Protein 3NVW (pdb70)

Secondary structure (DSSP, 8-state):
-PPPEEEEETTEEEEETT--TT-BHHHIIIIIS--TTS--S-SSSSS-TTEEEEEEEETTTTEEEEEEEETTT-BGGG-TT-EEE-GGGT--TTS---HHHHHHHHTT--SS-TTHHHHHHHHHHHHHH-SS--HHHHHTS-TT---SSS-SHHHHHHHHTT--/---GGGSPPP-TTSSPPP-HHHHHTTSSPP--EEEE-SS-EEEE--SHHHHHHHHHH-TTPEE-SS-TTHHHHHHHS----SEEEE-TT-GGGT-EEE-SSEEEEETT-BHHHHHHHHHHHHHHS-GGG-HHHHHHHHHHTTS--HHHHTT-BHHHHHHH--TT-SSHHHHHHTT-EEEEEETTEEEEEE--GGG--STT--S--TT-EEEEEEEEPP-TTEEEEEEE-S---SSSS---EEEEEEEESTTSSBEEEEEEEEESSSSS-EE-HHHHHTTTT-BSSHHHHHHHHHHHHHHT---TT-TT--HHHHHHHHHHHHHHHHHHHHHHH-/--TTS----TTHHHHHTT-SPPGGGSPPBTT-EEEEEEE-SSSSEEEEEEE-TTGGGSTTEEEEE-GGG-SS-SEESTTS-EESS--SEE-STT-EEEEEEESSHHHHHHHHHT-EEEEEE-----SHHHHHHTT-EEEEEEEEEES-HHHHHHH-SEEEEEEEEE--B----SS--EEEEEE-SSTT-EEEEE--S-HHHHHHHHHHHHT--GGGEEEEE---S--TTTTSSTTHHHHHHHHHHHHHHSS-EEEE--HHHHHHHS--BPPEEEEEEEEE-TT--EEEEEEEEEEEEESS-TTHHHHHHHHHHTTTTTB--SSEEEEEEEEE-SSPPP---TTTTHHHHHHHHHHHHHHHHHHHT--HHHHHHHHB--TT-B-TT--B--S--HHHHHHHHHHHTTHHHHHHHHHHHHHH-SSEEEEEEEEEEEEEES-SSGGG-EEEEEEEE-TTS-EEEEES---SSS-HHHHHHHHHHHHHTS-GGGEE---EETTTS-SPPPS-TT-HHHHHHHHHHHHHHHHHHHHHHHHHH-TTS-HHHHHHHHHHTT---EEEEEEE-TT---BTTTTBS-S-SEEEEEEEEEEEEEETTT--EEEEEEEEEEE-BS-S-HHHHHHHHHHHHHHHHHHHHT----B-TTS-B---STTTS----GGGS-SEEEEEEPSS---TTSGGGB---SSTTGGGGHHHHHHHHHHHHHHHHHHT-S-TT------BS--HHHHHHHS-STTTS-GGGT---S--/--PPEEEEETTEEEEESS--TT-BHHHHHHHTS--TTS--S-SSSSS-TTEEEEEEEETTTTEEEEEEEETTT-BGGG-TT-EEE-GGGT--TTS---HHHHHHHHTT--SS-TTHHHHHHHHHHHHHH-SS--HHHHHGGGTT---SSS-SHHHHHHHGGG--/---EEEE-SS-EEEE--SHHHHHHHHHH-TTPEE-SS-TTHHHHHHHS----SEEEE-TT-GGGT-EEE-SSEEEEETT-BHHHHHHHHHHHHHHS-GGG-HHHHHHHHHHHTSS-HHHHTT-BHHHHHHH--TT-SSHHHHHHHT-EEEEE-SS-EEEEE--GGG--STT--S--TT-EEEEEEEEPPPTTEEEEEEE-S---SSSS---EEEEEEEESTTSSBEEEEEEEEESSSSS-EE-HHHHHTTTT-BSSHHHHHHHHHHHHHHT---TT-TT--HHHHHHHHHHHHHHHHHHHHHHH-/--TTS----TTHHHHHTT-S--GGGSPPBTT-EEEEEEE-SSSSEEEEEEE-TTGGGSTTEEEEE-GGG-SS-SEESTTS-EESS--SEE-STT-EEEEEEESSHHHHHHHHHT-EEEEEE-----SHHHHHHTT-EEEEEEEEEES-HHHHHHH-SEEEEEEEEE--B----SS--EEEEEE-SSTT-EEEEE--S-HHHHHHHHHHHHT--GGGEEEEE---S--TTTTSSTTHHHHHHHHHHHHHHSS-EEEE--HHHHHHHS--BPPEEEEEEEEE-TT--EEEEEEEEEEEEESS-TTHHHHHHHHHHTTTTTB--SSEEEEEEEEE-SSPPP---TTTTHHHHHHHHHHHHHHHHHHHT--HHHHHHHTB--TT-B-TT--B--S--HHHHHHHHHHHTTHHHHHHHHHHHHHH-SSEEEEEEEEEEEEEES-SSGGG-EEEEEEEE-TTS-EEEEES---SSS-HHHHHHHHHHHHHTS-GGGEE---EETTTS-SPPPS-TT-HHHHHHHHHHHHHHHHHHHHHHHHHHSTTS-HHHHHHHHHHTT---EEEEEEE-SS---BTTTTBS-S-SEEEEEEEEEEEEEETTT--EEEEEEEEEEE-BS-S-HHHHHHHHHHHHHHHHHHHHT----B-TTS-B---STTTS----GGGS-SEEEEEEPSS---TTSGGGB---SSTTGGGGHHHHHHHHHHHHHHHHHHS---TT-----PBS--HHHHHHHS--TTT-

Nearest PDB structures (foldseek):
  3etr-assembly1_A  TM=1.004E+00  e=1.048E-33  Bos taurus
  1v97-assembly1_A  TM=1.001E+00  e=5.140E-30  Bos taurus
  3unc-assembly1_B  TM=1.003E+00  e=5.813E-30  Bos taurus
  1fo4-assembly1_B  TM=1.003E+00  e=9.514E-30  Bos taurus
  3bdj-assembly1_B  TM=1.003E+00  e=1.144E-29  Bos taurus

CATH classification: 3.10.20.30 (+1 more: 1.10.150.120)

B-factor: mean 18.04, std 9.14, range [2.0, 185.99]

GO terms:
  GO:0051537 2 iron, 2 sulfur cluster binding (F, IDA)
  GO:0071949 FAD binding (F, IDA)
  GO:0005576 extracellular region (C, IDA)
  GO:0030151 molybdenum ion binding (F, IDA)
  GO:0042803 protein homodimerization activity (F, IDA)
  GO:0043546 molybdopterin cofactor binding (F, IDA)
  GO:0002197 xanthine dehydrogenase complex (C, IDA)

Sequence (2468 aa):
TADELVFFVNGKKVVEKNADPETTLLAYLRRKLGLRGTKLGCGEGGCGACTVMLSKYDRLQDKIIHFSANACLAPICTLHHVAVTTVEGIGSTKTRLHPVQERIAKSHGSQCGFCTPGIVMSMYTLLRNQPEPTVEEIEDAFQGNLCRCTGYRPILQGFRTFAKLFNPEEFMPLDPTQEPIFPPELLRLKDVPPKQLRFEGERVTWIQASTLKELLDLKAQHPEAKLVVGNTEIGIEMKFKNQLFPMIICPAWIPELNAVEHGPEGISFGAACALSSVEKTLLEAVAKLPTQKTEVFRGVLEQLRWFAGKQVKSVASLGGNIITASPISDLNPVFMASGTKLTIVSRGTRRTVPMDHTFFPSYRKTLLGPEEILLSIEIPYSREDEFFSAFKQASRREDDIAKVTCGMRVLFQPGSMQVKELALCYGGMADRTISALKTTQKQLSKFWNEKLLQDVCAGLAEELSLSPDAPGGMIEFRRTLTLSFFFKFYLTVLKKLGDTVGRPLPHLAAAMQASGEAVYCDDIPRYENELFLRLVTSTRAHAKIKSIDVSEAQKVPGFVCFLSADDIPGSNETGLFNDETVFAKDTVTCVGHIIGAVVADTPEHAERAAHVVKVTYEDLPAIITIEDAIKNNSFYGSELKIEKGDLKKGFSEADNVVSGELYIGGQDHFYLETHCTIAIPKGEEGEMELFVSTQNAMKTQSFVAKMLGVPVNRILVRVKRMGGGFGGKETRSTLVSVAVALAAYKTGHPVRCMLDRNEDMLITGGRHPFLARYKVGFMKTGTIVALEVDHYSNAGNSRDLSHSIMERALFHMDNCYKIPNIRGTGRLCKTNLSSNTAFRGFGGPQALFIAENWMSEVAVTCGLPAEEVRWKNMYKEGDLTHFNQRLEGFSVPRCWDECLKSSQYYARKSEVDKFNKENCWKKRGLCIIPTKFGISFTVPFLNQAGALIHVYTDGSVLVSHGGTEMGQGLHTKMVQVASKALKIPISKIYISETSTNTVPNSSPTAASVSTDIYGQAVYEACQTILKRLEPFKKKNPDGSWEDWVMAAYQDRVSLSTTGFYRTPNLGYSFETNSGNAFHYFTYGVACSEVEIDCLTGDHKNLRTDIVMDVGSSLNPAIDIGQVEGAFVQGLGLFTLEELHYSPEGSLHTRGPSTYKIPAFGSIPTEFRVSLLRDCPNKKAIYASKAVGEPPLFLGASVFFAIKDAIRAARAQHTNNNTKELFRLDSPATPEKIRNACVDKFTTLCVTGAPGNCKTADELVFFVNGKKVVEKNADPETTLLAYLRRKLGLRGTKLGCGEGGCGACTVMLSKYDRLQDKIIHFSANACLAPICTLHHVAVTTVEGIGSTKTRLHPVQERIAKSHGSQCGFCTPGIVMSMYTLLRNQPEPTVEEIEDAFQGNLCRCTGYRPILQGFRTFAKPKQLRFEGERVTWIQASTLKELLDLKAQHPEAKLVVGNTEIGIEMKFKNQLFPMIICPAWIPELNAVEHGPEGISFGAACALSSVEKTLLEAVAKLPTQKTEVFRGVLEQLRWFAGKQVKSVASLGGNIITASPISDLNPVFMASGTKLTIVSRGTRRTVPMDHTFFPSYRKTLLGPEEILLSIEIPYSREDEFFSAFKQASRREDDIAKVTCGMRVLFQPGSMQVKELALCYGGMADRTISALKTTQKQLSKFWNEKLLQDVCAGLAEELSLSPDAPGGMIEFRRTLTLSFFFKFYLTVLKKLGDTVGRPLPHLAAAMQASGEAVYCDDIPRYENELFLRLVTSTRAHAKIKSIDVSEAQKVPGFVCFLSADDIPGSNETGLFNDETVFAKDTVTCVGHIIGAVVADTPEHAERAAHVVKVTYEDLPAIITIEDAIKNNSFYGSELKIEKGDLKKGFSEADNVVSGELYIGGQDHFYLETHCTIAIPKGEEGEMELFVSTQNAMKTQSFVAKMLGVPVNRILVRVKRMGGGFGGKETRSTLVSVAVALAAYKTGHPVRCMLDRNEDMLITGGRHPFLARYKVGFMKTGTIVALEVDHYSNAGNSRDLSHSIMERALFHMDNCYKIPNIRGTGRLCKTNLSSNTAFRGFGGPQALFIAENWMSEVAVTCGLPAEEVRWKNMYKEGDLTHFNQRLEGFSVPRCWDECLKSSQYYARKSEVDKFNKENCWKKRGLCIIPTKFGISFTVPFLNQAGALIHVYTDGSVLVSHGGTEMGQGLHTKMVQVASKALKIPISKIYISETSTNTVPNSSPTAASVSTDIYGQAVYEACQTILKRLEPFKKKNPDGSWEDWVMAAYQDRVSLSTTGFYRTPNLGYSFETNSGNAFHYFTYGVACSEVEIDCLTGDHKNLRTDIVMDVGSSLNPAIDIGQVEGAFVQGLGLFTLEELHYSPEGSLHTRGPSTYKIPAFGSIPTEFRVSLLRDCPNKKAIYASKAVGEPPLFLGASVFFAIKDAIRAARAQHTNNNTKELFRLDSPATPEKIRNACVDKFTT

Foldseek 3Di:
DDDWAWEAELRHIDTHRDFDQVDFQQCCCCPVVVNPCQDDDDLPQAAQSRKKKKWACDPVVRGIAIDIDRRSPHGSVVGRRMYIYFLVSQADPVGGHHLLRVLCVVLVVADVNSQVRRLSRLLVRLCVVPQEAALVCLVPSDSRHDDDPDPCVSSSVSSNVSYD/DDDPVPDDDDDVVPDDDDPVVVVVCVVPQDDWDWDDDPQAIEIEDQEPVSLQVVCVVPLQAAEDFLCPPVVCCCPPVVDGHRYHYYDLNYDLQADWDQDPWFIKGRQQHFQVNLLVVLVVCCVPDDPQFNQLSVQQNVLVVVPDDPVRRRGHGNNNLCLQQFLARQVLQSQAQQQKWWWKDHVPDIDIGRHHQQQDVFASHGPDDSSMDTTMIGRGTHDPQKHKHKDWAPDDDDDGAQTWIHIWMFHADPLFQFTQFIWIWIGRLHSGIHILCVQRVVRHRPGLDPVNLVSSLVSLCPSSQDDCPRPPHPRVVNNVCSSVVVVVVSVVSVVVSD/DCFLAFDPQPCVVCVVVVNDDDAVNPDADPQAKEKDFAWDQFLKWWWDDKDQPVLVPQPFWDDKFFPVLFPFDQQDFPVSQAGLADDTMAHAGLHTHIMTIGHDVVSRVVRSVPTDIDTGGDDFQFDLVSQVVVVFFDDDKFKFWFADQVVLQVPFPDKDWDKFKFFWFAQPLVFFWKKKWAQPPPQRAIEMETQALPQQSLLVRLCRRNVHDSVRYKYWYQEASFDQFLRQTQSSSQSNNQSSVCVNVVHIYMYGDDLLSRRQARATGWMKMKIKMWGHYLQLATAHIEIEIETAFAADCRCVVLLVVQLNQQLQFFFDYRTYMYMYTYGHGSGHGHTHGQCSNNLVSNLVNVQVLLLSCLQSVHDSLSSCVVGGDDQQDADSLGDGAHLPCQVVQSVVQCVVVVVVVVVVVQVVVLVVDQQKHKFKFKDKGKGFADRLDQVQQKWKKKWFQDLQRAIEIEIQGHHHPLSLQVLLLLLLCVLLVHDSVRYDYRIYMCVGPNPHNRNDRLCSSFWRSQFSNQQSVVLCVLLVVLCVVPVPDDSSSSSNVSVVVVHGRMDMGMDRQPFADRDSVVSDTHSHLHMWMKMKMWMKMARLQQLDIAGAAMEMETAFWSGSHVNSLQVLLVVLLQQLLCSAAFAHWDADPSNHTPQRDCVRGPRDDPRRDHPHYYYHYDPDRFQPRGDPSGHRRNRRNNSNNCSVVVRLVRRLLSLCCSKADPDSSDDDHQHGNSYSVSSNCSSDHCVNQVVVVVDDGRID/DDDWAWEAELNHIDTHRDFDQVDFQQCCCCPVVVNPCQDDDDLPQAAQSRKKKKWAQDPVVRGIAIDIDRRSPHGSNVGRRMHIYFLVSQADPVGGHHLLLVLCVVLVVADVNSQVRRLSRLLVRLCVVPQAAALVVSVVSDSRHDDDPDPCVSSSVSSNVSYD/DCWDWDDDPQAIEIEDQEPLSLQVCLVVPLLEAEDFLCPPVVCCCPPVVDGRRYYYYDLNYDLQADWDQDPWFIKGRQQHFQVNLLVVLVVCCVPDDPQFNQLSVQSNVLVPPPDDPSRRRTPTNNNLVLQQFLARQVLQSQAQQQKWWWKDHVVDIDIGRHHQQQDPFASHGPDDSSMGTTMITGGTHDAQKHKHKDWAPDDDDDGAQTWIHIWMFHADHLFQFTQFIWIWIGRLASGIHILCVQRVVRHRHGLDPVNLVSSLVSLCPSSPDDCPRPPHPRVVNNVCSSVVVVVVSVVSVVVSD/DCFLAFDPQPCVVCVVVVNDDADVNPDADPQAKEKDFQWAQFLKWFWPDKDQVVLVPQPFWDDKFFQVLFQFDQQAFPVSQGGLADDTMAHAGLHTHIMTMGHDNVSRVVSSVPTDIDTGDDDFQFDLVSLVVVVFFDDDKFKFWFADQVVLQVPFPDKDWDKFKFFWFAQPLVFAWKKKWAAPPPQRAIEMETQALDQFSLLVRLCRRNVHDSVRYKYWYQEASFPQFLRQTLSSSQSNNQSSVCVVVVHIYMYGDDLLSRRQARATGWMKMKIKMWGHYLQLATAHIEIEIETAFAADNRCVVLLVVQLNQQLQFFFDYRTYMYMYTYGHGSGHGHTHGQCSNNLVSNLVNVQVLLLSCLQSVHDSLSSCVVGGDDQQDADSLGHGAHLPCQVVQVVVLCVVVVQVVVVVVQVVVLVVDQQKHKFKFKDKGKGFADRLDQVLQKWKKKKFQDLQRAIEIEIQGHHHPLSLVVLLLLLLCVLLVHDSVSYDYRIYMCVGPNPHNRNDRLCSCFWRSQFSNQFSVVQCVLLVVLCVVPVVDDSSSSSNVSVVVVHGRMDMGMDRQPFADRDSVVSDTHSHLHMWMKMKMWMKMARLQQLDIAGAAMEMETEFWSGSHVNSLVVLLVVLLQQLLCSAAFADWDADPSNHTPQRDCVRGPRDDPRRDHPHYHYHYDPDRFQPRGDPSGHRRNRRNNSNNCSVVVRLVRRLLSLCCSAHDVSSSDDDHQHGRSYSVRSNCSSDHPVND

InterPro domains:
  IPR000674 Aldehyde oxidase/xanthine dehydrogenase, a/b hammerhead [PF01315] (587-693)
  IPR000674 Aldehyde oxidase/xanthine dehydrogenase, a/b hammerhead [SM01008] (587-693)
  IPR001041 2Fe-2S ferredoxin-type iron-sulfur binding domain [PF00111] (8-77)
  IPR001041 2Fe-2S ferredoxin-type iron-sulfur binding domain [PS51085] (4-91)
  IPR002346 Molybdopterin dehydrogenase, FAD-binding [PF00941] (234-411)
  IPR002888 [2Fe-2S]-binding [PF01799] (87-160)
  IPR005107 CO dehydrogenase flavoprotein, C-terminal [PF03450] (420-523)
  IPR005107 CO dehydrogenase flavoprotein, C-terminal [SM01092] (419-523)
  IPR006058 2Fe-2S ferredoxin, iron-sulphur binding site [PS00197] (43-51)
  IPR008274 Aldehyde oxidase/xanthine dehydrogenase, first molybdopterin binding domain [PF02738] (704-946)
  IPR012675 Beta-grasp domain superfamily [G3DSA:3.10.20.30] (1-92)
  IPR014307 Xanthine dehydrogenase, small subunit [TIGR02963] (6-522)
  IPR016166 FAD-binding domain, PCMH-type [PS51387] (229-414)
  IPR016167 FAD-binding, type PCMH, subdomain 1 [G3DSA:3.30.43.10] (221-284)
  IPR016169 FAD-binding, type PCMH, subdomain 2 [G3DSA:3.30.465.10] (285-412)
  IPR016208 Aldehyde oxidase/xanthine dehydrogenase-like [PIRSF000127] (3-1329)
  IPR016208 Aldehyde oxidase/xanthine dehydrogenase-like [PTHR45444] (3-1314)
  IPR022407 Oxidoreductase, molybdopterin binding site [PS00559] (797-832)
  IPR036010 2Fe-2S ferredoxin-like superfamily [SSF54292] (5-91)
  IPR036318 FAD-binding, type PCMH-like superfamily [SSF56176] (194-412)

Radius of gyration: 44.52 Å; Cα contacts (8 Å, |Δi|>4): 6399; chains: 6; bounding box: 145×86×93 Å

Structure (mmCIF, N/CA/C/O backbone):
data_3NVW
#
_entry.id   3NVW
#
_cell.length_a   132.683
_cell.length_b   73.396
_cell.length_c   138.113
_cell.angle_alpha   90.000
_cell.angle_beta   96.970
_cell.angle_gamma   90.000
#
_symmetry.space_group_name_H-M   'P 1 21 1'
#
loop_
_entity.id
_entity.type
_entity.pdbx_description
1 polymer 'Xanthine dehydrogenase/oxidase'
2 polymer 'Xanthine dehydrogenase/oxidase'
3 polymer 'Xanthine dehydrogenase/oxidase'
4 non-polymer 'FE2/S2 (INORGANIC) CLUSTER'
5 non-polymer 'FLAVIN-ADENINE DINUCLEOTIDE'
6 non-polymer 'PHOSPHONIC ACIDMONO-(2-AMINO-5,6-DIMERCAPTO-4-OXO-3,7,8A,9,10,10A-HEXAHYDRO-4H-8-OXA-1,3,9,10-TETRAAZA-ANTHRACEN-7-YLMETHYL)ESTER'
7 non-polymer 'DIOXOTHIOMOLYBDENUM(VI) ION'
8 non-polymer GUANINE
9 water water
#
loop_
_atom_site.group_PDB
_atom_site.id
_atom_site.type_symbol
_atom_site.label_atom_id
_atom_site.label_alt_id
_atom_site.label_comp_id
_atom_site.label_asym_id
_atom_site.label_entity_id
_atom_site.label_seq_id
_atom_site.pdbx_PDB_ins_code
_atom_site.Cartn_x
_atom_site.Cartn_y
_atom_site.Cartn_z
_atom_site.occupancy
_atom_site.B_iso_or_equiv
_atom_site.auth_seq_id
_atom_site.auth_comp_id
_atom_site.auth_asym_id
_atom_site.auth_atom_id
_atom_site.pdbx_PDB_model_num
ATOM 1 N N . THR A 1 1 ? 45.356 -25.934 56.340 1.00 32.45 2 THR A N 1
ATOM 2 C CA . THR A 1 1 ? 46.310 -26.461 55.314 1.00 31.98 2 THR A CA 1
ATOM 3 C C . THR A 1 1 ? 45.617 -26.579 53.955 1.00 31.19 2 THR A C 1
ATOM 4 O O . THR A 1 1 ? 44.665 -27.352 53.792 1.00 31.50 2 THR A O 1
ATOM 8 N N . ALA A 1 2 ? 46.097 -25.791 52.995 1.00 29.77 3 ALA A N 1
ATOM 9 C CA . ALA A 1 2 ? 45.462 -25.684 51.685 1.00 28.23 3 ALA A CA 1
ATOM 10 C C . ALA A 1 2 ? 45.977 -26.709 50.692 1.00 27.16 3 ALA A C 1
ATOM 11 O O . ALA A 1 2 ? 47.161 -27.045 50.674 1.00 26.53 3 ALA A O 1
ATOM 13 N N . ASP A 1 3 ? 45.067 -27.192 49.854 1.00 26.00 4 ASP A N 1
ATOM 14 C CA . ASP A 1 3 ? 45.427 -28.055 48.747 1.00 25.07 4 ASP A CA 1
ATOM 15 C C . ASP A 1 3 ? 46.062 -27.223 47.637 1.00 24.42 4 ASP A C 1
ATOM 16 O O . ASP A 1 3 ? 45.759 -26.037 47.500 1.00 24.55 4 ASP A O 1
ATOM 21 N N . GLU A 1 4 ? 46.947 -27.842 46.864 1.00 23.45 5 GLU A N 1
ATOM 22 C CA . GLU A 1 4 ? 47.507 -27.208 45.669 1.00 22.99 5 GLU A CA 1
ATOM 23 C C . GLU A 1 4 ? 46.462 -27.178 44.568 1.00 21.56 5 GLU A C 1
ATOM 24 O O . GLU A 1 4 ? 45.726 -28.148 44.374 1.00 21.61 5 GLU A O 1
ATOM 30 N N . LEU A 1 5 ? 46.402 -26.058 43.855 1.00 19.77 6 LEU A N 1
ATOM 31 C CA . LEU A 1 5 ? 45.546 -25.921 42.683 1.00 18.42 6 LEU A CA 1
ATOM 32 C C . LEU A 1 5 ? 46.401 -26.160 41.462 1.00 18.00 6 LEU A C 1
ATOM 33 O O . LEU A 1 5 ? 47.463 -25.546 41.308 1.00 18.20 6 LEU A O 1
ATOM 38 N N . VAL A 1 6 ? 45.951 -27.069 40.608 1.00 17.44 7 VAL A N 1
ATOM 39 C CA . VAL A 1 6 ? 46.714 -27.468 39.435 1.00 16.83 7 VAL A CA 1
ATOM 40 C C . VAL A 1 6 ? 45.884 -27.310 38.162 1.00 16.53 7 VAL A C 1
ATOM 41 O O . VAL A 1 6 ? 44.841 -27.950 37.997 1.00 16.07 7 VAL A O 1
ATOM 45 N N . PHE A 1 7 ? 46.350 -26.447 37.266 1.00 16.05 8 PHE A N 1
ATOM 46 C CA . PHE A 1 7 ? 45.716 -26.289 35.961 1.00 15.69 8 PHE A CA 1
ATOM 47 C C . PHE A 1 7 ? 46.770 -26.105 34.879 1.00 15.64 8 PHE A C 1
ATOM 48 O O . PHE A 1 7 ? 47.972 -26.136 35.174 1.00 16.17 8 PHE A O 1
ATOM 56 N N . PHE A 1 8 ? 46.334 -25.984 33.628 1.00 15.16 9 PHE A N 1
ATOM 57 C CA . PHE A 1 8 ? 47.265 -25.808 32.520 1.00 14.88 9 PHE A CA 1
ATOM 58 C C . PHE A 1 8 ? 46.948 -24.534 31.768 1.00 14.49 9 PHE A C 1
ATOM 59 O O . PHE A 1 8 ? 45.786 -24.163 31.639 1.00 14.42 9 PHE A O 1
ATOM 67 N N . VAL A 1 9 ? 47.993 -23.847 31.310 1.00 14.58 10 VAL A N 1
ATOM 68 C CA . VAL A 1 9 ? 47.820 -22.670 30.452 1.00 14.03 10 VAL A CA 1
ATOM 69 C C . VAL A 1 9 ? 48.708 -22.839 29.235 1.00 14.15 10 VAL A C 1
ATOM 70 O O . VAL A 1 9 ? 49.936 -22.964 29.361 1.00 13.97 10 VAL A O 1
ATOM 74 N N . ASN A 1 10 ? 48.080 -22.866 28.061 1.00 13.81 11 ASN A N 1
ATOM 75 C CA . ASN A 1 10 ? 48.777 -23.063 26.790 1.00 14.55 11 ASN A CA 1
ATOM 76 C C . ASN A 1 10 ? 49.728 -24.252 26.836 1.00 15.22 11 ASN A C 1
ATOM 77 O O . ASN A 1 10 ? 50.873 -24.175 26.380 1.00 15.60 11 ASN A O 1
ATOM 82 N N . GLY A 1 11 ? 49.232 -25.341 27.420 1.00 16.00 12 GLY A N 1
ATOM 83 C CA . GLY A 1 11 ? 49.959 -26.610 27.461 1.00 16.89 12 GLY A CA 1
ATOM 84 C C . GLY A 1 11 ? 50.925 -26.774 28.618 1.00 18.00 12 GLY A C 1
ATOM 85 O O . GLY A 1 11 ? 51.455 -27.869 28.826 1.00 17.74 12 GLY A O 1
ATOM 86 N N . LYS A 1 12 ? 51.140 -25.699 29.374 1.00 18.19 13 LYS A N 1
ATOM 87 C CA . LYS A 1 12 ? 52.101 -25.666 30.474 1.00 19.68 13 LYS A CA 1
ATOM 88 C C . LYS A 1 12 ? 51.410 -25.823 31.820 1.00 19.23 13 LYS A C 1
ATOM 89 O O . LYS A 1 12 ? 50.431 -25.138 32.111 1.00 19.17 13 LYS A O 1
ATOM 95 N N . LYS A 1 13 ? 51.938 -26.715 32.651 1.00 19.13 14 LYS A N 1
ATOM 96 C CA . LYS A 1 13 ? 51.384 -26.939 33.978 1.00 19.28 14 LYS A CA 1
ATOM 97 C C . LYS A 1 13 ? 51.615 -25.768 34.927 1.00 18.88 14 LYS A C 1
ATOM 98 O O . LYS A 1 13 ? 52.727 -25.240 35.046 1.00 19.40 14 LYS A O 1
ATOM 104 N N . VAL A 1 14 ? 50.545 -25.371 35.603 1.00 18.40 15 VAL A N 1
ATOM 105 C CA . VAL A 1 14 ? 50.593 -24.351 36.631 1.00 18.14 15 VAL A CA 1
ATOM 106 C C . VAL A 1 14 ? 50.253 -24.997 37.979 1.00 18.51 15 VAL A C 1
ATOM 107 O O . VAL A 1 14 ? 49.199 -25.620 38.122 1.00 17.59 15 VAL A O 1
ATOM 111 N N . VAL A 1 15 ? 51.154 -24.868 38.954 1.00 18.85 16 VAL A N 1
ATOM 112 C CA . VAL A 1 15 ? 50.892 -25.343 40.316 1.00 19.46 16 VAL A CA 1
ATOM 113 C C . VAL A 1 15 ? 50.801 -24.158 41.264 1.00 19.72 16 VAL A C 1
ATOM 114 O O . VAL A 1 15 ? 51.814 -23.547 41.611 1.00 20.14 16 VAL A O 1
ATOM 118 N N . GLU A 1 16 ? 49.582 -23.823 41.669 1.00 19.41 17 GLU A N 1
ATOM 119 C CA . GLU A 1 16 ? 49.376 -22.716 42.577 1.00 19.98 17 GLU A CA 1
ATOM 120 C C . GLU A 1 16 ? 49.194 -23.268 43.979 1.00 20.54 17 GLU A C 1
ATOM 121 O O . GLU A 1 16 ? 48.162 -23.868 44.291 1.00 20.59 17 GLU A O 1
ATOM 127 N N . LYS A 1 17 ? 50.211 -23.071 44.815 1.00 21.12 18 LYS A N 1
ATOM 128 C CA . LYS A 1 17 ? 50.213 -23.646 46.161 1.00 22.12 18 LYS A CA 1
ATOM 129 C C . LYS A 1 17 ? 49.352 -22.872 47.156 1.00 21.85 18 LYS A C 1
ATOM 130 O O . LYS A 1 17 ? 48.923 -23.427 48.174 1.00 21.88 18 LYS A O 1
ATOM 136 N N . ASN A 1 18 ? 49.087 -21.599 46.855 1.00 21.34 19 ASN A N 1
ATOM 137 C CA . ASN A 1 18 ? 48.291 -20.749 47.734 1.00 21.14 19 ASN A CA 1
ATOM 138 C C . ASN A 1 18 ? 47.225 -19.953 46.982 1.00 20.47 19 ASN A C 1
ATOM 139 O O . ASN A 1 18 ? 47.203 -18.718 47.026 1.00 19.99 19 ASN A O 1
ATOM 144 N N . ALA A 1 19 ? 46.341 -20.677 46.299 1.00 19.76 20 ALA A N 1
ATOM 145 C CA . ALA A 1 19 ? 45.239 -20.056 45.569 1.00 18.93 20 ALA A CA 1
ATOM 146 C C . ALA A 1 19 ? 44.310 -19.310 46.517 1.00 18.50 20 ALA A C 1
ATOM 147 O O . ALA A 1 19 ? 43.866 -19.850 47.538 1.00 17.90 20 ALA A O 1
ATOM 149 N N . ASP A 1 20 ? 44.048 -18.050 46.188 1.00 17.49 21 ASP A N 1
ATOM 150 C CA . ASP A 1 20 ? 43.036 -17.273 46.875 1.00 16.79 21 ASP A CA 1
ATOM 151 C C . ASP A 1 20 ? 41.720 -17.472 46.118 1.00 16.50 21 ASP A C 1
ATOM 152 O O . ASP A 1 20 ? 41.673 -17.262 44.903 1.00 16.35 21 ASP A O 1
ATOM 157 N N . PRO A 1 21 ? 40.655 -17.892 46.822 1.00 16.28 22 PRO A N 1
ATOM 158 C CA . PRO A 1 21 ? 39.340 -18.089 46.200 1.00 16.04 22 PRO A CA 1
ATOM 159 C C . PRO A 1 21 ? 38.815 -16.871 45.424 1.00 15.95 22 PRO A C 1
ATOM 160 O O . PRO A 1 21 ? 37.983 -17.024 44.529 1.00 16.24 22 PRO A O 1
ATOM 164 N N . GLU A 1 22 ? 39.287 -15.677 45.780 1.00 15.18 23 GLU A N 1
ATOM 165 C CA . GLU A 1 22 ? 38.809 -14.447 45.147 1.00 15.28 23 GLU A CA 1
ATOM 166 C C . GLU A 1 22 ? 39.475 -14.152 43.799 1.00 14.82 23 GLU A C 1
ATOM 167 O O . GLU A 1 22 ? 39.010 -13.286 43.062 1.00 14.67 23 GLU A O 1
ATOM 173 N N . THR A 1 23 ? 40.553 -14.865 43.483 1.00 14.11 24 THR A N 1
ATOM 174 C CA . THR A 1 23 ? 41.330 -14.599 42.267 1.00 13.54 24 THR A CA 1
ATOM 175 C C . THR A 1 23 ? 40.638 -15.071 40.982 1.00 13.11 24 THR A C 1
ATOM 176 O O . THR A 1 23 ? 40.288 -16.240 40.852 1.00 13.17 24 THR A O 1
ATOM 180 N N . THR A 1 24 ? 40.450 -14.142 40.041 1.00 12.58 25 THR A N 1
ATOM 181 C CA . THR A 1 24 ? 39.911 -14.453 38.716 1.00 12.15 25 THR A CA 1
ATOM 182 C C . THR A 1 24 ? 40.994 -14.988 37.784 1.00 11.62 25 THR A C 1
ATOM 183 O O . THR A 1 24 ? 42.184 -14.681 37.940 1.00 11.19 25 THR A O 1
ATOM 187 N N . LEU A 1 25 ? 40.583 -15.766 36.785 1.00 11.04 26 LEU A N 1
ATOM 188 C CA . LEU A 1 25 ? 41.521 -16.225 35.767 1.00 10.46 26 LEU A CA 1
ATOM 189 C C . LEU A 1 25 ? 42.196 -15.044 35.057 1.00 10.37 26 LEU A C 1
ATOM 190 O O . LEU A 1 25 ? 43.409 -15.058 34.833 1.00 9.89 26 LEU A O 1
ATOM 195 N N . LEU A 1 26 ? 41.417 -14.014 34.731 1.00 9.58 27 LEU A N 1
ATOM 196 C CA . LEU A 1 26 ? 41.998 -12.859 34.025 1.00 10.08 27 LEU A CA 1
ATOM 197 C C . LEU A 1 26 ? 43.154 -12.232 34.831 1.00 9.58 27 LEU A C 1
ATOM 198 O O . LEU A 1 26 ? 44.220 -11.940 34.288 1.00 9.79 27 LEU A O 1
ATOM 203 N N . ALA A 1 27 ? 42.938 -12.032 36.128 1.00 10.12 28 ALA A N 1
ATOM 204 C CA . ALA A 1 27 ? 43.984 -11.482 36.987 1.00 10.00 28 ALA A CA 1
ATOM 205 C C . ALA A 1 27 ? 45.189 -12.417 37.015 1.00 10.21 28 ALA A C 1
ATOM 206 O O . ALA A 1 27 ? 46.337 -11.959 36.964 1.00 10.14 28 ALA A O 1
ATOM 208 N N . TYR A 1 28 ? 44.933 -13.725 37.067 1.00 9.93 29 TYR A N 1
ATOM 209 C CA . TYR A 1 28 ? 46.024 -14.694 37.148 1.00 10.74 29 TYR A CA 1
ATOM 210 C C . TYR A 1 28 ? 46.858 -14.686 35.877 1.00 10.23 29 TYR A C 1
ATOM 211 O O . TYR A 1 28 ? 48.091 -14.648 35.936 1.00 10.60 29 TYR A O 1
ATOM 220 N N . LEU A 1 29 ? 46.185 -14.712 34.732 1.00 9.82 30 LEU A N 1
ATOM 221 C CA . LEU A 1 29 ? 46.865 -14.690 33.442 1.00 10.16 30 LEU A CA 1
ATOM 222 C C . LEU A 1 29 ? 47.718 -13.447 33.271 1.00 10.04 30 LEU A C 1
ATOM 223 O O . LEU A 1 29 ? 48.886 -13.538 32.933 1.00 10.65 30 LEU A O 1
ATOM 228 N N . ARG A 1 30 ? 47.109 -12.287 33.505 1.00 9.65 31 ARG A N 1
ATOM 229 C CA . ARG A 1 30 ? 47.779 -11.017 33.287 1.00 10.46 31 ARG A CA 1
ATOM 230 C C . ARG A 1 30 ? 48.840 -10.705 34.315 1.00 11.60 31 ARG A C 1
ATOM 231 O O . ARG A 1 30 ? 49.937 -10.264 33.947 1.00 12.91 31 ARG A O 1
ATOM 239 N N . ARG A 1 31 ? 48.529 -10.942 35.587 1.00 11.76 32 ARG A N 1
ATOM 240 C CA . ARG A 1 31 ? 49.328 -10.367 36.673 1.00 12.92 32 ARG A CA 1
ATOM 241 C C . ARG A 1 31 ? 50.179 -11.373 37.434 1.00 13.65 32 ARG A C 1
ATOM 242 O O . ARG A 1 31 ? 51.069 -10.991 38.202 1.00 14.93 32 ARG A O 1
ATOM 250 N N . LYS A 1 32 ? 49.919 -12.655 37.206 1.00 13.29 33 LYS A N 1
ATOM 251 C CA . LYS A 1 32 ? 50.827 -13.684 37.714 1.00 14.32 33 LYS A CA 1
ATOM 252 C C . LYS A 1 32 ? 51.646 -14.340 36.613 1.00 14.52 33 LYS A C 1
ATOM 253 O O . LYS A 1 32 ? 52.873 -14.489 36.748 1.00 15.91 33 LYS A O 1
ATOM 259 N N . LEU A 1 33 ? 50.983 -14.735 35.529 1.00 13.57 34 LEU A N 1
ATOM 260 C CA . LEU A 1 33 ? 51.667 -15.422 34.428 1.00 13.34 34 LEU A CA 1
ATOM 261 C C . LEU A 1 33 ? 52.279 -14.499 33.365 1.00 12.90 34 LEU A C 1
ATOM 262 O O . LEU A 1 33 ? 53.083 -14.947 32.535 1.00 13.72 34 LEU A O 1
ATOM 267 N N . GLY A 1 34 ? 51.898 -13.224 33.386 1.00 12.27 35 GLY A N 1
ATOM 268 C CA . GLY A 1 34 ? 52.448 -12.242 32.449 1.00 11.97 35 GLY A CA 1
ATOM 269 C C . GLY A 1 34 ? 51.991 -12.451 31.015 1.00 11.61 35 GLY A C 1
ATOM 270 O O . GLY A 1 34 ? 52.684 -12.072 30.067 1.00 12.28 35 GLY A O 1
ATOM 271 N N . LEU A 1 35 ? 50.819 -13.065 30.854 1.00 10.92 36 LEU A N 1
ATOM 272 C CA . LEU A 1 35 ? 50.216 -13.273 29.537 1.00 10.84 36 LEU A CA 1
ATOM 273 C C . LEU A 1 35 ? 49.137 -12.213 29.321 1.00 10.96 36 LEU A C 1
ATOM 274 O O . LEU A 1 35 ? 47.989 -12.369 29.751 1.00 11.14 36 LEU A O 1
ATOM 279 N N . ARG A 1 36 ? 49.526 -11.121 28.663 1.00 10.82 37 ARG A N 1
ATOM 280 C CA . ARG A 1 36 ? 48.674 -9.940 28.584 1.00 11.38 37 ARG A CA 1
ATOM 281 C C . ARG A 1 36 ? 47.832 -9.818 27.306 1.00 10.15 37 ARG A C 1
ATOM 282 O O . ARG A 1 36 ? 47.190 -8.791 27.075 1.00 9.50 37 ARG A O 1
ATOM 290 N N . GLY A 1 37 ? 47.812 -10.866 26.486 1.00 9.65 38 GLY A N 1
ATOM 291 C CA . GLY A 1 37 ? 46.979 -10.873 25.276 1.00 10.07 38 GLY A CA 1
ATOM 292 C C . GLY A 1 37 ? 45.488 -10.845 25.609 1.00 9.98 38 GLY A C 1
ATOM 293 O O . GLY A 1 37 ? 44.685 -10.238 24.895 1.00 10.17 38 GLY A O 1
ATOM 294 N N . THR A 1 38 ? 45.125 -11.506 26.705 1.00 9.51 39 THR A N 1
ATOM 295 C CA . THR A 1 38 ? 43.751 -11.519 27.197 1.00 9.55 39 THR A CA 1
ATOM 296 C C . THR A 1 38 ? 43.487 -10.196 27.930 1.00 9.26 39 THR A C 1
ATOM 297 O O . THR A 1 38 ? 44.272 -9.810 28.797 1.00 9.67 39 THR A O 1
ATOM 301 N N . LYS A 1 39 ? 42.381 -9.518 27.591 1.00 9.01 40 LYS A N 1
ATOM 302 C CA . LYS A 1 39 ? 42.143 -8.145 28.065 1.00 8.61 40 LYS A CA 1
ATOM 303 C C . LYS A 1 39 ? 40.975 -8.023 29.041 1.00 8.98 40 LYS A C 1
ATOM 304 O O . LYS A 1 39 ? 40.069 -8.846 29.054 1.00 8.98 40 LYS A O 1
ATOM 310 N N . LEU A 1 40 ? 41.017 -6.956 29.827 1.00 8.61 41 LEU A N 1
ATOM 311 C CA . LEU A 1 40 ? 39.897 -6.499 30.625 1.00 9.12 41 LEU A CA 1
ATOM 312 C C . LEU A 1 40 ? 39.154 -5.418 29.858 1.00 9.03 41 LEU A C 1
ATOM 313 O O . LEU A 1 40 ? 39.757 -4.406 29.495 1.00 8.48 41 LEU A O 1
ATOM 318 N N . GLY A 1 41 ? 37.858 -5.636 29.646 1.00 8.94 42 GLY A N 1
ATOM 319 C CA . GLY A 1 41 ? 36.982 -4.643 29.017 1.00 9.68 42 GLY A CA 1
ATOM 320 C C . GLY A 1 41 ? 35.771 -4.218 29.835 1.00 10.11 42 GLY A C 1
ATOM 321 O O . GLY A 1 41 ? 35.199 -3.155 29.559 1.00 9.51 42 GLY A O 1
ATOM 322 N N . CYS A 1 42 ? 35.382 -5.024 30.832 1.00 9.87 43 CYS A N 1
ATOM 323 C CA . CYS A 1 42 ? 34.203 -4.685 31.648 1.00 9.65 43 CYS A CA 1
ATOM 324 C C . CYS A 1 42 ? 34.132 -5.360 33.020 1.00 9.82 43 CYS A C 1
ATOM 325 O O . CYS A 1 42 ? 33.545 -4.805 33.943 1.00 10.50 43 CYS A O 1
ATOM 328 N N . GLY A 1 43 ? 34.679 -6.567 33.138 1.00 9.43 44 GLY A N 1
ATOM 329 C CA . GLY A 1 43 ? 34.650 -7.286 34.414 1.00 10.20 44 GLY A CA 1
ATOM 330 C C . GLY A 1 43 ? 33.291 -7.868 34.767 1.00 10.87 44 GLY A C 1
ATOM 331 O O . GLY A 1 43 ? 33.100 -8.335 35.885 1.00 11.20 44 GLY A O 1
ATOM 332 N N . GLU A 1 44 ? 32.347 -7.840 33.829 1.00 10.89 45 GLU A N 1
ATOM 333 C CA . GLU A 1 44 ? 30.972 -8.260 34.126 1.00 11.15 45 GLU A CA 1
ATOM 334 C C . GLU A 1 44 ? 30.360 -9.187 33.071 1.00 11.37 45 GLU A C 1
ATOM 335 O O . GLU A 1 44 ? 29.144 -9.391 33.051 1.00 11.26 45 GLU A O 1
ATOM 341 N N . GLY A 1 45 ? 31.201 -9.755 32.209 1.00 11.28 46 GLY A N 1
ATOM 342 C CA . GLY A 1 45 ? 30.780 -10.813 31.287 1.00 11.60 46 GLY A CA 1
ATOM 343 C C . GLY A 1 45 ? 30.135 -10.389 29.983 1.00 11.85 46 GLY A C 1
ATOM 344 O O . GLY A 1 45 ? 29.748 -11.243 29.166 1.00 12.71 46 GLY A O 1
ATOM 345 N N . GLY A 1 46 ? 30.003 -9.081 29.765 1.00 11.42 47 GLY A N 1
ATOM 346 C CA . GLY A 1 46 ? 29.307 -8.602 28.579 1.00 11.01 47 GLY A CA 1
ATOM 347 C C . GLY A 1 46 ? 30.100 -8.294 27.322 1.00 10.85 47 GLY A C 1
ATOM 348 O O . GLY A 1 46 ? 29.512 -8.185 26.230 1.00 11.80 47 GLY A O 1
ATOM 349 N N . CYS A 1 47 ? 31.417 -8.144 27.438 1.00 10.10 48 CYS A N 1
ATOM 350 C CA . CYS A 1 47 ? 32.172 -7.590 26.321 1.00 9.50 48 CYS A CA 1
ATOM 351 C C . CYS A 1 47 ? 33.061 -8.606 25.603 1.00 8.43 48 CYS A C 1
ATOM 352 O O . CYS A 1 47 ? 33.422 -8.392 24.438 1.00 8.71 48 CYS A O 1
ATOM 355 N N . GLY A 1 48 ? 33.391 -9.697 26.304 1.00 8.49 49 GLY A N 1
ATOM 356 C CA . GLY A 1 48 ? 34.195 -10.790 25.746 1.00 8.49 49 GLY A CA 1
ATOM 357 C C . GLY A 1 48 ? 35.661 -10.502 25.441 1.00 8.54 49 GLY A C 1
ATOM 358 O O . GLY A 1 48 ? 36.337 -11.344 24.865 1.00 8.53 49 GLY A O 1
ATOM 359 N N . ALA A 1 49 ? 36.160 -9.321 25.812 1.00 8.65 50 ALA A N 1
ATOM 360 C CA . ALA A 1 49 ? 37.577 -8.992 25.592 1.00 9.21 50 ALA A CA 1
ATOM 361 C C . ALA A 1 49 ? 38.499 -9.985 26.322 1.00 9.09 50 ALA A C 1
ATOM 362 O O . ALA A 1 49 ? 39.666 -10.162 25.953 1.00 9.68 50 ALA A O 1
ATOM 364 N N . CYS A 1 50 ? 37.950 -10.641 27.345 1.00 8.66 51 CYS A N 1
ATOM 365 C CA . CYS A 1 50 ? 38.698 -11.547 28.206 1.00 8.21 51 CYS A CA 1
ATOM 366 C C . CYS A 1 50 ? 38.475 -13.023 27.838 1.00 8.70 51 CYS A C 1
ATOM 367 O O . CYS A 1 50 ? 38.822 -13.921 28.604 1.00 9.13 51 CYS A O 1
ATOM 370 N N . THR A 1 51 ? 37.915 -13.272 26.657 1.00 8.65 52 THR A N 1
ATOM 371 C CA . THR A 1 51 ? 37.530 -14.625 26.264 1.00 8.64 52 THR A CA 1
ATOM 372 C C . THR A 1 51 ? 38.729 -15.532 26.109 1.00 9.49 52 THR A C 1
ATOM 373 O O . THR A 1 51 ? 39.708 -15.187 25.435 1.00 9.40 52 THR A O 1
ATOM 377 N N . VAL A 1 52 ? 38.624 -16.704 26.724 1.00 9.18 53 VAL A N 1
ATOM 378 C CA . VAL A 1 52 ? 39.645 -17.752 26.560 1.00 9.74 53 VAL A CA 1
ATOM 379 C C . VAL A 1 52 ? 38.927 -19.047 26.209 1.00 9.66 53 VAL A C 1
ATOM 380 O O . VAL A 1 52 ? 37.697 -19.115 26.288 1.00 10.27 53 VAL A O 1
ATOM 384 N N . MET A 1 53 ? 39.681 -20.061 25.792 1.00 10.03 54 MET A N 1
ATOM 385 C CA . MET A 1 53 ? 39.105 -21.396 25.650 1.00 11.20 54 MET A CA 1
ATOM 386 C C . MET A 1 53 ? 39.488 -22.237 26.851 1.00 11.24 54 MET A C 1
ATOM 387 O O . MET A 1 53 ? 40.630 -22.185 27.322 1.00 11.47 54 MET A O 1
ATOM 392 N N . LEU A 1 54 ? 38.526 -23.013 27.344 1.00 11.20 55 LEU A N 1
ATOM 393 C CA . LEU A 1 54 ? 38.799 -23.962 28.412 1.00 11.60 55 LEU A CA 1
ATOM 394 C C . LEU A 1 54 ? 38.600 -25.364 27.855 1.00 12.48 55 LEU A C 1
ATOM 395 O O . LEU A 1 54 ? 37.733 -25.582 27.005 1.00 12.29 55 LEU A O 1
ATOM 400 N N . SER A 1 55 ? 39.440 -26.296 28.300 1.00 12.94 56 SER A N 1
ATOM 401 C CA . SER A 1 55 ? 39.321 -27.699 27.909 1.00 14.47 56 SER A CA 1
ATOM 402 C C . SER A 1 55 ? 39.435 -28.567 29.144 1.00 15.26 56 SER A C 1
ATOM 403 O O . SER A 1 55 ? 40.221 -28.288 30.045 1.00 14.76 56 SER A O 1
ATOM 406 N N . LYS A 1 56 ? 38.653 -29.638 29.190 1.00 16.65 57 LYS A N 1
ATOM 407 C CA . LYS A 1 56 ? 38.822 -30.607 30.263 1.00 18.22 57 LYS A CA 1
ATOM 408 C C . LYS A 1 56 ? 38.386 -31.967 29.785 1.00 19.48 57 LYS A C 1
ATOM 409 O O . LYS A 1 56 ? 37.670 -32.074 28.798 1.00 18.93 57 LYS A O 1
ATOM 415 N N . TYR A 1 57 ? 38.843 -33.008 30.476 1.00 21.11 58 TYR A N 1
ATOM 416 C CA . TYR A 1 57 ? 38.263 -34.317 30.278 1.00 22.69 58 TYR A CA 1
ATOM 417 C C . TYR A 1 57 ? 37.023 -34.385 31.160 1.00 23.22 58 TYR A C 1
ATOM 418 O O . TYR A 1 57 ? 37.126 -34.374 32.393 1.00 23.68 58 TYR A O 1
ATOM 427 N N . ASP A 1 58 ? 35.852 -34.422 30.530 1.00 24.19 59 ASP A N 1
ATOM 428 C CA . ASP A 1 58 ? 34.595 -34.528 31.260 1.00 25.08 59 ASP A CA 1
ATOM 429 C C . ASP A 1 58 ? 34.375 -35.988 31.648 1.00 26.00 59 ASP A C 1
ATOM 430 O O . ASP A 1 58 ? 34.024 -36.818 30.810 1.00 25.09 59 ASP A O 1
ATOM 435 N N . ARG A 1 59 ? 34.596 -36.275 32.930 1.00 27.07 60 ARG A N 1
ATOM 436 C CA . ARG A 1 59 ? 34.523 -37.628 33.482 1.00 28.75 60 ARG A CA 1
ATOM 437 C C . ARG A 1 59 ? 33.102 -38.208 33.413 1.00 29.10 60 ARG A C 1
ATOM 438 O O . ARG A 1 59 ? 32.916 -39.428 33.450 1.00 29.47 60 ARG A O 1
ATOM 446 N N . LEU A 1 60 ? 32.108 -37.332 33.286 1.00 29.67 61 LEU A N 1
ATOM 447 C CA . LEU A 1 60 ? 30.710 -37.750 33.203 1.00 30.34 61 LEU A CA 1
ATOM 448 C C . LEU A 1 60 ? 30.257 -37.993 31.759 1.00 30.40 61 LEU A C 1
ATOM 449 O O . LEU A 1 60 ? 29.318 -38.750 31.511 1.00 30.78 61 LEU A O 1
ATOM 454 N N . GLN A 1 61 ? 30.925 -37.340 30.814 1.00 30.35 62 GLN A N 1
ATOM 455 C CA . GLN A 1 61 ? 30.635 -37.490 29.391 1.00 30.33 62 GLN A CA 1
ATOM 456 C C . GLN A 1 61 ? 31.591 -38.488 28.751 1.00 29.60 62 GLN A C 1
ATOM 457 O O . GLN A 1 61 ? 31.372 -38.933 27.622 1.00 29.93 62 GLN A O 1
ATOM 463 N N . ASP A 1 62 ? 32.660 -38.820 29.476 1.00 28.87 63 ASP A N 1
ATOM 464 C CA . ASP A 1 62 ? 33.743 -39.683 28.986 1.00 28.16 63 ASP A CA 1
ATOM 465 C C . ASP A 1 62 ? 34.475 -39.143 27.746 1.00 27.58 63 ASP A C 1
ATOM 466 O O . ASP A 1 62 ? 34.887 -39.910 26.866 1.00 27.74 63 ASP A O 1
ATOM 471 N N . LYS A 1 63 ? 34.657 -37.824 27.691 1.00 26.34 64 LYS A N 1
ATOM 472 C CA . LYS A 1 63 ? 35.349 -37.197 26.561 1.00 25.16 64 LYS A CA 1
ATOM 473 C C . LYS A 1 63 ? 35.978 -35.855 26.908 1.00 23.60 64 LYS A C 1
ATOM 474 O O . LYS A 1 63 ? 35.589 -35.202 27.875 1.00 23.16 64 LYS A O 1
ATOM 480 N N . ILE A 1 64 ? 36.949 -35.460 26.088 1.00 21.84 65 ILE A N 1
ATOM 481 C CA . ILE A 1 64 ? 37.522 -34.117 26.148 1.00 20.58 65 ILE A CA 1
ATOM 482 C C . ILE A 1 64 ? 36.506 -33.129 25.572 1.00 19.21 65 ILE A C 1
ATOM 483 O O . ILE A 1 64 ? 35.944 -33.352 24.495 1.00 19.08 65 ILE A O 1
ATOM 488 N N . ILE A 1 65 ? 36.262 -32.043 26.297 1.00 17.73 66 ILE A N 1
ATOM 489 C CA . ILE A 1 65 ? 35.372 -30.991 25.823 1.00 16.51 66 ILE A CA 1
ATOM 490 C C . ILE A 1 65 ? 36.133 -29.663 25.744 1.00 15.77 66 ILE A C 1
ATOM 491 O O . ILE A 1 65 ? 37.091 -29.451 26.489 1.00 15.42 66 ILE A O 1
ATOM 496 N N . HIS A 1 66 ? 35.715 -28.800 24.822 1.00 14.70 67 HIS A N 1
ATOM 497 C CA . HIS A 1 66 ? 36.309 -27.471 24.658 1.00 14.03 67 HIS A CA 1
ATOM 498 C C . HIS A 1 66 ? 35.198 -26.441 24.615 1.00 13.89 67 HIS A C 1
ATOM 499 O O . HIS A 1 66 ? 34.204 -26.620 23.898 1.00 13.91 67 HIS A O 1
ATOM 506 N N . PHE A 1 67 ? 35.375 -25.348 25.346 1.00 12.72 68 PHE A N 1
ATOM 507 C CA . PHE A 1 67 ? 34.388 -24.271 25.323 1.00 12.50 68 PHE A CA 1
ATOM 508 C C . PHE A 1 67 ? 35.024 -22.948 25.702 1.00 12.40 68 PHE A C 1
ATOM 509 O O . PHE A 1 67 ? 36.108 -22.922 26.304 1.00 12.91 68 PHE A O 1
ATOM 517 N N . SER A 1 68 ? 34.349 -21.856 25.339 1.00 11.34 69 SER A N 1
ATOM 518 C CA . SER A 1 68 ? 34.833 -20.527 25.674 1.00 11.38 69 SER A CA 1
ATOM 519 C C . SER A 1 68 ? 34.315 -20.094 27.043 1.00 11.63 69 SER A C 1
ATOM 520 O O . SER A 1 68 ? 33.271 -20.561 27.524 1.00 11.45 69 SER A O 1
ATOM 523 N N . ALA A 1 69 ? 35.065 -19.202 27.677 1.00 11.24 70 ALA A N 1
ATOM 524 C CA . ALA A 1 69 ? 34.656 -18.638 28.950 1.00 11.67 70 ALA A CA 1
ATOM 525 C C . ALA A 1 69 ? 35.226 -17.236 29.075 1.00 11.47 70 ALA A C 1
ATOM 526 O O . ALA A 1 69 ? 36.260 -16.922 28.473 1.00 11.68 70 ALA A O 1
ATOM 528 N N . ASN A 1 70 ? 34.564 -16.409 29.880 1.00 11.28 71 ASN A N 1
ATOM 529 C CA . ASN A 1 70 ? 35.076 -15.081 30.198 1.00 11.52 71 ASN A CA 1
ATOM 530 C C . ASN A 1 70 ? 36.072 -15.203 31.340 1.00 11.37 71 ASN A C 1
ATOM 531 O O . ASN A 1 70 ? 35.709 -15.581 32.460 1.00 11.39 71 ASN A O 1
ATOM 536 N N . ALA A 1 71 ? 37.336 -14.887 31.077 1.00 10.91 72 ALA A N 1
ATOM 537 C CA . ALA A 1 71 ? 38.343 -14.990 32.136 1.00 10.67 72 ALA A CA 1
ATOM 538 C C . ALA A 1 71 ? 38.100 -14.049 33.332 1.00 10.65 72 ALA A C 1
ATOM 539 O O . ALA A 1 71 ? 38.548 -14.337 34.444 1.00 11.01 72 ALA A O 1
ATOM 541 N N . CYS A 1 72 ? 37.378 -12.946 33.100 1.00 11.14 73 CYS A N 1
ATOM 542 C CA . CYS A 1 72 ? 37.107 -11.942 34.133 1.00 11.30 73 CYS A CA 1
ATOM 543 C C . CYS A 1 72 ? 36.171 -12.459 35.235 1.00 11.69 73 CYS A C 1
ATOM 544 O O . CYS A 1 72 ? 36.149 -11.914 36.349 1.00 11.96 73 CYS A O 1
ATOM 547 N N . LEU A 1 73 ? 35.403 -13.502 34.930 1.00 11.96 74 LEU A N 1
ATOM 548 C CA . LEU A 1 73 ? 34.461 -14.065 35.902 1.00 12.72 74 LEU A CA 1
ATOM 549 C C . LEU A 1 73 ? 34.812 -15.458 36.406 1.00 12.87 74 LEU A C 1
ATOM 550 O O . LEU A 1 73 ? 34.218 -15.918 37.371 1.00 13.51 74 LEU A O 1
ATOM 555 N N . ALA A 1 74 ? 35.746 -16.134 35.747 1.00 12.49 75 ALA A N 1
ATOM 556 C CA . ALA A 1 74 ? 36.132 -17.499 36.128 1.00 12.42 75 ALA A CA 1
ATOM 557 C C . ALA A 1 74 ? 37.059 -17.488 37.336 1.00 12.27 75 ALA A C 1
ATOM 558 O O . ALA A 1 74 ? 38.187 -17.002 37.232 1.00 12.88 75 ALA A O 1
ATOM 560 N N . PRO A 1 75 ? 36.605 -18.044 38.485 1.00 12.04 76 PRO A N 1
ATOM 561 C CA . PRO A 1 75 ? 37.527 -18.158 39.613 1.00 12.24 76 PRO A CA 1
ATOM 562 C C . PRO A 1 75 ? 38.588 -19.207 39.276 1.00 12.27 76 PRO A C 1
ATOM 563 O O . PRO A 1 75 ? 38.250 -20.274 38.762 1.00 11.91 76 PRO A O 1
ATOM 567 N N . ILE A 1 76 ? 39.860 -18.919 39.551 1.00 12.50 77 ILE A N 1
ATOM 568 C CA . ILE A 1 76 ? 40.882 -19.940 39.342 1.00 12.92 77 ILE A CA 1
ATOM 569 C C . ILE A 1 76 ? 40.567 -21.205 40.149 1.00 13.20 77 ILE A C 1
ATOM 570 O O . ILE A 1 76 ? 40.930 -22.295 39.731 1.00 13.45 77 ILE A O 1
ATOM 575 N N . CYS A 1 77 ? 39.870 -21.052 41.274 1.00 13.88 78 CYS A N 1
ATOM 576 C CA . CYS A 1 77 ? 39.532 -22.204 42.117 1.00 14.49 78 CYS A CA 1
ATOM 577 C C . CYS A 1 77 ? 38.496 -23.154 41.499 1.00 14.66 78 CYS A C 1
ATOM 578 O O . CYS A 1 77 ? 38.274 -24.248 42.033 1.00 14.88 78 CYS A O 1
ATOM 581 N N . THR A 1 78 ? 37.867 -22.751 40.389 1.00 13.81 79 THR A N 1
ATOM 582 C CA . THR A 1 78 ? 37.006 -23.664 39.621 1.00 14.08 79 THR A CA 1
ATOM 583 C C . THR A 1 78 ? 37.781 -24.489 38.587 1.00 13.94 79 THR A C 1
ATOM 584 O O . THR A 1 78 ? 37.210 -25.376 37.947 1.00 14.18 79 THR A O 1
ATOM 588 N N . LEU A 1 79 ? 39.070 -24.190 38.425 1.00 13.69 80 LEU A N 1
ATOM 589 C CA . LEU A 1 79 ? 39.840 -24.670 37.278 1.00 14.06 80 LEU A CA 1
ATOM 590 C C . LEU A 1 79 ? 40.808 -25.819 37.571 1.00 14.44 80 LEU A C 1
ATOM 591 O O . LEU A 1 79 ? 41.674 -26.121 36.759 1.00 14.56 80 LEU A O 1
ATOM 596 N N . HIS A 1 80 ? 40.654 -26.475 38.716 1.00 14.87 81 HIS A N 1
ATOM 597 C CA . HIS A 1 80 ? 41.515 -27.616 39.014 1.00 15.59 81 HIS A CA 1
ATOM 598 C C . HIS A 1 80 ? 41.366 -28.651 37.901 1.00 15.35 81 HIS A C 1
ATOM 599 O O . HIS A 1 80 ? 40.255 -29.018 37.533 1.00 15.22 81 HIS A O 1
ATOM 606 N N . HIS A 1 81 ? 42.496 -29.077 37.339 1.00 15.61 82 HIS A N 1
ATOM 607 C CA . HIS A 1 81 ? 42.522 -30.033 36.222 1.00 16.16 82 HIS A CA 1
ATOM 608 C C . HIS A 1 81 ? 41.795 -29.553 34.947 1.00 15.41 82 HIS A C 1
ATOM 609 O O . HIS A 1 81 ? 41.283 -30.357 34.151 1.00 16.00 82 HIS A O 1
ATOM 616 N N . VAL A 1 82 ? 41.757 -28.238 34.759 1.00 14.74 83 VAL A N 1
ATOM 617 C CA . VAL A 1 82 ? 41.255 -27.657 33.520 1.00 14.19 83 VAL A CA 1
ATOM 618 C C . VAL A 1 82 ? 42.425 -27.048 32.737 1.00 13.46 83 VAL A C 1
ATOM 619 O O . VAL A 1 82 ? 43.377 -26.566 33.337 1.00 13.82 83 VAL A O 1
ATOM 623 N N . ALA A 1 83 ? 42.347 -27.078 31.409 1.00 12.83 84 ALA A N 1
ATOM 624 C CA . ALA A 1 83 ? 43.362 -26.471 30.541 1.00 12.94 84 ALA A CA 1
ATOM 625 C C . ALA A 1 83 ? 42.839 -25.188 29.910 1.00 12.79 84 ALA A C 1
ATOM 626 O O . ALA A 1 83 ? 41.762 -25.179 29.322 1.00 13.86 84 ALA A O 1
ATOM 628 N N . VAL A 1 84 ? 43.615 -24.114 30.043 1.00 12.33 85 VAL A N 1
ATOM 629 C CA . VAL A 1 84 ? 43.276 -22.812 29.479 1.00 11.91 85 VAL A CA 1
ATOM 630 C C . VAL A 1 84 ? 44.090 -22.609 28.207 1.00 11.48 85 VAL A C 1
ATOM 631 O O . VAL A 1 84 ? 45.276 -22.939 28.175 1.00 11.11 85 VAL A O 1
ATOM 635 N N . THR A 1 85 ? 43.443 -22.082 27.171 1.00 10.87 86 THR A N 1
ATOM 636 C CA . THR A 1 85 ? 44.125 -21.642 25.952 1.00 11.01 86 THR A CA 1
ATOM 637 C C . THR A 1 85 ? 43.798 -20.158 25.749 1.00 10.68 86 THR A C 1
ATOM 638 O O . THR A 1 85 ? 42.625 -19.768 25.725 1.00 11.04 86 THR A O 1
ATOM 642 N N . THR A 1 86 ? 44.847 -19.345 25.654 1.00 10.45 87 THR A N 1
ATOM 643 C CA . THR A 1 86 ? 44.701 -17.920 25.405 1.00 10.04 87 THR A CA 1
ATOM 644 C C . THR A 1 86 ? 45.145 -17.633 23.980 1.00 10.60 87 THR A C 1
ATOM 645 O O . THR A 1 86 ? 45.604 -18.532 23.258 1.00 10.56 87 THR A O 1
ATOM 649 N N . VAL A 1 87 ? 45.029 -16.371 23.582 1.00 10.47 88 VAL A N 1
ATOM 650 C CA . VAL A 1 87 ? 45.403 -15.955 22.241 1.00 10.79 88 VAL A CA 1
ATOM 651 C C . VAL A 1 87 ? 46.865 -16.329 21.939 1.00 11.28 88 VAL A C 1
ATOM 652 O O . VAL A 1 87 ? 47.193 -16.697 20.809 1.00 11.85 88 VAL A O 1
ATOM 656 N N . GLU A 1 88 ? 47.735 -16.253 22.942 1.00 11.80 89 GLU A N 1
ATOM 657 C CA . GLU A 1 88 ? 49.137 -16.569 22.681 1.00 13.23 89 GLU A CA 1
ATOM 658 C C . GLU A 1 88 ? 49.390 -18.080 22.552 1.00 13.40 89 GLU A C 1
ATOM 659 O O . GLU A 1 88 ? 50.458 -18.509 22.105 1.00 13.92 89 GLU A O 1
ATOM 665 N N . GLY A 1 89 ? 48.377 -18.879 22.880 1.00 13.27 90 GLY A N 1
ATOM 666 C CA . GLY A 1 89 ? 48.469 -20.327 22.764 1.00 13.57 90 GLY A CA 1
ATOM 667 C C . GLY A 1 89 ? 48.240 -20.884 21.370 1.00 13.77 90 GLY A C 1
ATOM 668 O O . GLY A 1 89 ? 48.558 -22.051 21.119 1.00 14.78 90 GLY A O 1
ATOM 669 N N . ILE A 1 90 ? 47.703 -20.071 20.459 1.00 13.21 91 ILE A N 1
ATOM 670 C CA . ILE A 1 90 ? 47.280 -20.589 19.156 1.00 13.31 91 ILE A CA 1
ATOM 671 C C . ILE A 1 90 ? 48.141 -20.152 17.976 1.00 13.58 91 ILE A C 1
ATOM 672 O O . ILE A 1 90 ? 48.016 -20.709 16.884 1.00 14.03 91 ILE A O 1
ATOM 677 N N . GLY A 1 91 ? 48.994 -19.153 18.191 1.00 14.08 92 GLY A N 1
ATOM 678 C CA . GLY A 1 91 ? 49.800 -18.573 17.119 1.00 14.32 92 GLY A CA 1
ATOM 679 C C . GLY A 1 91 ? 50.397 -17.242 17.521 1.00 15.40 92 GLY A C 1
ATOM 680 O O . GLY A 1 91 ? 49.920 -16.613 18.473 1.00 14.93 92 GLY A O 1
ATOM 681 N N . SER A 1 92 ? 51.449 -16.824 16.816 1.00 15.53 93 SER A N 1
ATOM 682 C CA . SER A 1 92 ? 52.068 -15.504 17.027 1.00 17.06 93 SER A CA 1
ATOM 683 C C . SER A 1 92 ? 52.861 -15.083 15.797 1.00 17.30 93 SER A C 1
ATOM 684 O O . SER A 1 92 ? 53.197 -15.920 14.960 1.00 16.88 93 SER A O 1
ATOM 687 N N . THR A 1 93 ? 53.160 -13.788 15.694 1.00 18.11 94 THR A N 1
ATOM 688 C CA . THR A 1 93 ? 53.902 -13.246 14.547 1.00 19.86 94 THR A CA 1
ATOM 689 C C . THR A 1 93 ? 55.368 -13.662 14.587 1.00 21.05 94 THR A C 1
ATOM 690 O O . THR A 1 93 ? 56.103 -13.465 13.613 1.00 21.79 94 THR A O 1
ATOM 694 N N . LYS A 1 94 ? 55.794 -14.208 15.718 1.00 21.77 95 LYS A N 1
ATOM 695 C CA . LYS A 1 94 ? 57.175 -14.644 15.881 1.00 22.82 95 LYS A CA 1
ATOM 696 C C . LYS A 1 94 ? 57.343 -16.077 15.404 1.00 22.93 95 LYS A C 1
ATOM 697 O O . LYS A 1 94 ? 58.455 -16.501 15.073 1.00 23.91 95 LYS A O 1
ATOM 703 N N . THR A 1 95 ? 56.238 -16.825 15.379 1.00 22.61 96 THR A N 1
ATOM 704 C CA . THR A 1 95 ? 56.237 -18.215 14.930 1.00 22.18 96 THR A CA 1
ATOM 705 C C . THR A 1 95 ? 55.385 -18.311 13.667 1.00 21.58 96 THR A C 1
ATOM 706 O O . THR A 1 95 ? 55.890 -18.130 12.562 1.00 21.76 96 THR A O 1
ATOM 710 N N . ARG A 1 96 ? 54.089 -18.562 13.840 1.00 20.41 97 ARG A N 1
ATOM 711 C CA . ARG A 1 96 ? 53.136 -18.583 12.744 1.00 20.08 97 ARG A CA 1
ATOM 712 C C . ARG A 1 96 ? 51.777 -18.191 13.307 1.00 18.10 97 ARG A C 1
ATOM 713 O O . ARG A 1 96 ? 51.396 -18.663 14.376 1.00 17.43 97 ARG A O 1
ATOM 721 N N . LEU A 1 97 ? 51.064 -17.316 12.603 1.00 16.93 98 LEU A N 1
ATOM 722 C CA . LEU A 1 97 ? 49.693 -16.981 12.985 1.00 15.34 98 LEU A CA 1
ATOM 723 C C . LEU A 1 97 ? 48.766 -18.157 12.734 1.00 15.15 98 LEU A C 1
ATOM 724 O O . LEU A 1 97 ? 48.930 -18.881 11.753 1.00 15.73 98 LEU A O 1
ATOM 729 N N . HIS A 1 98 ? 47.800 -18.353 13.627 1.00 13.39 99 HIS A N 1
ATOM 730 C CA . HIS A 1 98 ? 46.721 -19.301 13.357 1.00 12.20 99 HIS A CA 1
ATOM 731 C C . HIS A 1 98 ? 45.857 -18.728 12.236 1.00 11.96 99 HIS A C 1
ATOM 732 O O . HIS A 1 98 ? 45.751 -17.504 12.106 1.00 11.18 99 HIS A O 1
ATOM 739 N N . PRO A 1 99 ? 45.269 -19.591 11.380 1.00 11.30 100 PRO A N 1
ATOM 740 C CA . PRO A 1 99 ? 44.347 -19.076 10.365 1.00 11.57 100 PRO A CA 1
ATOM 741 C C . PRO A 1 99 ? 43.324 -18.060 10.876 1.00 10.92 100 PRO A C 1
ATOM 742 O O . PRO A 1 99 ? 43.072 -17.091 10.183 1.00 12.25 100 PRO A O 1
ATOM 746 N N . VAL A 1 100 ? 42.792 -18.255 12.085 1.00 10.74 101 VAL A N 1
ATOM 747 C CA . VAL A 1 100 ? 41.813 -17.310 12.655 1.00 10.24 101 VAL A CA 1
ATOM 748 C C . VAL A 1 100 ? 42.451 -15.920 12.790 1.00 10.07 101 VAL A C 1
ATOM 749 O O . VAL A 1 100 ? 41.846 -14.900 12.442 1.00 10.51 101 VAL A O 1
ATOM 753 N N . GLN A 1 101 ? 43.683 -15.893 13.292 1.00 9.60 102 GLN A N 1
ATOM 754 C CA . GLN A 1 101 ? 44.436 -14.644 13.465 1.00 10.02 102 GLN A CA 1
ATOM 755 C C . GLN A 1 101 ? 44.794 -14.003 12.120 1.00 10.18 102 GLN A C 1
ATOM 756 O O . GLN A 1 101 ? 44.639 -12.783 11.927 1.00 9.72 102 GLN A O 1
ATOM 762 N N . GLU A 1 102 ? 45.285 -14.820 11.182 1.00 10.10 103 GLU A N 1
ATOM 763 C CA . GLU A 1 102 ? 45.633 -14.300 9.857 1.00 11.59 103 GLU A CA 1
ATOM 764 C C . GLU A 1 102 ? 44.434 -13.657 9.160 1.00 10.94 103 GLU A C 1
ATOM 765 O O . GLU A 1 102 ? 44.545 -12.567 8.583 1.00 11.52 103 GLU A O 1
ATOM 771 N N . ARG A 1 103 ? 43.288 -14.323 9.226 1.00 10.55 104 ARG A N 1
ATOM 772 C CA . ARG A 1 103 ? 42.143 -13.867 8.445 1.00 10.46 104 ARG A CA 1
ATOM 773 C C . ARG A 1 103 ? 41.501 -12.613 9.024 1.00 10.19 104 ARG A C 1
ATOM 774 O O . ARG A 1 103 ? 41.124 -11.729 8.275 1.00 10.65 104 ARG A O 1
ATOM 782 N N . ILE A 1 104 ? 41.412 -12.504 10.348 1.00 9.31 105 ILE A N 1
ATOM 783 C CA . ILE A 1 104 ? 40.846 -11.268 10.918 1.00 9.22 105 ILE A CA 1
ATOM 784 C C . ILE A 1 104 ? 41.726 -10.050 10.617 1.00 8.95 105 ILE A C 1
ATOM 785 O O . ILE A 1 104 ? 41.223 -8.960 10.334 1.00 10.06 105 ILE A O 1
ATOM 790 N N . ALA A 1 105 ? 43.040 -10.242 10.669 1.00 9.49 106 ALA A N 1
ATOM 791 C CA . ALA A 1 105 ? 43.967 -9.151 10.375 1.00 9.39 106 ALA A CA 1
ATOM 792 C C . ALA A 1 105 ? 43.907 -8.766 8.892 1.00 10.25 106 ALA A C 1
ATOM 793 O O . ALA A 1 105 ? 43.742 -7.586 8.543 1.00 10.31 106 ALA A O 1
ATOM 795 N N . LYS A 1 106 ? 43.999 -9.753 8.012 1.00 10.32 107 LYS A N 1
ATOM 796 C CA . LYS A 1 106 ? 44.047 -9.449 6.585 1.00 10.93 107 LYS A CA 1
ATOM 797 C C . LYS A 1 106 ? 42.717 -8.918 6.029 1.00 11.09 107 LYS A C 1
ATOM 798 O O . LYS A 1 106 ? 42.700 -8.219 5.016 1.00 11.78 107 LYS A O 1
ATOM 804 N N . SER A 1 107 ? 41.621 -9.242 6.713 1.00 11.08 108 SER A N 1
ATOM 805 C CA . SER A 1 107 ? 40.283 -8.826 6.285 1.00 11.48 108 SER A CA 1
ATOM 806 C C . SER A 1 107 ? 39.859 -7.460 6.824 1.00 10.93 108 SER A C 1
ATOM 807 O O . SER A 1 107 ? 38.715 -7.040 6.629 1.00 11.07 108 SER A O 1
ATOM 810 N N . HIS A 1 108 ? 40.787 -6.775 7.489 1.00 10.82 109 HIS A N 1
ATOM 811 C CA . HIS A 1 108 ? 40.539 -5.456 8.099 1.00 10.52 109 HIS A CA 1
ATOM 812 C C . HIS A 1 108 ? 39.514 -5.550 9.235 1.00 10.05 109 HIS A C 1
ATOM 813 O O . HIS A 1 108 ? 38.731 -4.624 9.480 1.00 9.51 109 HIS A O 1
ATOM 820 N N . GLY A 1 109 ? 39.541 -6.681 9.940 1.00 9.52 110 GLY A N 1
ATOM 821 C CA . GLY A 1 109 ? 38.670 -6.900 11.098 1.00 9.11 110 GLY A CA 1
ATOM 822 C C . GLY A 1 109 ? 39.240 -6.398 12.419 1.00 8.95 110 GLY A C 1
ATOM 823 O O . GLY A 1 109 ? 38.610 -6.561 13.472 1.00 9.98 110 GLY A O 1
ATOM 824 N N . SER A 1 110 ? 40.424 -5.783 12.357 1.00 8.95 111 SER A N 1
ATOM 825 C CA . SER A 1 110 ? 41.058 -5.230 13.554 1.00 8.30 111 SER A CA 1
ATOM 826 C C . SER A 1 110 ? 41.434 -3.773 13.322 1.00 8.51 111 SER A C 1
ATOM 827 O O . SER A 1 110 ? 42.179 -3.465 12.368 1.00 8.74 111 SER A O 1
ATOM 830 N N . GLN A 1 111 ? 40.893 -2.880 14.158 1.00 7.57 112 GLN A N 1
ATOM 831 C CA . GLN A 1 111 ? 41.208 -1.459 14.074 1.00 7.69 112 GLN A CA 1
ATOM 832 C C . GLN A 1 111 ? 42.068 -1.092 15.284 1.00 8.00 112 GLN A C 1
ATOM 833 O O . GLN A 1 111 ? 43.302 -1.221 15.216 1.00 9.11 112 GLN A O 1
ATOM 839 N N . CYS A 1 112 ? 41.450 -0.743 16.415 1.00 8.19 113 CYS A N 1
ATOM 840 C CA . CYS A 1 112 ? 42.252 -0.508 17.621 1.00 7.38 113 CYS A CA 1
ATOM 841 C C . CYS A 1 112 ? 42.900 -1.771 18.154 1.00 7.57 113 CYS A C 1
ATOM 842 O O . CYS A 1 112 ? 43.937 -1.698 18.818 1.00 7.55 113 CYS A O 1
ATOM 845 N N . GLY A 1 113 ? 42.270 -2.909 17.873 1.00 7.00 114 GLY A N 1
ATOM 846 C CA . GLY A 1 113 ? 42.804 -4.222 18.208 1.00 6.98 114 GLY A CA 1
ATOM 847 C C . GLY A 1 113 ? 42.443 -4.771 19.586 1.00 6.85 114 GLY A C 1
ATOM 848 O O . GLY A 1 113 ? 42.768 -5.926 19.890 1.00 7.05 114 GLY A O 1
ATOM 849 N N . PHE A 1 114 ? 41.769 -3.979 20.423 1.00 6.80 115 PHE A N 1
ATOM 850 C CA . PHE A 1 114 ? 41.584 -4.377 21.824 1.00 6.53 115 PHE A CA 1
ATOM 851 C C . PHE A 1 114 ? 40.625 -5.546 21.984 1.00 6.92 115 PHE A C 1
ATOM 852 O O . PHE A 1 114 ? 40.804 -6.368 22.885 1.00 7.91 115 PHE A O 1
ATOM 860 N N . CYS A 1 115 ? 39.616 -5.616 21.113 1.00 6.28 116 CYS A N 1
ATOM 861 C CA . CYS A 1 115 ? 38.654 -6.713 21.107 1.00 6.45 116 CYS A CA 1
ATOM 862 C C . CYS A 1 115 ? 39.152 -7.946 20.342 1.00 7.35 116 CYS A C 1
ATOM 863 O O . CYS A 1 115 ? 38.539 -9.031 20.411 1.00 7.79 116 CYS A O 1
ATOM 866 N N . THR A 1 116 ? 40.244 -7.793 19.596 1.00 7.60 117 THR A N 1
ATOM 867 C CA . THR A 1 116 ? 40.634 -8.830 18.633 1.00 8.01 117 THR A CA 1
ATOM 868 C C . THR A 1 116 ? 40.988 -10.184 19.266 1.00 8.16 117 THR A C 1
ATOM 869 O O . THR A 1 116 ? 40.498 -11.216 18.780 1.00 7.98 117 THR A O 1
ATOM 873 N N . PRO A 1 117 ? 41.820 -10.204 20.341 1.00 7.83 118 PRO A N 1
ATOM 874 C CA . PRO A 1 117 ? 42.083 -11.507 20.987 1.00 8.24 118 PRO A CA 1
ATOM 875 C C . PRO A 1 117 ? 40.814 -12.252 21.436 1.00 8.41 118 PRO A C 1
ATOM 876 O O . PRO A 1 117 ? 40.711 -13.464 21.200 1.00 8.90 118 PRO A O 1
ATOM 880 N N . GLY A 1 118 ? 39.852 -11.549 22.054 1.00 7.96 119 GLY A N 1
ATOM 881 C CA . GLY A 1 118 ? 38.600 -12.188 22.488 1.00 8.37 119 GLY A CA 1
ATOM 882 C C . GLY A 1 118 ? 37.813 -12.779 21.328 1.00 8.56 119 GLY A C 1
ATOM 883 O O . GLY A 1 118 ? 37.312 -13.900 21.404 1.00 9.23 119 GLY A O 1
ATOM 884 N N . ILE A 1 119 ? 37.722 -12.028 20.238 1.00 8.87 120 ILE A N 1
ATOM 885 C CA . ILE A 1 119 ? 37.021 -12.495 19.038 1.00 8.63 120 ILE A CA 1
ATOM 886 C C . ILE A 1 119 ? 37.754 -13.690 18.402 1.00 9.08 120 ILE A C 1
ATOM 887 O O . ILE A 1 119 ? 37.131 -14.675 17.984 1.00 9.67 120 ILE A O 1
ATOM 892 N N . VAL A 1 120 ? 39.079 -13.602 18.364 1.00 8.80 121 VAL A N 1
ATOM 893 C CA . VAL A 1 120 ? 39.899 -14.711 17.886 1.00 8.79 121 VAL A CA 1
ATOM 894 C C . VAL A 1 120 ? 39.587 -15.961 18.696 1.00 8.98 121 VAL A C 1
ATOM 895 O O . VAL A 1 120 ? 39.388 -17.041 18.131 1.00 9.73 121 VAL A O 1
ATOM 899 N N . MET A 1 121 ? 39.513 -15.817 20.016 1.00 9.39 122 MET A N 1
ATOM 900 C CA . MET A 1 121 ? 39.296 -16.989 20.866 1.00 9.04 122 MET A CA 1
ATOM 901 C C . MET A 1 121 ? 37.876 -17.539 20.707 1.00 9.19 122 MET A C 1
ATOM 902 O O . MET A 1 121 ? 37.680 -18.752 20.787 1.00 9.97 122 MET A O 1
ATOM 907 N N . SER A 1 122 ? 36.889 -16.668 20.478 1.00 9.30 123 SER A N 1
ATOM 908 C CA . SER A 1 122 ? 35.529 -17.146 20.196 1.00 9.84 123 SER A CA 1
ATOM 909 C C . SER A 1 122 ? 35.466 -17.953 18.891 1.00 10.37 123 SER A C 1
ATOM 910 O O . SER A 1 122 ? 34.813 -19.006 18.834 1.00 11.06 123 SER A O 1
ATOM 913 N N . MET A 1 123 ? 36.150 -17.472 17.857 1.00 10.89 124 MET A N 1
ATOM 914 C CA . MET A 1 123 ? 36.183 -18.170 16.567 1.00 11.47 124 MET A CA 1
ATOM 915 C C . MET A 1 123 ? 36.997 -19.451 16.681 1.00 11.61 124 MET A C 1
ATOM 916 O O . MET A 1 123 ? 36.593 -20.499 16.166 1.00 12.22 124 MET A O 1
ATOM 921 N N . TYR A 1 124 ? 38.137 -19.368 17.362 1.00 11.30 125 TYR A N 1
ATOM 922 C CA . TYR A 1 124 ? 38.982 -20.534 17.580 1.00 11.51 125 TYR A CA 1
ATOM 923 C C . TYR A 1 124 ? 38.197 -21.651 18.267 1.00 11.75 125 TYR A C 1
ATOM 924 O O . TYR A 1 124 ? 38.246 -22.815 17.838 1.00 11.64 125 TYR A O 1
ATOM 933 N N . THR A 1 125 ? 37.473 -21.287 19.327 1.00 11.67 126 THR A N 1
ATOM 934 C CA . THR A 1 125 ? 36.664 -22.252 20.078 1.00 12.36 126 THR A CA 1
ATOM 935 C C . THR A 1 125 ? 35.628 -22.920 19.179 1.00 12.51 126 THR A C 1
ATOM 936 O O . THR A 1 125 ? 35.451 -24.140 19.244 1.00 12.93 126 THR A O 1
ATOM 940 N N . LEU A 1 126 ? 34.959 -22.135 18.334 1.00 12.61 127 LEU A N 1
ATOM 941 C CA . LEU A 1 126 ? 33.979 -22.699 17.409 1.00 13.25 127 LEU A CA 1
ATOM 942 C C . LEU A 1 126 ? 34.621 -23.784 16.532 1.00 14.02 127 LEU A C 1
ATOM 943 O O . LEU A 1 126 ? 34.094 -24.898 16.420 1.00 13.49 127 LEU A O 1
ATOM 948 N N . LEU A 1 127 ? 35.763 -23.458 15.934 1.00 13.93 128 LEU A N 1
ATOM 949 C CA . LEU A 1 127 ? 36.447 -24.385 15.023 1.00 14.63 128 LEU A CA 1
ATOM 950 C C . LEU A 1 127 ? 36.948 -25.641 15.724 1.00 15.18 128 LEU A C 1
ATOM 951 O O . LEU A 1 127 ? 37.004 -26.725 15.117 1.00 15.36 128 LEU A O 1
ATOM 956 N N . ARG A 1 128 ? 37.288 -25.512 17.002 1.00 15.74 129 ARG A N 1
ATOM 957 C CA . ARG A 1 128 ? 37.746 -26.660 17.779 1.00 17.11 129 ARG A CA 1
ATOM 958 C C . ARG A 1 128 ? 36.620 -27.656 18.063 1.00 17.56 129 ARG A C 1
ATOM 959 O O . ARG A 1 128 ? 36.872 -28.858 18.222 1.00 18.31 129 ARG A O 1
ATOM 967 N N . ASN A 1 129 ? 35.390 -27.147 18.134 1.00 18.04 130 ASN A N 1
ATOM 968 C CA . ASN A 1 129 ? 34.191 -27.988 18.289 1.00 18.97 130 ASN A CA 1
ATOM 969 C C . ASN A 1 129 ? 33.636 -28.450 16.947 1.00 19.34 130 ASN A C 1
ATOM 970 O O . ASN A 1 129 ? 33.139 -29.578 16.822 1.00 19.89 130 ASN A O 1
ATOM 975 N N . GLN A 1 130 ? 33.689 -27.560 15.959 1.00 19.14 131 GLN A N 1
ATOM 976 C CA . GLN A 1 130 ? 33.119 -27.805 14.641 1.00 19.39 131 GLN A CA 1
ATOM 977 C C . GLN A 1 130 ? 34.054 -27.254 13.568 1.00 19.67 131 GLN A C 1
ATOM 978 O O . GLN A 1 130 ? 34.032 -26.060 13.262 1.00 19.07 131 GLN A O 1
ATOM 984 N N . PRO A 1 131 ? 34.896 -28.128 12.993 1.00 20.44 132 PRO A N 1
ATOM 985 C CA . PRO A 1 131 ? 35.871 -27.706 11.983 1.00 20.94 132 PRO A CA 1
ATOM 986 C C . PRO A 1 131 ? 35.222 -27.343 10.651 1.00 21.27 132 PRO A C 1
ATOM 987 O O . PRO A 1 131 ? 35.862 -26.733 9.790 1.00 20.87 132 PRO A O 1
ATOM 991 N N . GLU A 1 132 ? 33.956 -27.723 10.495 1.00 21.52 133 GLU A N 1
ATOM 992 C CA . GLU A 1 132 ? 33.184 -27.424 9.297 1.00 21.94 133 GLU A CA 1
ATOM 993 C C . GLU A 1 132 ? 31.876 -26.732 9.685 1.00 21.61 133 GLU A C 1
ATOM 994 O O . GLU A 1 132 ? 30.793 -27.325 9.569 1.00 21.04 133 GLU A O 1
ATOM 1000 N N . PRO A 1 133 ? 31.968 -25.473 10.161 1.00 21.17 134 PRO A N 1
ATOM 1001 C CA . PRO A 1 133 ? 30.750 -24.819 10.618 1.00 20.93 134 PRO A CA 1
ATOM 1002 C C . PRO A 1 133 ? 29.956 -24.238 9.461 1.00 20.72 134 PRO A C 1
ATOM 1003 O O . PRO A 1 133 ? 30.483 -24.083 8.363 1.00 19.95 134 PRO A O 1
ATOM 1007 N N . THR A 1 134 ? 28.690 -23.924 9.719 1.00 20.18 135 THR A N 1
ATOM 1008 C CA . THR A 1 134 ? 27.867 -23.243 8.735 1.00 20.20 135 THR A CA 1
ATOM 1009 C C . THR A 1 134 ? 28.082 -21.748 8.887 1.00 20.42 135 THR A C 1
ATOM 1010 O O . THR A 1 134 ? 28.562 -21.280 9.926 1.00 20.08 135 THR A O 1
ATOM 1014 N N . VAL A 1 135 ? 27.715 -20.998 7.853 1.00 20.90 136 VAL A N 1
ATOM 1015 C CA . VAL A 1 135 ? 27.718 -19.544 7.930 1.00 21.21 136 VAL A CA 1
ATOM 1016 C C . VAL A 1 135 ? 26.894 -19.079 9.130 1.00 21.49 136 VAL A C 1
ATOM 1017 O O . VAL A 1 135 ? 27.284 -18.156 9.842 1.00 21.55 136 VAL A O 1
ATOM 1021 N N . GLU A 1 136 ? 25.763 -19.744 9.355 1.00 21.73 137 GLU A N 1
ATOM 1022 C CA . GLU A 1 136 ? 24.850 -19.399 10.442 1.00 22.10 137 GLU A CA 1
ATOM 1023 C C . GLU A 1 136 ? 25.494 -19.582 11.812 1.00 21.62 137 GLU A C 1
ATOM 1024 O O . GLU A 1 136 ? 25.355 -18.725 12.684 1.00 21.62 137 GLU A O 1
ATOM 1030 N N . GLU A 1 137 ? 26.218 -20.690 11.991 1.00 21.16 138 GLU A N 1
ATOM 1031 C CA . GLU A 1 137 ? 26.945 -20.956 13.237 1.00 20.49 138 GLU A CA 1
ATOM 1032 C C . GLU A 1 137 ? 28.029 -19.915 13.502 1.00 19.41 138 GLU A C 1
ATOM 1033 O O . GLU A 1 137 ? 28.209 -19.484 14.638 1.00 18.72 138 GLU A O 1
ATOM 1039 N N . ILE A 1 138 ? 28.739 -19.518 12.448 1.00 18.76 139 ILE A N 1
ATOM 1040 C CA . ILE A 1 138 ? 29.777 -18.485 12.551 1.00 18.49 139 ILE A CA 1
ATOM 1041 C C . ILE A 1 138 ? 29.150 -17.143 12.933 1.00 19.30 139 ILE A C 1
ATOM 1042 O O . ILE A 1 138 ? 29.594 -16.487 13.875 1.00 18.93 139 ILE A O 1
ATOM 1047 N N . GLU A 1 139 ? 28.096 -16.759 12.217 1.00 20.39 140 GLU A N 1
ATOM 1048 C CA . GLU A 1 139 ? 27.449 -15.472 12.452 1.00 21.72 140 GLU A CA 1
ATOM 1049 C C . GLU A 1 139 ? 26.831 -15.370 13.846 1.00 21.40 140 GLU A C 1
ATOM 1050 O O . GLU A 1 139 ? 26.535 -14.270 14.304 1.00 22.34 140 GLU A O 1
ATOM 1056 N N . ASP A 1 140 ? 26.655 -16.514 14.514 1.00 21.09 141 ASP A N 1
ATOM 1057 C CA . ASP A 1 140 ? 26.000 -16.567 15.819 1.00 20.84 141 ASP A CA 1
ATOM 1058 C C . ASP A 1 140 ? 26.954 -16.878 16.974 1.00 19.91 141 ASP A C 1
ATOM 1059 O O . ASP A 1 140 ? 26.516 -17.059 18.106 1.00 20.92 141 ASP A O 1
ATOM 1064 N N . ALA A 1 141 ? 28.257 -16.917 16.692 1.00 18.49 142 ALA A N 1
ATOM 1065 C CA . ALA A 1 141 ? 29.286 -17.327 17.668 1.00 16.69 142 ALA A CA 1
ATOM 1066 C C . ALA A 1 141 ? 29.815 -16.179 18.535 1.00 15.63 142 ALA A C 1
ATOM 1067 O O . ALA A 1 141 ? 30.618 -16.397 19.449 1.00 15.21 142 ALA A O 1
ATOM 1069 N N . PHE A 1 142 ? 29.353 -14.962 18.253 1.00 14.29 143 PHE A N 1
ATOM 1070 C CA . PHE A 1 142 ? 29.972 -13.757 18.817 1.00 12.98 143 PHE A CA 1
ATOM 1071 C C . PHE A 1 142 ? 29.027 -12.857 19.627 1.00 12.31 143 PHE A C 1
ATOM 1072 O O . PHE A 1 142 ? 29.301 -11.663 19.808 1.00 11.29 143 PHE A O 1
ATOM 1080 N N . GLN A 1 143 ? 27.930 -13.414 20.135 1.00 12.17 144 GLN A N 1
ATOM 1081 C CA . GLN A 1 143 ? 27.000 -12.603 20.932 1.00 12.80 144 GLN A CA 1
ATOM 1082 C C . GLN A 1 143 ? 27.682 -12.023 22.171 1.00 12.29 144 GLN A C 1
ATOM 1083 O O . GLN A 1 143 ? 27.266 -10.992 22.707 1.00 13.34 144 GLN A O 1
ATOM 1089 N N . GLY A 1 144 ? 28.748 -12.679 22.605 1.00 11.89 145 GLY A N 1
ATOM 1090 C CA . GLY A 1 144 ? 29.462 -12.240 23.794 1.00 10.87 145 GLY A CA 1
ATOM 1091 C C . GLY A 1 144 ? 30.662 -11.338 23.548 1.00 10.04 145 GLY A C 1
ATOM 1092 O O . GLY A 1 144 ? 31.373 -11.009 24.512 1.00 10.67 145 GLY A O 1
ATOM 1093 N N . ASN A 1 145 ? 30.903 -10.958 22.290 1.00 9.20 146 ASN A N 1
ATOM 1094 C CA . ASN A 1 145 ? 32.068 -10.124 21.936 1.00 8.50 146 ASN A CA 1
ATOM 1095 C C . ASN A 1 145 ? 31.671 -8.788 21.334 1.00 9.10 146 ASN A C 1
ATOM 1096 O O . ASN A 1 145 ? 31.041 -8.754 20.256 1.00 9.70 146 ASN A O 1
ATOM 1101 N N . LEU A 1 146 ? 32.058 -7.697 21.998 1.00 8.20 147 LEU A N 1
ATOM 1102 C CA . LEU A 1 146 ? 31.793 -6.333 21.491 1.00 8.85 147 LEU A CA 1
ATOM 1103 C C . LEU A 1 146 ? 33.024 -5.699 20.827 1.00 8.98 147 LEU A C 1
ATOM 1104 O O . LEU A 1 146 ? 34.158 -5.833 21.303 1.00 9.03 147 LEU A O 1
ATOM 1109 N N . CYS A 1 147 ? 32.770 -5.019 19.714 1.00 8.92 148 CYS A N 1
ATOM 1110 C CA . CYS A 1 147 ? 33.782 -4.237 19.001 1.00 8.46 148 CYS A CA 1
ATOM 1111 C C . CYS A 1 147 ? 33.200 -2.861 18.764 1.00 8.59 148 CYS A C 1
ATOM 1112 O O . CYS A 1 147 ? 32.105 -2.739 18.201 1.00 9.03 148 CYS A O 1
ATOM 1115 N N . ARG A 1 148 ? 33.924 -1.831 19.203 1.00 7.87 149 ARG A N 1
ATOM 1116 C CA . ARG A 1 148 ? 33.484 -0.438 19.034 1.00 7.13 149 ARG A CA 1
ATOM 1117 C C . ARG A 1 148 ? 33.977 0.230 17.751 1.00 7.54 149 ARG A C 1
ATOM 1118 O O . ARG A 1 148 ? 33.466 1.282 17.373 1.00 7.72 149 ARG A O 1
ATOM 1126 N N . CYS A 1 149 ? 34.963 -0.378 17.094 1.00 7.25 150 CYS A N 1
ATOM 1127 C CA . CYS A 1 149 ? 35.673 0.273 15.996 1.00 7.32 150 CYS A CA 1
ATOM 1128 C C . CYS A 1 149 ? 35.191 -0.106 14.603 1.00 7.47 150 CYS A C 1
ATOM 1129 O O . CYS A 1 149 ? 35.157 0.748 13.708 1.00 7.41 150 CYS A O 1
ATOM 1132 N N . THR A 1 150 ? 34.923 -1.398 14.395 1.00 7.63 151 THR A N 1
ATOM 1133 C CA . THR A 1 150 ? 34.853 -1.918 13.016 1.00 7.54 151 THR A CA 1
ATOM 1134 C C . THR A 1 150 ? 33.471 -1.938 12.365 1.00 7.78 151 THR A C 1
ATOM 1135 O O . THR A 1 150 ? 33.379 -2.075 11.138 1.00 7.58 151 THR A O 1
ATOM 1139 N N . GLY A 1 151 ? 32.412 -1.900 13.167 1.00 8.62 152 GLY A N 1
ATOM 1140 C CA . GLY A 1 151 ? 31.075 -2.118 12.613 1.00 8.63 152 GLY A CA 1
ATOM 1141 C C . GLY A 1 151 ? 30.853 -3.553 12.167 1.00 9.47 152 GLY A C 1
ATOM 1142 O O . GLY A 1 151 ? 29.888 -3.833 11.461 1.00 10.31 152 GLY A O 1
ATOM 1143 N N . TYR A 1 152 ? 31.776 -4.438 12.555 1.00 9.07 153 TYR A N 1
ATOM 1144 C CA . TYR A 1 152 ? 31.629 -5.905 12.496 1.00 9.35 153 TYR A CA 1
ATOM 1145 C C . TYR A 1 152 ? 31.680 -6.565 11.121 1.00 9.64 153 TYR A C 1
ATOM 1146 O O . TYR A 1 152 ? 32.183 -7.695 11.007 1.00 9.64 153 TYR A O 1
ATOM 1155 N N . ARG A 1 153 ? 31.145 -5.891 10.103 1.00 9.71 154 ARG A N 1
ATOM 1156 C CA . ARG A 1 153 ? 31.134 -6.405 8.719 1.00 10.46 154 ARG A CA 1
ATOM 1157 C C . ARG A 1 153 ? 32.422 -7.156 8.308 1.00 10.48 154 ARG A C 1
ATOM 1158 O O . ARG A 1 153 ? 32.333 -8.306 7.857 1.00 10.75 154 ARG A O 1
ATOM 1166 N N . PRO A 1 154 ? 33.608 -6.521 8.454 1.00 10.35 155 PRO A N 1
ATOM 1167 C CA . PRO A 1 154 ? 34.831 -7.195 7.984 1.00 10.33 155 PRO A CA 1
ATOM 1168 C C . PRO A 1 154 ? 35.173 -8.455 8.766 1.00 10.45 155 PRO A C 1
ATOM 1169 O O . PRO A 1 154 ? 35.756 -9.383 8.202 1.00 10.40 155 PRO A O 1
ATOM 1173 N N . ILE A 1 155 ? 34.846 -8.478 10.060 1.00 9.23 156 ILE A N 1
ATOM 1174 C CA . ILE A 1 155 ? 35.152 -9.648 10.887 1.00 9.11 156 ILE A CA 1
ATOM 1175 C C . ILE A 1 155 ? 34.337 -10.834 10.378 1.00 9.38 156 ILE A C 1
ATOM 1176 O O . ILE A 1 155 ? 34.866 -11.932 10.191 1.00 10.12 156 ILE A O 1
ATOM 1181 N N . LEU A 1 156 ? 33.052 -10.606 10.132 1.00 9.98 157 LEU A N 1
ATOM 1182 C CA . LEU A 1 156 ? 32.202 -11.684 9.642 1.00 11.16 157 LEU A CA 1
ATOM 1183 C C . LEU A 1 156 ? 32.611 -12.116 8.235 1.00 11.76 157 LEU A C 1
ATOM 1184 O O . LEU A 1 156 ? 32.632 -13.319 7.939 1.00 12.33 157 LEU A O 1
ATOM 1189 N N . GLN A 1 157 ? 32.967 -11.154 7.388 1.00 12.36 158 GLN A N 1
ATOM 1190 C CA . GLN A 1 157 ? 33.393 -11.471 6.029 1.00 13.44 158 GLN A CA 1
ATOM 1191 C C . GLN A 1 157 ? 34.649 -12.350 6.038 1.00 13.19 158 GLN A C 1
ATOM 1192 O O . GLN A 1 157 ? 34.711 -13.361 5.330 1.00 14.16 158 GLN A O 1
ATOM 1198 N N . GLY A 1 158 ? 35.631 -11.970 6.854 1.00 13.33 159 GLY A N 1
ATOM 1199 C CA . GLY A 1 158 ? 36.850 -12.749 6.987 1.00 13.59 159 GLY A CA 1
ATOM 1200 C C . GLY A 1 158 ? 36.582 -14.148 7.511 1.00 14.05 159 GLY A C 1
ATOM 1201 O O . GLY A 1 158 ? 37.186 -15.111 7.037 1.00 14.89 159 GLY A O 1
ATOM 1202 N N . PHE A 1 159 ? 35.672 -14.268 8.474 1.00 13.78 160 PHE A N 1
ATOM 1203 C CA . PHE A 1 159 ? 35.424 -15.565 9.096 1.00 13.76 160 PHE A CA 1
ATOM 1204 C C . PHE A 1 159 ? 34.501 -16.462 8.273 1.00 14.46 160 PHE A C 1
ATOM 1205 O O . PHE A 1 159 ? 34.539 -17.683 8.419 1.00 13.90 160 PHE A O 1
ATOM 1213 N N . ARG A 1 160 ? 33.688 -15.866 7.400 1.00 15.32 161 ARG A N 1
ATOM 1214 C CA . ARG A 1 160 ? 32.776 -16.671 6.574 1.00 16.56 161 ARG A CA 1
ATOM 1215 C C . ARG A 1 160 ? 33.538 -17.636 5.661 1.00 16.59 161 ARG A C 1
ATOM 1216 O O . ARG A 1 160 ? 32.982 -18.640 5.206 1.00 16.59 161 ARG A O 1
ATOM 1224 N N . THR A 1 161 ? 34.814 -17.329 5.421 1.00 16.70 162 THR A N 1
ATOM 1225 C CA . THR A 1 161 ? 35.700 -18.173 4.623 1.00 16.95 162 THR A CA 1
ATOM 1226 C C . THR A 1 161 ? 35.919 -19.555 5.257 1.00 17.10 162 THR A C 1
ATOM 1227 O O . THR A 1 161 ? 36.364 -20.473 4.587 1.00 16.85 162 THR A O 1
ATOM 1231 N N . PHE A 1 162 ? 35.596 -19.698 6.541 1.00 16.65 163 PHE A N 1
ATOM 1232 C CA . PHE A 1 162 ? 35.730 -20.975 7.253 1.00 17.65 163 PHE A CA 1
ATOM 1233 C C . PHE A 1 162 ? 34.503 -21.873 7.072 1.00 18.98 163 PHE A C 1
ATOM 1234 O O . PHE A 1 162 ? 34.526 -23.048 7.459 1.00 19.23 163 PHE A O 1
ATOM 1242 N N . ALA A 1 163 ? 33.448 -21.318 6.482 1.00 20.50 164 ALA A N 1
ATOM 1243 C CA . ALA A 1 163 ? 32.125 -21.956 6.466 1.00 22.91 164 ALA A CA 1
ATOM 1244 C C . ALA A 1 163 ? 31.886 -22.958 5.348 1.00 24.69 164 ALA A C 1
ATOM 1245 O O . ALA A 1 163 ? 32.781 -23.256 4.555 1.00 24.85 164 ALA A O 1
ATOM 1247 N N . LYS A 1 164 ? 30.641 -23.451 5.328 1.00 26.66 165 LYS A N 1
ATOM 1248 C CA . LYS A 1 164 ? 30.013 -24.224 4.237 1.00 27.96 165 LYS A CA 1
ATOM 1249 C C . LYS A 1 164 ? 30.422 -25.693 4.262 1.00 28.38 165 LYS A C 1
ATOM 1250 O O . LYS A 1 164 ? 30.423 -26.322 5.322 1.00 28.92 165 LYS A O 1
ATOM 1256 N N . LEU B 2 1 ? 39.174 -5.525 -1.250 1.00 25.28 195 LEU B N 1
ATOM 1257 C CA . LEU B 2 1 ? 39.893 -5.032 -0.039 1.00 25.13 195 LEU B CA 1
ATOM 1258 C C . LEU B 2 1 ? 40.899 -6.043 0.497 1.00 25.00 195 LEU B C 1
ATOM 1259 O O . LEU B 2 1 ? 41.930 -5.650 1.037 1.00 24.87 195 LEU B O 1
ATOM 1264 N N . PHE B 2 2 ? 40.591 -7.333 0.336 1.00 24.62 196 PHE B N 1
ATOM 1265 C CA . PHE B 2 2 ? 41.507 -8.434 0.679 1.00 24.48 196 PHE B CA 1
ATOM 1266 C C . PHE B 2 2 ? 41.324 -9.635 -0.258 1.00 24.62 196 PHE B C 1
ATOM 1267 O O . PHE B 2 2 ? 40.309 -9.734 -0.959 1.00 24.27 196 PHE B O 1
ATOM 1275 N N . ASN B 2 3 ? 42.298 -10.548 -0.255 1.00 24.47 197 ASN B N 1
ATOM 1276 C CA . ASN B 2 3 ? 42.305 -11.682 -1.189 1.00 24.74 197 ASN B CA 1
ATOM 1277 C C . ASN B 2 3 ? 42.306 -13.041 -0.482 1.00 24.40 197 ASN B C 1
ATOM 1278 O O . ASN B 2 3 ? 43.372 -13.566 -0.142 1.00 24.57 197 ASN B O 1
ATOM 1283 N N . PRO B 2 4 ? 41.108 -13.615 -0.247 1.00 24.16 198 PRO B N 1
ATOM 1284 C CA . PRO B 2 4 ? 40.965 -14.881 0.490 1.00 23.95 198 PRO B CA 1
ATOM 1285 C C . PRO B 2 4 ? 41.665 -16.081 -0.158 1.00 23.80 198 PRO B C 1
ATOM 1286 O O . PRO B 2 4 ? 42.026 -17.038 0.534 1.00 23.53 198 PRO B O 1
ATOM 1290 N N . GLU B 2 5 ? 41.866 -16.019 -1.470 1.00 23.87 199 GLU B N 1
ATOM 1291 C CA . GLU B 2 5 ? 42.575 -17.072 -2.194 1.00 24.11 199 GLU B CA 1
ATOM 1292 C C . GLU B 2 5 ? 44.002 -17.275 -1.678 1.00 24.45 199 GLU B C 1
ATOM 1293 O O . GLU B 2 5 ? 44.597 -18.328 -1.909 1.00 24.46 199 GLU B O 1
ATOM 1299 N N . GLU B 2 6 ? 44.528 -16.270 -0.974 1.00 24.77 200 GLU B N 1
ATOM 1300 C CA . GLU B 2 6 ? 45.916 -16.275 -0.493 1.00 25.67 200 GLU B CA 1
ATOM 1301 C C . GLU B 2 6 ? 46.054 -16.735 0.968 1.00 25.15 200 GLU B C 1
ATOM 1302 O O . GLU B 2 6 ? 47.170 -16.912 1.458 1.00 25.25 200 GLU B O 1
ATOM 1308 N N . PHE B 2 7 ? 44.925 -16.921 1.652 1.00 24.51 201 PHE B N 1
ATOM 1309 C CA . PHE B 2 7 ? 44.919 -17.376 3.052 1.00 24.18 201 PHE B CA 1
ATOM 1310 C C . PHE B 2 7 ? 45.516 -18.768 3.239 1.00 24.84 201 PHE B C 1
ATOM 1311 O O . PHE B 2 7 ? 45.322 -19.659 2.405 1.00 24.32 201 PHE B O 1
ATOM 1319 N N . MET B 2 8 ? 46.207 -18.949 4.359 1.00 25.65 202 MET B N 1
ATOM 1320 C CA . MET B 2 8 ? 46.693 -20.256 4.776 1.00 27.65 202 MET B CA 1
ATOM 1321 C C . MET B 2 8 ? 45.503 -21.163 5.108 1.00 26.78 202 MET B C 1
ATOM 1322 O O . MET B 2 8 ? 44.590 -20.754 5.833 1.00 25.98 202 MET B O 1
ATOM 1327 N N . PRO B 2 9 ? 45.479 -22.387 4.544 1.00 26.78 203 PRO B N 1
ATOM 1328 C CA . PRO B 2 9 ? 44.367 -23.289 4.842 1.00 26.76 203 PRO B CA 1
ATOM 1329 C C . PRO B 2 9 ? 44.361 -23.782 6.293 1.00 26.99 203 PRO B C 1
ATOM 1330 O O . PRO B 2 9 ? 45.410 -23.833 6.938 1.00 26.65 203 PRO B O 1
ATOM 1334 N N . LEU B 2 10 ? 43.174 -24.116 6.791 1.00 27.54 204 LEU B N 1
ATOM 1335 C CA . LEU B 2 10 ? 43.012 -24.651 8.139 1.00 28.33 204 LEU B CA 1
ATOM 1336 C C . LEU B 2 10 ? 43.333 -26.146 8.162 1.00 29.08 204 LEU B C 1
ATOM 1337 O O . LEU B 2 10 ? 42.781 -26.915 7.374 1.00 29.01 204 LEU B O 1
ATOM 1342 N N . ASP B 2 11 ? 44.224 -26.547 9.066 1.00 29.95 205 ASP B N 1
ATOM 1343 C CA . ASP B 2 11 ? 44.543 -27.958 9.267 1.00 30.97 205 ASP B CA 1
ATOM 1344 C C . ASP B 2 11 ? 44.171 -28.365 10.692 1.00 31.42 205 ASP B C 1
ATOM 1345 O O . ASP B 2 11 ? 45.002 -28.268 11.599 1.00 31.66 205 ASP B O 1
ATOM 1350 N N . PRO B 2 12 ? 42.917 -28.821 10.891 1.00 31.91 206 PRO B N 1
ATOM 1351 C CA . PRO B 2 12 ? 42.392 -29.143 12.224 1.00 32.31 206 PRO B CA 1
ATOM 1352 C C . PRO B 2 12 ? 43.104 -30.281 12.963 1.00 32.74 206 PRO B C 1
ATOM 1353 O O . PRO B 2 12 ? 42.835 -30.492 14.145 1.00 32.72 206 PRO B O 1
ATOM 1357 N N . THR B 2 13 ? 43.993 -31.005 12.284 1.00 33.10 207 THR B N 1
ATOM 1358 C CA . THR B 2 13 ? 44.780 -32.054 12.946 1.00 33.58 207 THR B CA 1
ATOM 1359 C C . THR B 2 13 ? 46.059 -31.502 13.578 1.00 33.62 207 THR B C 1
ATOM 1360 O O . THR B 2 13 ? 46.748 -32.216 14.313 1.00 34.22 207 THR B O 1
ATOM 1364 N N . GLN B 2 14 ? 46.361 -30.233 13.295 1.00 33.37 208 GLN B N 1
ATOM 1365 C CA . GLN B 2 14 ? 47.593 -29.585 13.756 1.00 33.02 208 GLN B CA 1
ATOM 1366 C C . GLN B 2 14 ? 47.372 -28.594 14.901 1.00 32.40 208 GLN B C 1
ATOM 1367 O O . GLN B 2 14 ? 48.235 -27.757 15.187 1.00 32.64 208 GLN B O 1
ATOM 1373 N N . GLU B 2 15 ? 46.218 -28.686 15.551 1.00 31.48 209 GLU B N 1
ATOM 1374 C CA . GLU B 2 15 ? 45.913 -27.819 16.686 1.00 30.54 209 GLU B CA 1
ATOM 1375 C C . GLU B 2 15 ? 46.715 -28.239 17.919 1.00 30.39 209 GLU B C 1
ATOM 1376 O O . GLU B 2 15 ? 47.085 -29.409 18.031 1.00 30.41 209 GLU B O 1
ATOM 1382 N N . PRO B 2 16 ? 47.002 -27.287 18.838 1.00 29.99 210 PRO B N 1
ATOM 1383 C CA . PRO B 2 16 ? 47.652 -27.630 20.101 1.00 29.81 210 PRO B CA 1
ATOM 1384 C C . PRO B 2 16 ? 46.996 -28.836 20.767 1.00 29.36 210 PRO B C 1
ATOM 1385 O O . PRO B 2 16 ? 45.765 -28.913 20.860 1.00 29.56 210 PRO B O 1
ATOM 1389 N N . ILE B 2 17 ? 47.818 -29.782 21.201 1.00 28.89 211 ILE B N 1
ATOM 1390 C CA . ILE B 2 17 ? 47.327 -30.999 21.839 1.00 28.31 211 ILE B CA 1
ATOM 1391 C C . ILE B 2 17 ? 46.741 -30.700 23.222 1.00 27.63 211 ILE B C 1
ATOM 1392 O O . ILE B 2 17 ? 47.196 -29.775 23.903 1.00 27.83 211 ILE B O 1
ATOM 1397 N N . PHE B 2 18 ? 45.703 -31.444 23.603 1.00 26.67 212 PHE B N 1
ATOM 1398 C CA . PHE B 2 18 ? 45.193 -31.406 24.976 1.00 26.01 212 PHE B CA 1
ATOM 1399 C C . PHE B 2 18 ? 46.311 -31.962 25.859 1.00 25.78 212 PHE B C 1
ATOM 1400 O O . PHE B 2 18 ? 46.835 -33.045 25.561 1.00 26.35 212 PHE B O 1
ATOM 1408 N N . PRO B 2 19 ? 46.693 -31.226 26.930 1.00 25.23 213 PRO B N 1
ATOM 1409 C CA . PRO B 2 19 ? 47.898 -31.582 27.693 1.00 25.02 213 PRO B CA 1
ATOM 1410 C C . PRO B 2 19 ? 47.886 -33.051 28.134 1.00 25.00 213 PRO B C 1
ATOM 1411 O O . PRO B 2 19 ? 47.028 -33.447 28.926 1.00 24.69 213 PRO B O 1
ATOM 1415 N N . PRO B 2 20 ? 48.816 -33.868 27.596 1.00 25.11 214 PRO B N 1
ATOM 1416 C CA . PRO B 2 20 ? 48.821 -35.294 27.942 1.00 25.39 214 PRO B CA 1
ATOM 1417 C C . PRO B 2 20 ? 48.985 -35.557 29.440 1.00 25.63 214 PRO B C 1
ATOM 1418 O O . PRO B 2 20 ? 48.449 -36.542 29.946 1.00 25.41 214 PRO B O 1
ATOM 1422 N N . GLU B 2 21 ? 49.704 -34.680 30.139 1.00 26.01 215 GLU B N 1
ATOM 1423 C CA . GLU B 2 21 ? 49.866 -34.806 31.581 1.00 26.86 215 GLU B CA 1
ATOM 1424 C C . GLU B 2 21 ? 48.524 -34.648 32.285 1.00 26.94 215 GLU B C 1
ATOM 1425 O O . GLU B 2 21 ? 48.228 -35.344 33.256 1.00 26.79 215 GLU B O 1
ATOM 1431 N N . LEU B 2 22 ? 47.718 -33.716 31.789 1.00 27.13 216 LEU B N 1
ATOM 1432 C CA . LEU B 2 22 ? 46.392 -33.497 32.329 1.00 27.36 216 LEU B CA 1
ATOM 1433 C C . LEU B 2 22 ? 45.506 -34.717 32.098 1.00 27.95 216 LEU B C 1
ATOM 1434 O O . LEU B 2 22 ? 44.684 -35.075 32.947 1.00 27.90 216 LEU B O 1
ATOM 1439 N N . LEU B 2 23 ? 45.689 -35.368 30.953 1.00 28.59 217 LEU B N 1
ATOM 1440 C CA . LEU B 2 23 ? 44.937 -36.573 30.638 1.00 29.36 217 LEU B CA 1
ATOM 1441 C C . LEU B 2 23 ? 45.280 -37.727 31.588 1.00 30.02 217 LEU B C 1
ATOM 1442 O O . LEU B 2 23 ? 44.400 -38.498 31.960 1.00 29.86 217 LEU B O 1
ATOM 1447 N N . ARG B 2 24 ? 46.550 -37.825 31.983 1.00 30.92 218 ARG B N 1
ATOM 1448 C CA . ARG B 2 24 ? 47.001 -38.840 32.943 1.00 32.00 218 ARG B CA 1
ATOM 1449 C C . ARG B 2 24 ? 46.399 -38.633 34.337 1.00 32.70 218 ARG B C 1
ATOM 1450 O O . ARG B 2 24 ? 46.322 -39.573 35.136 1.00 32.89 218 ARG B O 1
ATOM 1458 N N . LEU B 2 25 ? 45.976 -37.404 34.620 1.00 33.66 219 LEU B N 1
ATOM 1459 C CA . LEU B 2 25 ? 45.394 -37.059 35.916 1.00 34.56 219 LEU B CA 1
ATOM 1460 C C . LEU B 2 25 ? 43.895 -37.359 36.012 1.00 35.26 219 LEU B C 1
ATOM 1461 O O . LEU B 2 25 ? 43.332 -37.333 37.107 1.00 35.32 219 LEU B O 1
ATOM 1466 N N . LYS B 2 26 ? 43.263 -37.667 34.876 1.00 36.14 220 LYS B N 1
ATOM 1467 C CA . LYS B 2 26 ? 41.826 -37.987 34.832 1.00 37.29 220 LYS B CA 1
ATOM 1468 C C . LYS B 2 26 ? 41.492 -39.267 35.606 1.00 37.82 220 LYS B C 1
ATOM 1469 O O . LYS B 2 26 ? 40.340 -39.491 35.989 1.00 38.02 220 LYS B O 1
ATOM 1475 N N . ASP B 2 27 ? 42.507 -40.102 35.813 1.00 38.43 221 ASP B N 1
ATOM 1476 C CA . ASP B 2 27 ? 42.348 -41.369 36.517 1.00 39.03 221 ASP B CA 1
ATOM 1477 C C . ASP B 2 27 ? 42.281 -41.152 38.027 1.00 39.09 221 ASP B C 1
ATOM 1478 O O . ASP B 2 27 ? 41.516 -41.831 38.721 1.00 39.56 221 ASP B O 1
ATOM 1483 N N . VAL B 2 28 ? 43.077 -40.201 38.519 1.00 38.85 222 VAL B N 1
ATOM 1484 C CA . VAL B 2 28 ? 43.070 -39.796 39.928 1.00 38.54 222 VAL B CA 1
ATOM 1485 C C . VAL B 2 28 ? 41.640 -39.510 40.407 1.00 38.05 222 VAL B C 1
ATOM 1486 O O . VAL B 2 28 ? 40.965 -38.633 39.861 1.00 38.13 222 VAL B O 1
ATOM 1490 N N . PRO B 2 29 ? 41.171 -40.269 41.419 1.00 37.42 223 PRO B N 1
ATOM 1491 C CA . PRO B 2 29 ? 39.816 -40.086 41.941 1.00 36.81 223 PRO B CA 1
ATOM 1492 C C . PRO B 2 29 ? 39.633 -38.694 42.540 1.00 35.93 223 PRO B C 1
ATOM 1493 O O . PRO B 2 29 ? 40.546 -38.195 43.209 1.00 36.00 223 PRO B O 1
ATOM 1497 N N . PRO B 2 30 ? 38.467 -38.063 42.292 1.00 35.03 224 PRO B N 1
ATOM 1498 C CA . PRO B 2 30 ? 38.211 -36.731 42.830 1.00 34.09 224 PRO B CA 1
ATOM 1499 C C . PRO B 2 30 ? 38.145 -36.760 44.350 1.00 33.05 224 PRO B C 1
ATOM 1500 O O . PRO B 2 30 ? 37.602 -37.700 44.935 1.00 33.26 224 PRO B O 1
ATOM 1504 N N . LYS B 2 31 ? 38.724 -35.743 44.974 1.00 31.42 225 LYS B N 1
ATOM 1505 C CA . LYS B 2 31 ? 38.670 -35.587 46.418 1.00 30.15 225 LYS B CA 1
ATOM 1506 C C . LYS B 2 31 ? 38.316 -34.146 46.732 1.00 28.70 225 LYS B C 1
ATOM 1507 O O . LYS B 2 31 ? 38.582 -33.244 45.933 1.00 28.38 225 LYS B O 1
ATOM 1513 N N . GLN B 2 32 ? 37.713 -33.936 47.893 1.00 27.05 226 GLN B N 1
ATOM 1514 C CA . GLN B 2 32 ? 37.414 -32.594 48.377 1.00 25.80 226 GLN B CA 1
ATOM 1515 C C . GLN B 2 32 ? 38.692 -31.759 48.505 1.00 25.04 226 GLN B C 1
ATOM 1516 O O . GLN B 2 32 ? 39.696 -32.225 49.046 1.00 24.83 226 GLN B O 1
ATOM 1522 N N . LEU B 2 33 ? 38.649 -30.534 47.985 1.00 23.42 227 LEU B N 1
ATOM 1523 C CA . LEU B 2 33 ? 39.778 -29.609 48.085 1.00 22.23 227 LEU B CA 1
ATOM 1524 C C . LEU B 2 33 ? 39.413 -28.375 48.892 1.00 21.30 227 LEU B C 1
ATOM 1525 O O . LEU B 2 33 ? 38.257 -27.963 48.924 1.00 20.55 227 LEU B O 1
ATOM 1530 N N . ARG B 2 34 ? 40.417 -27.797 49.543 1.00 20.66 228 ARG B N 1
ATOM 1531 C CA . ARG B 2 34 ? 40.242 -26.615 50.370 1.00 20.66 228 ARG B CA 1
ATOM 1532 C C . ARG B 2 34 ? 41.255 -25.575 49.927 1.00 20.04 228 ARG B C 1
ATOM 1533 O O . ARG B 2 34 ? 42.442 -25.869 49.829 1.00 19.87 228 ARG B O 1
ATOM 1541 N N . PHE B 2 35 ? 40.769 -24.373 49.627 1.00 19.50 229 PHE B N 1
ATOM 1542 C CA . PHE B 2 35 ? 41.639 -23.255 49.289 1.00 19.04 229 PHE B CA 1
ATOM 1543 C C . PHE B 2 35 ? 41.382 -22.147 50.291 1.00 19.39 229 PHE B C 1
ATOM 1544 O O . PHE B 2 35 ? 40.235 -21.910 50.687 1.00 19.66 229 PHE B O 1
ATOM 1552 N N . GLU B 2 36 ? 42.453 -21.486 50.718 1.00 19.99 230 GLU B N 1
ATOM 1553 C CA . GLU B 2 36 ? 42.367 -20.494 51.778 1.00 20.89 230 GLU B CA 1
ATOM 1554 C C . GLU B 2 36 ? 42.946 -19.182 51.282 1.00 20.54 230 GLU B C 1
ATOM 1555 O O . GLU B 2 36 ? 44.097 -19.133 50.841 1.00 20.61 230 GLU B O 1
ATOM 1561 N N . GLY B 2 37 ? 42.142 -18.130 51.368 1.00 20.61 231 GLY B N 1
ATOM 1562 C CA . GLY B 2 37 ? 42.546 -16.808 50.911 1.00 20.89 231 GLY B CA 1
ATOM 1563 C C . GLY B 2 37 ? 42.601 -15.803 52.035 1.00 21.44 231 GLY B C 1
ATOM 1564 O O . GLY B 2 37 ? 42.528 -16.152 53.220 1.00 20.77 231 GLY B O 1
ATOM 1565 N N . GLU B 2 38 ? 42.731 -14.541 51.649 1.00 21.36 232 GLU B N 1
ATOM 1566 C CA . GLU B 2 38 ? 42.788 -13.436 52.587 1.00 22.14 232 GLU B CA 1
ATOM 1567 C C . GLU B 2 38 ? 41.497 -13.303 53.389 1.00 21.86 232 GLU B C 1
ATOM 1568 O O . GLU B 2 38 ? 41.525 -12.940 54.573 1.00 22.15 232 GLU B O 1
ATOM 1574 N N . ARG B 2 39 ? 40.371 -13.605 52.742 1.00 21.26 233 ARG B N 1
ATOM 1575 C CA . ARG B 2 39 ? 39.053 -13.362 53.318 1.00 20.89 233 ARG B CA 1
ATOM 1576 C C . ARG B 2 39 ? 38.121 -14.554 53.173 1.00 20.59 233 ARG B C 1
ATOM 1577 O O . ARG B 2 39 ? 37.114 -14.645 53.880 1.00 21.38 233 ARG B O 1
ATOM 1585 N N . VAL B 2 40 ? 38.452 -15.455 52.251 1.00 20.35 234 VAL B N 1
ATOM 1586 C CA . VAL B 2 40 ? 37.537 -16.522 51.848 1.00 20.06 234 VAL B CA 1
ATOM 1587 C C . VAL B 2 40 ? 38.183 -17.900 51.928 1.00 19.80 234 VAL B C 1
ATOM 1588 O O . VAL B 2 40 ? 39.341 -18.077 51.561 1.00 19.81 234 VAL B O 1
ATOM 1592 N N . THR B 2 41 ? 37.416 -18.867 52.427 1.00 19.61 235 THR B N 1
ATOM 1593 C CA . THR B 2 41 ? 37.778 -20.277 52.375 1.00 19.42 235 THR B CA 1
ATOM 1594 C C . THR B 2 41 ? 36.862 -20.946 51.350 1.00 18.77 235 THR B C 1
ATOM 1595 O O . THR B 2 41 ? 35.638 -20.782 51.406 1.00 18.40 235 THR B O 1
ATOM 1599 N N . TRP B 2 42 ? 37.458 -21.675 50.409 1.00 18.01 236 TRP B N 1
ATOM 1600 C CA . TRP B 2 42 ? 36.712 -22.315 49.316 1.00 17.45 236 TRP B CA 1
ATOM 1601 C C . TRP B 2 42 ? 36.852 -23.821 49.425 1.00 17.50 236 TRP B C 1
ATOM 1602 O O . TRP B 2 42 ? 37.965 -24.338 49.473 1.00 17.24 236 TRP B O 1
ATOM 1613 N N . ILE B 2 43 ? 35.718 -24.518 49.447 1.00 17.57 237 ILE B N 1
ATOM 1614 C CA . ILE B 2 43 ? 35.709 -25.975 49.485 1.00 17.70 237 ILE B CA 1
ATOM 1615 C C . ILE B 2 43 ? 35.132 -26.512 48.185 1.00 17.45 237 ILE B C 1
ATOM 1616 O O . ILE B 2 43 ? 33.991 -26.202 47.828 1.00 17.31 237 ILE B O 1
ATOM 1621 N N . GLN B 2 44 ? 35.925 -27.313 47.490 1.00 17.37 238 GLN B N 1
ATOM 1622 C CA . GLN B 2 44 ? 35.492 -27.968 46.268 1.00 17.43 238 GLN B CA 1
ATOM 1623 C C . GLN B 2 44 ? 34.936 -29.332 46.652 1.00 18.21 238 GLN B C 1
ATOM 1624 O O . GLN B 2 44 ? 35.699 -30.247 46.982 1.00 18.06 238 GLN B O 1
ATOM 1630 N N . ALA B 2 45 ? 33.610 -29.454 46.641 1.00 18.30 239 ALA B N 1
ATOM 1631 C CA . ALA B 2 45 ? 32.948 -30.688 47.086 1.00 18.69 239 ALA B CA 1
ATOM 1632 C C . ALA B 2 45 ? 32.966 -31.747 45.989 1.00 18.99 239 ALA B C 1
ATOM 1633 O O . ALA B 2 45 ? 32.577 -31.474 44.854 1.00 19.48 239 ALA B O 1
ATOM 1635 N N . SER B 2 46 ? 33.418 -32.955 46.325 1.00 19.03 240 SER B N 1
ATOM 1636 C CA . SER B 2 46 ? 33.546 -34.023 45.330 1.00 19.12 240 SER B CA 1
ATOM 1637 C C . SER B 2 46 ? 32.298 -34.899 45.223 1.00 19.29 240 SER B C 1
ATOM 1638 O O . SER B 2 46 ? 32.044 -35.486 44.176 1.00 19.27 240 SER B O 1
ATOM 1641 N N . THR B 2 47 ? 31.531 -34.984 46.309 1.00 19.44 241 THR B N 1
ATOM 1642 C CA . THR B 2 47 ? 30.331 -35.822 46.349 1.00 19.61 241 THR B CA 1
ATOM 1643 C C . THR B 2 47 ? 29.129 -35.057 46.883 1.00 19.33 241 THR B C 1
ATOM 1644 O O . THR B 2 47 ? 29.279 -34.073 47.616 1.00 18.89 241 THR B O 1
ATOM 1648 N N . LEU B 2 48 ? 27.932 -35.527 46.527 1.00 19.58 242 LEU B N 1
ATOM 1649 C CA . LEU B 2 48 ? 26.698 -34.958 47.060 1.00 20.05 242 LEU B CA 1
ATOM 1650 C C . LEU B 2 48 ? 26.682 -35.019 48.591 1.00 20.47 242 LEU B C 1
ATOM 1651 O O . LEU B 2 48 ? 26.299 -34.060 49.255 1.00 20.82 242 LEU B O 1
ATOM 1656 N N . LYS B 2 49 ? 27.115 -36.155 49.136 1.00 21.35 243 LYS B N 1
ATOM 1657 C CA . LYS B 2 49 ? 27.185 -36.348 50.581 1.00 22.14 243 LYS B CA 1
ATOM 1658 C C . LYS B 2 49 ? 28.044 -35.280 51.247 1.00 21.93 243 LYS B C 1
ATOM 1659 O O . LYS B 2 49 ? 27.643 -34.708 52.260 1.00 22.47 243 LYS B O 1
ATOM 1665 N N . GLU B 2 50 ? 29.219 -35.016 50.671 1.00 21.90 244 GLU B N 1
ATOM 1666 C CA . GLU B 2 50 ? 30.112 -33.970 51.162 1.00 21.89 244 GLU B CA 1
ATOM 1667 C C . GLU B 2 50 ? 29.427 -32.609 51.164 1.00 21.42 244 GLU B C 1
ATOM 1668 O O . GLU B 2 50 ? 29.486 -31.883 52.155 1.00 21.19 244 GLU B O 1
ATOM 1674 N N . LEU B 2 51 ? 28.770 -32.275 50.054 1.00 21.33 245 LEU B N 1
ATOM 1675 C CA . LEU B 2 51 ? 28.022 -31.019 49.957 1.00 21.37 245 LEU B CA 1
ATOM 1676 C C . LEU B 2 51 ? 26.990 -30.854 51.064 1.00 21.77 245 LEU B C 1
ATOM 1677 O O . LEU B 2 51 ? 26.877 -29.779 51.648 1.00 21.82 245 LEU B O 1
ATOM 1682 N N . LEU B 2 52 ? 26.238 -31.919 51.344 1.00 22.23 246 LEU B N 1
ATOM 1683 C CA . LEU B 2 52 ? 25.155 -31.842 52.324 1.00 22.63 246 LEU B CA 1
ATOM 1684 C C . LEU B 2 52 ? 25.699 -31.772 53.753 1.00 22.77 246 LEU B C 1
ATOM 1685 O O . LEU B 2 52 ? 25.128 -31.090 54.600 1.00 22.71 246 LEU B O 1
ATOM 1690 N N . ASP B 2 53 ? 26.819 -32.450 53.999 1.00 23.34 247 ASP B N 1
ATOM 1691 C CA . ASP B 2 53 ? 27.517 -32.375 55.287 1.00 23.66 247 ASP B CA 1
ATOM 1692 C C . ASP B 2 53 ? 28.037 -30.959 55.528 1.00 23.92 247 ASP B C 1
ATOM 1693 O O . ASP B 2 53 ? 27.787 -30.364 56.577 1.00 24.12 247 ASP B O 1
ATOM 1698 N N . LEU B 2 54 ? 28.745 -30.420 54.536 1.00 24.38 248 LEU B N 1
ATOM 1699 C CA . LEU B 2 54 ? 29.306 -29.071 54.613 1.00 24.52 248 LEU B CA 1
ATOM 1700 C C . LEU B 2 54 ? 28.241 -28.017 54.865 1.00 25.05 248 LEU B C 1
ATOM 1701 O O . LEU B 2 54 ? 28.437 -27.094 55.660 1.00 25.19 248 LEU B O 1
ATOM 1706 N N . LYS B 2 55 ? 27.109 -28.170 54.190 1.00 25.28 249 LYS B N 1
ATOM 1707 C CA . LYS B 2 55 ? 26.016 -27.223 54.296 1.00 26.20 249 LYS B CA 1
ATOM 1708 C C . LYS B 2 55 ? 25.313 -27.337 55.646 1.00 26.60 249 LYS B C 1
ATOM 1709 O O . LYS B 2 55 ? 24.784 -26.355 56.163 1.00 26.31 249 LYS B O 1
ATOM 1715 N N . ALA B 2 56 ? 25.321 -28.538 56.216 1.00 27.40 250 ALA B N 1
ATOM 1716 C CA . ALA B 2 56 ? 24.789 -28.742 57.558 1.00 27.82 250 ALA B CA 1
ATOM 1717 C C . ALA B 2 56 ? 25.714 -28.148 58.616 1.00 28.35 250 ALA B C 1
ATOM 1718 O O . ALA B 2 56 ? 25.243 -27.593 59.612 1.00 28.42 250 ALA B O 1
ATOM 1720 N N . GLN B 2 57 ? 27.024 -28.253 58.388 1.00 28.84 251 GLN B N 1
ATOM 1721 C CA . GLN B 2 57 ? 28.027 -27.693 59.297 1.00 29.52 251 GLN B CA 1
ATOM 1722 C C . GLN B 2 57 ? 28.112 -26.175 59.155 1.00 29.39 251 GLN B C 1
ATOM 1723 O O . GLN B 2 57 ? 28.334 -25.461 60.133 1.00 29.43 251 GLN B O 1
ATOM 1729 N N . HIS B 2 58 ? 27.949 -25.692 57.925 1.00 29.08 252 HIS B N 1
ATOM 1730 C CA . HIS B 2 58 ? 28.014 -24.267 57.634 1.00 28.93 252 HIS B CA 1
ATOM 1731 C C . HIS B 2 58 ? 26.861 -23.869 56.711 1.00 28.55 252 HIS B C 1
ATOM 1732 O O . HIS B 2 58 ? 27.052 -23.770 55.494 1.00 28.67 252 HIS B O 1
ATOM 1739 N N . PRO B 2 59 ? 25.655 -23.650 57.282 1.00 28.24 253 PRO B N 1
ATOM 1740 C CA . PRO B 2 59 ? 24.477 -23.275 56.486 1.00 27.74 253 PRO B CA 1
ATOM 1741 C C . PRO B 2 59 ? 24.656 -21.987 55.687 1.00 27.28 253 PRO B C 1
ATOM 1742 O O . PRO B 2 59 ? 24.057 -21.839 54.623 1.00 26.92 253 PRO B O 1
ATOM 1746 N N . GLU B 2 60 ? 25.486 -21.080 56.196 1.00 26.72 254 GLU B N 1
ATOM 1747 C CA . GLU B 2 60 ? 25.710 -19.776 55.571 1.00 26.32 254 GLU B CA 1
ATOM 1748 C C . GLU B 2 60 ? 26.713 -19.821 54.411 1.00 25.46 254 GLU B C 1
ATOM 1749 O O . GLU B 2 60 ? 26.872 -18.830 53.686 1.00 25.22 254 GLU B O 1
ATOM 1755 N N . ALA B 2 61 ? 27.386 -20.961 54.243 1.00 23.77 255 ALA B N 1
ATOM 1756 C CA . ALA B 2 61 ? 28.323 -21.146 53.132 1.00 22.70 255 ALA B CA 1
ATOM 1757 C C . ALA B 2 61 ? 27.609 -20.915 51.806 1.00 21.80 255 ALA B C 1
ATOM 1758 O O . ALA B 2 61 ? 26.492 -21.396 51.599 1.00 21.74 255 ALA B O 1
ATOM 1760 N N . LYS B 2 62 ? 28.257 -20.159 50.923 1.00 20.51 256 LYS B N 1
ATOM 1761 C CA . LYS B 2 62 ? 27.677 -19.781 49.639 1.00 19.93 256 LYS B CA 1
ATOM 1762 C C . LYS B 2 62 ? 28.066 -20.735 48.526 1.00 18.51 256 LYS B C 1
ATOM 1763 O O . LYS B 2 62 ? 29.257 -20.972 48.292 1.00 18.19 256 LYS B O 1
ATOM 1769 N N . LEU B 2 63 ? 27.070 -21.273 47.830 1.00 17.19 257 LEU B N 1
ATOM 1770 C CA . LEU B 2 63 ? 27.345 -22.087 46.648 1.00 16.63 257 LEU B CA 1
ATOM 1771 C C . LEU B 2 63 ? 27.811 -21.208 45.496 1.00 16.10 257 LEU B C 1
ATOM 1772 O O . LEU B 2 63 ? 27.305 -20.108 45.312 1.00 15.44 257 LEU B O 1
ATOM 1777 N N . VAL B 2 64 ? 28.814 -21.689 44.772 1.00 15.44 258 VAL B N 1
ATOM 1778 C CA . VAL B 2 64 ? 29.262 -21.062 43.526 1.00 14.77 258 VAL B CA 1
ATOM 1779 C C . VAL B 2 64 ? 29.485 -22.160 42.512 1.00 14.73 258 VAL B C 1
ATOM 1780 O O . VAL B 2 64 ? 30.165 -23.160 42.798 1.00 14.77 258 VAL B O 1
ATOM 1784 N N . VAL B 2 65 ? 28.891 -21.997 41.337 1.00 13.74 259 VAL B N 1
ATOM 1785 C CA . VAL B 2 65 ? 29.169 -22.892 40.226 1.00 13.57 259 VAL B CA 1
ATOM 1786 C C . VAL B 2 65 ? 29.921 -22.099 39.158 1.00 13.86 259 VAL B C 1
ATOM 1787 O O . VAL B 2 65 ? 31.156 -22.154 39.106 1.00 14.00 259 VAL B O 1
ATOM 1791 N N . GLY B 2 66 ? 29.179 -21.352 38.345 1.00 13.10 260 GLY B N 1
ATOM 1792 C CA . GLY B 2 66 ? 29.764 -20.533 37.278 1.00 13.22 260 GLY B CA 1
ATOM 1793 C C . GLY B 2 66 ? 30.327 -19.195 37.714 1.00 13.07 260 GLY B C 1
ATOM 1794 O O . GLY B 2 66 ? 31.114 -18.585 36.984 1.00 13.82 260 GLY B O 1
ATOM 1795 N N . ASN B 2 67 ? 29.912 -18.730 38.892 1.00 12.92 261 ASN B N 1
ATOM 1796 C CA . ASN B 2 67 ? 30.342 -17.432 39.428 1.00 12.62 261 ASN B CA 1
ATOM 1797 C C . ASN B 2 67 ? 29.886 -16.227 38.590 1.00 12.86 261 ASN B C 1
ATOM 1798 O O . ASN B 2 67 ? 30.328 -15.104 38.837 1.00 12.80 261 ASN B O 1
ATOM 1803 N N . THR B 2 68 ? 29.002 -16.450 37.617 1.00 13.22 262 THR B N 1
ATOM 1804 C CA . THR B 2 68 ? 28.573 -15.346 36.742 1.00 13.69 262 THR B CA 1
ATOM 1805 C C . THR B 2 68 ? 27.653 -14.349 37.453 1.00 14.38 262 THR B C 1
ATOM 1806 O O . THR B 2 68 ? 27.449 -13.221 36.972 1.00 15.34 262 THR B O 1
ATOM 1810 N N . GLU B 2 69 ? 27.117 -14.760 38.602 1.00 14.60 263 GLU B N 1
ATOM 1811 C CA . GLU B 2 69 ? 26.333 -13.871 39.445 1.00 14.95 263 GLU B CA 1
ATOM 1812 C C . GLU B 2 69 ? 27.135 -13.489 40.678 1.00 14.85 263 GLU B C 1
ATOM 1813 O O . GLU B 2 69 ? 27.242 -12.308 41.018 1.00 15.14 263 GLU B O 1
ATOM 1819 N N . ILE B 2 70 ? 27.712 -14.482 41.349 1.00 14.33 264 ILE B N 1
ATOM 1820 C CA . ILE B 2 70 ? 28.517 -14.214 42.542 1.00 14.72 264 ILE B CA 1
ATOM 1821 C C . ILE B 2 70 ? 29.713 -13.284 42.271 1.00 14.28 264 ILE B C 1
ATOM 1822 O O . ILE B 2 70 ? 30.023 -12.428 43.100 1.00 14.92 264 ILE B O 1
ATOM 1827 N N . GLY B 2 71 ? 30.344 -13.420 41.103 1.00 13.97 265 GLY B N 1
ATOM 1828 C CA . GLY B 2 71 ? 31.452 -12.538 40.721 1.00 13.66 265 GLY B CA 1
ATOM 1829 C C . GLY B 2 71 ? 31.010 -11.088 40.629 1.00 13.94 265 GLY B C 1
ATOM 1830 O O . GLY B 2 71 ? 31.787 -10.171 40.914 1.00 13.68 265 GLY B O 1
ATOM 1831 N N . ILE B 2 72 ? 29.751 -10.893 40.240 1.00 14.12 266 ILE B N 1
ATOM 1832 C CA . ILE B 2 72 ? 29.151 -9.560 40.136 1.00 15.13 266 ILE B CA 1
ATOM 1833 C C . ILE B 2 72 ? 28.835 -9.024 41.533 1.00 15.66 266 ILE B C 1
ATOM 1834 O O . ILE B 2 72 ? 29.082 -7.849 41.829 1.00 15.37 266 ILE B O 1
ATOM 1839 N N . GLU B 2 73 ? 28.289 -9.890 42.386 1.00 16.62 267 GLU B N 1
ATOM 1840 C CA . GLU B 2 73 ? 27.949 -9.508 43.757 1.00 17.48 267 GLU B CA 1
ATOM 1841 C C . GLU B 2 73 ? 29.177 -9.106 44.559 1.00 18.23 267 GLU B C 1
ATOM 1842 O O . GLU B 2 73 ? 29.159 -8.103 45.276 1.00 19.15 267 GLU B O 1
ATOM 1848 N N . MET B 2 74 ? 30.249 -9.876 44.413 1.00 18.78 268 MET B N 1
ATOM 1849 C CA . MET B 2 74 ? 31.491 -9.604 45.128 1.00 20.61 268 MET B CA 1
ATOM 1850 C C . MET B 2 74 ? 32.176 -8.339 44.604 1.00 19.43 268 MET B C 1
ATOM 1851 O O . MET B 2 74 ? 32.633 -7.512 45.392 1.00 19.93 268 MET B O 1
ATOM 1856 N N . LYS B 2 75 ? 32.235 -8.176 43.282 1.00 18.51 269 LYS B N 1
ATOM 1857 C CA . LYS B 2 75 ? 32.953 -7.027 42.710 1.00 17.75 269 LYS B CA 1
ATOM 1858 C C . LYS B 2 75 ? 32.170 -5.719 42.788 1.00 18.16 269 LYS B C 1
ATOM 1859 O O . LYS B 2 75 ? 32.730 -4.688 43.165 1.00 18.07 269 LYS B O 1
ATOM 1865 N N . PHE B 2 76 ? 30.885 -5.765 42.445 1.00 18.68 270 PHE B N 1
ATOM 1866 C CA . PHE B 2 76 ? 30.081 -4.547 42.263 1.00 19.74 270 PHE B CA 1
ATOM 1867 C C . PHE B 2 76 ? 29.103 -4.207 43.386 1.00 21.47 270 PHE B C 1
ATOM 1868 O O . PHE B 2 76 ? 28.591 -3.081 43.457 1.00 21.54 270 PHE B O 1
ATOM 1876 N N . LYS B 2 77 ? 28.830 -5.180 44.248 1.00 23.09 271 LYS B N 1
ATOM 1877 C CA . LYS B 2 77 ? 27.904 -4.976 45.357 1.00 25.29 271 LYS B CA 1
ATOM 1878 C C . LYS B 2 77 ? 28.641 -5.155 46.682 1.00 26.20 271 LYS B C 1
ATOM 1879 O O . LYS B 2 77 ? 28.039 -5.097 47.758 1.00 26.83 271 LYS B O 1
ATOM 1885 N N . ASN B 2 78 ? 29.958 -5.350 46.576 1.00 27.55 272 ASN B N 1
ATOM 1886 C CA . ASN B 2 78 ? 30.871 -5.534 47.711 1.00 28.77 272 ASN B CA 1
ATOM 1887 C C . ASN B 2 78 ? 30.387 -6.570 48.730 1.00 28.57 272 ASN B C 1
ATOM 1888 O O . ASN B 2 78 ? 30.638 -6.446 49.932 1.00 29.10 272 ASN B O 1
ATOM 1893 N N . GLN B 2 79 ? 29.696 -7.595 48.234 1.00 28.16 273 GLN B N 1
ATOM 1894 C CA . GLN B 2 79 ? 29.288 -8.729 49.061 1.00 27.74 273 GLN B CA 1
ATOM 1895 C C . GLN B 2 79 ? 30.507 -9.574 49.403 1.00 27.31 273 GLN B C 1
ATOM 1896 O O . GLN B 2 79 ? 31.404 -9.752 48.577 1.00 27.58 273 GLN B O 1
ATOM 1902 N N . LEU B 2 80 ? 30.548 -10.088 50.625 1.00 26.55 274 LEU B N 1
ATOM 1903 C CA . LEU B 2 80 ? 31.621 -10.990 51.017 1.00 26.04 274 LEU B CA 1
ATOM 1904 C C . LEU B 2 80 ? 31.029 -12.250 51.620 1.00 25.37 274 LEU B C 1
ATOM 1905 O O . LEU B 2 80 ? 30.209 -12.187 52.537 1.00 25.70 274 LEU B O 1
ATOM 1910 N N . PHE B 2 81 ? 31.443 -13.388 51.078 1.00 24.51 275 PHE B N 1
ATOM 1911 C CA . PHE B 2 81 ? 31.028 -14.686 51.578 1.00 23.93 275 PHE B CA 1
ATOM 1912 C C . PHE B 2 81 ? 32.286 -15.424 52.028 1.00 23.50 275 PHE B C 1
ATOM 1913 O O . PHE B 2 81 ? 32.984 -16.019 51.211 1.00 23.45 275 PHE B O 1
ATOM 1921 N N . PRO B 2 82 ? 32.606 -15.350 53.336 1.00 23.23 276 PRO B N 1
ATOM 1922 C CA . PRO B 2 82 ? 33.810 -15.958 53.912 1.00 22.76 276 PRO B CA 1
ATOM 1923 C C . PRO B 2 82 ? 33.980 -17.457 53.650 1.00 22.19 276 PRO B C 1
ATOM 1924 O O . PRO B 2 82 ? 35.110 -17.956 53.673 1.00 22.14 276 PRO B O 1
ATOM 1928 N N . MET B 2 83 ? 32.878 -18.168 53.424 1.00 21.82 277 MET B N 1
ATOM 1929 C CA . MET B 2 83 ? 32.954 -19.560 53.010 1.00 21.59 277 MET B CA 1
ATOM 1930 C C . MET B 2 83 ? 32.146 -19.804 51.745 1.00 20.36 277 MET B C 1
ATOM 1931 O O . MET B 2 83 ? 30.956 -19.487 51.677 1.00 20.16 277 MET B O 1
ATOM 1936 N N . ILE B 2 84 ? 32.826 -20.370 50.751 1.00 19.79 278 ILE B N 1
ATOM 1937 C CA . ILE B 2 84 ? 32.229 -20.765 49.488 1.00 19.02 278 ILE B CA 1
ATOM 1938 C C . ILE B 2 84 ? 32.368 -22.271 49.326 1.00 18.42 278 ILE B C 1
ATOM 1939 O O . ILE B 2 84 ? 33.409 -22.851 49.662 1.00 18.10 278 ILE B O 1
ATOM 1944 N N . ILE B 2 85 ? 31.309 -22.896 48.830 1.00 18.05 279 ILE B N 1
ATOM 1945 C CA . ILE B 2 85 ? 31.364 -24.291 48.417 1.00 17.99 279 ILE B CA 1
ATOM 1946 C C . ILE B 2 85 ? 31.070 -24.361 46.925 1.00 17.69 279 ILE B C 1
ATOM 1947 O O . ILE B 2 85 ? 30.033 -23.859 46.471 1.00 17.71 279 ILE B O 1
ATOM 1952 N N . CYS B 2 86 ? 31.977 -24.974 46.166 1.00 17.20 280 CYS B N 1
ATOM 1953 C CA . CYS B 2 86 ? 31.743 -25.222 44.747 1.00 16.83 280 CYS B CA 1
ATOM 1954 C C . CYS B 2 86 ? 31.349 -26.685 44.554 1.00 16.79 280 CYS B C 1
ATOM 1955 O O . CYS B 2 86 ? 32.160 -27.576 44.806 1.00 16.82 280 CYS B O 1
ATOM 1958 N N . PRO B 2 87 ? 30.086 -26.936 44.160 1.00 16.66 281 PRO B N 1
ATOM 1959 C CA . PRO B 2 87 ? 29.599 -28.298 43.922 1.00 16.59 281 PRO B CA 1
ATOM 1960 C C . PRO B 2 87 ? 29.687 -28.786 42.465 1.00 16.78 281 PRO B C 1
ATOM 1961 O O . PRO B 2 87 ? 29.094 -29.812 42.127 1.00 16.87 281 PRO B O 1
ATOM 1965 N N . ALA B 2 88 ? 30.416 -28.070 41.609 1.00 16.71 282 ALA B N 1
ATOM 1966 C CA . ALA B 2 88 ? 30.405 -28.332 40.165 1.00 16.62 282 ALA B CA 1
ATOM 1967 C C . ALA B 2 88 ? 30.818 -29.750 39.749 1.00 16.76 282 ALA B C 1
ATOM 1968 O O . ALA B 2 88 ? 30.379 -30.248 38.712 1.00 17.24 282 ALA B O 1
ATOM 1970 N N . TRP B 2 89 ? 31.658 -30.387 40.558 1.00 16.77 283 TRP B N 1
ATOM 1971 C CA . TRP B 2 89 ? 32.162 -31.731 40.259 1.00 16.73 283 TRP B CA 1
ATOM 1972 C C . TRP B 2 89 ? 31.156 -32.848 40.522 1.00 16.98 283 TRP B C 1
ATOM 1973 O O . TRP B 2 89 ? 31.355 -33.976 40.062 1.00 17.41 283 TRP B O 1
ATOM 1984 N N . ILE B 2 90 ? 30.119 -32.550 41.297 1.00 16.64 284 ILE B N 1
ATOM 1985 C CA . ILE B 2 90 ? 29.204 -33.582 41.807 1.00 16.95 284 ILE B CA 1
ATOM 1986 C C . ILE B 2 90 ? 28.313 -34.119 40.681 1.00 17.13 284 ILE B C 1
ATOM 1987 O O . ILE B 2 90 ? 27.575 -33.361 40.063 1.00 17.40 284 ILE B O 1
ATOM 1992 N N . PRO B 2 91 ? 28.394 -35.441 40.405 1.00 17.14 285 PRO B N 1
ATOM 1993 C CA . PRO B 2 91 ? 27.666 -36.065 39.301 1.00 17.06 285 PRO B CA 1
ATOM 1994 C C . PRO B 2 91 ? 26.156 -35.793 39.295 1.00 17.33 285 PRO B C 1
ATOM 1995 O O . PRO B 2 91 ? 25.593 -35.516 38.230 1.00 16.79 285 PRO B O 1
ATOM 1999 N N . GLU B 2 92 ? 25.520 -35.849 40.464 1.00 17.33 286 GLU B N 1
ATOM 2000 C CA . GLU B 2 92 ? 24.068 -35.640 40.569 1.00 17.69 286 GLU B CA 1
ATOM 2001 C C . GLU B 2 92 ? 23.639 -34.229 40.134 1.00 17.55 286 GLU B C 1
ATOM 2002 O O . GLU B 2 92 ? 22.526 -34.037 39.637 1.00 18.04 286 GLU B O 1
ATOM 2008 N N . LEU B 2 93 ? 24.536 -33.262 40.305 1.00 17.26 287 LEU B N 1
ATOM 2009 C CA . LEU B 2 93 ? 24.262 -31.874 39.940 1.00 17.21 287 LEU B CA 1
ATOM 2010 C C . LEU B 2 93 ? 24.508 -31.615 38.456 1.00 17.29 287 LEU B C 1
ATOM 2011 O O . LEU B 2 93 ? 24.256 -30.512 37.970 1.00 17.11 287 LEU B O 1
ATOM 2016 N N . ASN B 2 94 ? 24.983 -32.631 37.738 1.00 16.94 288 ASN B N 1
ATOM 2017 C CA . ASN B 2 94 ? 25.273 -32.497 36.309 1.00 17.51 288 ASN B CA 1
ATOM 2018 C C . ASN B 2 94 ? 24.510 -33.478 35.421 1.00 17.82 288 ASN B C 1
ATOM 2019 O O . ASN B 2 94 ? 24.698 -33.493 34.200 1.00 17.75 288 ASN B O 1
ATOM 2024 N N . ALA B 2 95 ? 23.653 -34.299 36.027 1.00 18.37 289 ALA B N 1
ATOM 2025 C CA . ALA B 2 95 ? 22.981 -35.354 35.285 1.00 19.69 289 ALA B CA 1
ATOM 2026 C C . ALA B 2 95 ? 21.843 -34.812 34.432 1.00 20.35 289 ALA B C 1
ATOM 2027 O O . ALA B 2 95 ? 21.074 -33.950 34.881 1.00 20.61 289 ALA B O 1
ATOM 2029 N N . VAL B 2 96 ? 21.773 -35.311 33.198 1.00 21.28 290 VAL B N 1
ATOM 2030 C CA . VAL B 2 96 ? 20.679 -35.026 32.274 1.00 22.38 290 VAL B CA 1
ATOM 2031 C C . VAL B 2 96 ? 19.855 -36.306 32.125 1.00 23.48 290 VAL B C 1
ATOM 2032 O O . VAL B 2 96 ? 20.321 -37.285 31.532 1.00 23.69 290 VAL B O 1
ATOM 2036 N N . GLU B 2 97 ? 18.641 -36.294 32.670 1.00 24.53 291 GLU B N 1
ATOM 2037 C CA . GLU B 2 97 ? 17.817 -37.504 32.752 1.00 25.91 291 GLU B CA 1
ATOM 2038 C C . GLU B 2 97 ? 16.490 -37.323 32.013 1.00 26.50 291 GLU B C 1
ATOM 2039 O O . GLU B 2 97 ? 15.782 -36.332 32.214 1.00 26.39 291 GLU B O 1
ATOM 2045 N N . HIS B 2 98 ? 16.176 -38.268 31.130 1.00 27.23 292 HIS B N 1
ATOM 2046 C CA . HIS B 2 98 ? 14.914 -38.246 30.396 1.00 27.75 292 HIS B CA 1
ATOM 2047 C C . HIS B 2 98 ? 13.925 -39.159 31.104 1.00 27.81 292 HIS B C 1
ATOM 2048 O O . HIS B 2 98 ? 14.193 -40.349 31.287 1.00 28.59 292 HIS B O 1
ATOM 2055 N N . GLY B 2 99 ? 12.790 -38.595 31.511 1.00 27.32 293 GLY B N 1
ATOM 2056 C CA . GLY B 2 99 ? 11.784 -39.329 32.276 1.00 26.84 293 GLY B CA 1
ATOM 2057 C C . GLY B 2 99 ? 10.426 -39.312 31.602 1.00 26.18 293 GLY B C 1
ATOM 2058 O O . GLY B 2 99 ? 10.279 -38.742 30.524 1.00 26.12 293 GLY B O 1
ATOM 2059 N N . PRO B 2 100 ? 9.422 -39.959 32.225 1.00 25.88 294 PRO B N 1
ATOM 2060 C CA . PRO B 2 100 ? 8.073 -39.988 31.645 1.00 25.54 294 PRO B CA 1
ATOM 2061 C C . PRO B 2 100 ? 7.420 -38.601 31.515 1.00 25.03 294 PRO B C 1
ATOM 2062 O O . PRO B 2 100 ? 6.654 -38.370 30.572 1.00 25.12 294 PRO B O 1
ATOM 2066 N N . GLU B 2 101 ? 7.742 -37.696 32.442 1.00 24.08 295 GLU B N 1
ATOM 2067 C CA . GLU B 2 101 ? 7.067 -36.393 32.538 1.00 23.54 295 GLU B CA 1
ATOM 2068 C C . GLU B 2 101 ? 7.835 -35.223 31.915 1.00 22.50 295 GLU B C 1
ATOM 2069 O O . GLU B 2 101 ? 7.255 -34.171 31.619 1.00 22.17 295 GLU B O 1
ATOM 2075 N N . GLY B 2 102 ? 9.136 -35.400 31.719 1.00 21.15 296 GLY B N 1
ATOM 2076 C CA . GLY B 2 102 ? 9.953 -34.335 31.154 1.00 20.22 296 GLY B CA 1
ATOM 2077 C C . GLY B 2 102 ? 11.431 -34.632 31.213 1.00 19.68 296 GLY B C 1
ATOM 2078 O O . GLY B 2 102 ? 11.836 -35.772 31.460 1.00 19.51 296 GLY B O 1
ATOM 2079 N N . ILE B 2 103 ? 12.235 -33.595 30.985 1.00 19.04 297 ILE B N 1
ATOM 2080 C CA . ILE B 2 103 ? 13.693 -33.735 30.978 1.00 18.96 297 ILE B CA 1
ATOM 2081 C C . ILE B 2 103 ? 14.271 -33.061 32.210 1.00 18.73 297 ILE B C 1
ATOM 2082 O O . ILE B 2 103 ? 14.017 -31.877 32.460 1.00 18.40 297 ILE B O 1
ATOM 2087 N N . SER B 2 104 ? 15.030 -33.832 32.981 1.00 18.16 298 SER B N 1
ATOM 2088 C CA . SER B 2 104 ? 15.644 -33.353 34.208 1.00 18.29 298 SER B CA 1
ATOM 2089 C C . SER B 2 104 ? 17.094 -32.941 33.968 1.00 17.61 298 SER B C 1
ATOM 2090 O O . SER B 2 104 ? 17.858 -33.678 33.351 1.00 17.14 298 SER B O 1
ATOM 2093 N N . PHE B 2 105 ? 17.450 -31.758 34.468 1.00 16.86 299 PHE B N 1
ATOM 2094 C CA . PHE B 2 105 ? 18.814 -31.254 34.429 1.00 16.43 299 PHE B CA 1
ATOM 2095 C C . PHE B 2 105 ? 19.317 -31.044 35.846 1.00 16.05 299 PHE B C 1
ATOM 2096 O O . PHE B 2 105 ? 18.644 -30.408 36.658 1.00 16.41 299 PHE B O 1
ATOM 2104 N N . GLY B 2 106 ? 20.506 -31.566 36.145 1.00 15.58 300 GLY B N 1
ATOM 2105 C CA . GLY B 2 106 ? 21.166 -31.236 37.404 1.00 14.85 300 GLY B CA 1
ATOM 2106 C C . GLY B 2 106 ? 21.367 -29.729 37.481 1.00 14.28 300 GLY B C 1
ATOM 2107 O O . GLY B 2 106 ? 21.552 -29.071 36.452 1.00 14.05 300 GLY B O 1
ATOM 2108 N N . ALA B 2 107 ? 21.335 -29.189 38.692 1.00 14.46 301 ALA B N 1
ATOM 2109 C CA . ALA B 2 107 ? 21.358 -27.734 38.895 1.00 14.18 301 ALA B CA 1
ATOM 2110 C C . ALA B 2 107 ? 22.644 -27.063 38.412 1.00 14.62 301 ALA B C 1
ATOM 2111 O O . ALA B 2 107 ? 22.641 -25.859 38.138 1.00 14.66 301 ALA B O 1
ATOM 2113 N N . ALA B 2 108 ? 23.732 -27.833 38.324 1.00 14.11 302 ALA B N 1
ATOM 2114 C CA . ALA B 2 108 ? 25.013 -27.278 37.840 1.00 13.98 302 ALA B CA 1
ATOM 2115 C C . ALA B 2 108 ? 25.171 -27.307 36.314 1.00 13.99 302 ALA B C 1
ATOM 2116 O O . ALA B 2 108 ? 26.121 -26.720 35.787 1.00 14.66 302 ALA B O 1
ATOM 2118 N N . CYS B 2 109 ? 24.253 -27.975 35.607 1.00 13.79 303 CYS B N 1
ATOM 2119 C CA . CYS B 2 109 ? 24.283 -28.004 34.140 1.00 13.77 303 CYS B CA 1
ATOM 2120 C C . CYS B 2 109 ? 24.346 -26.595 33.562 1.00 13.64 303 CYS B C 1
ATOM 2121 O O . CYS B 2 109 ? 23.507 -25.749 33.880 1.00 12.88 303 CYS B O 1
ATOM 2124 N N . ALA B 2 110 ? 25.341 -26.364 32.713 1.00 13.72 304 ALA B N 1
ATOM 2125 C CA . ALA B 2 110 ? 25.475 -25.082 32.021 1.00 13.34 304 ALA B CA 1
ATOM 2126 C C . ALA B 2 110 ? 24.295 -24.847 31.081 1.00 13.29 304 ALA B C 1
ATOM 2127 O O . ALA B 2 110 ? 23.729 -25.789 30.517 1.00 13.30 304 ALA B O 1
ATOM 2129 N N . LEU B 2 111 ? 23.930 -23.585 30.893 1.00 13.02 305 LEU B N 1
ATOM 2130 C CA . LEU B 2 111 ? 22.843 -23.250 29.984 1.00 13.55 305 LEU B CA 1
ATOM 2131 C C . LEU B 2 111 ? 23.103 -23.736 28.558 1.00 13.87 305 LEU B C 1
ATOM 2132 O O . LEU B 2 111 ? 22.170 -24.076 27.842 1.00 14.20 305 LEU B O 1
ATOM 2137 N N . SER B 2 112 ? 24.372 -23.784 28.152 1.00 14.35 306 SER B N 1
ATOM 2138 C CA . SER B 2 112 ? 24.724 -24.352 26.849 1.00 15.00 306 SER B CA 1
ATOM 2139 C C . SER B 2 112 ? 24.282 -25.811 26.738 1.00 14.60 306 SER B C 1
ATOM 2140 O O . SER B 2 112 ? 23.842 -26.241 25.676 1.00 14.80 306 SER B O 1
ATOM 2143 N N . SER B 2 113 ? 24.407 -26.551 27.838 1.00 14.96 307 SER B N 1
ATOM 2144 C CA . SER B 2 113 ? 24.025 -27.967 27.890 1.00 15.82 307 SER B CA 1
ATOM 2145 C C . SER B 2 113 ? 22.516 -28.113 27.854 1.00 15.67 307 SER B C 1
ATOM 2146 O O . SER B 2 113 ? 21.975 -28.975 27.143 1.00 16.03 307 SER B O 1
ATOM 2149 N N . VAL B 2 114 ? 21.832 -27.265 28.614 1.00 15.04 308 VAL B N 1
ATOM 2150 C CA . VAL B 2 114 ? 20.375 -27.196 28.543 1.00 14.96 308 VAL B CA 1
ATOM 2151 C C . VAL B 2 114 ? 19.901 -26.922 27.108 1.00 15.23 308 VAL B C 1
ATOM 2152 O O . VAL B 2 114 ? 19.047 -27.641 26.583 1.00 15.46 308 VAL B O 1
ATOM 2156 N N . GLU B 2 115 ? 20.491 -25.913 26.472 1.00 15.49 309 GLU B N 1
ATOM 2157 C CA . GLU B 2 115 ? 20.113 -25.498 25.132 1.00 16.47 309 GLU B CA 1
ATOM 2158 C C . GLU B 2 115 ? 20.330 -26.641 24.135 1.00 16.73 309 GLU B C 1
ATOM 2159 O O . GLU B 2 115 ? 19.451 -26.934 23.329 1.00 16.82 309 GLU B O 1
ATOM 2165 N N . LYS B 2 116 ? 21.484 -27.299 24.215 1.00 17.89 310 LYS B N 1
ATOM 2166 C CA . LYS B 2 116 ? 21.794 -28.402 23.301 1.00 19.04 310 LYS B CA 1
ATOM 2167 C C . LYS B 2 116 ? 20.791 -29.546 23.444 1.00 18.56 310 LYS B C 1
ATOM 2168 O O . LYS B 2 116 ? 20.274 -30.045 22.445 1.00 18.81 310 LYS B O 1
ATOM 2174 N N . THR B 2 117 ? 20.526 -29.939 24.688 1.00 18.46 311 THR B N 1
ATOM 2175 C CA . THR B 2 117 ? 19.629 -31.059 24.994 1.00 18.74 311 THR B CA 1
ATOM 2176 C C . THR B 2 117 ? 18.216 -30.741 24.506 1.00 18.29 311 THR B C 1
ATOM 2177 O O . THR B 2 117 ? 17.568 -31.574 23.871 1.00 18.23 311 THR B O 1
ATOM 2181 N N . LEU B 2 118 ? 17.755 -29.524 24.789 1.00 17.94 312 LEU B N 1
ATOM 2182 C CA . LEU B 2 118 ? 16.411 -29.098 24.387 1.00 17.85 312 LEU B CA 1
ATOM 2183 C C . LEU B 2 118 ? 16.253 -28.964 22.873 1.00 17.84 312 LEU B C 1
ATOM 2184 O O . LEU B 2 118 ? 15.218 -29.327 22.324 1.00 17.27 312 LEU B O 1
ATOM 2189 N N . LEU B 2 119 ? 17.281 -28.450 22.198 1.00 17.94 313 LEU B N 1
ATOM 2190 C CA . LEU B 2 119 ? 17.279 -28.382 20.734 1.00 18.39 313 LEU B CA 1
ATOM 2191 C C . LEU B 2 119 ? 17.147 -29.776 20.118 1.00 19.04 313 LEU B C 1
ATOM 2192 O O . LEU B 2 119 ? 16.390 -29.970 19.159 1.00 18.64 313 LEU B O 1
ATOM 2197 N N . GLU B 2 120 ? 17.871 -30.744 20.677 1.00 19.50 314 GLU B N 1
ATOM 2198 C CA . GLU B 2 120 ? 17.764 -32.141 20.239 1.00 20.18 314 GLU B CA 1
ATOM 2199 C C . GLU B 2 120 ? 16.366 -32.705 20.452 1.00 20.03 314 GLU B C 1
ATOM 2200 O O . GLU B 2 120 ? 15.831 -33.388 19.573 1.00 20.27 314 GLU B O 1
ATOM 2206 N N . ALA B 2 121 ? 15.793 -32.420 21.623 1.00 19.60 315 ALA B N 1
ATOM 2207 C CA . ALA B 2 121 ? 14.465 -32.908 21.969 1.00 19.59 315 ALA B CA 1
ATOM 2208 C C . ALA B 2 121 ? 13.413 -32.340 21.019 1.00 19.71 315 ALA B C 1
ATOM 2209 O O . ALA B 2 121 ? 12.551 -33.072 20.552 1.00 20.08 315 ALA B O 1
ATOM 2211 N N . VAL B 2 122 ? 13.515 -31.046 20.716 1.00 19.72 316 VAL B N 1
ATOM 2212 C CA . VAL B 2 122 ? 12.598 -30.365 19.799 1.00 19.82 316 VAL B CA 1
ATOM 2213 C C . VAL B 2 122 ? 12.711 -30.927 18.378 1.00 20.38 316 VAL B C 1
ATOM 2214 O O . VAL B 2 122 ? 11.702 -31.088 17.683 1.00 19.86 316 VAL B O 1
ATOM 2218 N N . ALA B 2 123 ? 13.940 -31.234 17.961 1.00 20.65 317 ALA B N 1
ATOM 2219 C CA . ALA B 2 123 ? 14.194 -31.770 16.623 1.00 21.44 317 ALA B CA 1
ATOM 2220 C C . ALA B 2 123 ? 13.617 -33.168 16.425 1.00 22.15 317 ALA B C 1
ATOM 2221 O O . ALA B 2 123 ? 13.216 -33.515 15.313 1.00 22.28 317 ALA B O 1
ATOM 2223 N N . LYS B 2 124 ? 13.580 -33.965 17.489 1.00 22.63 318 LYS B N 1
ATOM 2224 C CA . LYS B 2 124 ? 13.164 -35.365 17.362 1.00 23.93 318 LYS B CA 1
ATOM 2225 C C . LYS B 2 124 ? 11.711 -35.653 17.753 1.00 23.77 318 LYS B C 1
ATOM 2226 O O . LYS B 2 124 ? 11.076 -36.519 17.151 1.00 23.89 318 LYS B O 1
ATOM 2232 N N . LEU B 2 125 ? 11.202 -34.939 18.758 1.00 23.53 319 LEU B N 1
ATOM 2233 C CA . LEU B 2 125 ? 9.881 -35.219 19.328 1.00 23.33 319 LEU B CA 1
ATOM 2234 C C . LEU B 2 125 ? 8.771 -34.453 18.614 1.00 23.10 319 LEU B C 1
ATOM 2235 O O . LEU B 2 125 ? 9.040 -33.450 17.958 1.00 22.86 319 LEU B O 1
ATOM 2240 N N . PRO B 2 126 ? 7.515 -34.926 18.733 1.00 22.91 320 PRO B N 1
ATOM 2241 C CA . PRO B 2 126 ? 6.443 -34.183 18.083 1.00 22.79 320 PRO B CA 1
ATOM 2242 C C . PRO B 2 126 ? 6.253 -32.813 18.719 1.00 22.45 320 PRO B C 1
ATOM 2243 O O . PRO B 2 126 ? 6.486 -32.648 19.921 1.00 22.38 320 PRO B O 1
ATOM 2247 N N . THR B 2 127 ? 5.835 -31.859 17.894 1.00 22.32 321 THR B N 1
ATOM 2248 C CA . THR B 2 127 ? 5.593 -30.474 18.294 1.00 22.22 321 THR B CA 1
ATOM 2249 C C . THR B 2 127 ? 4.733 -30.362 19.558 1.00 21.74 321 THR B C 1
ATOM 2250 O O . THR B 2 127 ? 5.029 -29.557 20.450 1.00 21.76 321 THR B O 1
ATOM 2254 N N . GLN B 2 128 ? 3.687 -31.181 19.648 1.00 21.16 322 GLN B N 1
ATOM 2255 C CA . GLN B 2 128 ? 2.767 -31.113 20.785 1.00 20.70 322 GLN B CA 1
ATOM 2256 C C . GLN B 2 128 ? 3.400 -31.419 22.148 1.00 20.13 322 GLN B C 1
ATOM 2257 O O . GLN B 2 128 ? 2.836 -31.071 23.191 1.00 20.06 322 GLN B O 1
ATOM 2263 N N . LYS B 2 129 ? 4.573 -32.051 22.136 1.00 19.24 323 LYS B N 1
ATOM 2264 C CA . LYS B 2 129 ? 5.266 -32.436 23.366 1.00 19.07 323 LYS B CA 1
ATOM 2265 C C . LYS B 2 129 ? 6.318 -31.414 23.800 1.00 18.02 323 LYS B C 1
ATOM 2266 O O . LYS B 2 129 ? 6.770 -31.441 24.941 1.00 18.17 323 LYS B O 1
ATOM 2272 N N . THR B 2 130 ? 6.696 -30.522 22.891 1.00 17.75 324 THR B N 1
ATOM 2273 C CA . THR B 2 130 ? 7.870 -29.667 23.105 1.00 16.93 324 THR B CA 1
ATOM 2274 C C . THR B 2 130 ? 7.545 -28.177 23.282 1.00 17.16 324 THR B C 1
ATOM 2275 O O . THR B 2 130 ? 8.425 -27.314 23.107 1.00 16.53 324 THR B O 1
ATOM 2279 N N . GLU B 2 131 ? 6.296 -27.877 23.648 1.00 16.38 325 GLU B N 1
ATOM 2280 C CA . GLU B 2 131 ? 5.857 -26.479 23.791 1.00 16.18 325 GLU B CA 1
ATOM 2281 C C . GLU B 2 131 ? 6.649 -25.729 24.862 1.00 15.57 325 GLU B C 1
ATOM 2282 O O . GLU B 2 131 ? 7.063 -24.575 24.651 1.00 16.19 325 GLU B O 1
ATOM 2288 N N . VAL B 2 132 ? 6.859 -26.368 26.008 1.00 15.52 326 VAL B N 1
ATOM 2289 C CA . VAL B 2 132 ? 7.622 -25.718 27.080 1.00 15.47 326 VAL B CA 1
ATOM 2290 C C . VAL B 2 132 ? 9.107 -25.611 26.707 1.00 15.37 326 VAL B C 1
ATOM 2291 O O . VAL B 2 132 ? 9.723 -24.565 26.913 1.00 15.12 326 VAL B O 1
ATOM 2295 N N . PHE B 2 133 ? 9.668 -26.685 26.146 1.00 15.49 327 PHE B N 1
ATOM 2296 C CA . PHE B 2 133 ? 11.065 -26.668 25.684 1.00 15.98 327 PHE B CA 1
ATOM 2297 C C . PHE B 2 133 ? 11.337 -25.507 24.740 1.00 16.46 327 PHE B C 1
ATOM 2298 O O . PHE B 2 133 ? 12.356 -24.824 24.860 1.00 16.90 327 PHE B O 1
ATOM 2306 N N . ARG B 2 134 ? 10.422 -25.306 23.793 1.00 16.43 328 ARG B N 1
ATOM 2307 C CA . ARG B 2 134 ? 10.516 -24.255 22.784 1.00 16.77 328 ARG B CA 1
ATOM 2308 C C . ARG B 2 134 ? 10.503 -22.864 23.449 1.00 16.25 328 ARG B C 1
ATOM 2309 O O . ARG B 2 134 ? 11.228 -21.951 23.034 1.00 15.94 328 ARG B O 1
ATOM 2317 N N . GLY B 2 135 ? 9.671 -22.715 24.480 1.00 16.02 329 GLY B N 1
ATOM 2318 C CA . GLY B 2 135 ? 9.655 -21.504 25.302 1.00 15.64 329 GLY B CA 1
ATOM 2319 C C . GLY B 2 135 ? 10.990 -21.234 25.977 1.00 15.81 329 GLY B C 1
ATOM 2320 O O . GLY B 2 135 ? 11.466 -20.101 25.974 1.00 16.05 329 GLY B O 1
ATOM 2321 N N . VAL B 2 136 ? 11.603 -22.268 26.546 1.00 15.20 330 VAL B N 1
ATOM 2322 C CA . VAL B 2 136 ? 12.921 -22.110 27.168 1.00 14.91 330 VAL B CA 1
ATOM 2323 C C . VAL B 2 136 ? 13.954 -21.672 26.127 1.00 15.00 330 VAL B C 1
ATOM 2324 O O . VAL B 2 136 ? 14.736 -20.740 26.364 1.00 14.69 330 VAL B O 1
ATOM 2328 N N . LEU B 2 137 ? 13.921 -22.325 24.968 1.00 14.98 331 LEU B N 1
ATOM 2329 C CA . LEU B 2 137 ? 14.845 -22.027 23.868 1.00 15.35 331 LEU B CA 1
ATOM 2330 C C . LEU B 2 137 ? 14.701 -20.609 23.340 1.00 15.19 331 LEU B C 1
ATOM 2331 O O . LEU B 2 137 ? 15.694 -19.948 23.076 1.00 15.27 331 LEU B O 1
ATOM 2336 N N . GLU B 2 138 ? 13.467 -20.131 23.221 1.00 15.41 332 GLU B N 1
ATOM 2337 C CA . GLU B 2 138 ? 13.233 -18.756 22.803 1.00 15.78 332 GLU B CA 1
ATOM 2338 C C . GLU B 2 138 ? 13.865 -17.777 23.783 1.00 15.20 332 GLU B C 1
ATOM 2339 O O . GLU B 2 138 ? 14.438 -16.763 23.372 1.00 15.07 332 GLU B O 1
ATOM 2345 N N . GLN B 2 139 ? 13.791 -18.089 25.073 1.00 14.78 333 GLN B N 1
ATOM 2346 C CA . GLN B 2 139 ? 14.343 -17.195 26.078 1.00 14.50 333 GLN B CA 1
ATOM 2347 C C . GLN B 2 139 ? 15.860 -17.243 26.069 1.00 15.08 333 GLN B C 1
ATOM 2348 O O . GLN B 2 139 ? 16.512 -16.268 26.448 1.00 15.52 333 GLN B O 1
ATOM 2354 N N . LEU B 2 140 ? 16.414 -18.371 25.632 1.00 15.68 334 LEU B N 1
ATOM 2355 C CA . LEU B 2 140 ? 17.869 -18.515 25.522 1.00 16.52 334 LEU B CA 1
ATOM 2356 C C . LEU B 2 140 ? 18.434 -17.909 24.232 1.00 17.69 334 LEU B C 1
ATOM 2357 O O . LEU B 2 140 ? 19.651 -17.787 24.093 1.00 17.55 334 LEU B O 1
ATOM 2362 N N . ARG B 2 141 ? 17.563 -17.524 23.298 1.00 18.93 335 ARG B N 1
ATOM 2363 C CA . ARG B 2 141 ? 18.003 -16.791 22.107 1.00 20.90 335 ARG B CA 1
ATOM 2364 C C . ARG B 2 141 ? 18.222 -15.331 22.498 1.00 20.90 335 ARG B C 1
ATOM 2365 O O . ARG B 2 141 ? 17.355 -14.716 23.128 1.00 22.00 335 ARG B O 1
ATOM 2373 N N . TRP B 2 142 ? 19.367 -14.783 22.105 1.00 21.27 336 TRP B N 1
ATOM 2374 C CA . TRP B 2 142 ? 19.733 -13.393 22.405 1.00 20.76 336 TRP B CA 1
ATOM 2375 C C . TRP B 2 142 ? 19.743 -13.166 23.905 1.00 19.73 336 TRP B C 1
ATOM 2376 O O . TRP B 2 142 ? 19.174 -12.190 24.407 1.00 20.27 336 TRP B O 1
ATOM 2387 N N . PHE B 2 143 ? 20.402 -14.095 24.591 1.00 17.61 337 PHE B N 1
ATOM 2388 C CA . PHE B 2 143 ? 20.434 -14.180 26.044 1.00 16.35 337 PHE B CA 1
ATOM 2389 C C . PHE B 2 143 ? 21.812 -13.751 26.529 1.00 16.09 337 PHE B C 1
ATOM 2390 O O . PHE B 2 143 ? 21.941 -12.825 27.322 1.00 15.73 337 PHE B O 1
ATOM 2398 N N . ALA B 2 144 ? 22.849 -14.427 26.053 1.00 15.49 338 ALA B N 1
ATOM 2399 C CA . ALA B 2 144 ? 24.209 -14.018 26.374 1.00 15.17 338 ALA B CA 1
ATOM 2400 C C . ALA B 2 144 ? 25.144 -14.723 25.418 1.00 14.94 338 ALA B C 1
ATOM 2401 O O . ALA B 2 144 ? 24.714 -15.581 24.636 1.00 15.21 338 ALA B O 1
ATOM 2403 N N . GLY B 2 145 ? 26.417 -14.359 25.471 1.00 14.42 339 GLY B N 1
ATOM 2404 C CA . GLY B 2 145 ? 27.416 -14.980 24.622 1.00 14.08 339 GLY B CA 1
ATOM 2405 C C . GLY B 2 145 ? 27.588 -16.450 24.929 1.00 13.41 339 GLY B C 1
ATOM 2406 O O . GLY B 2 145 ? 27.157 -16.937 25.989 1.00 12.91 339 GLY B O 1
ATOM 2407 N N . LYS B 2 146 ? 28.231 -17.146 23.997 1.00 13.22 340 LYS B N 1
ATOM 2408 C CA . LYS B 2 146 ? 28.596 -18.539 24.181 1.00 13.25 340 LYS B CA 1
ATOM 2409 C C . LYS B 2 146 ? 29.464 -18.706 25.431 1.00 13.24 340 LYS B C 1
ATOM 2410 O O . LYS B 2 146 ? 29.366 -19.722 26.110 1.00 13.55 340 LYS B O 1
ATOM 2416 N N . GLN B 2 147 ? 30.292 -17.700 25.730 1.00 12.99 341 GLN B N 1
ATOM 2417 C CA . GLN B 2 147 ? 31.185 -17.704 26.910 1.00 13.87 341 GLN B CA 1
ATOM 2418 C C . GLN B 2 147 ? 30.409 -17.770 28.199 1.00 13.88 341 GLN B C 1
ATOM 2419 O O . GLN B 2 147 ? 30.815 -18.435 29.143 1.00 15.11 341 GLN B O 1
ATOM 2425 N N . VAL B 2 148 ? 29.305 -17.035 28.258 1.00 12.88 342 VAL B N 1
ATOM 2426 C CA . VAL B 2 148 ? 28.512 -16.995 29.462 1.00 12.66 342 VAL B CA 1
ATOM 2427 C C . VAL B 2 148 ? 27.716 -18.282 29.573 1.00 12.36 342 VAL B C 1
ATOM 2428 O O . VAL B 2 148 ? 27.683 -18.904 30.633 1.00 12.53 342 VAL B O 1
ATOM 2432 N N . LYS B 2 149 ? 27.086 -18.680 28.472 1.00 12.71 343 LYS B N 1
ATOM 2433 C CA . LYS B 2 149 ? 26.201 -19.850 28.525 1.00 12.99 343 LYS B CA 1
ATOM 2434 C C . LYS B 2 149 ? 26.960 -21.150 28.800 1.00 13.42 343 LYS B C 1
ATOM 2435 O O . LYS B 2 149 ? 26.386 -22.105 29.342 1.00 13.79 343 LYS B O 1
ATOM 2441 N N . SER B 2 150 ? 28.251 -21.177 28.478 1.00 13.74 344 SER B N 1
ATOM 2442 C CA . SER B 2 150 ? 29.069 -22.367 28.736 1.00 14.00 344 SER B CA 1
ATOM 2443 C C . SER B 2 150 ? 29.388 -22.614 30.213 1.00 13.86 344 SER B C 1
ATOM 2444 O O . SER B 2 150 ? 29.724 -23.741 30.602 1.00 14.25 344 SER B O 1
ATOM 2447 N N . VAL B 2 151 ? 29.301 -21.575 31.036 1.00 13.33 345 VAL B N 1
ATOM 2448 C CA . VAL B 2 151 ? 29.597 -21.724 32.468 1.00 13.06 345 VAL B CA 1
ATOM 2449 C C . VAL B 2 151 ? 28.430 -21.375 33.408 1.00 12.64 345 VAL B C 1
ATOM 2450 O O . VAL B 2 151 ? 28.396 -21.841 34.552 1.00 12.65 345 VAL B O 1
ATOM 2454 N N . ALA B 2 152 ? 27.500 -20.550 32.932 1.00 12.66 346 ALA B N 1
ATOM 2455 C CA . ALA B 2 152 ? 26.301 -20.199 33.696 1.00 12.69 346 ALA B CA 1
ATOM 2456 C C . ALA B 2 152 ? 25.408 -21.412 33.918 1.00 12.54 346 ALA B C 1
ATOM 2457 O O . ALA B 2 152 ? 24.899 -21.978 32.963 1.00 13.17 346 ALA B O 1
ATOM 2459 N N . SER B 2 153 ? 25.209 -21.798 35.178 1.00 12.76 347 SER B N 1
ATOM 2460 C CA . SER B 2 153 ? 24.386 -22.967 35.467 1.00 12.87 347 SER B CA 1
ATOM 2461 C C . SER B 2 153 ? 22.910 -22.621 35.446 1.00 12.85 347 SER B C 1
ATOM 2462 O O . SER B 2 153 ? 22.522 -21.469 35.687 1.00 12.92 347 SER B O 1
ATOM 2465 N N . LEU B 2 154 ? 22.097 -23.631 35.149 1.00 13.38 348 LEU B N 1
ATOM 2466 C CA . LEU B 2 154 ? 20.645 -23.516 35.196 1.00 13.81 348 LEU B CA 1
ATOM 2467 C C . LEU B 2 154 ? 20.167 -23.171 36.611 1.00 13.80 348 LEU B C 1
ATOM 2468 O O . LEU B 2 154 ? 19.387 -22.230 36.807 1.00 14.03 348 LEU B O 1
ATOM 2473 N N . GLY B 2 155 ? 20.629 -23.951 37.586 1.00 13.61 349 GLY B N 1
ATOM 2474 C CA . GLY B 2 155 ? 20.313 -23.713 38.999 1.00 13.52 349 GLY B CA 1
ATOM 2475 C C . GLY B 2 155 ? 20.693 -22.326 39.483 1.00 13.78 349 GLY B C 1
ATOM 2476 O O . GLY B 2 155 ? 19.951 -21.692 40.23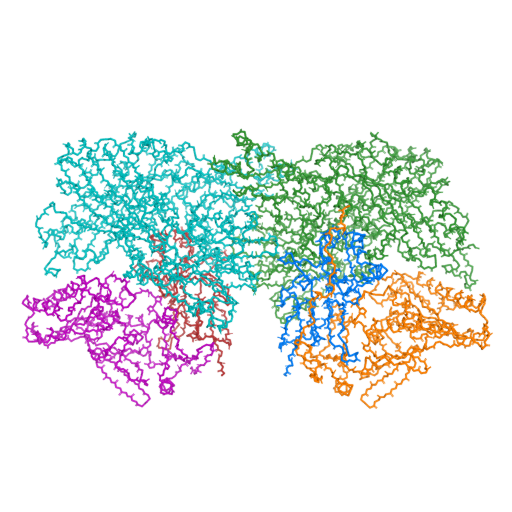4 1.00 13.46 349 GLY B O 1
ATOM 2477 N N . GLY B 2 156 ? 21.863 -21.858 39.054 1.00 13.87 350 GLY B N 1
ATOM 2478 C CA . GLY B 2 156 ? 22.324 -20.518 39.397 1.00 14.02 350 GLY B CA 1
ATOM 2479 C C . GLY B 2 156 ? 21.365 -19.427 38.954 1.00 13.83 350 GLY B C 1
ATOM 2480 O O . GLY B 2 156 ? 21.106 -18.502 39.703 1.00 14.40 350 GLY B O 1
ATOM 2481 N N . ASN B 2 157 ? 20.848 -19.520 37.734 1.00 13.41 351 ASN B N 1
ATOM 2482 C CA . ASN B 2 157 ? 19.876 -18.528 37.264 1.00 13.30 351 ASN B CA 1
ATOM 2483 C C . ASN B 2 157 ? 18.619 -18.560 38.125 1.00 13.25 351 ASN B C 1
ATOM 2484 O O . ASN B 2 157 ? 18.126 -17.512 38.560 1.00 12.91 351 ASN B O 1
ATOM 2489 N N . ILE B 2 158 ? 18.121 -19.767 38.396 1.00 13.64 352 ILE B N 1
ATOM 2490 C CA . ILE B 2 158 ? 16.908 -19.932 39.201 1.00 13.84 352 ILE B CA 1
ATOM 2491 C C . ILE B 2 158 ? 17.038 -19.323 40.590 1.00 14.16 352 ILE B C 1
ATOM 2492 O O . ILE B 2 158 ? 16.216 -18.486 40.984 1.00 14.45 352 ILE B O 1
ATOM 2497 N N . ILE B 2 159 ? 18.078 -19.727 41.315 1.00 13.84 353 ILE B N 1
ATOM 2498 C CA . ILE B 2 159 ? 18.268 -19.318 42.711 1.00 13.91 353 ILE B CA 1
ATOM 2499 C C . ILE B 2 159 ? 18.746 -17.865 42.865 1.00 14.17 353 ILE B C 1
ATOM 2500 O O . ILE B 2 159 ? 18.475 -17.217 43.885 1.00 14.32 353 ILE B O 1
ATOM 2505 N N . THR B 2 160 ? 19.456 -17.349 41.862 1.00 13.84 354 THR B N 1
ATOM 2506 C CA . THR B 2 160 ? 19.747 -15.916 41.811 1.00 13.84 354 THR B CA 1
ATOM 2507 C C . THR B 2 160 ? 18.455 -15.113 41.998 1.00 13.81 354 THR B C 1
ATOM 2508 O O . THR B 2 160 ? 18.434 -14.133 42.749 1.00 13.75 354 THR B O 1
ATOM 2512 N N . ALA B 2 161 ? 17.382 -15.556 41.339 1.00 13.27 355 ALA B N 1
ATOM 2513 C CA . ALA B 2 161 ? 16.039 -14.996 41.530 1.00 13.64 355 ALA B CA 1
ATOM 2514 C C . ALA B 2 161 ? 15.976 -13.515 41.209 1.00 13.39 355 ALA B C 1
ATOM 2515 O O . ALA B 2 161 ? 15.353 -12.732 41.935 1.00 14.04 355 ALA B O 1
ATOM 2517 N N . SER B 2 162 ? 16.616 -13.127 40.112 1.00 13.06 356 SER B N 1
ATOM 2518 C CA . SER B 2 162 ? 16.532 -11.746 39.672 1.00 12.22 356 SER B CA 1
ATOM 2519 C C . SER B 2 162 ? 15.094 -11.452 39.247 1.00 12.11 356 SER B C 1
ATOM 2520 O O . SER B 2 162 ? 14.453 -12.302 38.625 1.00 11.93 356 SER B O 1
ATOM 2523 N N . PRO B 2 163 ? 14.572 -10.256 39.592 1.00 11.68 357 PRO B N 1
ATOM 2524 C CA . PRO B 2 163 ? 13.248 -9.883 39.081 1.00 11.47 357 PRO B CA 1
ATOM 2525 C C . PRO B 2 163 ? 13.156 -10.037 37.556 1.00 11.28 357 PRO B C 1
ATOM 2526 O O . PRO B 2 163 ? 12.077 -10.300 37.027 1.00 10.80 357 PRO B O 1
ATOM 2530 N N . ILE B 2 164 ? 14.284 -9.909 36.864 1.00 11.57 358 ILE B N 1
ATOM 2531 C CA . ILE B 2 164 ? 14.263 -9.963 35.397 1.00 11.81 358 ILE B CA 1
ATOM 2532 C C . ILE B 2 164 ? 14.857 -11.237 34.781 1.00 11.65 358 ILE B C 1
ATOM 2533 O O . ILE B 2 164 ? 15.169 -11.261 33.582 1.00 12.13 358 ILE B O 1
ATOM 2538 N N . SER B 2 165 ? 14.988 -12.286 35.590 1.00 11.66 359 SER B N 1
ATOM 2539 C CA . SER B 2 165 ? 15.342 -13.601 35.049 1.00 11.56 359 SER B CA 1
ATOM 2540 C C . SER B 2 165 ? 14.401 -13.919 33.900 1.00 11.59 359 SER B C 1
ATOM 2541 O O . SER B 2 165 ? 13.176 -13.810 34.054 1.00 11.35 359 SER B O 1
ATOM 2544 N N . ASP B 2 166 ? 14.958 -14.315 32.756 1.00 11.13 360 ASP B N 1
ATOM 2545 C CA . ASP B 2 166 ? 14.148 -14.696 31.601 1.00 11.70 360 ASP B CA 1
ATOM 2546 C C . ASP B 2 166 ? 13.659 -16.141 31.717 1.00 11.91 360 ASP B C 1
ATOM 2547 O O . ASP B 2 166 ? 12.759 -16.557 30.984 1.00 12.05 360 ASP B O 1
ATOM 2552 N N . LEU B 2 167 ? 14.267 -16.895 32.629 1.00 12.37 361 LEU B N 1
ATOM 2553 C CA . LEU B 2 167 ? 13.965 -18.314 32.766 1.00 12.43 361 LEU B CA 1
ATOM 2554 C C . LEU B 2 167 ? 12.902 -18.586 33.831 1.00 12.43 361 LEU B C 1
ATOM 2555 O O . LEU B 2 167 ? 11.979 -19.370 33.595 1.00 12.93 361 LEU B O 1
ATOM 2560 N N . ASN B 2 168 ? 13.010 -17.940 34.987 1.00 12.61 362 ASN B N 1
ATOM 2561 C CA . ASN B 2 168 ? 12.019 -18.156 36.048 1.00 12.66 362 ASN B CA 1
ATOM 2562 C C . ASN B 2 168 ? 10.543 -17.980 35.638 1.00 12.79 362 ASN B C 1
ATOM 2563 O O . ASN B 2 168 ? 9.700 -18.781 36.073 1.00 13.12 362 ASN B O 1
ATOM 2568 N N . PRO B 2 169 ? 10.216 -16.959 34.806 1.00 12.43 363 PRO B N 1
ATOM 2569 C CA . PRO B 2 169 ? 8.815 -16.878 34.341 1.00 12.33 363 PRO B CA 1
ATOM 2570 C C . PRO B 2 169 ? 8.348 -18.100 33.541 1.00 12.75 363 PRO B C 1
ATOM 2571 O O . PRO B 2 169 ? 7.184 -18.503 33.657 1.00 13.15 363 PRO B O 1
ATOM 2575 N N . VAL B 2 170 ? 9.248 -18.687 32.747 1.00 13.06 364 VAL B N 1
ATOM 2576 C CA . VAL B 2 170 ? 8.935 -19.892 31.978 1.00 13.00 364 VAL B CA 1
ATOM 2577 C C . VAL B 2 170 ? 8.777 -21.106 32.891 1.00 13.41 364 VAL B C 1
ATOM 2578 O O . VAL B 2 170 ? 7.850 -21.903 32.706 1.00 13.21 364 VAL B O 1
ATOM 2582 N N . PHE B 2 171 ? 9.668 -21.230 33.875 1.00 13.68 365 PHE B N 1
ATOM 2583 C CA . PHE B 2 171 ? 9.612 -22.343 34.834 1.00 13.79 365 PHE B CA 1
ATOM 2584 C C . PHE B 2 171 ? 8.370 -22.261 35.715 1.00 14.26 365 PHE B C 1
ATOM 2585 O O . PHE B 2 171 ? 7.746 -23.279 36.021 1.00 14.02 365 PHE B O 1
ATOM 2593 N N . MET B 2 172 ? 7.987 -21.042 36.082 1.00 13.99 366 MET B N 1
ATOM 2594 C CA . MET B 2 172 ? 6.798 -20.839 36.896 1.00 14.56 366 MET B CA 1
ATOM 2595 C C . MET B 2 172 ? 5.530 -21.155 36.103 1.00 14.34 366 MET B C 1
ATOM 2596 O O . MET B 2 172 ? 4.659 -21.895 36.585 1.00 14.49 366 MET B O 1
ATOM 2601 N N . ALA B 2 173 ? 5.430 -20.619 34.886 1.00 14.49 367 ALA B N 1
ATOM 2602 C CA . ALA B 2 173 ? 4.235 -20.820 34.047 1.00 14.84 367 ALA B CA 1
ATOM 2603 C C . ALA B 2 173 ? 4.006 -22.285 33.708 1.00 15.48 367 ALA B C 1
ATOM 2604 O O . ALA B 2 173 ? 2.869 -22.714 33.551 1.00 16.13 367 ALA B O 1
ATOM 2606 N N . SER B 2 174 ? 5.096 -23.046 33.615 1.00 15.41 368 SER B N 1
ATOM 2607 C CA . SER B 2 174 ? 5.037 -24.463 33.266 1.00 15.55 368 SER B CA 1
ATOM 2608 C C . SER B 2 174 ? 5.017 -25.423 34.470 1.00 15.52 368 SER B C 1
ATOM 2609 O O . SER B 2 174 ? 4.943 -26.641 34.289 1.00 16.13 368 SER B O 1
ATOM 2612 N N . GLY B 2 175 ? 5.109 -24.892 35.685 1.00 15.56 369 GLY B N 1
ATOM 2613 C CA . GLY B 2 175 ? 5.197 -25.730 36.885 1.00 15.55 369 GLY B CA 1
ATOM 2614 C C . GLY B 2 175 ? 6.386 -26.674 36.869 1.00 15.76 369 GLY B C 1
ATOM 2615 O O . GLY B 2 175 ? 6.298 -27.821 37.319 1.00 15.87 369 GLY B O 1
ATOM 2616 N N . THR B 2 176 ? 7.504 -26.183 36.339 1.00 15.67 370 THR B N 1
ATOM 2617 C CA . THR B 2 176 ? 8.758 -26.930 36.329 1.00 15.51 370 THR B CA 1
ATOM 2618 C C . THR B 2 176 ? 9.099 -27.419 37.736 1.00 16.08 370 THR B C 1
ATOM 2619 O O . THR B 2 176 ? 9.006 -26.667 38.711 1.00 16.49 370 THR B O 1
ATOM 2623 N N . LYS B 2 177 ? 9.459 -28.700 37.833 1.00 16.74 371 LYS B N 1
ATOM 2624 C CA . LYS B 2 177 ? 9.654 -29.352 39.128 1.00 17.60 371 LYS B CA 1
ATOM 2625 C C . LYS B 2 177 ? 11.069 -29.168 39.657 1.00 17.36 371 LYS B C 1
ATOM 2626 O O . LYS B 2 177 ? 12.046 -29.456 38.960 1.00 18.21 371 LYS B O 1
ATOM 2632 N N . LEU B 2 178 ? 11.161 -28.703 40.898 1.00 17.19 372 LEU B N 1
ATOM 2633 C CA . LEU B 2 178 ? 12.436 -28.487 41.567 1.00 17.30 372 LEU B CA 1
ATOM 2634 C C . LEU B 2 178 ? 12.636 -29.483 42.702 1.00 17.54 372 LEU B C 1
ATOM 2635 O O . LEU B 2 178 ? 11.860 -29.503 43.672 1.00 17.54 372 LEU B O 1
ATOM 2640 N N . THR B 2 179 ? 13.681 -30.296 42.564 1.00 17.60 373 THR B N 1
ATOM 2641 C CA . THR B 2 179 ? 14.132 -31.217 43.608 1.00 18.05 373 THR B CA 1
ATOM 2642 C C . THR B 2 179 ? 15.179 -30.553 44.491 1.00 18.18 373 THR B C 1
ATOM 2643 O O . THR B 2 179 ? 16.241 -30.121 44.020 1.00 17.54 373 THR B O 1
ATOM 2647 N N . ILE B 2 180 ? 14.870 -30.488 45.779 1.00 17.95 374 ILE B N 1
ATOM 2648 C CA . ILE B 2 180 ? 15.632 -29.690 46.724 1.00 19.03 374 ILE B CA 1
ATOM 2649 C C . ILE B 2 180 ? 16.041 -30.580 47.892 1.00 19.43 374 ILE B C 1
ATOM 2650 O O . ILE B 2 180 ? 15.198 -31.284 48.449 1.00 20.15 374 ILE B O 1
ATOM 2655 N N . VAL B 2 181 ? 17.324 -30.546 48.260 1.00 20.04 375 VAL B N 1
ATOM 2656 C CA . VAL B 2 181 ? 17.852 -31.438 49.307 1.00 20.46 375 VAL B CA 1
ATOM 2657 C C . VAL B 2 181 ? 18.697 -30.728 50.367 1.00 21.32 375 VAL B C 1
ATOM 2658 O O . VAL B 2 181 ? 19.235 -29.648 50.128 1.00 21.09 375 VAL B O 1
ATOM 2662 N N . SER B 2 182 ? 18.774 -31.341 51.549 1.00 21.45 376 SER B N 1
ATOM 2663 C CA . SER B 2 182 ? 19.751 -30.989 52.579 1.00 22.42 376 SER B CA 1
ATOM 2664 C C . SER B 2 182 ? 20.063 -32.291 53.314 1.00 22.64 376 SER B C 1
ATOM 2665 O O . SER B 2 182 ? 19.494 -33.327 52.977 1.00 21.92 376 SER B O 1
ATOM 2668 N N . ARG B 2 183 ? 20.981 -32.254 54.276 1.00 23.21 377 ARG B N 1
ATOM 2669 C CA . ARG B 2 183 ? 21.254 -33.442 55.084 1.00 24.15 377 ARG B CA 1
ATOM 2670 C C . ARG B 2 183 ? 19.963 -33.900 55.757 1.00 24.22 377 ARG B C 1
ATOM 2671 O O . ARG B 2 183 ? 19.426 -33.213 56.628 1.00 24.44 377 ARG B O 1
ATOM 2679 N N . GLY B 2 184 ? 19.465 -35.053 55.326 1.00 24.81 378 GLY B N 1
ATOM 2680 C CA . GLY B 2 184 ? 18.268 -35.644 55.919 1.00 25.56 378 GLY B CA 1
ATOM 2681 C C . GLY B 2 184 ? 16.939 -35.125 55.402 1.00 26.01 378 GLY B C 1
ATOM 2682 O O . GLY B 2 184 ? 15.893 -35.401 55.999 1.00 26.22 378 GLY B O 1
ATOM 2683 N N . THR B 2 185 ? 16.966 -34.364 54.307 1.00 26.05 379 THR B N 1
ATOM 2684 C CA . THR B 2 185 ? 15.731 -33.891 53.670 1.00 26.22 379 THR B CA 1
ATOM 2685 C C . THR B 2 185 ? 15.805 -34.010 52.151 1.00 26.10 379 THR B C 1
ATOM 2686 O O . THR B 2 185 ? 16.879 -33.868 51.553 1.00 26.03 379 THR B O 1
ATOM 2690 N N . ARG B 2 186 ? 14.651 -34.260 51.541 1.00 26.00 380 ARG B N 1
ATOM 2691 C CA . ARG B 2 186 ? 14.514 -34.316 50.086 1.00 25.91 380 ARG B CA 1
ATOM 2692 C C . ARG B 2 186 ? 13.061 -34.080 49.718 1.00 25.46 380 ARG B C 1
ATOM 2693 O O . ARG B 2 186 ? 12.173 -34.802 50.174 1.00 25.33 380 ARG B O 1
ATOM 2701 N N . ARG B 2 187 ? 12.827 -33.062 48.895 1.00 24.76 381 ARG B N 1
ATOM 2702 C CA . ARG B 2 187 ? 11.477 -32.693 48.488 1.00 24.60 381 ARG B CA 1
ATOM 2703 C C . ARG B 2 187 ? 11.478 -32.187 47.054 1.00 24.26 381 ARG B C 1
ATOM 2704 O O . ARG B 2 187 ? 12.458 -31.581 46.603 1.00 24.08 381 ARG B O 1
ATOM 2712 N N . THR B 2 188 ? 10.388 -32.460 46.340 1.00 23.74 382 THR B N 1
ATOM 2713 C CA . THR B 2 188 ? 10.202 -31.976 44.973 1.00 23.37 382 THR B CA 1
ATOM 2714 C C . THR B 2 188 ? 8.940 -31.127 44.913 1.00 23.69 382 THR B C 1
ATOM 2715 O O . THR B 2 188 ? 7.870 -31.549 45.360 1.00 24.06 382 THR B O 1
ATOM 2719 N N . VAL B 2 189 ? 9.077 -29.916 44.382 1.00 23.23 383 VAL B N 1
ATOM 2720 C CA . VAL B 2 189 ? 7.948 -28.995 44.273 1.00 22.96 383 VAL B CA 1
ATOM 2721 C C . VAL B 2 189 ? 7.866 -28.417 42.855 1.00 22.50 383 VAL B C 1
ATOM 2722 O O . VAL B 2 189 ? 8.895 -28.107 42.261 1.00 21.73 383 VAL B O 1
ATOM 2726 N N . PRO B 2 190 ? 6.645 -28.278 42.300 1.00 22.06 384 PRO B N 1
ATOM 2727 C CA . PRO B 2 190 ? 6.533 -27.513 41.062 1.00 21.95 384 PRO B CA 1
ATOM 2728 C C . PRO B 2 190 ? 6.729 -26.038 41.382 1.00 21.37 384 PRO B C 1
ATOM 2729 O O . PRO B 2 190 ? 6.226 -25.562 42.399 1.00 21.54 384 PRO B O 1
ATOM 2733 N N . MET B 2 191 ? 7.481 -25.324 40.554 1.00 20.95 385 MET B N 1
ATOM 2734 C CA . MET B 2 191 ? 7.651 -23.896 40.770 1.00 19.96 385 MET B CA 1
ATOM 2735 C C . MET B 2 191 ? 6.298 -23.206 40.611 1.00 20.23 385 MET B C 1
ATOM 2736 O O . MET B 2 191 ? 5.596 -23.437 39.634 1.00 20.26 385 MET B O 1
ATOM 2741 N N . ASP B 2 192 ? 5.930 -22.388 41.591 1.00 20.77 386 ASP B N 1
ATOM 2742 C CA . ASP B 2 192 ? 4.757 -21.531 41.469 1.00 21.13 386 ASP B CA 1
ATOM 2743 C C . ASP B 2 192 ? 5.043 -20.154 42.074 1.00 21.23 386 ASP B C 1
ATOM 2744 O O . ASP B 2 192 ? 6.195 -19.844 42.394 1.00 20.55 386 ASP B O 1
ATOM 2749 N N . HIS B 2 193 ? 4.004 -19.333 42.224 1.00 21.93 387 HIS B N 1
ATOM 2750 C CA . HIS B 2 193 ? 4.163 -17.969 42.740 1.00 22.55 387 HIS B CA 1
ATOM 2751 C C . HIS B 2 193 ? 4.826 -17.891 44.122 1.00 22.30 387 HIS B C 1
ATOM 2752 O O . HIS B 2 193 ? 5.529 -16.918 44.427 1.00 22.49 387 HIS B O 1
ATOM 2759 N N . THR B 2 194 ? 4.615 -18.921 44.944 1.00 21.54 388 THR B N 1
ATOM 2760 C CA . THR B 2 194 ? 5.119 -18.943 46.318 1.00 21.16 388 THR B CA 1
ATOM 2761 C C . THR B 2 194 ? 6.632 -19.149 46.409 1.00 20.43 388 THR B C 1
ATOM 2762 O O . THR B 2 194 ? 7.226 -18.926 47.465 1.00 20.50 388 THR B O 1
ATOM 2766 N N . PHE B 2 195 ? 7.251 -19.589 45.315 1.00 19.96 389 PHE B N 1
ATOM 2767 C CA . PHE B 2 195 ? 8.674 -19.943 45.340 1.00 19.25 389 PHE B CA 1
ATOM 2768 C C . PHE B 2 195 ? 9.588 -18.725 45.509 1.00 18.98 389 PHE B C 1
ATOM 2769 O O . PHE B 2 195 ? 10.713 -18.857 45.988 1.00 18.66 389 PHE B O 1
ATOM 2777 N N . PHE B 2 196 ? 9.092 -17.552 45.120 1.00 18.84 390 PHE B N 1
ATOM 2778 C CA . PHE B 2 196 ? 9.838 -16.308 45.256 1.00 18.71 390 PHE B CA 1
ATOM 2779 C C . PHE B 2 196 ? 9.072 -15.380 46.194 1.00 19.41 390 PHE B C 1
ATOM 2780 O O . PHE B 2 196 ? 8.228 -14.614 45.741 1.00 19.80 390 PHE B O 1
ATOM 2788 N N . PRO B 2 197 ? 9.337 -15.472 47.511 1.00 19.96 391 PRO B N 1
ATOM 2789 C CA . PRO B 2 197 ? 8.557 -14.709 48.491 1.00 20.36 391 PRO B CA 1
ATOM 2790 C C . PRO B 2 197 ? 8.870 -13.216 48.514 1.00 20.60 391 PRO B C 1
ATOM 2791 O O . PRO B 2 197 ? 7.993 -12.417 48.844 1.00 21.38 391 PRO B O 1
ATOM 2795 N N . SER B 2 198 ? 10.101 -12.846 48.165 1.00 20.26 392 SER B N 1
ATOM 2796 C CA . SER B 2 198 ? 10.536 -11.450 48.192 1.00 19.83 392 SER B CA 1
ATOM 2797 C C . SER B 2 198 ? 11.795 -11.288 47.356 1.00 19.40 392 SER B C 1
ATOM 2798 O O . SER B 2 198 ? 12.294 -12.268 46.789 1.00 19.17 392 SER B O 1
ATOM 2801 N N . TYR B 2 199 ? 12.304 -10.058 47.311 1.00 18.84 393 TYR B N 1
ATOM 2802 C CA . TYR B 2 199 ? 13.448 -9.681 46.478 1.00 18.79 393 TYR B CA 1
ATOM 2803 C C . TYR B 2 199 ? 14.656 -10.593 46.668 1.00 18.95 393 TYR B C 1
ATOM 2804 O O . TYR B 2 199 ? 15.184 -10.721 47.777 1.00 19.01 393 TYR B O 1
ATOM 2813 N N . ARG B 2 200 ? 15.059 -11.233 45.570 1.00 19.13 394 ARG B N 1
ATOM 2814 C CA . ARG B 2 200 ? 16.238 -12.103 45.499 1.00 19.78 394 ARG B CA 1
ATOM 2815 C C . ARG B 2 200 ? 16.180 -13.314 46.442 1.00 20.34 394 ARG B C 1
ATOM 2816 O O . ARG B 2 200 ? 17.204 -13.954 46.693 1.00 20.40 394 ARG B O 1
ATOM 2824 N N . LYS B 2 201 ? 14.988 -13.632 46.942 1.00 20.66 395 LYS B N 1
ATOM 2825 C CA . LYS B 2 201 ? 14.814 -14.773 47.848 1.00 21.34 395 LYS B CA 1
ATOM 2826 C C . LYS B 2 201 ? 14.011 -15.888 47.195 1.00 21.49 395 LYS B C 1
ATOM 2827 O O . LYS B 2 201 ? 13.141 -15.632 46.369 1.00 21.25 395 LYS B O 1
ATOM 2833 N N . THR B 2 202 ? 14.311 -17.127 47.580 1.00 22.05 396 THR B N 1
ATOM 2834 C CA . THR B 2 202 ? 13.520 -18.282 47.173 1.00 22.63 396 THR B CA 1
ATOM 2835 C C . THR B 2 202 ? 13.010 -19.026 48.407 1.00 23.43 396 THR B C 1
ATOM 2836 O O . THR B 2 202 ? 13.481 -18.784 49.522 1.00 23.89 396 THR B O 1
ATOM 2840 N N . LEU B 2 203 ? 12.071 -19.947 48.201 1.00 23.97 397 LEU B N 1
ATOM 2841 C CA . LEU B 2 203 ? 11.543 -20.751 49.295 1.00 25.10 397 LEU B CA 1
ATOM 2842 C C . LEU B 2 203 ? 12.434 -21.971 49.545 1.00 25.57 397 LEU B C 1
ATOM 2843 O O . LEU B 2 203 ? 11.984 -23.118 49.446 1.00 25.89 397 LEU B O 1
ATOM 2848 N N . LEU B 2 204 ? 13.708 -21.708 49.841 1.00 26.08 398 LEU B N 1
ATOM 2849 C CA . LEU B 2 204 ? 14.641 -22.737 50.303 1.00 26.78 398 LEU B CA 1
ATOM 2850 C C . LEU B 2 204 ? 15.104 -22.416 51.713 1.00 27.05 398 LEU B C 1
ATOM 2851 O O . LEU B 2 204 ? 15.306 -21.244 52.054 1.00 27.12 398 LEU B O 1
ATOM 2856 N N . GLY B 2 205 ? 15.290 -23.458 52.521 1.00 27.32 399 GLY B N 1
ATOM 2857 C CA . GLY B 2 205 ? 15.918 -23.324 53.834 1.00 27.81 399 GLY B CA 1
ATOM 2858 C C . GLY B 2 205 ? 17.388 -22.971 53.682 1.00 28.17 399 GLY B C 1
ATOM 2859 O O . GLY B 2 205 ? 17.972 -23.203 52.622 1.00 28.38 399 GLY B O 1
ATOM 2860 N N . PRO B 2 206 ? 18.008 -22.424 54.745 1.00 28.40 400 PRO B N 1
ATOM 2861 C CA . PRO B 2 206 ? 19.396 -21.946 54.668 1.00 28.37 400 PRO B CA 1
ATOM 2862 C C . PRO B 2 206 ? 20.396 -23.039 54.269 1.00 28.30 400 PRO B C 1
ATOM 2863 O O . PRO B 2 206 ? 21.430 -22.743 53.660 1.00 28.49 400 PRO B O 1
ATOM 2867 N N . GLU B 2 207 ? 20.079 -24.287 54.605 1.00 27.94 401 GLU B N 1
ATOM 2868 C CA . GLU B 2 207 ? 20.952 -25.413 54.291 1.00 27.55 401 GLU B CA 1
ATOM 2869 C C . GLU B 2 207 ? 20.670 -26.017 52.926 1.00 26.89 401 GLU B C 1
ATOM 2870 O O . GLU B 2 207 ? 21.530 -26.679 52.345 1.00 27.13 401 GLU B O 1
ATOM 2876 N N . GLU B 2 208 ? 19.462 -25.798 52.419 1.00 25.52 402 GLU B N 1
ATOM 2877 C CA . GLU B 2 208 ? 18.995 -26.500 51.233 1.00 24.40 402 GLU B CA 1
ATOM 2878 C C . GLU B 2 208 ? 19.726 -26.109 49.958 1.00 23.58 402 GLU B C 1
ATOM 2879 O O . GLU B 2 208 ? 20.092 -24.950 49.767 1.00 23.43 402 GLU B O 1
ATOM 2885 N N . ILE B 2 209 ? 19.939 -27.092 49.096 1.00 22.52 403 ILE B N 1
ATOM 2886 C CA . ILE B 2 209 ? 20.495 -26.830 47.773 1.00 21.79 403 ILE B CA 1
ATOM 2887 C C . ILE B 2 209 ? 19.554 -27.376 46.702 1.00 21.24 403 ILE B C 1
ATOM 2888 O O . ILE B 2 209 ? 18.868 -28.383 46.918 1.00 21.31 403 ILE B O 1
ATOM 2893 N N . LEU B 2 210 ? 19.504 -26.694 45.558 1.00 19.93 404 LEU B N 1
ATOM 2894 C CA . LEU B 2 210 ? 18.732 -27.151 44.420 1.00 18.67 404 LEU B CA 1
ATOM 2895 C C . LEU B 2 210 ? 19.519 -28.242 43.716 1.00 18.80 404 LEU B C 1
ATOM 2896 O O . LEU B 2 210 ? 20.646 -28.012 43.271 1.00 18.79 404 LEU B O 1
ATOM 2901 N N . LEU B 2 211 ? 18.932 -29.434 43.636 1.00 17.98 405 LEU B N 1
ATOM 2902 C CA . LEU B 2 211 ? 19.618 -30.586 43.045 1.00 17.92 405 LEU B CA 1
ATOM 2903 C C . LEU B 2 211 ? 19.380 -30.731 41.544 1.00 17.76 405 LEU B C 1
ATOM 2904 O O . LEU B 2 211 ? 20.325 -30.906 40.773 1.00 18.06 405 LEU B O 1
ATOM 2909 N N . SER B 2 212 ? 18.111 -30.683 41.144 1.00 17.37 406 SER B N 1
ATOM 2910 C CA . SER B 2 212 ? 17.731 -30.927 39.764 1.00 17.25 406 SER B CA 1
ATOM 2911 C C . SER B 2 212 ? 16.428 -30.219 39.422 1.00 16.71 406 SER B C 1
ATOM 2912 O O . SER B 2 212 ? 15.630 -29.884 40.302 1.00 16.47 406 SER B O 1
ATOM 2915 N N . ILE B 2 213 ? 16.236 -30.024 38.124 1.00 16.21 407 ILE B N 1
ATOM 2916 C CA . ILE B 2 213 ? 15.144 -29.242 37.571 1.00 16.47 407 ILE B CA 1
ATOM 2917 C C . ILE B 2 213 ? 14.544 -30.027 36.416 1.00 16.88 407 ILE B C 1
ATOM 2918 O O . ILE B 2 213 ? 15.224 -30.306 35.430 1.00 17.14 407 ILE B O 1
ATOM 2923 N N . GLU B 2 214 ? 13.264 -30.386 36.539 1.00 17.43 408 GLU B N 1
ATOM 2924 C CA . GLU B 2 214 ? 12.597 -31.147 35.497 1.00 17.63 408 GLU B CA 1
ATOM 2925 C C . GLU B 2 214 ? 11.673 -30.259 34.681 1.00 17.40 408 GLU B C 1
ATOM 2926 O O . GLU B 2 214 ? 10.626 -29.822 35.165 1.00 16.80 408 GLU B O 1
ATOM 2932 N N . ILE B 2 215 ? 12.079 -30.000 33.442 1.00 17.06 409 ILE B N 1
ATOM 2933 C CA . ILE B 2 215 ? 11.287 -29.214 32.508 1.00 17.08 409 ILE B CA 1
ATOM 2934 C C . ILE B 2 215 ? 10.297 -30.154 31.825 1.00 17.20 409 ILE B C 1
ATOM 2935 O O . ILE B 2 215 ? 10.712 -31.128 31.198 1.00 17.49 409 ILE B O 1
ATOM 2940 N N . PRO B 2 216 ? 8.986 -29.876 31.956 1.00 16.69 410 PRO B N 1
ATOM 2941 C CA . PRO B 2 216 ? 7.975 -30.847 31.537 1.00 16.88 410 PRO B CA 1
ATOM 2942 C C . PRO B 2 216 ? 7.705 -30.921 30.037 1.00 16.50 410 PRO B C 1
ATOM 2943 O O . PRO B 2 216 ? 7.816 -29.926 29.305 1.00 16.63 410 PRO B O 1
ATOM 2947 N N . TYR B 2 217 ? 7.333 -32.112 29.578 1.00 16.84 411 TYR B N 1
ATOM 2948 C CA . TYR B 2 217 ? 6.699 -32.234 28.272 1.00 17.06 411 TYR B CA 1
ATOM 2949 C C . TYR B 2 217 ? 5.360 -31.516 28.336 1.00 17.37 411 TYR B C 1
ATOM 2950 O O . TYR B 2 217 ? 4.729 -31.474 29.392 1.00 17.23 411 TYR B O 1
ATOM 2959 N N . SER B 2 218 ? 4.954 -30.930 27.217 1.00 17.66 412 SER B N 1
ATOM 2960 C CA . SER B 2 218 ? 3.616 -30.365 27.118 1.00 18.62 412 SER B CA 1
ATOM 2961 C C . SER B 2 218 ? 2.681 -31.503 26.752 1.00 19.10 412 SER B C 1
ATOM 2962 O O . SER B 2 218 ? 3.111 -32.509 26.183 1.00 19.41 412 SER B O 1
ATOM 2965 N N . ARG B 2 219 ? 1.412 -31.350 27.106 1.00 19.40 413 ARG B N 1
ATOM 2966 C CA . ARG B 2 219 ? 0.415 -32.391 26.891 1.00 19.78 413 ARG B CA 1
ATOM 2967 C C . ARG B 2 219 ? -0.454 -32.060 25.680 1.00 19.81 413 ARG B C 1
ATOM 2968 O O . ARG B 2 219 ? -0.320 -30.997 25.082 1.00 19.92 413 ARG B O 1
ATOM 2976 N N . GLU B 2 220 ? -1.350 -32.970 25.308 1.00 20.14 414 GLU B N 1
ATOM 2977 C CA . GLU B 2 220 ? -2.374 -32.632 24.328 1.00 20.54 414 GLU B CA 1
ATOM 2978 C C . GLU B 2 220 ? -3.184 -31.447 24.851 1.00 19.59 414 GLU B C 1
ATOM 2979 O O . GLU B 2 220 ? -3.380 -31.312 26.065 1.00 20.19 414 GLU B O 1
ATOM 2985 N N . ASP B 2 221 ? -3.630 -30.593 23.934 1.00 19.11 415 ASP B N 1
ATOM 2986 C CA . ASP B 2 221 ? -4.457 -29.419 24.260 1.00 18.87 415 ASP B CA 1
ATOM 2987 C C . ASP B 2 221 ? -3.732 -28.376 25.123 1.00 17.98 415 ASP B C 1
ATOM 2988 O O . ASP B 2 221 ? -4.378 -27.553 25.780 1.00 17.56 415 ASP B O 1
ATOM 2993 N N . GLU B 2 222 ? -2.397 -28.416 25.112 1.00 17.42 416 GLU B N 1
ATOM 2994 C CA . GLU B 2 222 ? -1.577 -27.533 25.948 1.00 16.63 416 GLU B CA 1
ATOM 2995 C C . GLU B 2 222 ? -0.581 -26.762 25.090 1.00 16.72 416 GLU B C 1
ATOM 2996 O O . GLU B 2 222 ? 0.148 -27.352 24.289 1.00 16.40 416 GLU B O 1
ATOM 3002 N N . PHE B 2 223 ? -0.568 -25.441 25.251 1.00 15.97 417 PHE B N 1
ATOM 3003 C CA . PHE B 2 223 ? 0.289 -24.585 24.425 1.00 15.96 417 PHE B CA 1
ATOM 3004 C C . PHE B 2 223 ? 1.078 -23.622 25.293 1.00 15.13 417 PHE B C 1
ATOM 3005 O O . PHE B 2 223 ? 0.651 -23.270 26.398 1.00 14.24 417 PHE B O 1
ATOM 3013 N N . PHE B 2 224 ? 2.242 -23.217 24.792 1.00 14.87 418 PHE B N 1
ATOM 3014 C CA . PHE B 2 224 ? 3.158 -22.388 25.556 1.00 14.16 418 PHE B CA 1
ATOM 3015 C C . PHE B 2 224 ? 3.816 -21.350 24.658 1.00 14.34 418 PHE B C 1
ATOM 3016 O O . PHE B 2 224 ? 4.097 -21.616 23.491 1.00 14.34 418 PHE B O 1
ATOM 3024 N N . SER B 2 225 ? 4.010 -20.149 25.197 1.00 13.98 419 SER B N 1
ATOM 3025 C CA . SER B 2 225 ? 4.828 -19.118 24.541 1.00 13.89 419 SER B CA 1
ATOM 3026 C C . SER B 2 225 ? 5.677 -18.417 25.586 1.00 13.50 419 SER B C 1
ATOM 3027 O O . SER B 2 225 ? 5.306 -18.356 26.753 1.00 13.60 419 SER B O 1
ATOM 3030 N N . ALA B 2 226 ? 6.815 -17.878 25.152 1.00 13.15 420 ALA B N 1
ATOM 3031 C CA . ALA B 2 226 ? 7.651 -17.039 26.005 1.00 13.06 420 ALA B CA 1
ATOM 3032 C C . ALA B 2 226 ? 8.050 -15.795 25.217 1.00 12.85 420 ALA B C 1
ATOM 3033 O O . ALA B 2 226 ? 8.285 -15.868 24.003 1.00 13.31 420 ALA B O 1
ATOM 3035 N N . PHE B 2 227 ? 8.097 -14.647 25.898 1.00 12.98 421 PHE B N 1
ATOM 3036 C CA . PHE B 2 227 ? 8.470 -13.384 25.255 1.00 13.05 421 PHE B CA 1
ATOM 3037 C C . PHE B 2 227 ? 9.340 -12.568 26.178 1.00 12.82 421 PHE B C 1
ATOM 3038 O O . PHE B 2 227 ? 9.304 -12.747 27.394 1.00 11.78 421 PHE B O 1
ATOM 3046 N N . LYS B 2 228 ? 10.120 -11.660 25.607 1.00 13.10 422 LYS B N 1
ATOM 3047 C CA . LYS B 2 228 ? 10.940 -10.776 26.422 1.00 14.01 422 LYS B CA 1
ATOM 3048 C C . LYS B 2 228 ? 11.209 -9.460 25.722 1.00 14.31 422 LYS B C 1
ATOM 3049 O O . LYS B 2 228 ? 11.408 -9.413 24.500 1.00 13.84 422 LYS B O 1
ATOM 3055 N N . GLN B 2 229 ? 11.182 -8.403 26.529 1.00 15.44 423 GLN B N 1
ATOM 3056 C CA . GLN B 2 229 ? 11.616 -7.067 26.162 1.00 17.54 423 GLN B CA 1
ATOM 3057 C C . GLN B 2 229 ? 13.017 -7.072 25.573 1.00 19.38 423 GLN B C 1
ATOM 3058 O O . GLN B 2 229 ? 13.893 -7.787 26.061 1.00 19.60 423 GLN B O 1
ATOM 3064 N N . ALA B 2 230 ? 13.195 -6.242 24.539 1.00 21.45 424 ALA B N 1
ATOM 3065 C CA . ALA B 2 230 ? 14.421 -6.127 23.734 1.00 23.30 424 ALA B CA 1
ATOM 3066 C C . ALA B 2 230 ? 15.358 -4.998 24.201 1.00 24.57 424 ALA B C 1
ATOM 3067 O O . ALA B 2 230 ? 16.336 -4.665 23.513 1.00 25.65 424 ALA B O 1
ATOM 3069 N N . SER B 2 231 ? 15.039 -4.402 25.345 1.00 24.96 425 SER B N 1
ATOM 3070 C CA . SER B 2 231 ? 15.900 -3.416 26.002 1.00 25.20 425 SER B CA 1
ATOM 3071 C C . SER B 2 231 ? 16.051 -3.777 27.479 1.00 25.34 425 SER B C 1
ATOM 3072 O O . SER B 2 231 ? 15.181 -4.393 28.062 1.00 25.63 425 SER B O 1
ATOM 3075 N N . ARG B 2 232 ? 17.163 -3.383 28.080 1.00 26.00 426 ARG B N 1
ATOM 3076 C CA . ARG B 2 232 ? 17.365 -3.572 29.514 1.00 25.96 426 ARG B CA 1
ATOM 3077 C C . ARG B 2 232 ? 18.121 -2.347 29.972 1.00 25.67 426 ARG B C 1
ATOM 3078 O O . ARG B 2 232 ? 19.151 -2.001 29.395 1.00 26.34 426 ARG B O 1
ATOM 3086 N N . ARG B 2 233 ? 17.606 -1.686 31.000 1.00 24.86 427 ARG B N 1
ATOM 3087 C CA . ARG B 2 233 ? 18.080 -0.350 31.327 1.00 24.64 427 ARG B CA 1
ATOM 3088 C C . ARG B 2 233 ? 18.560 -0.222 32.774 1.00 24.34 427 ARG B C 1
ATOM 3089 O O . ARG B 2 233 ? 19.317 0.690 33.103 1.00 24.45 427 ARG B O 1
ATOM 3097 N N . GLU B 2 234 ? 18.112 -1.134 33.631 1.00 24.08 428 GLU B N 1
ATOM 3098 C CA . GLU B 2 234 ? 18.564 -1.196 35.020 1.00 23.95 428 GLU B CA 1
ATOM 3099 C C . GLU B 2 234 ? 19.161 -2.576 35.261 1.00 23.36 428 GLU B C 1
ATOM 3100 O O . GLU B 2 234 ? 18.839 -3.534 34.546 1.00 23.22 428 GLU B O 1
ATOM 3106 N N . ASP B 2 235 ? 20.011 -2.668 36.279 1.00 22.69 429 ASP B N 1
ATOM 3107 C CA . ASP B 2 235 ? 20.756 -3.891 36.581 1.00 22.36 429 ASP B CA 1
ATOM 3108 C C . ASP B 2 235 ? 19.869 -5.128 36.738 1.00 21.20 429 ASP B C 1
ATOM 3109 O O . ASP B 2 235 ? 20.176 -6.188 36.186 1.00 20.85 429 ASP B O 1
ATOM 3114 N N . ASP B 2 236 ? 18.779 -5.009 37.492 1.00 19.52 430 ASP B N 1
ATOM 3115 C CA . ASP B 2 236 ? 17.961 -6.197 37.738 1.00 18.40 430 ASP B CA 1
ATOM 3116 C C . ASP B 2 236 ? 16.459 -5.958 37.917 1.00 16.91 430 ASP B C 1
ATOM 3117 O O . ASP B 2 236 ? 15.775 -6.739 38.576 1.00 15.41 430 ASP B O 1
ATOM 3122 N N . ILE B 2 237 ? 15.959 -4.888 37.314 1.00 15.73 431 ILE B N 1
ATOM 3123 C CA . ILE B 2 237 ? 14.527 -4.595 37.325 1.00 14.92 431 ILE B CA 1
ATOM 3124 C C . ILE B 2 237 ? 14.027 -4.055 35.979 1.00 14.42 431 ILE B C 1
ATOM 3125 O O . ILE B 2 237 ? 14.810 -3.615 35.128 1.00 13.77 431 ILE B O 1
ATOM 3130 N N . ALA B 2 238 ? 12.707 -4.092 35.808 1.00 13.85 432 ALA B N 1
ATOM 3131 C CA . ALA B 2 238 ? 12.008 -3.347 34.747 1.00 13.81 432 ALA B CA 1
ATOM 3132 C C . ALA B 2 238 ? 12.327 -3.773 33.314 1.00 13.76 432 ALA B C 1
ATOM 3133 O O . ALA B 2 238 ? 12.300 -2.960 32.381 1.00 14.50 432 ALA B O 1
ATOM 3135 N N . LYS B 2 239 ? 12.604 -5.060 33.136 1.00 13.35 433 LYS B N 1
ATOM 3136 C CA . LYS B 2 239 ? 12.660 -5.654 31.815 1.00 12.53 433 LYS B CA 1
ATOM 3137 C C . LYS B 2 239 ? 11.563 -6.709 31.759 1.00 12.33 433 LYS B C 1
ATOM 3138 O O . LYS B 2 239 ? 11.655 -7.734 32.434 1.00 12.52 433 LYS B O 1
ATOM 3144 N N . VAL B 2 240 ? 10.524 -6.456 30.968 1.00 11.99 434 VAL B N 1
ATOM 3145 C CA . VAL B 2 240 ? 9.395 -7.384 30.897 1.00 11.80 434 VAL B CA 1
ATOM 3146 C C . VAL B 2 240 ? 9.815 -8.687 30.221 1.00 11.95 434 VAL B C 1
ATOM 3147 O O . VAL B 2 240 ? 10.411 -8.684 29.157 1.00 12.05 434 VAL B O 1
ATOM 3151 N N . THR B 2 241 ? 9.482 -9.794 30.858 1.00 12.19 435 THR B N 1
ATOM 3152 C CA . THR B 2 241 ? 9.834 -11.101 30.335 1.00 12.46 435 THR B CA 1
ATOM 3153 C C . THR B 2 241 ? 8.789 -12.065 30.867 1.00 12.61 435 THR B C 1
ATOM 3154 O O . THR B 2 241 ? 8.354 -11.929 32.013 1.00 12.48 435 THR B O 1
ATOM 3158 N N . CYS B 2 242 ? 8.362 -13.016 30.045 1.00 12.74 436 CYS B N 1
ATOM 3159 C CA . CYS B 2 242 ? 7.226 -13.828 30.453 1.00 13.30 436 CYS B CA 1
ATOM 3160 C C . CYS B 2 242 ? 7.194 -15.243 29.911 1.00 13.38 436 CYS B C 1
ATOM 3161 O O . CYS B 2 242 ? 7.801 -15.561 28.877 1.00 14.01 436 CYS B O 1
ATOM 3164 N N . GLY B 2 243 ? 6.479 -16.091 30.644 1.00 13.45 437 GLY B N 1
ATOM 3165 C CA . GLY B 2 243 ? 6.060 -17.396 30.156 1.00 13.34 437 GLY B CA 1
ATOM 3166 C C . GLY B 2 243 ? 4.548 -17.465 30.246 1.00 13.36 437 GLY B C 1
ATOM 3167 O O . GLY B 2 243 ? 3.939 -16.942 31.195 1.00 13.32 437 GLY B O 1
ATOM 3168 N N . MET B 2 244 ? 3.944 -18.097 29.252 1.00 12.79 438 MET B N 1
ATOM 3169 C CA . MET B 2 244 ? 2.492 -18.196 29.182 1.00 13.31 438 MET B CA 1
ATOM 3170 C C . MET B 2 244 ? 2.069 -19.591 28.769 1.00 13.54 438 MET B C 1
ATOM 3171 O O . MET B 2 244 ? 2.554 -20.125 27.767 1.00 14.30 438 MET B O 1
ATOM 3176 N N . ARG B 2 245 ? 1.148 -20.166 29.538 1.00 14.08 439 ARG B N 1
ATOM 3177 C CA . ARG B 2 245 ? 0.668 -21.519 29.284 1.00 14.44 439 ARG B CA 1
ATOM 3178 C C . ARG B 2 245 ? -0.846 -21.580 29.395 1.00 14.68 439 ARG B C 1
ATOM 3179 O O . ARG B 2 245 ? -1.437 -21.002 30.311 1.00 14.33 439 ARG B O 1
ATOM 3187 N N . VAL B 2 246 ? -1.449 -22.292 28.453 1.00 14.68 440 VAL B N 1
ATOM 3188 C CA . VAL B 2 246 ? -2.865 -22.631 28.535 1.00 15.33 440 VAL B CA 1
ATOM 3189 C C . VAL B 2 246 ? -3.059 -24.134 28.305 1.00 15.86 440 VAL B C 1
ATOM 3190 O O . VAL B 2 246 ? -2.414 -24.724 27.431 1.00 15.97 440 VAL B O 1
ATOM 3194 N N . LEU B 2 247 ? -3.911 -24.740 29.133 1.00 16.76 441 LEU B N 1
ATOM 3195 C CA . LEU B 2 247 ? -4.379 -26.112 28.925 1.00 17.33 441 LEU B CA 1
ATOM 3196 C C . LEU B 2 247 ? -5.883 -26.034 28.701 1.00 18.02 441 LEU B C 1
ATOM 3197 O O . LEU B 2 247 ? -6.595 -25.420 29.498 1.00 18.20 441 LEU B O 1
ATOM 3202 N N . PHE B 2 248 ? -6.352 -26.646 27.621 1.00 18.56 442 PHE B N 1
ATOM 3203 C CA . PHE B 2 248 ? -7.781 -26.663 27.315 1.00 19.87 442 PHE B CA 1
ATOM 3204 C C . PHE B 2 248 ? -8.414 -27.981 27.733 1.00 20.53 442 PHE B C 1
ATOM 3205 O O . PHE B 2 248 ? -7.721 -28.976 27.946 1.00 20.97 442 PHE B O 1
ATOM 3213 N N . GLN B 2 249 ? -9.738 -27.987 27.858 1.00 21.40 443 GLN B N 1
ATOM 3214 C CA . GLN B 2 249 ? -10.456 -29.247 28.020 1.00 22.55 443 GLN B CA 1
ATOM 3215 C C . GLN B 2 249 ? -10.230 -30.069 26.747 1.00 23.24 443 GLN B C 1
ATOM 3216 O O . GLN B 2 249 ? -10.063 -29.492 25.666 1.00 22.66 443 GLN B O 1
ATOM 3222 N N . PRO B 2 250 ? -10.201 -31.417 26.866 1.00 24.27 444 PRO B N 1
ATOM 3223 C CA . PRO B 2 250 ? -9.843 -32.269 25.732 1.00 24.83 444 PRO B CA 1
ATOM 3224 C C . PRO B 2 250 ? -10.536 -31.892 24.425 1.00 25.20 444 PRO B C 1
ATOM 3225 O O . PRO B 2 250 ? -11.770 -31.855 24.353 1.00 25.14 444 PRO B O 1
ATOM 3229 N N . GLY B 2 251 ? -9.724 -31.584 23.418 1.00 25.78 445 GLY B N 1
ATOM 3230 C CA . GLY B 2 251 ? -10.185 -31.267 22.072 1.00 26.17 445 GLY B CA 1
ATOM 3231 C C . GLY B 2 251 ? -11.005 -30.000 21.923 1.00 26.65 445 GLY B C 1
ATOM 3232 O O . GLY B 2 251 ? -11.682 -29.826 20.908 1.00 27.22 445 GLY B O 1
ATOM 3233 N N . SER B 2 252 ? -10.931 -29.111 22.916 1.00 26.61 446 SER B N 1
ATOM 3234 C CA . SER B 2 252 ? -11.769 -27.906 22.949 1.00 26.98 446 SER B CA 1
ATOM 3235 C C . SER B 2 252 ? -10.968 -26.600 22.894 1.00 26.98 446 SER B C 1
ATOM 3236 O O . SER B 2 252 ? -9.738 -26.617 22.828 1.00 26.95 446 SER B O 1
ATOM 3239 N N . MET B 2 253 ? -11.693 -25.480 22.904 1.00 26.83 447 MET B N 1
ATOM 3240 C CA . MET B 2 253 ? -11.114 -24.143 23.073 1.00 27.08 447 MET B CA 1
ATOM 3241 C C . MET B 2 253 ? -11.526 -23.597 24.437 1.00 25.87 447 MET B C 1
ATOM 3242 O O . MET B 2 253 ? -11.511 -22.383 24.664 1.00 25.62 447 MET B O 1
ATOM 3247 N N . GLN B 2 254 ? -11.898 -24.500 25.340 1.00 24.66 448 GLN B N 1
ATOM 3248 C CA . GLN B 2 254 ? -12.354 -24.121 26.667 1.00 23.96 448 GLN B CA 1
ATOM 3249 C C . GLN B 2 254 ? -11.220 -24.251 27.675 1.00 22.98 448 GLN B C 1
ATOM 3250 O O . GLN B 2 254 ? -10.675 -25.338 27.885 1.00 22.39 448 GLN B O 1
ATOM 3256 N N . VAL B 2 255 ? -10.868 -23.124 28.287 1.00 22.19 449 VAL B N 1
ATOM 3257 C CA . VAL B 2 255 ? -9.756 -23.052 29.239 1.00 21.22 449 VAL B CA 1
ATOM 3258 C C . VAL B 2 255 ? -9.937 -23.980 30.446 1.00 21.07 449 VAL B C 1
ATOM 3259 O O . VAL B 2 255 ? -10.928 -23.880 31.171 1.00 21.04 449 VAL B O 1
ATOM 3263 N N . LYS B 2 256 ? -8.976 -24.881 30.647 1.00 20.59 450 LYS B N 1
ATOM 3264 C CA . LYS B 2 256 ? -8.899 -25.682 31.870 1.00 20.50 450 LYS B CA 1
ATOM 3265 C C . LYS B 2 256 ? -7.876 -25.111 32.855 1.00 19.89 450 LYS B C 1
ATOM 3266 O O . LYS B 2 256 ? -8.141 -25.024 34.053 1.00 20.29 450 LYS B O 1
ATOM 3272 N N . GLU B 2 257 ? -6.708 -24.727 32.336 1.00 19.31 451 GLU B N 1
ATOM 3273 C CA . GLU B 2 257 ? -5.663 -24.072 33.123 1.00 18.86 451 GLU B CA 1
ATOM 3274 C C . GLU B 2 257 ? -5.093 -22.896 32.329 1.00 17.70 451 GLU B C 1
ATOM 3275 O O . GLU B 2 257 ? -5.053 -22.931 31.097 1.00 17.80 451 GLU B O 1
ATOM 3281 N N . LEU B 2 258 ? -4.683 -21.854 33.042 1.00 16.79 452 LEU B N 1
ATOM 3282 C CA . LEU B 2 258 ? -4.031 -20.702 32.413 1.00 15.82 452 LEU B CA 1
ATOM 3283 C C . LEU B 2 258 ? -3.026 -20.098 33.378 1.00 15.41 452 LEU B C 1
ATOM 3284 O O . LEU B 2 258 ? -3.333 -19.881 34.555 1.00 14.96 452 LEU B O 1
ATOM 3289 N N . ALA B 2 259 ? -1.808 -19.866 32.886 1.00 15.15 453 ALA B N 1
ATOM 3290 C CA . ALA B 2 259 ? -0.746 -19.325 33.714 1.00 14.63 453 ALA B CA 1
ATOM 3291 C C . ALA B 2 259 ? -0.013 -18.267 32.917 1.00 14.40 453 ALA B C 1
ATOM 3292 O O . ALA B 2 259 ? 0.477 -18.543 31.825 1.00 14.34 453 ALA B O 1
ATOM 3294 N N . LEU B 2 260 ? 0.013 -17.054 33.459 1.00 14.16 454 LEU B N 1
ATOM 3295 C CA . LEU B 2 260 ? 0.725 -15.940 32.852 1.00 13.82 454 LEU B CA 1
ATOM 3296 C C . LEU B 2 260 ? 1.683 -15.396 33.907 1.00 13.81 454 LEU B C 1
ATOM 3297 O O . LEU B 2 260 ? 1.256 -14.823 34.917 1.00 13.72 454 LEU B O 1
ATOM 3302 N N . CYS B 2 261 ? 2.978 -15.629 33.708 1.00 13.12 455 CYS B N 1
ATOM 3303 C CA . CYS B 2 261 ? 3.969 -15.247 34.696 1.00 13.01 455 CYS B CA 1
ATOM 3304 C C . CYS B 2 261 ? 4.961 -14.267 34.094 1.00 12.77 455 CYS B C 1
ATOM 3305 O O . CYS B 2 261 ? 5.428 -14.459 32.969 1.00 12.27 455 CYS B O 1
ATOM 3308 N N . TYR B 2 262 ? 5.282 -13.237 34.866 1.00 11.91 456 TYR B N 1
ATOM 3309 C CA . TYR B 2 262 ? 6.076 -12.125 34.374 1.00 12.00 456 TYR B CA 1
ATOM 3310 C C . TYR B 2 262 ? 7.239 -11.775 35.282 1.00 11.79 456 TYR B C 1
ATOM 3311 O O . TYR B 2 262 ? 7.101 -11.729 36.506 1.00 12.13 456 TYR B O 1
ATOM 3320 N N . GLY B 2 263 ? 8.374 -11.484 34.659 1.00 11.99 457 GLY B N 1
ATOM 3321 C CA . GLY B 2 263 ? 9.461 -10.792 35.334 1.00 11.61 457 GLY B CA 1
ATOM 3322 C C . GLY B 2 263 ? 9.398 -9.331 34.922 1.00 12.26 457 GLY B C 1
ATOM 3323 O O . GLY B 2 263 ? 8.683 -8.973 33.968 1.00 12.08 457 GLY B O 1
ATOM 3324 N N . GLY B 2 264 ? 10.139 -8.488 35.633 1.00 12.38 458 GLY B N 1
ATOM 3325 C CA . GLY B 2 264 ? 10.283 -7.078 35.274 1.00 12.44 458 GLY B CA 1
ATOM 3326 C C . GLY B 2 264 ? 9.087 -6.204 35.605 1.00 12.78 458 GLY B C 1
ATOM 3327 O O . GLY B 2 264 ? 9.026 -5.051 35.167 1.00 13.11 458 GLY B O 1
ATOM 3328 N N . MET B 2 265 ? 8.140 -6.744 36.374 1.00 13.17 459 MET B N 1
ATOM 3329 C CA . MET B 2 265 ? 6.913 -6.007 36.731 1.00 13.50 459 MET B CA 1
ATOM 3330 C C . MET B 2 265 ? 6.778 -5.778 38.239 1.00 13.58 459 MET B C 1
ATOM 3331 O O . MET B 2 265 ? 5.776 -5.223 38.706 1.00 13.70 459 MET B O 1
ATOM 3336 N N . ALA B 2 266 ? 7.801 -6.198 38.980 1.00 13.44 460 ALA B N 1
ATOM 3337 C CA . ALA B 2 266 ? 7.819 -6.194 40.439 1.00 13.85 460 ALA B CA 1
ATOM 3338 C C . ALA B 2 266 ? 9.229 -6.586 40.869 1.00 14.61 460 ALA B C 1
ATOM 3339 O O . ALA B 2 266 ? 10.103 -6.789 40.022 1.00 13.93 460 ALA B O 1
ATOM 3341 N N . ASP B 2 267 ? 9.454 -6.719 42.173 1.00 15.29 461 ASP B N 1
ATOM 3342 C CA . ASP B 2 267 ? 10.796 -7.050 42.648 1.00 16.33 461 ASP B CA 1
ATOM 3343 C C . ASP B 2 267 ? 11.036 -8.567 42.713 1.00 16.04 461 ASP B C 1
ATOM 3344 O O . ASP B 2 267 ? 11.943 -9.032 43.401 1.00 15.90 461 ASP B O 1
ATOM 3349 N N . ARG B 2 268 ? 10.211 -9.321 41.989 1.00 15.51 462 ARG B N 1
ATOM 3350 C CA . ARG B 2 268 ? 10.358 -10.774 41.876 1.00 16.12 462 ARG B CA 1
ATOM 3351 C C . ARG B 2 268 ? 9.518 -11.252 40.702 1.00 15.00 462 ARG B C 1
ATOM 3352 O O . ARG B 2 268 ? 8.662 -10.514 40.200 1.00 14.83 462 ARG B O 1
ATOM 3360 N N . THR B 2 269 ? 9.744 -12.491 40.275 1.00 14.73 463 THR B N 1
ATOM 3361 C CA . THR B 2 269 ? 8.859 -13.122 39.300 1.00 14.59 463 THR B CA 1
ATOM 3362 C C . THR B 2 269 ? 7.470 -13.307 39.920 1.00 15.08 463 THR B C 1
ATOM 3363 O O . THR B 2 269 ? 7.353 -13.774 41.059 1.00 15.21 463 THR B O 1
ATOM 3367 N N . ILE B 2 270 ? 6.437 -12.892 39.185 1.00 15.00 464 ILE B N 1
ATOM 3368 C CA . ILE B 2 270 ? 5.052 -12.974 39.664 1.00 15.36 464 ILE B CA 1
ATOM 3369 C C . ILE B 2 270 ? 4.107 -13.617 38.659 1.00 15.11 464 ILE B C 1
ATOM 3370 O O . ILE B 2 270 ? 4.376 -13.671 37.446 1.00 14.85 464 ILE B O 1
ATOM 3375 N N . SER B 2 271 ? 2.986 -14.108 39.182 1.00 15.26 465 SER B N 1
ATOM 3376 C CA . SER B 2 271 ? 1.949 -14.708 38.368 1.00 15.41 465 SER B CA 1
ATOM 3377 C C . SER B 2 271 ? 0.681 -13.857 38.426 1.00 15.61 465 SER B C 1
ATOM 3378 O O . SER B 2 271 ? 0.286 -13.409 39.499 1.00 15.74 465 SER B O 1
ATOM 3381 N N . ALA B 2 272 ? 0.062 -13.629 37.273 1.00 15.65 466 ALA B N 1
ATOM 3382 C CA . ALA B 2 272 ? -1.178 -12.848 37.190 1.00 16.15 466 ALA B CA 1
ATOM 3383 C C . ALA B 2 272 ? -2.372 -13.748 37.530 1.00 16.70 466 ALA B C 1
ATOM 3384 O O . ALA B 2 272 ? -3.252 -13.974 36.706 1.00 16.74 466 ALA B O 1
ATOM 3386 N N . LEU B 2 273 ? -2.386 -14.242 38.762 1.00 17.78 467 LEU B N 1
ATOM 3387 C CA . LEU B 2 273 ? -3.315 -15.304 39.178 1.00 19.23 467 LEU B CA 1
ATOM 3388 C C . LEU B 2 273 ? -4.774 -14.870 39.270 1.00 19.73 467 LEU B C 1
ATOM 3389 O O . LEU B 2 273 ? -5.671 -15.647 38.919 1.00 19.80 467 LEU B O 1
ATOM 3394 N N . LYS B 2 274 ? -5.010 -13.647 39.740 1.00 20.25 468 LYS B N 1
ATOM 3395 C CA . LYS B 2 274 ? -6.379 -13.108 39.800 1.00 21.13 468 LYS B CA 1
ATOM 3396 C C . LYS B 2 274 ? -6.968 -13.060 38.391 1.00 20.56 468 LYS B C 1
ATOM 3397 O O . LYS B 2 274 ? -8.096 -13.497 38.162 1.00 20.96 468 LYS B O 1
ATOM 3403 N N . THR B 2 275 ? -6.173 -12.564 37.441 1.00 19.76 469 THR B N 1
ATOM 3404 C CA . THR B 2 275 ? -6.574 -12.499 36.037 1.00 18.85 469 THR B CA 1
ATOM 3405 C C . THR B 2 275 ? -6.833 -13.877 35.407 1.00 18.71 469 THR B C 1
ATOM 3406 O O . THR B 2 275 ? -7.849 -14.075 34.738 1.00 18.58 469 THR B O 1
ATOM 3410 N N . THR B 2 276 ? -5.921 -14.828 35.613 1.00 18.35 470 THR B N 1
ATOM 3411 C CA . THR B 2 276 ? -6.061 -16.131 34.956 1.00 18.42 470 THR B CA 1
ATOM 3412 C C . THR B 2 276 ? -7.170 -16.997 35.572 1.00 18.90 470 THR B C 1
ATOM 3413 O O . THR B 2 276 ? -7.843 -17.734 34.855 1.00 19.00 470 THR B O 1
ATOM 3417 N N . GLN B 2 277 ? -7.361 -16.883 36.888 1.00 19.64 471 GLN B N 1
ATOM 3418 C CA . GLN B 2 277 ? -8.423 -17.610 37.598 1.00 20.86 471 GLN B CA 1
ATOM 3419 C C . GLN B 2 277 ? -9.802 -17.277 37.017 1.00 20.88 471 GLN B C 1
ATOM 3420 O O . GLN B 2 277 ? -10.661 -18.155 36.878 1.00 20.94 471 GLN B O 1
ATOM 3426 N N . LYS B 2 278 ? -10.000 -16.012 36.646 1.00 21.31 472 LYS B N 1
ATOM 3427 C CA . LYS B 2 278 ? -11.267 -15.565 36.065 1.00 22.08 472 LYS B CA 1
ATOM 3428 C C . LYS B 2 278 ? -11.571 -16.181 34.687 1.00 21.75 472 LYS B C 1
ATOM 3429 O O . LYS B 2 278 ? -12.712 -16.133 34.219 1.00 21.91 472 LYS B O 1
ATOM 3435 N N . GLN B 2 279 ? -10.564 -16.770 34.046 1.00 21.56 473 GLN B N 1
ATOM 3436 C CA . GLN B 2 279 ? -10.746 -17.287 32.692 1.00 21.62 473 GLN B CA 1
ATOM 3437 C C . GLN B 2 279 ? -11.022 -18.783 32.633 1.00 21.55 473 GLN B C 1
ATOM 3438 O O . GLN B 2 279 ? -11.263 -19.323 31.558 1.00 21.18 473 GLN B O 1
ATOM 3444 N N . LEU B 2 280 ? -10.985 -19.449 33.781 1.00 22.22 474 LEU B N 1
ATOM 3445 C CA . LEU B 2 280 ? -11.250 -20.885 33.822 1.00 23.05 474 LEU B CA 1
ATOM 3446 C C . LEU B 2 280 ? -12.666 -21.180 33.328 1.00 23.43 474 LEU B C 1
ATOM 3447 O O . LEU B 2 280 ? -13.623 -20.504 33.719 1.00 23.29 474 LEU B O 1
ATOM 3452 N N . SER B 2 281 ? -12.762 -22.153 32.423 1.00 23.54 475 SER B N 1
ATOM 3453 C CA . SER B 2 281 ? -14.010 -22.541 31.737 1.00 24.23 475 SER B CA 1
ATOM 3454 C C . SER B 2 281 ? -14.491 -21.591 30.631 1.00 24.20 475 SER B C 1
ATOM 3455 O O . SER B 2 281 ? -15.452 -21.900 29.925 1.00 24.49 475 SER B O 1
ATOM 3458 N N . LYS B 2 282 ? -13.813 -20.452 30.469 1.00 23.81 476 LYS B N 1
ATOM 3459 C CA . LYS B 2 282 ? -14.073 -19.542 29.350 1.00 23.81 476 LYS B CA 1
ATOM 3460 C C . LYS B 2 282 ? -13.526 -20.082 28.027 1.00 23.26 476 LYS B C 1
ATOM 3461 O O . LYS B 2 282 ? -12.626 -20.924 28.006 1.00 23.14 476 LYS B O 1
ATOM 3467 N N . PHE B 2 283 ? -14.063 -19.582 26.922 1.00 22.60 477 PHE B N 1
ATOM 3468 C CA . PHE B 2 283 ? -13.602 -19.988 25.603 1.00 22.39 477 PHE B CA 1
ATOM 3469 C C . PHE B 2 283 ? -12.572 -19.008 25.058 1.00 21.45 477 PHE B C 1
ATOM 3470 O O . PHE B 2 283 ? -12.577 -17.829 25.425 1.00 21.23 477 PHE B O 1
ATOM 3478 N N . TRP B 2 284 ? -11.686 -19.514 24.201 1.00 20.15 478 TRP B N 1
ATOM 3479 C CA . TRP B 2 284 ? -10.571 -18.731 23.666 1.00 19.22 478 TRP B CA 1
ATOM 3480 C C . TRP B 2 284 ? -11.041 -17.839 22.523 1.00 19.47 478 TRP B C 1
ATOM 3481 O O . TRP B 2 284 ? -10.943 -18.198 21.346 1.00 19.69 478 TRP B O 1
ATOM 3492 N N . ASN B 2 285 ? -11.551 -16.665 22.883 1.00 19.77 479 ASN B N 1
ATOM 3493 C CA . ASN B 2 285 ? -12.147 -15.742 21.921 1.00 19.92 479 ASN B CA 1
ATOM 3494 C C . ASN B 2 285 ? -11.860 -14.276 22.240 1.00 19.90 479 ASN B C 1
ATOM 3495 O O . ASN B 2 285 ? -11.126 -13.971 23.179 1.00 19.46 479 ASN B O 1
ATOM 3500 N N . GLU B 2 286 ? -12.452 -13.379 21.457 1.00 20.49 480 GLU B N 1
ATOM 3501 C CA . GLU B 2 286 ? -12.225 -11.941 21.601 1.00 21.00 480 GLU B CA 1
ATOM 3502 C C . GLU B 2 286 ? -12.587 -11.409 22.995 1.00 20.35 480 GLU B C 1
ATOM 3503 O O . GLU B 2 286 ? -11.932 -10.494 23.510 1.00 20.04 480 GLU B O 1
ATOM 3509 N N . LYS B 2 287 ? -13.626 -11.977 23.602 1.00 19.53 481 LYS B N 1
ATOM 3510 C CA . LYS B 2 287 ? -14.032 -11.604 24.953 1.00 19.15 481 LYS B CA 1
ATOM 3511 C C . LYS B 2 287 ? -12.955 -11.963 25.974 1.00 18.29 481 LYS B C 1
ATOM 3512 O O . LYS B 2 287 ? -12.672 -11.192 26.896 1.00 17.82 481 LYS B O 1
ATOM 3518 N N . LEU B 2 288 ? -12.368 -13.145 25.813 1.00 17.12 482 LEU B N 1
ATOM 3519 C CA . LEU B 2 288 ? -11.272 -13.573 26.677 1.00 16.33 482 LEU B CA 1
ATOM 3520 C C . LEU B 2 288 ? -10.075 -12.636 26.514 1.00 16.10 482 LEU B C 1
ATOM 3521 O O . LEU B 2 288 ? -9.468 -12.230 27.508 1.00 15.76 482 LEU B O 1
ATOM 3526 N N . LEU B 2 289 ? -9.740 -12.304 25.269 1.00 15.91 483 LEU B N 1
ATOM 3527 C CA . LEU B 2 289 ? -8.661 -11.337 25.001 1.00 16.11 483 LEU B CA 1
ATOM 3528 C C . LEU B 2 289 ? -8.919 -10.020 25.738 1.00 16.58 483 LEU B C 1
ATOM 3529 O O . LEU B 2 289 ? -8.025 -9.484 26.386 1.00 15.99 483 LEU B O 1
ATOM 3534 N N . GLN B 2 290 ? -10.140 -9.498 25.621 1.00 16.86 484 GLN B N 1
ATOM 3535 C CA . GLN B 2 290 ? -10.539 -8.280 26.337 1.00 18.27 484 GLN B CA 1
ATOM 3536 C C . GLN B 2 290 ? -10.406 -8.405 27.861 1.00 17.60 484 GLN B C 1
ATOM 3537 O O . GLN B 2 290 ? -9.777 -7.562 28.493 1.00 17.70 484 GLN B O 1
ATOM 3543 N N . ASP B 2 291 ? -10.987 -9.460 28.438 1.00 17.45 485 ASP B N 1
ATOM 3544 C CA . ASP B 2 291 ? -10.969 -9.664 29.885 1.00 17.31 485 ASP B CA 1
ATOM 3545 C C . ASP B 2 291 ? -9.559 -9.866 30.441 1.00 16.31 485 ASP B C 1
ATOM 3546 O O . ASP B 2 291 ? -9.215 -9.296 31.482 1.00 16.57 485 ASP B O 1
ATOM 3551 N N . VAL B 2 292 ? -8.748 -10.675 29.754 1.00 15.72 486 VAL B N 1
ATOM 3552 C CA . VAL B 2 292 ? -7.360 -10.878 30.183 1.00 15.04 486 VAL B CA 1
ATOM 3553 C C . VAL B 2 292 ? -6.586 -9.559 30.149 1.00 14.77 486 VAL B C 1
ATOM 3554 O O . VAL B 2 292 ? -5.912 -9.220 31.112 1.00 14.47 486 VAL B O 1
ATOM 3558 N N . CYS B 2 293 ? -6.709 -8.809 29.063 1.00 14.62 487 CYS B N 1
ATOM 3559 C CA . CYS B 2 293 ? -6.028 -7.514 28.969 1.00 14.60 487 CYS B CA 1
ATOM 3560 C C . CYS B 2 293 ? -6.483 -6.543 30.064 1.00 14.55 487 CYS B C 1
ATOM 3561 O O . CYS B 2 293 ? -5.662 -5.854 30.664 1.00 14.67 487 CYS B O 1
ATOM 3564 N N . ALA B 2 294 ? -7.791 -6.505 30.335 1.00 14.36 488 ALA B N 1
ATOM 3565 C CA . ALA B 2 294 ? -8.308 -5.704 31.448 1.00 14.35 488 ALA B CA 1
ATOM 3566 C C . ALA B 2 294 ? -7.720 -6.125 32.796 1.00 14.91 488 ALA B C 1
ATOM 3567 O O . ALA B 2 294 ? -7.370 -5.279 33.631 1.00 15.18 488 ALA B O 1
ATOM 3569 N N . GLY B 2 295 ? -7.622 -7.437 33.003 1.00 14.39 489 GLY B N 1
ATOM 3570 C CA . GLY B 2 295 ? -7.062 -7.994 34.224 1.00 14.53 489 GLY B CA 1
ATOM 3571 C C . GLY B 2 295 ? -5.598 -7.653 34.397 1.00 14.73 489 GLY B C 1
ATOM 3572 O O . GLY B 2 295 ? -5.186 -7.212 35.471 1.00 14.91 489 GLY B O 1
ATOM 3573 N N . LEU B 2 296 ? -4.819 -7.851 33.330 1.00 14.88 490 LEU B N 1
ATOM 3574 C CA . LEU B 2 296 ? -3.381 -7.572 33.346 1.00 15.01 490 LEU B CA 1
ATOM 3575 C C . LEU B 2 296 ? -3.095 -6.110 33.632 1.00 15.22 490 LEU B C 1
ATOM 3576 O O . LEU B 2 296 ? -2.203 -5.793 34.417 1.00 15.99 490 LEU B O 1
ATOM 3581 N N . ALA B 2 297 ? -3.872 -5.227 33.002 1.00 15.93 491 ALA B N 1
ATOM 3582 C CA . ALA B 2 297 ? -3.706 -3.786 33.177 1.00 16.61 491 ALA B CA 1
ATOM 3583 C C . ALA B 2 297 ? -3.903 -3.388 34.636 1.00 17.04 491 ALA B C 1
ATOM 3584 O O . ALA B 2 297 ? -3.197 -2.510 35.147 1.00 17.78 491 ALA B O 1
ATOM 3586 N N . GLU B 2 298 ? -4.823 -4.075 35.317 1.00 17.26 492 GLU B N 1
ATOM 3587 C CA . GLU B 2 298 ? -5.098 -3.821 36.731 1.00 18.01 492 GLU B CA 1
ATOM 3588 C C . GLU B 2 298 ? -4.140 -4.551 37.679 1.00 17.63 492 GLU B C 1
ATOM 3589 O O . GLU B 2 298 ? -3.508 -3.938 38.553 1.00 17.47 492 GLU B O 1
ATOM 3595 N N . GLU B 2 299 ? -4.036 -5.864 37.506 1.00 17.19 493 GLU B N 1
ATOM 3596 C CA . GLU B 2 299 ? -3.277 -6.701 38.428 1.00 17.39 493 GLU B CA 1
ATOM 3597 C C . GLU B 2 299 ? -1.795 -6.342 38.460 1.00 17.45 493 GLU B C 1
ATOM 3598 O O . GLU B 2 299 ? -1.173 -6.367 39.520 1.00 17.60 493 GLU B O 1
ATOM 3604 N N . LEU B 2 300 ? -1.248 -6.000 37.295 1.00 17.32 494 LEU B N 1
ATOM 3605 C CA . LEU B 2 300 ? 0.173 -5.687 37.168 1.00 17.25 494 LEU B CA 1
ATOM 3606 C C . LEU B 2 300 ? 0.420 -4.179 37.092 1.00 17.48 494 LEU B C 1
ATOM 3607 O O . LEU B 2 300 ? 1.497 -3.743 36.668 1.00 16.85 494 LEU B O 1
ATOM 3612 N N . SER B 2 301 ? -0.571 -3.393 37.522 1.00 17.85 495 SER B N 1
ATOM 3613 C CA . SER B 2 301 ? -0.502 -1.928 37.459 1.00 18.84 495 SER B CA 1
ATOM 3614 C C . SER B 2 301 ? 0.746 -1.396 38.159 1.00 18.94 495 SER B C 1
ATOM 3615 O O . SER B 2 301 ? 1.114 -1.882 39.229 1.00 19.35 495 SER B O 1
ATOM 3618 N N . LEU B 2 302 ? 1.398 -0.413 37.543 1.00 18.90 496 LEU B N 1
ATOM 3619 C CA . LEU B 2 302 ? 2.596 0.202 38.105 1.00 19.64 496 LEU B CA 1
ATOM 3620 C C . LEU B 2 302 ? 2.342 1.655 38.489 1.00 20.43 496 LEU B C 1
ATOM 3621 O O . LEU B 2 302 ? 1.717 2.391 37.741 1.00 19.85 496 LEU B O 1
ATOM 3626 N N . SER B 2 303 ? 2.853 2.060 39.649 1.00 21.82 497 SER B N 1
ATOM 3627 C CA . SER B 2 303 ? 2.808 3.461 40.069 1.00 23.46 497 SER B CA 1
ATOM 3628 C C . SER B 2 303 ? 3.684 4.322 39.161 1.00 23.96 497 SER B C 1
ATOM 3629 O O . SER B 2 303 ? 4.672 3.828 38.619 1.00 23.56 497 SER B O 1
ATOM 3632 N N . PRO B 2 304 ? 3.337 5.616 38.995 1.00 24.71 498 PRO B N 1
ATOM 3633 C CA . PRO B 2 304 ? 4.164 6.518 38.188 1.00 25.26 498 PRO B CA 1
ATOM 3634 C C . PRO B 2 304 ? 5.624 6.515 38.628 1.00 25.56 498 PRO B C 1
ATOM 3635 O O . PRO B 2 304 ? 6.519 6.716 37.799 1.00 26.02 498 PRO B O 1
ATOM 3639 N N . ASP B 2 305 ? 5.846 6.263 39.918 1.00 25.64 499 ASP B N 1
ATOM 3640 C CA . ASP B 2 305 ? 7.176 6.297 40.512 1.00 25.94 499 ASP B CA 1
ATOM 3641 C C . ASP B 2 305 ? 7.757 4.894 40.722 1.00 24.83 499 ASP B C 1
ATOM 3642 O O . ASP B 2 305 ? 8.707 4.724 41.482 1.00 25.20 499 ASP B O 1
ATOM 3647 N N . ALA B 2 306 ? 7.199 3.886 40.050 1.00 23.63 500 ALA B N 1
ATOM 3648 C CA . ALA B 2 306 ? 7.705 2.515 40.200 1.00 22.49 500 ALA B CA 1
ATOM 3649 C C . ALA B 2 306 ? 9.185 2.436 39.821 1.00 21.59 500 ALA B C 1
ATOM 3650 O O . ALA B 2 306 ? 9.607 3.085 38.861 1.00 21.54 500 ALA B O 1
ATOM 3652 N N . PRO B 2 307 ? 9.979 1.653 40.579 1.00 21.08 501 PRO B N 1
ATOM 3653 C CA . PRO B 2 307 ? 11.392 1.505 40.234 1.00 20.01 501 PRO B CA 1
ATOM 3654 C C . PRO B 2 307 ? 11.567 1.040 38.782 1.00 19.27 501 PRO B C 1
ATOM 3655 O O . PRO B 2 307 ? 10.876 0.129 38.326 1.00 18.60 501 PRO B O 1
ATOM 3659 N N . GLY B 2 308 ? 12.467 1.689 38.060 1.00 18.04 502 GLY B N 1
ATOM 3660 C CA . GLY B 2 308 ? 12.752 1.305 36.677 1.00 17.20 502 GLY B CA 1
ATOM 3661 C C . GLY B 2 308 ? 12.062 2.134 35.611 1.00 16.64 502 GLY B C 1
ATOM 3662 O O . GLY B 2 308 ? 12.505 2.152 34.464 1.00 15.96 502 GLY B O 1
ATOM 3663 N N . GLY B 2 309 ? 10.972 2.813 35.975 1.00 16.13 503 GLY B N 1
ATOM 3664 C CA . GLY B 2 309 ? 10.241 3.662 35.026 1.00 16.03 503 GLY B CA 1
ATOM 3665 C C . GLY B 2 309 ? 9.722 2.891 33.826 1.00 16.18 503 GLY B C 1
ATOM 3666 O O . GLY B 2 309 ? 9.334 1.730 33.961 1.00 15.48 503 GLY B O 1
ATOM 3667 N N . MET B 2 310 ? 9.724 3.529 32.653 1.00 16.50 504 MET B N 1
ATOM 3668 C CA . MET B 2 310 ? 9.150 2.945 31.433 1.00 17.62 504 MET B CA 1
ATOM 3669 C C . MET B 2 310 ? 7.779 2.348 31.725 1.00 16.72 504 MET B C 1
ATOM 3670 O O . MET B 2 310 ? 7.459 1.242 31.293 1.00 15.69 504 MET B O 1
ATOM 3675 N N . ILE B 2 311 ? 6.983 3.095 32.479 1.00 16.31 505 ILE B N 1
ATOM 3676 C CA . ILE B 2 311 ? 5.716 2.613 33.013 1.00 16.97 505 ILE B CA 1
ATOM 3677 C C . ILE B 2 311 ? 4.708 2.244 31.917 1.00 16.28 505 ILE B C 1
ATOM 3678 O O . ILE B 2 311 ? 4.149 1.149 31.929 1.00 15.87 505 ILE B O 1
ATOM 3683 N N . GLU B 2 312 ? 4.482 3.161 30.979 1.00 15.76 506 GLU B N 1
ATOM 3684 C CA . GLU B 2 312 ? 3.547 2.924 29.872 1.00 16.66 506 GLU B CA 1
ATOM 3685 C C . GLU B 2 312 ? 3.998 1.739 29.019 1.00 14.81 506 GLU B C 1
ATOM 3686 O O . GLU B 2 312 ? 3.208 0.843 28.724 1.00 14.16 506 GLU B O 1
ATOM 3692 N N . PHE B 2 313 ? 5.283 1.735 28.662 1.00 13.70 507 PHE B N 1
ATOM 3693 C CA . PHE B 2 313 ? 5.870 0.701 27.816 1.00 12.13 507 PHE B CA 1
ATOM 3694 C C . PHE B 2 313 ? 5.708 -0.681 28.433 1.00 11.37 507 PHE B C 1
ATOM 3695 O O . PHE B 2 313 ? 5.307 -1.625 27.757 1.00 10.93 507 PHE B O 1
ATOM 3703 N N . ARG B 2 314 ? 6.005 -0.787 29.726 1.00 11.60 508 ARG B N 1
ATOM 3704 C CA . ARG B 2 314 ? 5.927 -2.074 30.394 1.00 11.20 508 ARG B CA 1
ATOM 3705 C C . ARG B 2 314 ? 4.489 -2.580 30.427 1.00 11.45 508 ARG B C 1
ATOM 3706 O O . ARG B 2 314 ? 4.231 -3.742 30.106 1.00 11.75 508 ARG B O 1
ATOM 3714 N N . ARG B 2 315 ? 3.542 -1.703 30.762 1.00 11.27 509 ARG B N 1
ATOM 3715 C CA . ARG B 2 315 ? 2.133 -2.090 30.709 1.00 11.40 509 ARG B CA 1
ATOM 3716 C C . ARG B 2 315 ? 1.769 -2.565 29.298 1.00 10.99 509 ARG B C 1
ATOM 3717 O O . ARG B 2 315 ? 1.202 -3.647 29.111 1.00 11.75 509 ARG B O 1
ATOM 3725 N N . THR B 2 316 ? 2.137 -1.771 28.296 1.00 10.72 510 THR B N 1
ATOM 3726 C CA . THR B 2 316 ? 1.842 -2.116 26.905 1.00 11.25 510 THR B CA 1
ATOM 3727 C C . THR B 2 316 ? 2.426 -3.476 26.513 1.00 11.60 510 THR B C 1
ATOM 3728 O O . THR B 2 316 ? 1.761 -4.253 25.812 1.00 11.78 510 THR B O 1
ATOM 3732 N N . LEU B 2 317 ? 3.649 -3.768 26.966 1.00 11.68 511 LEU B N 1
ATOM 3733 C CA . LEU B 2 317 ? 4.258 -5.072 26.681 1.00 11.39 511 LEU B CA 1
ATOM 3734 C C . LEU B 2 317 ? 3.513 -6.214 27.339 1.00 11.57 511 LEU B C 1
ATOM 3735 O O . LEU B 2 317 ? 3.347 -7.265 26.724 1.00 11.31 511 LEU B O 1
ATOM 3740 N N . THR B 2 318 ? 3.066 -6.036 28.582 1.00 11.62 512 THR B N 1
ATOM 3741 C CA . THR B 2 318 ? 2.336 -7.136 29.227 1.00 12.26 512 THR B CA 1
ATOM 3742 C C . THR B 2 318 ? 1.121 -7.540 28.401 1.00 12.65 512 THR B C 1
ATOM 3743 O O . THR B 2 318 ? 0.862 -8.722 28.239 1.00 12.88 512 THR B O 1
ATOM 3747 N N . LEU B 2 319 ? 0.396 -6.555 27.868 1.00 12.20 513 LEU B N 1
ATOM 3748 C CA . LEU B 2 319 ? -0.772 -6.835 27.039 1.00 12.22 513 LEU B CA 1
ATOM 3749 C C . LEU B 2 319 ? -0.397 -7.299 25.640 1.00 11.76 513 LEU B C 1
ATOM 3750 O O . LEU B 2 319 ? -1.008 -8.218 25.112 1.00 11.76 513 LEU B O 1
ATOM 3755 N N . SER B 2 320 ? 0.613 -6.664 25.050 1.00 11.37 514 SER B N 1
ATOM 3756 C CA . SER B 2 320 ? 1.046 -7.001 23.690 1.00 11.50 514 SER B CA 1
ATOM 3757 C C . SER B 2 320 ? 1.580 -8.426 23.599 1.00 11.36 514 SER B C 1
ATOM 3758 O O . SER B 2 320 ? 1.295 -9.135 22.635 1.00 11.71 514 SER B O 1
ATOM 3761 N N . PHE B 2 321 ? 2.353 -8.835 24.604 1.00 11.96 515 PHE B N 1
ATOM 3762 C CA . PHE B 2 321 ? 2.812 -10.222 24.695 1.00 11.92 515 PHE B CA 1
ATOM 3763 C C . PHE B 2 321 ? 1.638 -11.184 24.833 1.00 12.20 515 PHE B C 1
ATOM 3764 O O . PHE B 2 321 ? 1.634 -12.253 24.200 1.00 12.59 515 PHE B O 1
ATOM 3772 N N . PHE B 2 322 ? 0.643 -10.826 25.648 1.00 11.83 516 PHE B N 1
ATOM 3773 C CA . PHE B 2 322 ? -0.500 -11.723 25.750 1.00 11.93 516 PHE B CA 1
ATOM 3774 C C . PHE B 2 322 ? -1.224 -11.818 24.407 1.00 11.98 516 PHE B C 1
ATOM 3775 O O . PHE B 2 322 ? -1.651 -12.905 23.999 1.00 12.00 516 PHE B O 1
ATOM 3783 N N . PHE B 2 323 ? -1.361 -10.684 23.724 1.00 12.07 517 PHE B N 1
ATOM 3784 C CA . PHE B 2 323 ? -1.962 -10.663 22.392 1.00 12.25 517 PHE B CA 1
ATOM 3785 C C . PHE B 2 323 ? -1.256 -11.639 21.441 1.00 13.03 517 PHE B C 1
ATOM 3786 O O . PHE B 2 323 ? -1.920 -12.401 20.727 1.00 12.74 517 PHE B O 1
ATOM 3794 N N . LYS B 2 324 ? 0.082 -11.630 21.453 1.00 12.61 518 LYS B N 1
ATOM 3795 C CA . LYS B 2 324 ? 0.855 -12.546 20.616 1.00 13.52 518 LYS B CA 1
ATOM 3796 C C . LYS B 2 324 ? 0.572 -13.995 21.009 1.00 13.49 518 LYS B C 1
ATOM 3797 O O . LYS B 2 324 ? 0.407 -14.852 20.139 1.00 14.29 518 LYS B O 1
ATOM 3803 N N . PHE B 2 325 ? 0.509 -14.251 22.316 1.00 13.80 519 PHE B N 1
ATOM 3804 C CA . PHE B 2 325 ? 0.152 -15.576 22.824 1.00 14.16 519 PHE B CA 1
ATOM 3805 C C . PHE B 2 325 ? -1.252 -15.980 22.353 1.00 15.01 519 PHE B C 1
ATOM 3806 O O . PHE B 2 325 ? -1.463 -17.089 21.874 1.00 14.94 519 PHE B O 1
ATOM 3814 N N . TYR B 2 326 ? -2.195 -15.055 22.493 1.00 15.33 520 TYR B N 1
ATOM 3815 C CA . TYR B 2 326 ? -3.587 -15.280 22.104 1.00 16.24 520 TYR B CA 1
ATOM 3816 C C . TYR B 2 326 ? -3.696 -15.706 20.636 1.00 16.08 520 TYR B C 1
ATOM 3817 O O . TYR B 2 326 ? -4.367 -16.691 20.315 1.00 16.55 520 TYR B O 1
ATOM 3826 N N . LEU B 2 327 ? -3.024 -14.973 19.755 1.00 16.04 521 LEU B N 1
ATOM 3827 C CA . LEU B 2 327 ? -3.035 -15.274 18.318 1.00 16.50 521 LEU B CA 1
ATOM 3828 C C . LEU B 2 327 ? -2.313 -16.583 17.989 1.00 16.99 521 LEU B C 1
ATOM 3829 O O . LEU B 2 327 ? -2.775 -17.355 17.146 1.00 17.39 521 LEU B O 1
ATOM 3834 N N . THR B 2 328 ? -1.189 -16.826 18.659 1.00 16.96 522 THR B N 1
ATOM 3835 C CA . THR B 2 328 ? -0.400 -18.043 18.449 1.00 17.47 522 THR B CA 1
ATOM 3836 C C . THR B 2 328 ? -1.198 -19.289 18.832 1.00 18.18 522 THR B C 1
ATOM 3837 O O . THR B 2 328 ? -1.149 -20.299 18.129 1.00 18.72 522 THR B O 1
ATOM 3841 N N . VAL B 2 329 ? -1.932 -19.203 19.940 1.00 18.46 523 VAL B N 1
ATOM 3842 C CA . VAL B 2 329 ? -2.778 -20.299 20.404 1.00 19.59 523 VAL B CA 1
ATOM 3843 C C . VAL B 2 329 ? -3.922 -20.548 19.419 1.00 20.49 523 VAL B C 1
ATOM 3844 O O . VAL B 2 329 ? -4.271 -21.705 19.159 1.00 20.65 523 VAL B O 1
ATOM 3848 N N . LEU B 2 330 ? -4.492 -19.478 18.864 1.00 21.48 524 LEU B N 1
ATOM 3849 C CA . LEU B 2 330 ? -5.515 -19.621 17.815 1.00 22.47 524 LEU B CA 1
ATOM 3850 C C . LEU B 2 330 ? -4.976 -20.337 16.571 1.00 23.58 524 LEU B C 1
ATOM 3851 O O . LEU B 2 330 ? -5.676 -21.156 15.972 1.00 23.97 524 LEU B O 1
ATOM 3856 N N . LYS B 2 331 ? -3.729 -20.043 16.202 1.00 24.68 525 LYS B N 1
ATOM 3857 C CA . LYS B 2 331 ? -3.092 -20.698 15.057 1.00 25.75 525 LYS B CA 1
ATOM 3858 C C . LYS B 2 331 ? -2.868 -22.185 15.351 1.00 25.94 525 LYS B C 1
ATOM 3859 O O . LYS B 2 331 ? -3.107 -23.043 14.495 1.00 26.09 525 LYS B O 1
ATOM 3865 N N . LYS B 2 332 ? -2.437 -22.479 16.575 1.00 25.89 526 LYS B N 1
ATOM 3866 C CA . LYS B 2 332 ? -2.198 -23.851 17.017 1.00 26.04 526 LYS B CA 1
ATOM 3867 C C . LYS B 2 332 ? -3.493 -24.648 17.189 1.00 26.86 526 LYS B C 1
ATOM 3868 O O . LYS B 2 332 ? -3.519 -25.852 16.930 1.00 27.45 526 LYS B O 1
ATOM 3874 N N . LEU B 2 333 ? -4.557 -23.978 17.629 1.00 27.54 527 LEU B N 1
ATOM 3875 C CA . LEU B 2 333 ? -5.872 -24.613 17.771 1.00 28.26 527 LEU B CA 1
ATOM 3876 C C . LEU B 2 333 ? -6.446 -25.018 16.417 1.00 28.90 527 LEU B C 1
ATOM 3877 O O . LEU B 2 333 ? -7.167 -26.013 16.312 1.00 29.09 527 LEU B O 1
ATOM 3882 N N . GLY B 2 334 ? -6.114 -24.244 15.386 1.00 29.69 528 GLY B N 1
ATOM 3883 C CA . GLY B 2 334 ? -6.572 -24.509 14.029 1.00 30.40 528 GLY B CA 1
ATOM 3884 C C . GLY B 2 334 ? -6.628 -23.242 13.198 1.00 31.06 528 GLY B C 1
ATOM 3885 O O . GLY B 2 334 ? -7.653 -22.556 13.161 1.00 31.78 528 GLY B O 1
ATOM 3886 N N . ASP C 3 1 ? 54.860 2.328 -4.270 1.00 15.93 571 ASP C N 1
ATOM 3887 C CA . ASP C 3 1 ? 53.893 3.407 -3.901 1.00 15.34 571 ASP C CA 1
ATOM 3888 C C . ASP C 3 1 ? 52.584 2.751 -3.471 1.00 14.73 571 ASP C C 1
ATOM 3889 O O . ASP C 3 1 ? 51.868 2.208 -4.302 1.00 15.25 571 ASP C O 1
ATOM 3894 N N . THR C 3 2 ? 52.286 2.776 -2.173 1.00 13.50 572 THR C N 1
ATOM 3895 C CA . THR C 3 2 ? 51.106 2.089 -1.652 1.00 12.80 572 THR C CA 1
ATOM 3896 C C . THR C 3 2 ? 49.930 3.035 -1.416 1.00 12.23 572 THR C C 1
ATOM 3897 O O . THR C 3 2 ? 48.869 2.600 -0.984 1.00 11.66 572 THR C O 1
ATOM 3901 N N . VAL C 3 3 ? 50.119 4.321 -1.695 1.00 11.48 573 VAL C N 1
ATOM 3902 C CA . VAL C 3 3 ? 49.048 5.297 -1.496 1.00 11.28 573 VAL C CA 1
ATOM 3903 C C . VAL C 3 3 ? 47.893 4.958 -2.431 1.00 11.59 573 VAL C C 1
ATOM 3904 O O . VAL C 3 3 ? 48.085 4.835 -3.646 1.00 11.23 573 VAL C O 1
ATOM 3908 N N . GLY C 3 4 ? 46.707 4.776 -1.854 1.00 11.20 574 GLY C N 1
ATOM 3909 C CA . GLY C 3 4 ? 45.546 4.321 -2.613 1.00 11.56 574 GLY C CA 1
ATOM 3910 C C . GLY C 3 4 ? 45.318 2.818 -2.606 1.00 11.57 574 GLY C C 1
ATOM 3911 O O . GLY C 3 4 ? 44.309 2.342 -3.149 1.00 12.31 574 GLY C O 1
ATOM 3912 N N . ARG C 3 5 ? 46.239 2.075 -1.990 1.00 11.51 575 ARG C N 1
ATOM 3913 C CA . ARG C 3 5 ? 46.128 0.617 -1.861 1.00 11.71 575 ARG C CA 1
ATOM 3914 C C . ARG C 3 5 ? 45.524 0.205 -0.519 1.00 11.26 575 ARG C C 1
ATOM 3915 O O . ARG C 3 5 ? 45.755 0.867 0.487 1.00 10.77 575 ARG C O 1
ATOM 3923 N N . PRO C 3 6 ? 44.744 -0.890 -0.497 1.00 11.41 576 PRO C N 1
ATOM 3924 C CA . PRO C 3 6 ? 44.129 -1.348 0.754 1.00 11.23 576 PRO C CA 1
ATOM 3925 C C . PRO C 3 6 ? 45.103 -2.094 1.698 1.00 11.25 576 PRO C C 1
ATOM 3926 O O . PRO C 3 6 ? 44.889 -3.260 2.024 1.00 11.80 576 PRO C O 1
ATOM 3930 N N . LEU C 3 7 ? 46.162 -1.412 2.131 1.00 11.29 577 LEU C N 1
ATOM 3931 C CA . LEU C 3 7 ? 47.141 -2.003 3.040 1.00 11.38 577 LEU C CA 1
ATOM 3932 C C . LEU C 3 7 ? 46.500 -2.242 4.407 1.00 10.57 577 LEU C C 1
ATOM 3933 O O . LEU C 3 7 ? 45.941 -1.309 4.980 1.00 10.89 577 LEU C O 1
ATOM 3938 N N . PRO C 3 8 ? 46.563 -3.479 4.933 1.00 10.63 578 PRO C N 1
ATOM 3939 C CA . PRO C 3 8 ? 46.042 -3.650 6.289 1.00 10.54 578 PRO C CA 1
ATOM 3940 C C . PRO C 3 8 ? 46.773 -2.775 7.304 1.00 10.02 578 PRO C C 1
ATOM 3941 O O . PRO C 3 8 ? 47.970 -2.488 7.143 1.00 9.65 578 PRO C O 1
ATOM 3945 N N . HIS C 3 9 ? 46.034 -2.352 8.331 1.00 9.20 579 HIS C N 1
ATOM 3946 C CA . HIS C 3 9 ? 46.586 -1.670 9.504 1.00 9.46 579 HIS C CA 1
ATOM 3947 C C . HIS C 3 9 ? 47.898 -2.343 9.914 1.00 8.70 579 HIS C C 1
ATOM 3948 O O . HIS C 3 9 ? 47.957 -3.561 10.079 1.00 8.69 579 HIS C O 1
ATOM 3955 N N . LEU C 3 10 ? 48.950 -1.547 10.064 1.00 8.90 580 LEU C N 1
ATOM 3956 C CA . LEU C 3 10 ? 50.289 -2.095 10.303 1.00 8.80 580 LEU C CA 1
ATOM 3957 C C . LEU C 3 10 ? 50.391 -3.026 11.517 1.00 8.72 580 LEU C C 1
ATOM 3958 O O . LEU C 3 10 ? 51.244 -3.926 11.535 1.00 9.40 580 LEU C O 1
ATOM 3963 N N . ALA C 3 11 ? 49.569 -2.793 12.545 1.00 8.80 581 ALA C N 1
ATOM 3964 C CA . ALA C 3 11 ? 49.643 -3.582 13.776 1.00 8.51 581 ALA C CA 1
ATOM 3965 C C . ALA C 3 11 ? 48.595 -4.679 13.849 1.00 8.83 581 ALA C C 1
ATOM 3966 O O . ALA C 3 11 ? 48.493 -5.347 14.875 1.00 9.31 581 ALA C O 1
ATOM 3968 N N . ALA C 3 12 ? 47.829 -4.871 12.775 1.00 9.01 582 ALA C N 1
ATOM 3969 C CA . ALA C 3 12 ? 46.681 -5.794 12.800 1.00 8.79 582 ALA C CA 1
ATOM 3970 C C . ALA C 3 12 ? 47.099 -7.216 13.202 1.00 8.92 582 ALA C C 1
ATOM 3971 O O . ALA C 3 12 ? 46.424 -7.864 14.011 1.00 8.88 582 ALA C O 1
ATOM 3973 N N . ALA C 3 13 ? 48.209 -7.696 12.647 1.00 9.39 583 ALA C N 1
ATOM 3974 C CA . ALA C 3 13 ? 48.646 -9.068 12.942 1.00 9.77 583 ALA C CA 1
ATOM 3975 C C . ALA C 3 13 ? 49.034 -9.225 14.417 1.00 9.94 583 ALA C C 1
ATOM 3976 O O . ALA C 3 13 ? 48.680 -10.213 15.059 1.00 9.66 583 ALA C O 1
ATOM 3978 N N . MET C 3 14 ? 49.739 -8.231 14.955 1.00 9.73 584 MET C N 1
ATOM 3979 C CA . MET C 3 14 ? 50.093 -8.225 16.378 1.00 10.35 584 MET C CA 1
ATOM 3980 C C . MET C 3 14 ? 48.879 -8.059 17.280 1.00 9.50 584 MET C C 1
ATOM 3981 O O . MET C 3 14 ? 48.859 -8.547 18.421 1.00 9.10 584 MET C O 1
ATOM 3986 N N . GLN C 3 15 ? 47.871 -7.354 16.780 1.00 8.93 585 GLN C N 1
ATOM 3987 C CA . GLN C 3 15 ? 46.635 -7.212 17.532 1.00 9.02 585 GLN C CA 1
ATOM 3988 C C . GLN C 3 15 ? 45.879 -8.538 17.602 1.00 9.16 585 GLN C C 1
ATOM 3989 O O . GLN C 3 15 ? 45.357 -8.916 18.649 1.00 9.47 585 GLN C O 1
ATOM 3995 N N . ALA C 3 16 ? 45.865 -9.255 16.486 1.00 9.19 586 ALA C N 1
ATOM 3996 C CA . ALA C 3 16 ? 45.220 -10.571 16.407 1.00 9.73 586 ALA C CA 1
ATOM 3997 C C . ALA C 3 16 ? 45.949 -11.630 17.227 1.00 10.16 586 ALA C C 1
ATOM 3998 O O . ALA C 3 16 ? 45.346 -12.618 17.648 1.00 10.49 586 ALA C O 1
ATOM 4000 N N . SER C 3 17 ? 47.249 -11.427 17.453 1.00 10.12 587 SER C N 1
ATOM 4001 C CA . SER C 3 17 ? 48.042 -12.409 18.197 1.00 10.50 587 SER C CA 1
ATOM 4002 C C . SER C 3 17 ? 48.189 -12.050 19.678 1.00 9.84 587 SER C C 1
ATOM 4003 O O . SER C 3 17 ? 48.788 -12.795 20.454 1.00 10.65 587 SER C O 1
ATOM 4006 N N . GLY C 3 18 ? 47.672 -10.889 20.074 1.00 9.82 588 GLY C N 1
ATOM 4007 C CA . GLY C 3 18 ? 47.806 -10.467 21.468 1.00 9.44 588 GLY C CA 1
ATOM 4008 C C . GLY C 3 18 ? 49.196 -9.968 21.835 1.00 9.21 588 GLY C C 1
ATOM 4009 O O . GLY C 3 18 ? 49.517 -9.821 23.025 1.00 9.55 588 GLY C O 1
ATOM 4010 N N . GLU C 3 19 ? 50.014 -9.708 20.817 1.00 9.83 589 GLU C N 1
ATOM 4011 C CA . GLU C 3 19 ? 51.371 -9.203 21.004 1.00 10.39 589 GLU C CA 1
ATOM 4012 C C . GLU C 3 19 ? 51.427 -7.670 21.048 1.00 10.62 589 GLU C C 1
ATOM 4013 O O . GLU C 3 19 ? 52.361 -7.100 21.620 1.00 10.12 589 GLU C O 1
ATOM 4019 N N . ALA C 3 20 ? 50.472 -6.999 20.406 1.00 10.36 590 ALA C N 1
ATOM 4020 C CA . ALA C 3 20 ? 50.404 -5.537 20.493 1.00 9.87 590 ALA C CA 1
ATOM 4021 C C . ALA C 3 20 ? 50.262 -5.115 21.957 1.00 9.75 590 ALA C C 1
ATOM 4022 O O . ALA C 3 20 ? 49.424 -5.648 22.682 1.00 9.86 590 ALA C O 1
ATOM 4024 N N . VAL C 3 21 ? 51.099 -4.171 22.379 1.00 8.74 591 VAL C N 1
ATOM 4025 C CA . VAL C 3 21 ? 51.113 -3.747 23.781 1.00 8.49 591 VAL C CA 1
ATOM 4026 C C . VAL C 3 21 ? 50.257 -2.484 23.993 1.00 8.35 591 VAL C C 1
ATOM 4027 O O . VAL C 3 21 ? 50.499 -1.432 23.366 1.00 8.87 591 VAL C O 1
ATOM 4031 N N . TYR C 3 22 ? 49.252 -2.607 24.857 1.00 7.85 592 TYR C N 1
ATOM 4032 C CA . TYR C 3 22 ? 48.472 -1.460 25.334 1.00 7.67 592 TYR C CA 1
ATOM 4033 C C . TYR C 3 22 ? 49.008 -1.058 26.710 1.00 8.63 592 TYR C C 1
ATOM 4034 O O . TYR C 3 22 ? 49.765 -1.806 27.335 1.00 8.39 592 TYR C O 1
ATOM 4043 N N . CYS C 3 23 ? 48.614 0.121 27.179 1.00 9.08 593 CYS C N 1
ATOM 4044 C CA . CYS C 3 23 ? 49.193 0.683 28.387 1.00 9.42 593 CYS C CA 1
ATOM 4045 C C . CYS C 3 23 ? 49.313 -0.317 29.539 1.00 9.06 593 CYS C C 1
ATOM 4046 O O . CYS C 3 23 ? 50.414 -0.518 30.065 1.00 8.95 593 CYS C O 1
ATOM 4049 N N . ASP C 3 24 ? 48.219 -0.994 29.889 1.00 8.73 594 ASP C N 1
ATOM 4050 C CA . ASP C 3 24 ? 48.257 -1.893 31.041 1.00 8.85 594 ASP C CA 1
ATOM 4051 C C . ASP C 3 24 ? 49.002 -3.200 30.767 1.00 8.63 594 ASP C C 1
ATOM 4052 O O . ASP C 3 24 ? 49.259 -3.955 31.696 1.00 9.37 594 ASP C O 1
ATOM 4057 N N . ASP C 3 25 ? 49.316 -3.466 29.498 1.00 8.29 595 ASP C N 1
ATOM 4058 C CA . ASP C 3 25 ? 50.114 -4.651 29.139 1.00 7.81 595 ASP C CA 1
ATOM 4059 C C . ASP C 3 25 ? 51.602 -4.447 29.396 1.00 8.29 595 ASP C C 1
ATOM 4060 O O . ASP C 3 25 ? 52.378 -5.405 29.385 1.00 8.92 595 ASP C O 1
ATOM 4065 N N . ILE C 3 26 ? 52.017 -3.194 29.557 1.00 8.04 596 ILE C N 1
ATOM 4066 C CA . ILE C 3 26 ? 53.403 -2.906 29.896 1.00 9.08 596 ILE C CA 1
ATOM 4067 C C . ILE C 3 26 ? 53.752 -3.591 31.218 1.00 9.55 596 ILE C C 1
ATOM 4068 O O . ILE C 3 26 ? 52.973 -3.505 32.168 1.00 10.08 596 ILE C O 1
ATOM 4073 N N . PRO C 3 27 ? 54.908 -4.295 31.282 1.00 10.60 597 PRO C N 1
ATOM 4074 C CA . PRO C 3 27 ? 55.240 -4.943 32.550 1.00 10.92 597 PRO C CA 1
ATOM 4075 C C . PRO C 3 27 ? 55.337 -3.958 33.706 1.00 10.78 597 PRO C C 1
ATOM 4076 O O . PRO C 3 27 ? 55.648 -2.783 33.502 1.00 10.37 597 PRO C O 1
ATOM 4080 N N . ARG C 3 28 ? 55.053 -4.459 34.903 1.00 11.13 598 ARG C N 1
ATOM 4081 C CA . ARG C 3 28 ? 55.135 -3.693 36.135 1.00 12.33 598 ARG C CA 1
ATOM 4082 C C . ARG C 3 28 ? 56.564 -3.661 36.637 1.00 11.31 598 ARG C C 1
ATOM 4083 O O . ARG C 3 28 ? 57.247 -4.676 36.592 1.00 10.92 598 ARG C O 1
ATOM 4091 N N . TYR C 3 29 ? 56.999 -2.516 37.141 1.00 11.15 599 TYR C N 1
ATOM 4092 C CA . TYR C 3 29 ? 58.216 -2.483 37.963 1.00 11.38 599 TYR C CA 1
ATOM 4093 C C . TYR C 3 29 ? 58.020 -3.271 39.252 1.00 11.55 599 TYR C C 1
ATOM 4094 O O . TYR C 3 29 ? 56.903 -3.384 39.758 1.00 10.86 599 TYR C O 1
ATOM 4103 N N . GLU C 3 30 ? 59.115 -3.822 39.774 1.00 12.29 600 GLU C N 1
ATOM 4104 C CA . GLU C 3 30 ? 59.096 -4.599 41.025 1.00 14.61 600 GLU C CA 1
ATOM 4105 C C . GLU C 3 30 ? 58.367 -3.881 42.165 1.00 14.33 600 GLU C C 1
ATOM 4106 O O . GLU C 3 30 ? 57.715 -4.528 42.987 1.00 15.63 600 GLU C O 1
ATOM 4112 N N . ASN C 3 31 ? 58.488 -2.552 42.196 1.00 13.94 601 ASN C N 1
ATOM 4113 C CA . ASN C 3 31 ? 57.972 -1.704 43.276 1.00 14.01 601 ASN C CA 1
ATOM 4114 C C . ASN C 3 31 ? 56.748 -0.878 42.870 1.00 13.30 601 ASN C C 1
ATOM 4115 O O . ASN C 3 31 ? 56.382 0.083 43.555 1.00 13.62 601 ASN C O 1
ATOM 4120 N N . GLU C 3 32 ? 56.129 -1.254 41.755 1.00 12.81 602 GLU C N 1
ATOM 4121 C CA . GLU C 3 32 ? 55.040 -0.469 41.176 1.00 11.83 602 GLU C CA 1
ATOM 4122 C C . GLU C 3 32 ? 53.747 -0.656 41.960 1.00 12.03 602 GLU C C 1
ATOM 4123 O O . GLU C 3 32 ? 53.356 -1.786 42.290 1.00 12.13 602 GLU C O 1
ATOM 4129 N N . LEU C 3 33 ? 53.106 0.470 42.276 1.00 10.96 603 LEU C N 1
ATOM 4130 C CA . LEU C 3 33 ? 51.862 0.489 43.034 1.00 10.92 603 LEU C CA 1
ATOM 4131 C C . LEU C 3 33 ? 50.654 0.757 42.137 1.00 10.65 603 LEU C C 1
ATOM 4132 O O . LEU C 3 33 ? 50.801 1.034 40.933 1.00 10.81 603 LEU C O 1
ATOM 4137 N N . PHE C 3 34 ? 49.466 0.661 42.723 1.00 10.50 604 PHE C N 1
ATOM 4138 C CA . PHE C 3 34 ? 48.209 0.817 41.983 1.00 10.43 604 PHE C CA 1
ATOM 4139 C C . PHE C 3 34 ? 47.303 1.832 42.639 1.00 10.72 604 PHE C C 1
ATOM 4140 O O . PHE C 3 34 ? 47.200 1.860 43.869 1.00 10.77 604 PHE C O 1
ATOM 4148 N N . LEU C 3 35 ? 46.648 2.648 41.815 1.00 9.88 605 LEU C N 1
ATOM 4149 C CA . LEU C 3 35 ? 45.772 3.696 42.312 1.00 10.31 605 LEU C CA 1
ATOM 4150 C C . LEU C 3 35 ? 44.318 3.379 41.968 1.00 10.60 605 LEU C C 1
ATOM 4151 O O . LEU C 3 35 ? 44.014 2.893 40.868 1.00 10.25 605 LEU C O 1
ATOM 4156 N N . ARG C 3 36 ? 43.424 3.672 42.907 1.00 10.63 606 ARG C N 1
ATOM 4157 C CA . ARG C 3 36 ? 41.993 3.616 42.638 1.00 10.69 606 ARG C CA 1
ATOM 4158 C C . ARG C 3 36 ? 41.367 4.933 43.088 1.00 10.65 606 ARG C C 1
ATOM 4159 O O . ARG C 3 36 ? 41.551 5.363 44.228 1.00 9.98 606 ARG C O 1
ATOM 4167 N N . LEU C 3 37 ? 40.625 5.572 42.191 1.00 9.94 607 LEU C N 1
ATOM 4168 C CA . LEU C 3 37 ? 39.952 6.826 42.520 1.00 10.36 607 LEU C CA 1
ATOM 4169 C C . LEU C 3 37 ? 38.812 6.625 43.516 1.00 10.75 607 LEU C C 1
ATOM 4170 O O . LEU C 3 37 ? 38.112 5.591 43.497 1.00 10.14 607 LEU C O 1
ATOM 4175 N N . VAL C 3 38 ? 38.649 7.619 44.392 1.00 10.81 608 VAL C N 1
ATOM 4176 C CA . VAL C 3 38 ? 37.514 7.681 45.314 1.00 11.13 608 VAL C CA 1
ATOM 4177 C C . VAL C 3 38 ? 36.661 8.860 44.846 1.00 10.83 608 VAL C C 1
ATOM 4178 O O . VAL C 3 38 ? 37.154 9.993 44.752 1.00 10.55 608 VAL C O 1
ATOM 4182 N N . THR C 3 39 ? 35.390 8.582 44.538 1.00 10.70 609 THR C N 1
ATOM 4183 C CA . THR C 3 39 ? 34.513 9.582 43.919 1.00 11.59 609 THR C CA 1
ATOM 4184 C C . THR C 3 39 ? 33.228 9.821 44.704 1.00 11.39 609 THR C C 1
ATOM 4185 O O . THR C 3 39 ? 32.792 8.990 45.505 1.00 11.10 609 THR C O 1
ATOM 4189 N N . SER C 3 40 ? 32.624 10.969 44.433 1.00 11.19 610 SER C N 1
ATOM 4190 C CA . SER C 3 40 ? 31.365 11.361 45.040 1.00 11.68 610 SER C CA 1
ATOM 4191 C C . SER C 3 40 ? 30.188 10.454 44.710 1.00 12.15 610 SER C C 1
ATOM 4192 O O . SER C 3 40 ? 30.018 10.027 43.569 1.00 12.34 610 SER C O 1
ATOM 4195 N N . THR C 3 41 ? 29.350 10.217 45.720 1.00 12.43 611 THR C N 1
ATOM 4196 C CA . THR C 3 41 ? 28.097 9.500 45.514 1.00 12.27 611 THR C CA 1
ATOM 4197 C C . THR C 3 41 ? 26.911 10.465 45.481 1.00 12.72 611 THR C C 1
ATOM 4198 O O . THR C 3 41 ? 25.763 10.038 45.342 1.00 13.21 611 THR C O 1
ATOM 4202 N N . ARG C 3 42 ? 27.209 11.761 45.578 1.00 12.53 612 ARG C N 1
ATOM 4203 C CA . ARG C 3 42 ? 26.181 12.809 45.601 1.00 13.02 612 ARG C CA 1
ATOM 4204 C C . ARG C 3 42 ? 26.350 13.758 44.429 1.00 12.83 612 ARG C C 1
ATOM 4205 O O . ARG C 3 42 ? 27.476 14.111 44.060 1.00 12.90 612 ARG C O 1
ATOM 4213 N N . ALA C 3 43 ? 25.224 14.210 43.876 1.00 11.98 613 ALA C N 1
ATOM 4214 C CA . ALA C 3 43 ? 25.260 15.147 42.758 1.00 12.15 613 ALA C CA 1
ATOM 4215 C C . ALA C 3 43 ? 25.798 16.523 43.154 1.00 12.10 613 ALA C C 1
ATOM 4216 O O . ALA C 3 43 ? 26.503 17.165 42.381 1.00 11.61 613 ALA C O 1
ATOM 4218 N N . HIS C 3 44 ? 25.468 16.980 44.365 1.00 12.47 614 HIS C N 1
ATOM 4219 C CA . HIS C 3 44 ? 25.898 18.304 44.811 1.00 12.92 614 HIS C CA 1
ATOM 4220 C C . HIS C 3 44 ? 25.814 18.335 46.325 1.00 13.32 614 HIS C C 1
ATOM 4221 O O . HIS C 3 44 ? 24.735 18.135 46.891 1.00 13.14 614 HIS C O 1
ATOM 4228 N N . ALA C 3 45 ? 26.954 18.553 46.973 1.00 13.50 615 ALA C N 1
ATOM 4229 C CA . ALA C 3 45 ? 27.028 18.450 48.433 1.00 13.82 615 ALA C CA 1
ATOM 4230 C C . ALA C 3 45 ? 28.338 18.992 48.978 1.00 14.61 615 ALA C C 1
ATOM 4231 O O . ALA C 3 45 ? 29.352 19.031 48.283 1.00 14.33 615 ALA C O 1
ATOM 4233 N N . LYS C 3 46 ? 28.311 19.422 50.233 1.00 15.24 616 LYS C N 1
ATOM 4234 C CA . LYS C 3 46 ? 29.536 19.740 50.941 1.00 15.94 616 LYS C CA 1
ATOM 4235 C C . LYS C 3 46 ? 30.142 18.434 51.441 1.00 16.15 616 LYS C C 1
ATOM 4236 O O . LYS C 3 46 ? 29.409 17.527 51.852 1.00 16.60 616 LYS C O 1
ATOM 4242 N N . ILE C 3 47 ? 31.468 18.328 51.390 1.00 16.50 617 ILE C N 1
ATOM 4243 C CA . ILE C 3 47 ? 32.165 17.191 51.984 1.00 16.93 617 ILE C CA 1
ATOM 4244 C C . ILE C 3 47 ? 32.435 17.512 53.449 1.00 17.39 617 ILE C C 1
ATOM 4245 O O . ILE C 3 47 ? 33.159 18.463 53.746 1.00 17.32 617 ILE C O 1
ATOM 4250 N N . LYS C 3 48 ? 31.866 16.711 54.345 1.00 17.52 618 LYS C N 1
ATOM 4251 C CA . LYS C 3 48 ? 31.978 16.941 55.794 1.00 18.40 618 LYS C CA 1
ATOM 4252 C C . LYS C 3 48 ? 33.026 16.078 56.479 1.00 18.62 618 LYS C C 1
ATOM 4253 O O . LYS C 3 48 ? 33.544 16.450 57.534 1.00 19.29 618 LYS C O 1
ATOM 4259 N N . SER C 3 49 ? 33.318 14.917 55.902 1.00 18.67 619 SER C N 1
ATOM 4260 C CA . SER C 3 49 ? 34.393 14.063 56.391 1.00 18.96 619 SER C CA 1
ATOM 4261 C C . SER C 3 49 ? 34.748 12.990 55.375 1.00 18.87 619 SER C C 1
ATOM 4262 O O . SER C 3 49 ? 33.899 12.551 54.596 1.00 18.48 619 SER C O 1
ATOM 4265 N N . ILE C 3 50 ? 36.017 12.599 55.385 1.00 18.74 620 ILE C N 1
ATOM 4266 C CA . ILE C 3 50 ? 36.495 11.453 54.618 1.00 19.49 620 ILE C CA 1
ATOM 4267 C C . ILE C 3 50 ? 37.232 10.572 55.612 1.00 19.60 620 ILE C C 1
ATOM 4268 O O . ILE C 3 50 ? 38.231 10.987 56.199 1.00 20.18 620 ILE C O 1
ATOM 4273 N N . ASP C 3 51 ? 36.718 9.367 55.803 1.00 19.94 621 ASP C N 1
ATOM 4274 C CA . ASP C 3 51 ? 37.214 8.457 56.819 1.00 20.27 621 ASP C CA 1
ATOM 4275 C C . ASP C 3 51 ? 37.925 7.296 56.140 1.00 19.92 621 ASP C C 1
ATOM 4276 O O . ASP C 3 51 ? 37.300 6.522 55.412 1.00 19.61 621 ASP C O 1
ATOM 4281 N N . VAL C 3 52 ? 39.231 7.189 56.378 1.00 20.10 622 VAL C N 1
ATOM 4282 C CA . VAL C 3 52 ? 40.057 6.148 55.756 1.00 20.39 622 VAL C CA 1
ATOM 4283 C C . VAL C 3 52 ? 40.492 5.072 56.755 1.00 20.62 622 VAL C C 1
ATOM 4284 O O . VAL C 3 52 ? 41.345 4.238 56.448 1.00 20.44 622 VAL C O 1
ATOM 4288 N N . SER C 3 53 ? 39.886 5.076 57.944 1.00 20.93 623 SER C N 1
ATOM 4289 C CA . SER C 3 53 ? 40.277 4.139 59.005 1.00 21.22 623 SER C CA 1
ATOM 4290 C C . SER C 3 53 ? 40.102 2.666 58.626 1.00 21.45 623 SER C C 1
ATOM 4291 O O . SER C 3 53 ? 40.931 1.823 58.994 1.00 22.11 623 SER C O 1
ATOM 4294 N N . GLU C 3 54 ? 39.038 2.352 57.889 1.00 21.52 624 GLU C N 1
ATOM 4295 C CA . GLU C 3 54 ? 38.817 0.979 57.437 1.00 21.82 624 GLU C CA 1
ATOM 4296 C C . GLU C 3 54 ? 39.711 0.647 56.245 1.00 21.57 624 GLU C C 1
ATOM 4297 O O . GLU C 3 54 ? 40.227 -0.469 56.139 1.00 21.52 624 GLU C O 1
ATOM 4303 N N . ALA C 3 55 ? 39.904 1.624 55.360 1.00 20.81 625 ALA C N 1
ATOM 4304 C CA . ALA C 3 55 ? 40.794 1.452 54.210 1.00 20.97 625 ALA C CA 1
ATOM 4305 C C . ALA C 3 55 ? 42.216 1.101 54.657 1.00 20.88 625 ALA C C 1
ATOM 4306 O O . ALA C 3 55 ? 42.866 0.252 54.048 1.00 21.03 625 ALA C O 1
ATOM 4308 N N . GLN C 3 56 ? 42.672 1.731 55.743 1.00 21.22 626 GLN C N 1
ATOM 4309 C CA . GLN C 3 56 ? 44.021 1.516 56.296 1.00 22.01 626 GLN C CA 1
ATOM 4310 C C . GLN C 3 56 ? 44.274 0.097 56.803 1.00 21.71 626 GLN C C 1
ATOM 4311 O O . GLN C 3 56 ? 45.425 -0.301 56.995 1.00 22.29 626 GLN C O 1
ATOM 4317 N N . LYS C 3 57 ? 43.195 -0.649 57.023 1.00 21.81 627 LYS C N 1
ATOM 4318 C CA . LYS C 3 57 ? 43.270 -2.019 57.527 1.00 21.67 627 LYS C CA 1
ATOM 4319 C C . LYS C 3 57 ? 43.325 -3.047 56.408 1.00 21.06 627 LYS C C 1
ATOM 4320 O O . LYS C 3 57 ? 43.516 -4.239 56.654 1.00 21.47 627 LYS C O 1
ATOM 4326 N N . VAL C 3 58 ? 43.155 -2.591 55.172 1.00 19.63 628 VAL C N 1
ATOM 4327 C CA . VAL C 3 58 ? 43.245 -3.489 54.026 1.00 18.57 628 VAL C CA 1
ATOM 4328 C C . VAL C 3 58 ? 44.715 -3.833 53.784 1.00 17.74 628 VAL C C 1
ATOM 4329 O O . VAL C 3 58 ? 45.562 -2.936 53.716 1.00 16.66 628 VAL C O 1
ATOM 4333 N N . PRO C 3 59 ? 45.032 -5.136 53.701 1.00 17.73 629 PRO C N 1
ATOM 4334 C CA . PRO C 3 59 ? 46.382 -5.562 53.377 1.00 17.65 629 PRO C CA 1
ATOM 4335 C C . PRO C 3 59 ? 46.878 -4.864 52.123 1.00 17.34 629 PRO C C 1
ATOM 4336 O O . PRO C 3 59 ? 46.118 -4.733 51.162 1.00 17.80 629 PRO C O 1
ATOM 4340 N N . GLY C 3 60 ? 48.125 -4.395 52.160 1.00 16.99 630 GLY C N 1
ATOM 4341 C CA . GLY C 3 60 ? 48.756 -3.748 51.010 1.00 16.43 630 GLY C CA 1
ATOM 4342 C C . GLY C 3 60 ? 48.415 -2.281 50.839 1.00 16.24 630 GLY C C 1
ATOM 4343 O O . GLY C 3 60 ? 48.917 -1.630 49.925 1.00 16.25 630 GLY C O 1
ATOM 4344 N N . PHE C 3 61 ? 47.566 -1.754 51.713 1.00 15.53 631 PHE C N 1
ATOM 4345 C CA . PHE C 3 61 ? 47.262 -0.322 51.693 1.00 15.34 631 PHE C CA 1
ATOM 4346 C C . PHE C 3 61 ? 48.527 0.510 51.876 1.00 15.40 631 PHE C C 1
ATOM 4347 O O . PHE C 3 61 ? 49.349 0.221 52.748 1.00 15.36 631 PHE C O 1
ATOM 4355 N N . VAL C 3 62 ? 48.685 1.544 51.051 1.00 14.72 632 VAL C N 1
ATOM 4356 C CA . VAL C 3 62 ? 49.854 2.421 51.137 1.00 14.49 632 VAL C CA 1
ATOM 4357 C C . VAL C 3 62 ? 49.459 3.795 51.669 1.00 14.83 632 VAL C C 1
ATOM 4358 O O . VAL C 3 62 ? 49.951 4.211 52.717 1.00 15.39 632 VAL C O 1
ATOM 4362 N N . CYS C 3 63 ? 48.557 4.484 50.976 1.00 14.92 633 CYS C N 1
ATOM 4363 C CA . CYS C 3 63 ? 48.113 5.808 51.419 1.00 15.32 633 CYS C CA 1
ATOM 4364 C C . CYS C 3 63 ? 46.809 6.218 50.765 1.00 15.53 633 CYS C C 1
ATOM 4365 O O . CYS C 3 63 ? 46.402 5.631 49.756 1.00 15.55 633 CYS C O 1
ATOM 4368 N N . PHE C 3 64 ? 46.152 7.207 51.369 1.00 15.49 634 PHE C N 1
ATOM 4369 C CA . PHE C 3 64 ? 45.056 7.911 50.733 1.00 15.14 634 PHE C CA 1
ATOM 4370 C C . PHE C 3 64 ? 45.538 9.295 50.343 1.00 14.96 634 PHE C C 1
ATOM 4371 O O . PHE C 3 64 ? 46.120 10.018 51.162 1.00 15.93 634 PHE C O 1
ATOM 4379 N N . LEU C 3 65 ? 45.295 9.658 49.087 1.00 13.95 635 LEU C N 1
ATOM 4380 C CA . LEU C 3 65 ? 45.626 10.979 48.567 1.00 13.72 635 LEU C CA 1
ATOM 4381 C C . LEU C 3 65 ? 44.383 11.838 48.437 1.00 13.06 635 LEU C C 1
ATOM 4382 O O . LEU C 3 65 ? 43.324 11.363 48.021 1.00 12.45 635 LEU C O 1
ATOM 4387 N N . SER C 3 66 ? 44.539 13.112 48.787 1.00 13.15 636 SER C N 1
ATOM 4388 C CA . SER C 3 66 ? 43.501 14.131 48.645 1.00 14.08 636 SER C CA 1
ATOM 4389 C C . SER C 3 66 ? 44.152 15.446 48.230 1.00 14.05 636 SER C C 1
ATOM 4390 O O . SER C 3 66 ? 45.366 15.503 48.033 1.00 13.31 636 SER C O 1
ATOM 4393 N N . ALA C 3 67 ? 43.345 16.503 48.129 1.00 14.93 637 ALA C N 1
ATOM 4394 C CA . ALA C 3 67 ? 43.813 17.815 47.678 1.00 15.62 637 ALA C CA 1
ATOM 4395 C C . ALA C 3 67 ? 45.003 18.325 48.483 1.00 16.21 637 ALA C C 1
ATOM 4396 O O . ALA C 3 67 ? 45.893 18.946 47.930 1.00 16.97 637 ALA C O 1
ATOM 4398 N N . ASP C 3 68 ? 45.010 18.051 49.788 1.00 16.87 638 ASP C N 1
ATOM 4399 C CA . ASP C 3 68 ? 46.092 18.510 50.676 1.00 17.66 638 ASP C CA 1
ATOM 4400 C C . ASP C 3 68 ? 47.490 18.002 50.293 1.00 16.74 638 ASP C C 1
ATOM 4401 O O . ASP C 3 68 ? 48.502 18.626 50.641 1.00 16.96 638 ASP C O 1
ATOM 4406 N N . ASP C 3 69 ? 47.536 16.873 49.580 1.00 15.84 639 ASP C N 1
ATOM 4407 C CA . ASP C 3 69 ? 48.787 16.218 49.189 1.00 15.05 639 ASP C CA 1
ATOM 4408 C C . ASP C 3 69 ? 49.435 16.830 47.940 1.00 14.17 639 ASP C C 1
ATOM 4409 O O . ASP C 3 69 ? 50.608 16.572 47.653 1.00 14.38 639 ASP C O 1
ATOM 4414 N N . ILE C 3 70 ? 48.668 17.635 47.205 1.00 13.57 640 ILE C N 1
ATOM 4415 C CA . ILE C 3 70 ? 49.153 18.238 45.957 1.00 12.63 640 ILE C CA 1
ATOM 4416 C C . ILE C 3 70 ? 50.198 19.331 46.228 1.00 13.11 640 ILE C C 1
ATOM 4417 O O . ILE C 3 70 ? 49.915 20.277 46.975 1.00 12.85 640 ILE C O 1
ATOM 4422 N N . PRO C 3 71 ? 51.402 19.194 45.633 1.00 13.15 641 PRO C N 1
ATOM 4423 C CA . PRO C 3 71 ? 52.497 20.142 45.854 1.00 13.52 641 PRO C CA 1
ATOM 4424 C C . PRO C 3 71 ? 52.402 21.420 45.036 1.00 14.11 641 PRO C C 1
ATOM 4425 O O . PRO C 3 71 ? 52.960 22.437 45.437 1.00 15.32 641 PRO C O 1
ATOM 4429 N N . GLY C 3 72 ? 51.715 21.372 43.899 1.00 13.94 642 GLY C N 1
ATOM 4430 C CA . GLY C 3 72 ? 51.645 22.519 43.014 1.00 14.00 642 GLY C CA 1
ATOM 4431 C C . GLY C 3 72 ? 50.285 23.176 43.004 1.00 14.32 642 GLY C C 1
ATOM 4432 O O . GLY C 3 72 ? 50.046 24.136 43.737 1.00 16.36 642 GLY C O 1
ATOM 4433 N N . SER C 3 73 ? 49.388 22.682 42.158 1.00 13.26 643 SER C N 1
ATOM 4434 C CA . SER C 3 73 ? 48.089 23.324 41.995 1.00 12.67 643 SER C CA 1
ATOM 4435 C C . SER C 3 73 ? 46.970 22.300 41.956 1.00 12.53 643 SER C C 1
ATOM 4436 O O . SER C 3 73 ? 47.100 21.261 41.324 1.00 11.62 643 SER C O 1
ATOM 4439 N N . ASN C 3 74 ? 45.866 22.609 42.626 1.00 12.71 644 ASN C N 1
ATOM 4440 C CA . ASN C 3 74 ? 44.682 21.766 42.564 1.00 13.27 644 ASN C CA 1
ATOM 4441 C C . ASN C 3 74 ? 43.706 22.291 41.509 1.00 13.68 644 ASN C C 1
ATOM 4442 O O . ASN C 3 74 ? 42.572 21.838 41.442 1.00 14.51 644 ASN C O 1
ATOM 4447 N N . GLU C 3 75 ? 44.151 23.254 40.703 1.00 13.75 645 GLU C N 1
ATOM 4448 C CA . GLU C 3 75 ? 43.309 23.857 39.663 1.00 14.72 645 GLU C CA 1
ATOM 4449 C C . GLU C 3 75 ? 43.685 23.249 38.309 1.00 12.99 645 GLU C C 1
ATOM 4450 O O . GLU C 3 75 ? 44.852 23.307 37.897 1.00 12.45 645 GLU C O 1
ATOM 4456 N N . THR C 3 76 ? 42.708 22.641 37.642 1.00 11.84 646 THR C N 1
ATOM 4457 C CA . THR C 3 76 ? 42.982 21.897 36.410 1.00 11.05 646 THR C CA 1
ATOM 4458 C C . THR C 3 76 ? 41.814 22.009 35.420 1.00 10.93 646 THR C C 1
ATOM 4459 O O . THR C 3 76 ? 40.857 22.756 35.662 1.00 10.54 646 THR C O 1
ATOM 4463 N N . GLY C 3 77 ? 41.912 21.285 34.306 1.00 10.69 647 GLY C N 1
ATOM 4464 C CA . GLY C 3 77 ? 40.876 21.298 33.283 1.00 11.49 647 GLY C CA 1
ATOM 4465 C C . GLY C 3 77 ? 41.190 22.287 32.183 1.00 11.40 647 GLY C C 1
ATOM 4466 O O . GLY C 3 77 ? 41.938 23.251 32.388 1.00 11.43 647 GLY C O 1
ATOM 4467 N N . LEU C 3 78 ? 40.621 22.059 31.005 1.00 11.65 648 LEU C N 1
ATOM 4468 C CA . LEU C 3 78 ? 40.937 22.901 29.851 1.00 12.59 648 LEU C CA 1
ATOM 4469 C C . LEU C 3 78 ? 40.752 24.395 30.136 1.00 12.71 648 LEU C C 1
ATOM 4470 O O . LEU C 3 78 ? 41.555 25.221 29.682 1.00 13.39 648 LEU C O 1
ATOM 4475 N N . PHE C 3 79 ? 39.724 24.737 30.913 1.00 12.98 649 PHE C N 1
ATOM 4476 C CA . PHE C 3 79 ? 39.462 26.135 31.291 1.00 13.19 649 PHE C CA 1
ATOM 4477 C C . PHE C 3 79 ? 39.684 26.435 32.775 1.00 13.24 649 PHE C C 1
ATOM 4478 O O . PHE C 3 79 ? 39.174 27.419 33.307 1.00 12.86 649 PHE C O 1
ATOM 4486 N N . ASN C 3 80 ? 40.492 25.594 33.420 1.00 13.33 650 ASN C N 1
ATOM 4487 C CA . ASN C 3 80 ? 40.951 25.849 34.795 1.00 13.90 650 ASN C CA 1
ATOM 4488 C C . ASN C 3 80 ? 39.820 26.019 35.791 1.00 13.79 650 ASN C C 1
ATOM 4489 O O . ASN C 3 80 ? 39.940 26.755 36.782 1.00 14.44 650 ASN C O 1
ATOM 4494 N N . ASP C 3 81 ? 38.724 25.319 35.526 1.00 12.49 651 ASP C N 1
ATOM 4495 C CA . ASP C 3 81 ? 37.515 25.426 36.344 1.00 11.66 651 ASP C CA 1
ATOM 4496 C C . ASP C 3 81 ? 37.221 24.100 37.041 1.00 11.84 651 ASP C C 1
ATOM 4497 O O . ASP C 3 81 ? 36.105 23.875 37.528 1.00 11.76 651 ASP C O 1
ATOM 4502 N N . GLU C 3 82 ? 38.229 23.225 37.072 1.00 11.08 652 GLU C N 1
ATOM 4503 C CA . GLU C 3 82 ? 38.114 21.937 37.757 1.00 11.99 652 GLU C CA 1
ATOM 4504 C C . GLU C 3 82 ? 39.115 21.793 38.908 1.00 11.46 652 GLU C C 1
ATOM 4505 O O . GLU C 3 82 ? 40.126 22.505 38.981 1.00 11.43 652 GLU C O 1
ATOM 4511 N N . THR C 3 83 ? 38.835 20.841 39.788 1.00 11.94 653 THR C N 1
ATOM 4512 C CA . THR C 3 83 ? 39.812 20.414 40.781 1.00 12.00 653 THR C CA 1
ATOM 4513 C C . THR C 3 83 ? 40.433 19.092 40.337 1.00 12.20 653 THR C C 1
ATOM 4514 O O . THR C 3 83 ? 39.808 18.299 39.613 1.00 11.93 653 THR C O 1
ATOM 4518 N N . VAL C 3 84 ? 41.670 18.852 40.760 1.00 12.10 654 VAL C N 1
ATOM 4519 C CA . VAL C 3 84 ? 42.246 17.524 40.625 1.00 11.98 654 VAL C CA 1
ATOM 4520 C C . VAL C 3 84 ? 41.496 16.636 41.608 1.00 12.74 654 VAL C C 1
ATOM 4521 O O . VAL C 3 84 ? 40.965 15.592 41.241 1.00 12.85 654 VAL C O 1
ATOM 4525 N N . PHE C 3 85 ? 41.439 17.082 42.863 1.00 13.47 655 PHE C N 1
ATOM 4526 C CA . PHE C 3 85 ? 40.684 16.409 43.915 1.00 14.29 655 PHE C CA 1
ATOM 4527 C C . PHE C 3 85 ? 39.765 17.440 44.551 1.00 14.73 655 PHE C C 1
ATOM 4528 O O . PHE C 3 85 ? 40.221 18.509 44.966 1.00 14.40 655 PHE C O 1
ATOM 4536 N N . ALA C 3 86 ? 38.475 17.118 44.615 1.00 15.42 656 ALA C N 1
ATOM 4537 C CA . ALA C 3 86 ? 37.480 17.990 45.231 1.00 16.85 656 ALA C CA 1
ATOM 4538 C C . ALA C 3 86 ? 37.847 18.228 46.697 1.00 18.25 656 ALA C C 1
ATOM 4539 O O . ALA C 3 86 ? 38.246 17.300 47.389 1.00 19.05 656 ALA C O 1
ATOM 4541 N N . LYS C 3 87 ? 37.735 19.463 47.168 1.00 20.04 657 LYS C N 1
ATOM 4542 C CA . LYS C 3 87 ? 38.152 19.735 48.549 1.00 22.16 657 LYS C CA 1
ATOM 4543 C C . LYS C 3 87 ? 37.007 19.941 49.553 1.00 22.08 657 LYS C C 1
ATOM 4544 O O . LYS C 3 87 ? 36.934 19.246 50.578 1.00 23.01 657 LYS C O 1
ATOM 4550 N N . ASP C 3 88 ? 36.117 20.875 49.246 1.00 21.61 658 ASP C N 1
ATOM 4551 C CA . ASP C 3 88 ? 35.048 21.262 50.166 1.00 20.90 658 ASP C CA 1
ATOM 4552 C C . ASP C 3 88 ? 33.681 20.830 49.649 1.00 19.75 658 ASP C C 1
ATOM 4553 O O . ASP C 3 88 ? 32.777 20.535 50.432 1.00 19.12 658 ASP C O 1
ATOM 4558 N N . THR C 3 89 ? 33.543 20.807 48.325 1.00 18.22 659 THR C N 1
ATOM 4559 C CA . THR C 3 89 ? 32.249 20.598 47.678 1.00 17.19 659 THR C CA 1
ATOM 4560 C C . THR C 3 89 ? 32.392 19.621 46.524 1.00 15.88 659 THR C C 1
ATOM 4561 O O . THR C 3 89 ? 33.375 19.675 45.780 1.00 15.79 659 THR C O 1
ATOM 4565 N N . VAL C 3 90 ? 31.420 18.719 46.396 1.00 14.27 660 VAL C N 1
ATOM 4566 C CA . VAL C 3 90 ? 31.318 17.853 45.215 1.00 13.47 660 VAL C CA 1
ATOM 4567 C C . VAL C 3 90 ? 30.179 18.373 44.346 1.00 12.79 660 VAL C C 1
ATOM 4568 O O . VAL C 3 90 ? 29.166 18.888 44.866 1.00 12.48 660 VAL C O 1
ATOM 4572 N N . THR C 3 91 ? 30.348 18.275 43.027 1.00 11.99 661 THR C N 1
ATOM 4573 C CA . THR C 3 91 ? 29.384 18.870 42.099 1.00 11.76 661 THR C CA 1
ATOM 4574 C C . THR C 3 91 ? 28.888 17.896 41.038 1.00 11.27 661 THR C C 1
ATOM 4575 O O . THR C 3 91 ? 28.253 18.304 40.072 1.00 11.11 661 THR C O 1
ATOM 4579 N N . CYS C 3 92 ? 29.199 16.611 41.212 1.00 10.95 662 CYS C N 1
ATOM 4580 C CA . CYS C 3 92 ? 28.526 15.553 40.462 1.00 10.69 662 CYS C CA 1
ATOM 4581 C C . CYS C 3 92 ? 28.766 14.208 41.114 1.00 10.36 662 CYS C C 1
ATOM 4582 O O . CYS C 3 92 ? 29.737 14.038 41.867 1.00 10.36 662 CYS C O 1
ATOM 4585 N N . VAL C 3 93 ? 27.860 13.261 40.865 1.00 10.00 663 VAL C N 1
ATOM 4586 C CA . VAL C 3 93 ? 28.164 11.859 41.172 1.00 10.11 663 VAL C CA 1
ATOM 4587 C C . VAL C 3 93 ? 29.357 11.491 40.279 1.00 10.86 663 VAL C C 1
ATOM 4588 O O . VAL C 3 93 ? 29.349 11.773 39.078 1.00 10.16 663 VAL C O 1
ATOM 4592 N N . GLY C 3 94 ? 30.396 10.907 40.865 1.00 10.35 664 GLY C N 1
ATOM 4593 C CA . GLY C 3 94 ? 31.613 10.593 40.105 1.00 10.80 664 GLY C CA 1
ATOM 4594 C C . GLY C 3 94 ? 32.687 11.662 40.191 1.00 10.84 664 GLY C C 1
ATOM 4595 O O . GLY C 3 94 ? 33.770 11.498 39.650 1.00 11.12 664 GLY C O 1
ATOM 4596 N N . HIS C 3 95 ? 32.397 12.768 40.871 1.00 10.75 665 HIS C N 1
ATOM 4597 C CA . HIS C 3 95 ? 33.405 13.798 41.100 1.00 10.97 665 HIS C CA 1
ATOM 4598 C C . HIS C 3 95 ? 34.545 13.224 41.948 1.00 10.94 665 HIS C C 1
ATOM 4599 O O . HIS C 3 95 ? 34.313 12.674 43.037 1.00 10.52 665 HIS C O 1
ATOM 4606 N N . ILE C 3 96 ? 35.771 13.331 41.442 1.00 10.88 666 ILE C N 1
ATOM 4607 C CA . ILE C 3 96 ? 36.921 12.732 42.106 1.00 10.85 666 ILE C CA 1
ATOM 4608 C C . ILE C 3 96 ? 37.270 13.508 43.379 1.00 11.15 666 ILE C C 1
ATOM 4609 O O . ILE C 3 96 ? 37.541 14.713 43.325 1.00 11.72 666 ILE C O 1
ATOM 4614 N N . ILE C 3 97 ? 37.244 12.793 44.501 1.00 11.56 667 ILE C N 1
ATOM 4615 C CA . ILE C 3 97 ? 37.547 13.339 45.824 1.00 12.14 667 ILE C CA 1
ATOM 4616 C C . ILE C 3 97 ? 38.977 13.028 46.259 1.00 12.52 667 ILE C C 1
ATOM 4617 O O . ILE C 3 97 ? 39.610 13.819 46.956 1.00 12.63 667 ILE C O 1
ATOM 4622 N N . GLY C 3 98 ? 39.476 11.865 45.863 1.00 11.64 668 GLY C N 1
ATOM 4623 C CA . GLY C 3 98 ? 40.820 11.447 46.239 1.00 11.79 668 GLY C CA 1
ATOM 4624 C C . GLY C 3 98 ? 41.149 10.119 45.608 1.00 11.76 668 GLY C C 1
ATOM 4625 O O . GLY C 3 98 ? 40.519 9.706 44.631 1.00 11.72 668 GLY C O 1
ATOM 4626 N N . ALA C 3 99 ? 42.134 9.442 46.173 1.00 11.70 669 ALA C N 1
ATOM 4627 C CA . ALA C 3 99 ? 42.566 8.168 45.634 1.00 12.20 669 ALA C CA 1
ATOM 4628 C C . ALA C 3 99 ? 43.269 7.333 46.681 1.00 12.92 669 ALA C C 1
ATOM 4629 O O . ALA C 3 99 ? 43.981 7.868 47.532 1.00 13.32 669 ALA C O 1
ATOM 4631 N N . VAL C 3 100 ? 43.047 6.023 46.609 1.00 12.20 670 VAL C N 1
ATOM 4632 C CA . VAL C 3 100 ? 43.789 5.053 47.397 1.00 12.78 670 VAL C CA 1
ATOM 4633 C C . VAL C 3 100 ? 44.959 4.529 46.562 1.00 12.20 670 VAL C C 1
ATOM 4634 O O . VAL C 3 100 ? 44.828 4.334 45.345 1.00 11.86 670 VAL C O 1
ATOM 4638 N N . VAL C 3 101 ? 46.105 4.346 47.217 1.00 11.41 671 VAL C N 1
ATOM 4639 C CA . VAL C 3 101 ? 47.250 3.691 46.596 1.00 11.81 671 VAL C CA 1
ATOM 4640 C C . VAL C 3 101 ? 47.488 2.408 47.369 1.00 11.79 671 VAL C C 1
ATOM 4641 O O . VAL C 3 101 ? 47.485 2.427 48.608 1.00 11.53 671 VAL C O 1
ATOM 4645 N N . ALA C 3 102 ? 47.668 1.297 46.657 1.00 11.34 672 ALA C N 1
ATOM 4646 C CA . ALA C 3 102 ? 47.959 0.012 47.320 1.00 11.80 672 ALA C CA 1
ATOM 4647 C C . ALA C 3 102 ? 48.881 -0.857 46.478 1.00 12.03 672 ALA C C 1
ATOM 4648 O O . ALA C 3 102 ? 49.234 -0.478 45.354 1.00 12.47 672 ALA C O 1
ATOM 4650 N N . ASP C 3 103 ? 49.261 -2.022 47.006 1.00 11.58 673 ASP C N 1
ATOM 4651 C CA . ASP C 3 103 ? 50.266 -2.864 46.343 1.00 12.67 673 ASP C CA 1
ATOM 4652 C C . ASP C 3 103 ? 49.743 -3.722 45.183 1.00 12.25 673 ASP C C 1
ATOM 4653 O O . ASP C 3 103 ? 50.533 -4.253 44.409 1.00 12.93 673 ASP C O 1
ATOM 4658 N N . THR C 3 104 ? 48.423 -3.876 45.088 1.00 12.14 674 THR C N 1
ATOM 4659 C CA . THR C 3 104 ? 47.794 -4.609 43.979 1.00 11.60 674 THR C CA 1
ATOM 4660 C C . THR C 3 104 ? 46.496 -3.892 43.586 1.00 11.87 674 THR C C 1
ATOM 4661 O O . THR C 3 104 ? 45.937 -3.166 44.406 1.00 12.03 674 THR C O 1
ATOM 4665 N N . PRO C 3 105 ? 46.024 -4.069 42.333 1.00 11.74 675 PRO C N 1
ATOM 4666 C CA . PRO C 3 105 ? 44.745 -3.422 41.985 1.00 11.48 675 PRO C CA 1
ATOM 4667 C C . PRO C 3 105 ? 43.549 -3.951 42.803 1.00 11.88 675 PRO C C 1
ATOM 4668 O O . PRO C 3 105 ? 42.611 -3.197 43.104 1.00 10.96 675 PRO C O 1
ATOM 4672 N N . GLU C 3 106 ? 43.595 -5.236 43.151 1.00 12.02 676 GLU C N 1
ATOM 4673 C CA . GLU C 3 106 ? 42.575 -5.856 43.997 1.00 12.42 676 GLU C CA 1
ATOM 4674 C C . GLU C 3 106 ? 42.525 -5.175 45.367 1.00 12.28 676 GLU C C 1
ATOM 4675 O O . GLU C 3 106 ? 41.452 -4.876 45.878 1.00 12.25 676 GLU C O 1
ATOM 4681 N N . HIS C 3 107 ? 43.701 -4.916 45.933 1.00 12.32 677 HIS C N 1
ATOM 4682 C CA . HIS C 3 107 ? 43.801 -4.238 47.225 1.00 12.59 677 HIS C CA 1
ATOM 4683 C C . HIS C 3 107 ? 43.349 -2.779 47.149 1.00 12.73 677 HIS C C 1
ATOM 4684 O O . HIS C 3 107 ? 42.682 -2.286 48.060 1.00 12.67 677 HIS C O 1
ATOM 4691 N N . ALA C 3 108 ? 43.720 -2.086 46.074 1.00 12.31 678 ALA C N 1
ATOM 4692 C CA . ALA C 3 108 ? 43.267 -0.705 45.883 1.00 12.43 678 ALA C CA 1
ATOM 4693 C C . ALA C 3 108 ? 41.752 -0.636 45.787 1.00 12.42 678 ALA C C 1
ATOM 4694 O O . ALA C 3 108 ? 41.133 0.253 46.365 1.00 12.31 678 ALA C O 1
ATOM 4696 N N . GLU C 3 109 ? 41.170 -1.574 45.049 1.00 12.37 679 GLU C N 1
ATOM 4697 C CA . GLU C 3 109 ? 39.718 -1.662 44.908 1.00 13.36 679 GLU C CA 1
ATOM 4698 C C . GLU C 3 109 ? 39.048 -1.862 46.270 1.00 14.02 679 GLU C C 1
ATOM 4699 O O . GLU C 3 109 ? 38.120 -1.122 46.635 1.00 14.45 679 GLU C O 1
ATOM 4705 N N . ARG C 3 110 ? 39.533 -2.857 47.012 1.00 14.88 680 ARG C N 1
ATOM 4706 C CA . ARG C 3 110 ? 39.009 -3.193 48.334 1.00 16.21 680 ARG C CA 1
ATOM 4707 C C . ARG C 3 110 ? 39.046 -1.995 49.265 1.00 15.94 680 ARG C C 1
ATOM 4708 O O . ARG C 3 110 ? 38.067 -1.703 49.958 1.00 16.86 680 ARG C O 1
ATOM 4716 N N . ALA C 3 111 ? 40.188 -1.311 49.282 1.00 15.54 681 ALA C N 1
ATOM 4717 C CA . ALA C 3 111 ? 40.376 -0.152 50.148 1.00 15.58 681 ALA C CA 1
ATOM 4718 C C . ALA C 3 111 ? 39.471 1.008 49.773 1.00 15.55 681 ALA C C 1
ATOM 4719 O O . ALA C 3 111 ? 38.858 1.617 50.643 1.00 15.34 681 ALA C O 1
ATOM 4721 N N . ALA C 3 112 ? 39.387 1.321 48.483 1.00 15.05 682 ALA C N 1
ATOM 4722 C CA . ALA C 3 112 ? 38.569 2.448 48.038 1.00 16.51 682 ALA C CA 1
ATOM 4723 C C . ALA C 3 112 ? 37.104 2.260 48.438 1.00 17.06 682 ALA C C 1
ATOM 4724 O O . ALA C 3 112 ? 36.419 3.214 48.817 1.00 17.02 682 ALA C O 1
ATOM 4726 N N . HIS C 3 113 ? 36.640 1.017 48.374 1.00 18.30 683 HIS C N 1
ATOM 4727 C CA . HIS C 3 113 ? 35.252 0.707 48.699 1.00 19.67 683 HIS C CA 1
ATOM 4728 C C . HIS C 3 113 ? 34.869 1.063 50.123 1.00 19.66 683 HIS C C 1
ATOM 4729 O O . HIS C 3 113 ? 33.715 1.420 50.381 1.00 20.20 683 HIS C O 1
ATOM 4736 N N . VAL C 3 114 ? 35.829 0.973 51.041 1.00 19.24 684 VAL C N 1
ATOM 4737 C CA . VAL C 3 114 ? 35.528 1.184 52.460 1.00 19.14 684 VAL C CA 1
ATOM 4738 C C . VAL C 3 114 ? 35.947 2.557 52.965 1.00 18.72 684 VAL C C 1
ATOM 4739 O O . VAL C 3 114 ? 35.850 2.845 54.157 1.00 18.94 684 VAL C O 1
ATOM 4743 N N . VAL C 3 115 ? 36.388 3.414 52.047 1.00 18.17 685 VAL C N 1
ATOM 4744 C CA . VAL C 3 115 ? 36.529 4.834 52.340 1.00 17.39 685 VAL C CA 1
ATOM 4745 C C . VAL C 3 115 ? 35.131 5.433 52.482 1.00 17.87 685 VAL C C 1
ATOM 4746 O O . VAL C 3 115 ? 34.304 5.335 51.566 1.00 18.47 685 VAL C O 1
ATOM 4750 N N . LYS C 3 116 ? 34.874 6.052 53.633 1.00 18.04 686 LYS C N 1
ATOM 4751 C CA . LYS C 3 116 ? 33.552 6.567 53.966 1.00 18.58 686 LYS C CA 1
ATOM 4752 C C . LYS C 3 116 ? 33.525 8.083 53.886 1.00 18.19 686 LYS C C 1
ATOM 4753 O O . LYS C 3 116 ? 34.337 8.772 54.521 1.00 18.41 686 LYS C O 1
ATOM 4759 N N . VAL C 3 117 ? 32.589 8.602 53.100 1.00 17.33 687 VAL C N 1
ATOM 4760 C CA . VAL C 3 117 ? 32.448 10.039 52.964 1.00 17.06 687 VAL C CA 1
ATOM 4761 C C . VAL C 3 117 ? 31.110 10.461 53.558 1.00 17.40 687 VAL C C 1
ATOM 4762 O O . VAL C 3 117 ? 30.097 9.776 53.374 1.00 17.35 687 VAL C O 1
ATOM 4766 N N . THR C 3 118 ? 31.134 11.573 54.289 1.00 17.16 688 THR C N 1
ATOM 4767 C CA . THR C 3 118 ? 29.937 12.190 54.855 1.00 17.96 688 THR C CA 1
ATOM 4768 C C . THR C 3 118 ? 29.674 13.501 54.136 1.00 17.53 688 THR C C 1
ATOM 4769 O O . THR C 3 118 ? 30.595 14.290 53.923 1.00 16.97 688 THR C O 1
ATOM 4773 N N . TYR C 3 119 ? 28.411 13.714 53.775 1.00 17.74 689 TYR C N 1
ATOM 4774 C CA . TYR C 3 119 ? 28.003 14.846 52.960 1.00 18.18 689 TYR C CA 1
ATOM 4775 C C . TYR C 3 119 ? 26.892 15.676 53.593 1.00 18.83 689 TYR C C 1
ATOM 4776 O O . TYR C 3 119 ? 26.119 15.186 54.429 1.00 19.37 689 TYR C O 1
ATOM 4785 N N . GLU C 3 120 ? 26.807 16.928 53.155 1.00 19.14 690 GLU C N 1
ATOM 4786 C CA . GLU C 3 120 ? 25.639 17.764 53.382 1.00 19.97 690 GLU C CA 1
ATOM 4787 C C . GLU C 3 120 ? 25.125 18.209 52.017 1.00 19.75 690 GLU C C 1
ATOM 4788 O O . GLU C 3 120 ? 25.778 18.998 51.332 1.00 19.39 690 GLU C O 1
ATOM 4794 N N . ASP C 3 121 ? 23.957 17.702 51.626 1.00 19.88 691 ASP C N 1
ATOM 4795 C CA . ASP C 3 121 ? 23.391 17.979 50.294 1.00 20.30 691 ASP C CA 1
ATOM 4796 C C . ASP C 3 121 ? 23.134 19.451 50.009 1.00 19.88 691 ASP C C 1
ATOM 4797 O O . ASP C 3 121 ? 22.732 20.207 50.893 1.00 19.88 691 ASP C O 1
ATOM 4802 N N . LEU C 3 122 ? 23.364 19.840 48.758 1.00 19.14 692 LEU C N 1
ATOM 4803 C CA . LEU C 3 122 ? 23.051 21.174 48.268 1.00 19.04 692 LEU C CA 1
ATOM 4804 C C . LEU C 3 122 ? 22.111 21.027 47.075 1.00 18.90 692 LEU C C 1
ATOM 4805 O O . LEU C 3 122 ? 22.112 19.979 46.430 1.00 19.27 692 LEU C O 1
ATOM 4810 N N . PRO C 3 123 ? 21.297 22.062 46.781 1.00 19.01 693 PRO C N 1
ATOM 4811 C CA . PRO C 3 123 ? 20.372 21.942 45.640 1.00 18.58 693 PRO C CA 1
ATOM 4812 C C . PRO C 3 123 ? 21.110 21.593 44.353 1.00 18.45 693 PRO C C 1
ATOM 4813 O O . PRO C 3 123 ? 22.117 22.227 44.030 1.00 18.69 693 PRO C O 1
ATOM 4817 N N . ALA C 3 124 ? 20.611 20.577 43.650 1.00 17.51 694 ALA C N 1
ATOM 4818 C CA . ALA C 3 124 ? 21.263 20.072 42.438 1.00 16.95 694 ALA C CA 1
ATOM 4819 C C . ALA C 3 124 ? 20.461 20.399 41.197 1.00 16.94 694 ALA C C 1
ATOM 4820 O O . ALA C 3 124 ? 19.237 20.502 41.242 1.00 16.60 694 ALA C O 1
ATOM 4822 N N . ILE C 3 125 ? 21.174 20.550 40.084 1.00 15.71 695 ILE C N 1
ATOM 4823 C CA . ILE C 3 125 ? 20.578 20.807 38.786 1.00 15.82 695 ILE C CA 1
ATOM 4824 C C . ILE C 3 125 ? 21.084 19.704 37.868 1.00 15.11 695 ILE C C 1
ATOM 4825 O O . ILE C 3 125 ? 22.295 19.581 37.658 1.00 15.28 695 ILE C O 1
ATOM 4830 N N . ILE C 3 126 ? 20.163 18.886 37.363 1.00 14.68 696 ILE C N 1
ATOM 4831 C CA . ILE C 3 126 ? 20.522 17.697 36.582 1.00 14.70 696 ILE C CA 1
ATOM 4832 C C . ILE C 3 126 ? 20.111 17.817 35.116 1.00 14.68 696 ILE C C 1
ATOM 4833 O O . ILE C 3 126 ? 20.898 17.522 34.206 1.00 14.74 696 ILE C O 1
ATOM 4838 N N . THR C 3 127 ? 18.863 18.208 34.888 1.00 14.08 697 THR C N 1
ATOM 4839 C CA . THR C 3 127 ? 18.308 18.199 33.537 1.00 13.97 697 THR C CA 1
ATOM 4840 C C . THR C 3 127 ? 18.541 19.533 32.849 1.00 13.67 697 THR C C 1
ATOM 4841 O O . THR C 3 127 ? 18.819 20.536 33.510 1.00 13.18 697 THR C O 1
ATOM 4845 N N . ILE C 3 128 ? 18.429 19.528 31.520 1.00 13.37 698 ILE C N 1
ATOM 4846 C CA . ILE C 3 128 ? 18.521 20.751 30.745 1.00 13.10 698 ILE C CA 1
ATOM 4847 C C . ILE C 3 128 ? 17.402 21.711 31.176 1.00 14.28 698 ILE C C 1
ATOM 4848 O O . ILE C 3 128 ? 17.653 22.901 31.394 1.00 13.98 698 ILE C O 1
ATOM 4853 N N . GLU C 3 129 ? 16.191 21.179 31.327 1.00 15.58 699 GLU C N 1
ATOM 4854 C CA . GLU C 3 129 ? 15.070 21.994 31.812 1.00 17.82 699 GLU C CA 1
ATOM 4855 C C . GLU C 3 129 ? 15.375 22.608 33.188 1.00 17.59 699 GLU C C 1
ATOM 4856 O O . GLU C 3 129 ? 15.119 23.805 33.399 1.00 18.10 699 GLU C O 1
ATOM 4862 N N . ASP C 3 130 ? 15.919 21.795 34.103 1.00 17.57 700 ASP C N 1
ATOM 4863 C CA . ASP C 3 130 ? 16.450 22.251 35.409 1.00 17.92 700 ASP C CA 1
ATOM 4864 C C . ASP C 3 130 ? 17.350 23.480 35.198 1.00 17.58 700 ASP C C 1
ATOM 4865 O O . ASP C 3 130 ? 17.195 24.517 35.849 1.00 16.93 700 ASP C O 1
ATOM 4870 N N . ALA C 3 131 ? 18.302 23.344 34.273 1.00 16.55 701 ALA C N 1
ATOM 4871 C CA . ALA C 3 131 ? 19.301 24.380 34.044 1.00 16.28 701 ALA C CA 1
ATOM 4872 C C . ALA C 3 131 ? 18.685 25.658 33.476 1.00 16.66 701 ALA C C 1
ATOM 4873 O O . ALA C 3 131 ? 19.013 26.752 33.940 1.00 16.64 701 ALA C O 1
ATOM 4875 N N . ILE C 3 132 ? 17.784 25.511 32.504 1.00 17.18 702 ILE C N 1
ATOM 4876 C CA . ILE C 3 132 ? 17.099 26.660 31.891 1.00 17.68 702 ILE C CA 1
ATOM 4877 C C . ILE C 3 132 ? 16.261 27.399 32.932 1.00 18.76 702 ILE C C 1
ATOM 4878 O O . ILE C 3 132 ? 16.344 28.624 33.040 1.00 18.32 702 ILE C O 1
ATOM 4883 N N . LYS C 3 133 ? 15.470 26.647 33.698 1.00 19.34 703 LYS C N 1
ATOM 4884 C CA . LYS C 3 133 ? 14.663 27.218 34.781 1.00 20.68 703 LYS C CA 1
ATOM 4885 C C . LYS C 3 133 ? 15.502 27.984 35.811 1.00 20.45 703 LYS C C 1
ATOM 4886 O O . LYS C 3 133 ? 15.043 28.984 36.371 1.00 21.05 703 LYS C O 1
ATOM 4892 N N . ASN C 3 134 ? 16.725 27.518 36.055 1.00 19.74 704 ASN C N 1
ATOM 4893 C CA . ASN C 3 134 ? 17.597 28.118 37.060 1.00 19.52 704 ASN C CA 1
ATOM 4894 C C . ASN C 3 134 ? 18.645 29.064 36.491 1.00 18.93 704 ASN C C 1
ATOM 4895 O O . ASN C 3 134 ? 19.508 29.540 37.229 1.00 19.26 704 ASN C O 1
ATOM 4900 N N . ASN C 3 135 ? 18.579 29.317 35.186 1.00 18.31 705 ASN C N 1
ATOM 4901 C CA . ASN C 3 135 ? 19.564 30.157 34.502 1.00 18.70 705 ASN C CA 1
ATOM 4902 C C . ASN C 3 135 ? 20.996 29.676 34.755 1.00 17.74 705 ASN C C 1
ATOM 4903 O O . ASN C 3 135 ? 21.896 30.473 35.048 1.00 17.76 705 ASN C O 1
ATOM 4908 N N . SER C 3 136 ? 21.196 28.366 34.666 1.00 16.59 706 SER C N 1
ATOM 4909 C CA . SER C 3 136 ? 22.487 27.773 35.004 1.00 14.93 706 SER C CA 1
ATOM 4910 C C . SER C 3 136 ? 23.232 27.444 33.726 1.00 14.16 706 SER C C 1
ATOM 4911 O O . SER C 3 136 ? 23.051 26.366 33.158 1.00 13.69 706 SER C O 1
ATOM 4914 N N . PHE C 3 137 ? 24.041 28.400 33.271 1.00 13.77 707 PHE C N 1
ATOM 4915 C CA . PHE C 3 137 ? 24.751 28.289 31.990 1.00 13.58 707 PHE C CA 1
ATOM 4916 C C . PHE C 3 137 ? 26.229 28.608 32.132 1.00 13.71 707 PHE C C 1
ATOM 4917 O O . PHE C 3 137 ? 26.619 29.348 33.031 1.00 14.24 707 PHE C O 1
ATOM 4925 N N . TYR C 3 138 ? 27.050 28.045 31.245 1.00 13.40 708 TYR C N 1
ATOM 4926 C CA . TYR C 3 138 ? 28.427 28.503 31.080 1.00 12.93 708 TYR C CA 1
ATOM 4927 C C . TYR C 3 138 ? 28.462 29.532 29.975 1.00 13.76 708 TYR C C 1
ATOM 4928 O O . TYR C 3 138 ? 28.122 29.231 28.841 1.00 13.85 708 TYR C O 1
ATOM 4937 N N . GLY C 3 139 ? 28.907 30.735 30.313 1.00 14.59 709 GLY C N 1
ATOM 4938 C CA . GLY C 3 139 ? 29.074 31.785 29.319 1.00 15.70 709 GLY C CA 1
ATOM 4939 C C . GLY C 3 139 ? 27.772 32.283 28.737 1.00 16.56 709 GLY C C 1
ATOM 4940 O O . GLY C 3 139 ? 26.687 31.974 29.237 1.00 16.26 709 GLY C O 1
ATOM 4941 N N . SER C 3 140 ? 27.883 33.042 27.652 1.00 17.75 710 SER C N 1
ATOM 4942 C CA . SER C 3 140 ? 26.717 33.674 27.049 1.00 18.87 710 SER C CA 1
ATOM 4943 C C . SER C 3 140 ? 26.209 32.887 25.843 1.00 18.84 710 SER C C 1
ATOM 4944 O O . SER C 3 140 ? 26.778 31.857 25.469 1.00 18.68 710 SER C O 1
ATOM 4947 N N . GLU C 3 141 ? 25.124 33.369 25.252 1.00 18.43 711 GLU C N 1
ATOM 4948 C CA . GLU C 3 141 ? 24.518 32.719 24.098 1.00 18.47 711 GLU C CA 1
ATOM 4949 C C . GLU C 3 141 ? 25.438 32.792 22.882 1.00 17.44 711 GLU C C 1
ATOM 4950 O O . GLU C 3 141 ? 26.005 33.844 22.593 1.00 18.32 711 GLU C O 1
ATOM 4956 N N . LEU C 3 142 ? 25.595 31.667 22.188 1.00 16.63 712 LEU C N 1
ATOM 4957 C CA . LEU C 3 142 ? 26.258 31.638 20.881 1.00 16.27 712 LEU C CA 1
ATOM 4958 C C . LEU C 3 142 ? 25.215 31.769 19.786 1.00 15.48 712 LEU C C 1
ATOM 4959 O O . LEU C 3 142 ? 24.116 31.245 19.908 1.00 14.74 712 LEU C O 1
ATOM 4964 N N . LYS C 3 143 ? 25.564 32.455 18.709 1.00 15.10 713 LYS C N 1
ATOM 4965 C CA . LYS C 3 143 ? 24.590 32.706 17.654 1.00 15.55 713 LYS C CA 1
ATOM 4966 C C . LYS C 3 143 ? 25.223 32.830 16.277 1.00 15.04 713 LYS C C 1
ATOM 4967 O O . LYS C 3 143 ? 26.301 33.398 16.127 1.00 14.90 713 LYS C O 1
ATOM 4973 N N . ILE C 3 144 ? 24.538 32.270 15.286 1.00 14.67 714 ILE C N 1
ATOM 4974 C CA . ILE C 3 144 ? 24.793 32.562 13.877 1.00 14.95 714 ILE C CA 1
ATOM 4975 C C . ILE C 3 144 ? 23.450 32.937 13.263 1.00 15.14 714 ILE C C 1
ATOM 4976 O O . ILE C 3 144 ? 22.464 32.204 13.409 1.00 14.65 714 ILE C O 1
ATOM 4981 N N . GLU C 3 145 ? 23.417 34.086 12.590 1.00 15.23 715 GLU C N 1
ATOM 4982 C CA . GLU C 3 145 ? 22.202 34.571 11.946 1.00 16.60 715 GLU C CA 1
ATOM 4983 C C . GLU C 3 145 ? 22.523 35.126 10.561 1.00 16.04 715 GLU C C 1
ATOM 4984 O O . GLU C 3 145 ? 23.514 35.839 10.383 1.00 16.13 715 GLU C O 1
ATOM 4990 N N . LYS C 3 146 ? 21.676 34.791 9.592 1.00 15.53 716 LYS C N 1
ATOM 4991 C CA . LYS C 3 146 ? 21.805 35.270 8.224 1.00 15.17 716 LYS C CA 1
ATOM 4992 C C . LYS C 3 146 ? 20.413 35.570 7.682 1.00 15.57 716 LYS C C 1
ATOM 4993 O O . LYS C 3 146 ? 19.465 34.832 7.934 1.00 14.81 716 LYS C O 1
ATOM 4999 N N . GLY C 3 147 ? 20.300 36.676 6.959 1.00 16.23 717 GLY C N 1
ATOM 5000 C CA . GLY C 3 147 ? 19.046 37.044 6.336 1.00 17.14 717 GLY C CA 1
ATOM 5001 C C . GLY C 3 147 ? 18.090 37.739 7.276 1.00 17.46 717 GLY C C 1
ATOM 5002 O O . GLY C 3 147 ? 18.495 38.364 8.258 1.00 17.62 717 GLY C O 1
ATOM 5003 N N . ASP C 3 148 ? 16.810 37.607 6.957 1.00 17.96 718 ASP C N 1
ATOM 5004 C CA . ASP C 3 148 ? 15.746 38.342 7.619 1.00 18.71 718 ASP C CA 1
ATOM 5005 C C . ASP C 3 148 ? 14.661 37.350 8.013 1.00 18.69 718 ASP C C 1
ATOM 5006 O O . ASP C 3 148 ? 13.819 36.971 7.191 1.00 18.44 718 ASP C O 1
ATOM 5011 N N . LEU C 3 149 ? 14.701 36.929 9.278 1.00 19.17 719 LEU C N 1
ATOM 5012 C CA . LEU C 3 149 ? 13.795 35.904 9.788 1.00 19.90 719 LEU C CA 1
ATOM 5013 C C . LEU C 3 149 ? 12.328 36.323 9.748 1.00 19.99 719 LEU C C 1
ATOM 5014 O O . LEU C 3 149 ? 11.482 35.565 9.277 1.00 19.60 719 LEU C O 1
ATOM 5019 N N . LYS C 3 150 ? 12.045 37.530 10.232 1.00 20.75 720 LYS C N 1
ATOM 5020 C CA . LYS C 3 150 ? 10.696 38.094 10.183 1.00 21.78 720 LYS C CA 1
ATOM 5021 C C . LYS C 3 150 ? 10.123 38.057 8.755 1.00 21.53 720 LYS C C 1
ATOM 5022 O O . LYS C 3 150 ? 8.994 37.615 8.551 1.00 21.42 720 LYS C O 1
ATOM 5028 N N . LYS C 3 151 ? 10.910 38.502 7.778 1.00 21.40 721 LYS C N 1
ATOM 5029 C CA . LYS C 3 151 ? 10.510 38.468 6.364 1.00 21.56 721 LYS C CA 1
ATOM 5030 C C . LYS C 3 151 ? 10.284 37.047 5.866 1.00 21.06 721 LYS C C 1
ATOM 5031 O O . LYS C 3 151 ? 9.275 36.763 5.219 1.00 20.95 721 LYS C O 1
ATOM 5037 N N . GLY C 3 152 ? 11.231 36.159 6.166 1.00 20.38 722 GLY C N 1
ATOM 5038 C CA . GLY C 3 152 ? 11.130 34.767 5.752 1.00 19.87 722 GLY C CA 1
ATOM 5039 C C . GLY C 3 152 ? 9.887 34.082 6.292 1.00 19.69 722 GLY C C 1
ATOM 5040 O O . GLY C 3 152 ? 9.201 33.368 5.565 1.00 19.11 722 GLY C O 1
ATOM 5041 N N . PHE C 3 153 ? 9.583 34.301 7.566 1.00 19.86 723 PHE C N 1
ATOM 5042 C CA . PHE C 3 153 ? 8.394 33.686 8.149 1.00 20.58 723 PHE C CA 1
ATOM 5043 C C . PHE C 3 153 ? 7.105 34.275 7.569 1.00 21.11 723 PHE C C 1
ATOM 5044 O O . PHE C 3 153 ? 6.102 33.581 7.484 1.00 21.59 723 PHE C O 1
ATOM 5052 N N . SER C 3 154 ? 7.161 35.539 7.148 1.00 21.91 724 SER C N 1
ATOM 5053 C CA . SER C 3 154 ? 6.036 36.201 6.470 1.00 23.05 724 SER C CA 1
ATOM 5054 C C . SER C 3 154 ? 5.749 35.605 5.089 1.00 23.12 724 SER C C 1
ATOM 5055 O O . SER C 3 154 ? 4.587 35.498 4.680 1.00 23.33 724 SER C O 1
ATOM 5058 N N . GLU C 3 155 ? 6.812 35.220 4.385 1.00 23.18 725 GLU C N 1
ATOM 5059 C CA . GLU C 3 155 ? 6.723 34.661 3.032 1.00 23.61 725 GLU C CA 1
ATOM 5060 C C . GLU C 3 155 ? 6.319 33.182 3.012 1.00 22.63 725 GLU C C 1
ATOM 5061 O O . GLU C 3 155 ? 5.872 32.670 1.984 1.00 22.74 725 GLU C O 1
ATOM 5067 N N . ALA C 3 156 ? 6.484 32.503 4.146 1.00 21.72 726 ALA C N 1
ATOM 5068 C CA . ALA C 3 156 ? 6.208 31.070 4.254 1.00 21.17 726 ALA C CA 1
ATOM 5069 C C . ALA C 3 156 ? 4.723 30.744 4.085 1.00 20.84 726 ALA C C 1
ATOM 5070 O O . ALA C 3 156 ? 3.867 31.512 4.534 1.00 21.23 726 ALA C O 1
ATOM 5072 N N . ASP C 3 157 ? 4.432 29.609 3.447 1.00 20.29 727 ASP C N 1
ATOM 5073 C CA . ASP C 3 157 ? 3.064 29.084 3.353 1.00 20.27 727 ASP C CA 1
ATOM 5074 C C . ASP C 3 157 ? 2.706 28.369 4.646 1.00 20.55 727 ASP C C 1
ATOM 5075 O O . ASP C 3 157 ? 1.570 28.453 5.127 1.00 20.94 727 ASP C O 1
ATOM 5080 N N . ASN C 3 158 ? 3.688 27.646 5.189 1.00 20.77 728 ASN C N 1
ATOM 5081 C CA . ASN C 3 158 ? 3.502 26.824 6.376 1.00 21.19 728 ASN C CA 1
ATOM 5082 C C . ASN C 3 158 ? 4.591 27.097 7.403 1.00 20.39 728 ASN C C 1
ATOM 5083 O O . ASN C 3 158 ? 5.728 27.431 7.045 1.00 19.55 728 ASN C O 1
ATOM 5088 N N . VAL C 3 159 ? 4.234 26.940 8.675 1.00 19.93 729 VAL C N 1
ATOM 5089 C CA . VAL C 3 159 ? 5.183 27.044 9.775 1.00 19.68 729 VAL C CA 1
ATOM 5090 C C . VAL C 3 159 ? 4.975 25.840 10.693 1.00 19.56 729 VAL C C 1
ATOM 5091 O O . VAL C 3 159 ? 3.842 25.442 10.990 1.00 19.71 729 VAL C O 1
ATOM 5095 N N . VAL C 3 160 ? 6.084 25.236 11.098 1.00 18.74 730 VAL C N 1
ATOM 5096 C CA . VAL C 3 160 ? 6.070 24.137 12.047 1.00 18.37 730 VAL C CA 1
ATOM 5097 C C . VAL C 3 160 ? 7.018 24.528 13.177 1.00 18.05 730 VAL C C 1
ATOM 5098 O O . VAL C 3 160 ? 8.124 25.005 12.922 1.00 17.34 730 VAL C O 1
ATOM 5102 N N . SER C 3 161 ? 6.572 24.365 14.419 1.00 17.88 731 SER C N 1
ATOM 5103 C CA . SER C 3 161 ? 7.444 24.584 15.566 1.00 17.82 731 SER C CA 1
ATOM 5104 C C . SER C 3 161 ? 7.402 23.357 16.461 1.00 17.05 731 SER C C 1
ATOM 5105 O O . SER C 3 161 ? 6.423 22.612 16.459 1.00 17.02 731 SER C O 1
ATOM 5108 N N . GLY C 3 162 ? 8.475 23.128 17.207 1.00 15.49 732 GLY C N 1
ATOM 5109 C CA . GLY C 3 162 ? 8.510 21.980 18.089 1.00 14.66 732 GLY C CA 1
ATOM 5110 C C . GLY C 3 162 ? 9.711 21.950 19.008 1.00 13.51 732 GLY C C 1
ATOM 5111 O O . GLY C 3 162 ? 10.502 22.889 19.072 1.00 13.22 732 GLY C O 1
ATOM 5112 N N . GLU C 3 163 ? 9.819 20.846 19.734 1.00 13.27 733 GLU C N 1
ATOM 5113 C CA . GLU C 3 163 ? 10.911 20.626 20.655 1.00 12.74 733 GLU C CA 1
ATOM 5114 C C . GLU C 3 163 ? 11.431 19.214 20.443 1.00 11.88 733 GLU C C 1
ATOM 5115 O O . GLU C 3 163 ? 10.672 18.301 20.131 1.00 12.43 733 GLU C O 1
ATOM 5121 N N . LEU C 3 164 ? 12.732 19.033 20.610 1.00 11.13 734 LEU C N 1
ATOM 5122 C CA . LEU C 3 164 ? 13.337 17.732 20.366 1.00 10.46 734 LEU C CA 1
ATOM 5123 C C . LEU C 3 164 ? 14.498 17.503 21.314 1.00 10.26 734 LEU C C 1
ATOM 5124 O O . LEU C 3 164 ? 15.232 18.431 21.639 1.00 10.85 734 LEU C O 1
ATOM 5129 N N . TYR C 3 165 ? 14.674 16.254 21.739 1.00 10.49 735 TYR C N 1
ATOM 5130 C CA . TYR C 3 165 ? 15.787 15.923 22.623 1.00 9.86 735 TYR C CA 1
ATOM 5131 C C . TYR C 3 165 ? 16.579 14.770 22.053 1.00 9.94 735 TYR C C 1
ATOM 5132 O O . TYR C 3 165 ? 16.009 13.807 21.514 1.00 9.85 735 TYR C O 1
ATOM 5141 N N . ILE C 3 166 ? 17.899 14.888 22.158 1.00 9.34 736 ILE C N 1
ATOM 5142 C CA . ILE C 3 166 ? 18.802 13.799 21.787 1.00 9.42 736 ILE C CA 1
ATOM 5143 C C . ILE C 3 166 ? 19.662 13.434 22.999 1.00 8.97 736 ILE C C 1
ATOM 5144 O O . ILE C 3 166 ? 20.351 14.289 23.560 1.00 8.40 736 ILE C O 1
ATOM 5149 N N . GLY C 3 167 ? 19.609 12.164 23.398 1.00 8.85 737 GLY C N 1
ATOM 5150 C CA . GLY C 3 167 ? 20.373 11.687 24.546 1.00 9.07 737 GLY C CA 1
ATOM 5151 C C . GLY C 3 167 ? 21.861 11.636 24.242 1.00 8.84 737 GLY C C 1
ATOM 5152 O O . GLY C 3 167 ? 22.274 11.629 23.066 1.00 8.54 737 GLY C O 1
ATOM 5153 N N . GLY C 3 168 ? 22.664 11.605 25.302 1.00 8.06 738 GLY C N 1
ATOM 5154 C CA . GLY C 3 168 ? 24.130 11.520 25.170 1.00 8.08 738 GLY C CA 1
ATOM 5155 C C . GLY C 3 168 ? 24.608 10.127 24.814 1.00 8.17 738 GLY C C 1
ATOM 5156 O O . GLY C 3 168 ? 23.857 9.315 24.256 1.00 9.24 738 GLY C O 1
ATOM 5157 N N . GLN C 3 169 ? 25.873 9.848 25.107 1.00 8.05 739 GLN C N 1
ATOM 5158 C CA . GLN C 3 169 ? 26.483 8.612 24.628 1.00 7.35 739 GLN C CA 1
ATOM 5159 C C . GLN C 3 169 ? 27.775 8.350 25.378 1.00 7.37 739 GLN C C 1
ATOM 5160 O O . GLN C 3 169 ? 28.561 9.270 25.599 1.00 7.59 739 GLN C O 1
ATOM 5166 N N . ASP C 3 170 ? 27.993 7.096 25.762 1.00 7.56 740 ASP C N 1
ATOM 5167 C CA . ASP C 3 170 ? 29.251 6.719 26.397 1.00 7.94 740 ASP C CA 1
ATOM 5168 C C . ASP C 3 170 ? 30.216 6.234 25.325 1.00 7.71 740 ASP C C 1
ATOM 5169 O O . ASP C 3 170 ? 29.828 5.494 24.426 1.00 8.30 740 ASP C O 1
ATOM 5174 N N . HIS C 3 171 ? 31.483 6.637 25.408 1.00 7.69 741 HIS C N 1
ATOM 5175 C CA . HIS C 3 171 ? 32.442 6.292 24.356 1.00 7.81 741 HIS C CA 1
ATOM 5176 C C . HIS C 3 171 ? 32.571 4.789 24.156 1.00 7.78 741 HIS C C 1
ATOM 5177 O O . HIS C 3 171 ? 32.636 4.312 23.023 1.00 8.06 741 HIS C O 1
ATOM 5184 N N . PHE C 3 172 ? 32.596 4.061 25.270 1.00 7.90 742 PHE C N 1
ATOM 5185 C CA . PHE C 3 172 ? 32.799 2.609 25.253 1.00 7.88 742 PHE C CA 1
ATOM 5186 C C . PHE C 3 172 ? 33.954 2.157 24.348 1.00 8.42 742 PHE C C 1
ATOM 5187 O O . PHE C 3 172 ? 33.844 1.159 23.642 1.00 8.24 742 PHE C O 1
ATOM 5195 N N . TYR C 3 173 ? 35.071 2.891 24.390 1.00 7.81 743 TYR C N 1
ATOM 5196 C CA . TYR C 3 173 ? 36.346 2.378 23.878 1.00 7.64 743 TYR C CA 1
ATOM 5197 C C . TYR C 3 173 ? 36.584 1.061 24.610 1.00 7.86 743 TYR C C 1
ATOM 5198 O O . TYR C 3 173 ? 36.369 0.963 25.834 1.00 7.30 743 TYR C O 1
ATOM 5207 N N . LEU C 3 174 ? 37.008 0.027 23.891 1.00 7.43 744 LEU C N 1
ATOM 5208 C CA . LEU C 3 174 ? 37.144 -1.256 24.582 1.00 7.44 744 LEU C CA 1
ATOM 5209 C C . LEU C 3 174 ? 38.245 -1.227 25.657 1.00 7.39 744 LEU C C 1
ATOM 5210 O O . LEU C 3 174 ? 38.128 -1.913 26.675 1.00 7.68 744 LEU C O 1
ATOM 5215 N N . GLU C 3 175 ? 39.293 -0.434 25.423 1.00 7.31 745 GLU C N 1
ATOM 5216 C CA . GLU C 3 175 ? 40.278 -0.126 26.466 1.00 7.37 745 GLU C CA 1
ATOM 5217 C C . GLU C 3 175 ? 39.860 1.141 27.212 1.00 7.25 745 GLU C C 1
ATOM 5218 O O . GLU C 3 175 ? 39.790 2.204 26.618 1.00 7.39 745 GLU C O 1
ATOM 5224 N N . THR C 3 176 ? 39.617 1.028 28.517 1.00 7.65 746 THR C N 1
ATOM 5225 C CA . THR C 3 176 ? 39.251 2.186 29.331 1.00 7.59 746 THR C CA 1
ATOM 5226 C C . THR C 3 176 ? 40.485 3.066 29.583 1.00 8.52 746 THR C C 1
ATOM 5227 O O . THR C 3 176 ? 41.583 2.735 29.154 1.00 7.66 746 THR C O 1
ATOM 5231 N N . HIS C 3 177 ? 40.297 4.169 30.310 1.00 8.65 747 HIS C N 1
ATOM 5232 C CA . HIS C 3 177 ? 41.410 5.073 30.620 1.00 8.93 747 HIS C CA 1
ATOM 5233 C C . HIS C 3 177 ? 42.489 4.388 31.445 1.00 9.40 747 HIS C C 1
ATOM 5234 O O . HIS C 3 177 ? 42.193 3.607 32.350 1.00 9.35 747 HIS C O 1
ATOM 5241 N N . CYS C 3 178 ? 43.745 4.713 31.160 1.00 9.65 748 CYS C N 1
ATOM 5242 C CA . CYS C 3 178 ? 44.843 4.194 31.963 1.00 11.43 748 CYS C CA 1
ATOM 5243 C C . CYS C 3 178 ? 46.113 4.991 31.803 1.00 9.88 748 CYS C C 1
ATOM 5244 O O . CYS C 3 178 ? 46.389 5.531 30.733 1.00 9.60 748 CYS C O 1
ATOM 5247 N N . THR C 3 179 ? 46.851 5.076 32.903 1.00 8.66 749 THR C N 1
ATOM 5248 C CA . THR C 3 179 ? 48.131 5.752 32.948 1.00 7.39 749 THR C CA 1
ATOM 5249 C C . THR C 3 179 ? 49.086 4.959 33.829 1.00 7.78 749 THR C C 1
ATOM 5250 O O . THR C 3 179 ? 48.678 4.452 34.872 1.00 7.17 749 THR C O 1
ATOM 5254 N N . ILE C 3 180 ? 50.345 4.883 33.403 1.00 7.44 750 ILE C N 1
ATOM 5255 C CA . ILE C 3 180 ? 51.490 4.513 34.244 1.00 8.39 750 ILE C CA 1
ATOM 5256 C C . ILE C 3 180 ? 52.358 5.772 34.405 1.00 7.92 750 ILE C C 1
ATOM 5257 O O . ILE C 3 180 ? 52.661 6.429 33.420 1.00 7.99 750 ILE C O 1
ATOM 5262 N N . ALA C 3 181 ? 52.738 6.111 35.638 1.00 7.69 751 ALA C N 1
ATOM 5263 C CA . ALA C 3 181 ? 53.657 7.227 35.898 1.00 8.17 751 ALA C CA 1
ATOM 5264 C C . ALA C 3 181 ? 54.882 6.701 36.612 1.00 8.59 751 ALA C C 1
ATOM 5265 O O . ALA C 3 181 ? 54.768 6.039 37.654 1.00 8.17 751 ALA C O 1
ATOM 5267 N N . ILE C 3 182 ? 56.047 7.002 36.048 1.00 9.08 752 ILE C N 1
ATOM 5268 C CA . ILE C 3 182 ? 57.320 6.568 36.584 1.00 9.64 752 ILE C CA 1
ATOM 5269 C C . ILE C 3 182 ? 58.050 7.809 37.068 1.00 10.36 752 ILE C C 1
ATOM 5270 O O . ILE C 3 182 ? 58.502 8.592 36.235 1.00 10.37 752 ILE C O 1
ATOM 5275 N N . PRO C 3 183 ? 58.174 7.994 38.404 1.00 10.46 753 PRO C N 1
ATOM 5276 C CA . PRO C 3 183 ? 58.951 9.129 38.904 1.00 11.51 753 PRO C CA 1
ATOM 5277 C C . PRO C 3 183 ? 60.437 8.782 38.883 1.00 12.21 753 PRO C C 1
ATOM 5278 O O . PRO C 3 183 ? 60.821 7.709 39.349 1.00 13.42 753 PRO C O 1
ATOM 5282 N N . LYS C 3 184 ? 61.273 9.665 38.349 1.00 13.10 754 LYS C N 1
ATOM 5283 C CA . LYS C 3 184 ? 62.695 9.323 38.217 1.00 14.40 754 LYS C CA 1
ATOM 5284 C C . LYS C 3 184 ? 63.477 9.610 39.508 1.00 15.39 754 LYS C C 1
ATOM 5285 O O . LYS C 3 184 ? 64.461 8.916 39.828 1.00 16.42 754 LYS C O 1
ATOM 5291 N N . GLY C 3 185 ? 63.029 10.616 40.251 1.00 15.10 755 GLY C N 1
ATOM 5292 C CA . GLY C 3 185 ? 63.626 10.939 41.548 1.00 15.49 755 GLY C CA 1
ATOM 5293 C C . GLY C 3 185 ? 64.709 11.989 41.446 1.00 15.76 755 GLY C C 1
ATOM 5294 O O . GLY C 3 185 ? 65.368 12.294 42.443 1.00 16.06 755 GLY C O 1
ATOM 5295 N N . GLU C 3 186 ? 64.883 12.520 40.233 1.00 15.21 756 GLU C N 1
ATOM 5296 C CA . GLU C 3 186 ? 65.799 13.623 39.918 1.00 15.67 756 GLU C CA 1
ATOM 5297 C C . GLU C 3 186 ? 65.018 14.789 39.353 1.00 15.62 756 GLU C C 1
ATOM 5298 O O . GLU C 3 186 ? 64.304 14.624 38.352 1.00 15.58 756 GLU C O 1
ATOM 5304 N N . GLU C 3 187 ? 65.175 15.970 39.949 1.00 14.59 757 GLU C N 1
ATOM 5305 C CA . GLU C 3 187 ? 64.731 17.215 39.329 1.00 14.93 757 GLU C CA 1
ATOM 5306 C C . GLU C 3 187 ? 63.237 17.250 38.969 1.00 14.23 757 GLU C C 1
ATOM 5307 O O . GLU C 3 187 ? 62.797 18.048 38.139 1.00 15.42 757 GLU C O 1
ATOM 5313 N N . GLY C 3 188 ? 62.459 16.377 39.598 1.00 13.41 758 GLY C N 1
ATOM 5314 C CA . GLY C 3 188 ? 61.023 16.316 39.346 1.00 12.23 758 GLY C CA 1
ATOM 5315 C C . GLY C 3 188 ? 60.651 15.549 38.081 1.00 11.78 758 GLY C C 1
ATOM 5316 O O . GLY C 3 188 ? 59.491 15.542 37.678 1.00 11.70 758 GLY C O 1
ATOM 5317 N N . GLU C 3 189 ? 61.628 14.886 37.473 1.00 11.61 759 GLU C N 1
ATOM 5318 C CA . GLU C 3 189 ? 61.407 14.170 36.215 1.00 11.58 759 GLU C CA 1
ATOM 5319 C C . GLU C 3 189 ? 60.402 13.049 36.410 1.00 10.94 759 GLU C C 1
ATOM 5320 O O . GLU C 3 189 ? 60.467 12.305 37.389 1.00 10.62 759 GLU C O 1
ATOM 5326 N N . MET C 3 190 ? 59.495 12.931 35.448 1.00 10.32 760 MET C N 1
ATOM 5327 C CA . MET C 3 190 ? 58.515 11.862 35.434 1.00 10.02 760 MET C CA 1
ATOM 5328 C C . MET C 3 190 ? 58.251 11.446 33.996 1.00 9.55 760 MET C C 1
ATOM 5329 O O . MET C 3 190 ? 58.182 12.285 33.090 1.00 9.68 760 MET C O 1
ATOM 5334 N N . GLU C 3 191 ? 58.139 10.140 33.788 1.00 8.47 761 GLU C N 1
ATOM 5335 C CA . GLU C 3 191 ? 57.870 9.574 32.461 1.00 8.29 761 GLU C CA 1
ATOM 5336 C C . GLU C 3 191 ? 56.559 8.812 32.576 1.00 8.58 761 GLU C C 1
ATOM 5337 O O . GLU C 3 191 ? 56.408 7.950 33.455 1.00 9.14 761 GLU C O 1
ATOM 5343 N N . LEU C 3 192 ? 55.612 9.153 31.708 1.00 7.81 762 LEU C N 1
ATOM 5344 C CA . LEU C 3 192 ? 54.264 8.579 31.768 1.00 7.30 762 LEU C CA 1
ATOM 5345 C C . LEU C 3 192 ? 53.923 7.875 30.464 1.00 8.09 762 LEU C C 1
ATOM 5346 O O . LEU C 3 192 ? 54.226 8.389 29.387 1.00 7.70 762 LEU C O 1
ATOM 5351 N N . PHE C 3 193 ? 53.289 6.708 30.602 1.00 8.40 763 PHE C N 1
ATOM 5352 C CA . PHE C 3 193 ? 52.752 5.914 29.501 1.00 8.07 763 PHE C CA 1
ATOM 5353 C C . PHE C 3 193 ? 51.248 6.028 29.636 1.00 7.84 763 PHE C C 1
ATOM 5354 O O . PHE C 3 193 ? 50.699 5.657 30.667 1.00 7.65 763 PHE C O 1
ATOM 5362 N N . VAL C 3 194 ? 50.598 6.602 28.625 1.00 7.45 764 VAL C N 1
ATOM 5363 C CA . VAL C 3 194 ? 49.199 7.035 28.767 1.00 7.64 764 VAL C CA 1
ATOM 5364 C C . VAL C 3 194 ? 48.344 6.627 27.564 1.00 7.35 764 VAL C C 1
ATOM 5365 O O . VAL C 3 194 ? 48.775 6.741 26.402 1.00 7.96 764 VAL C O 1
ATOM 5369 N N . SER C 3 195 ? 47.131 6.147 27.846 1.00 7.66 765 SER C N 1
ATOM 5370 C CA . SER C 3 195 ? 46.122 5.958 26.813 1.00 7.39 765 SER C CA 1
ATOM 5371 C C . SER C 3 195 ? 45.410 7.297 26.595 1.00 7.94 765 SER C C 1
ATOM 5372 O O . SER C 3 195 ? 44.341 7.545 27.157 1.00 8.38 765 SER C O 1
ATOM 5375 N N . THR C 3 196 ? 46.015 8.164 25.788 1.00 7.18 766 THR C N 1
ATOM 5376 C CA . THR C 3 196 ? 45.443 9.490 25.527 1.00 6.70 766 THR C CA 1
ATOM 5377 C C . THR C 3 196 ? 45.629 9.941 24.076 1.00 7.07 766 THR C C 1
ATOM 5378 O O . THR C 3 196 ? 46.620 9.568 23.422 1.00 7.48 766 THR C O 1
ATOM 5382 N N . GLN C 3 197 ? 44.672 10.748 23.601 1.00 6.43 767 GLN C N 1
ATOM 5383 C CA . GLN C 3 197 ? 44.774 11.445 22.309 1.00 6.60 767 GLN C CA 1
ATOM 5384 C C . GLN C 3 197 ? 45.540 12.778 22.457 1.00 6.46 767 GLN C C 1
ATOM 5385 O O . GLN C 3 197 ? 45.784 13.465 21.460 1.00 7.63 767 GLN C O 1
ATOM 5391 N N . ASN C 3 198 ? 45.882 13.142 23.693 1.00 7.42 768 ASN C N 1
ATOM 5392 C CA . ASN C 3 198 ? 46.392 14.477 24.004 1.00 7.48 768 ASN C CA 1
ATOM 5393 C C . ASN C 3 198 ? 47.577 14.424 24.952 1.00 7.73 768 ASN C C 1
ATOM 5394 O O . ASN C 3 198 ? 47.460 14.749 26.140 1.00 8.10 768 ASN C O 1
ATOM 5399 N N . ALA C 3 199 ? 48.716 13.978 24.424 1.00 7.69 769 ALA C N 1
ATOM 5400 C CA . ALA C 3 199 ? 49.964 13.959 25.173 1.00 8.23 769 ALA C CA 1
ATOM 5401 C C . ALA C 3 199 ? 50.371 15.355 25.682 1.00 8.29 769 ALA C C 1
ATOM 5402 O O . ALA C 3 199 ? 50.848 15.506 26.809 1.00 8.97 769 ALA C O 1
ATOM 5404 N N . MET C 3 200 ? 50.137 16.384 24.876 1.00 8.72 770 MET C N 1
ATOM 5405 C CA . MET C 3 200 ? 50.512 17.747 25.267 1.00 10.42 770 MET C CA 1
ATOM 5406 C C . MET C 3 200 ? 49.785 18.210 26.535 1.00 9.58 770 MET C C 1
ATOM 5407 O O . MET C 3 200 ? 50.420 18.709 27.476 1.00 10.09 770 MET C O 1
ATOM 5412 N N . LYS C 3 201 ? 48.452 18.061 26.568 1.00 8.50 771 LYS C N 1
ATOM 5413 C CA . LYS C 3 201 ? 47.720 18.511 27.745 1.00 8.75 771 LYS C CA 1
ATOM 5414 C C . LYS C 3 201 ? 47.971 17.601 28.925 1.00 8.25 771 LYS C C 1
ATOM 5415 O O . LYS C 3 201 ? 47.945 18.045 30.069 1.00 9.00 771 LYS C O 1
ATOM 5421 N N . THR C 3 202 ? 48.214 16.320 28.659 1.00 8.13 772 THR C N 1
ATOM 5422 C CA . THR C 3 202 ? 48.589 15.400 29.732 1.00 8.36 772 THR C CA 1
ATOM 5423 C C . THR C 3 202 ? 49.862 15.928 30.411 1.00 8.11 772 THR C C 1
ATOM 5424 O O . THR C 3 202 ? 49.923 16.065 31.640 1.00 8.79 772 THR C O 1
ATOM 5428 N N . GLN C 3 203 ? 50.846 16.265 29.585 1.00 8.03 773 GLN C N 1
ATOM 5429 C CA . GLN C 3 203 ? 52.142 16.743 30.050 1.00 7.70 773 GLN C CA 1
ATOM 5430 C C . GLN C 3 203 ? 51.999 18.045 30.848 1.00 8.05 773 GLN C C 1
ATOM 5431 O O . GLN C 3 203 ? 52.546 18.187 31.952 1.00 8.47 773 GLN C O 1
ATOM 5437 N N . SER C 3 204 ? 51.246 18.986 30.291 1.00 8.99 774 SER C N 1
ATOM 5438 C CA . SER C 3 204 ? 51.116 20.291 30.916 1.00 9.81 774 SER C CA 1
ATOM 5439 C C . SER C 3 204 ? 50.287 20.209 32.212 1.00 9.77 774 SER C C 1
ATOM 5440 O O . SER C 3 204 ? 50.637 20.854 33.217 1.00 9.21 774 SER C O 1
ATOM 5443 N N . PHE C 3 205 ? 49.234 19.384 32.218 1.00 8.78 775 PHE C N 1
ATOM 5444 C CA . PHE C 3 205 ? 48.394 19.251 33.414 1.00 9.31 775 PHE C CA 1
ATOM 5445 C C . PHE C 3 205 ? 49.161 18.554 34.539 1.00 9.02 775 PHE C C 1
ATOM 5446 O O . PHE C 3 205 ? 49.029 18.923 35.701 1.00 9.78 775 PHE C O 1
ATOM 5454 N N . VAL C 3 206 ? 49.949 17.532 34.206 1.00 8.86 776 VAL C N 1
ATOM 5455 C CA . VAL C 3 206 ? 50.763 16.859 35.223 1.00 8.33 776 VAL C CA 1
ATOM 5456 C C . VAL C 3 206 ? 51.790 17.850 35.796 1.00 8.54 776 VAL C C 1
ATOM 5457 O O . VAL C 3 206 ? 51.962 17.953 37.019 1.00 9.49 776 VAL C O 1
ATOM 5461 N N . ALA C 3 207 ? 52.444 18.591 34.906 1.00 9.44 777 ALA C N 1
ATOM 5462 C CA . ALA C 3 207 ? 53.432 19.592 35.318 1.00 9.66 777 ALA C CA 1
ATOM 5463 C C . ALA C 3 207 ? 52.808 20.635 36.247 1.00 10.23 777 ALA C C 1
ATOM 5464 O O . ALA C 3 207 ? 53.392 20.972 37.270 1.00 11.19 777 ALA C O 1
ATOM 5466 N N . LYS C 3 208 ? 51.618 21.121 35.897 1.00 9.65 778 LYS C N 1
ATOM 5467 C CA . LYS C 3 208 ? 50.938 22.145 36.700 1.00 10.52 778 LYS C CA 1
ATOM 5468 C C . LYS C 3 208 ? 50.546 21.642 38.095 1.00 10.93 778 LYS C C 1
ATOM 5469 O O . LYS C 3 208 ? 50.676 22.377 39.083 1.00 10.89 778 LYS C O 1
ATOM 5475 N N . MET C 3 209 ? 50.072 20.397 38.175 1.00 11.55 779 MET C N 1
ATOM 5476 C CA . MET C 3 209 ? 49.705 19.809 39.456 1.00 14.00 779 MET C CA 1
ATOM 5477 C C . MET C 3 209 ? 50.955 19.668 40.334 1.00 12.14 779 MET C C 1
ATOM 5478 O O . MET C 3 209 ? 50.923 19.975 41.524 1.00 11.71 779 MET C O 1
ATOM 5483 N N . LEU C 3 210 ? 52.059 19.223 39.734 1.00 11.28 780 LEU C N 1
ATOM 5484 C CA . LEU C 3 210 ? 53.303 19.001 40.483 1.00 10.61 780 LEU C CA 1
ATOM 5485 C C . LEU C 3 210 ? 54.023 20.297 40.830 1.00 11.16 780 LEU C C 1
ATOM 5486 O O . LEU C 3 210 ? 54.839 20.325 41.762 1.00 11.66 780 LEU C O 1
ATOM 5491 N N . GLY C 3 211 ? 53.716 21.352 40.084 1.00 10.77 781 GLY C N 1
ATOM 5492 C CA . GLY C 3 211 ? 54.433 22.626 40.173 1.00 11.55 781 GLY C CA 1
ATOM 5493 C C . GLY C 3 211 ? 55.868 22.575 39.654 1.00 11.52 781 GLY C C 1
ATOM 5494 O O . GLY C 3 211 ? 56.764 23.232 40.211 1.00 12.66 781 GLY C O 1
ATOM 5495 N N . VAL C 3 212 ? 56.094 21.795 38.592 1.00 10.64 782 VAL C N 1
ATOM 5496 C CA . VAL C 3 212 ? 57.410 21.704 37.944 1.00 10.20 782 VAL C CA 1
ATOM 5497 C C . VAL C 3 212 ? 57.298 22.162 36.489 1.00 9.73 782 VAL C C 1
ATOM 5498 O O . VAL C 3 212 ? 56.201 22.155 35.926 1.00 10.48 782 VAL C O 1
ATOM 5502 N N . PRO C 3 213 ? 58.424 22.579 35.887 1.00 9.75 783 PRO C N 1
ATOM 5503 C CA . PRO C 3 213 ? 58.411 22.956 34.475 1.00 9.83 783 PRO C CA 1
ATOM 5504 C C . PRO C 3 213 ? 57.973 21.806 33.572 1.00 9.80 783 PRO C C 1
ATOM 5505 O O . PRO C 3 213 ? 58.219 20.636 33.882 1.00 10.27 783 PRO C O 1
ATOM 5509 N N . VAL C 3 214 ? 57.332 22.155 32.457 1.00 9.50 784 VAL C N 1
ATOM 5510 C CA . VAL C 3 214 ? 56.810 21.157 31.514 1.00 9.79 784 VAL C CA 1
ATOM 5511 C C . VAL C 3 214 ? 57.932 20.264 30.957 1.00 9.42 784 VAL C C 1
ATOM 5512 O O . VAL C 3 214 ? 57.722 19.056 30.721 1.00 9.54 784 VAL C O 1
ATOM 5516 N N . ASN C 3 215 ? 59.123 20.839 30.785 1.00 8.90 785 ASN C N 1
ATOM 5517 C CA . ASN C 3 215 ? 60.286 20.073 30.299 1.00 9.07 785 ASN C CA 1
ATOM 5518 C C . ASN C 3 215 ? 60.713 18.873 31.170 1.00 9.05 785 ASN C C 1
ATOM 5519 O O . ASN C 3 215 ? 61.541 18.077 30.746 1.00 9.94 785 ASN C O 1
ATOM 5524 N N . ARG C 3 216 ? 60.165 18.750 32.383 1.00 8.84 786 ARG C N 1
ATOM 5525 C CA . ARG C 3 216 ? 60.498 17.637 33.287 1.00 8.87 786 ARG C CA 1
ATOM 5526 C C . ARG C 3 216 ? 59.615 16.422 33.040 1.00 9.07 786 ARG C C 1
ATOM 5527 O O . ARG C 3 216 ? 59.895 15.337 33.542 1.00 10.04 786 ARG C O 1
ATOM 5535 N N . ILE C 3 217 ? 58.537 16.625 32.288 1.00 9.37 787 ILE C N 1
ATOM 5536 C CA . ILE C 3 217 ? 57.506 15.609 32.123 1.00 8.81 787 ILE C CA 1
ATOM 5537 C C . ILE C 3 217 ? 57.547 15.060 30.709 1.00 9.19 787 ILE C C 1
ATOM 5538 O O . ILE C 3 217 ? 57.490 15.806 29.721 1.00 10.31 787 ILE C O 1
ATOM 5543 N N . LEU C 3 218 ? 57.647 13.737 30.621 1.00 8.67 788 LEU C N 1
ATOM 5544 C CA . LEU C 3 218 ? 57.691 13.067 29.331 1.00 8.05 788 LEU C CA 1
ATOM 5545 C C . LEU C 3 218 ? 56.468 12.187 29.228 1.00 8.11 788 LEU C C 1
ATOM 5546 O O . LEU C 3 218 ? 56.263 11.317 30.078 1.00 8.41 788 LEU C O 1
ATOM 5551 N N . VAL C 3 219 ? 55.651 12.415 28.201 1.00 8.13 789 VAL C N 1
ATOM 5552 C CA . VAL C 3 219 ? 54.450 11.587 28.009 1.00 7.63 789 VAL C CA 1
ATOM 5553 C C . VAL C 3 219 ? 54.603 10.797 26.728 1.00 7.77 789 VAL C C 1
ATOM 5554 O O . VAL C 3 219 ? 54.910 11.347 25.674 1.00 8.45 789 VAL C O 1
ATOM 5558 N N . ARG C 3 220 ? 54.350 9.496 26.843 1.00 7.77 790 ARG C N 1
ATOM 5559 C CA . ARG C 3 220 ? 54.502 8.554 25.741 1.00 8.04 790 ARG C CA 1
ATOM 5560 C C . ARG C 3 220 ? 53.200 7.811 25.471 1.00 7.64 790 ARG C C 1
ATOM 5561 O O . ARG C 3 220 ? 52.583 7.284 26.395 1.00 7.76 790 ARG C O 1
ATOM 5569 N N . VAL C 3 221 ? 52.816 7.752 24.198 1.00 7.61 791 VAL C N 1
ATOM 5570 C CA . VAL C 3 221 ? 51.607 7.067 23.763 1.00 7.79 791 VAL C CA 1
ATOM 5571 C C . VAL C 3 221 ? 51.923 6.139 22.598 1.00 7.73 791 VAL C C 1
ATOM 5572 O O . VAL C 3 221 ? 52.125 6.599 21.459 1.00 8.20 791 VAL C O 1
ATOM 5576 N N . LYS C 3 222 ? 51.925 4.829 22.859 1.00 8.00 792 LYS C N 1
ATOM 5577 C CA . LYS C 3 222 ? 52.123 3.893 21.758 1.00 7.90 792 LYS C CA 1
ATOM 5578 C C . LYS C 3 222 ? 50.828 3.719 20.968 1.00 7.61 792 LYS C C 1
ATOM 5579 O O . LYS C 3 222 ? 50.808 3.870 19.754 1.00 7.59 792 LYS C O 1
ATOM 5585 N N . ARG C 3 223 ? 49.751 3.400 21.684 1.00 6.89 793 ARG C N 1
ATOM 5586 C CA . ARG C 3 223 ? 48.426 3.221 21.075 1.00 7.23 793 ARG C CA 1
ATOM 5587 C C . ARG C 3 223 ? 47.352 3.240 22.147 1.00 7.22 793 ARG C C 1
ATOM 5588 O O . ARG C 3 223 ? 47.633 3.055 23.355 1.00 8.17 793 ARG C O 1
ATOM 5596 N N . MET C 3 224 ? 46.129 3.488 21.686 1.00 6.98 794 MET C N 1
ATOM 5597 C CA . MET C 3 224 ? 44.916 3.364 22.492 1.00 6.60 794 MET C CA 1
ATOM 5598 C C . MET C 3 224 ? 44.028 2.266 21.919 1.00 6.02 794 MET C C 1
ATOM 5599 O O . MET C 3 224 ? 43.914 2.122 20.693 1.00 6.45 794 MET C O 1
ATOM 5604 N N . GLY C 3 225 ? 43.379 1.517 22.798 1.00 6.06 795 GLY C N 1
ATOM 5605 C CA . GLY C 3 225 ? 42.304 0.623 22.401 1.00 6.77 795 GLY C CA 1
ATOM 5606 C C . GLY C 3 225 ? 41.016 1.413 22.249 1.00 7.32 795 GLY C C 1
ATOM 5607 O O . GLY C 3 225 ? 40.030 1.154 22.947 1.00 7.51 795 GLY C O 1
ATOM 5608 N N . GLY C 3 226 ? 41.027 2.367 21.316 1.00 6.51 796 GLY C N 1
ATOM 5609 C CA . GLY C 3 226 ? 39.893 3.281 21.112 1.00 6.40 796 GLY C CA 1
ATOM 5610 C C . GLY C 3 226 ? 40.025 4.549 21.927 1.00 6.88 796 GLY C C 1
ATOM 5611 O O . GLY C 3 226 ? 40.553 4.536 23.063 1.00 6.63 796 GLY C O 1
ATOM 5612 N N . GLY C 3 227 ? 39.518 5.642 21.352 1.00 6.42 797 GLY C N 1
ATOM 5613 C CA . GLY C 3 227 ? 39.519 6.954 21.962 1.00 6.98 797 GLY C CA 1
ATOM 5614 C C . GLY C 3 227 ? 38.195 7.652 21.707 1.00 6.91 797 GLY C C 1
ATOM 5615 O O . GLY C 3 227 ? 37.500 8.029 22.651 1.00 7.42 797 GLY C O 1
ATOM 5616 N N . PHE C 3 228 ? 37.859 7.836 20.430 1.00 6.24 798 PHE C N 1
ATOM 5617 C CA . PHE C 3 228 ? 36.540 8.391 20.005 1.00 6.26 798 PHE C CA 1
ATOM 5618 C C . PHE C 3 228 ? 36.230 9.764 20.604 1.00 6.30 798 PHE C C 1
ATOM 5619 O O . PHE C 3 228 ? 35.067 10.174 20.659 1.00 7.14 798 PHE C O 1
ATOM 5627 N N . GLY C 3 229 ? 37.277 10.481 21.009 1.00 6.45 799 GLY C N 1
ATOM 5628 C CA . GLY C 3 229 ? 37.127 11.807 21.592 1.00 6.28 799 GLY C CA 1
ATOM 5629 C C . GLY C 3 229 ? 37.146 11.798 23.104 1.00 6.24 799 GLY C C 1
ATOM 5630 O O . GLY C 3 229 ? 37.430 12.825 23.743 1.00 6.20 799 GLY C O 1
ATOM 5631 N N . GLY C 3 230 ? 36.873 10.634 23.687 1.00 7.42 800 GLY C N 1
ATOM 5632 C CA . GLY C 3 230 ? 36.795 10.509 25.140 1.00 7.80 800 GLY C CA 1
ATOM 5633 C C . GLY C 3 230 ? 38.144 10.564 25.814 1.00 8.34 800 GLY C C 1
ATOM 5634 O O . GLY C 3 230 ? 38.227 10.642 27.059 1.00 8.31 800 GLY C O 1
ATOM 5635 N N . LYS C 3 231 ? 39.192 10.524 24.992 1.00 8.31 801 LYS C N 1
ATOM 5636 C CA . LYS C 3 231 ? 40.564 10.615 25.478 1.00 8.13 801 LYS C CA 1
ATOM 5637 C C . LYS C 3 231 ? 41.262 11.865 24.958 1.00 8.95 801 LYS C C 1
ATOM 5638 O O . LYS C 3 231 ? 42.479 11.976 25.047 1.00 9.01 801 LYS C O 1
ATOM 5644 N N . GLU C 3 232 ? 40.468 12.815 24.455 1.00 9.14 802 GLU C N 1
ATOM 5645 C CA . GLU C 3 232 ? 40.996 14.088 23.982 1.00 9.83 802 GLU C CA 1
ATOM 5646 C C . GLU C 3 232 ? 41.370 14.971 25.164 1.00 9.66 802 GLU C C 1
ATOM 5647 O O . GLU C 3 232 ? 42.379 15.689 25.107 1.00 9.71 802 GLU C O 1
ATOM 5653 N N . THR C 3 233 ? 40.556 14.938 26.218 1.00 9.14 803 THR C N 1
ATOM 5654 C CA . THR C 3 233 ? 40.889 15.699 27.419 1.00 8.90 803 THR C CA 1
ATOM 5655 C C . THR C 3 233 ? 40.728 14.918 28.710 1.00 8.85 803 THR C C 1
ATOM 5656 O O . THR C 3 233 ? 41.539 15.069 29.626 1.00 9.03 803 THR C O 1
ATOM 5660 N N . ARG C 3 234 ? 39.694 14.089 28.790 1.00 8.10 804 ARG C N 1
ATOM 5661 C CA . ARG C 3 234 ? 39.294 13.532 30.097 1.00 8.24 804 ARG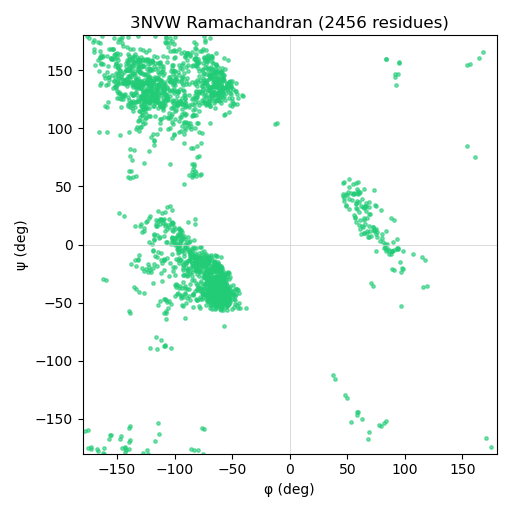 C CA 1
ATOM 5662 C C . ARG C 3 234 ? 40.226 12.468 30.648 1.00 7.96 804 ARG C C 1
ATOM 5663 O O . ARG C 3 234 ? 40.089 12.066 31.817 1.00 7.98 804 ARG C O 1
ATOM 5671 N N . SER C 3 235 ? 41.182 12.041 29.827 1.00 7.74 805 SER C N 1
ATOM 5672 C CA . SER C 3 235 ? 42.230 11.122 30.263 1.00 8.21 805 SER C CA 1
ATOM 5673 C C . SER C 3 235 ? 43.064 11.737 31.390 1.00 7.85 805 SER C C 1
ATOM 5674 O O . SER C 3 235 ? 43.675 11.015 32.165 1.00 7.50 805 SER C O 1
ATOM 5677 N N . THR C 3 236 ? 43.097 13.068 31.474 1.00 8.05 806 THR C N 1
ATOM 5678 C CA . THR C 3 236 ? 43.918 13.723 32.484 1.00 8.67 806 THR C CA 1
ATOM 5679 C C . THR C 3 236 ? 43.384 13.499 33.890 1.00 8.94 806 THR C C 1
ATOM 5680 O O . THR C 3 236 ? 44.148 13.590 34.849 1.00 9.03 806 THR C O 1
ATOM 5684 N N . LEU C 3 237 ? 42.085 13.188 34.012 1.00 8.94 807 LEU C N 1
ATOM 5685 C CA . LEU C 3 237 ? 41.518 12.826 35.334 1.00 9.26 807 LEU C CA 1
ATOM 5686 C C . LEU C 3 237 ? 42.286 11.698 36.003 1.00 9.76 807 LEU C C 1
ATOM 5687 O O . LEU C 3 237 ? 42.588 11.761 37.194 1.00 11.36 807 LEU C O 1
ATOM 5692 N N . VAL C 3 238 ? 42.594 10.667 35.219 1.00 9.38 808 VAL C N 1
ATOM 5693 C CA . VAL C 3 238 ? 43.399 9.539 35.691 1.00 9.37 808 VAL C CA 1
ATOM 5694 C C . VAL C 3 238 ? 44.895 9.900 35.724 1.00 8.97 808 VAL C C 1
ATOM 5695 O O . VAL C 3 238 ? 45.574 9.647 36.721 1.00 8.58 808 VAL C O 1
ATOM 5699 N N . SER C 3 239 ? 45.406 10.502 34.654 1.00 8.30 809 SER C N 1
ATOM 5700 C CA . SER C 3 239 ? 46.852 10.791 34.568 1.00 8.29 809 SER C CA 1
ATOM 5701 C C . SER C 3 239 ? 47.358 11.648 35.711 1.00 8.37 809 SER C C 1
ATOM 5702 O O . SER C 3 239 ? 48.414 11.360 36.299 1.00 9.16 809 SER C O 1
ATOM 5705 N N . VAL C 3 240 ? 46.614 12.701 36.041 1.00 8.57 810 VAL C N 1
ATOM 5706 C CA . VAL C 3 240 ? 47.090 13.631 37.064 1.00 8.70 810 VAL C CA 1
ATOM 5707 C C . VAL C 3 240 ? 47.090 12.971 38.452 1.00 9.00 810 VAL C C 1
ATOM 5708 O O . VAL C 3 240 ? 48.037 13.147 39.229 1.00 9.47 810 VAL C O 1
ATOM 5712 N N . ALA C 3 241 ? 46.052 12.185 38.734 1.00 8.91 811 ALA C N 1
ATOM 5713 C CA . ALA C 3 241 ? 45.963 11.436 39.990 1.00 8.44 811 ALA C CA 1
ATOM 5714 C C . ALA C 3 241 ? 47.114 10.431 40.119 1.00 8.61 811 ALA C C 1
ATOM 5715 O O . ALA C 3 241 ? 47.766 10.359 41.154 1.00 9.52 811 ALA C O 1
ATOM 5717 N N . VAL C 3 242 ? 47.384 9.680 39.054 1.00 8.56 812 VAL C N 1
ATOM 5718 C CA . VAL C 3 242 ? 48.475 8.706 39.100 1.00 8.25 812 VAL C CA 1
ATOM 5719 C C . VAL C 3 242 ? 49.835 9.406 39.242 1.00 8.62 812 VAL C C 1
ATOM 5720 O O . VAL C 3 242 ? 50.712 8.936 39.991 1.00 9.67 812 VAL C O 1
ATOM 5724 N N . ALA C 3 243 ? 50.013 10.526 38.536 1.00 8.59 813 ALA C N 1
ATOM 5725 C CA . ALA C 3 243 ? 51.225 11.359 38.712 1.00 8.99 813 ALA C CA 1
ATOM 5726 C C . ALA C 3 243 ? 51.430 11.792 40.165 1.00 8.91 813 ALA C C 1
ATOM 5727 O O . ALA C 3 243 ? 52.558 11.730 40.673 1.00 8.66 813 ALA C O 1
ATOM 5729 N N . LEU C 3 244 ? 50.358 12.238 40.824 1.00 8.99 814 LEU C N 1
ATOM 5730 C CA . LEU C 3 244 ? 50.463 12.612 42.236 1.00 9.17 814 LEU C CA 1
ATOM 5731 C C . LEU C 3 244 ? 50.937 11.428 43.078 1.00 9.57 814 LEU C C 1
ATOM 5732 O O . LEU C 3 244 ? 51.823 11.584 43.922 1.00 9.65 814 LEU C O 1
ATOM 5737 N N . ALA C 3 245 ? 50.363 10.246 42.839 1.00 9.37 815 ALA C N 1
ATOM 5738 C CA . ALA C 3 245 ? 50.762 9.052 43.592 1.00 9.57 815 ALA C CA 1
ATOM 5739 C C . ALA C 3 245 ? 52.236 8.719 43.389 1.00 9.67 815 ALA C C 1
ATOM 5740 O O . ALA C 3 245 ? 52.948 8.379 44.333 1.00 9.72 815 ALA C O 1
ATOM 5742 N N . ALA C 3 246 ? 52.694 8.808 42.146 1.00 9.52 816 ALA C N 1
ATOM 5743 C CA . ALA C 3 246 ? 54.102 8.589 41.840 1.00 9.14 816 ALA C CA 1
ATOM 5744 C C . ALA C 3 246 ? 54.994 9.613 42.538 1.00 9.83 816 ALA C C 1
ATOM 5745 O O . ALA C 3 246 ? 56.006 9.249 43.148 1.00 10.70 816 ALA C O 1
ATOM 5747 N N . TYR C 3 247 ? 54.602 10.882 42.470 1.00 10.15 817 TYR C N 1
ATOM 5748 C CA . TYR C 3 247 ? 55.360 11.950 43.143 1.00 11.50 817 TYR C CA 1
ATOM 5749 C C . TYR C 3 247 ? 55.443 11.674 44.651 1.00 12.15 817 TYR C C 1
ATOM 5750 O O . TYR C 3 247 ? 56.525 11.711 45.250 1.00 12.27 817 TYR C O 1
ATOM 5759 N N . LYS C 3 248 ? 54.296 11.378 45.253 1.00 12.55 818 LYS C N 1
ATOM 5760 C CA . LYS C 3 248 ? 54.193 11.264 46.707 1.00 13.62 818 LYS C CA 1
ATOM 5761 C C . LYS C 3 248 ? 54.939 10.054 47.258 1.00 13.47 818 LYS C C 1
ATOM 5762 O O . LYS C 3 248 ? 55.597 10.137 48.300 1.00 13.96 818 LYS C O 1
ATOM 5768 N N . THR C 3 249 ? 54.807 8.922 46.576 1.00 13.37 819 THR C N 1
ATOM 5769 C CA . THR C 3 249 ? 55.379 7.672 47.063 1.00 12.97 819 THR C CA 1
ATOM 5770 C C . THR C 3 249 ? 56.826 7.484 46.598 1.00 12.94 819 THR C C 1
ATOM 5771 O O . THR C 3 249 ? 57.603 6.788 47.254 1.00 13.97 819 THR C O 1
ATOM 5775 N N . GLY C 3 250 ? 57.178 8.094 45.466 1.00 12.26 820 GLY C N 1
ATOM 5776 C CA . GLY C 3 250 ? 58.462 7.855 44.814 1.00 12.44 820 GLY C CA 1
ATOM 5777 C C . GLY C 3 250 ? 58.529 6.522 44.081 1.00 12.40 820 GLY C C 1
ATOM 5778 O O . GLY C 3 250 ? 59.592 6.128 43.589 1.00 12.16 820 GLY C O 1
ATOM 5779 N N . HIS C 3 251 ? 57.393 5.819 44.020 1.00 11.84 821 HIS C N 1
ATOM 5780 C CA . HIS C 3 251 ? 57.279 4.555 43.287 1.00 11.87 821 HIS C CA 1
ATOM 5781 C C . HIS C 3 251 ? 56.584 4.767 41.952 1.00 11.08 821 HIS C C 1
ATOM 5782 O O . HIS C 3 251 ? 55.764 5.675 41.818 1.00 11.24 821 HIS C O 1
ATOM 5789 N N . PRO C 3 252 ? 56.866 3.890 40.984 1.00 10.69 822 PRO C N 1
ATOM 5790 C CA . PRO C 3 252 ? 55.996 3.811 39.813 1.00 9.73 822 PRO C CA 1
ATOM 5791 C C . PRO C 3 252 ? 54.573 3.488 40.283 1.00 9.42 822 PRO C C 1
ATOM 5792 O O . PRO C 3 252 ? 54.386 2.713 41.237 1.00 9.77 822 PRO C O 1
ATOM 5796 N N . VAL C 3 253 ? 53.583 4.099 39.640 1.00 8.38 823 VAL C N 1
ATOM 5797 C CA . VAL C 3 253 ? 52.178 3.840 39.956 1.00 8.52 823 VAL C CA 1
ATOM 5798 C C . VAL C 3 253 ? 51.377 3.720 38.665 1.00 8.92 823 VAL C C 1
ATOM 5799 O O . VAL C 3 253 ? 51.670 4.405 37.692 1.00 8.00 823 VAL C O 1
ATOM 5803 N N . ARG C 3 254 ? 50.368 2.853 38.661 1.00 8.64 824 ARG C N 1
ATOM 5804 C CA . ARG C 3 254 ? 49.437 2.813 37.531 1.00 8.43 824 ARG C CA 1
ATOM 5805 C C . ARG C 3 254 ? 47.990 2.731 37.971 1.00 8.54 824 ARG C C 1
ATOM 5806 O O . ARG C 3 254 ? 47.693 2.350 39.091 1.00 8.34 824 ARG C O 1
ATOM 5814 N N . CYS C 3 255 ? 47.108 3.064 37.043 1.00 8.63 825 CYS C N 1
ATOM 5815 C CA . CYS C 3 255 ? 45.675 2.876 37.214 1.00 8.29 825 CYS C CA 1
ATOM 5816 C C . CYS C 3 255 ? 45.085 2.605 35.848 1.00 9.35 825 CYS C C 1
ATOM 5817 O O . CYS C 3 255 ? 45.361 3.347 34.911 1.00 10.03 825 CYS C O 1
ATOM 5820 N N . MET C 3 256 ? 44.282 1.551 35.757 1.00 9.25 826 MET C N 1
ATOM 5821 C CA . MET C 3 256 ? 43.362 1.354 34.632 1.00 9.67 826 MET C CA 1
ATOM 5822 C C . MET C 3 256 ? 41.941 1.306 35.191 1.00 9.55 826 MET C C 1
ATOM 5823 O O . MET C 3 256 ? 41.677 0.586 36.153 1.00 10.37 826 MET C O 1
ATOM 5828 N N . LEU C 3 257 ? 41.027 2.081 34.609 1.00 9.01 827 LEU C N 1
ATOM 5829 C CA . LEU C 3 257 ? 39.664 2.117 35.133 1.00 8.55 827 LEU C CA 1
ATOM 5830 C C . LEU C 3 257 ? 38.900 0.853 34.814 1.00 8.54 827 LEU C C 1
ATOM 5831 O O . LEU C 3 257 ? 39.032 0.294 33.707 1.00 8.30 827 LEU C O 1
ATOM 5836 N N . ASP C 3 258 ? 38.099 0.394 35.776 1.00 8.81 828 ASP C N 1
ATOM 5837 C CA . ASP C 3 258 ? 37.064 -0.568 35.440 1.00 9.26 828 ASP C CA 1
ATOM 5838 C C . ASP C 3 258 ? 35.985 0.157 34.634 1.00 8.94 828 ASP C C 1
ATOM 5839 O O . ASP C 3 258 ? 35.844 1.394 34.710 1.00 9.11 828 ASP C O 1
ATOM 5844 N N . ARG C 3 259 ? 35.215 -0.604 33.870 1.00 9.40 829 ARG C N 1
ATOM 5845 C CA . ARG C 3 259 ? 34.180 0.001 33.025 1.00 8.98 829 ARG C CA 1
ATOM 5846 C C . ARG C 3 259 ? 33.221 0.893 33.808 1.00 8.91 829 ARG C C 1
ATOM 5847 O O . ARG C 3 259 ? 32.889 1.990 33.354 1.00 7.75 829 ARG C O 1
ATOM 5855 N N . ASN C 3 260 ? 32.800 0.444 34.997 1.00 8.81 830 ASN C N 1
ATOM 5856 C CA . ASN C 3 260 ? 31.788 1.196 35.751 1.00 8.98 830 ASN C CA 1
ATOM 5857 C C . ASN C 3 260 ? 32.324 2.560 36.191 1.00 8.77 830 ASN C C 1
ATOM 5858 O O . ASN C 3 260 ? 31.599 3.557 36.159 1.00 9.58 830 ASN C O 1
ATOM 5863 N N . GLU C 3 261 ? 33.614 2.599 36.529 1.00 8.72 831 GLU C N 1
ATOM 5864 C CA . GLU C 3 261 ? 34.302 3.848 36.893 1.00 8.56 831 GLU C CA 1
ATOM 5865 C C . GLU C 3 261 ? 34.372 4.772 35.701 1.00 8.75 831 GLU C C 1
ATOM 5866 O O . GLU C 3 261 ? 34.083 5.970 35.788 1.00 9.05 831 GLU C O 1
ATOM 5872 N N . ASP C 3 262 ? 34.728 4.186 34.569 1.00 8.56 832 ASP C N 1
ATOM 5873 C CA . ASP C 3 262 ? 34.969 4.940 33.359 1.00 8.45 832 ASP C CA 1
ATOM 5874 C C . ASP C 3 262 ? 33.676 5.595 32.905 1.00 8.50 832 ASP C C 1
ATOM 5875 O O . ASP C 3 262 ? 33.648 6.778 32.621 1.00 8.77 832 ASP C O 1
ATOM 5880 N N . MET C 3 263 ? 32.600 4.818 32.848 1.00 8.03 833 MET C N 1
ATOM 5881 C CA . MET C 3 263 ? 31.310 5.368 32.416 1.00 8.97 833 MET C CA 1
ATOM 5882 C C . MET C 3 263 ? 30.787 6.456 33.353 1.00 8.95 833 MET C C 1
ATOM 5883 O O . MET C 3 263 ? 30.127 7.403 32.923 1.00 9.58 833 MET C O 1
ATOM 5888 N N . LEU C 3 264 ? 31.072 6.320 34.643 1.00 9.09 834 LEU C N 1
ATOM 5889 C CA . LEU C 3 264 ? 30.588 7.298 35.601 1.00 9.19 834 LEU C CA 1
ATOM 5890 C C . LEU C 3 264 ? 31.362 8.613 35.557 1.00 9.52 834 LEU C C 1
ATOM 5891 O O . LEU C 3 264 ? 30.768 9.698 35.572 1.00 10.39 834 LEU C O 1
ATOM 5896 N N . ILE C 3 265 ? 32.683 8.506 35.498 1.00 8.93 835 ILE C N 1
ATOM 5897 C CA . ILE C 3 265 ? 33.587 9.623 35.800 1.00 8.80 835 ILE C CA 1
ATOM 5898 C C . ILE C 3 265 ? 33.968 10.464 34.579 1.00 8.96 835 ILE C C 1
ATOM 5899 O O . ILE C 3 265 ? 34.065 11.697 34.673 1.00 9.45 835 ILE C O 1
ATOM 5904 N N . THR C 3 266 ? 34.161 9.812 33.428 1.00 8.41 836 THR C N 1
ATOM 5905 C CA . THR C 3 266 ? 34.941 10.434 32.344 1.00 8.75 836 THR C CA 1
ATOM 5906 C C . THR C 3 266 ? 34.193 11.292 31.321 1.00 8.15 836 THR C C 1
ATOM 5907 O O . THR C 3 266 ? 34.835 11.862 30.427 1.00 8.78 836 THR C O 1
ATOM 5911 N N . GLY C 3 267 ? 32.872 11.356 31.432 1.00 8.56 837 GLY C N 1
ATOM 5912 C CA . GLY C 3 267 ? 32.057 12.172 30.518 1.00 8.34 837 GLY C CA 1
ATOM 5913 C C . GLY C 3 267 ? 31.741 11.461 29.219 1.00 8.28 837 GLY C C 1
ATOM 5914 O O . GLY C 3 267 ? 32.422 10.488 28.844 1.00 8.91 837 GLY C O 1
ATOM 5915 N N . GLY C 3 268 ? 30.694 11.933 28.540 1.00 7.39 838 GLY C N 1
ATOM 5916 C CA . GLY C 3 268 ? 30.334 11.385 27.237 1.00 8.32 838 GLY C CA 1
ATOM 5917 C C . GLY C 3 268 ? 29.929 12.465 26.265 1.00 8.05 838 GLY C C 1
ATOM 5918 O O . GLY C 3 268 ? 30.332 13.632 26.393 1.00 7.94 838 GLY C O 1
ATOM 5919 N N . ARG C 3 269 ? 29.146 12.059 25.272 1.00 8.81 839 ARG C N 1
ATOM 5920 C CA . ARG C 3 269 ? 28.573 12.977 24.324 1.00 8.42 839 ARG C CA 1
ATOM 5921 C C . ARG C 3 269 ? 27.579 13.876 25.052 1.00 8.86 839 ARG C C 1
ATOM 5922 O O . ARG C 3 269 ? 26.941 13.460 26.021 1.00 9.35 839 ARG C O 1
ATOM 5930 N N . HIS C 3 270 ? 27.473 15.120 24.588 1.00 8.16 840 HIS C N 1
ATOM 5931 C CA . HIS C 3 270 ? 26.482 16.055 25.136 1.00 7.42 840 HIS C CA 1
ATOM 5932 C C . HIS C 3 270 ? 25.063 15.746 24.671 1.00 7.86 840 HIS C C 1
ATOM 5933 O O . HIS C 3 270 ? 24.789 15.773 23.460 1.00 6.83 840 HIS C O 1
ATOM 5940 N N . PRO C 3 271 ? 24.150 15.524 25.622 1.00 8.06 841 PRO C N 1
ATOM 5941 C CA . PRO C 3 271 ? 22.715 15.550 25.296 1.00 7.86 841 PRO C CA 1
ATOM 5942 C C . PRO C 3 271 ? 22.385 16.943 24.785 1.00 8.10 841 PRO C C 1
ATOM 5943 O O . PRO C 3 271 ? 23.016 17.917 25.212 1.00 8.18 841 PRO C O 1
ATOM 5947 N N . PHE C 3 272 ? 21.429 17.036 23.867 1.00 8.42 842 PHE C N 1
ATOM 5948 C CA . PHE C 3 272 ? 21.001 18.338 23.331 1.00 8.55 842 PHE C CA 1
ATOM 5949 C C . PHE C 3 272 ? 19.487 18.424 23.437 1.00 9.23 842 PHE C C 1
ATOM 5950 O O . PHE C 3 272 ? 18.799 17.433 23.205 1.00 9.41 842 PHE C O 1
ATOM 5958 N N . LEU C 3 273 ? 18.990 19.611 23.783 1.00 9.65 843 LEU C N 1
ATOM 5959 C CA . LEU C 3 273 ? 17.578 19.946 23.645 1.00 10.65 843 LEU C CA 1
ATOM 5960 C C . LEU C 3 273 ? 17.513 21.056 22.611 1.00 11.11 843 LEU C C 1
ATOM 5961 O O . LEU C 3 273 ? 18.319 21.993 22.647 1.00 11.49 843 LEU C O 1
ATOM 5966 N N . ALA C 3 274 ? 16.577 20.943 21.680 1.00 11.30 844 ALA C N 1
ATOM 5967 C CA . ALA C 3 274 ? 16.370 21.979 20.680 1.00 11.07 844 ALA C CA 1
ATOM 5968 C C . ALA C 3 274 ? 14.924 22.452 20.710 1.00 11.09 844 ALA C C 1
ATOM 5969 O O . ALA C 3 274 ? 14.007 21.652 20.850 1.00 11.46 844 ALA C O 1
ATOM 5971 N N . ARG C 3 275 ? 14.737 23.761 20.569 1.00 11.60 845 ARG C N 1
ATOM 5972 C CA . ARG C 3 275 ? 13.423 24.320 20.291 1.00 12.92 845 ARG C CA 1
ATOM 5973 C C . ARG C 3 275 ? 13.559 24.988 18.931 1.00 12.46 845 ARG C C 1
ATOM 5974 O O . ARG C 3 275 ? 14.481 25.782 18.716 1.00 13.01 845 ARG C O 1
ATOM 5982 N N . TYR C 3 276 ? 12.675 24.622 18.007 1.00 12.80 846 TYR C N 1
ATOM 5983 C CA . TYR C 3 276 ? 12.835 25.006 16.612 1.00 12.65 846 TYR C CA 1
ATOM 5984 C C . TYR C 3 276 ? 11.531 25.459 15.973 1.00 13.60 846 TYR C C 1
ATOM 5985 O O . TYR C 3 276 ? 10.440 25.041 16.386 1.00 13.16 846 TYR C O 1
ATOM 5994 N N . LYS C 3 277 ? 11.676 26.298 14.949 1.00 13.10 847 LYS C N 1
ATOM 5995 C CA . LYS C 3 277 ? 10.559 26.788 14.139 1.00 13.76 847 LYS C CA 1
ATOM 5996 C C . LYS C 3 277 ? 11.062 26.928 12.701 1.00 13.17 847 LYS C C 1
ATOM 5997 O O . LYS C 3 277 ? 12.079 27.592 12.448 1.00 13.29 847 LYS C O 1
ATOM 6003 N N . VAL C 3 278 ? 10.358 26.280 11.774 1.00 12.78 848 VAL C N 1
ATOM 6004 C CA . VAL C 3 278 ? 10.728 26.311 10.357 1.00 12.81 848 VAL C CA 1
ATOM 6005 C C . VAL C 3 278 ? 9.554 26.792 9.504 1.00 13.44 848 VAL C C 1
ATOM 6006 O O . VAL C 3 278 ? 8.425 26.331 9.671 1.00 14.04 848 VAL C O 1
ATOM 6010 N N . GLY C 3 279 ? 9.837 27.738 8.613 1.00 13.32 849 GLY C N 1
ATOM 6011 C CA . GLY C 3 279 ? 8.848 28.255 7.657 1.00 13.86 849 GLY C CA 1
ATOM 6012 C C . GLY C 3 279 ? 9.204 27.775 6.264 1.00 14.41 849 GLY C C 1
ATOM 6013 O O . GLY C 3 279 ? 10.370 27.831 5.847 1.00 15.01 849 GLY C O 1
ATOM 6014 N N . PHE C 3 280 ? 8.198 27.312 5.536 1.00 14.53 850 PHE C N 1
ATOM 6015 C CA . PHE C 3 280 ? 8.421 26.698 4.240 1.00 15.10 850 PHE C CA 1
ATOM 6016 C C . PHE C 3 280 ? 7.235 26.882 3.306 1.00 16.46 850 PHE C C 1
ATOM 6017 O O . PHE C 3 280 ? 6.131 27.220 3.747 1.00 16.69 850 PHE C O 1
ATOM 6025 N N . MET C 3 281 ? 7.484 26.654 2.021 1.00 16.99 851 MET C N 1
ATOM 6026 C CA . MET C 3 281 ? 6.458 26.751 0.990 1.00 18.25 851 MET C CA 1
ATOM 6027 C C . MET C 3 281 ? 5.738 25.410 0.803 1.00 18.44 851 MET C C 1
ATOM 6028 O O . MET C 3 281 ? 6.227 24.363 1.242 1.00 18.09 851 MET C O 1
ATOM 6033 N N . LYS C 3 282 ? 4.585 25.435 0.128 1.00 18.51 852 LYS C N 1
ATOM 6034 C CA . LYS C 3 282 ? 3.811 24.213 -0.113 1.00 19.35 852 LYS C CA 1
ATOM 6035 C C . LYS C 3 282 ? 4.598 23.203 -0.944 1.00 19.03 852 LYS C C 1
ATOM 6036 O O . LYS C 3 282 ? 4.281 22.011 -0.965 1.00 19.22 852 LYS C O 1
ATOM 6042 N N . THR C 3 283 ? 5.642 23.702 -1.604 1.00 19.29 853 THR C N 1
ATOM 6043 C CA . THR C 3 283 ? 6.543 22.907 -2.430 1.00 19.85 853 THR C CA 1
ATOM 6044 C C . THR C 3 283 ? 7.606 22.205 -1.572 1.00 19.02 853 THR C C 1
ATOM 6045 O O . THR C 3 283 ? 8.299 21.291 -2.040 1.00 19.25 853 THR C O 1
ATOM 6049 N N . GLY C 3 284 ? 7.729 22.627 -0.317 1.00 18.36 854 GLY C N 1
ATOM 6050 C CA . GLY C 3 284 ? 8.705 22.019 0.589 1.00 17.48 854 GLY C CA 1
ATOM 6051 C C . GLY C 3 284 ? 9.984 22.826 0.695 1.00 17.31 854 GLY C C 1
ATOM 6052 O O . GLY C 3 284 ? 10.851 22.498 1.500 1.00 16.93 854 GLY C O 1
ATOM 6053 N N . THR C 3 285 ? 10.102 23.885 -0.105 1.00 16.69 855 THR C N 1
ATOM 6054 C CA . THR C 3 285 ? 11.269 24.772 -0.066 1.00 16.37 855 THR C CA 1
ATOM 6055 C C . THR C 3 285 ? 11.308 25.536 1.262 1.00 15.54 855 THR C C 1
ATOM 6056 O O . THR C 3 285 ? 10.305 26.115 1.676 1.00 15.41 855 THR C O 1
ATOM 6060 N N . ILE C 3 286 ? 12.464 25.519 1.924 1.00 14.18 856 ILE C N 1
ATOM 6061 C CA . ILE C 3 286 ? 12.647 26.227 3.194 1.00 14.01 856 ILE C CA 1
ATOM 6062 C C . ILE C 3 286 ? 12.935 27.707 2.968 1.00 14.38 856 ILE C C 1
ATOM 6063 O O . ILE C 3 286 ? 13.809 28.059 2.167 1.00 14.78 856 ILE C O 1
ATOM 6068 N N . VAL C 3 287 ? 12.210 28.565 3.691 1.00 14.24 857 VAL C N 1
ATOM 6069 C CA . VAL C 3 287 ? 12.413 30.013 3.624 1.00 14.78 857 VAL C CA 1
ATOM 6070 C C . VAL C 3 287 ? 12.853 30.653 4.962 1.00 14.00 857 VAL C C 1
ATOM 6071 O O . VAL C 3 287 ? 13.382 31.772 4.980 1.00 14.43 857 VAL C O 1
ATOM 6075 N N . ALA C 3 288 ? 12.668 29.944 6.074 1.00 13.52 858 ALA C N 1
ATOM 6076 C CA . ALA C 3 288 ? 13.041 30.477 7.383 1.00 12.61 858 ALA C CA 1
ATOM 6077 C C . ALA C 3 288 ? 13.265 29.367 8.408 1.00 12.65 858 ALA C C 1
ATOM 6078 O O . ALA C 3 288 ? 12.520 28.377 8.450 1.00 12.46 858 ALA C O 1
ATOM 6080 N N . LEU C 3 289 ? 14.319 29.520 9.206 1.00 12.20 859 LEU C N 1
ATOM 6081 C CA . LEU C 3 289 ? 14.609 28.562 10.267 1.00 12.20 859 LEU C CA 1
ATOM 6082 C C . LEU C 3 289 ? 15.167 29.241 11.508 1.00 12.37 859 LEU C C 1
ATOM 6083 O O . LEU C 3 289 ? 16.117 30.023 11.422 1.00 11.50 859 LEU C O 1
ATOM 6088 N N . GLU C 3 290 ? 14.575 28.929 12.658 1.00 12.62 860 GLU C N 1
ATOM 6089 C CA . GLU C 3 290 ? 15.065 29.380 13.947 1.00 14.05 860 GLU C CA 1
ATOM 6090 C C . GLU C 3 290 ? 15.236 28.149 14.832 1.00 12.91 860 GLU C C 1
ATOM 6091 O O . GLU C 3 290 ? 14.304 27.361 14.988 1.00 12.45 860 GLU C O 1
ATOM 6097 N N . VAL C 3 291 ? 16.446 27.953 15.349 1.00 12.13 861 VAL C N 1
ATOM 6098 C CA . VAL C 3 291 ? 16.710 26.829 16.261 1.00 11.81 861 VAL C CA 1
ATOM 6099 C C . VAL C 3 291 ? 17.499 27.305 17.458 1.00 11.27 861 VAL C C 1
ATOM 6100 O O . VAL C 3 291 ? 18.591 27.864 17.303 1.00 11.81 861 VAL C O 1
ATOM 6104 N N . ASP C 3 292 ? 16.944 27.083 18.652 1.00 10.92 862 ASP C N 1
ATOM 6105 C CA . ASP C 3 292 ? 17.659 27.314 19.909 1.00 11.27 862 ASP C CA 1
ATOM 6106 C C . ASP C 3 292 ? 18.144 25.980 20.459 1.00 11.24 862 ASP C C 1
ATOM 6107 O O . ASP C 3 292 ? 17.334 25.105 20.742 1.00 11.28 862 ASP C O 1
ATOM 6112 N N . HIS C 3 293 ? 19.465 25.844 20.590 1.00 10.74 863 HIS C N 1
ATOM 6113 C CA . HIS C 3 293 ? 20.111 24.614 21.027 1.00 10.32 863 HIS C CA 1
ATOM 6114 C C . HIS C 3 293 ? 20.547 24.795 22.476 1.00 10.58 863 HIS C C 1
ATOM 6115 O O . HIS C 3 293 ? 21.057 25.855 22.836 1.00 10.47 863 HIS C O 1
ATOM 6122 N N . TYR C 3 294 ? 20.393 23.743 23.276 1.00 10.43 864 TYR C N 1
ATOM 6123 C CA . TYR C 3 294 ? 20.903 23.701 24.650 1.00 10.56 864 TYR C CA 1
ATOM 6124 C C . TYR C 3 294 ? 21.643 22.379 24.831 1.00 10.40 864 TYR C C 1
ATOM 6125 O O . TYR C 3 294 ? 21.065 21.332 24.592 1.00 10.89 864 TYR C O 1
ATOM 6134 N N . SER C 3 295 ? 22.904 22.421 25.259 1.00 9.94 865 SER C N 1
ATOM 6135 C CA . SER C 3 295 ? 23.636 21.189 25.549 1.00 9.48 865 SER C CA 1
ATOM 6136 C C . SER C 3 295 ? 23.720 20.956 27.042 1.00 9.50 865 SER C C 1
ATOM 6137 O O . SER C 3 295 ? 23.746 21.912 27.804 1.00 9.31 865 SER C O 1
ATOM 6140 N N . ASN C 3 296 ? 23.764 19.692 27.457 1.00 8.63 866 ASN C N 1
ATOM 6141 C CA . ASN C 3 296 ? 23.978 19.390 28.852 1.00 8.90 866 ASN C CA 1
ATOM 6142 C C . ASN C 3 296 ? 25.470 19.191 29.027 1.00 8.42 866 ASN C C 1
ATOM 6143 O O . ASN C 3 296 ? 26.020 18.158 28.630 1.00 9.38 866 ASN C O 1
ATOM 6148 N N . ALA C 3 297 ? 26.123 20.215 29.568 1.00 8.77 867 ALA C N 1
ATOM 6149 C CA . ALA C 3 297 ? 27.606 20.253 29.664 1.00 8.67 867 ALA C CA 1
ATOM 6150 C C . ALA C 3 297 ? 28.218 19.584 30.898 1.00 8.62 867 ALA C C 1
ATOM 6151 O O . ALA C 3 297 ? 29.420 19.272 30.910 1.00 7.92 867 ALA C O 1
ATOM 6153 N N . GLY C 3 298 ? 27.424 19.411 31.948 1.00 8.92 868 GLY C N 1
ATOM 6154 C CA . GLY C 3 298 ? 27.953 18.852 33.181 1.00 9.31 868 GLY C CA 1
ATOM 6155 C C . GLY C 3 298 ? 28.700 19.895 33.977 1.00 9.04 868 GLY C C 1
ATOM 6156 O O . GLY C 3 298 ? 28.480 21.110 33.811 1.00 9.79 868 GLY C O 1
ATOM 6157 N N . ASN C 3 299 ? 29.612 19.418 34.824 1.00 8.85 869 ASN C N 1
ATOM 6158 C CA . ASN C 3 299 ? 30.131 20.223 35.909 1.00 9.31 869 ASN C CA 1
ATOM 6159 C C . ASN C 3 299 ? 31.444 20.967 35.641 1.00 9.18 869 ASN C C 1
ATOM 6160 O O . ASN C 3 299 ? 32.057 21.485 36.570 1.00 10.49 869 ASN C O 1
ATOM 6165 N N . SER C 3 300 ? 31.864 21.023 34.376 1.00 8.41 870 SER C N 1
ATOM 6166 C CA . SER C 3 300 ? 32.919 21.960 33.959 1.00 8.26 870 SER C CA 1
ATOM 6167 C C . SER C 3 300 ? 32.757 22.286 32.483 1.00 8.42 870 SER C C 1
ATOM 6168 O O . SER C 3 300 ? 31.975 21.634 31.785 1.00 8.64 870 SER C O 1
ATOM 6171 N N . ARG C 3 301 ? 33.489 23.295 32.018 1.00 8.24 871 ARG C N 1
ATOM 6172 C CA . ARG C 3 301 ? 33.396 23.711 30.626 1.00 8.58 871 ARG C CA 1
ATOM 6173 C C . ARG C 3 301 ? 33.943 22.636 29.680 1.00 8.39 871 ARG C C 1
ATOM 6174 O O . ARG C 3 301 ? 33.220 22.169 28.802 1.00 8.68 871 ARG C O 1
ATOM 6182 N N . ASP C 3 302 ? 35.200 22.228 29.898 1.00 8.55 872 ASP C N 1
ATOM 6183 C CA . ASP C 3 302 ? 35.890 21.298 29.002 1.00 8.42 872 ASP C CA 1
ATOM 6184 C C . ASP C 3 302 ? 35.690 21.795 27.567 1.00 7.96 872 ASP C C 1
ATOM 6185 O O . ASP C 3 302 ? 35.880 22.987 27.303 1.00 8.71 872 ASP C O 1
ATOM 6190 N N . LEU C 3 303 ? 35.257 20.921 26.664 1.00 7.86 873 LEU C N 1
ATOM 6191 C CA . LEU C 3 303 ? 35.167 21.276 25.233 1.00 7.40 873 LEU C CA 1
ATOM 6192 C C . LEU C 3 303 ? 33.752 21.733 24.810 1.00 7.57 873 LEU C C 1
ATOM 6193 O O . LEU C 3 303 ? 33.449 21.884 23.616 1.00 7.18 873 LEU C O 1
ATOM 6198 N N . SER C 3 304 ? 32.912 22.003 25.807 1.00 7.31 874 SER C N 1
ATOM 6199 C CA . SER C 3 304 ? 31.487 22.293 25.578 1.00 8.27 874 SER C CA 1
ATOM 6200 C C . SER C 3 304 ? 31.264 23.480 24.636 1.00 8.72 874 SER C C 1
ATOM 6201 O O . SER C 3 304 ? 30.384 23.449 23.754 1.00 8.94 874 SER C O 1
ATOM 6204 N N . HIS C 3 305 ? 32.070 24.522 24.792 1.00 9.45 875 HIS C N 1
ATOM 6205 C CA . HIS C 3 305 ? 31.882 25.696 23.925 1.00 10.16 875 HIS C CA 1
ATOM 6206 C C . HIS C 3 305 ? 32.130 25.369 22.461 1.00 10.09 875 HIS C C 1
ATOM 6207 O O . HIS C 3 305 ? 31.297 25.672 21.606 1.00 9.52 875 HIS C O 1
ATOM 6214 N N . SER C 3 306 ? 33.279 24.758 22.175 1.00 9.75 876 SER C N 1
ATOM 6215 C CA . SER C 3 306 ? 33.642 24.452 20.788 1.00 9.54 876 SER C CA 1
ATOM 6216 C C . SER C 3 306 ? 32.693 23.420 20.178 1.00 9.46 876 SER C C 1
ATOM 6217 O O . SER C 3 306 ? 32.430 23.427 18.969 1.00 9.44 876 SER C O 1
ATOM 6220 N N . ILE C 3 307 ? 32.172 22.533 21.020 1.00 8.74 877 ILE C N 1
ATOM 6221 C CA . ILE C 3 307 ? 31.167 21.574 20.576 1.00 8.75 877 ILE C CA 1
ATOM 6222 C C . ILE C 3 307 ? 29.907 22.302 20.095 1.00 9.19 877 ILE C C 1
ATOM 6223 O O . ILE C 3 307 ? 29.369 21.964 19.055 1.00 9.75 877 ILE C O 1
ATOM 6228 N N . MET C 3 308 ? 29.459 23.297 20.854 1.00 9.27 878 MET C N 1
ATOM 6229 C CA . MET C 3 308 ? 28.286 24.093 20.452 1.00 9.73 878 MET C CA 1
ATOM 6230 C C . MET C 3 308 ? 28.550 24.907 19.181 1.00 10.11 878 MET C C 1
ATOM 6231 O O . MET C 3 308 ? 27.659 25.066 18.332 1.00 9.61 878 MET C O 1
ATOM 6236 N N . GLU C 3 309 ? 29.776 25.414 19.044 1.00 10.41 879 GLU C N 1
ATOM 6237 C CA . GLU C 3 309 ? 30.155 26.098 17.806 1.00 11.19 879 GLU C CA 1
ATOM 6238 C C . GLU C 3 309 ? 30.012 25.144 16.618 1.00 10.30 879 GLU C C 1
ATOM 6239 O O . GLU C 3 309 ? 29.413 25.494 15.592 1.00 10.51 879 GLU C O 1
ATOM 6245 N N . ARG C 3 310 ? 30.562 23.933 16.750 1.00 9.76 880 ARG C N 1
ATOM 6246 C CA . ARG C 3 310 ? 30.419 22.949 15.670 1.00 9.53 880 ARG C CA 1
ATOM 6247 C C . ARG C 3 310 ? 28.936 22.646 15.400 1.00 9.40 880 ARG C C 1
ATOM 6248 O O . ARG C 3 310 ? 28.521 22.567 14.239 1.00 9.29 880 ARG C O 1
ATOM 6256 N N . ALA C 3 311 ? 28.143 22.513 16.458 1.00 9.72 881 ALA C N 1
ATOM 6257 C CA . ALA C 3 311 ? 26.696 22.299 16.307 1.00 9.67 881 ALA C CA 1
ATOM 6258 C C . ALA C 3 311 ? 26.107 23.416 15.447 1.00 9.46 881 ALA C C 1
ATOM 6259 O O . ALA C 3 311 ? 25.467 23.144 14.428 1.00 9.41 881 ALA C O 1
ATOM 6261 N N . LEU C 3 312 ? 26.367 24.666 15.826 1.00 9.76 882 LEU C N 1
ATOM 6262 C CA . LEU C 3 312 ? 25.831 25.794 15.068 1.00 9.29 882 LEU C CA 1
ATOM 6263 C C . LEU C 3 312 ? 26.317 25.779 13.626 1.00 9.48 882 LEU C C 1
ATOM 6264 O O . LEU C 3 312 ? 25.553 26.107 12.727 1.00 10.11 882 LEU C O 1
ATOM 6269 N N . PHE C 3 313 ? 27.567 25.358 13.395 1.00 8.87 883 PHE C N 1
ATOM 6270 C CA . PHE C 3 313 ? 28.102 25.304 12.019 1.00 9.21 883 PHE C CA 1
ATOM 6271 C C . PHE C 3 313 ? 27.446 24.219 11.158 1.00 9.06 883 PHE C C 1
ATOM 6272 O O . PHE C 3 313 ? 27.620 24.187 9.923 1.00 9.20 883 PHE C O 1
ATOM 6280 N N . HIS C 3 314 ? 26.714 23.310 11.797 1.00 8.96 884 HIS C N 1
ATOM 6281 C CA . HIS C 3 314 ? 26.127 22.184 11.090 1.00 9.27 884 HIS C CA 1
ATOM 6282 C C . HIS C 3 314 ? 24.605 22.124 11.113 1.00 9.60 884 HIS C C 1
ATOM 6283 O O . HIS C 3 314 ? 24.027 21.145 10.656 1.00 9.85 884 HIS C O 1
ATOM 6290 N N . MET C 3 315 ? 23.968 23.180 11.617 1.00 9.66 885 MET C N 1
ATOM 6291 C CA . MET C 3 315 ? 22.502 23.205 11.715 1.00 10.48 885 MET C CA 1
ATOM 6292 C C . MET C 3 315 ? 21.821 23.257 10.339 1.00 10.48 885 MET C C 1
ATOM 6293 O O . MET C 3 315 ? 20.606 23.072 10.237 1.00 10.13 885 MET C O 1
ATOM 6298 N N . ASP C 3 316 ? 22.605 23.527 9.297 1.00 10.46 886 ASP C N 1
ATOM 6299 C CA . ASP C 3 316 ? 22.108 23.569 7.918 1.00 11.06 886 ASP C CA 1
ATOM 6300 C C . ASP C 3 316 ? 22.073 22.202 7.236 1.00 11.03 886 ASP C C 1
ATOM 6301 O O . ASP C 3 316 ? 21.424 22.033 6.208 1.00 11.75 886 ASP C O 1
ATOM 6306 N N . ASN C 3 317 ? 22.773 21.238 7.824 1.00 11.12 887 ASN C N 1
ATOM 6307 C CA . ASN C 3 317 ? 23.200 20.039 7.112 1.00 10.98 887 ASN C CA 1
ATOM 6308 C C . ASN C 3 317 ? 23.606 20.356 5.669 1.00 11.42 887 ASN C C 1
ATOM 6309 O O . ASN C 3 317 ? 24.574 21.087 5.452 1.00 11.82 887 ASN C O 1
ATOM 6314 N N . CYS C 3 318 ? 22.830 19.874 4.705 1.00 11.38 888 CYS C N 1
ATOM 6315 C CA . CYS C 3 318 ? 23.162 20.057 3.293 1.00 11.54 888 CYS C CA 1
ATOM 6316 C C . CYS C 3 318 ? 22.182 20.975 2.574 1.00 11.02 888 CYS C C 1
ATOM 6317 O O . CYS C 3 318 ? 22.092 20.939 1.340 1.00 10.54 888 CYS C O 1
ATOM 6320 N N . TYR C 3 319 ? 21.483 21.809 3.339 1.00 10.80 889 TYR C N 1
ATOM 6321 C CA . TYR C 3 319 ? 20.356 22.573 2.797 1.00 10.93 889 TYR C CA 1
ATOM 6322 C C . TYR C 3 319 ? 20.547 24.074 2.808 1.00 11.36 889 TYR C C 1
ATOM 6323 O O . TYR C 3 319 ? 21.001 24.649 3.795 1.00 11.13 889 TYR C O 1
ATOM 6332 N N . LYS C 3 320 ? 20.192 24.704 1.693 1.00 11.54 890 LYS C N 1
ATOM 6333 C CA . LYS C 3 320 ? 20.282 26.152 1.563 1.00 13.02 890 LYS C CA 1
ATOM 6334 C C . LYS C 3 320 ? 19.045 26.781 2.208 1.00 13.37 890 LYS C C 1
ATOM 6335 O O . LYS C 3 320 ? 17.915 26.451 1.841 1.00 13.40 890 LYS C O 1
ATOM 6341 N N . ILE C 3 321 ? 19.274 27.654 3.188 1.00 13.93 891 ILE C N 1
ATOM 6342 C CA . ILE C 3 321 ? 18.212 28.308 3.962 1.00 14.66 891 ILE C CA 1
ATOM 6343 C C . ILE C 3 321 ? 18.504 29.817 4.014 1.00 15.04 891 ILE C C 1
ATOM 6344 O O . ILE C 3 321 ? 19.419 30.247 4.708 1.00 14.94 891 ILE C O 1
ATOM 6349 N N . PRO C 3 322 ? 17.740 30.625 3.255 1.00 15.18 892 PRO C N 1
ATOM 6350 C CA . PRO C 3 322 ? 18.073 32.048 3.114 1.00 15.39 892 PRO C CA 1
ATOM 6351 C C . PRO C 3 322 ? 17.964 32.865 4.389 1.00 14.91 892 PRO C C 1
ATOM 6352 O O . PRO C 3 322 ? 18.710 33.830 4.561 1.00 15.36 892 PRO C O 1
ATOM 6356 N N . ASN C 3 323 ? 17.038 32.493 5.271 1.00 14.32 893 ASN C N 1
ATOM 6357 C CA . ASN C 3 323 ? 16.813 33.226 6.507 1.00 13.56 893 ASN C CA 1
ATOM 6358 C C . ASN C 3 323 ? 16.903 32.255 7.661 1.00 13.32 893 ASN C C 1
ATOM 6359 O O . ASN C 3 323 ? 16.119 31.312 7.747 1.00 12.76 893 ASN C O 1
ATOM 6364 N N . ILE C 3 324 ? 17.893 32.475 8.519 1.00 13.26 894 ILE C N 1
ATOM 6365 C CA . ILE C 3 324 ? 18.278 31.470 9.497 1.00 12.76 894 ILE C CA 1
ATOM 6366 C C . ILE C 3 324 ? 18.866 32.093 10.758 1.00 13.03 894 ILE C C 1
ATOM 6367 O O . ILE C 3 324 ? 19.663 33.035 10.699 1.00 13.53 894 ILE C O 1
ATOM 6372 N N . ARG C 3 325 ? 18.451 31.569 11.901 1.00 13.82 895 ARG C N 1
ATOM 6373 C CA . ARG C 3 325 ? 19.048 31.963 13.165 1.00 14.79 895 ARG C CA 1
ATOM 6374 C C . ARG C 3 325 ? 19.228 30.738 14.037 1.00 13.61 895 ARG C C 1
ATOM 6375 O O . ARG C 3 325 ? 18.261 30.065 14.371 1.00 13.90 895 ARG C O 1
ATOM 6383 N N . GLY C 3 326 ? 20.475 30.438 14.377 1.00 12.76 896 GLY C N 1
ATOM 6384 C CA . GLY C 3 326 ? 20.756 29.353 15.317 1.00 12.04 896 GLY C CA 1
ATOM 6385 C C . GLY C 3 326 ? 21.396 29.924 16.556 1.00 11.86 896 GLY C C 1
ATOM 6386 O O . GLY C 3 326 ? 22.302 30.752 16.465 1.00 12.14 896 GLY C O 1
ATOM 6387 N N . THR C 3 327 ? 20.912 29.517 17.720 1.00 11.85 897 THR C N 1
ATOM 6388 C CA . THR C 3 327 ? 21.564 29.905 18.968 1.00 11.83 897 THR C CA 1
ATOM 6389 C C . THR C 3 327 ? 21.947 28.679 19.769 1.00 11.34 897 THR C C 1
ATOM 6390 O O . THR C 3 327 ? 21.391 27.600 19.582 1.00 10.19 897 THR C O 1
ATOM 6394 N N . GLY C 3 328 ? 22.897 28.868 20.674 1.00 11.20 898 GLY C N 1
ATOM 6395 C CA . GLY C 3 328 ? 23.297 27.792 21.573 1.00 11.18 898 GLY C CA 1
ATOM 6396 C C . GLY C 3 328 ? 23.645 28.251 22.966 1.00 11.95 898 GLY C C 1
ATOM 6397 O O . GLY C 3 328 ? 24.281 29.288 23.164 1.00 12.49 898 GLY C O 1
ATOM 6398 N N . ARG C 3 329 ? 23.244 27.451 23.941 1.00 11.80 899 ARG C N 1
ATOM 6399 C CA . ARG C 3 329 ? 23.587 27.720 25.327 1.00 12.34 899 ARG C CA 1
ATOM 6400 C C . ARG C 3 329 ? 24.105 26.442 25.957 1.00 11.72 899 ARG C C 1
ATOM 6401 O O . ARG C 3 329 ? 23.574 25.381 25.687 1.00 11.08 899 ARG C O 1
ATOM 6409 N N . LEU C 3 330 ? 25.121 26.575 26.806 1.00 10.71 900 LEU C N 1
ATOM 6410 C CA . LEU C 3 330 ? 25.748 25.439 27.492 1.00 11.03 900 LEU C CA 1
ATOM 6411 C C . LEU C 3 330 ? 25.176 25.355 28.896 1.00 11.19 900 LEU C C 1
ATOM 6412 O O . LEU C 3 330 ? 25.359 26.269 29.683 1.00 11.71 900 LEU C O 1
ATOM 6417 N N . CYS C 3 331 ? 24.474 24.269 29.208 1.00 10.72 901 CYS C N 1
ATOM 6418 C CA . CYS C 3 331 ? 23.868 24.112 30.521 1.00 11.29 901 CYS C CA 1
ATOM 6419 C C . CYS C 3 331 ? 24.872 23.598 31.539 1.00 11.19 901 CYS C C 1
ATOM 6420 O O . CYS C 3 331 ? 25.514 22.563 31.330 1.00 10.78 901 CYS C O 1
ATOM 6423 N N . LYS C 3 332 ? 24.982 24.331 32.642 1.00 11.54 902 LYS C N 1
ATOM 6424 C CA . LYS C 3 332 ? 25.872 24.003 33.746 1.00 11.83 902 LYS C CA 1
ATOM 6425 C C . LYS C 3 332 ? 25.084 23.154 34.741 1.00 11.73 902 LYS C C 1
ATOM 6426 O O . LYS C 3 332 ? 24.137 23.632 35.376 1.00 11.84 902 LYS C O 1
ATOM 6432 N N . THR C 3 333 ? 25.481 21.890 34.866 1.00 10.56 903 THR C N 1
ATOM 6433 C CA . THR C 3 333 ? 24.715 20.909 35.629 1.00 10.55 903 THR C CA 1
ATOM 6434 C C . THR C 3 333 ? 25.591 20.040 36.521 1.00 10.37 903 THR C C 1
ATOM 6435 O O . THR C 3 333 ? 26.811 19.913 36.295 1.00 11.00 903 THR C O 1
ATOM 6439 N N . ASN C 3 334 ? 24.952 19.431 37.516 1.00 10.41 904 ASN C N 1
ATOM 6440 C CA . ASN C 3 334 ? 25.629 18.524 38.440 1.00 10.45 904 ASN C CA 1
ATOM 6441 C C . ASN C 3 334 ? 25.721 17.102 37.916 1.00 10.85 904 ASN C C 1
ATOM 6442 O O . ASN C 3 334 ? 25.171 16.172 38.506 1.00 10.59 904 ASN C O 1
ATOM 6447 N N . LEU C 3 335 ? 26.424 16.974 36.791 1.00 9.90 905 LEU C N 1
ATOM 6448 C CA . LEU C 3 335 ? 26.698 15.706 36.136 1.00 9.88 905 LEU C CA 1
ATOM 6449 C C . LEU C 3 335 ? 28.156 15.723 35.706 1.00 9.56 905 LEU C C 1
ATOM 6450 O O . LEU C 3 335 ? 28.758 16.796 35.547 1.00 8.76 905 LEU C O 1
ATOM 6455 N N . SER C 3 336 ? 28.737 14.544 35.509 1.00 10.00 906 SER C N 1
ATOM 6456 C CA . SER C 3 336 ? 30.118 14.487 35.021 1.00 10.01 906 SER C CA 1
ATOM 6457 C C . SER C 3 336 ? 30.267 15.316 33.753 1.00 10.08 906 SER C C 1
ATOM 6458 O O . SER C 3 336 ? 29.385 15.324 32.899 1.00 10.32 906 SER C O 1
ATOM 6461 N N . SER C 3 337 ? 31.378 16.033 33.654 1.00 8.60 907 SER C N 1
ATOM 6462 C CA . SER C 3 337 ? 31.583 16.954 32.551 1.00 8.15 907 SER C CA 1
ATOM 6463 C C . SER C 3 337 ? 31.598 16.207 31.232 1.00 7.72 907 SER C C 1
ATOM 6464 O O . SER C 3 337 ? 32.388 15.275 31.046 1.00 8.12 907 SER C O 1
ATOM 6467 N N . ASN C 3 338 ? 30.731 16.631 30.318 1.00 7.70 908 ASN C N 1
ATOM 6468 C CA . ASN C 3 338 ? 30.708 16.061 28.966 1.00 8.03 908 ASN C CA 1
ATOM 6469 C C . ASN C 3 338 ? 31.774 16.633 28.058 1.00 8.00 908 ASN C C 1
ATOM 6470 O O . ASN C 3 338 ? 32.292 17.730 28.303 1.00 7.78 908 ASN C O 1
ATOM 6475 N N . THR C 3 339 ? 32.113 15.886 27.008 1.00 8.45 909 THR C N 1
ATOM 6476 C CA . THR C 3 339 ? 33.356 16.162 26.292 1.00 8.19 909 THR C CA 1
ATOM 6477 C C . THR C 3 339 ? 33.207 15.860 24.799 1.00 8.14 909 THR C C 1
ATOM 6478 O O . THR C 3 339 ? 32.078 15.723 24.290 1.00 8.24 909 THR C O 1
ATOM 6482 N N . ALA C 3 340 ? 34.339 15.776 24.108 1.00 7.48 910 ALA C N 1
ATOM 6483 C CA . ALA C 3 340 ? 34.388 15.363 22.717 1.00 7.75 910 ALA C CA 1
ATOM 6484 C C . ALA C 3 340 ? 33.898 13.933 22.550 1.00 8.02 910 ALA C C 1
ATOM 6485 O O . ALA C 3 340 ? 34.273 13.058 23.322 1.00 7.22 910 ALA C O 1
ATOM 6487 N N . PHE C 3 341 ? 33.064 13.709 21.537 1.00 8.08 911 PHE C N 1
ATOM 6488 C CA . PHE C 3 341 ? 32.699 12.351 21.106 1.00 7.98 911 PHE C CA 1
ATOM 6489 C C . PHE C 3 341 ? 32.514 12.473 19.590 1.00 8.49 911 PHE C C 1
ATOM 6490 O O . PHE C 3 341 ? 31.757 13.333 19.126 1.00 8.41 911 PHE C O 1
ATOM 6498 N N . ARG C 3 342 ? 33.233 11.624 18.854 1.00 7.57 912 ARG C N 1
ATOM 6499 C CA . ARG C 3 342 ? 33.191 11.507 17.388 1.00 8.12 912 ARG C CA 1
ATOM 6500 C C . ARG C 3 342 ? 32.027 12.272 16.752 1.00 7.95 912 ARG C C 1
ATOM 6501 O O . ARG C 3 342 ? 30.877 11.833 16.820 1.00 7.85 912 ARG C O 1
ATOM 6509 N N . GLY C 3 343 ? 32.337 13.419 16.148 1.00 7.47 913 GLY C N 1
ATOM 6510 C CA . GLY C 3 343 ? 31.306 14.292 15.579 1.00 7.73 913 GLY C CA 1
ATOM 6511 C C . GLY C 3 343 ? 31.223 15.640 16.273 1.00 7.73 913 GLY C C 1
ATOM 6512 O O . GLY C 3 343 ? 30.936 16.647 15.630 1.00 7.82 913 GLY C O 1
ATOM 6513 N N . PHE C 3 344 ? 31.431 15.660 17.596 1.00 7.54 914 PHE C N 1
ATOM 6514 C CA . PHE C 3 344 ? 31.775 16.897 18.301 1.00 8.46 914 PHE C CA 1
ATOM 6515 C C . PHE C 3 344 ? 30.686 17.953 18.122 1.00 8.17 914 PHE C C 1
ATOM 6516 O O . PHE C 3 344 ? 30.950 19.081 17.691 1.00 8.59 914 PHE C O 1
ATOM 6524 N N . GLY C 3 345 ? 29.454 17.576 18.455 1.00 8.40 915 GLY C N 1
ATOM 6525 C CA . GLY C 3 345 ? 28.316 18.504 18.353 1.00 8.13 915 GLY C CA 1
ATOM 6526 C C . GLY C 3 345 ? 27.640 18.497 16.999 1.00 8.48 915 GLY C C 1
ATOM 6527 O O . GLY C 3 345 ? 26.472 18.882 16.883 1.00 8.03 915 GLY C O 1
ATOM 6528 N N . GLY C 3 346 ? 28.361 18.030 15.978 1.00 8.06 916 GLY C N 1
ATOM 6529 C CA . GLY C 3 346 ? 27.817 17.915 14.627 1.00 8.83 916 GLY C CA 1
ATOM 6530 C C . GLY C 3 346 ? 26.602 16.991 14.531 1.00 9.17 916 GLY C C 1
ATOM 6531 O O . GLY C 3 346 ? 25.544 17.398 14.017 1.00 9.84 916 GLY C O 1
ATOM 6532 N N . PRO C 3 347 ? 26.738 15.730 14.989 1.00 8.75 917 PRO C N 1
ATOM 6533 C CA . PRO C 3 347 ? 25.611 14.780 14.904 1.00 8.97 917 PRO C CA 1
ATOM 6534 C C . PRO C 3 347 ? 24.325 15.307 15.560 1.00 9.15 917 PRO C C 1
ATOM 6535 O O . PRO C 3 347 ? 23.240 15.095 15.027 1.00 9.78 917 PRO C O 1
ATOM 6539 N N . GLN C 3 348 ? 24.448 16.007 16.682 1.00 8.37 918 GLN C N 1
ATOM 6540 C CA . GLN C 3 348 ? 23.269 16.553 17.353 1.00 8.74 918 GLN C CA 1
ATOM 6541 C C . GLN C 3 348 ? 22.573 17.599 16.498 1.00 8.89 918 GLN C C 1
ATOM 6542 O O . GLN C 3 348 ? 21.349 17.530 16.295 1.00 8.94 918 GLN C O 1
ATOM 6548 N N . ALA C 3 349 ? 23.349 18.555 15.987 1.00 8.91 919 ALA C N 1
ATOM 6549 C CA . ALA C 3 349 ? 22.791 19.634 15.162 1.00 8.55 919 ALA C CA 1
ATOM 6550 C C . ALA C 3 349 ? 22.218 19.081 13.846 1.00 9.11 919 ALA C C 1
ATOM 6551 O O . ALA C 3 349 ? 21.142 19.514 13.381 1.00 9.11 919 ALA C O 1
ATOM 6553 N N . LEU C 3 350 ? 22.909 18.089 13.274 1.00 8.87 920 LEU C N 1
ATOM 6554 C CA . LEU C 3 350 ? 22.490 17.467 12.015 1.00 9.22 920 LEU C CA 1
ATOM 6555 C C . LEU C 3 350 ? 21.201 16.676 12.221 1.00 9.49 920 LEU C C 1
ATOM 6556 O O . LEU C 3 350 ? 20.328 16.677 11.365 1.00 10.51 920 LEU C O 1
ATOM 6561 N N . PHE C 3 351 ? 21.085 16.020 13.377 1.00 9.90 921 PHE C N 1
ATOM 6562 C CA . PHE C 3 351 ? 19.875 15.271 13.736 1.00 10.07 921 PHE C CA 1
ATOM 6563 C C . PHE C 3 351 ? 18.678 16.229 13.868 1.00 10.15 921 PHE C C 1
ATOM 6564 O O . PHE C 3 351 ? 17.578 15.941 13.381 1.00 9.90 921 PHE C O 1
ATOM 6572 N N . ILE C 3 352 ? 18.903 17.359 14.533 1.00 9.50 922 ILE C N 1
ATOM 6573 C CA . ILE C 3 352 ? 17.848 18.375 14.713 1.00 10.03 922 ILE C CA 1
ATOM 6574 C C . ILE C 3 352 ? 17.382 18.876 13.350 1.00 10.12 922 ILE C C 1
ATOM 6575 O O . ILE C 3 352 ? 16.167 18.960 13.073 1.00 10.92 922 ILE C O 1
ATOM 6580 N N . ALA C 3 353 ? 18.348 19.151 12.476 1.00 10.57 923 ALA C N 1
ATOM 6581 C CA . ALA C 3 353 ? 18.058 19.536 11.089 1.00 10.87 923 ALA C CA 1
ATOM 6582 C C . ALA C 3 353 ? 17.190 18.516 10.370 1.00 10.89 923 ALA C C 1
ATOM 6583 O O . ALA C 3 353 ? 16.136 18.869 9.837 1.00 11.77 923 ALA C O 1
ATOM 6585 N N . GLU C 3 354 ? 17.609 17.249 10.373 1.00 10.87 924 GLU C N 1
ATOM 6586 C CA . GLU C 3 354 ? 16.864 16.208 9.655 1.00 10.62 924 GLU C CA 1
ATOM 6587 C C . GLU C 3 354 ? 15.477 15.973 10.247 1.00 10.76 924 GLU C C 1
ATOM 6588 O O . GLU C 3 354 ? 14.547 15.603 9.536 1.00 11.37 924 GLU C O 1
ATOM 6594 N N . ASN C 3 355 ? 15.334 16.229 11.540 1.00 10.90 925 ASN C N 1
ATOM 6595 C CA . ASN C 3 355 ? 14.021 16.126 12.162 1.00 11.36 925 ASN C CA 1
ATOM 6596 C C . ASN C 3 355 ? 13.015 17.147 11.618 1.00 11.51 925 ASN C C 1
ATOM 6597 O O . ASN C 3 355 ? 11.909 16.755 11.232 1.00 11.41 925 ASN C O 1
ATOM 6602 N N . TRP C 3 356 ? 13.361 18.436 11.606 1.00 11.87 926 TRP C N 1
ATOM 6603 C CA . TRP C 3 356 ? 12.411 19.405 11.017 1.00 12.01 926 TRP C CA 1
ATOM 6604 C C . TRP C 3 356 ? 12.259 19.175 9.501 1.00 12.10 926 TRP C C 1
ATOM 6605 O O . TRP C 3 356 ? 11.164 19.342 8.966 1.00 12.29 926 TRP C O 1
ATOM 6616 N N . MET C 3 357 ? 13.329 18.761 8.806 1.00 12.28 927 MET C N 1
ATOM 6617 C CA . MET C 3 357 ? 13.208 18.422 7.379 1.00 12.23 927 MET C CA 1
ATOM 6618 C C . MET C 3 357 ? 12.205 17.286 7.173 1.00 12.71 927 MET C C 1
ATOM 6619 O O . MET C 3 357 ? 11.404 17.324 6.244 1.00 13.16 927 MET C O 1
ATOM 6624 N N . SER C 3 358 ? 12.232 16.287 8.052 1.00 12.75 928 SER C N 1
ATOM 6625 C CA . SER C 3 358 ? 11.287 15.176 7.968 1.00 13.66 928 SER C CA 1
ATOM 6626 C C . SER C 3 358 ? 9.858 15.687 8.141 1.00 13.59 928 SER C C 1
ATOM 6627 O O . SER C 3 358 ? 8.954 15.238 7.440 1.00 14.68 928 SER C O 1
ATOM 6630 N N . GLU C 3 359 ? 9.686 16.657 9.036 1.00 13.95 929 GLU C N 1
ATOM 6631 C CA . GLU C 3 359 ? 8.370 17.265 9.296 1.00 14.30 929 GLU C CA 1
ATOM 6632 C C . GLU C 3 359 ? 7.871 18.158 8.152 1.00 14.53 929 GLU C C 1
ATOM 6633 O O . GLU C 3 359 ? 6.654 18.249 7.917 1.00 14.23 929 GLU C O 1
ATOM 6639 N N . VAL C 3 360 ? 8.798 18.819 7.455 1.00 14.00 930 VAL C N 1
ATOM 6640 C CA . VAL C 3 360 ? 8.449 19.597 6.258 1.00 13.89 930 VAL C CA 1
ATOM 6641 C C . VAL C 3 360 ? 7.859 18.687 5.183 1.00 14.21 930 VAL C C 1
ATOM 6642 O O . VAL C 3 360 ? 6.783 18.962 4.641 1.00 14.67 930 VAL C O 1
ATOM 6646 N N . ALA C 3 361 ? 8.540 17.580 4.903 1.00 14.45 931 ALA C N 1
ATOM 6647 C CA . ALA C 3 361 ? 8.059 16.632 3.903 1.00 15.06 931 ALA C CA 1
ATOM 6648 C C . ALA C 3 361 ? 6.672 16.094 4.256 1.00 15.20 931 ALA C C 1
ATOM 6649 O O . ALA C 3 361 ? 5.794 16.029 3.397 1.00 15.40 931 ALA C O 1
ATOM 6651 N N . VAL C 3 362 ? 6.482 15.715 5.520 1.00 14.82 932 VAL C N 1
ATOM 6652 C CA . VAL C 3 362 ? 5.194 15.181 5.973 1.00 15.44 932 VAL C CA 1
ATOM 6653 C C . VAL C 3 362 ? 4.107 16.233 5.826 1.00 15.64 932 VAL C C 1
ATOM 6654 O O . VAL C 3 362 ? 3.035 15.938 5.291 1.00 16.21 932 VAL C O 1
ATOM 6658 N N . THR C 3 363 ? 4.408 17.465 6.240 1.00 15.68 933 THR C N 1
ATOM 6659 C CA . THR C 3 363 ? 3.421 18.551 6.225 1.00 15.71 933 THR C CA 1
ATOM 6660 C C . THR C 3 363 ? 2.998 18.871 4.795 1.00 16.18 933 THR C C 1
ATOM 6661 O O . THR C 3 363 ? 1.820 19.124 4.525 1.00 16.23 933 THR C O 1
ATOM 6665 N N . CYS C 3 364 ? 3.955 18.818 3.873 1.00 16.22 934 CYS C N 1
ATOM 6666 C CA . CYS C 3 364 ? 3.698 19.133 2.473 1.00 17.11 934 CYS C CA 1
ATOM 6667 C C . CYS C 3 364 ? 3.041 17.976 1.724 1.00 17.22 934 CYS C C 1
ATOM 6668 O O . CYS C 3 364 ? 2.553 18.157 0.600 1.00 18.05 934 CYS C O 1
ATOM 6671 N N . GLY C 3 365 ? 3.046 16.789 2.329 1.00 17.42 935 GLY C N 1
ATOM 6672 C CA . GLY C 3 365 ? 2.551 15.579 1.673 1.00 17.97 935 GLY C CA 1
ATOM 6673 C C . GLY C 3 365 ? 3.371 15.225 0.446 1.00 18.26 935 GLY C C 1
ATOM 6674 O O . GLY C 3 365 ? 2.836 14.800 -0.583 1.00 18.97 935 GLY C O 1
ATOM 6675 N N . LEU C 3 366 ? 4.684 15.402 0.557 1.00 18.44 936 LEU C N 1
ATOM 6676 C CA . LEU C 3 366 ? 5.596 15.157 -0.559 1.00 18.31 936 LEU C CA 1
ATOM 6677 C C . LEU C 3 366 ? 6.615 14.095 -0.158 1.00 18.17 936 LEU C C 1
ATOM 6678 O O . LEU C 3 366 ? 6.914 13.961 1.028 1.00 18.26 936 LEU C O 1
ATOM 6683 N N . PRO C 3 367 ? 7.128 13.323 -1.138 1.00 17.79 937 PRO C N 1
ATOM 6684 C CA . PRO C 3 367 ? 8.160 12.325 -0.851 1.00 17.42 937 PRO C CA 1
ATOM 6685 C C . PRO C 3 367 ? 9.389 13.005 -0.254 1.00 16.85 937 PRO C C 1
ATOM 6686 O O . PRO C 3 367 ? 9.836 14.040 -0.762 1.00 16.78 937 PRO C O 1
ATOM 6690 N N . ALA C 3 368 ? 9.914 12.418 0.820 1.00 16.44 938 ALA C N 1
ATOM 6691 C CA . ALA C 3 368 ? 10.989 13.032 1.595 1.00 15.86 938 ALA C CA 1
ATOM 6692 C C . ALA C 3 368 ? 12.245 13.308 0.759 1.00 15.30 938 ALA C C 1
ATOM 6693 O O . ALA C 3 368 ? 12.884 14.357 0.937 1.00 14.82 938 ALA C O 1
ATOM 6695 N N . GLU C 3 369 ? 12.580 12.389 -0.149 1.00 15.41 939 GLU C N 1
ATOM 6696 C CA . GLU C 3 369 ? 13.788 12.544 -0.987 1.00 15.77 939 GLU C CA 1
ATOM 6697 C C . GLU C 3 369 ? 13.664 13.721 -1.934 1.00 15.61 939 GLU C C 1
ATOM 6698 O O . GLU C 3 369 ? 14.666 14.363 -2.257 1.00 15.10 939 GLU C O 1
ATOM 6704 N N . GLU C 3 370 ? 12.447 13.994 -2.400 1.00 15.63 940 GLU C N 1
ATOM 6705 C CA . GLU C 3 370 ? 12.213 15.153 -3.266 1.00 15.54 940 GLU C CA 1
ATOM 6706 C C . GLU C 3 370 ? 12.391 16.476 -2.532 1.00 14.70 940 GLU C C 1
ATOM 6707 O O . GLU C 3 370 ? 12.958 17.420 -3.067 1.00 14.90 940 GLU C O 1
ATOM 6713 N N . VAL C 3 371 ? 11.901 16.536 -1.298 1.00 14.00 941 VAL C N 1
ATOM 6714 C CA . VAL C 3 371 ? 11.996 17.743 -0.487 1.00 13.60 941 VAL C CA 1
ATOM 6715 C C . VAL C 3 371 ? 13.452 18.015 -0.102 1.00 13.24 941 VAL C C 1
ATOM 6716 O O . VAL C 3 371 ? 13.912 19.152 -0.155 1.00 13.31 941 VAL C O 1
ATOM 6720 N N . ARG C 3 372 ? 14.163 16.957 0.283 1.00 13.49 942 ARG C N 1
ATOM 6721 C CA . ARG C 3 372 ? 15.599 17.064 0.560 1.00 12.94 942 ARG C CA 1
ATOM 6722 C C . ARG C 3 372 ? 16.378 17.546 -0.668 1.00 13.82 942 ARG C C 1
ATOM 6723 O O . ARG C 3 372 ? 17.147 18.507 -0.582 1.00 14.45 942 ARG C O 1
ATOM 6731 N N . TRP C 3 373 ? 16.148 16.906 -1.814 1.00 14.34 943 TRP C N 1
ATOM 6732 C CA . TRP C 3 373 ? 16.840 17.281 -3.049 1.00 15.21 943 TRP C CA 1
ATOM 6733 C C . TRP C 3 373 ? 16.583 18.749 -3.426 1.00 15.08 943 TRP C C 1
ATOM 6734 O O . TRP C 3 373 ? 17.529 19.486 -3.725 1.00 14.70 943 TRP C O 1
ATOM 6745 N N . LYS C 3 374 ? 15.311 19.161 -3.387 1.00 15.20 944 LYS C N 1
ATOM 6746 C CA . LYS C 3 374 ? 14.886 20.531 -3.724 1.00 15.99 944 LYS C CA 1
ATOM 6747 C C . LYS C 3 374 ? 15.605 21.587 -2.910 1.00 15.45 944 LYS C C 1
ATOM 6748 O O . LYS C 3 374 ? 15.818 22.703 -3.378 1.00 15.71 944 LYS C O 1
ATOM 6754 N N . ASN C 3 375 ? 15.933 21.239 -1.666 1.00 14.73 945 ASN C N 1
ATOM 6755 C CA . ASN C 3 375 ? 16.499 22.187 -0.717 1.00 13.89 945 ASN C CA 1
ATOM 6756 C C . ASN C 3 375 ? 18.019 22.121 -0.630 1.00 13.71 945 ASN C C 1
ATOM 6757 O O . ASN C 3 375 ? 18.636 22.897 0.091 1.00 13.12 945 ASN C O 1
ATOM 6762 N N . MET C 3 376 ? 18.610 21.196 -1.371 1.00 14.25 946 MET C N 1
ATOM 6763 C CA . MET C 3 376 ? 20.050 20.977 -1.306 1.00 15.69 946 MET C CA 1
ATOM 6764 C C . MET C 3 376 ? 20.843 22.166 -1.830 1.00 14.24 946 MET C C 1
ATOM 6765 O O . MET C 3 376 ? 20.456 22.803 -2.812 1.00 14.09 946 MET C O 1
ATOM 6770 N N . TYR C 3 377 ? 21.953 22.470 -1.163 1.00 13.33 947 TYR C N 1
ATOM 6771 C CA . TYR C 3 377 ? 22.913 23.428 -1.687 1.00 12.80 947 TYR C CA 1
ATOM 6772 C C . TYR C 3 377 ? 23.328 23.032 -3.108 1.00 12.79 947 TYR C C 1
ATOM 6773 O O . TYR C 3 377 ? 23.212 21.868 -3.506 1.00 13.35 947 TYR C O 1
ATOM 6782 N N . LYS C 3 378 ? 23.836 24.005 -3.856 1.00 13.88 948 LYS C N 1
ATOM 6783 C CA . LYS C 3 378 ? 24.488 23.731 -5.135 1.00 14.58 948 LYS C CA 1
ATOM 6784 C C . LYS C 3 378 ? 25.948 24.121 -5.024 1.00 14.04 948 LYS C C 1
ATOM 6785 O O . LYS C 3 378 ? 26.329 24.887 -4.135 1.00 13.83 948 LYS C O 1
ATOM 6791 N N . GLU C 3 379 ? 26.758 23.588 -5.939 1.00 13.79 949 GLU C N 1
ATOM 6792 C CA . GLU C 3 379 ? 28.164 23.964 -6.067 1.00 13.61 949 GLU C CA 1
ATOM 6793 C C . GLU C 3 379 ? 28.313 25.480 -5.995 1.00 13.55 949 GLU C C 1
ATOM 6794 O O . GLU C 3 379 ? 27.639 26.214 -6.730 1.00 13.48 949 GLU C O 1
ATOM 6800 N N . GLY C 3 380 ? 29.163 25.953 -5.087 1.00 13.40 950 GLY C N 1
ATOM 6801 C CA . GLY C 3 380 ? 29.442 27.382 -4.999 1.00 13.68 950 GLY C CA 1
ATOM 6802 C C . GLY C 3 380 ? 28.528 28.201 -4.101 1.00 13.83 950 GLY C C 1
ATOM 6803 O O . GLY C 3 380 ? 28.766 29.401 -3.899 1.00 14.14 950 GLY C O 1
ATOM 6804 N N . ASP C 3 381 ? 27.484 27.577 -3.550 1.00 13.86 951 ASP C N 1
ATOM 6805 C CA . ASP C 3 381 ? 26.655 28.264 -2.551 1.00 13.90 951 ASP C CA 1
ATOM 6806 C C . ASP C 3 381 ? 27.456 28.595 -1.289 1.00 13.49 951 ASP C C 1
ATOM 6807 O O . ASP C 3 381 ? 28.431 27.905 -0.963 1.00 13.95 951 ASP C O 1
ATOM 6812 N N . LEU C 3 382 ? 27.016 29.633 -0.580 1.00 13.02 952 LEU C N 1
ATOM 6813 C CA . LEU C 3 382 ? 27.537 29.972 0.746 1.00 12.44 952 LEU C CA 1
ATOM 6814 C C . LEU C 3 382 ? 26.667 29.320 1.810 1.00 12.08 952 LEU C C 1
ATOM 6815 O O . LEU C 3 382 ? 25.439 29.253 1.678 1.00 11.09 952 LEU C O 1
ATOM 6820 N N . THR C 3 383 ? 27.300 28.858 2.884 1.00 11.70 953 THR C N 1
ATOM 6821 C CA . THR C 3 383 ? 26.569 28.348 4.032 1.00 11.30 953 THR C CA 1
ATOM 6822 C C . THR C 3 383 ? 25.991 29.531 4.824 1.00 11.12 953 THR C C 1
ATOM 6823 O O . THR C 3 383 ? 26.202 30.706 4.472 1.00 11.71 953 THR C O 1
ATOM 6827 N N . HIS C 3 384 ? 25.293 29.221 5.913 1.00 10.93 954 HIS C N 1
ATOM 6828 C CA . HIS C 3 384 ? 24.757 30.246 6.809 1.00 11.11 954 HIS C CA 1
ATOM 6829 C C . HIS C 3 384 ? 25.840 31.042 7.527 1.00 11.17 954 HIS C C 1
ATOM 6830 O O . HIS C 3 384 ? 25.586 32.142 8.027 1.00 11.86 954 HIS C O 1
ATOM 6837 N N . PHE C 3 385 ? 27.049 30.475 7.577 1.00 11.08 955 PHE C N 1
ATOM 6838 C CA . PHE C 3 385 ? 28.212 31.190 8.089 1.00 11.47 955 PHE C CA 1
ATOM 6839 C C . PHE C 3 385 ? 29.102 31.728 6.959 1.00 11.84 955 PHE C C 1
ATOM 6840 O O . PHE C 3 385 ? 30.273 32.078 7.167 1.00 12.57 955 PHE C O 1
ATOM 6848 N N . ASN C 3 386 ? 28.513 31.806 5.765 1.00 11.87 956 ASN C N 1
ATOM 6849 C CA . ASN C 3 386 ? 29.107 32.497 4.622 1.00 12.21 956 ASN C CA 1
ATOM 6850 C C . ASN C 3 386 ? 30.376 31.861 4.042 1.00 12.11 956 ASN C C 1
ATOM 6851 O O . ASN C 3 386 ? 31.167 32.530 3.361 1.00 12.86 956 ASN C O 1
ATOM 6856 N N . GLN C 3 387 ? 30.556 30.565 4.281 1.00 11.58 957 GLN C N 1
ATOM 6857 C CA . GLN C 3 387 ? 31.619 29.840 3.600 1.00 11.91 957 GLN C CA 1
ATOM 6858 C C . GLN C 3 387 ? 31.133 29.187 2.314 1.00 12.22 957 GLN C C 1
ATOM 6859 O O . GLN C 3 387 ? 30.097 28.514 2.286 1.00 11.74 957 GLN C O 1
ATOM 6865 N N . ARG C 3 388 ? 31.919 29.385 1.260 1.00 12.60 958 ARG C N 1
ATOM 6866 C CA . ARG C 3 388 ? 31.647 28.821 -0.048 1.00 13.31 958 ARG C CA 1
ATOM 6867 C C . ARG C 3 388 ? 31.862 27.305 -0.069 1.00 13.33 958 ARG C C 1
ATOM 6868 O O . ARG C 3 388 ? 32.873 26.794 0.428 1.00 13.11 958 ARG C O 1
ATOM 6876 N N . LEU C 3 389 ? 30.895 26.601 -0.644 1.00 12.92 959 LEU C N 1
ATOM 6877 C CA . LEU C 3 389 ? 30.986 25.163 -0.819 1.00 13.38 959 LEU C CA 1
ATOM 6878 C C . LEU C 3 389 ? 31.614 24.864 -2.169 1.00 13.71 959 LEU C C 1
ATOM 6879 O O . LEU C 3 389 ? 30.941 24.902 -3.196 1.00 14.13 959 LEU C O 1
ATOM 6884 N N . GLU C 3 390 ? 32.914 24.578 -2.151 1.00 13.73 960 GLU C N 1
ATOM 6885 C CA . GLU C 3 390 ? 33.664 24.270 -3.367 1.00 14.98 960 GLU C CA 1
ATOM 6886 C C . GLU C 3 390 ? 33.919 22.771 -3.432 1.00 14.42 960 GLU C C 1
ATOM 6887 O O . GLU C 3 390 ? 34.417 22.175 -2.469 1.00 14.83 960 GLU C O 1
ATOM 6893 N N . GLY C 3 391 ? 33.568 22.159 -4.561 1.00 13.66 961 GLY C N 1
ATOM 6894 C CA . GLY C 3 391 ? 33.688 20.714 -4.702 1.00 13.24 961 GLY C CA 1
ATOM 6895 C C . GLY C 3 391 ? 32.605 20.022 -3.896 1.00 12.92 961 GLY C C 1
ATOM 6896 O O . GLY C 3 391 ? 32.869 19.066 -3.170 1.00 12.76 961 GLY C O 1
ATOM 6897 N N . PHE C 3 392 ? 31.380 20.516 -4.038 1.00 12.70 962 PHE C N 1
ATOM 6898 C CA . PHE C 3 392 ? 30.232 20.048 -3.259 1.00 12.85 962 PHE C CA 1
ATOM 6899 C C . PHE C 3 392 ? 29.678 18.784 -3.909 1.00 12.93 962 PHE C C 1
ATOM 6900 O O . PHE C 3 392 ? 28.962 18.850 -4.907 1.00 13.72 962 PHE C O 1
ATOM 6908 N N . SER C 3 393 ? 30.032 17.625 -3.353 1.00 12.35 963 SER C N 1
ATOM 6909 C CA . SER C 3 393 ? 29.809 16.349 -4.040 1.00 12.77 963 SER C CA 1
ATOM 6910 C C . SER C 3 393 ? 28.532 15.636 -3.610 1.00 12.67 963 SER C C 1
ATOM 6911 O O . SER C 3 393 ? 28.257 14.526 -4.079 1.00 12.35 963 SER C O 1
ATOM 6914 N N . VAL C 3 394 ? 27.751 16.257 -2.727 1.00 12.49 964 VAL C N 1
ATOM 6915 C CA . VAL C 3 394 ? 26.511 15.612 -2.251 1.00 12.92 964 VAL C CA 1
ATOM 6916 C C . VAL C 3 394 ? 25.600 15.149 -3.408 1.00 13.24 964 VAL C C 1
ATOM 6917 O O . VAL C 3 394 ? 25.125 14.013 -3.387 1.00 12.39 964 VAL C O 1
ATOM 6921 N N . PRO C 3 395 ? 25.366 16.007 -4.428 1.00 13.89 965 PRO C N 1
ATOM 6922 C CA . PRO C 3 395 ? 24.505 15.535 -5.530 1.00 14.39 965 PRO C CA 1
ATOM 6923 C C . PRO C 3 395 ? 24.962 14.221 -6.176 1.00 14.60 965 PRO C C 1
ATOM 6924 O O . PRO C 3 395 ? 24.141 13.335 -6.403 1.00 14.46 965 PRO C O 1
ATOM 6928 N N . ARG C 3 396 ? 26.260 14.098 -6.456 1.00 14.17 966 ARG C N 1
ATOM 6929 C CA . ARG C 3 396 ? 26.837 12.844 -6.966 1.00 14.60 966 ARG C CA 1
ATOM 6930 C C . ARG C 3 396 ? 26.641 11.670 -6.000 1.00 13.63 966 ARG C C 1
ATOM 6931 O O . ARG C 3 396 ? 26.199 10.601 -6.396 1.00 13.73 966 ARG C O 1
ATOM 6939 N N . CYS C 3 397 ? 26.990 11.863 -4.728 1.00 13.11 967 CYS C N 1
ATOM 6940 C CA . CYS C 3 397 ? 26.761 10.822 -3.724 1.00 11.99 967 CYS C CA 1
ATOM 6941 C C . CYS C 3 397 ? 25.289 10.405 -3.675 1.00 11.80 967 CYS C C 1
ATOM 6942 O O . CYS C 3 397 ? 24.978 9.231 -3.528 1.00 12.23 967 CYS C O 1
ATOM 6945 N N . TRP C 3 398 ? 24.407 11.397 -3.758 1.00 12.08 968 TRP C N 1
ATOM 6946 C CA . TRP C 3 398 ? 22.956 11.193 -3.668 1.00 12.54 968 TRP C CA 1
ATOM 6947 C C . TRP C 3 398 ? 22.469 10.351 -4.840 1.00 12.79 968 TRP C C 1
ATOM 6948 O O . TRP C 3 398 ? 21.816 9.327 -4.654 1.00 12.98 968 TRP C O 1
ATOM 6959 N N . ASP C 3 399 ? 22.813 10.788 -6.047 1.00 13.59 969 ASP C N 1
ATOM 6960 C CA . ASP C 3 399 ? 22.415 10.090 -7.268 1.00 14.36 969 ASP C CA 1
ATOM 6961 C C . ASP C 3 399 ? 22.969 8.677 -7.291 1.00 14.51 969 ASP C C 1
ATOM 6962 O O . ASP C 3 399 ? 22.256 7.736 -7.610 1.00 13.64 969 ASP C O 1
ATOM 6967 N N . GLU C 3 400 ? 24.244 8.516 -6.942 1.00 14.41 970 GLU C N 1
ATOM 6968 C CA . GLU C 3 400 ? 24.855 7.195 -6.973 1.00 15.57 970 GLU C CA 1
ATOM 6969 C C . GLU C 3 400 ? 24.230 6.283 -5.925 1.00 15.15 970 GLU C C 1
ATOM 6970 O O . GLU C 3 400 ? 23.989 5.104 -6.189 1.00 15.73 970 GLU C O 1
ATOM 6976 N N . CYS C 3 401 ? 23.936 6.835 -4.751 1.00 14.83 971 CYS C N 1
ATOM 6977 C CA . CYS C 3 401 ? 23.316 6.040 -3.681 1.00 14.48 971 CYS C CA 1
ATOM 6978 C C . CYS C 3 401 ? 21.886 5.621 -4.040 1.00 14.52 971 CYS C C 1
ATOM 6979 O O . CYS C 3 401 ? 21.504 4.460 -3.864 1.00 14.64 971 CYS C O 1
ATOM 6982 N N . LEU C 3 402 ? 21.108 6.552 -4.576 1.00 14.60 972 LEU C N 1
ATOM 6983 C CA . LEU C 3 402 ? 19.754 6.225 -5.052 1.00 14.91 972 LEU C CA 1
ATOM 6984 C C . LEU C 3 402 ? 19.777 5.059 -6.029 1.00 15.02 972 LEU C C 1
ATOM 6985 O O . LEU C 3 402 ? 18.941 4.150 -5.954 1.00 15.03 972 LEU C O 1
ATOM 6990 N N . LYS C 3 403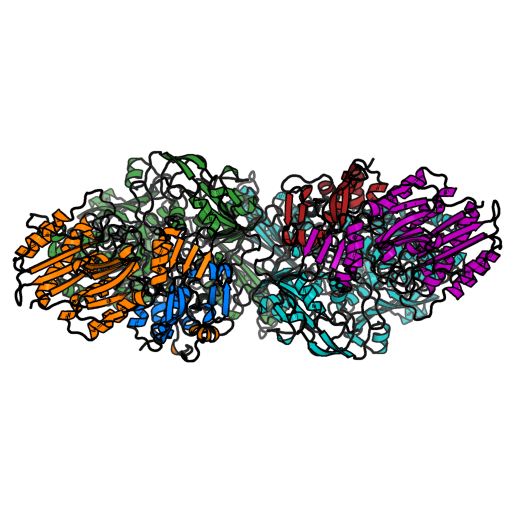 ? 20.747 5.090 -6.938 1.00 16.22 973 LYS C N 1
ATOM 6991 C CA . LYS C 3 403 ? 20.850 4.089 -7.995 1.00 17.39 973 LYS C CA 1
ATOM 6992 C C . LYS C 3 403 ? 21.315 2.746 -7.456 1.00 17.62 973 LYS C C 1
ATOM 6993 O O . LYS C 3 403 ? 20.669 1.727 -7.698 1.00 18.16 973 LYS C O 1
ATOM 6999 N N . SER C 3 404 ? 22.426 2.745 -6.716 1.00 17.46 974 SER C N 1
ATOM 7000 C CA . SER C 3 404 ? 23.010 1.498 -6.237 1.00 17.70 974 SER C CA 1
ATOM 7001 C C . SER C 3 404 ? 22.167 0.834 -5.146 1.00 17.49 974 SER C C 1
ATOM 7002 O O . SER C 3 404 ? 22.153 -0.397 -5.028 1.00 17.68 974 SER C O 1
ATOM 7005 N N . SER C 3 405 ? 21.436 1.645 -4.379 1.00 17.06 975 SER C N 1
ATOM 7006 C CA . SER C 3 405 ? 20.541 1.128 -3.340 1.00 17.32 975 SER C CA 1
ATOM 7007 C C . SER C 3 405 ? 19.197 0.691 -3.918 1.00 17.11 975 SER C C 1
ATOM 7008 O O . SER C 3 405 ? 18.368 0.125 -3.200 1.00 17.83 975 SER C O 1
ATOM 7011 N N . GLN C 3 406 ? 18.975 0.979 -5.204 1.00 16.88 976 GLN C N 1
ATOM 7012 C CA . GLN C 3 406 ? 17.693 0.711 -5.856 1.00 17.59 976 GLN C CA 1
ATOM 7013 C C . GLN C 3 406 ? 16.534 1.292 -5.032 1.00 17.15 976 GLN C C 1
ATOM 7014 O O . GLN C 3 406 ? 15.505 0.644 -4.824 1.00 17.59 976 GLN C O 1
ATOM 7020 N N . TYR C 3 407 ? 16.722 2.530 -4.585 1.00 16.44 977 TYR C N 1
ATOM 7021 C CA . TYR C 3 407 ? 15.823 3.195 -3.649 1.00 16.29 977 TYR C CA 1
ATOM 7022 C C . TYR C 3 407 ? 14.364 3.181 -4.095 1.00 16.29 977 TYR C C 1
ATOM 7023 O O . TYR C 3 407 ? 13.478 2.785 -3.336 1.00 15.90 977 TYR C O 1
ATOM 7032 N N . TYR C 3 408 ? 14.119 3.607 -5.329 1.00 16.82 978 TYR C N 1
ATOM 7033 C CA . TYR C 3 408 ? 12.742 3.745 -5.804 1.00 17.71 978 TYR C CA 1
ATOM 7034 C C . TYR C 3 408 ? 11.992 2.417 -5.887 1.00 17.85 978 TYR C C 1
ATOM 7035 O O . TYR C 3 408 ? 10.831 2.348 -5.493 1.00 17.99 978 TYR C O 1
ATOM 7044 N N . ALA C 3 409 ? 12.650 1.375 -6.392 1.00 17.90 979 ALA C N 1
ATOM 7045 C CA . ALA C 3 409 ? 12.058 0.033 -6.424 1.00 18.21 979 ALA C CA 1
ATOM 7046 C C . ALA C 3 409 ? 11.790 -0.478 -5.009 1.00 18.75 979 ALA C C 1
ATOM 7047 O O . ALA C 3 409 ? 10.730 -1.042 -4.727 1.00 18.54 979 ALA C O 1
ATOM 7049 N N . ARG C 3 410 ? 12.751 -0.266 -4.113 1.00 19.20 980 ARG C N 1
ATOM 7050 C CA . ARG C 3 410 ? 12.588 -0.699 -2.734 1.00 19.57 980 ARG C CA 1
ATOM 7051 C C . ARG C 3 410 ? 11.520 0.078 -1.971 1.00 19.62 980 ARG C C 1
ATOM 7052 O O . ARG C 3 410 ? 10.858 -0.480 -1.097 1.00 19.87 980 ARG C O 1
ATOM 7060 N N . LYS C 3 411 ? 11.344 1.353 -2.320 1.00 19.72 981 LYS C N 1
ATOM 7061 C CA . LYS C 3 411 ? 10.256 2.172 -1.783 1.00 20.04 981 LYS C CA 1
ATOM 7062 C C . LYS C 3 411 ? 8.905 1.514 -2.073 1.00 19.77 981 LYS C C 1
ATOM 7063 O O . LYS C 3 411 ? 8.046 1.438 -1.198 1.00 19.55 981 LYS C O 1
ATOM 7069 N N . SER C 3 412 ? 8.735 1.029 -3.300 1.00 19.92 982 SER C N 1
ATOM 7070 C CA . SER C 3 412 ? 7.498 0.341 -3.680 1.00 20.08 982 SER C CA 1
ATOM 7071 C C . SER C 3 412 ? 7.293 -0.958 -2.903 1.00 19.97 982 SER C C 1
ATOM 7072 O O . SER C 3 412 ? 6.154 -1.303 -2.548 1.00 19.91 982 SER C O 1
ATOM 7075 N N . GLU C 3 413 ? 8.387 -1.668 -2.634 1.00 19.63 983 GLU C N 1
ATOM 7076 C CA . GLU C 3 413 ? 8.322 -2.915 -1.870 1.00 19.98 983 GLU C CA 1
ATOM 7077 C C . GLU C 3 413 ? 7.965 -2.654 -0.406 1.00 19.16 983 GLU C C 1
ATOM 7078 O O . GLU C 3 413 ? 7.232 -3.434 0.207 1.00 19.00 983 GLU C O 1
ATOM 7084 N N . VAL C 3 414 ? 8.477 -1.549 0.140 1.00 18.37 984 VAL C N 1
ATOM 7085 C CA . VAL C 3 414 ? 8.165 -1.133 1.513 1.00 17.96 984 VAL C CA 1
ATOM 7086 C C . VAL C 3 414 ? 6.668 -0.827 1.632 1.00 18.12 984 VAL C C 1
ATOM 7087 O O . VAL C 3 414 ? 6.005 -1.304 2.558 1.00 18.42 984 VAL C O 1
ATOM 7091 N N . ASP C 3 415 ? 6.145 -0.057 0.680 1.00 18.56 985 ASP C N 1
ATOM 7092 C CA . ASP C 3 415 ? 4.716 0.243 0.634 1.00 19.19 985 ASP C CA 1
ATOM 7093 C C . ASP C 3 415 ? 3.881 -1.033 0.547 1.00 18.85 985 ASP C C 1
ATOM 7094 O O . ASP C 3 415 ? 2.873 -1.159 1.249 1.00 19.36 985 ASP C O 1
ATOM 7099 N N . LYS C 3 416 ? 4.313 -1.976 -0.292 1.00 18.31 986 LYS C N 1
ATOM 7100 C CA . LYS C 3 416 ? 3.613 -3.253 -0.475 1.00 18.23 986 LYS C CA 1
ATOM 7101 C C . LYS C 3 416 ? 3.623 -4.037 0.839 1.00 17.42 986 LYS C C 1
ATOM 7102 O O . LYS C 3 416 ? 2.590 -4.551 1.281 1.00 17.35 986 LYS C O 1
ATOM 7108 N N . PHE C 3 417 ? 4.788 -4.097 1.479 1.00 16.19 987 PHE C N 1
ATOM 7109 C CA . PHE C 3 417 ? 4.883 -4.711 2.797 1.00 15.16 987 PHE C CA 1
ATOM 7110 C C . PHE C 3 417 ? 3.890 -4.112 3.794 1.00 15.43 987 PHE C C 1
ATOM 7111 O O . PHE C 3 417 ? 3.219 -4.835 4.529 1.00 15.30 987 PHE C O 1
ATOM 7119 N N . ASN C 3 418 ? 3.811 -2.787 3.835 1.00 15.44 988 ASN C N 1
ATOM 7120 C CA . ASN C 3 418 ? 2.974 -2.120 4.823 1.00 15.34 988 ASN C CA 1
ATOM 7121 C C . ASN C 3 418 ? 1.485 -2.320 4.555 1.00 16.34 988 ASN C C 1
ATOM 7122 O O . ASN C 3 418 ? 0.688 -2.387 5.484 1.00 16.44 988 ASN C O 1
ATOM 7127 N N . LYS C 3 419 ? 1.149 -2.454 3.274 1.00 16.81 989 LYS C N 1
ATOM 7128 C CA . LYS C 3 419 ? -0.207 -2.798 2.839 1.00 18.36 989 LYS C CA 1
ATOM 7129 C C . LYS C 3 419 ? -0.631 -4.189 3.291 1.00 18.63 989 LYS C C 1
ATOM 7130 O O . LYS C 3 419 ? -1.811 -4.423 3.587 1.00 19.29 989 LYS C O 1
ATOM 7136 N N . GLU C 3 420 ? 0.331 -5.105 3.343 1.00 18.75 990 GLU C N 1
ATOM 7137 C CA . GLU C 3 420 ? 0.064 -6.517 3.622 1.00 19.66 990 GLU C CA 1
ATOM 7138 C C . GLU C 3 420 ? 0.241 -6.934 5.091 1.00 19.38 990 GLU C C 1
ATOM 7139 O O . GLU C 3 420 ? -0.162 -8.035 5.476 1.00 19.70 990 GLU C O 1
ATOM 7145 N N . ASN C 3 421 ? 0.844 -6.063 5.901 1.00 18.99 991 ASN C N 1
ATOM 7146 C CA . ASN C 3 421 ? 1.142 -6.382 7.306 1.00 18.79 991 ASN C CA 1
ATOM 7147 C C . ASN C 3 421 ? 0.535 -5.398 8.286 1.00 18.84 991 ASN C C 1
ATOM 7148 O O . ASN C 3 421 ? 0.670 -4.192 8.116 1.00 18.81 991 ASN C O 1
ATOM 7153 N N . CYS C 3 422 ? -0.122 -5.920 9.319 1.00 18.89 992 CYS C N 1
ATOM 7154 C CA . CYS C 3 422 ? -0.826 -5.080 10.288 1.00 19.66 992 CYS C CA 1
ATOM 7155 C C . CYS C 3 422 ? 0.011 -4.724 11.508 1.00 18.07 992 CYS C C 1
ATOM 7156 O O . CYS C 3 422 ? -0.093 -3.613 12.027 1.00 18.28 992 CYS C O 1
ATOM 7159 N N . TRP C 3 423 ? 0.827 -5.669 11.966 1.00 16.88 993 TRP C N 1
ATOM 7160 C CA . TRP C 3 423 ? 1.530 -5.519 13.244 1.00 15.68 993 TRP C CA 1
ATOM 7161 C C . TRP C 3 423 ? 3.044 -5.445 13.092 1.00 15.25 993 TRP C C 1
ATOM 7162 O O . TRP C 3 423 ? 3.767 -5.471 14.080 1.00 14.39 993 TRP C O 1
ATOM 7173 N N . LYS C 3 424 ? 3.493 -5.358 11.842 1.00 14.48 994 LYS C N 1
ATOM 7174 C CA . LYS C 3 424 ? 4.895 -5.080 11.509 1.00 14.43 994 LYS C CA 1
ATOM 7175 C C . LYS C 3 424 ? 4.881 -4.104 10.343 1.00 14.17 994 LYS C C 1
ATOM 7176 O O . LYS C 3 424 ? 3.984 -4.160 9.487 1.00 13.81 994 LYS C O 1
ATOM 7182 N N . LYS C 3 425 ? 5.860 -3.200 10.311 1.00 12.63 995 LYS C N 1
ATOM 7183 C CA . LYS C 3 425 ? 5.938 -2.203 9.251 1.00 12.40 995 LYS C CA 1
ATOM 7184 C C . LYS C 3 425 ? 7.389 -1.962 8.865 1.00 12.32 995 LYS C C 1
ATOM 7185 O O . LYS C 3 425 ? 8.291 -2.119 9.695 1.00 12.27 995 LYS C O 1
ATOM 7191 N N . ARG C 3 426 ? 7.597 -1.611 7.598 1.00 12.26 996 ARG C N 1
ATOM 7192 C CA . ARG C 3 426 ? 8.922 -1.240 7.111 1.00 12.11 996 ARG C CA 1
ATOM 7193 C C . ARG C 3 426 ? 9.039 0.260 6.875 1.00 12.32 996 ARG C C 1
ATOM 7194 O O . ARG C 3 426 ? 8.042 0.974 6.697 1.00 12.11 996 ARG C O 1
ATOM 7202 N N . GLY C 3 427 ? 10.274 0.738 6.904 1.00 11.39 997 GLY C N 1
ATOM 7203 C CA . GLY C 3 427 ? 10.563 2.132 6.617 1.00 11.43 997 GLY C CA 1
ATOM 7204 C C . GLY C 3 427 ? 11.859 2.220 5.846 1.00 11.97 997 GLY C C 1
ATOM 7205 O O . GLY C 3 427 ? 12.716 1.345 5.946 1.00 11.40 997 GLY C O 1
ATOM 7206 N N . LEU C 3 428 ? 11.988 3.288 5.070 1.00 12.59 998 LEU C N 1
ATOM 7207 C CA . LEU C 3 428 ? 13.124 3.483 4.196 1.00 13.81 998 LEU C CA 1
ATOM 7208 C C . LEU C 3 428 ? 13.402 4.972 4.117 1.00 14.30 998 LEU C C 1
ATOM 7209 O O . LEU C 3 428 ? 12.495 5.771 3.869 1.00 15.01 998 LEU C O 1
ATOM 7214 N N . CYS C 3 429 ? 14.654 5.350 4.346 1.00 14.16 999 CYS C N 1
ATOM 7215 C CA . CYS C 3 429 ? 15.021 6.751 4.314 1.00 13.59 999 CYS C CA 1
ATOM 7216 C C . CYS C 3 429 ? 16.425 6.942 3.765 1.00 13.08 999 CYS C C 1
ATOM 7217 O O . CYS C 3 429 ? 17.332 6.144 4.046 1.00 13.05 999 CYS C O 1
ATOM 7220 N N . ILE C 3 430 ? 16.581 8.013 2.992 1.00 11.67 1000 ILE C N 1
ATOM 7221 C CA . ILE C 3 430 ? 17.876 8.417 2.472 1.00 11.08 1000 ILE C CA 1
ATOM 7222 C C . ILE C 3 430 ? 18.217 9.832 2.950 1.00 11.19 1000 ILE C C 1
ATOM 7223 O O . ILE C 3 430 ? 17.415 10.759 2.811 1.00 10.72 1000 ILE C O 1
ATOM 7228 N N . ILE C 3 431 ? 19.414 9.969 3.523 1.00 11.22 1001 ILE C N 1
ATOM 7229 C CA . ILE C 3 431 ? 19.860 11.171 4.224 1.00 11.74 1001 ILE C CA 1
ATOM 7230 C C . ILE C 3 431 ? 21.256 11.547 3.712 1.00 11.25 1001 ILE C C 1
ATOM 7231 O O . ILE C 3 431 ? 22.097 10.658 3.552 1.00 11.58 1001 ILE C O 1
ATOM 7236 N N . PRO C 3 432 ? 21.511 12.846 3.471 1.00 10.40 1002 PRO C N 1
ATOM 7237 C CA . PRO C 3 432 ? 22.866 13.317 3.147 1.00 10.43 1002 PRO C CA 1
ATOM 7238 C C . PRO C 3 432 ? 23.576 13.843 4.392 1.00 10.71 1002 PRO C C 1
ATOM 7239 O O . PRO C 3 432 ? 22.949 14.043 5.433 1.00 9.70 1002 PRO C O 1
ATOM 7243 N N . THR C 3 433 ? 24.882 14.072 4.289 1.00 10.32 1003 THR C N 1
ATOM 7244 C CA . THR C 3 433 ? 25.585 14.819 5.321 1.00 10.54 1003 THR C CA 1
ATOM 7245 C C . THR C 3 433 ? 26.763 15.587 4.738 1.00 10.36 1003 THR C C 1
ATOM 7246 O O . THR C 3 433 ? 27.339 15.185 3.713 1.00 10.02 1003 THR C O 1
ATOM 7250 N N . LYS C 3 434 ? 27.094 16.694 5.399 1.00 10.64 1004 LYS C N 1
ATOM 7251 C CA . LYS C 3 434 ? 28.397 17.345 5.214 1.00 11.22 1004 LYS C CA 1
ATOM 7252 C C . LYS C 3 434 ? 28.996 17.602 6.581 1.00 11.22 1004 LYS C C 1
ATOM 7253 O O . LYS C 3 434 ? 28.275 17.851 7.547 1.00 11.90 1004 LYS C O 1
ATOM 7259 N N . PHE C 3 435 ? 30.320 17.541 6.654 1.00 10.77 1005 PHE C N 1
ATOM 7260 C CA . PHE C 3 435 ? 31.024 17.721 7.913 1.00 10.23 1005 PHE C CA 1
ATOM 7261 C C . PHE C 3 435 ? 32.257 18.573 7.656 1.00 10.07 1005 PHE C C 1
ATOM 7262 O O . PHE C 3 435 ? 33.102 18.219 6.831 1.00 9.51 1005 PHE C O 1
ATOM 7270 N N . GLY C 3 436 ? 32.341 19.706 8.344 1.00 8.99 1006 GLY C N 1
ATOM 7271 C CA . GLY C 3 436 ? 33.449 20.640 8.170 1.00 10.05 1006 GLY C CA 1
ATOM 7272 C C . GLY C 3 436 ? 34.760 20.122 8.719 1.00 10.02 1006 GLY C C 1
ATOM 7273 O O . GLY C 3 436 ? 34.821 19.622 9.851 1.00 10.78 1006 GLY C O 1
ATOM 7274 N N . ILE C 3 437 ? 35.826 20.272 7.934 1.00 9.53 1007 ILE C N 1
ATOM 7275 C CA . ILE C 3 437 ? 37.132 19.728 8.310 1.00 9.29 1007 ILE C CA 1
ATOM 7276 C C . ILE C 3 437 ? 38.121 20.797 8.766 1.00 10.11 1007 ILE C C 1
ATOM 7277 O O . ILE C 3 437 ? 38.569 21.618 7.967 1.00 10.26 1007 ILE C O 1
ATOM 7282 N N . SER C 3 438 ? 38.394 20.785 10.072 1.00 10.00 1008 SER C N 1
ATOM 7283 C CA . SER C 3 438 ? 39.401 21.608 10.773 1.00 11.15 1008 SER C CA 1
ATOM 7284 C C . SER C 3 438 ? 38.945 21.759 12.204 1.00 11.48 1008 SER C C 1
ATOM 7285 O O . SER C 3 438 ? 37.745 21.696 12.475 1.00 12.77 1008 SER C O 1
ATOM 7288 N N . PHE C 3 439 ? 39.887 21.983 13.116 1.00 10.64 1009 PHE C N 1
ATOM 7289 C CA . PHE C 3 439 ? 39.525 22.381 14.481 1.00 10.45 1009 PHE C CA 1
ATOM 7290 C C . PHE C 3 439 ? 38.848 23.742 14.412 1.00 10.79 1009 PHE C C 1
ATOM 7291 O O . PHE C 3 439 ? 39.323 24.658 13.714 1.00 10.69 1009 PHE C O 1
ATOM 7299 N N . THR C 3 440 ? 37.747 23.877 15.143 1.00 11.36 1010 THR C N 1
ATOM 7300 C CA . THR C 3 440 ? 37.024 25.161 15.219 1.00 12.76 1010 THR C CA 1
ATOM 7301 C C . THR C 3 440 ? 37.879 26.282 15.828 1.00 12.65 1010 THR C C 1
ATOM 7302 O O . THR C 3 440 ? 37.605 27.467 15.609 1.00 12.96 1010 THR C O 1
ATOM 7306 N N . VAL C 3 441 ? 38.897 25.900 16.600 1.00 12.24 1011 VAL C N 1
ATOM 7307 C CA . VAL C 3 441 ? 39.879 26.831 17.162 1.00 12.84 1011 VAL C CA 1
ATOM 7308 C C . VAL C 3 441 ? 41.070 26.894 16.208 1.00 12.83 1011 VAL C C 1
ATOM 7309 O O . VAL C 3 441 ? 41.774 25.895 16.037 1.00 12.45 1011 VAL C O 1
ATOM 7313 N N . PRO C 3 442 ? 41.280 28.048 15.540 1.00 12.29 1012 PRO C N 1
ATOM 7314 C CA . PRO C 3 442 ? 42.334 28.089 14.522 1.00 12.24 1012 PRO C CA 1
ATOM 7315 C C . PRO C 3 442 ? 43.702 27.590 14.998 1.00 11.60 1012 PRO C C 1
ATOM 7316 O O . PRO C 3 442 ? 44.337 26.816 14.263 1.00 11.48 1012 PRO C O 1
ATOM 7320 N N . PHE C 3 443 ? 44.137 27.981 16.201 1.00 11.13 1013 PHE C N 1
ATOM 7321 C CA . PHE C 3 443 ? 45.511 27.629 16.620 1.00 10.92 1013 PHE C CA 1
ATOM 7322 C C . PHE C 3 443 ? 45.780 26.130 16.748 1.00 10.06 1013 PHE C C 1
ATOM 7323 O O . PHE C 3 443 ? 46.931 25.707 16.744 1.00 9.73 1013 PHE C O 1
ATOM 7331 N N . LEU C 3 444 ? 44.727 25.321 16.815 1.00 8.66 1014 LEU C N 1
ATOM 7332 C CA . LEU C 3 444 ? 44.925 23.872 16.916 1.00 8.47 1014 LEU C CA 1
ATOM 7333 C C . LEU C 3 444 ? 45.283 23.244 15.563 1.00 7.91 1014 LEU C C 1
ATOM 7334 O O . LEU C 3 444 ? 45.754 22.097 15.510 1.00 8.17 1014 LEU C O 1
ATOM 7339 N N . ASN C 3 445 ? 45.081 23.992 14.477 1.00 8.40 1015 ASN C N 1
ATOM 7340 C CA . ASN C 3 445 ? 45.369 23.481 13.138 1.00 8.17 1015 ASN C CA 1
ATOM 7341 C C . ASN C 3 445 ? 46.835 23.655 12.771 1.00 8.74 1015 ASN C C 1
ATOM 7342 O O . ASN C 3 445 ? 47.190 24.404 11.850 1.00 8.47 1015 ASN C O 1
ATOM 7347 N N . GLN C 3 446 ? 47.668 22.944 13.522 1.00 8.03 1016 GLN C N 1
ATOM 7348 C CA . GLN C 3 446 ? 49.121 22.927 13.351 1.00 7.91 1016 GLN C CA 1
ATOM 7349 C C . GLN C 3 446 ? 49.603 21.520 13.656 1.00 8.29 1016 GLN C C 1
ATOM 7350 O O . GLN C 3 446 ? 49.001 20.801 14.470 1.00 7.65 1016 GLN C O 1
ATOM 7356 N N . ALA C 3 447 ? 50.674 21.114 12.978 1.00 7.60 1017 ALA C N 1
ATOM 7357 C CA . ALA C 3 447 ? 51.157 19.746 13.095 1.00 7.75 1017 ALA C CA 1
ATOM 7358 C C . ALA C 3 447 ? 52.653 19.673 12.870 1.00 7.85 1017 ALA C C 1
ATOM 7359 O O . ALA C 3 447 ? 53.171 20.265 11.916 1.00 7.66 1017 ALA C O 1
ATOM 7361 N N . GLY C 3 448 ? 53.306 18.875 13.711 1.00 8.15 1018 GLY C N 1
ATOM 7362 C CA . GLY C 3 448 ? 54.748 18.639 13.595 1.00 7.87 1018 GLY C CA 1
ATOM 7363 C C . GLY C 3 448 ? 55.113 17.192 13.331 1.00 7.97 1018 GLY C C 1
ATOM 7364 O O . GLY C 3 448 ? 54.372 16.260 13.687 1.00 7.69 1018 GLY C O 1
ATOM 7365 N N . ALA C 3 449 ? 56.271 17.012 12.698 1.00 7.56 1019 ALA C N 1
ATOM 7366 C CA . ALA C 3 449 ? 56.875 15.691 12.519 1.00 6.69 1019 ALA C CA 1
ATOM 7367 C C . ALA C 3 449 ? 58.377 15.797 12.755 1.00 6.96 1019 ALA C C 1
ATOM 7368 O O . ALA C 3 449 ? 58.962 16.873 12.637 1.00 7.67 1019 ALA C O 1
ATOM 7370 N N . LEU C 3 450 ? 58.991 14.659 13.040 1.00 6.82 1020 LEU C N 1
ATOM 7371 C CA . LEU C 3 450 ? 60.444 14.564 13.181 1.00 7.63 1020 LEU C CA 1
ATOM 7372 C C . LEU C 3 450 ? 60.836 13.263 12.522 1.00 7.91 1020 LEU C C 1
ATOM 7373 O O . LEU C 3 450 ? 60.308 12.193 12.880 1.00 8.27 1020 LEU C O 1
ATOM 7378 N N . ILE C 3 451 ? 61.744 13.344 11.551 1.00 7.98 1021 ILE C N 1
ATOM 7379 C CA . ILE C 3 451 ? 62.156 12.144 10.818 1.00 7.86 1021 ILE C CA 1
ATOM 7380 C C . ILE C 3 451 ? 63.658 11.981 10.902 1.00 8.30 1021 ILE C C 1
ATOM 7381 O O . ILE C 3 451 ? 64.404 12.955 10.732 1.00 8.40 1021 ILE C O 1
ATOM 7386 N N . HIS C 3 452 ? 64.082 10.753 11.171 1.00 7.40 1022 HIS C N 1
ATOM 7387 C CA . HIS C 3 452 ? 65.502 10.387 11.162 1.00 7.38 1022 HIS C CA 1
ATOM 7388 C C . HIS C 3 452 ? 65.697 9.287 10.146 1.00 8.02 1022 HIS C C 1
ATOM 7389 O O . HIS C 3 452 ? 64.909 8.339 10.095 1.00 8.48 1022 HIS C O 1
ATOM 7396 N N . VAL C 3 453 ? 66.753 9.400 9.351 1.00 7.68 1023 VAL C N 1
ATOM 7397 C CA . VAL C 3 453 ? 67.173 8.280 8.522 1.00 7.68 1023 VAL C CA 1
ATOM 7398 C C . VAL C 3 453 ? 68.483 7.788 9.121 1.00 7.69 1023 VAL C C 1
ATOM 7399 O O . VAL C 3 453 ? 69.449 8.549 9.207 1.00 7.83 1023 VAL C O 1
ATOM 7403 N N . TYR C 3 454 ? 68.501 6.525 9.558 1.00 8.49 1024 TYR C N 1
ATOM 7404 C CA . TYR C 3 454 ? 69.706 5.916 10.146 1.00 9.15 1024 TYR C CA 1
ATOM 7405 C C . TYR C 3 454 ? 70.657 5.448 9.055 1.00 9.06 1024 TYR C C 1
ATOM 7406 O O . TYR C 3 454 ? 70.297 5.410 7.867 1.00 8.89 1024 TYR C O 1
ATOM 7415 N N . THR C 3 455 ? 71.881 5.099 9.445 1.00 9.75 1025 THR C N 1
ATOM 7416 C CA . THR C 3 455 ? 72.909 4.813 8.435 1.00 10.34 1025 THR C CA 1
ATOM 7417 C C . THR C 3 455 ? 72.709 3.500 7.661 1.00 10.64 1025 THR C C 1
ATOM 7418 O O . THR C 3 455 ? 73.382 3.271 6.645 1.00 10.81 1025 THR C O 1
ATOM 7422 N N . ASP C 3 456 ? 71.779 2.659 8.110 1.00 10.59 1026 ASP C N 1
ATOM 7423 C CA . ASP C 3 456 ? 71.377 1.475 7.333 1.00 10.59 1026 ASP C CA 1
ATOM 7424 C C . ASP C 3 456 ? 70.253 1.804 6.317 1.00 10.61 1026 ASP C C 1
ATOM 7425 O O . ASP C 3 456 ? 69.760 0.910 5.613 1.00 11.13 1026 ASP C O 1
ATOM 7430 N N . GLY C 3 457 ? 69.874 3.088 6.252 1.00 10.33 1027 GLY C N 1
ATOM 7431 C CA . GLY C 3 457 ? 68.798 3.557 5.390 1.00 9.77 1027 GLY C CA 1
ATOM 7432 C C . GLY C 3 457 ? 67.401 3.400 5.973 1.00 9.77 1027 GLY C C 1
ATOM 7433 O O . GLY C 3 457 ? 66.418 3.855 5.363 1.00 9.25 1027 GLY C O 1
ATOM 7434 N N . SER C 3 458 ? 67.291 2.760 7.141 1.00 9.64 1028 SER C N 1
ATOM 7435 C CA . SER C 3 458 ? 65.967 2.642 7.779 1.00 9.63 1028 SER C CA 1
ATOM 7436 C C . SER C 3 458 ? 65.539 3.992 8.348 1.00 9.01 1028 SER C C 1
ATOM 7437 O O . SER C 3 458 ? 66.372 4.782 8.772 1.00 9.32 1028 SER C O 1
ATOM 7440 N N . VAL C 3 459 ? 64.232 4.245 8.322 1.00 8.21 1029 VAL C N 1
ATOM 7441 C CA . VAL C 3 459 ? 63.687 5.562 8.611 1.00 8.17 1029 VAL C CA 1
ATOM 7442 C C . VAL C 3 459 ? 62.767 5.442 9.827 1.00 7.72 1029 VAL C C 1
ATOM 7443 O O . VAL C 3 459 ? 61.902 4.556 9.862 1.00 7.93 1029 VAL C O 1
ATOM 7447 N N . LEU C 3 460 ? 62.957 6.323 10.808 1.00 7.60 1030 LEU C N 1
ATOM 7448 C CA . LEU C 3 460 ? 62.056 6.397 11.948 1.00 7.57 1030 LEU C CA 1
ATOM 7449 C C . LEU C 3 460 ? 61.285 7.693 11.834 1.00 7.69 1030 LEU C C 1
ATOM 7450 O O . LEU C 3 460 ? 61.872 8.766 11.808 1.00 7.23 1030 LEU C O 1
ATOM 7455 N N . VAL C 3 461 ? 59.965 7.568 11.750 1.00 7.53 1031 VAL C N 1
ATOM 7456 C CA . VAL C 3 461 ? 59.071 8.720 11.686 1.00 7.99 1031 VAL C CA 1
ATOM 7457 C C . VAL C 3 461 ? 58.381 8.901 13.042 1.00 8.09 1031 VAL C C 1
ATOM 7458 O O . VAL C 3 461 ? 57.868 7.941 13.632 1.00 8.11 1031 VAL C O 1
ATOM 7462 N N . SER C 3 462 ? 58.379 10.147 13.515 1.00 8.70 1032 SER C N 1
ATOM 7463 C CA . SER C 3 462 ? 57.597 10.562 14.668 1.00 9.09 1032 SER C CA 1
ATOM 7464 C C . SER C 3 462 ? 56.734 11.735 14.238 1.00 8.42 1032 SER C C 1
ATOM 7465 O O . SER C 3 462 ? 57.165 12.601 13.472 1.00 8.42 1032 SER C O 1
ATOM 7468 N N . HIS C 3 463 ? 55.485 11.745 14.691 1.00 7.68 1033 HIS C N 1
ATOM 7469 C CA . HIS C 3 463 ? 54.617 12.882 14.394 1.00 7.26 1033 HIS C CA 1
ATOM 7470 C C . HIS C 3 463 ? 53.718 13.114 15.601 1.00 7.04 1033 HIS C C 1
ATOM 7471 O O . HIS C 3 463 ? 53.698 12.300 16.527 1.00 7.95 1033 HIS C O 1
ATOM 7478 N N . GLY C 3 464 ? 52.990 14.223 15.606 1.00 7.18 1034 GLY C N 1
ATOM 7479 C CA . GLY C 3 464 ? 52.219 14.618 16.797 1.00 7.06 1034 GLY C CA 1
ATOM 7480 C C . GLY C 3 464 ? 50.960 13.784 17.011 1.00 6.97 1034 GLY C C 1
ATOM 7481 O O . GLY C 3 464 ? 50.363 13.819 18.098 1.00 8.20 1034 GLY C O 1
ATOM 7482 N N . GLY C 3 465 ? 50.561 13.021 16.001 1.00 7.54 1035 GLY C N 1
ATOM 7483 C CA . GLY C 3 465 ? 49.332 12.218 16.086 1.00 7.79 1035 GLY C CA 1
ATOM 7484 C C . GLY C 3 465 ? 49.491 10.902 16.824 1.00 7.90 1035 GLY C C 1
ATOM 7485 O O . GLY C 3 465 ? 50.590 10.340 16.902 1.00 7.89 1035 GLY C O 1
ATOM 7486 N N . THR C 3 466 ? 48.380 10.416 17.367 1.00 7.97 1036 THR C N 1
ATOM 7487 C CA . THR C 3 466 ? 48.337 9.161 18.101 1.00 7.71 1036 THR C CA 1
ATOM 7488 C C . THR C 3 466 ? 47.475 8.146 17.360 1.00 7.63 1036 THR C C 1
ATOM 7489 O O . THR C 3 466 ? 46.545 8.515 16.616 1.00 8.35 1036 THR C O 1
ATOM 7493 N N . GLU C 3 467 ? 47.804 6.872 17.565 1.00 7.53 1037 GLU C N 1
ATOM 7494 C CA . GLU C 3 467 ? 47.058 5.759 16.993 1.00 7.19 1037 GLU C CA 1
ATOM 7495 C C . GLU C 3 467 ? 46.020 5.254 17.981 1.00 7.39 1037 GLU C C 1
ATOM 7496 O O . GLU C 3 467 ? 46.365 4.857 19.096 1.00 7.30 1037 GLU C O 1
ATOM 7502 N N . MET C 3 468 ? 44.753 5.257 17.561 1.00 7.35 1038 MET C N 1
ATOM 7503 C CA . MET C 3 468 ? 43.666 4.743 18.398 1.00 7.79 1038 MET C CA 1
ATOM 7504 C C . MET C 3 468 ? 42.806 3.746 17.641 1.00 7.62 1038 MET C C 1
ATOM 7505 O O . MET C 3 468 ? 41.674 3.456 18.046 1.00 7.42 1038 MET C O 1
ATOM 7510 N N . GLY C 3 469 ? 43.345 3.227 16.529 1.00 6.87 1039 GLY C N 1
ATOM 7511 C CA . GLY C 3 469 ? 42.671 2.182 15.757 1.00 7.22 1039 GLY C CA 1
ATOM 7512 C C . GLY C 3 469 ? 42.344 2.663 14.363 1.00 6.82 1039 GLY C C 1
ATOM 7513 O O . GLY C 3 469 ? 41.987 1.863 13.484 1.00 8.13 1039 GLY C O 1
ATOM 7514 N N . GLN C 3 470 ? 42.454 3.977 14.166 1.00 7.13 1040 GLN C N 1
ATOM 7515 C CA . GLN C 3 470 ? 42.037 4.611 12.909 1.00 7.44 1040 GLN C CA 1
ATOM 7516 C C . GLN C 3 470 ? 43.055 4.439 11.779 1.00 7.75 1040 GLN C C 1
ATOM 7517 O O . GLN C 3 470 ? 42.777 4.807 10.626 1.00 8.61 1040 GLN C O 1
ATOM 7523 N N . GLY C 3 471 ? 44.228 3.893 12.099 1.00 8.02 1041 GLY C N 1
ATOM 7524 C CA . GLY C 3 471 ? 45.232 3.621 11.054 1.00 7.66 1041 GLY C CA 1
ATOM 7525 C C . GLY C 3 471 ? 46.005 4.869 10.649 1.00 7.56 1041 GLY C C 1
ATOM 7526 O O . GLY C 3 471 ? 46.447 4.990 9.490 1.00 7.47 1041 GLY C O 1
ATOM 7527 N N . LEU C 3 472 ? 46.164 5.800 11.586 1.00 7.76 1042 LEU C N 1
ATOM 7528 C CA . LEU C 3 472 ? 46.945 7.006 11.325 1.00 7.42 1042 LEU C CA 1
ATOM 7529 C C . LEU C 3 472 ? 48.406 6.668 11.033 1.00 7.64 1042 LEU C C 1
ATOM 7530 O O . LEU C 3 472 ? 48.946 7.137 10.037 1.00 7.10 1042 LEU C O 1
ATOM 7535 N N . HIS C 3 473 ? 49.046 5.854 11.876 1.00 7.69 1043 HIS C N 1
ATOM 7536 C CA . HIS C 3 473 ? 50.458 5.505 11.605 1.00 7.55 1043 HIS C CA 1
ATOM 7537 C C . HIS C 3 473 ? 50.625 4.783 10.272 1.00 7.93 1043 HIS C C 1
ATOM 7538 O O . HIS C 3 473 ? 51.548 5.082 9.501 1.00 8.45 1043 HIS C O 1
ATOM 7545 N N . THR C 3 474 ? 49.724 3.845 9.992 1.00 7.45 1044 THR C N 1
ATOM 7546 C CA . THR C 3 474 ? 49.683 3.202 8.681 1.00 8.01 1044 THR C CA 1
ATOM 7547 C C . THR C 3 474 ? 49.688 4.199 7.518 1.00 8.45 1044 THR C C 1
ATOM 7548 O O . THR C 3 474 ? 50.549 4.134 6.631 1.00 8.62 1044 THR C O 1
ATOM 7552 N N . LYS C 3 475 ? 48.732 5.127 7.525 1.00 7.86 1045 LYS C N 1
ATOM 7553 C CA . LYS C 3 475 ? 48.660 6.179 6.501 1.00 7.69 1045 LYS C CA 1
ATOM 7554 C C . LYS C 3 475 ? 49.930 7.030 6.438 1.00 7.17 1045 LYS C C 1
ATOM 7555 O O . LYS C 3 475 ? 50.374 7.406 5.354 1.00 8.19 1045 LYS C O 1
ATOM 7561 N N . MET C 3 476 ? 50.513 7.329 7.590 1.00 7.63 1046 MET C N 1
ATOM 7562 C CA . MET C 3 476 ? 51.728 8.150 7.616 1.00 8.04 1046 MET C CA 1
ATOM 7563 C C . MET C 3 476 ? 52.899 7.399 7.005 1.00 8.29 1046 MET C C 1
ATOM 7564 O O . MET C 3 476 ? 53.742 8.003 6.317 1.00 8.97 1046 MET C O 1
ATOM 7569 N N . VAL C 3 477 ? 52.931 6.083 7.206 1.00 7.69 1047 VAL C N 1
ATOM 7570 C CA . VAL C 3 477 ? 53.978 5.251 6.615 1.00 8.27 1047 VAL C CA 1
ATOM 7571 C C . VAL C 3 477 ? 53.783 5.193 5.099 1.00 8.12 1047 VAL C C 1
ATOM 7572 O O . VAL C 3 477 ? 54.740 5.312 4.342 1.00 8.08 1047 VAL C O 1
ATOM 7576 N N . GLN C 3 478 ? 52.532 5.057 4.657 1.00 7.84 1048 GLN C N 1
ATOM 7577 C CA . GLN C 3 478 ? 52.227 5.077 3.224 1.00 8.40 1048 GLN C CA 1
ATOM 7578 C C . GLN C 3 478 ? 52.650 6.395 2.596 1.00 9.01 1048 GLN C C 1
ATOM 7579 O O . GLN C 3 478 ? 53.221 6.410 1.510 1.00 9.76 1048 GLN C O 1
ATOM 7585 N N . VAL C 3 479 ? 52.375 7.497 3.287 1.00 8.63 1049 VAL C N 1
ATOM 7586 C CA . VAL C 3 479 ? 52.739 8.846 2.799 1.00 9.07 1049 VAL C CA 1
ATOM 7587 C C . VAL C 3 479 ? 54.255 9.009 2.686 1.00 9.30 1049 VAL C C 1
ATOM 7588 O O . VAL C 3 479 ? 54.771 9.422 1.642 1.00 9.48 1049 VAL C O 1
ATOM 7592 N N . ALA C 3 480 ? 54.960 8.671 3.762 1.00 9.55 1050 ALA C N 1
ATOM 7593 C CA . ALA C 3 480 ? 56.419 8.784 3.798 1.00 9.65 1050 ALA C CA 1
ATOM 7594 C C . ALA C 3 480 ? 57.078 7.946 2.702 1.00 10.40 1050 ALA C C 1
ATOM 7595 O O . ALA C 3 480 ? 57.998 8.409 2.017 1.00 10.57 1050 ALA C O 1
ATOM 7597 N N . SER C 3 481 ? 56.583 6.721 2.536 1.00 10.06 1051 SER C N 1
ATOM 7598 C CA . SER C 3 481 ? 57.070 5.825 1.493 1.00 10.05 1051 SER C CA 1
ATOM 7599 C C . SER C 3 481 ? 56.873 6.419 0.103 1.00 9.86 1051 SER C C 1
ATOM 7600 O O . SER C 3 481 ? 57.792 6.383 -0.719 1.00 10.38 1051 SER C O 1
ATOM 7603 N N . LYS C 3 482 ? 55.682 6.950 -0.175 1.00 10.11 1052 LYS C N 1
ATOM 7604 C CA . LYS C 3 482 ? 55.447 7.575 -1.481 1.00 10.92 1052 LYS C CA 1
ATOM 7605 C C . LYS C 3 482 ? 56.377 8.767 -1.663 1.00 11.21 1052 LYS C C 1
ATOM 7606 O O . LYS C 3 482 ? 56.997 8.922 -2.728 1.00 12.00 1052 LYS C O 1
ATOM 7612 N N . ALA C 3 483 ? 56.460 9.595 -0.622 1.00 11.34 1053 ALA C N 1
ATOM 7613 C CA . ALA C 3 483 ? 57.223 10.849 -0.684 1.00 11.50 1053 ALA C CA 1
ATOM 7614 C C . ALA C 3 483 ? 58.706 10.563 -0.922 1.00 12.15 1053 ALA C C 1
ATOM 7615 O O . ALA C 3 483 ? 59.346 11.204 -1.760 1.00 13.41 1053 ALA C O 1
ATOM 7617 N N . LEU C 3 484 ? 59.245 9.586 -0.202 1.00 11.69 1054 LEU C N 1
ATOM 7618 C CA . LEU C 3 484 ? 60.684 9.299 -0.271 1.00 12.24 1054 LEU C CA 1
ATOM 7619 C C . LEU C 3 484 ? 61.028 8.351 -1.421 1.00 12.73 1054 LEU C C 1
ATOM 7620 O O . LEU C 3 484 ? 62.206 8.145 -1.728 1.00 13.40 1054 LEU C O 1
ATOM 7625 N N . LYS C 3 485 ? 60.002 7.759 -2.026 1.00 13.06 1055 LYS C N 1
ATOM 7626 C CA . LYS C 3 485 ? 60.168 6.741 -3.081 1.00 13.64 1055 LYS C CA 1
ATOM 7627 C C . LYS C 3 485 ? 60.973 5.522 -2.611 1.00 13.37 1055 LYS C C 1
ATOM 7628 O O . LYS C 3 485 ? 61.866 5.002 -3.311 1.00 14.48 1055 LYS C O 1
ATOM 7634 N N . ILE C 3 486 ? 60.637 5.066 -1.407 1.00 12.53 1056 ILE C N 1
ATOM 7635 C CA . ILE C 3 486 ? 61.216 3.849 -0.825 1.00 12.08 1056 ILE C CA 1
ATOM 7636 C C . ILE C 3 486 ? 60.089 2.948 -0.323 1.00 11.78 1056 ILE C C 1
ATOM 7637 O O . ILE C 3 486 ? 58.976 3.439 -0.080 1.00 10.95 1056 ILE C O 1
ATOM 7642 N N . PRO C 3 487 ? 60.362 1.639 -0.159 1.00 11.98 1057 PRO C N 1
ATOM 7643 C CA . PRO C 3 487 ? 59.300 0.722 0.291 1.00 12.41 1057 PRO C CA 1
ATOM 7644 C C . PRO C 3 487 ? 58.868 0.985 1.734 1.00 12.29 1057 PRO C C 1
ATOM 7645 O O . PRO C 3 487 ? 59.685 1.427 2.552 1.00 12.00 1057 PRO C O 1
ATOM 7649 N N . ILE C 3 488 ? 57.606 0.673 2.046 1.00 12.29 1058 ILE C N 1
ATOM 7650 C CA . ILE C 3 488 ? 57.077 0.867 3.411 1.00 13.04 1058 ILE C CA 1
ATOM 7651 C C . ILE C 3 488 ? 57.880 0.067 4.440 1.00 13.01 1058 ILE C C 1
ATOM 7652 O O . ILE C 3 488 ? 57.917 0.416 5.616 1.00 12.69 1058 ILE C O 1
ATOM 7657 N N . SER C 3 489 ? 58.529 -1.004 3.980 1.00 12.90 1059 SER C N 1
ATOM 7658 C CA . SER C 3 489 ? 59.314 -1.882 4.846 1.00 12.68 1059 SER C CA 1
ATOM 7659 C C . SER C 3 489 ? 60.524 -1.167 5.453 1.00 12.35 1059 SER C C 1
ATOM 7660 O O . SER C 3 489 ? 61.065 -1.620 6.459 1.00 12.89 1059 SER C O 1
ATOM 7663 N N . LYS C 3 490 ? 60.921 -0.047 4.855 1.00 11.20 1060 LYS C N 1
ATOM 7664 C CA . LYS C 3 490 ? 62.081 0.714 5.338 1.00 11.05 1060 LYS C CA 1
ATOM 7665 C C . LYS C 3 490 ? 61.713 1.790 6.353 1.00 10.49 1060 LYS C C 1
ATOM 7666 O O . LYS C 3 490 ? 62.590 2.464 6.901 1.00 10.85 1060 LYS C O 1
ATOM 7672 N N . ILE C 3 491 ? 60.414 1.947 6.600 1.00 9.66 1061 ILE C N 1
ATOM 7673 C CA . ILE C 3 491 ? 59.916 3.003 7.482 1.00 9.88 1061 ILE C CA 1
ATOM 7674 C C . ILE C 3 491 ? 59.243 2.411 8.717 1.00 9.59 1061 ILE C C 1
ATOM 7675 O O . ILE C 3 491 ? 58.554 1.375 8.623 1.00 10.12 1061 ILE C O 1
ATOM 7680 N N . TYR C 3 492 ? 59.434 3.057 9.871 1.00 9.02 1062 TYR C N 1
ATOM 7681 C CA . TYR C 3 492 ? 58.789 2.611 11.091 1.00 8.95 1062 TYR C CA 1
ATOM 7682 C C . TYR C 3 492 ? 58.292 3.798 11.910 1.00 8.58 1062 TYR C C 1
ATOM 7683 O O . TYR C 3 492 ? 58.945 4.832 11.942 1.00 8.38 1062 TYR C O 1
ATOM 7692 N N . ILE C 3 493 ? 57.144 3.630 12.565 1.00 8.28 1063 ILE C N 1
ATOM 7693 C CA . ILE C 3 493 ? 56.689 4.557 13.603 1.00 8.32 1063 ILE C CA 1
ATOM 7694 C C . ILE C 3 493 ? 56.513 3.734 14.873 1.00 8.88 1063 ILE C C 1
ATOM 7695 O O . ILE C 3 493 ? 55.765 2.752 14.873 1.00 9.62 1063 ILE C O 1
ATOM 7700 N N . SER C 3 494 ? 57.178 4.144 15.948 1.00 9.65 1064 SER C N 1
ATOM 7701 C CA . SER C 3 494 ? 57.134 3.405 17.201 1.00 10.57 1064 SER C CA 1
ATOM 7702 C C . SER C 3 494 ? 56.036 3.911 18.137 1.00 10.82 1064 SER C C 1
ATOM 7703 O O . SER C 3 494 ? 55.271 3.119 18.689 1.00 10.57 1064 SER C O 1
ATOM 7706 N N . GLU C 3 495 ? 55.940 5.228 18.264 1.00 10.50 1065 GLU C N 1
ATOM 7707 C CA . GLU C 3 495 ? 55.053 5.847 19.250 1.00 11.16 1065 GLU C CA 1
ATOM 7708 C C . GLU C 3 495 ? 54.943 7.345 19.042 1.00 10.25 1065 GLU C C 1
ATOM 7709 O O . GLU C 3 495 ? 55.621 7.921 18.179 1.00 9.64 1065 GLU C O 1
ATOM 7715 N N . THR C 3 496 ? 54.091 7.959 19.858 1.00 9.22 1066 THR C N 1
ATOM 7716 C CA . THR C 3 496 ? 53.940 9.396 19.922 1.00 8.22 1066 THR C CA 1
ATOM 7717 C C . THR C 3 496 ? 54.517 9.846 21.260 1.00 8.59 1066 THR C C 1
ATOM 7718 O O . THR C 3 496 ? 54.235 9.233 22.292 1.00 8.52 1066 THR C O 1
ATOM 7722 N N . SER C 3 497 ? 55.349 10.887 21.250 1.00 8.08 1067 SER C N 1
ATOM 7723 C CA . SER C 3 497 ? 56.043 11.282 22.479 1.00 9.33 1067 SER C CA 1
ATOM 7724 C C . SER C 3 497 ? 56.306 12.781 22.531 1.00 9.09 1067 SER C C 1
ATOM 7725 O O . SER C 3 497 ? 56.607 13.400 21.506 1.00 9.42 1067 SER C O 1
ATOM 7728 N N . THR C 3 498 ? 56.197 13.358 23.728 1.00 8.42 1068 THR C N 1
ATOM 7729 C CA . THR C 3 498 ? 56.344 14.809 23.873 1.00 8.34 1068 THR C CA 1
ATOM 7730 C C . THR C 3 498 ? 57.787 15.290 23.712 1.00 8.53 1068 THR C C 1
ATOM 7731 O O . THR C 3 498 ? 58.027 16.496 23.534 1.00 8.94 1068 THR C O 1
ATOM 7735 N N . ASN C 3 499 ? 58.735 14.360 23.735 1.00 9.25 1069 ASN C N 1
ATOM 7736 C CA . ASN C 3 499 ? 60.149 14.739 23.600 1.00 9.80 1069 ASN C CA 1
ATOM 7737 C C . ASN C 3 499 ? 60.668 14.639 22.164 1.00 9.19 1069 ASN C C 1
ATOM 7738 O O . ASN C 3 499 ? 61.829 14.949 21.901 1.00 9.81 1069 ASN C O 1
ATOM 7743 N N . THR C 3 500 ? 59.803 14.219 21.242 1.00 8.88 1070 THR C N 1
ATOM 7744 C CA . THR C 3 500 ? 60.147 14.195 19.817 1.00 8.96 1070 THR C CA 1
ATOM 7745 C C . THR C 3 500 ? 59.392 15.290 19.057 1.00 8.67 1070 THR C C 1
ATOM 7746 O O . THR C 3 500 ? 59.990 16.041 18.277 1.00 9.09 1070 THR C O 1
ATOM 7750 N N . VAL C 3 501 ? 58.086 15.393 19.305 1.00 8.35 1071 VAL C N 1
ATOM 7751 C CA . VAL C 3 501 ? 57.277 16.471 18.737 1.00 8.22 1071 VAL C CA 1
ATOM 7752 C C . VAL C 3 501 ? 56.506 17.146 19.874 1.00 8.38 1071 VAL C C 1
ATOM 7753 O O . VAL C 3 501 ? 55.602 16.530 20.462 1.00 8.03 1071 VAL C O 1
ATOM 7757 N N . PRO C 3 502 ? 56.866 18.401 20.187 1.00 8.17 1072 PRO C N 1
ATOM 7758 C CA . PRO C 3 502 ? 56.262 19.114 21.312 1.00 8.33 1072 PRO C CA 1
ATOM 7759 C C . PRO C 3 502 ? 54.997 19.866 20.891 1.00 8.02 1072 PRO C C 1
ATOM 7760 O O . PRO C 3 502 ? 54.775 20.088 19.683 1.00 7.97 1072 PRO C O 1
ATOM 7764 N N . ASN C 3 503 ? 54.199 20.281 21.875 1.00 7.67 1073 ASN C N 1
ATOM 7765 C CA . ASN C 3 503 ? 53.096 21.217 21.645 1.00 7.74 1073 ASN C CA 1
ATOM 7766 C C . ASN C 3 503 ? 52.071 20.731 20.618 1.00 8.11 1073 ASN C C 1
ATOM 7767 O O . ASN C 3 503 ? 51.492 21.533 19.867 1.00 8.38 1073 ASN C O 1
ATOM 7772 N N . SER C 3 504 ? 51.845 19.419 20.602 1.00 7.74 1074 SER C N 1
ATOM 7773 C CA . SER C 3 504 ? 50.908 18.828 19.652 1.00 8.83 1074 SER C CA 1
ATOM 7774 C C . SER C 3 504 ? 49.461 19.118 20.048 1.00 7.83 1074 SER C C 1
ATOM 7775 O O . SER C 3 504 ? 49.099 19.093 21.236 1.00 9.20 1074 SER C O 1
ATOM 7778 N N . SER C 3 505 ? 48.632 19.367 19.042 1.00 7.85 1075 SER C N 1
ATOM 7779 C CA . SER C 3 505 ? 47.187 19.380 19.231 1.00 7.21 1075 SER C CA 1
ATOM 7780 C C . SER C 3 505 ? 46.717 17.961 19.547 1.00 7.51 1075 SER C C 1
ATOM 7781 O O . SER C 3 505 ? 47.387 16.984 19.165 1.00 6.98 1075 SER C O 1
ATOM 7784 N N . PRO C 3 506 ? 45.549 17.832 20.201 1.00 7.72 1076 PRO C N 1
ATOM 7785 C CA . PRO C 3 506 ? 45.053 16.471 20.423 1.00 7.98 1076 PRO C CA 1
ATOM 7786 C C . PRO C 3 506 ? 44.762 15.819 19.077 1.00 8.47 1076 PRO C C 1
ATOM 7787 O O . PRO C 3 506 ? 44.476 16.521 18.107 1.00 7.61 1076 PRO C O 1
ATOM 7791 N N . THR C 3 507 ? 44.813 14.491 19.024 1.00 8.27 1077 THR C N 1
ATOM 7792 C CA . THR C 3 507 ? 44.498 13.772 17.800 1.00 8.32 1077 THR C CA 1
ATOM 7793 C C . THR C 3 507 ? 42.984 13.735 17.684 1.00 8.76 1077 THR C C 1
ATOM 7794 O O . THR C 3 507 ? 42.327 12.893 18.291 1.00 8.75 1077 THR C O 1
ATOM 7798 N N . ALA C 3 508 ? 42.445 14.678 16.918 1.00 8.06 1078 ALA C N 1
ATOM 7799 C CA . ALA C 3 508 ? 41.012 14.930 16.923 1.00 8.29 1078 ALA C CA 1
ATOM 7800 C C . ALA C 3 508 ? 40.591 15.709 15.677 1.00 8.68 1078 ALA C C 1
ATOM 7801 O O . ALA C 3 508 ? 41.418 16.052 14.819 1.00 8.98 1078 ALA C O 1
ATOM 7803 N N . ALA C 3 509 ? 39.291 15.984 15.601 1.00 8.59 1079 ALA C N 1
ATOM 7804 C CA . ALA C 3 509 ? 38.683 16.756 14.522 1.00 8.25 1079 ALA C CA 1
ATOM 7805 C C . ALA C 3 509 ? 38.817 16.111 13.155 1.00 8.40 1079 ALA C C 1
ATOM 7806 O O . ALA C 3 509 ? 38.611 16.779 12.149 1.00 8.30 1079 ALA C O 1
ATOM 7808 N N . SER C 3 510 ? 39.161 14.823 13.122 1.00 8.14 1080 SER C N 1
ATOM 7809 C CA . SER C 3 510 ? 39.299 14.088 11.847 1.00 8.60 1080 SER C CA 1
ATOM 7810 C C . SER C 3 510 ? 40.419 14.598 10.935 1.00 9.06 1080 SER C C 1
ATOM 7811 O O . SER C 3 510 ? 40.499 14.191 9.774 1.00 9.57 1080 SER C O 1
ATOM 7814 N N . VAL C 3 511 ? 41.266 15.493 11.441 1.00 8.53 1081 VAL C N 1
ATOM 7815 C CA . VAL C 3 511 ? 42.230 16.194 10.568 1.00 8.85 1081 VAL C CA 1
ATOM 7816 C C . VAL C 3 511 ? 43.642 15.626 10.612 1.00 8.60 1081 VAL C C 1
ATOM 7817 O O . VAL C 3 511 ? 44.543 16.161 9.962 1.00 8.19 1081 VAL C O 1
ATOM 7821 N N . SER C 3 512 ? 43.845 14.561 11.385 1.00 9.09 1082 SER C N 1
ATOM 7822 C CA . SER C 3 512 ? 45.218 14.117 11.686 1.00 8.84 1082 SER C CA 1
ATOM 7823 C C . SER C 3 512 ? 45.952 13.662 10.423 1.00 8.95 1082 SER C C 1
ATOM 7824 O O . SER C 3 512 ? 47.136 13.972 10.235 1.00 9.09 1082 SER C O 1
ATOM 7827 N N . THR C 3 513 ? 45.257 12.930 9.561 1.00 8.5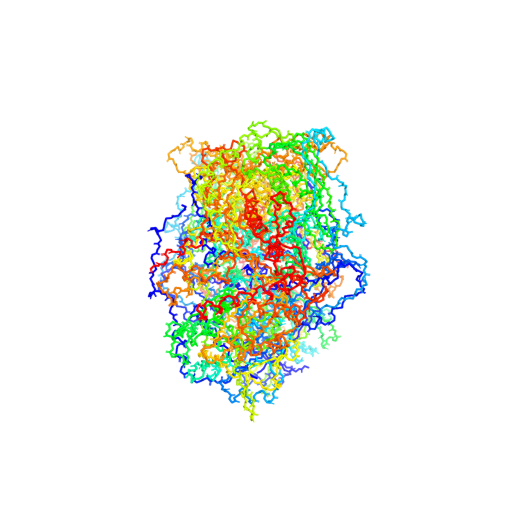6 1083 THR C N 1
ATOM 7828 C CA . THR C 3 513 ? 45.871 12.491 8.302 1.00 8.73 1083 THR C CA 1
ATOM 7829 C C . THR C 3 513 ? 46.304 13.702 7.486 1.00 8.89 1083 THR C C 1
ATOM 7830 O O . THR C 3 513 ? 47.429 13.764 6.992 1.00 8.42 1083 THR C O 1
ATOM 7834 N N . ASP C 3 514 ? 45.406 14.675 7.387 1.00 8.53 1084 ASP C N 1
ATOM 7835 C CA . ASP C 3 514 ? 45.664 15.889 6.627 1.00 8.44 1084 ASP C CA 1
ATOM 7836 C C . ASP C 3 514 ? 46.894 16.616 7.180 1.00 8.39 1084 ASP C C 1
ATOM 7837 O O . ASP C 3 514 ? 47.805 16.973 6.433 1.00 9.17 1084 ASP C O 1
ATOM 7842 N N . ILE C 3 515 ? 46.904 16.870 8.489 1.00 7.29 1085 ILE C N 1
ATOM 7843 C CA . ILE C 3 515 ? 47.912 17.790 9.027 1.00 7.94 1085 ILE C CA 1
ATOM 7844 C C . ILE C 3 515 ? 49.248 17.110 9.308 1.00 8.19 1085 ILE C C 1
ATOM 7845 O O . ILE C 3 515 ? 50.298 17.656 8.965 1.00 8.33 1085 ILE C O 1
ATOM 7850 N N . TYR C 3 516 ? 49.219 15.916 9.903 1.00 8.09 1086 TYR C N 1
ATOM 7851 C CA . TYR C 3 516 ? 50.466 15.147 10.054 1.00 8.42 1086 TYR C CA 1
ATOM 7852 C C . TYR C 3 516 ? 50.987 14.638 8.711 1.00 8.86 1086 TYR C C 1
ATOM 7853 O O . TYR C 3 516 ? 52.194 14.573 8.514 1.00 9.05 1086 TYR C O 1
ATOM 7862 N N . GLY C 3 517 ? 50.086 14.324 7.779 1.00 8.86 1087 GLY C N 1
ATOM 7863 C CA . GLY C 3 517 ? 50.514 13.940 6.429 1.00 8.23 1087 GLY C CA 1
ATOM 7864 C C . GLY C 3 517 ? 51.366 15.030 5.806 1.00 9.14 1087 GLY C C 1
ATOM 7865 O O . GLY C 3 517 ? 52.426 14.754 5.239 1.00 9.01 1087 GLY C O 1
ATOM 7866 N N . GLN C 3 518 ? 50.898 16.273 5.914 1.00 8.79 1088 GLN C N 1
ATOM 7867 C CA . GLN C 3 518 ? 51.655 17.404 5.392 1.00 9.09 1088 GLN C CA 1
ATOM 7868 C C . GLN C 3 518 ? 52.985 17.594 6.105 1.00 9.01 1088 GLN C C 1
ATOM 7869 O O . GLN C 3 518 ? 54.011 17.829 5.468 1.00 9.72 1088 GLN C O 1
ATOM 7875 N N . ALA C 3 519 ? 52.976 17.494 7.432 1.00 8.18 1089 ALA C N 1
ATOM 7876 C CA . ALA C 3 519 ? 54.204 17.648 8.188 1.00 7.67 1089 ALA C CA 1
ATOM 7877 C C . ALA C 3 519 ? 55.221 16.560 7.834 1.00 8.05 1089 ALA C C 1
ATOM 7878 O O . ALA C 3 519 ? 56.398 16.842 7.590 1.00 8.81 1089 ALA C O 1
ATOM 7880 N N . VAL C 3 520 ? 54.751 15.320 7.791 1.00 8.41 1090 VAL C N 1
ATOM 7881 C CA . VAL C 3 520 ? 55.576 14.183 7.347 1.00 7.99 1090 VAL C CA 1
ATOM 7882 C C . VAL C 3 520 ? 56.098 14.410 5.916 1.00 8.40 1090 VAL C C 1
ATOM 7883 O O . VAL C 3 520 ? 57.296 14.238 5.658 1.00 8.96 1090 VAL C O 1
ATOM 7887 N N . TYR C 3 521 ? 55.207 14.824 5.014 1.00 8.92 1091 TYR C N 1
ATOM 7888 C CA . TYR C 3 521 ? 55.592 15.129 3.635 1.00 9.83 1091 TYR C CA 1
ATOM 7889 C C . TYR C 3 521 ? 56.734 16.146 3.563 1.00 10.20 1091 TYR C C 1
ATOM 7890 O O . TYR C 3 521 ? 57.716 15.931 2.846 1.00 10.09 1091 TYR C O 1
ATOM 7899 N N . GLU C 3 522 ? 56.591 17.249 4.295 1.00 9.85 1092 GLU C N 1
ATOM 7900 C CA . GLU C 3 522 ? 57.601 18.313 4.292 1.00 10.18 1092 GLU C CA 1
ATOM 7901 C C . GLU C 3 522 ? 58.937 17.835 4.863 1.00 10.11 1092 GLU C C 1
ATOM 7902 O O . GLU C 3 522 ? 59.999 18.167 4.340 1.00 10.15 1092 GLU C O 1
ATOM 7908 N N . ALA C 3 523 ? 58.887 17.043 5.926 1.00 9.82 1093 ALA C N 1
ATOM 7909 C CA . ALA C 3 523 ? 60.108 16.477 6.471 1.00 10.45 1093 ALA C CA 1
ATOM 7910 C C . ALA C 3 523 ? 60.776 15.597 5.421 1.00 10.37 1093 ALA C C 1
ATOM 7911 O O . ALA C 3 523 ? 62.000 15.613 5.269 1.00 10.34 1093 ALA C O 1
ATOM 7913 N N . CYS C 3 524 ? 59.970 14.838 4.685 1.00 10.08 1094 CYS C N 1
ATOM 7914 C CA . CYS C 3 524 ? 60.492 13.989 3.619 1.00 10.43 1094 CYS C CA 1
ATOM 7915 C C . CYS C 3 524 ? 61.130 14.820 2.509 1.00 10.87 1094 CYS C C 1
ATOM 7916 O O . CYS C 3 524 ? 62.191 14.463 2.011 1.00 11.43 1094 CYS C O 1
ATOM 7919 N N . GLN C 3 525 ? 60.501 15.936 2.141 1.00 10.77 1095 GLN C N 1
ATOM 7920 C CA . GLN C 3 525 ? 61.071 16.820 1.112 1.00 11.22 1095 GLN C CA 1
ATOM 7921 C C . GLN C 3 525 ? 62.425 17.351 1.529 1.00 11.26 1095 GLN C C 1
ATOM 7922 O O . GLN C 3 525 ? 63.329 17.445 0.711 1.00 11.99 1095 GLN C O 1
ATOM 7928 N N . THR C 3 526 ? 62.570 17.675 2.809 1.00 10.87 1096 THR C N 1
ATOM 7929 C CA . THR C 3 526 ? 63.846 18.179 3.310 1.00 11.32 1096 THR C CA 1
ATOM 7930 C C . THR C 3 526 ? 64.937 17.114 3.175 1.00 11.08 1096 THR C C 1
ATOM 7931 O O . THR C 3 526 ? 66.046 17.406 2.708 1.00 11.02 1096 THR C O 1
ATOM 7935 N N . ILE C 3 527 ? 64.616 15.882 3.565 1.00 11.16 1097 ILE C N 1
ATOM 7936 C CA . ILE C 3 527 ? 65.543 14.751 3.400 1.00 11.06 1097 ILE C CA 1
ATOM 7937 C C . ILE C 3 527 ? 65.929 14.581 1.934 1.00 11.34 1097 ILE C C 1
ATOM 7938 O O . ILE C 3 527 ? 67.110 14.428 1.617 1.00 11.90 1097 ILE C O 1
ATOM 7943 N N . LEU C 3 528 ? 64.942 14.630 1.044 1.00 11.60 1098 LEU C N 1
ATOM 7944 C CA . LEU C 3 528 ? 65.201 14.457 -0.385 1.00 12.00 1098 LEU C CA 1
ATOM 7945 C C . LEU C 3 528 ? 66.115 15.554 -0.922 1.00 12.46 1098 LEU C C 1
ATOM 7946 O O . LEU C 3 528 ? 67.022 15.277 -1.720 1.00 12.36 1098 LEU C O 1
ATOM 7951 N N . LYS C 3 529 ? 65.884 16.790 -0.477 1.00 12.70 1099 LYS C N 1
ATOM 7952 C CA . LYS C 3 529 ? 66.732 17.919 -0.880 1.00 12.97 1099 LYS C CA 1
ATOM 7953 C C . LYS C 3 529 ? 68.176 17.702 -0.433 1.00 12.53 1099 LYS C C 1
ATOM 7954 O O . LYS C 3 529 ? 69.117 18.009 -1.172 1.00 13.20 1099 LYS C O 1
ATOM 7960 N N . ARG C 3 530 ? 68.354 17.151 0.764 1.00 12.00 1100 ARG C N 1
ATOM 7961 C CA . ARG C 3 530 ? 69.695 16.898 1.272 1.00 11.94 1100 ARG C CA 1
ATOM 7962 C C . ARG C 3 530 ? 70.393 15.736 0.580 1.00 11.80 1100 ARG C C 1
ATOM 7963 O O . ARG C 3 530 ? 71.629 15.733 0.453 1.00 11.95 1100 ARG C O 1
ATOM 7971 N N . LEU C 3 531 ? 69.617 14.742 0.157 1.00 11.85 1101 LEU C N 1
ATOM 7972 C CA . LEU C 3 531 ? 70.186 13.582 -0.534 1.00 12.17 1101 LEU C CA 1
ATOM 7973 C C . LEU C 3 531 ? 70.421 13.818 -2.012 1.00 12.71 1101 LEU C C 1
ATOM 7974 O O . LEU C 3 531 ? 71.184 13.074 -2.637 1.00 12.64 1101 LEU C O 1
ATOM 7979 N N . GLU C 3 532 ? 69.779 14.847 -2.564 1.00 13.63 1102 GLU C N 1
ATOM 7980 C CA . GLU C 3 532 ? 69.792 15.075 -4.010 1.00 14.31 1102 GLU C CA 1
ATOM 7981 C C . GLU C 3 532 ? 71.206 15.112 -4.623 1.00 14.48 1102 GLU C C 1
ATOM 7982 O O . GLU C 3 532 ? 71.430 14.454 -5.637 1.00 14.99 1102 GLU C O 1
ATOM 7988 N N . PRO C 3 533 ? 72.157 15.855 -4.007 1.00 14.61 1103 PRO C N 1
ATOM 7989 C CA . PRO C 3 533 ? 73.511 15.864 -4.582 1.00 14.96 1103 PRO C CA 1
ATOM 7990 C C . PRO C 3 533 ? 74.148 14.473 -4.661 1.00 15.15 1103 PRO C C 1
ATOM 7991 O O . PRO C 3 533 ? 74.983 14.231 -5.542 1.00 15.16 1103 PRO C O 1
ATOM 7995 N N . PHE C 3 534 ? 73.777 13.579 -3.744 1.00 14.76 1104 PHE C N 1
ATOM 7996 C CA . PHE C 3 534 ? 74.340 12.219 -3.688 1.00 14.85 1104 PHE C CA 1
ATOM 7997 C C . PHE C 3 534 ? 73.694 11.308 -4.720 1.00 16.07 1104 PHE C C 1
ATOM 7998 O O . PHE C 3 534 ? 74.363 10.488 -5.346 1.00 15.80 1104 PHE C O 1
ATOM 8006 N N . LYS C 3 535 ? 72.396 11.508 -4.929 1.00 17.04 1105 LYS C N 1
ATOM 8007 C CA . LYS C 3 535 ? 71.670 10.834 -5.987 1.00 18.89 1105 LYS C CA 1
ATOM 8008 C C . LYS C 3 535 ? 72.252 11.267 -7.322 1.00 19.45 1105 LYS C C 1
ATOM 8009 O O . LYS C 3 535 ? 72.450 10.439 -8.202 1.00 20.36 1105 LYS C O 1
ATOM 8015 N N . LYS C 3 536 ? 72.529 12.562 -7.460 1.00 20.62 1106 LYS C N 1
ATOM 8016 C CA . LYS C 3 536 ? 73.087 13.106 -8.702 1.00 21.61 1106 LYS C CA 1
ATOM 8017 C C . LYS C 3 536 ? 74.437 12.486 -9.047 1.00 21.88 1106 LYS C C 1
ATOM 8018 O O . LYS C 3 536 ? 74.706 12.192 -10.217 1.00 22.01 1106 LYS C O 1
ATOM 8024 N N . LYS C 3 537 ? 75.284 12.294 -8.036 1.00 21.72 1107 LYS C N 1
ATOM 8025 C CA . LYS C 3 537 ? 76.613 11.714 -8.249 1.00 22.30 1107 LYS C CA 1
ATOM 8026 C C . LYS C 3 537 ? 76.542 10.212 -8.502 1.00 21.94 1107 LYS C C 1
ATOM 8027 O O . LYS C 3 537 ? 77.440 9.640 -9.124 1.00 22.70 1107 LYS C O 1
ATOM 8033 N N . ASN C 3 538 ? 75.490 9.574 -8.000 1.00 20.98 1108 ASN C N 1
ATOM 8034 C CA . ASN C 3 538 ? 75.351 8.117 -8.068 1.00 20.16 1108 ASN C CA 1
ATOM 8035 C C . ASN C 3 538 ? 73.909 7.713 -8.431 1.00 20.04 1108 ASN C C 1
ATOM 8036 O O . ASN C 3 538 ? 73.225 7.060 -7.637 1.00 19.75 1108 ASN C O 1
ATOM 8041 N N . PRO C 3 539 ? 73.439 8.096 -9.646 1.00 19.54 1109 PRO C N 1
ATOM 8042 C CA . PRO C 3 539 ? 72.013 7.954 -9.960 1.00 19.44 1109 PRO C CA 1
ATOM 8043 C C . PRO C 3 539 ? 71.509 6.516 -10.056 1.00 18.99 1109 PRO C C 1
ATOM 8044 O O . PRO C 3 539 ? 70.303 6.284 -9.930 1.00 19.58 1109 PRO C O 1
ATOM 8048 N N . ASP C 3 540 ? 72.420 5.565 -10.254 1.00 19.21 1110 ASP C N 1
ATOM 8049 C CA . ASP C 3 540 ? 72.048 4.150 -10.302 1.00 18.97 1110 ASP C CA 1
ATOM 8050 C C . ASP C 3 540 ? 72.357 3.405 -9.002 1.00 18.89 1110 ASP C C 1
ATOM 8051 O O . ASP C 3 540 ? 72.144 2.188 -8.906 1.00 19.53 1110 ASP C O 1
ATOM 8056 N N . GLY C 3 541 ? 72.851 4.137 -8.007 1.00 18.20 1111 GLY C N 1
ATOM 8057 C CA . GLY C 3 541 ? 73.069 3.580 -6.679 1.00 17.51 1111 GLY C CA 1
ATOM 8058 C C . GLY C 3 541 ? 71.762 3.381 -5.933 1.00 16.25 1111 GLY C C 1
ATOM 8059 O O . GLY C 3 541 ? 70.684 3.780 -6.398 1.00 16.83 1111 GLY C O 1
ATOM 8060 N N . SER C 3 542 ? 71.857 2.761 -4.760 1.00 15.14 1112 SER C N 1
ATOM 8061 C CA . SER C 3 542 ? 70.683 2.496 -3.941 1.00 14.15 1112 SER C CA 1
ATOM 8062 C C . SER C 3 542 ? 70.403 3.613 -2.943 1.00 12.91 1112 SER C C 1
ATOM 8063 O O . SER C 3 542 ? 71.259 4.465 -2.689 1.00 12.18 1112 SER C O 1
ATOM 8066 N N . TRP C 3 543 ? 69.197 3.594 -2.381 1.00 12.28 1113 TRP C N 1
ATOM 8067 C CA . TRP C 3 543 ? 68.853 4.442 -1.241 1.00 11.39 1113 TRP C CA 1
ATOM 8068 C C . TRP C 3 543 ? 69.933 4.333 -0.160 1.00 11.10 1113 TRP C C 1
ATOM 8069 O O . TRP C 3 543 ? 70.399 5.345 0.364 1.00 10.86 1113 TRP C O 1
ATOM 8080 N N . GLU C 3 544 ? 70.335 3.106 0.153 1.00 11.84 1114 GLU C N 1
ATOM 8081 C CA . GLU C 3 544 ? 71.335 2.870 1.184 1.00 11.73 1114 GLU C CA 1
ATOM 8082 C C . GLU C 3 544 ? 72.681 3.502 0.831 1.00 11.69 1114 GLU C C 1
ATOM 8083 O O . GLU C 3 544 ? 73.363 4.039 1.707 1.00 11.92 1114 GLU C O 1
ATOM 8089 N N . ASP C 3 545 ? 73.043 3.466 -0.452 1.00 11.21 1115 ASP C N 1
ATOM 8090 C CA . ASP C 3 545 ? 74.269 4.120 -0.906 1.00 11.58 1115 ASP C CA 1
ATOM 8091 C C . ASP C 3 545 ? 74.189 5.633 -0.694 1.00 11.28 1115 ASP C C 1
ATOM 8092 O O . ASP C 3 545 ? 75.149 6.259 -0.240 1.00 11.44 1115 ASP C O 1
ATOM 8097 N N . TRP C 3 546 ? 73.053 6.228 -1.040 1.00 11.03 1116 TRP C N 1
ATOM 8098 C CA . TRP C 3 546 ? 72.932 7.687 -0.953 1.00 10.47 1116 TRP C CA 1
ATOM 8099 C C . TRP C 3 546 ? 72.973 8.137 0.501 1.00 10.56 1116 TRP C C 1
ATOM 8100 O O . TRP C 3 546 ? 73.597 9.144 0.837 1.00 10.76 1116 TRP C O 1
ATOM 8111 N N . VAL C 3 547 ? 72.291 7.379 1.356 1.00 10.07 1117 VAL C N 1
ATOM 8112 C CA . VAL C 3 547 ? 72.251 7.669 2.794 1.00 10.06 1117 VAL C CA 1
ATOM 8113 C C . VAL C 3 547 ? 73.640 7.610 3.431 1.00 10.64 1117 VAL C C 1
ATOM 8114 O O . VAL C 3 547 ? 74.047 8.540 4.137 1.00 10.33 1117 VAL C O 1
ATOM 8118 N N . MET C 3 548 ? 74.376 6.539 3.145 1.00 10.43 1118 MET C N 1
ATOM 8119 C CA . MET C 3 548 ? 75.734 6.403 3.659 1.00 11.61 1118 MET C CA 1
ATOM 8120 C C . MET C 3 548 ? 76.674 7.503 3.151 1.00 11.58 1118 MET C C 1
ATOM 8121 O O . MET C 3 548 ? 77.492 8.023 3.916 1.00 11.86 1118 MET C O 1
ATOM 8126 N N . ALA C 3 549 ? 76.555 7.861 1.872 1.00 11.34 1119 ALA C N 1
ATOM 8127 C CA . ALA C 3 549 ? 77.379 8.944 1.312 1.00 11.10 1119 ALA C CA 1
ATOM 8128 C C . ALA C 3 549 ? 77.098 10.282 1.989 1.00 11.17 1119 ALA C C 1
ATOM 8129 O O . ALA C 3 549 ? 78.021 11.055 2.274 1.00 11.22 1119 ALA C O 1
ATOM 8131 N N . ALA C 3 550 ? 75.817 10.556 2.240 1.00 10.45 1120 ALA C N 1
ATOM 8132 C CA . ALA C 3 550 ? 75.425 11.766 2.944 1.00 10.53 1120 ALA C CA 1
ATOM 8133 C C . ALA C 3 550 ? 76.018 11.761 4.354 1.00 10.07 1120 ALA C C 1
ATOM 8134 O O . ALA C 3 550 ? 76.600 12.748 4.785 1.00 10.57 1120 ALA C O 1
ATOM 8136 N N . TYR C 3 551 ? 75.856 10.647 5.067 1.00 10.48 1121 TYR C N 1
ATOM 8137 C CA . TYR C 3 551 ? 76.411 10.519 6.412 1.00 10.82 1121 TYR C CA 1
ATOM 8138 C C . TYR C 3 551 ? 77.920 10.818 6.402 1.00 10.88 1121 TYR C C 1
ATOM 8139 O O . TYR C 3 551 ? 78.412 11.634 7.186 1.00 10.85 1121 TYR C O 1
ATOM 8148 N N . GLN C 3 552 ? 78.642 10.160 5.501 1.00 11.62 1122 GLN C N 1
ATOM 8149 C CA . GLN C 3 552 ? 80.099 10.331 5.416 1.00 12.25 1122 GLN C CA 1
ATOM 8150 C C . GLN C 3 552 ? 80.551 11.717 4.947 1.00 12.11 1122 GLN C C 1
ATOM 8151 O O . GLN C 3 552 ? 81.710 12.100 5.165 1.00 12.29 1122 GLN C O 1
ATOM 8157 N N . ASP C 3 553 ? 79.652 12.463 4.305 1.00 11.89 1123 ASP C N 1
ATOM 8158 C CA . ASP C 3 553 ? 79.906 13.862 3.961 1.00 12.37 1123 ASP C CA 1
ATOM 8159 C C . ASP C 3 553 ? 79.372 14.823 5.029 1.00 11.34 1123 ASP C C 1
ATOM 8160 O O . ASP C 3 553 ? 79.400 16.044 4.848 1.00 11.01 1123 ASP C O 1
ATOM 8165 N N . ARG C 3 554 ? 78.902 14.271 6.153 1.00 10.41 1124 ARG C N 1
ATOM 8166 C CA . ARG C 3 554 ? 78.444 15.077 7.282 1.00 10.44 1124 ARG C CA 1
ATOM 8167 C C . ARG C 3 554 ? 77.283 15.986 6.889 1.00 10.10 1124 ARG C C 1
ATOM 8168 O O . ARG C 3 554 ? 77.256 17.178 7.226 1.00 10.35 1124 ARG C O 1
ATOM 8176 N N . VAL C 3 555 ? 76.336 15.398 6.153 1.00 10.49 1125 VAL C N 1
ATOM 8177 C CA . VAL C 3 555 ? 75.023 16.008 5.901 1.00 10.22 1125 VAL C CA 1
ATOM 8178 C C . VAL C 3 555 ? 74.050 15.412 6.911 1.00 10.38 1125 VAL C C 1
ATOM 8179 O O . VAL C 3 555 ? 74.007 14.189 7.079 1.00 9.74 1125 VAL C O 1
ATOM 8183 N N . SER C 3 556 ? 73.284 16.263 7.591 1.00 10.25 1126 SER C N 1
ATOM 8184 C CA . SER C 3 556 ? 72.331 15.787 8.604 1.00 10.73 1126 SER C CA 1
ATOM 8185 C C . SER C 3 556 ? 71.183 14.989 7.985 1.00 10.78 1126 SER C C 1
ATOM 8186 O O . SER C 3 556 ? 70.565 15.433 7.012 1.00 10.58 1126 SER C O 1
ATOM 8189 N N . LEU C 3 557 ? 70.902 13.821 8.556 1.00 10.67 1127 LEU C N 1
ATOM 8190 C CA . LEU C 3 557 ? 69.792 12.981 8.086 1.00 10.46 1127 LEU C CA 1
ATOM 8191 C C . LEU C 3 557 ? 68.624 13.021 9.085 1.00 10.04 1127 LEU C C 1
ATOM 8192 O O . LEU C 3 557 ? 67.864 12.052 9.223 1.00 9.11 1127 LEU C O 1
ATOM 8197 N N . SER C 3 558 ? 68.473 14.170 9.742 1.00 9.68 1128 SER C N 1
ATOM 8198 C CA . SER C 3 558 ? 67.397 14.374 10.694 1.00 9.28 1128 SER C CA 1
ATOM 8199 C C . SER C 3 558 ? 66.749 15.716 10.452 1.00 9.05 1128 SER C C 1
ATOM 8200 O O . SER C 3 558 ? 67.424 16.742 10.340 1.00 8.96 1128 SER C O 1
ATOM 8203 N N . THR C 3 559 ? 65.428 15.717 10.371 1.00 9.24 1129 THR C N 1
ATOM 8204 C CA . THR C 3 559 ? 64.747 16.976 10.165 1.00 10.00 1129 THR C CA 1
ATOM 8205 C C . THR C 3 559 ? 63.371 16.998 10.813 1.00 9.59 1129 THR C C 1
ATOM 8206 O O . THR C 3 559 ? 62.717 15.966 10.976 1.00 9.19 1129 THR C O 1
ATOM 8210 N N . THR C 3 560 ? 62.938 18.203 11.149 1.00 10.30 1130 THR C N 1
ATOM 8211 C CA . THR C 3 560 ? 61.532 18.423 11.481 1.00 10.58 1130 THR C CA 1
ATOM 8212 C C . THR C 3 560 ? 60.746 18.708 10.208 1.00 11.02 1130 THR C C 1
ATOM 8213 O O . THR C 3 560 ? 61.316 19.019 9.145 1.00 11.80 1130 THR C O 1
ATOM 8217 N N . GLY C 3 561 ? 59.427 18.572 10.318 1.00 9.76 1131 GLY C N 1
ATOM 8218 C CA . GLY C 3 561 ? 58.480 19.087 9.338 1.00 9.81 1131 GLY C CA 1
ATOM 8219 C C . GLY C 3 561 ? 57.321 19.719 10.099 1.00 9.77 1131 GLY C C 1
ATOM 8220 O O . GLY C 3 561 ? 57.030 19.354 11.244 1.00 9.40 1131 GLY C O 1
ATOM 8221 N N . PHE C 3 562 ? 56.654 20.677 9.468 1.00 9.91 1132 PHE C N 1
ATOM 8222 C CA . PHE C 3 562 ? 55.581 21.398 10.140 1.00 9.98 1132 PHE C CA 1
ATOM 8223 C C . PHE C 3 562 ? 54.541 21.833 9.124 1.00 10.32 1132 PHE C C 1
ATOM 8224 O O . PHE C 3 562 ? 54.880 22.129 7.969 1.00 10.89 1132 PHE C O 1
ATOM 8232 N N . TYR C 3 563 ? 53.278 21.842 9.546 1.00 9.87 1133 TYR C N 1
ATOM 8233 C CA . TYR C 3 563 ? 52.181 22.324 8.702 1.00 9.89 1133 TYR C CA 1
ATOM 8234 C C . TYR C 3 563 ? 51.215 23.173 9.516 1.00 10.08 1133 TYR C C 1
ATOM 8235 O O . TYR C 3 563 ? 50.934 22.855 10.680 1.00 9.85 1133 TYR C O 1
ATOM 8244 N N . ARG C 3 564 ? 50.729 24.252 8.896 1.00 10.18 1134 ARG C N 1
ATOM 8245 C CA . ARG C 3 564 ? 49.798 25.216 9.491 1.00 11.32 1134 ARG C CA 1
ATOM 8246 C C . ARG C 3 564 ? 48.695 25.345 8.444 1.00 10.80 1134 ARG C C 1
ATOM 8247 O O . ARG C 3 564 ? 48.978 25.800 7.345 1.00 10.89 1134 ARG C O 1
ATOM 8255 N N . THR C 3 565 ? 47.463 24.927 8.750 1.00 10.15 1135 THR C N 1
ATOM 8256 C CA . THR C 3 565 ? 46.366 25.001 7.765 1.00 10.47 1135 THR C CA 1
ATOM 8257 C C . THR C 3 565 ? 46.102 26.460 7.380 1.00 10.08 1135 THR C C 1
ATOM 8258 O O . THR C 3 565 ? 45.896 27.292 8.241 1.00 9.73 1135 THR C O 1
ATOM 8262 N N . PRO C 3 566 ? 46.157 26.775 6.075 1.00 10.76 1136 PRO C N 1
ATOM 8263 C CA . PRO C 3 566 ? 46.029 28.178 5.686 1.00 11.24 1136 PRO C CA 1
ATOM 8264 C C . PRO C 3 566 ? 44.597 28.702 5.640 1.00 11.79 1136 PRO C C 1
ATOM 8265 O O . PRO C 3 566 ? 43.658 27.923 5.485 1.00 11.37 1136 PRO C O 1
ATOM 8269 N N . ASN C 3 567 ? 44.468 30.024 5.769 1.00 12.66 1137 ASN C N 1
ATOM 8270 C CA . ASN C 3 567 ? 43.225 30.761 5.504 1.00 14.02 1137 ASN C CA 1
ATOM 8271 C C . ASN C 3 567 ? 42.054 30.386 6.398 1.00 13.51 1137 ASN C C 1
ATOM 8272 O O . ASN C 3 567 ? 40.896 30.445 5.963 1.00 14.71 1137 ASN C O 1
ATOM 8277 N N . LEU C 3 568 ? 42.349 30.025 7.645 1.00 13.37 1138 LEU C N 1
ATOM 8278 C CA . LEU C 3 568 ? 41.303 29.749 8.621 1.00 13.54 1138 LEU C CA 1
ATOM 8279 C C . LEU C 3 568 ? 41.120 30.892 9.587 1.00 13.85 1138 LEU C C 1
ATOM 8280 O O . LEU C 3 568 ? 42.095 31.510 10.023 1.00 15.30 1138 LEU C O 1
ATOM 8285 N N . GLY C 3 569 ? 39.867 31.159 9.941 1.00 13.98 1139 GLY C N 1
ATOM 8286 C CA . GLY C 3 569 ? 39.580 32.126 10.984 1.00 14.40 1139 GLY C CA 1
ATOM 8287 C C . GLY C 3 569 ? 38.212 32.742 10.824 1.00 14.62 1139 GLY C C 1
ATOM 8288 O O . GLY C 3 569 ? 38.070 33.819 10.246 1.00 15.27 1139 GLY C O 1
ATOM 8289 N N . TYR C 3 570 ? 37.208 32.055 11.353 1.00 14.53 1140 TYR C N 1
ATOM 8290 C CA . TYR C 3 570 ? 35.840 32.552 11.301 1.00 14.73 1140 TYR C CA 1
ATOM 8291 C C . TYR C 3 570 ? 35.616 33.556 12.418 1.00 15.52 1140 TYR C C 1
ATOM 8292 O O . TYR C 3 570 ? 36.043 33.331 13.550 1.00 15.56 1140 TYR C O 1
ATOM 8301 N N . SER C 3 571 ? 34.921 34.644 12.092 1.00 16.32 1141 SER C N 1
ATOM 8302 C CA . SER C 3 571 ? 34.532 35.653 13.073 1.00 17.38 1141 SER C CA 1
ATOM 8303 C C . SER C 3 571 ? 33.019 35.628 13.294 1.00 18.04 1141 SER C C 1
ATOM 8304 O O . SER C 3 571 ? 32.259 35.780 12.342 1.00 18.06 1141 SER C O 1
ATOM 8307 N N . PHE C 3 572 ? 32.589 35.409 14.538 1.00 18.74 1142 PHE C N 1
ATOM 8308 C CA . PHE C 3 572 ? 31.165 35.515 14.900 1.00 19.74 1142 PHE C CA 1
ATOM 8309 C C . PHE C 3 572 ? 30.668 36.971 14.861 1.00 20.80 1142 PHE C C 1
ATOM 8310 O O . PHE C 3 572 ? 29.454 37.203 14.873 1.00 21.98 1142 PHE C O 1
ATOM 8318 N N . GLU C 3 573 ? 31.596 37.934 14.819 1.00 21.47 1143 GLU C N 1
ATOM 8319 C CA . GLU C 3 573 ? 31.253 39.368 14.773 1.00 21.89 1143 GLU C CA 1
ATOM 8320 C C . GLU C 3 573 ? 30.899 39.842 13.375 1.00 21.65 1143 GLU C C 1
ATOM 8321 O O . GLU C 3 573 ? 30.069 40.744 13.203 1.00 21.80 1143 GLU C O 1
ATOM 8327 N N . THR C 3 574 ? 31.545 39.244 12.379 1.00 20.80 1144 THR C N 1
ATOM 8328 C CA . THR C 3 574 ? 31.367 39.641 10.992 1.00 20.30 1144 THR C CA 1
ATOM 8329 C C . THR C 3 574 ? 30.655 38.551 10.189 1.00 19.53 1144 THR C C 1
ATOM 8330 O O . THR C 3 574 ? 30.298 38.768 9.028 1.00 20.24 1144 THR C O 1
ATOM 8334 N N . ASN C 3 575 ? 30.464 37.387 10.818 1.00 18.09 1145 ASN C N 1
ATOM 8335 C CA . ASN C 3 575 ? 29.941 36.188 10.148 1.00 16.48 1145 ASN C CA 1
ATOM 8336 C C . ASN C 3 575 ? 30.652 35.942 8.820 1.00 15.95 1145 ASN C C 1
ATOM 8337 O O . ASN C 3 575 ? 30.029 35.831 7.758 1.00 15.39 1145 ASN C O 1
ATOM 8342 N N . SER C 3 576 ? 31.980 35.881 8.892 1.00 15.24 1146 SER C N 1
ATOM 8343 C CA . SER C 3 576 ? 32.813 35.707 7.708 1.00 15.16 1146 SER C CA 1
ATOM 8344 C C . SER C 3 576 ? 34.168 35.121 8.102 1.00 14.66 1146 SER C C 1
ATOM 8345 O O . SER C 3 576 ? 34.516 35.074 9.288 1.00 14.33 1146 SER C O 1
ATOM 8348 N N . GLY C 3 577 ? 34.918 34.683 7.095 1.00 14.36 1147 GLY C N 1
ATOM 8349 C CA . GLY C 3 577 ? 36.185 33.989 7.306 1.00 14.30 1147 GLY C CA 1
ATOM 8350 C C . GLY C 3 577 ? 35.925 32.499 7.375 1.00 13.85 1147 GLY C C 1
ATOM 8351 O O . GLY C 3 577 ? 34.887 32.075 7.890 1.00 14.59 1147 GLY C O 1
ATOM 8352 N N . ASN C 3 578 ? 36.857 31.703 6.851 1.00 13.41 1148 ASN C N 1
ATOM 8353 C CA . ASN C 3 578 ? 36.681 30.243 6.809 1.00 13.21 1148 ASN C CA 1
ATOM 8354 C C . ASN C 3 578 ? 36.710 29.587 8.177 1.00 12.85 1148 ASN C C 1
ATOM 8355 O O . ASN C 3 578 ? 37.676 29.732 8.928 1.00 12.84 1148 ASN C O 1
ATOM 8360 N N . ALA C 3 579 ? 35.647 28.854 8.490 1.00 12.42 1149 ALA C N 1
ATOM 8361 C CA . ALA C 3 579 ? 35.625 28.021 9.686 1.00 12.17 1149 ALA C CA 1
ATOM 8362 C C . ALA C 3 579 ? 36.360 26.714 9.403 1.00 12.19 1149 ALA C C 1
ATOM 8363 O O . ALA C 3 579 ? 37.014 26.162 10.292 1.00 12.98 1149 ALA C O 1
ATOM 8365 N N . PHE C 3 580 ? 36.242 26.227 8.166 1.00 11.45 1150 PHE C N 1
ATOM 8366 C CA . PHE C 3 580 ? 36.803 24.930 7.775 1.00 11.02 1150 PHE C CA 1
ATOM 8367 C C . PHE C 3 580 ? 37.672 25.026 6.536 1.00 11.20 1150 PHE C C 1
ATOM 8368 O O . PHE C 3 580 ? 37.576 25.982 5.763 1.00 11.18 1150 PHE C O 1
ATOM 8376 N N . HIS C 3 581 ? 38.529 24.029 6.353 1.00 10.60 1151 HIS C N 1
ATOM 8377 C CA . HIS C 3 581 ? 39.364 23.975 5.163 1.00 11.22 1151 HIS C CA 1
ATOM 8378 C C . HIS C 3 581 ? 38.589 23.489 3.945 1.00 10.77 1151 HIS C C 1
ATOM 8379 O O . HIS C 3 581 ? 38.752 24.005 2.846 1.00 11.94 1151 HIS C O 1
ATOM 8386 N N . TYR C 3 582 ? 37.727 22.500 4.176 1.00 10.33 1152 TYR C N 1
ATOM 8387 C CA . TYR C 3 582 ? 36.834 21.931 3.184 1.00 10.37 1152 TYR C CA 1
ATOM 8388 C C . TYR C 3 582 ? 35.825 21.091 3.963 1.00 9.86 1152 TYR C C 1
ATOM 8389 O O . TYR C 3 582 ? 35.872 21.045 5.203 1.00 10.49 1152 TYR C O 1
ATOM 8398 N N . PHE C 3 583 ? 34.921 20.432 3.243 1.00 9.70 1153 PHE C N 1
ATOM 8399 C CA . PHE C 3 583 ? 33.903 19.565 3.855 1.00 9.34 1153 PHE C CA 1
ATOM 8400 C C . PHE C 3 583 ? 34.002 18.141 3.301 1.00 9.45 1153 PHE C C 1
ATOM 8401 O O . PHE C 3 583 ? 34.329 17.957 2.123 1.00 9.88 1153 PHE C O 1
ATOM 8409 N N . THR C 3 584 ? 33.726 17.145 4.145 1.00 9.70 1154 THR C N 1
ATOM 8410 C CA . THR C 3 584 ? 33.583 15.752 3.711 1.00 9.89 1154 THR C CA 1
ATOM 8411 C C . THR C 3 584 ? 32.092 15.474 3.572 1.00 9.77 1154 THR C C 1
ATOM 8412 O O . THR C 3 584 ? 31.296 16.003 4.354 1.00 10.41 1154 THR C O 1
ATOM 8416 N N . TYR C 3 585 ? 31.726 14.702 2.551 1.00 10.08 1155 TYR C N 1
ATOM 8417 C CA . TYR C 3 585 ? 30.316 14.512 2.188 1.00 9.50 1155 TYR C CA 1
ATOM 8418 C C . TYR C 3 585 ? 29.985 13.046 2.083 1.00 8.75 1155 TYR C C 1
ATOM 8419 O O . TYR C 3 585 ? 30.842 12.224 1.783 1.00 9.01 1155 TYR C O 1
ATOM 8428 N N . GLY C 3 586 ? 28.719 12.722 2.305 1.00 9.01 1156 GLY C N 1
ATOM 8429 C CA . GLY C 3 586 ? 28.250 11.368 2.066 1.00 7.90 1156 GLY C CA 1
ATOM 8430 C C . GLY C 3 586 ? 26.744 11.256 2.136 1.00 8.76 1156 GLY C C 1
ATOM 8431 O O . GLY C 3 586 ? 26.059 12.184 2.575 1.00 8.92 1156 GLY C O 1
ATOM 8432 N N . VAL C 3 587 ? 26.241 10.112 1.697 1.00 8.49 1157 VAL C N 1
ATOM 8433 C CA . VAL C 3 587 ? 24.796 9.834 1.689 1.00 8.34 1157 VAL C CA 1
ATOM 8434 C C . VAL C 3 587 ? 24.561 8.387 2.101 1.00 8.33 1157 VAL C C 1
ATOM 8435 O O . VAL C 3 587 ? 25.303 7.485 1.688 1.00 9.17 1157 VAL C O 1
ATOM 8439 N N . ALA C 3 588 ? 23.524 8.162 2.912 1.00 9.01 1158 ALA C N 1
ATOM 8440 C CA . ALA C 3 588 ? 23.166 6.811 3.336 1.00 9.35 1158 ALA C CA 1
ATOM 8441 C C . ALA C 3 588 ? 21.675 6.564 3.195 1.00 9.84 1158 ALA C C 1
ATOM 8442 O O . ALA C 3 588 ? 20.866 7.407 3.559 1.00 10.01 1158 ALA C O 1
ATOM 8444 N N . CYS C 3 589 ? 21.346 5.387 2.682 1.00 10.84 1159 CYS C N 1
ATOM 8445 C CA . CYS C 3 589 ? 19.966 4.932 2.597 1.00 11.06 1159 CYS C CA 1
ATOM 8446 C C . CYS C 3 589 ? 19.842 3.729 3.493 1.00 11.06 1159 CYS C C 1
ATOM 8447 O O . CYS C 3 589 ? 20.611 2.791 3.339 1.00 11.02 1159 CYS C O 1
ATOM 8450 N N . SER C 3 590 ? 18.887 3.745 4.426 1.00 10.77 1160 SER C N 1
ATOM 8451 C CA . SER C 3 590 ? 18.652 2.572 5.276 1.00 10.49 1160 SER C CA 1
ATOM 8452 C C . SER C 3 590 ? 17.196 2.122 5.274 1.00 10.54 1160 SER C C 1
ATOM 8453 O O . SER C 3 590 ? 16.278 2.944 5.172 1.00 10.26 1160 SER C O 1
ATOM 8456 N N . GLU C 3 591 ? 17.024 0.810 5.393 1.00 10.67 1161 GLU C N 1
ATOM 8457 C CA . GLU C 3 591 ? 15.709 0.172 5.484 1.00 11.75 1161 GLU C CA 1
ATOM 8458 C C . GLU C 3 591 ? 15.624 -0.639 6.782 1.00 11.78 1161 GLU C C 1
ATOM 8459 O O . GLU C 3 591 ? 16.567 -1.355 7.150 1.00 11.74 1161 GLU C O 1
ATOM 8465 N N . VAL C 3 592 ? 14.475 -0.530 7.448 1.00 11.12 1162 VAL C N 1
ATOM 8466 C CA . VAL C 3 592 ? 14.219 -1.232 8.693 1.00 10.91 1162 VAL C CA 1
ATOM 8467 C C . VAL C 3 592 ? 12.844 -1.905 8.645 1.00 10.95 1162 VAL C C 1
ATOM 8468 O O . VAL C 3 592 ? 11.990 -1.560 7.810 1.00 11.46 1162 VAL C O 1
ATOM 8472 N N . GLU C 3 593 ? 12.650 -2.875 9.526 1.00 11.36 1163 GLU C N 1
ATOM 8473 C CA . GLU C 3 593 ? 11.322 -3.440 9.767 1.00 11.49 1163 GLU C CA 1
ATOM 8474 C C . GLU C 3 593 ? 11.103 -3.409 11.266 1.00 11.46 1163 GLU C C 1
ATOM 8475 O O . GLU C 3 593 ? 11.927 -3.952 11.996 1.00 12.58 1163 GLU C O 1
ATOM 8481 N N . ILE C 3 594 ? 10.010 -2.786 11.714 1.00 11.35 1164 ILE C N 1
ATOM 8482 C CA . ILE C 3 594 ? 9.695 -2.703 13.145 1.00 11.02 1164 ILE C CA 1
ATOM 8483 C C . ILE C 3 594 ? 8.627 -3.716 13.524 1.00 11.53 1164 ILE C C 1
ATOM 8484 O O . ILE C 3 594 ? 7.773 -4.061 12.713 1.00 11.41 1164 ILE C O 1
ATOM 8489 N N . ASP C 3 595 ? 8.705 -4.188 14.760 1.00 11.42 1165 ASP C N 1
ATOM 8490 C CA . ASP C 3 595 ? 7.638 -4.981 15.337 1.00 12.53 1165 ASP C CA 1
ATOM 8491 C C . ASP C 3 595 ? 6.777 -3.996 16.110 1.00 11.93 1165 ASP C C 1
ATOM 8492 O O . ASP C 3 595 ? 7.185 -3.503 17.165 1.00 12.54 1165 ASP C O 1
ATOM 8497 N N . CYS C 3 596 ? 5.573 -3.741 15.610 1.00 11.89 1166 CYS C N 1
ATOM 8498 C CA . CYS C 3 596 ? 4.734 -2.688 16.180 1.00 12.13 1166 CYS C CA 1
ATOM 8499 C C . CYS C 3 596 ? 4.172 -3.092 17.538 1.00 11.83 1166 CYS C C 1
ATOM 8500 O O . CYS C 3 596 ? 3.731 -2.239 18.308 1.00 11.49 1166 CYS C O 1
ATOM 8503 N N . LEU C 3 597 ? 4.190 -4.399 17.821 1.00 11.63 1167 LEU C N 1
ATOM 8504 C CA . LEU C 3 597 ? 3.743 -4.912 19.116 1.00 11.44 1167 LEU C CA 1
ATOM 8505 C C . LEU C 3 597 ? 4.803 -4.892 20.211 1.00 11.46 1167 LEU C C 1
ATOM 8506 O O . LEU C 3 597 ? 4.468 -4.966 21.403 1.00 11.19 1167 LEU C O 1
ATOM 8511 N N . THR C 3 598 ? 6.079 -4.791 19.833 1.00 10.86 1168 THR C N 1
ATOM 8512 C CA . THR C 3 598 ? 7.142 -4.898 20.835 1.00 11.24 1168 THR C CA 1
ATOM 8513 C C . THR C 3 598 ? 8.127 -3.732 20.829 1.00 11.05 1168 THR C C 1
ATOM 8514 O O . THR C 3 598 ? 8.795 -3.488 21.837 1.00 11.43 1168 THR C O 1
ATOM 8518 N N . GLY C 3 599 ? 8.215 -3.031 19.699 1.00 10.64 1169 GLY C N 1
ATOM 8519 C CA . GLY C 3 599 ? 9.175 -1.937 19.529 1.00 10.94 1169 GLY C CA 1
ATOM 8520 C C . GLY C 3 599 ? 10.550 -2.403 19.078 1.00 11.02 1169 GLY C C 1
ATOM 8521 O O . GLY C 3 599 ? 11.437 -1.577 18.804 1.00 11.62 1169 GLY C O 1
ATOM 8522 N N . ASP C 3 600 ? 10.752 -3.716 18.977 1.00 11.76 1170 ASP C N 1
ATOM 8523 C CA . ASP C 3 600 ? 12.014 -4.234 18.429 1.00 12.11 1170 ASP C CA 1
ATOM 8524 C C . ASP C 3 600 ? 12.018 -3.964 16.934 1.00 11.88 1170 ASP C C 1
ATOM 8525 O O . ASP C 3 600 ? 10.971 -3.698 16.344 1.00 11.87 1170 ASP C O 1
ATOM 8530 N N . HIS C 3 601 ? 13.191 -4.020 16.316 1.00 11.60 1171 HIS C N 1
ATOM 8531 C CA . HIS C 3 601 ? 13.264 -3.818 14.874 1.00 11.30 1171 HIS C CA 1
ATOM 8532 C C . HIS C 3 601 ? 14.455 -4.563 14.279 1.00 12.03 1171 HIS C C 1
ATOM 8533 O O . HIS C 3 601 ? 15.374 -4.975 14.996 1.00 12.07 1171 HIS C O 1
ATOM 8540 N N . LYS C 3 602 ? 14.420 -4.726 12.967 1.00 11.60 1172 LYS C N 1
ATOM 8541 C CA . LYS C 3 602 ? 15.534 -5.279 12.215 1.00 12.52 1172 LYS C CA 1
ATOM 8542 C C . LYS C 3 602 ? 16.092 -4.190 11.313 1.00 11.90 1172 LYS C C 1
ATOM 8543 O O . LYS C 3 602 ? 15.333 -3.448 10.686 1.00 11.73 1172 LYS C O 1
ATOM 8549 N N . ASN C 3 603 ? 17.418 -4.108 11.255 1.00 11.12 1173 ASN C N 1
ATOM 8550 C CA . ASN C 3 603 ? 18.100 -3.293 10.261 1.00 11.10 1173 ASN C CA 1
ATOM 8551 C C . ASN C 3 603 ? 18.304 -4.165 9.028 1.00 11.31 1173 ASN C C 1
ATOM 8552 O O . ASN C 3 603 ? 19.138 -5.079 9.018 1.00 11.42 1173 ASN C O 1
ATOM 8557 N N . LEU C 3 604 ? 17.503 -3.918 7.996 1.00 11.42 1174 LEU C N 1
ATOM 8558 C CA . LEU C 3 604 ? 17.479 -4.820 6.843 1.00 12.38 1174 LEU C CA 1
ATOM 8559 C C . LEU C 3 604 ? 18.621 -4.561 5.875 1.00 12.11 1174 LEU C C 1
ATOM 8560 O O . LEU C 3 604 ? 19.298 -5.488 5.447 1.00 12.39 1174 LEU C O 1
ATOM 8565 N N . ARG C 3 605 ? 18.839 -3.293 5.536 1.00 12.55 1175 ARG C N 1
ATOM 8566 C CA . ARG C 3 605 ? 19.787 -2.955 4.483 1.00 11.90 1175 ARG C CA 1
ATOM 8567 C C . ARG C 3 605 ? 20.232 -1.523 4.614 1.00 11.79 1175 ARG C C 1
ATOM 8568 O O . ARG C 3 605 ? 19.423 -0.648 4.884 1.00 11.11 1175 ARG C O 1
ATOM 8576 N N . THR C 3 606 ? 21.533 -1.299 4.439 1.00 11.37 1176 THR C N 1
ATOM 8577 C CA . THR C 3 606 ? 22.070 0.055 4.415 1.00 11.49 1176 THR C CA 1
ATOM 8578 C C . THR C 3 606 ? 23.021 0.175 3.236 1.00 11.43 1176 THR C C 1
ATOM 8579 O O . THR C 3 606 ? 23.815 -0.734 2.995 1.00 11.31 1176 THR C O 1
ATOM 8583 N N . ASP C 3 607 ? 22.910 1.281 2.501 1.00 11.50 1177 ASP C N 1
ATOM 8584 C CA . ASP C 3 607 ? 23.843 1.596 1.417 1.00 11.76 1177 ASP C CA 1
ATOM 8585 C C . ASP C 3 607 ? 24.441 2.959 1.681 1.00 10.60 1177 ASP C C 1
ATOM 8586 O O . ASP C 3 607 ? 23.705 3.922 1.908 1.00 11.06 1177 ASP C O 1
ATOM 8591 N N . ILE C 3 608 ? 25.767 3.052 1.621 1.00 9.92 1178 ILE C N 1
ATOM 8592 C CA . ILE C 3 608 ? 26.447 4.322 1.835 1.00 10.13 1178 ILE C CA 1
ATOM 8593 C C . ILE C 3 608 ? 27.327 4.681 0.640 1.00 10.08 1178 ILE C C 1
ATOM 8594 O O . ILE C 3 608 ? 27.998 3.824 0.091 1.00 10.48 1178 ILE C O 1
ATOM 8599 N N . VAL C 3 609 ? 27.300 5.949 0.246 1.00 10.07 1179 VAL C N 1
ATOM 8600 C CA . VAL C 3 609 ? 28.280 6.483 -0.704 1.00 10.25 1179 VAL C CA 1
ATOM 8601 C C . VAL C 3 609 ? 28.967 7.653 -0.002 1.00 9.80 1179 VAL C C 1
ATOM 8602 O O . VAL C 3 609 ? 28.312 8.647 0.344 1.00 9.69 1179 VAL C O 1
ATOM 8606 N N . MET C 3 610 ? 30.280 7.521 0.213 1.00 9.56 1180 MET C N 1
ATOM 8607 C CA . MET C 3 610 ? 31.064 8.519 0.944 1.00 9.50 1180 MET C CA 1
ATOM 8608 C C . MET C 3 610 ? 32.097 9.167 0.019 1.00 9.69 1180 MET C C 1
ATOM 8609 O O . MET C 3 610 ? 32.796 8.462 -0.711 1.00 10.42 1180 MET C O 1
ATOM 8614 N N . ASP C 3 611 ? 32.165 10.497 0.048 1.00 9.30 1181 ASP C N 1
ATOM 8615 C CA . ASP C 3 611 ? 33.224 11.245 -0.630 1.00 9.76 1181 ASP C CA 1
ATOM 8616 C C . ASP C 3 611 ? 34.385 11.455 0.317 1.00 9.83 1181 ASP C C 1
ATOM 8617 O O . ASP C 3 611 ? 34.350 12.353 1.170 1.00 10.43 1181 ASP C O 1
ATOM 8622 N N . VAL C 3 612 ? 35.411 10.626 0.162 1.00 10.22 1182 VAL C N 1
ATOM 8623 C CA . VAL C 3 612 ? 36.653 10.788 0.916 1.00 10.47 1182 VAL C CA 1
ATOM 8624 C C . VAL C 3 612 ? 37.806 11.226 0.003 1.00 10.83 1182 VAL C C 1
ATOM 8625 O O . VAL C 3 612 ? 38.974 10.954 0.288 1.00 9.76 1182 VAL C O 1
ATOM 8629 N N . GLY C 3 613 ? 37.479 11.908 -1.095 1.00 10.57 1183 GLY C N 1
ATOM 8630 C CA . GLY C 3 613 ? 38.517 12.323 -2.048 1.00 10.61 1183 GLY C CA 1
ATOM 8631 C C . GLY C 3 613 ? 39.199 11.101 -2.633 1.00 10.16 1183 GLY C C 1
ATOM 8632 O O . GLY C 3 613 ? 38.584 10.047 -2.778 1.00 10.89 1183 GLY C O 1
ATOM 8633 N N . SER C 3 614 ? 40.473 11.248 -2.986 1.00 10.70 1184 SER C N 1
ATOM 8634 C CA . SER C 3 614 ? 41.274 10.117 -3.445 1.00 10.82 1184 SER C CA 1
ATOM 8635 C C . SER C 3 614 ? 41.841 9.432 -2.202 1.00 10.64 1184 SER C C 1
ATOM 8636 O O . SER C 3 614 ? 42.803 9.913 -1.615 1.00 10.31 1184 SER C O 1
ATOM 8639 N N . SER C 3 615 ? 41.243 8.311 -1.802 1.00 10.40 1185 SER C N 1
ATOM 8640 C CA . SER C 3 615 ? 41.602 7.674 -0.531 1.00 10.20 1185 SER C CA 1
ATOM 8641 C C . SER C 3 615 ? 43.078 7.266 -0.474 1.00 10.07 1185 SER C C 1
ATOM 8642 O O . SER C 3 615 ? 43.610 6.727 -1.443 1.00 10.11 1185 SER C O 1
ATOM 8645 N N . LEU C 3 616 ? 43.731 7.509 0.658 1.00 9.53 1186 LEU C N 1
ATOM 8646 C CA . LEU C 3 616 ? 45.112 7.032 0.849 1.00 9.50 1186 LEU C CA 1
ATOM 8647 C C . LEU C 3 616 ? 45.118 5.524 1.025 1.00 9.16 1186 LEU C C 1
ATOM 8648 O O . LEU C 3 616 ? 46.126 4.864 0.802 1.00 9.20 1186 LEU C O 1
ATOM 8653 N N . ASN C 3 617 ? 43.982 4.989 1.456 1.00 9.43 1187 ASN C N 1
ATOM 8654 C CA . ASN C 3 617 ? 43.872 3.581 1.812 1.00 9.36 1187 ASN C CA 1
ATOM 8655 C C . ASN C 3 617 ? 42.391 3.244 1.915 1.00 9.77 1187 ASN C C 1
ATOM 8656 O O . ASN C 3 617 ? 41.757 3.526 2.942 1.00 9.61 1187 ASN C O 1
ATOM 8661 N N . PRO C 3 618 ? 41.822 2.685 0.834 1.00 10.06 1188 PRO C N 1
ATOM 8662 C CA . PRO C 3 618 ? 40.383 2.385 0.786 1.00 9.92 1188 PRO C CA 1
ATOM 8663 C C . PRO C 3 618 ? 39.921 1.411 1.862 1.00 10.20 1188 PRO C C 1
ATOM 8664 O O . PRO C 3 618 ? 38.767 1.479 2.286 1.00 10.05 1188 PRO C O 1
ATOM 8668 N N . ALA C 3 619 ? 40.788 0.487 2.266 1.00 9.40 1189 ALA C N 1
ATOM 8669 C CA . ALA C 3 619 ? 40.430 -0.488 3.303 1.00 10.57 1189 ALA C CA 1
ATOM 8670 C C . ALA C 3 619 ? 40.224 0.230 4.622 1.00 10.40 1189 ALA C C 1
ATOM 8671 O O . ALA C 3 619 ? 39.202 0.044 5.284 1.00 11.52 1189 ALA C O 1
ATOM 8673 N N . ILE C 3 620 ? 41.178 1.080 4.983 1.00 10.36 1190 ILE C N 1
ATOM 8674 C CA . ILE C 3 620 ? 41.071 1.851 6.216 1.00 10.02 1190 ILE C CA 1
ATOM 8675 C C . ILE C 3 620 ? 39.873 2.814 6.161 1.00 9.52 1190 ILE C C 1
ATOM 8676 O O . ILE C 3 620 ? 39.128 2.945 7.127 1.00 9.51 1190 ILE C O 1
ATOM 8681 N N . ASP C 3 621 ? 39.683 3.474 5.029 1.00 8.10 1191 ASP C N 1
ATOM 8682 C CA . ASP C 3 621 ? 38.586 4.448 4.919 1.00 8.18 1191 ASP C CA 1
ATOM 8683 C C . ASP C 3 621 ? 37.211 3.812 4.911 1.00 8.31 1191 ASP C C 1
ATOM 8684 O O . ASP C 3 621 ? 36.283 4.358 5.492 1.00 8.27 1191 ASP C O 1
ATOM 8689 N N . ILE C 3 622 ? 37.071 2.666 4.254 1.00 8.00 1192 ILE C N 1
ATOM 8690 C CA . ILE C 3 622 ? 35.792 1.941 4.305 1.00 9.18 1192 ILE C CA 1
ATOM 8691 C C . ILE C 3 622 ? 35.538 1.499 5.750 1.00 8.85 1192 ILE C C 1
ATOM 8692 O O . ILE C 3 622 ? 34.419 1.586 6.239 1.00 9.01 1192 ILE C O 1
ATOM 8697 N N . GLY C 3 623 ? 36.599 1.074 6.431 1.00 8.59 1193 GLY C N 1
ATOM 8698 C CA . GLY C 3 623 ? 36.520 0.697 7.852 1.00 8.31 1193 GLY C CA 1
ATOM 8699 C C . GLY C 3 623 ? 36.067 1.848 8.727 1.00 8.44 1193 GLY C C 1
ATOM 8700 O O . GLY C 3 623 ? 35.316 1.656 9.688 1.00 8.21 1193 GLY C O 1
ATOM 8701 N N . GLN C 3 624 ? 36.540 3.050 8.402 1.00 7.15 1194 GLN C N 1
ATOM 8702 C CA . GLN C 3 624 ? 36.157 4.246 9.151 1.00 7.79 1194 GLN C CA 1
ATOM 8703 C C . GLN C 3 624 ? 34.693 4.593 8.912 1.00 7.70 1194 GLN C C 1
ATOM 8704 O O . GLN C 3 624 ? 33.968 4.945 9.846 1.00 7.28 1194 GLN C O 1
ATOM 8710 N N . VAL C 3 625 ? 34.259 4.472 7.664 1.00 8.00 1195 VAL C N 1
ATOM 8711 C CA . VAL C 3 625 ? 32.858 4.714 7.339 1.00 8.37 1195 VAL C CA 1
ATOM 8712 C C . VAL C 3 625 ? 31.967 3.715 8.081 1.00 9.05 1195 VAL C C 1
ATOM 8713 O O . VAL C 3 625 ? 31.005 4.110 8.733 1.00 9.70 1195 VAL C O 1
ATOM 8717 N N . GLU C 3 626 ? 32.293 2.425 7.996 1.00 9.15 1196 GLU C N 1
ATOM 8718 C CA . GLU C 3 626 ? 31.475 1.400 8.664 1.00 9.51 1196 GLU C CA 1
ATOM 8719 C C . GLU C 3 626 ? 31.438 1.591 10.183 1.00 8.88 1196 GLU C C 1
ATOM 8720 O O . GLU C 3 626 ? 30.367 1.521 10.797 1.00 9.02 1196 GLU C O 1
ATOM 8726 N N . GLY C 3 627 ? 32.595 1.846 10.783 1.00 8.53 1197 GLY C N 1
ATOM 8727 C CA . GLY C 3 627 ? 32.661 1.957 12.238 1.00 7.82 1197 GLY C CA 1
ATOM 8728 C C . GLY C 3 627 ? 31.936 3.202 12.720 1.00 7.64 1197 GLY C C 1
ATOM 8729 O O . GLY C 3 627 ? 31.203 3.164 13.723 1.00 8.46 1197 GLY C O 1
ATOM 8730 N N . ALA C 3 628 ? 32.133 4.311 12.009 1.00 7.45 1198 ALA C N 1
ATOM 8731 C CA . ALA C 3 628 ? 31.454 5.555 12.360 1.00 7.62 1198 ALA C CA 1
ATOM 8732 C C . ALA C 3 628 ? 29.945 5.370 12.207 1.00 8.05 1198 ALA C C 1
ATOM 8733 O O . ALA C 3 628 ? 29.176 5.740 13.100 1.00 8.40 1198 ALA C O 1
ATOM 8735 N N . PHE C 3 629 ? 29.528 4.756 11.101 1.00 7.74 1199 PHE C N 1
ATOM 8736 C CA . PHE C 3 629 ? 28.097 4.546 10.869 1.00 8.22 1199 PHE C CA 1
ATOM 8737 C C . PHE C 3 629 ? 27.453 3.752 12.010 1.00 8.45 1199 PHE C C 1
ATOM 8738 O O . PHE C 3 629 ? 26.380 4.129 12.521 1.00 8.31 1199 PHE C O 1
ATOM 8746 N N . VAL C 3 630 ? 28.116 2.665 12.418 1.00 7.92 1200 VAL C N 1
ATOM 8747 C CA . VAL C 3 630 ? 27.582 1.816 13.480 1.00 7.81 1200 VAL C CA 1
ATOM 8748 C C . VAL C 3 630 ? 27.565 2.539 14.833 1.00 7.99 1200 VAL C C 1
ATOM 8749 O O . VAL C 3 630 ? 26.613 2.385 15.598 1.00 7.99 1200 VAL C O 1
ATOM 8753 N N . GLN C 3 631 ? 28.569 3.368 15.114 1.00 8.04 1201 GLN C N 1
ATOM 8754 C CA . GLN C 3 631 ? 28.471 4.208 16.326 1.00 8.42 1201 GLN C CA 1
ATOM 8755 C C . GLN C 3 631 ? 27.284 5.171 16.274 1.00 8.12 1201 GLN C C 1
ATOM 8756 O O . GLN C 3 631 ? 26.704 5.477 17.306 1.00 8.35 1201 GLN C O 1
ATOM 8762 N N . GLY C 3 632 ? 26.961 5.680 15.078 1.00 7.46 1202 GLY C N 1
ATOM 8763 C CA . GLY C 3 632 ? 25.817 6.583 14.880 1.00 8.13 1202 GLY C CA 1
ATOM 8764 C C . GLY C 3 632 ? 24.525 5.804 15.037 1.00 7.93 1202 GLY C C 1
ATOM 8765 O O . GLY C 3 632 ? 23.616 6.258 15.733 1.00 8.34 1202 GLY C O 1
ATOM 8766 N N . LEU C 3 633 ? 24.465 4.620 14.420 1.00 8.14 1203 LEU C N 1
ATOM 8767 C CA . LEU C 3 633 ? 23.382 3.660 14.640 1.00 8.65 1203 LEU C CA 1
ATOM 8768 C C . LEU C 3 633 ? 23.118 3.476 16.140 1.00 8.62 1203 LEU C C 1
ATOM 8769 O O . LEU C 3 633 ? 21.968 3.522 16.592 1.00 8.76 1203 LEU C O 1
ATOM 8774 N N . GLY C 3 634 ? 24.183 3.269 16.907 1.00 8.68 1204 GLY C N 1
ATOM 8775 C CA . GLY C 3 634 ? 24.084 3.142 18.359 1.00 8.31 1204 GLY C CA 1
ATOM 8776 C C . GLY C 3 634 ? 23.491 4.379 19.013 1.00 8.27 1204 GLY C C 1
ATOM 8777 O O . GLY C 3 634 ? 22.505 4.299 19.738 1.00 8.84 1204 GLY C O 1
ATOM 8778 N N . LEU C 3 635 ? 24.090 5.532 18.731 1.00 8.16 1205 LEU C N 1
ATOM 8779 C CA . LEU C 3 635 ? 23.613 6.784 19.283 1.00 7.45 1205 LEU C CA 1
ATOM 8780 C C . LEU C 3 635 ? 22.111 6.984 19.092 1.00 7.49 1205 LEU C C 1
ATOM 8781 O O . LEU C 3 635 ? 21.410 7.385 20.025 1.00 7.52 1205 LEU C O 1
ATOM 8786 N N . PHE C 3 636 ? 21.642 6.723 17.870 1.00 7.98 1206 PHE C N 1
ATOM 8787 C CA . PHE C 3 636 ? 20.277 7.096 17.493 1.00 8.10 1206 PHE C CA 1
ATOM 8788 C C . PHE C 3 636 ? 19.223 6.026 17.798 1.00 8.82 1206 PHE C C 1
ATOM 8789 O O . PHE C 3 636 ? 18.017 6.317 17.742 1.00 8.42 1206 PHE C O 1
ATOM 8797 N N . THR C 3 637 ? 19.655 4.790 18.079 1.00 8.83 1207 THR C N 1
ATOM 8798 C CA . THR C 3 637 ? 18.680 3.686 18.174 1.00 10.22 1207 THR C CA 1
ATOM 8799 C C . THR C 3 637 ? 18.845 2.665 19.308 1.00 11.24 1207 THR C C 1
ATOM 8800 O O . THR C 3 637 ? 17.902 1.914 19.587 1.00 12.80 1207 THR C O 1
ATOM 8804 N N . LEU C 3 638 ? 20.019 2.607 19.937 1.00 10.91 1208 LEU C N 1
ATOM 8805 C CA . LEU C 3 638 ? 20.299 1.574 20.940 1.00 11.69 1208 LEU C CA 1
ATOM 8806 C C . LEU C 3 638 ? 20.783 2.094 22.287 1.00 10.99 1208 LEU C C 1
ATOM 8807 O O . LEU C 3 638 ? 20.392 1.586 23.356 1.00 11.05 1208 LEU C O 1
ATOM 8812 N N . GLU C 3 639 ? 21.665 3.088 22.231 1.00 9.89 1209 GLU C N 1
ATOM 8813 C CA . GLU C 3 639 ? 22.436 3.483 23.393 1.00 10.10 1209 GLU C CA 1
ATOM 8814 C C . GLU C 3 639 ? 21.699 4.503 24.218 1.00 10.49 1209 GLU C C 1
ATOM 8815 O O . GLU C 3 639 ? 21.414 5.605 23.747 1.00 10.72 1209 GLU C O 1
ATOM 8821 N N . GLU C 3 640 ? 21.431 4.149 25.471 1.00 10.36 1210 GLU C N 1
ATOM 8822 C CA . GLU C 3 640 ? 20.656 5.022 26.336 1.00 11.08 1210 GLU C CA 1
ATOM 8823 C C . GLU C 3 640 ? 21.257 5.087 27.732 1.00 11.12 1210 GLU C C 1
ATOM 8824 O O . GLU C 3 640 ? 21.340 4.079 28.434 1.00 11.49 1210 GLU C O 1
ATOM 8830 N N . LEU C 3 641 ? 21.689 6.278 28.127 1.00 10.71 1211 LEU C N 1
ATOM 8831 C CA . LEU C 3 641 ? 22.169 6.480 29.488 1.00 11.35 1211 LEU C CA 1
ATOM 8832 C C . LEU C 3 641 ? 20.994 6.894 30.341 1.00 11.63 1211 LEU C C 1
ATOM 8833 O O . LEU C 3 641 ? 20.149 7.669 29.898 1.00 12.93 1211 LEU C O 1
ATOM 8838 N N . HIS C 3 642 ? 20.950 6.379 31.564 1.00 11.79 1212 HIS C N 1
ATOM 8839 C CA . HIS C 3 642 ? 19.810 6.599 32.443 1.00 12.48 1212 HIS C CA 1
ATOM 8840 C C . HIS C 3 642 ? 20.331 6.915 33.838 1.00 12.18 1212 HIS C C 1
ATOM 8841 O O . HIS C 3 642 ? 21.259 6.265 34.312 1.00 11.86 1212 HIS C O 1
ATOM 8848 N N . TYR C 3 643 ? 19.732 7.934 34.450 1.00 12.47 1213 TYR C N 1
ATOM 8849 C CA . TYR C 3 643 ? 20.136 8.488 35.731 1.00 13.36 1213 TYR C CA 1
ATOM 8850 C C . TYR C 3 643 ? 18.974 8.402 36.709 1.00 14.06 1213 TYR C C 1
ATOM 8851 O O . TYR C 3 643 ? 17.808 8.483 36.304 1.00 14.03 1213 TYR C O 1
ATOM 8860 N N . SER C 3 644 ? 19.291 8.269 37.992 1.00 15.07 1214 SER C N 1
ATOM 8861 C CA . SER C 3 644 ? 18.283 8.414 39.034 1.00 16.48 1214 SER C CA 1
ATOM 8862 C C . SER C 3 644 ? 17.827 9.881 39.086 1.00 17.55 1214 SER C C 1
ATOM 8863 O O . SER C 3 644 ? 18.507 10.761 38.555 1.00 17.46 1214 SER C O 1
ATOM 8866 N N . PRO C 3 645 ? 16.664 10.151 39.715 1.00 19.08 1215 PRO C N 1
ATOM 8867 C CA . PRO C 3 645 ? 16.247 11.535 39.930 1.00 19.65 1215 PRO C CA 1
ATOM 8868 C C . PRO C 3 645 ? 17.301 12.346 40.685 1.00 20.14 1215 PRO C C 1
ATOM 8869 O O . PRO C 3 645 ? 17.395 13.556 40.485 1.00 20.74 1215 PRO C O 1
ATOM 8873 N N . GLU C 3 646 ? 18.072 11.671 41.542 1.00 20.26 1216 GLU C N 1
ATOM 8874 C CA . GLU C 3 646 ? 19.155 12.283 42.311 1.00 20.24 1216 GLU C CA 1
ATOM 8875 C C . GLU C 3 646 ? 20.430 12.500 41.476 1.00 19.56 1216 GLU C C 1
ATOM 8876 O O . GLU C 3 646 ? 21.419 13.032 41.979 1.00 19.80 1216 GLU C O 1
ATOM 8882 N N . GLY C 3 647 ? 20.411 12.082 40.210 1.00 18.21 1217 GLY C N 1
ATOM 8883 C CA . GLY C 3 647 ? 21.516 12.355 39.290 1.00 16.76 1217 GLY C CA 1
ATOM 8884 C C . GLY C 3 647 ? 22.614 11.306 39.251 1.00 15.58 1217 GLY C C 1
ATOM 8885 O O . GLY C 3 647 ? 23.730 11.596 38.819 1.00 15.71 1217 GLY C O 1
ATOM 8886 N N . SER C 3 648 ? 22.299 10.085 39.677 1.00 14.34 1218 SER C N 1
ATOM 8887 C CA . SER C 3 648 ? 23.282 9.002 39.721 1.00 14.11 1218 SER C CA 1
ATOM 8888 C C . SER C 3 648 ? 23.084 8.055 38.553 1.00 13.88 1218 SER C C 1
ATOM 8889 O O . SER C 3 648 ? 21.993 7.509 38.368 1.00 13.50 1218 SER C O 1
ATOM 8892 N N . LEU C 3 649 ? 24.136 7.871 37.759 1.00 13.68 1219 LEU C N 1
ATOM 8893 C CA . LEU C 3 649 ? 24.079 7.003 36.585 1.00 13.81 1219 LEU C CA 1
ATOM 8894 C C . LEU C 3 649 ? 23.731 5.572 36.974 1.00 14.00 1219 LEU C C 1
ATOM 8895 O O . LEU C 3 649 ? 24.376 5.001 37.854 1.00 14.73 1219 LEU C O 1
ATOM 8900 N N . HIS C 3 650 ? 22.713 5.008 36.319 1.00 14.02 1220 HIS C N 1
ATOM 8901 C CA . HIS C 3 650 ? 22.291 3.613 36.514 1.00 14.53 1220 HIS C CA 1
ATOM 8902 C C . HIS C 3 650 ? 22.979 2.685 35.521 1.00 13.71 1220 HIS C C 1
ATOM 8903 O O . HIS C 3 650 ? 23.230 1.515 35.819 1.00 14.06 1220 HIS C O 1
ATOM 8910 N N . THR C 3 651 ? 23.261 3.206 34.329 1.00 12.39 1221 THR C N 1
ATOM 8911 C CA . THR C 3 651 ? 23.737 2.371 33.239 1.00 11.54 1221 THR C CA 1
ATOM 8912 C C . THR C 3 651 ? 25.257 2.460 33.226 1.00 11.21 1221 THR C C 1
ATOM 8913 O O . THR C 3 651 ? 25.816 3.422 32.685 1.00 12.28 1221 THR C O 1
ATOM 8917 N N . ARG C 3 652 ? 25.918 1.475 33.846 1.00 10.43 1222 ARG C N 1
ATOM 8918 C CA . ARG C 3 652 ? 27.369 1.537 34.083 1.00 10.12 1222 ARG C CA 1
ATOM 8919 C C . ARG C 3 652 ? 28.161 0.348 33.534 1.00 9.86 1222 ARG C C 1
ATOM 8920 O O . ARG C 3 652 ? 29.300 0.101 33.938 1.00 9.28 1222 ARG C O 1
ATOM 8928 N N . GLY C 3 653 ? 27.566 -0.371 32.587 1.00 9.49 1223 GLY C N 1
ATOM 8929 C CA . GLY C 3 653 ? 28.278 -1.462 31.940 1.00 9.72 1223 GLY C CA 1
ATOM 8930 C C . GLY C 3 653 ? 27.449 -2.037 30.815 1.00 9.74 1223 GLY C C 1
ATOM 8931 O O . GLY C 3 653 ? 26.328 -1.582 30.576 1.00 9.29 1223 GLY C O 1
ATOM 8932 N N . PRO C 3 654 ? 28.005 -3.025 30.103 1.00 10.05 1224 PRO C N 1
ATOM 8933 C CA . PRO C 3 654 ? 27.369 -3.606 28.919 1.00 10.48 1224 PRO C CA 1
ATOM 8934 C C . PRO C 3 654 ? 26.035 -4.313 29.188 1.00 11.31 1224 PRO C C 1
ATOM 8935 O O . PRO C 3 654 ? 25.268 -4.505 28.251 1.00 11.81 1224 PRO C O 1
ATOM 8939 N N . SER C 3 655 ? 25.750 -4.686 30.437 1.00 11.77 1225 SER C N 1
ATOM 8940 C CA . SER C 3 655 ? 24.458 -5.329 30.737 1.00 12.32 1225 SER C CA 1
ATOM 8941 C C . SER C 3 655 ? 23.303 -4.330 30.655 1.00 12.04 1225 SER C C 1
ATOM 8942 O O . SER C 3 655 ? 22.177 -4.710 30.350 1.00 12.71 1225 SER C O 1
ATOM 8945 N N . THR C 3 656 ? 23.599 -3.057 30.920 1.00 11.10 1226 THR C N 1
ATOM 8946 C CA . THR C 3 656 ? 22.568 -2.003 31.010 1.00 10.84 1226 THR C CA 1
ATOM 8947 C C . THR C 3 656 ? 22.765 -0.899 29.978 1.00 10.89 1226 THR C C 1
ATOM 8948 O O . THR C 3 656 ? 21.940 0.011 29.876 1.00 11.43 1226 THR C O 1
ATOM 8952 N N . TYR C 3 657 ? 23.871 -0.968 29.238 1.00 9.52 1227 TYR C N 1
ATOM 8953 C CA . TYR C 3 657 ? 24.174 0.010 28.200 1.00 9.34 1227 TYR C CA 1
ATOM 8954 C C . TYR C 3 657 ? 24.552 -0.776 26.963 1.00 10.04 1227 TYR C C 1
ATOM 8955 O O . TYR C 3 657 ? 25.577 -1.480 26.943 1.00 10.09 1227 TYR C O 1
ATOM 8964 N N . LYS C 3 658 ? 23.726 -0.644 25.931 1.00 9.55 1228 LYS C N 1
ATOM 8965 C CA . LYS C 3 658 ? 23.774 -1.564 24.803 1.00 10.35 1228 LYS C CA 1
ATOM 8966 C C . LYS C 3 658 ? 24.403 -0.894 23.598 1.00 10.03 1228 LYS C C 1
ATOM 8967 O O . LYS C 3 658 ? 23.749 -0.126 22.908 1.00 11.07 1228 LYS C O 1
ATOM 8973 N N . ILE C 3 659 ? 25.689 -1.162 23.369 1.00 9.45 1229 ILE C N 1
ATOM 8974 C CA . ILE C 3 659 ? 26.291 -0.717 22.112 1.00 9.08 1229 ILE C CA 1
ATOM 8975 C C . ILE C 3 659 ? 25.961 -1.734 21.013 1.00 8.70 1229 ILE C C 1
ATOM 8976 O O . ILE C 3 659 ? 25.613 -2.882 21.302 1.00 8.93 1229 ILE C O 1
ATOM 8981 N N . PRO C 3 660 ? 26.057 -1.332 19.734 1.00 8.52 1230 PRO C N 1
ATOM 8982 C CA . PRO C 3 660 ? 25.783 -2.311 18.681 1.00 8.48 1230 PRO C CA 1
ATOM 8983 C C . PRO C 3 660 ? 26.611 -3.577 18.826 1.00 9.09 1230 PRO C C 1
ATOM 8984 O O . PRO C 3 660 ? 27.798 -3.512 19.169 1.00 8.81 1230 PRO C O 1
ATOM 8988 N N . ALA C 3 661 ? 25.944 -4.710 18.634 1.00 9.71 1231 ALA C N 1
ATOM 8989 C CA . ALA C 3 661 ? 26.572 -6.031 18.698 1.00 9.79 1231 ALA C CA 1
ATOM 8990 C C . ALA C 3 661 ? 26.706 -6.588 17.285 1.00 10.19 1231 ALA C C 1
ATOM 8991 O O . ALA C 3 661 ? 26.232 -5.982 16.333 1.00 10.19 1231 ALA C O 1
ATOM 8993 N N . PHE C 3 662 ? 27.359 -7.739 17.143 1.00 10.31 1232 PHE C N 1
ATOM 8994 C CA . PHE C 3 662 ? 27.468 -8.392 15.829 1.00 10.75 1232 PHE C CA 1
ATOM 8995 C C . PHE C 3 662 ? 26.118 -8.461 15.117 1.00 11.09 1232 PHE C C 1
ATOM 8996 O O . PHE C 3 662 ? 26.013 -8.158 13.922 1.00 12.24 1232 PHE C O 1
ATOM 9004 N N . GLY C 3 663 ? 25.086 -8.835 15.866 1.00 11.47 1233 GLY C N 1
ATOM 9005 C CA . GLY C 3 663 ? 23.752 -9.033 15.292 1.00 11.38 1233 GLY C CA 1
ATOM 9006 C C . GLY C 3 663 ? 22.932 -7.768 15.134 1.00 11.43 1233 GLY C C 1
ATOM 9007 O O . GLY C 3 663 ? 21.764 -7.821 14.732 1.00 12.69 1233 GLY C O 1
ATOM 9008 N N . SER C 3 664 ? 23.528 -6.626 15.450 1.00 10.79 1234 SER C N 1
ATOM 9009 C CA . SER C 3 664 ? 22.851 -5.330 15.321 1.00 10.96 1234 SER C CA 1
ATOM 9010 C C . SER C 3 664 ? 22.985 -4.667 13.960 1.00 11.15 1234 SER C C 1
ATOM 9011 O O . SER C 3 664 ? 22.219 -3.753 13.636 1.00 11.96 1234 SER C O 1
ATOM 9014 N N . ILE C 3 665 ? 23.999 -5.060 13.200 1.00 11.42 1235 ILE C N 1
ATOM 9015 C CA . ILE C 3 665 ? 24.308 -4.364 11.947 1.00 11.30 1235 ILE C CA 1
ATOM 9016 C C . ILE C 3 665 ? 23.320 -4.706 10.823 1.00 11.36 1235 ILE C C 1
ATOM 9017 O O . ILE C 3 665 ? 22.680 -5.778 10.872 1.00 11.55 1235 ILE C O 1
ATOM 9022 N N . PRO C 3 666 ? 23.185 -3.807 9.818 1.00 11.89 1236 PRO C N 1
ATOM 9023 C CA . PRO C 3 666 ? 22.282 -4.106 8.702 1.00 12.20 1236 PRO C CA 1
ATOM 9024 C C . PRO C 3 666 ? 22.638 -5.426 8.017 1.00 12.77 1236 PRO C C 1
ATOM 9025 O O . PRO C 3 666 ? 23.820 -5.703 7.768 1.00 12.85 1236 PRO C O 1
ATOM 9029 N N . THR C 3 667 ? 21.622 -6.238 7.734 1.00 13.22 1237 THR C N 1
ATOM 9030 C CA . THR C 3 667 ? 21.837 -7.556 7.128 1.00 14.07 1237 THR C CA 1
ATOM 9031 C C . THR C 3 667 ? 22.602 -7.450 5.806 1.00 14.35 1237 THR C C 1
ATOM 9032 O O . THR C 3 667 ? 23.516 -8.241 5.530 1.00 14.68 1237 THR C O 1
ATOM 9036 N N . GLU C 3 668 ? 22.201 -6.484 4.988 1.00 14.34 1238 GLU C N 1
ATOM 9037 C CA . GLU C 3 668 ? 22.951 -6.114 3.794 1.00 15.65 1238 GLU C CA 1
ATOM 9038 C C . GLU C 3 668 ? 23.550 -4.737 4.064 1.00 13.98 1238 GLU C C 1
ATOM 9039 O O . GLU C 3 668 ? 22.825 -3.786 4.312 1.00 13.53 1238 GLU C O 1
ATOM 9045 N N . PHE C 3 669 ? 24.878 -4.651 4.046 1.00 13.66 1239 PHE C N 1
ATOM 9046 C CA . PHE C 3 669 ? 25.600 -3.468 4.515 1.00 13.51 1239 PHE C CA 1
ATOM 9047 C C . PHE C 3 669 ? 26.645 -3.120 3.463 1.00 13.86 1239 PHE C C 1
ATOM 9048 O O . PHE C 3 669 ? 27.693 -3.759 3.383 1.00 14.28 1239 PHE C O 1
ATOM 9056 N N . ARG C 3 670 ? 26.327 -2.119 2.646 1.00 13.56 1240 ARG C N 1
ATOM 9057 C CA . ARG C 3 670 ? 27.143 -1.759 1.485 1.00 13.88 1240 ARG C CA 1
ATOM 9058 C C . ARG C 3 670 ? 27.738 -0.370 1.614 1.00 13.20 1240 ARG C C 1
ATOM 9059 O O . ARG C 3 670 ? 27.021 0.599 1.842 1.00 13.63 1240 ARG C O 1
ATOM 9067 N N . VAL C 3 671 ? 29.052 -0.278 1.450 1.00 12.63 1241 VAL C N 1
ATOM 9068 C CA . VAL C 3 671 ? 29.724 1.024 1.481 1.00 13.17 1241 VAL C CA 1
ATOM 9069 C C . VAL C 3 671 ? 30.556 1.181 0.219 1.00 12.88 1241 VAL C C 1
ATOM 9070 O O . VAL C 3 671 ? 31.333 0.293 -0.135 1.00 13.28 1241 VAL C O 1
ATOM 9074 N N . SER C 3 672 ? 30.388 2.322 -0.447 1.00 12.60 1242 SER C N 1
ATOM 9075 C CA . SER C 3 672 ? 31.192 2.690 -1.602 1.00 13.25 1242 SER C CA 1
ATOM 9076 C C . SER C 3 672 ? 31.862 4.032 -1.371 1.00 13.38 1242 SER C C 1
ATOM 9077 O O . SER C 3 672 ? 31.267 4.935 -0.776 1.00 13.69 1242 SER C O 1
ATOM 9080 N N . LEU C 3 673 ? 33.101 4.157 -1.838 1.00 12.89 1243 LEU C N 1
ATOM 9081 C CA . LEU C 3 673 ? 33.775 5.446 -1.843 1.00 11.99 1243 LEU C CA 1
ATOM 9082 C C . LEU C 3 673 ? 33.577 6.082 -3.205 1.00 12.61 1243 LEU C C 1
ATOM 9083 O O . LEU C 3 673 ? 33.746 5.417 -4.235 1.00 12.21 1243 LEU C O 1
ATOM 9088 N N . LEU C 3 674 ? 33.211 7.358 -3.216 1.00 12.37 1244 LEU C N 1
ATOM 9089 C CA . LEU C 3 674 ? 32.956 8.058 -4.472 1.00 13.39 1244 LEU C CA 1
ATOM 9090 C C . LEU C 3 674 ? 34.220 8.050 -5.334 1.00 14.62 1244 LEU C C 1
ATOM 9091 O O . LEU C 3 674 ? 35.330 8.240 -4.831 1.00 14.17 1244 LEU C O 1
ATOM 9096 N N . ARG C 3 675 ? 34.052 7.811 -6.633 1.00 15.79 1245 ARG C N 1
ATOM 9097 C CA . ARG C 3 675 ? 35.198 7.743 -7.546 1.00 17.74 1245 ARG C CA 1
ATOM 9098 C C . ARG C 3 675 ? 35.469 9.099 -8.176 1.00 17.86 1245 ARG C C 1
ATOM 9099 O O . ARG C 3 675 ? 34.573 9.944 -8.242 1.00 17.64 1245 ARG C O 1
ATOM 9107 N N . ASP C 3 676 ? 36.714 9.301 -8.613 1.00 18.45 1246 ASP C N 1
ATOM 9108 C CA . ASP C 3 676 ? 37.098 10.479 -9.398 1.00 19.20 1246 ASP C CA 1
ATOM 9109 C C . ASP C 3 676 ? 36.664 11.791 -8.747 1.00 18.91 1246 ASP C C 1
ATOM 9110 O O . ASP C 3 676 ? 35.953 12.606 -9.359 1.00 19.50 1246 ASP C O 1
ATOM 9115 N N . CYS C 3 677 ? 37.095 11.996 -7.504 1.00 17.78 1247 CYS C N 1
ATOM 9116 C CA . CYS C 3 677 ? 36.810 13.242 -6.789 1.00 17.20 1247 CYS C CA 1
ATOM 9117 C C . CYS C 3 677 ? 38.021 13.695 -5.956 1.00 16.35 1247 CYS C C 1
ATOM 9118 O O . CYS C 3 677 ? 37.908 13.894 -4.746 1.00 15.60 1247 CYS C O 1
ATOM 9121 N N . PRO C 3 678 ? 39.181 13.900 -6.608 1.00 15.50 1248 PRO C N 1
ATOM 9122 C CA . PRO C 3 678 ? 40.352 14.318 -5.835 1.00 15.24 1248 PRO C CA 1
ATOM 9123 C C . PRO C 3 678 ? 40.118 15.639 -5.103 1.00 15.02 1248 PRO C C 1
ATOM 9124 O O . PRO C 3 678 ? 39.465 16.548 -5.634 1.00 15.16 1248 PRO C O 1
ATOM 9128 N N . ASN C 3 679 ? 40.639 15.723 -3.882 1.00 14.40 1249 ASN C N 1
ATOM 9129 C CA . ASN C 3 679 ? 40.546 16.925 -3.067 1.00 14.35 1249 ASN C CA 1
ATOM 9130 C C . ASN C 3 679 ? 41.854 17.722 -3.072 1.00 14.88 1249 ASN C C 1
ATOM 9131 O O . ASN C 3 679 ? 42.821 17.347 -2.407 1.00 14.99 1249 ASN C O 1
ATOM 9136 N N . LYS C 3 680 ? 41.875 18.835 -3.793 1.00 15.52 1250 LYS C N 1
ATOM 9137 C CA . LYS C 3 680 ? 43.095 19.639 -3.930 1.00 17.01 1250 LYS C CA 1
ATOM 9138 C C . LYS C 3 680 ? 43.605 20.206 -2.594 1.00 15.74 1250 LYS C C 1
ATOM 9139 O O . LYS C 3 680 ? 44.776 20.602 -2.474 1.00 15.88 1250 LYS C O 1
ATOM 9145 N N . LYS C 3 681 ? 42.734 20.209 -1.590 1.00 14.68 1251 LYS C N 1
ATOM 9146 C CA . LYS C 3 681 ? 43.004 20.884 -0.325 1.00 14.56 1251 LYS C CA 1
ATOM 9147 C C . LYS C 3 681 ? 43.752 20.044 0.714 1.00 13.86 1251 LYS C C 1
ATOM 9148 O O . LYS C 3 681 ? 44.116 20.563 1.776 1.00 14.36 1251 LYS C O 1
ATOM 9154 N N . ALA C 3 682 ? 43.966 18.759 0.435 1.00 12.93 1252 ALA C N 1
ATOM 9155 C CA . ALA C 3 682 ? 44.650 17.902 1.410 1.00 12.18 1252 ALA C CA 1
ATOM 9156 C C . ALA C 3 682 ? 45.619 16.904 0.790 1.00 11.85 1252 ALA C C 1
ATOM 9157 O O . ALA C 3 682 ? 45.639 16.705 -0.432 1.00 11.58 1252 ALA C O 1
ATOM 9159 N N . ILE C 3 683 ? 46.393 16.272 1.670 1.00 11.51 1253 ILE C N 1
ATOM 9160 C CA . ILE C 3 683 ? 47.499 15.379 1.312 1.00 11.96 1253 ILE C CA 1
ATOM 9161 C C . ILE C 3 683 ? 47.117 14.313 0.272 1.00 11.70 1253 ILE C C 1
ATOM 9162 O O . ILE C 3 683 ? 46.186 13.524 0.470 1.00 11.46 1253 ILE C O 1
ATOM 9167 N N . TYR C 3 684 ? 47.842 14.325 -0.849 1.00 11.17 1254 TYR C N 1
ATOM 9168 C CA . TYR C 3 684 ? 47.634 13.386 -1.959 1.00 11.46 1254 TYR C CA 1
ATOM 9169 C C . TYR C 3 684 ? 46.165 13.261 -2.400 1.00 11.22 1254 TYR C C 1
ATOM 9170 O O . TYR C 3 684 ? 45.718 12.197 -2.830 1.00 11.81 1254 TYR C O 1
ATOM 9179 N N . ALA C 3 685 ? 45.448 14.378 -2.301 1.00 10.93 1255 ALA C N 1
ATOM 9180 C CA . ALA C 3 685 ? 44.078 14.515 -2.806 1.00 10.73 1255 ALA C CA 1
ATOM 9181 C C . ALA C 3 685 ? 43.023 13.803 -1.965 1.00 11.23 1255 ALA C C 1
ATOM 9182 O O . ALA C 3 685 ? 41.868 13.682 -2.398 1.00 10.91 1255 ALA C O 1
ATOM 9184 N N . SER C 3 686 ? 43.412 13.370 -0.762 1.00 10.25 1256 SER C N 1
ATOM 9185 C CA . SER C 3 686 ? 42.503 12.643 0.154 1.00 10.70 1256 SER C CA 1
ATOM 9186 C C . SER C 3 686 ? 41.583 13.589 0.932 1.00 9.93 1256 SER C C 1
ATOM 9187 O O . SER C 3 686 ? 41.723 14.801 0.857 1.00 10.13 1256 SER C O 1
ATOM 9190 N N . LYS C 3 687 ? 40.632 13.018 1.668 1.00 9.93 1257 LYS C N 1
ATOM 9191 C CA . LYS C 3 687 ? 39.814 13.782 2.626 1.00 9.02 1257 LYS C CA 1
ATOM 9192 C C . LYS C 3 687 ? 39.743 13.073 3.979 1.00 8.94 1257 LYS C C 1
ATOM 9193 O O . LYS C 3 687 ? 39.820 11.828 4.069 1.00 9.35 1257 LYS C O 1
ATOM 9199 N N . ALA C 3 688 ? 39.579 13.882 5.024 1.00 8.42 1258 ALA C N 1
ATOM 9200 C CA . ALA C 3 688 ? 39.266 13.404 6.372 1.00 8.32 1258 ALA C CA 1
ATOM 9201 C C . ALA C 3 688 ? 38.051 12.479 6.358 1.00 8.15 1258 ALA C C 1
ATOM 9202 O O . ALA C 3 688 ? 37.074 12.769 5.670 1.00 8.91 1258 ALA C O 1
ATOM 9204 N N . VAL C 3 689 ? 38.094 11.398 7.147 1.00 8.11 1259 VAL C N 1
ATOM 9205 C CA . VAL C 3 689 ? 36.988 10.407 7.164 1.00 7.72 1259 VAL C CA 1
ATOM 9206 C C . VAL C 3 689 ? 36.523 10.031 8.578 1.00 7.83 1259 VAL C C 1
ATOM 9207 O O . VAL C 3 689 ? 35.485 9.401 8.726 1.00 8.70 1259 VAL C O 1
ATOM 9211 N N . GLY C 3 690 ? 37.281 10.397 9.602 1.00 8.20 1260 GLY C N 1
ATOM 9212 C CA . GLY C 3 690 ? 37.041 9.860 10.944 1.00 8.04 1260 GLY C CA 1
ATOM 9213 C C . GLY C 3 690 ? 35.625 10.027 11.485 1.00 8.45 1260 GLY C C 1
ATOM 9214 O O . GLY C 3 690 ? 34.957 9.043 11.836 1.00 7.62 1260 GLY C O 1
ATOM 9215 N N . GLU C 3 691 ? 35.181 11.278 11.516 1.00 8.50 1261 GLU C N 1
ATOM 9216 C CA . GLU C 3 691 ? 33.877 11.668 12.074 1.00 8.70 1261 GLU C CA 1
ATOM 9217 C C . GLU C 3 691 ? 32.748 11.870 11.067 1.00 8.55 1261 GLU C C 1
ATOM 9218 O O . GLU C 3 691 ? 31.606 11.585 11.399 1.00 9.09 1261 GLU C O 1
ATOM 9224 N N . PRO C 3 692 ? 33.046 12.415 9.868 1.00 8.10 1262 PRO C N 1
ATOM 9225 C CA . PRO C 3 692 ? 31.944 12.682 8.928 1.00 7.80 1262 PRO C CA 1
ATOM 9226 C C . PRO C 3 692 ? 30.864 11.599 8.726 1.00 7.52 1262 PRO C C 1
ATOM 9227 O O . PRO C 3 692 ? 29.689 11.955 8.568 1.00 7.76 1262 PRO C O 1
ATOM 9231 N N . PRO C 3 693 ? 31.237 10.308 8.683 1.00 7.00 1263 PRO C N 1
ATOM 9232 C CA . PRO C 3 693 ? 30.189 9.318 8.406 1.00 7.19 1263 PRO C CA 1
ATOM 9233 C C . PRO C 3 693 ? 29.262 8.993 9.577 1.00 7.32 1263 PRO C C 1
ATOM 9234 O O . PRO C 3 693 ? 28.231 8.331 9.366 1.00 8.65 1263 PRO C O 1
ATOM 9238 N N . LEU C 3 694 ? 29.584 9.433 10.793 1.00 7.35 1264 LEU C N 1
ATOM 9239 C CA . LEU C 3 694 ? 28.828 8.935 11.953 1.00 7.34 1264 LEU C CA 1
ATOM 9240 C C . LEU C 3 694 ? 27.363 9.335 11.856 1.00 7.58 1264 LEU C C 1
ATOM 9241 O O . LEU C 3 694 ? 26.473 8.525 12.140 1.00 7.91 1264 LEU C O 1
ATOM 9246 N N . PHE C 3 695 ? 27.122 10.575 11.448 1.00 7.85 1265 PHE C N 1
ATOM 9247 C CA . PHE C 3 695 ? 25.742 11.054 11.365 1.00 8.58 1265 PHE C CA 1
ATOM 9248 C C . PHE C 3 695 ? 24.878 10.235 10.411 1.00 8.83 1265 PHE C C 1
ATOM 9249 O O . PHE C 3 695 ? 23.658 10.209 10.556 1.00 9.25 1265 PHE C O 1
ATOM 9257 N N . LEU C 3 696 ? 25.496 9.565 9.443 1.00 9.11 1266 LEU C N 1
ATOM 9258 C CA . LEU C 3 696 ? 24.734 8.748 8.485 1.00 9.53 1266 LEU C CA 1
ATOM 9259 C C . LEU C 3 696 ? 23.969 7.601 9.164 1.00 9.62 1266 LEU C C 1
ATOM 9260 O O . LEU C 3 696 ? 23.020 7.059 8.589 1.00 10.17 1266 LEU C O 1
ATOM 9265 N N . GLY C 3 697 ? 24.361 7.262 10.397 1.00 9.66 1267 GLY C N 1
ATOM 9266 C CA . GLY C 3 697 ? 23.630 6.299 11.225 1.00 10.53 1267 GLY C CA 1
ATOM 9267 C C . GLY C 3 697 ? 22.201 6.756 11.476 1.00 10.00 1267 GLY C C 1
ATOM 9268 O O . GLY C 3 697 ? 21.322 5.926 11.730 1.00 10.62 1267 GLY C O 1
ATOM 9269 N N . ALA C 3 698 ? 21.958 8.070 11.389 1.00 10.47 1268 ALA C N 1
ATOM 9270 C CA . ALA C 3 698 ? 20.598 8.601 11.537 1.00 10.51 1268 ALA C CA 1
ATOM 9271 C C . ALA C 3 698 ? 19.643 8.110 10.440 1.00 10.63 1268 ALA C C 1
ATOM 9272 O O . ALA C 3 698 ? 18.421 8.209 10.589 1.00 10.89 1268 ALA C O 1
ATOM 9274 N N . SER C 3 699 ? 20.182 7.598 9.335 1.00 10.49 1269 SER C N 1
ATOM 9275 C CA . SER C 3 699 ? 19.326 7.030 8.296 1.00 11.16 1269 SER C CA 1
ATOM 9276 C C . SER C 3 699 ? 18.476 5.915 8.864 1.00 11.26 1269 SER C C 1
ATOM 9277 O O . SER C 3 699 ? 17.313 5.769 8.476 1.00 11.39 1269 SER C O 1
ATOM 9280 N N . VAL C 3 700 ? 19.049 5.151 9.799 1.00 11.51 1270 VAL C N 1
ATOM 9281 C CA . VAL C 3 700 ? 18.308 4.102 10.518 1.00 11.45 1270 VAL C CA 1
ATOM 9282 C C . VAL C 3 700 ? 17.178 4.708 11.364 1.00 11.27 1270 VAL C C 1
ATOM 9283 O O . VAL C 3 700 ? 16.047 4.201 11.356 1.00 10.88 1270 VAL C O 1
ATOM 9287 N N . PHE C 3 701 ? 17.482 5.790 12.083 1.00 10.91 1271 PHE C N 1
ATOM 9288 C CA . PHE C 3 701 ? 16.482 6.485 12.909 1.00 10.56 1271 PHE C CA 1
ATOM 9289 C C . PHE C 3 701 ? 15.315 6.957 12.049 1.00 10.89 1271 PHE C C 1
ATOM 9290 O O . PHE C 3 701 ? 14.147 6.732 12.382 1.00 10.80 1271 PHE C O 1
ATOM 9298 N N . PHE C 3 702 ? 15.626 7.619 10.938 1.00 10.96 1272 PHE C N 1
ATOM 9299 C CA . PHE C 3 702 ? 14.547 8.180 10.116 1.00 11.27 1272 PHE C CA 1
ATOM 9300 C C . PHE C 3 702 ? 13.779 7.111 9.311 1.00 11.38 1272 PHE C C 1
ATOM 9301 O O . PHE C 3 702 ? 12.588 7.288 9.010 1.00 12.38 1272 PHE C O 1
ATOM 9309 N N . ALA C 3 703 ? 14.423 5.979 9.035 1.00 10.90 1273 ALA C N 1
ATOM 9310 C CA . ALA C 3 703 ? 13.705 4.801 8.513 1.00 10.75 1273 ALA C CA 1
ATOM 9311 C C . ALA C 3 703 ? 12.734 4.273 9.564 1.00 10.86 1273 ALA C C 1
ATOM 9312 O O . ALA C 3 703 ? 11.600 3.910 9.248 1.00 11.31 1273 ALA C O 1
ATOM 9314 N N . ILE C 3 704 ? 13.175 4.245 10.820 1.00 10.33 1274 ILE C N 1
ATOM 9315 C CA . ILE C 3 704 ? 12.316 3.797 11.919 1.00 10.32 1274 ILE C CA 1
ATOM 9316 C C . ILE C 3 704 ? 11.106 4.731 12.053 1.00 10.64 1274 ILE C C 1
ATOM 9317 O O . ILE C 3 704 ? 9.956 4.279 12.204 1.00 11.22 1274 ILE C O 1
ATOM 9322 N N . LYS C 3 705 ? 11.364 6.030 11.972 1.00 11.17 1275 LYS C N 1
ATOM 9323 C CA . LYS C 3 705 ? 10.300 7.023 12.054 1.00 12.01 1275 LYS C CA 1
ATOM 9324 C C . LYS C 3 705 ? 9.287 6.848 10.915 1.00 12.41 1275 LYS C C 1
ATOM 9325 O O . LYS C 3 705 ? 8.077 6.951 11.141 1.00 12.39 1275 LYS C O 1
ATOM 9331 N N . ASP C 3 706 ? 9.786 6.580 9.706 1.00 12.97 1276 ASP C N 1
ATOM 9332 C CA . ASP C 3 706 ? 8.941 6.267 8.547 1.00 13.59 1276 ASP C CA 1
ATOM 9333 C C . ASP C 3 706 ? 8.033 5.073 8.861 1.00 13.34 1276 ASP C C 1
ATOM 9334 O O . ASP C 3 706 ? 6.816 5.117 8.607 1.00 13.69 1276 ASP C O 1
ATOM 9339 N N . ALA C 3 707 ? 8.622 4.014 9.423 1.00 12.83 1277 ALA C N 1
ATOM 9340 C CA . ALA C 3 707 ? 7.877 2.806 9.805 1.00 12.65 1277 ALA C CA 1
ATOM 9341 C C . ALA C 3 707 ? 6.808 3.099 10.860 1.00 12.64 1277 ALA C C 1
ATOM 9342 O O . ALA C 3 707 ? 5.682 2.591 10.771 1.00 13.05 1277 ALA C O 1
ATOM 9344 N N . ILE C 3 708 ? 7.153 3.924 11.844 1.00 13.01 1278 ILE C N 1
ATOM 9345 C CA . ILE C 3 708 ? 6.194 4.300 12.881 1.00 12.71 1278 ILE C CA 1
ATOM 9346 C C . ILE C 3 708 ? 5.013 5.036 12.256 1.00 13.25 1278 ILE C C 1
ATOM 9347 O O . ILE C 3 708 ? 3.857 4.813 12.634 1.00 13.21 1278 ILE C O 1
ATOM 9352 N N . ARG C 3 709 ? 5.313 5.909 11.299 1.00 13.18 1279 ARG C N 1
ATOM 9353 C CA . ARG C 3 709 ? 4.259 6.639 10.587 1.00 13.71 1279 ARG C CA 1
ATOM 9354 C C . ARG C 3 709 ? 3.276 5.680 9.921 1.00 13.98 1279 ARG C C 1
ATOM 9355 O O . ARG C 3 709 ? 2.057 5.919 9.954 1.00 14.36 1279 ARG C O 1
ATOM 9363 N N . ALA C 3 710 ? 3.799 4.601 9.334 1.00 13.68 1280 ALA C N 1
ATOM 9364 C CA . ALA C 3 710 ? 2.947 3.558 8.752 1.00 13.89 1280 ALA C CA 1
ATOM 9365 C C . ALA C 3 710 ? 2.103 2.872 9.832 1.00 14.26 1280 ALA C C 1
ATOM 9366 O O . ALA C 3 710 ? 0.908 2.596 9.636 1.00 13.88 1280 ALA C O 1
ATOM 9368 N N . ALA C 3 711 ? 2.707 2.614 10.989 1.00 13.80 1281 ALA C N 1
ATOM 9369 C CA . ALA C 3 711 ? 1.979 1.976 12.082 1.00 14.06 1281 ALA C CA 1
ATOM 9370 C C . ALA C 3 711 ? 0.846 2.876 12.582 1.00 13.93 1281 ALA C C 1
ATOM 9371 O O . ALA C 3 711 ? -0.259 2.404 12.876 1.00 14.45 1281 ALA C O 1
ATOM 9373 N N . ARG C 3 712 ? 1.124 4.174 12.672 1.00 13.52 1282 ARG C N 1
ATOM 9374 C CA . ARG C 3 712 ? 0.118 5.132 13.122 1.00 14.12 1282 ARG C CA 1
ATOM 9375 C C . ARG C 3 712 ? -1.014 5.270 12.099 1.00 14.60 1282 ARG C C 1
ATOM 9376 O O . ARG C 3 712 ? -2.186 5.378 12.475 1.00 15.46 1282 ARG C O 1
ATOM 9384 N N . ALA C 3 713 ? -0.665 5.204 10.812 1.00 15.01 1283 ALA C N 1
ATOM 9385 C CA . ALA C 3 713 ? -1.653 5.142 9.731 1.00 15.70 1283 ALA C CA 1
ATOM 9386 C C . ALA C 3 713 ? -2.539 3.906 9.858 1.00 16.01 1283 ALA C C 1
ATOM 9387 O O . ALA C 3 713 ? -3.738 3.960 9.555 1.00 16.39 1283 ALA C O 1
ATOM 9389 N N . GLN C 3 714 ? -1.949 2.801 10.310 1.00 15.92 1284 GLN C N 1
ATOM 9390 C CA . GLN C 3 714 ? -2.672 1.549 10.454 1.00 16.02 1284 GLN C CA 1
ATOM 9391 C C . GLN C 3 714 ? -3.653 1.600 11.629 1.00 16.27 1284 GLN C C 1
ATOM 9392 O O . GLN C 3 714 ? -4.835 1.250 11.466 1.00 16.69 1284 GLN C O 1
ATOM 9398 N N . HIS C 3 715 ? -3.179 2.050 12.789 1.00 16.00 1285 HIS C N 1
ATOM 9399 C CA . HIS C 3 715 ? -3.937 1.891 14.043 1.00 15.93 1285 HIS C CA 1
ATOM 9400 C C . HIS C 3 715 ? -4.271 3.147 14.858 1.00 16.39 1285 HIS C C 1
ATOM 9401 O O . HIS C 3 715 ? -5.124 3.089 15.746 1.00 16.57 1285 HIS C O 1
ATOM 9408 N N . THR C 3 716 ? -3.597 4.266 14.593 1.00 15.79 1286 THR C N 1
ATOM 9409 C CA . THR C 3 716 ? -3.715 5.431 15.479 1.00 16.27 1286 THR C CA 1
ATOM 9410 C C . THR C 3 716 ? -4.828 6.386 15.075 1.00 17.05 1286 THR C C 1
ATOM 9411 O O . THR C 3 716 ? -5.764 6.614 15.845 1.00 17.36 1286 THR C O 1
ATOM 9415 N N . ASN C 3 717 ? -4.700 6.973 13.891 1.00 17.41 1287 ASN C N 1
ATOM 9416 C CA . ASN C 3 717 ? -5.724 7.881 13.382 1.00 18.44 1287 ASN C CA 1
ATOM 9417 C C . ASN C 3 717 ? -5.673 7.969 11.859 1.00 18.71 1287 ASN C C 1
ATOM 9418 O O . ASN C 3 717 ? -5.069 7.116 11.212 1.00 18.79 1287 ASN C O 1
ATOM 9423 N N . ASN C 3 718 ? -6.322 8.987 11.298 1.00 18.81 1288 ASN C N 1
ATOM 9424 C CA . ASN C 3 718 ? -6.436 9.134 9.851 1.00 19.50 1288 ASN C CA 1
ATOM 9425 C C . ASN C 3 718 ? -5.686 10.355 9.328 1.00 19.75 1288 ASN C C 1
ATOM 9426 O O . ASN C 3 718 ? -5.774 10.685 8.144 1.00 19.43 1288 ASN C O 1
ATOM 9431 N N . ASN C 3 719 ? -4.954 11.019 10.216 1.00 20.19 1289 ASN C N 1
ATOM 9432 C CA . ASN C 3 719 ? -4.250 12.244 9.865 1.00 21.13 1289 ASN C CA 1
ATOM 9433 C C . ASN C 3 719 ? -2.878 11.948 9.257 1.00 21.88 1289 ASN C C 1
ATOM 9434 O O . ASN C 3 719 ? -1.911 11.690 9.979 1.00 22.04 1289 ASN C O 1
ATOM 9439 N N . THR C 3 720 ? -2.836 12.008 7.925 1.00 22.88 1290 THR C N 1
ATOM 9440 C CA . THR C 3 720 ? -1.654 11.760 7.101 1.00 24.06 1290 THR C CA 1
ATOM 9441 C C . THR C 3 720 ? -0.519 12.733 7.401 1.00 23.57 1290 THR C C 1
ATOM 9442 O O . THR C 3 720 ? 0.664 12.393 7.250 1.00 24.34 1290 THR C O 1
ATOM 9446 N N . LYS C 3 721 ? -0.886 13.953 7.787 1.00 22.68 1291 LYS C N 1
ATOM 9447 C CA . LYS C 3 721 ? 0.078 15.035 7.942 1.00 22.10 1291 LYS C CA 1
ATOM 9448 C C . LYS C 3 721 ? 0.440 15.276 9.405 1.00 21.50 1291 LYS C C 1
ATOM 9449 O O . LYS C 3 721 ? 1.077 16.274 9.745 1.00 21.04 1291 LYS C O 1
ATOM 9455 N N . GLU C 3 722 ? 0.030 14.343 10.262 1.00 20.94 1292 GLU C N 1
ATOM 9456 C CA . GLU C 3 722 ? 0.322 14.406 11.691 1.00 20.61 1292 GLU C CA 1
ATOM 9457 C C . GLU C 3 722 ? 1.827 14.460 11.937 1.00 19.73 1292 GLU C C 1
ATOM 9458 O O . GLU C 3 722 ? 2.585 13.704 11.331 1.00 20.18 1292 GLU C O 1
ATOM 9464 N N . LEU C 3 723 ? 2.240 15.359 12.825 1.00 19.04 1293 LEU C N 1
ATOM 9465 C CA . LEU C 3 723 ? 3.606 15.384 13.326 1.00 18.27 1293 LEU C CA 1
ATOM 9466 C C . LEU C 3 723 ? 3.579 14.842 14.741 1.00 18.30 1293 LEU C C 1
ATOM 9467 O O . LEU C 3 723 ? 2.805 15.314 15.573 1.00 19.50 1293 LEU C O 1
ATOM 9472 N N . PHE C 3 724 ? 4.373 13.809 15.003 1.00 17.21 1294 PHE C N 1
ATOM 9473 C CA . PHE C 3 724 ? 4.563 13.345 16.377 1.00 16.61 1294 PHE C CA 1
ATOM 9474 C C . PHE C 3 724 ? 6.035 13.449 16.761 1.00 15.88 1294 PHE C C 1
ATOM 9475 O O . PHE C 3 724 ? 6.919 13.341 15.914 1.00 16.05 1294 PHE C O 1
ATOM 9483 N N . ARG C 3 725 ? 6.291 13.669 18.043 1.00 15.05 1295 ARG C N 1
ATOM 9484 C CA . ARG C 3 725 ? 7.662 13.834 18.502 1.00 14.57 1295 ARG C CA 1
ATOM 9485 C C . ARG C 3 725 ? 8.317 12.484 18.758 1.00 14.18 1295 ARG C C 1
ATOM 9486 O O . ARG C 3 725 ? 7.786 11.661 19.511 1.00 14.28 1295 ARG C O 1
ATOM 9494 N N . LEU C 3 726 ? 9.477 12.271 18.128 1.00 13.72 1296 LEU C N 1
ATOM 9495 C CA . LEU C 3 726 ? 10.284 11.074 18.380 1.00 13.35 1296 LEU C CA 1
ATOM 9496 C C . LEU C 3 726 ? 11.700 11.512 18.758 1.00 12.85 1296 LEU C C 1
ATOM 9497 O O . LEU C 3 726 ? 12.459 11.960 17.911 1.00 12.99 1296 LEU C O 1
ATOM 9502 N N . ASP C 3 727 ? 12.021 11.413 20.046 1.00 12.51 1297 ASP C N 1
ATOM 9503 C CA . ASP C 3 727 ? 13.341 11.782 20.520 1.00 12.14 1297 ASP C CA 1
ATOM 9504 C C . ASP C 3 727 ? 14.339 10.679 20.203 1.00 11.36 1297 ASP C C 1
ATOM 9505 O O . ASP C 3 727 ? 13.958 9.559 19.836 1.00 11.44 1297 ASP C O 1
ATOM 9510 N N . SER C 3 728 ? 15.619 11.021 20.343 1.00 11.02 1298 SER C N 1
ATOM 9511 C CA . SER C 3 728 ? 16.720 10.063 20.223 1.00 10.37 1298 SER C CA 1
ATOM 9512 C C . SER C 3 728 ? 17.272 9.768 21.624 1.00 10.00 1298 SER C C 1
ATOM 9513 O O . SER C 3 728 ? 17.358 10.683 22.455 1.00 10.28 1298 SER C O 1
ATOM 9516 N N . PRO C 3 729 ? 17.647 8.499 21.890 1.00 10.00 1299 PRO C N 1
ATOM 9517 C CA . PRO C 3 729 ? 17.600 7.362 20.958 1.00 9.71 1299 PRO C CA 1
ATOM 9518 C C . PRO C 3 729 ? 16.195 6.765 20.792 1.00 9.93 1299 PRO C C 1
ATOM 9519 O O . PRO C 3 729 ? 15.426 6.723 21.757 1.00 10.45 1299 PRO C O 1
ATOM 9523 N N . ALA C 3 730 ? 15.887 6.306 19.578 1.00 9.85 1300 ALA C N 1
ATOM 9524 C CA . ALA C 3 730 ? 14.633 5.603 19.288 1.00 10.35 1300 ALA C CA 1
ATOM 9525 C C . ALA C 3 730 ? 14.743 4.145 19.729 1.00 10.53 1300 ALA C C 1
ATOM 9526 O O . ALA C 3 730 ? 14.901 3.226 18.907 1.00 11.07 1300 ALA C O 1
ATOM 9528 N N . THR C 3 731 ? 14.671 3.953 21.047 1.00 11.05 1301 THR C N 1
ATOM 9529 C CA . THR C 3 731 ? 14.760 2.639 21.684 1.00 10.90 1301 THR C CA 1
ATOM 9530 C C . THR C 3 731 ? 13.447 1.883 21.514 1.00 10.93 1301 THR C C 1
ATOM 9531 O O . THR C 3 731 ? 12.432 2.495 21.162 1.00 10.95 1301 THR C O 1
ATOM 9535 N N . PRO C 3 732 ? 13.435 0.557 21.787 1.00 11.03 1302 PRO C N 1
ATOM 9536 C CA . PRO C 3 732 ? 12.143 -0.149 21.752 1.00 11.07 1302 PRO C CA 1
ATOM 9537 C C . PRO C 3 732 ? 11.029 0.555 22.530 1.00 11.61 1302 PRO C C 1
ATOM 9538 O O . PRO C 3 732 ? 9.881 0.575 22.063 1.00 11.74 1302 PRO C O 1
ATOM 9542 N N . GLU C 3 733 ? 11.355 1.117 23.701 1.00 11.77 1303 GLU C N 1
ATOM 9543 C CA . GLU C 3 733 ? 10.373 1.880 24.473 1.00 11.94 1303 GLU C CA 1
ATOM 9544 C C . GLU C 3 733 ? 9.732 2.993 23.645 1.00 12.06 1303 GLU C C 1
ATOM 9545 O O . GLU C 3 733 ? 8.503 3.099 23.575 1.00 12.02 1303 GLU C O 1
ATOM 9551 N N . LYS C 3 734 ? 10.558 3.825 23.018 1.00 11.28 1304 LYS C N 1
ATOM 9552 C CA . LYS C 3 734 ? 10.052 4.979 22.279 1.00 11.58 1304 LYS C CA 1
ATOM 9553 C C . LYS C 3 734 ? 9.291 4.564 21.019 1.00 11.36 1304 LYS C C 1
ATOM 9554 O O . LYS C 3 734 ? 8.258 5.160 20.679 1.00 12.05 1304 LYS C O 1
ATOM 9560 N N . ILE C 3 735 ? 9.793 3.533 20.349 1.00 10.85 1305 ILE C N 1
ATOM 9561 C CA . ILE C 3 735 ? 9.160 2.994 19.150 1.00 10.80 1305 ILE C CA 1
ATOM 9562 C C . ILE C 3 735 ? 7.791 2.411 19.532 1.00 10.64 1305 ILE C C 1
ATOM 9563 O O . ILE C 3 735 ? 6.768 2.763 18.934 1.00 10.84 1305 ILE C O 1
ATOM 9568 N N . ARG C 3 736 ? 7.769 1.547 20.544 1.00 10.73 1306 ARG C N 1
ATOM 9569 C CA . ARG C 3 736 ? 6.514 0.904 20.943 1.00 10.76 1306 ARG C CA 1
ATOM 9570 C C . ARG C 3 736 ? 5.452 1.912 21.368 1.00 11.32 1306 ARG C C 1
ATOM 9571 O O . ARG C 3 736 ? 4.286 1.798 20.959 1.00 11.81 1306 ARG C O 1
ATOM 9579 N N . ASN C 3 737 ? 5.846 2.866 22.216 1.00 11.16 1307 ASN C N 1
ATOM 9580 C CA . ASN C 3 737 ? 4.917 3.889 22.721 1.00 11.93 1307 ASN C CA 1
ATOM 9581 C C . ASN C 3 737 ? 4.333 4.736 21.595 1.00 11.97 1307 ASN C C 1
ATOM 9582 O O . ASN C 3 737 ? 3.206 5.237 21.702 1.00 11.99 1307 ASN C O 1
ATOM 9587 N N . ALA C 3 738 ? 5.099 4.882 20.518 1.00 11.87 1308 ALA C N 1
ATOM 9588 C CA . ALA C 3 738 ? 4.690 5.702 19.375 1.00 12.14 1308 ALA C CA 1
ATOM 9589 C C . ALA C 3 738 ? 3.688 4.989 18.468 1.00 12.61 1308 ALA C C 1
ATOM 9590 O O . ALA C 3 738 ? 2.947 5.637 17.732 1.00 12.70 1308 ALA C O 1
ATOM 9592 N N . CYS C 3 739 ? 3.679 3.656 18.522 1.00 11.97 1309 CYS C N 1
ATOM 9593 C CA . CYS C 3 739 ? 2.718 2.866 17.773 1.00 12.39 1309 CYS C CA 1
ATOM 9594 C C . CYS C 3 739 ? 1.411 2.788 18.560 1.00 12.17 1309 CYS C C 1
ATOM 9595 O O . CYS C 3 739 ? 1.022 1.735 19.085 1.00 13.26 1309 CYS C O 1
ATOM 9598 N N . VAL C 3 740 ? 0.749 3.938 18.643 1.00 12.57 1310 VAL C N 1
ATOM 9599 C CA . VAL C 3 740 ? -0.502 4.065 19.389 1.00 12.63 1310 VAL C CA 1
ATOM 9600 C C . VAL C 3 740 ? -1.578 3.169 18.769 1.00 12.45 1310 VAL C C 1
ATOM 9601 O O . VAL C 3 740 ? -1.837 3.208 17.560 1.00 12.43 1310 VAL C O 1
ATOM 9605 N N . ASP C 3 741 ? -2.159 2.332 19.616 1.00 12.53 1311 ASP C N 1
ATOM 9606 C CA . ASP C 3 741 ? -3.096 1.305 19.181 1.00 12.34 1311 ASP C CA 1
ATOM 9607 C C . ASP C 3 741 ? -3.990 0.908 20.346 1.00 12.43 1311 ASP C C 1
ATOM 9608 O O . ASP C 3 741 ? -4.006 1.579 21.382 1.00 12.33 1311 ASP C O 1
ATOM 9613 N N . LYS C 3 742 ? -4.713 -0.198 20.182 1.00 13.10 1312 LYS C N 1
ATOM 9614 C CA . LYS C 3 742 ? -5.678 -0.638 21.193 1.00 13.76 1312 LYS C CA 1
ATOM 9615 C C . LYS C 3 742 ? -5.006 -1.076 22.502 1.00 13.95 1312 LYS C C 1
ATOM 9616 O O . LYS C 3 742 ? -5.650 -1.144 23.549 1.00 14.44 1312 LYS C O 1
ATOM 9622 N N . PHE C 3 743 ? -3.705 -1.366 22.441 1.00 13.96 1313 PHE C N 1
ATOM 9623 C CA . PHE C 3 743 ? -2.973 -1.764 23.642 1.00 14.12 1313 PHE C CA 1
ATOM 9624 C C . PHE C 3 743 ? -2.434 -0.573 24.413 1.00 14.16 1313 PHE C C 1
ATOM 9625 O O . PHE C 3 743 ? -2.608 -0.496 25.635 1.00 14.17 1313 PHE C O 1
ATOM 9633 N N . THR C 3 744 ? -1.794 0.359 23.708 1.00 14.12 1314 THR C N 1
ATOM 9634 C CA . THR C 3 744 ? -1.237 1.547 24.365 1.00 14.36 1314 THR C CA 1
ATOM 9635 C C . THR C 3 744 ? -2.350 2.364 25.019 1.00 14.66 1314 THR C C 1
ATOM 9636 O O . THR C 3 744 ? -2.150 2.943 26.086 1.00 15.09 1314 THR C O 1
ATOM 9640 N N . THR C 3 745 ? -3.511 2.396 24.365 1.00 14.52 1315 THR C N 1
ATOM 9641 C CA . THR C 3 745 ? -4.638 3.206 24.826 1.00 14.83 1315 THR C CA 1
ATOM 9642 C C . THR C 3 745 ? -5.500 2.474 25.845 1.00 15.41 1315 THR C C 1
ATOM 9643 O O . THR C 3 745 ? -6.326 3.096 26.516 1.00 15.48 1315 THR C O 1
ATOM 9647 N N . LEU C 3 746 ? -5.303 1.156 25.949 1.00 15.20 1316 LEU C N 1
ATOM 9648 C CA . LEU C 3 746 ? -6.157 0.263 26.732 1.00 15.62 1316 LEU C CA 1
ATOM 9649 C C . LEU C 3 746 ? -7.562 0.094 26.135 1.00 15.69 1316 LEU C C 1
ATOM 9650 O O . LEU C 3 746 ? -8.464 -0.418 26.794 1.00 15.64 1316 LEU C O 1
ATOM 9655 N N . CYS C 3 747 ? -7.740 0.483 24.876 1.00 16.20 1317 CYS C N 1
ATOM 9656 C CA . CYS C 3 747 ? -9.021 0.249 24.216 1.00 16.86 1317 CYS C CA 1
ATOM 9657 C C . CYS C 3 747 ? -9.357 -1.236 24.154 1.00 17.04 1317 CYS C C 1
ATOM 9658 O O . CYS C 3 747 ? -10.526 -1.597 24.203 1.00 16.66 1317 CYS C O 1
ATOM 9661 N N . VAL C 3 748 ? -8.333 -2.088 24.068 1.00 16.76 1318 VAL C N 1
ATOM 9662 C CA . VAL C 3 748 ? -8.526 -3.545 24.065 1.00 17.47 1318 VAL C CA 1
ATOM 9663 C C . VAL C 3 748 ? -9.206 -4.065 25.350 1.00 17.82 1318 VAL C C 1
ATOM 9664 O O . VAL C 3 748 ? -9.848 -5.120 25.332 1.00 18.42 1318 VAL C O 1
ATOM 9668 N N . THR C 3 749 ? -9.073 -3.316 26.444 1.00 17.79 1319 THR C N 1
ATOM 9669 C CA . THR C 3 749 ? -9.692 -3.688 27.717 1.00 17.86 1319 THR C CA 1
ATOM 9670 C C . THR C 3 749 ? -11.181 -3.339 27.753 1.00 18.04 1319 THR C C 1
ATOM 9671 O O . THR C 3 749 ? -11.876 -3.709 28.699 1.00 18.90 1319 THR C O 1
ATOM 9675 N N . GLY C 3 750 ? -11.646 -2.593 26.753 1.00 18.00 1320 GLY C N 1
ATOM 9676 C CA . GLY C 3 750 ? -13.038 -2.139 26.689 1.00 17.98 1320 GLY C CA 1
ATOM 9677 C C . GLY C 3 750 ? -13.211 -0.660 26.982 1.00 17.84 1320 GLY C C 1
ATOM 9678 O O . GLY C 3 750 ? -14.307 -0.111 26.815 1.00 17.97 1320 GLY C O 1
ATOM 9679 N N . ALA C 3 751 ? -12.131 -0.015 27.422 1.00 17.30 1321 ALA C N 1
ATOM 9680 C CA . ALA C 3 751 ? -12.124 1.427 27.690 1.00 17.03 1321 ALA C CA 1
ATOM 9681 C C . ALA C 3 751 ? -12.177 2.232 26.392 1.00 16.74 1321 ALA C C 1
ATOM 9682 O O . ALA C 3 751 ? -11.711 1.764 25.348 1.00 16.14 1321 ALA C O 1
ATOM 9684 N N . PRO C 3 752 ? -12.746 3.455 26.443 1.00 16.43 1322 PRO C N 1
ATOM 9685 C CA . PRO C 3 752 ? -12.623 4.299 25.268 1.00 16.39 1322 PRO C CA 1
ATOM 9686 C C . PRO C 3 752 ? -11.201 4.837 25.195 1.00 16.49 1322 PRO C C 1
ATOM 9687 O O . PRO C 3 752 ? -10.481 4.826 26.197 1.00 16.19 1322 PRO C O 1
ATOM 9691 N N . GLY C 3 753 ? -10.781 5.281 24.021 1.00 16.60 1323 GLY C N 1
ATOM 9692 C CA . GLY C 3 753 ? -9.426 5.796 23.915 1.00 17.01 1323 GLY C CA 1
ATOM 9693 C C . GLY C 3 753 ? -9.042 6.363 22.579 1.00 17.46 1323 GLY C C 1
ATOM 9694 O O . GLY C 3 753 ? -9.816 6.336 21.613 1.00 16.87 1323 GLY C O 1
ATOM 9695 N N . ASN C 3 754 ? -7.802 6.842 22.527 1.00 17.62 1324 ASN C N 1
ATOM 9696 C CA . ASN C 3 754 ? -7.352 7.677 21.427 1.00 18.25 1324 ASN C CA 1
ATOM 9697 C C . ASN C 3 754 ? -6.705 6.898 20.285 1.00 18.64 1324 ASN C C 1
ATOM 9698 O O . ASN C 3 754 ? -5.587 7.188 19.869 1.00 18.97 1324 ASN C O 1
ATOM 9703 N N . CYS C 3 755 ? -7.416 5.885 19.801 1.00 18.87 1325 CYS C N 1
ATOM 9704 C CA . CYS C 3 755 ? -7.071 5.224 18.551 1.00 19.58 1325 CYS C CA 1
ATOM 9705 C C . CYS C 3 755 ? -8.355 4.959 17.772 1.00 20.22 1325 CYS C C 1
ATOM 9706 O O . CYS C 3 755 ? -9.455 5.113 18.311 1.00 19.50 1325 CYS C O 1
ATOM 9709 N N . LYS C 3 756 ? -8.213 4.583 16.503 1.00 20.64 1326 LYS C N 1
ATOM 9710 C CA . LYS C 3 756 ? -9.378 4.401 15.626 1.00 21.48 1326 LYS C CA 1
ATOM 9711 C C . LYS C 3 756 ? -9.854 2.948 15.569 1.00 22.05 1326 LYS C C 1
ATOM 9712 O O . LYS C 3 756 ? -11.068 2.686 15.475 1.00 23.03 1326 LYS C O 1
ATOM 9718 N N . THR D 1 1 ? 65.411 -24.549 61.536 1.00 31.77 2 THR J N 1
ATOM 9719 C CA . THR D 1 1 ? 64.543 -23.335 61.676 1.00 31.74 2 THR J CA 1
ATOM 9720 C C . THR D 1 1 ? 65.383 -22.070 61.901 1.00 31.09 2 THR J C 1
ATOM 9721 O O . THR D 1 1 ? 66.438 -22.125 62.542 1.00 31.46 2 THR J O 1
ATOM 9725 N N . ALA D 1 2 ? 64.906 -20.939 61.377 1.00 29.87 3 ALA J N 1
ATOM 9726 C CA . ALA D 1 2 ? 65.701 -19.711 61.324 1.00 28.68 3 ALA J CA 1
ATOM 9727 C C . ALA D 1 2 ? 65.197 -18.589 62.221 1.00 27.56 3 ALA J C 1
ATOM 9728 O O . ALA D 1 2 ? 63.996 -18.362 62.344 1.00 27.31 3 ALA J O 1
ATOM 9730 N N . ASP D 1 3 ? 66.141 -17.872 62.822 1.00 26.37 4 ASP J N 1
ATOM 9731 C CA . ASP D 1 3 ? 65.835 -16.687 63.607 1.00 25.30 4 ASP J CA 1
ATOM 9732 C C . ASP D 1 3 ? 65.593 -15.476 62.712 1.00 24.60 4 ASP J C 1
ATOM 9733 O O . ASP D 1 3 ? 66.067 -15.431 61.572 1.00 24.71 4 ASP J O 1
ATOM 9738 N N . GLU D 1 4 ? 64.856 -14.502 63.238 1.00 23.88 5 GLU J N 1
ATOM 9739 C CA . GLU D 1 4 ? 64.664 -13.224 62.562 1.00 23.49 5 GLU J CA 1
ATOM 9740 C C . GLU D 1 4 ? 65.910 -12.361 62.705 1.00 22.46 5 GLU J C 1
ATOM 9741 O O . GLU D 1 4 ? 66.517 -12.297 63.776 1.00 22.33 5 GLU J O 1
ATOM 9747 N N . LEU D 1 5 ? 66.304 -11.719 61.608 1.00 21.41 6 LEU J N 1
ATOM 9748 C CA . LEU D 1 5 ? 67.375 -10.730 61.642 1.00 20.34 6 LEU J CA 1
ATOM 9749 C C . LEU D 1 5 ? 66.737 -9.351 61.697 1.00 19.82 6 LEU J C 1
ATOM 9750 O O . LEU D 1 5 ? 65.920 -9.006 60.847 1.00 19.76 6 LEU J O 1
ATOM 9755 N N . VAL D 1 6 ? 67.103 -8.571 62.704 1.00 19.22 7 VAL J N 1
ATOM 9756 C CA . VAL D 1 6 ? 66.518 -7.252 62.904 1.00 18.64 7 VAL J CA 1
ATOM 9757 C C . VAL D 1 6 ? 67.610 -6.193 62.911 1.00 18.41 7 VAL J C 1
ATOM 9758 O O . VAL D 1 6 ? 68.537 -6.253 63.715 1.00 18.24 7 VAL J O 1
ATOM 9762 N N . PHE D 1 7 ? 67.510 -5.232 62.001 1.00 18.03 8 PHE J N 1
ATOM 9763 C CA . PHE D 1 7 ? 68.418 -4.089 62.003 1.00 17.96 8 PHE J CA 1
ATOM 9764 C C . PHE D 1 7 ? 67.693 -2.834 61.547 1.00 18.07 8 PHE J C 1
ATOM 9765 O O . PHE D 1 7 ? 66.502 -2.881 61.242 1.00 18.51 8 PHE J O 1
ATOM 9773 N N . PHE D 1 8 ? 68.396 -1.708 61.537 1.00 17.90 9 PHE J N 1
ATOM 9774 C CA . PHE D 1 8 ? 67.793 -0.453 61.121 1.00 18.02 9 PHE J CA 1
ATOM 9775 C C . PHE D 1 8 ? 68.533 0.166 59.948 1.00 17.55 9 PHE J C 1
ATOM 9776 O O . PHE D 1 8 ? 69.760 0.096 59.866 1.00 17.41 9 PHE J O 1
ATOM 9784 N N . VAL D 1 9 ? 67.767 0.752 59.035 1.00 16.66 10 VAL J N 1
ATOM 9785 C CA . VAL D 1 9 ? 68.341 1.467 57.897 1.00 15.64 10 VAL J CA 1
ATOM 9786 C C . VAL D 1 9 ? 67.699 2.840 57.850 1.00 15.38 10 VAL J C 1
ATOM 9787 O O . VAL D 1 9 ? 66.471 2.959 57.717 1.00 15.09 10 VAL J O 1
ATOM 9791 N N . ASN D 1 10 ? 68.530 3.867 58.002 1.00 15.72 11 ASN J N 1
ATOM 9792 C CA . ASN D 1 10 ? 68.067 5.254 58.027 1.00 16.56 11 ASN J CA 1
ATOM 9793 C C . ASN D 1 10 ? 66.906 5.460 59.002 1.00 17.75 11 ASN J C 1
ATOM 9794 O O . ASN D 1 10 ? 65.933 6.157 58.696 1.00 18.46 11 ASN J O 1
ATOM 9799 N N . GLY D 1 11 ? 67.031 4.836 60.174 1.00 18.64 12 GLY J N 1
ATOM 9800 C CA . GLY D 1 11 ? 66.057 4.979 61.253 1.00 19.88 12 GLY J CA 1
ATOM 9801 C C . GLY D 1 11 ? 64.826 4.100 61.127 1.00 20.64 12 GLY J C 1
ATOM 9802 O O . GLY D 1 11 ? 63.975 4.108 62.018 1.00 21.48 12 GLY J O 1
ATOM 9803 N N . LYS D 1 12 ? 64.732 3.343 60.034 1.00 20.99 13 LYS J N 1
ATOM 9804 C CA . LYS D 1 12 ? 63.590 2.467 59.754 1.00 21.61 13 LYS J CA 1
ATOM 9805 C C . LYS D 1 12 ? 63.915 1.014 60.087 1.00 21.68 13 LYS J C 1
ATOM 9806 O O . LYS D 1 12 ? 64.981 0.508 59.727 1.00 21.23 13 LYS J O 1
ATOM 9812 N N . LYS D 1 13 ? 62.990 0.347 60.773 1.00 21.77 14 LYS J N 1
ATOM 9813 C CA . LYS D 1 13 ? 63.185 -1.040 61.176 1.00 22.07 14 LYS J CA 1
ATOM 9814 C C . LYS D 1 13 ? 63.083 -2.022 60.006 1.00 22.17 14 LYS J C 1
ATOM 9815 O O . LYS D 1 13 ? 62.120 -2.001 59.226 1.00 22.13 14 LYS J O 1
ATOM 9821 N N . VAL D 1 14 ? 64.096 -2.876 59.897 1.00 21.60 15 VAL J N 1
ATOM 9822 C CA . VAL D 1 14 ? 64.118 -3.972 58.935 1.00 21.95 15 VAL J CA 1
ATOM 9823 C C . VAL D 1 14 ? 64.038 -5.294 59.691 1.00 22.21 15 VAL J C 1
ATOM 9824 O O . VAL D 1 14 ? 64.900 -5.596 60.515 1.00 22.30 15 VAL J O 1
ATOM 9828 N N . VAL D 1 15 ? 62.985 -6.062 59.424 1.00 22.52 16 VAL J N 1
ATOM 9829 C CA . VAL D 1 15 ? 62.862 -7.407 59.973 1.00 22.77 16 VAL J CA 1
ATOM 9830 C C . VAL D 1 15 ? 62.964 -8.410 58.836 1.00 22.75 16 VAL J C 1
ATOM 9831 O O . VAL D 1 15 ? 61.997 -8.649 58.104 1.00 23.24 16 VAL J O 1
ATOM 9835 N N . GLU D 1 16 ? 64.152 -8.977 58.676 1.00 22.35 17 GLU J N 1
ATOM 9836 C CA . GLU D 1 16 ? 64.374 -9.999 57.670 1.00 22.42 17 GLU J CA 1
ATOM 9837 C C . GLU D 1 16 ? 64.118 -11.362 58.300 1.00 22.53 17 GLU J C 1
ATOM 9838 O O . GLU D 1 16 ? 64.869 -11.799 59.174 1.00 22.87 17 GLU J O 1
ATOM 9844 N N . LYS D 1 17 ? 63.050 -12.022 57.858 1.00 22.60 18 LYS J N 1
ATOM 9845 C CA . LYS D 1 17 ? 62.635 -13.295 58.448 1.00 22.81 18 LYS J CA 1
ATOM 9846 C C . LYS D 1 17 ? 63.367 -14.491 57.840 1.00 22.88 18 LYS J C 1
ATOM 9847 O O . LYS D 1 17 ? 63.361 -15.585 58.411 1.00 22.75 18 LYS J O 1
ATOM 9853 N N . ASN D 1 18 ? 63.993 -14.277 56.685 1.00 22.72 19 ASN J N 1
ATOM 9854 C CA . ASN D 1 18 ? 64.689 -15.348 55.975 1.00 22.52 19 ASN J CA 1
ATOM 9855 C C . ASN D 1 18 ? 66.051 -14.909 55.442 1.00 21.84 19 ASN J C 1
ATOM 9856 O O . ASN D 1 18 ? 66.312 -14.975 54.243 1.00 22.06 19 ASN J O 1
ATOM 9861 N N . ALA D 1 19 ? 66.918 -14.466 56.343 1.00 21.00 20 ALA J N 1
ATOM 9862 C CA . ALA D 1 19 ? 68.238 -13.974 55.956 1.00 20.00 20 ALA J CA 1
ATOM 9863 C C . ALA D 1 19 ? 69.111 -15.080 55.370 1.00 19.49 20 ALA J C 1
ATOM 9864 O O . ALA D 1 19 ? 69.231 -16.155 55.948 1.00 19.34 20 ALA J O 1
ATOM 9866 N N . ASP D 1 20 ? 69.693 -14.822 54.201 1.00 18.66 21 ASP J N 1
ATOM 9867 C CA . ASP D 1 20 ? 70.697 -15.714 53.648 1.00 17.96 21 ASP J CA 1
ATOM 9868 C C . ASP D 1 20 ? 72.068 -15.238 54.126 1.00 17.89 21 ASP J C 1
ATOM 9869 O O . ASP D 1 20 ? 72.422 -14.069 53.941 1.00 17.79 21 ASP J O 1
ATOM 9874 N N . PRO D 1 21 ? 72.843 -16.138 54.762 1.00 17.64 22 PRO J N 1
ATOM 9875 C CA . PRO D 1 21 ? 74.193 -15.787 55.212 1.00 17.41 22 PRO J CA 1
ATOM 9876 C C . PRO D 1 21 ? 75.101 -15.187 54.138 1.00 17.06 22 PRO J C 1
ATOM 9877 O O . PRO D 1 21 ? 76.048 -14.461 54.470 1.00 17.41 22 PRO J O 1
ATOM 9881 N N . GLU D 1 22 ? 74.824 -15.493 52.870 1.00 16.84 23 GLU J N 1
ATOM 9882 C CA . GLU D 1 22 ? 75.654 -15.000 51.772 1.00 16.67 23 GLU J CA 1
ATOM 9883 C C . GLU D 1 22 ? 75.327 -13.565 51.353 1.00 16.34 23 GLU J C 1
ATOM 9884 O O . GLU D 1 22 ? 76.084 -12.948 50.603 1.00 16.88 23 GLU J O 1
ATOM 9890 N N . THR D 1 23 ? 74.218 -13.030 51.853 1.00 15.56 24 THR J N 1
ATOM 9891 C CA . THR D 1 23 ? 73.733 -11.732 51.386 1.00 14.60 24 THR J CA 1
ATOM 9892 C C . THR D 1 23 ? 74.533 -10.576 51.968 1.00 14.49 24 THR J C 1
ATOM 9893 O O . THR D 1 23 ? 74.595 -10.410 53.188 1.00 14.77 24 THR J O 1
ATOM 9897 N N . THR D 1 24 ? 75.125 -9.769 51.090 1.00 13.72 25 THR J N 1
ATOM 9898 C CA . THR D 1 24 ? 75.859 -8.572 51.509 1.00 13.45 25 THR J CA 1
ATOM 9899 C C . THR D 1 24 ? 74.893 -7.420 51.785 1.00 13.11 25 THR J C 1
ATOM 9900 O O . THR D 1 24 ? 73.782 -7.375 51.233 1.00 12.58 25 THR J O 1
ATOM 9904 N N . LEU D 1 25 ? 75.329 -6.479 52.621 1.00 12.28 26 LEU J N 1
ATOM 9905 C CA . LEU D 1 25 ? 74.532 -5.289 52.891 1.00 12.16 26 LEU J CA 1
ATOM 9906 C C . LEU D 1 25 ? 74.291 -4.482 51.603 1.00 12.47 26 LEU J C 1
ATOM 9907 O O . LEU D 1 25 ? 73.191 -3.961 51.388 1.00 12.56 26 LEU J O 1
ATOM 9912 N N . LEU D 1 26 ? 75.311 -4.384 50.751 1.00 12.04 27 LEU J N 1
ATOM 9913 C CA . LEU D 1 26 ? 75.160 -3.660 49.480 1.00 12.03 27 LEU J CA 1
ATOM 9914 C C . LEU D 1 26 ? 74.032 -4.247 48.630 1.00 12.09 27 LEU J C 1
ATOM 9915 O O . LEU D 1 26 ? 73.185 -3.506 48.127 1.00 12.09 27 LEU J O 1
ATOM 9920 N N . ALA D 1 27 ? 74.024 -5.568 48.473 1.00 12.14 28 ALA J N 1
ATOM 9921 C CA . ALA D 1 27 ? 72.950 -6.238 47.721 1.00 12.11 28 ALA J CA 1
ATOM 9922 C C . ALA D 1 27 ? 71.592 -6.006 48.380 1.00 12.33 28 ALA J C 1
ATOM 9923 O O . ALA D 1 27 ? 70.592 -5.773 47.694 1.00 12.50 28 ALA J O 1
ATOM 9925 N N . TYR D 1 28 ? 71.562 -6.037 49.714 1.00 12.03 29 TYR J N 1
ATOM 9926 C CA . TYR D 1 28 ? 70.306 -5.883 50.441 1.00 12.90 29 TYR J CA 1
ATOM 9927 C C . TYR D 1 28 ? 69.772 -4.463 50.263 1.00 12.55 29 TYR J C 1
ATOM 9928 O O . TYR D 1 28 ? 68.590 -4.274 49.957 1.00 13.20 29 TYR J O 1
ATOM 9937 N N . LEU D 1 29 ? 70.640 -3.467 50.430 1.00 11.75 30 LEU J N 1
ATOM 9938 C CA . LEU D 1 29 ? 70.238 -2.065 50.289 1.00 11.82 30 LEU J CA 1
ATOM 9939 C C . LEU D 1 29 ? 69.687 -1.787 48.894 1.00 11.93 30 LEU J C 1
ATOM 9940 O O . LEU D 1 29 ? 68.608 -1.218 48.736 1.00 12.19 30 LEU J O 1
ATOM 9945 N N . ARG D 1 30 ? 70.437 -2.211 47.885 1.00 11.99 31 ARG J N 1
ATOM 9946 C CA . ARG D 1 30 ? 70.117 -1.861 46.497 1.00 12.12 31 ARG J CA 1
ATOM 9947 C C . ARG D 1 30 ? 68.935 -2.653 45.953 1.00 12.92 31 ARG J C 1
ATOM 9948 O O . ARG D 1 30 ? 68.057 -2.089 45.278 1.00 13.31 31 ARG J O 1
ATOM 9956 N N . ARG D 1 31 ? 68.912 -3.951 46.248 1.00 13.27 32 ARG J N 1
ATOM 9957 C CA . ARG D 1 31 ? 68.016 -4.873 45.547 1.00 13.79 32 ARG J CA 1
ATOM 9958 C C . ARG D 1 31 ? 66.846 -5.412 46.370 1.00 14.86 32 ARG J C 1
ATOM 9959 O O . ARG D 1 31 ? 65.913 -6.012 45.813 1.00 15.24 32 ARG J O 1
ATOM 9967 N N . LYS D 1 32 ? 66.901 -5.224 47.683 1.00 15.38 33 LYS J N 1
ATOM 9968 C CA . LYS D 1 32 ? 65.750 -5.516 48.533 1.00 16.23 33 LYS J CA 1
ATOM 9969 C C . LYS D 1 32 ? 65.049 -4.238 48.979 1.00 15.91 33 LYS J C 1
ATOM 9970 O O . LYS D 1 32 ? 63.830 -4.131 48.867 1.00 16.51 33 LYS J O 1
ATOM 9976 N N . LEU D 1 33 ? 65.816 -3.268 49.474 1.00 15.40 34 LEU J N 1
ATOM 9977 C CA . LEU D 1 33 ? 65.232 -2.042 50.025 1.00 15.02 34 LEU J CA 1
ATOM 9978 C C . LEU D 1 33 ? 65.099 -0.926 48.991 1.00 14.83 34 LEU J C 1
ATOM 9979 O O . LEU D 1 33 ? 64.460 0.089 49.250 1.00 15.04 34 LEU J O 1
ATOM 9984 N N . GLY D 1 34 ? 65.697 -1.115 47.819 1.00 14.43 35 GLY J N 1
ATOM 9985 C CA . GLY D 1 34 ? 65.605 -0.122 46.746 1.00 14.25 35 GLY J CA 1
ATOM 9986 C C . GLY D 1 34 ? 66.287 1.207 47.041 1.00 14.32 35 GLY J C 1
ATOM 9987 O O . GLY D 1 34 ? 65.874 2.246 46.522 1.00 14.76 35 GLY J O 1
ATOM 9988 N N . LEU D 1 35 ? 67.331 1.174 47.875 1.00 13.50 36 LEU J N 1
ATOM 9989 C CA . LEU D 1 35 ? 68.132 2.358 48.201 1.00 12.72 36 LEU J CA 1
ATOM 9990 C C . LEU D 1 35 ? 69.420 2.326 47.376 1.00 12.67 36 LEU J C 1
ATOM 9991 O O . LEU D 1 35 ? 70.412 1.684 47.759 1.00 12.52 36 LEU J O 1
ATOM 9996 N N . ARG D 1 36 ? 69.395 3.009 46.235 1.00 12.35 37 ARG J N 1
ATOM 9997 C CA . ARG D 1 36 ? 70.426 2.823 45.217 1.00 12.36 37 ARG J CA 1
ATOM 9998 C C . ARG D 1 36 ? 71.541 3.875 45.236 1.00 11.67 37 ARG J C 1
ATOM 9999 O O . ARG D 1 36 ? 72.407 3.900 44.355 1.00 11.48 37 ARG J O 1
ATOM 10007 N N . GLY D 1 37 ? 71.526 4.739 46.251 1.00 10.72 38 GLY J N 1
ATOM 10008 C CA . GLY D 1 37 ? 72.575 5.744 46.421 1.00 10.60 38 GLY J CA 1
ATOM 10009 C C . GLY D 1 37 ? 73.924 5.117 46.724 1.00 10.67 38 GLY J C 1
ATOM 10010 O O . GLY D 1 37 ? 74.963 5.617 46.294 1.00 11.28 38 GLY J O 1
ATOM 10011 N N . THR D 1 38 ? 73.899 4.020 47.477 1.00 10.56 39 THR J N 1
ATOM 10012 C CA . THR D 1 38 ? 75.109 3.245 47.754 1.00 10.62 39 THR J CA 1
ATOM 10013 C C . THR D 1 38 ? 75.460 2.424 46.515 1.00 10.26 39 THR J C 1
ATOM 10014 O O . THR D 1 38 ? 74.597 1.719 45.992 1.00 10.84 39 THR J O 1
ATOM 10018 N N . LYS D 1 39 ? 76.723 2.503 46.084 1.00 10.04 40 LYS J N 1
ATOM 10019 C CA . LYS D 1 39 ? 77.145 1.950 44.783 1.00 9.69 40 LYS J CA 1
ATOM 10020 C C . LYS D 1 39 ? 78.090 0.766 44.891 1.00 10.22 40 LYS J C 1
ATOM 10021 O O . LYS D 1 39 ? 78.818 0.619 45.879 1.00 10.47 40 LYS J O 1
ATOM 10027 N N . LEU D 1 40 ? 78.088 -0.038 43.835 1.00 10.43 41 LEU J N 1
ATOM 10028 C CA . LEU D 1 40 ? 79.092 -1.074 43.623 1.00 9.99 41 LEU J CA 1
ATOM 10029 C C . LEU D 1 40 ? 80.198 -0.551 42.714 1.00 10.24 41 LEU J C 1
ATOM 10030 O O . LEU D 1 40 ? 79.933 -0.164 41.569 1.00 9.71 41 LEU J O 1
ATOM 10035 N N . GLY D 1 41 ? 81.431 -0.573 43.219 1.00 9.74 42 GLY J N 1
ATOM 10036 C CA . GLY D 1 41 ? 82.606 -0.154 42.461 1.00 10.12 42 GLY J CA 1
ATOM 10037 C C . GLY D 1 41 ? 83.663 -1.237 42.248 1.00 10.07 42 GLY J C 1
ATOM 10038 O O . GLY D 1 41 ? 84.490 -1.122 41.328 1.00 10.08 42 GLY J O 1
ATOM 10039 N N . CYS D 1 42 ? 83.642 -2.282 43.086 1.00 9.97 43 CYS J N 1
ATOM 10040 C CA . CYS D 1 42 ? 84.680 -3.318 43.037 1.00 9.46 43 CYS J CA 1
ATOM 10041 C C . CYS D 1 42 ? 84.323 -4.638 43.724 1.00 10.55 43 CYS J C 1
ATOM 10042 O O . CYS D 1 42 ? 84.850 -5.675 43.331 1.00 11.60 43 CYS J O 1
ATOM 10045 N N . GLY D 1 43 ? 83.490 -4.599 44.765 1.00 10.90 44 GLY J N 1
ATOM 10046 C CA . GLY D 1 43 ? 83.161 -5.808 45.538 1.00 11.11 44 GLY J CA 1
ATOM 10047 C C . GLY D 1 43 ? 84.310 -6.409 46.344 1.00 12.06 44 GLY J C 1
ATOM 10048 O O . GLY D 1 43 ? 84.176 -7.511 46.880 1.00 11.94 44 GLY J O 1
ATOM 10049 N N . GLU D 1 44 ? 85.435 -5.696 46.454 1.00 12.24 45 GLU J N 1
ATOM 10050 C CA . GLU D 1 44 ? 86.599 -6.241 47.168 1.00 12.94 45 GLU J CA 1
ATOM 10051 C C . GLU D 1 44 ? 87.208 -5.300 48.230 1.00 12.73 45 GLU J C 1
ATOM 10052 O O . GLU D 1 44 ? 88.344 -5.493 48.686 1.00 12.55 45 GLU J O 1
ATOM 10058 N N . GLY D 1 45 ? 86.444 -4.278 48.605 1.00 12.66 46 GLY J N 1
ATOM 10059 C CA . GLY D 1 45 ? 86.833 -3.363 49.673 1.00 12.87 46 GLY J CA 1
ATOM 10060 C C . GLY D 1 45 ? 87.811 -2.238 49.371 1.00 13.33 46 GLY J C 1
ATOM 10061 O O . GLY D 1 45 ? 88.167 -1.484 50.276 1.00 13.53 46 GLY J O 1
ATOM 10062 N N . GLY D 1 46 ? 88.250 -2.097 48.119 1.00 13.26 47 GLY J N 1
ATOM 10063 C CA . GLY D 1 46 ? 89.293 -1.117 47.796 1.00 13.79 47 GLY J CA 1
ATOM 10064 C C . GLY D 1 46 ? 88.867 0.260 47.321 1.00 13.48 47 GLY J C 1
ATOM 10065 O O . GLY D 1 46 ? 89.700 1.171 47.258 1.00 15.23 47 GLY J O 1
ATOM 10066 N N . CYS D 1 47 ? 87.593 0.433 46.969 1.00 12.90 48 CYS J N 1
ATOM 10067 C CA . CYS D 1 47 ? 87.184 1.668 46.296 1.00 11.33 48 CYS J CA 1
ATOM 10068 C C . CYS D 1 47 ? 86.287 2.551 47.152 1.00 10.59 48 CYS J C 1
ATOM 10069 O O . CYS D 1 47 ? 86.227 3.751 46.930 1.00 10.02 48 CYS J O 1
ATOM 10072 N N . GLY D 1 48 ? 85.591 1.949 48.109 1.00 10.13 49 GLY J N 1
ATOM 10073 C CA . GLY D 1 48 ? 84.717 2.709 49.024 1.00 9.62 49 GLY J CA 1
ATOM 10074 C C . GLY D 1 48 ? 83.446 3.287 48.423 1.00 9.69 49 GLY J C 1
ATOM 10075 O O . GLY D 1 48 ? 82.724 4.041 49.084 1.00 9.56 49 GLY J O 1
ATOM 10076 N N . ALA D 1 49 ? 83.144 2.948 47.170 1.00 9.53 50 ALA J N 1
ATOM 10077 C CA . ALA D 1 49 ? 81.916 3.465 46.555 1.00 10.14 50 ALA J CA 1
ATOM 10078 C C . ALA D 1 49 ? 80.675 3.005 47.320 1.00 9.90 50 ALA J C 1
ATOM 10079 O O . ALA D 1 49 ? 79.614 3.625 47.222 1.00 10.67 50 ALA J O 1
ATOM 10081 N N . CYS D 1 50 ? 80.828 1.928 48.090 1.00 10.06 51 CYS J N 1
ATOM 10082 C CA . CYS D 1 50 ? 79.753 1.314 48.848 1.00 10.64 51 CYS J CA 1
ATOM 10083 C C . CYS D 1 50 ? 79.770 1.715 50.333 1.00 11.15 51 CYS J C 1
ATOM 10084 O O . CYS D 1 50 ? 79.101 1.081 51.144 1.00 11.20 51 CYS J O 1
ATOM 10087 N N . THR D 1 51 ? 80.540 2.745 50.688 1.00 11.20 52 THR J N 1
ATOM 10088 C CA . THR D 1 51 ? 80.680 3.135 52.101 1.00 11.22 52 THR J CA 1
ATOM 10089 C C . THR D 1 51 ? 79.349 3.546 52.723 1.00 11.72 52 THR J C 1
ATOM 10090 O O . THR D 1 51 ? 78.627 4.373 52.171 1.00 12.09 52 THR J O 1
ATOM 10094 N N . VAL D 1 52 ? 79.056 2.974 53.894 1.00 11.86 53 VAL J N 1
ATOM 10095 C CA . VAL D 1 52 ? 77.898 3.378 54.704 1.00 12.23 53 VAL J CA 1
ATOM 10096 C C . VAL D 1 52 ? 78.411 3.680 56.111 1.00 12.51 53 VAL J C 1
ATOM 10097 O O . VAL D 1 52 ? 79.561 3.373 56.430 1.00 12.80 53 VAL J O 1
ATOM 10101 N N . MET D 1 53 ? 77.581 4.303 56.939 1.00 12.88 54 MET J N 1
ATOM 10102 C CA . MET D 1 53 ? 77.903 4.389 58.365 1.00 13.99 54 MET J CA 1
ATOM 10103 C C . MET D 1 53 ? 77.112 3.339 59.141 1.00 14.01 54 MET J C 1
ATOM 10104 O O . MET D 1 53 ? 75.939 3.099 58.860 1.00 14.02 54 MET J O 1
ATOM 10109 N N . LEU D 1 54 ? 77.770 2.717 60.117 1.00 14.34 55 LEU J N 1
ATOM 10110 C CA . LEU D 1 54 ? 77.099 1.816 61.035 1.00 14.61 55 LEU J CA 1
ATOM 10111 C C . LEU D 1 54 ? 77.150 2.413 62.432 1.00 15.55 55 LEU J C 1
ATOM 10112 O O . LEU D 1 54 ? 78.135 3.058 62.797 1.00 16.03 55 LEU J O 1
ATOM 10117 N N . SER D 1 55 ? 76.071 2.215 63.182 1.00 17.01 56 SER J N 1
ATOM 10118 C CA . SER D 1 55 ? 75.995 2.660 64.574 1.00 18.56 56 SER J CA 1
ATOM 10119 C C . SER D 1 55 ? 75.520 1.530 65.481 1.00 19.96 56 SER J C 1
ATOM 10120 O O . SER D 1 55 ? 74.627 0.759 65.125 1.00 19.49 56 SER J O 1
ATOM 10123 N N . LYS D 1 56 ? 76.116 1.439 66.664 1.00 22.51 57 LYS J N 1
ATOM 10124 C CA . LYS D 1 56 ? 75.668 0.468 67.665 1.00 25.07 57 LYS J CA 1
ATOM 10125 C C . LYS D 1 56 ? 76.035 0.927 69.073 1.00 26.76 57 LYS J C 1
ATOM 10126 O O . LYS D 1 56 ? 76.910 1.777 69.243 1.00 26.62 57 LYS J O 1
ATOM 10132 N N . TYR D 1 57 ? 75.356 0.359 70.069 1.00 29.58 58 TYR J N 1
ATOM 10133 C CA . TYR D 1 57 ? 75.748 0.521 71.470 1.00 32.18 58 TYR J CA 1
ATOM 10134 C C . TYR D 1 57 ? 76.950 -0.369 71.763 1.00 33.37 58 TYR J C 1
ATOM 10135 O O . TYR D 1 57 ? 76.893 -1.586 71.547 1.00 33.51 58 TYR J O 1
ATOM 10144 N N . ASP D 1 58 ? 78.031 0.233 72.255 1.00 35.01 59 ASP J N 1
ATOM 10145 C CA . ASP D 1 58 ? 79.196 -0.522 72.712 1.00 36.66 59 ASP J CA 1
ATOM 10146 C C . ASP D 1 58 ? 79.049 -0.812 74.205 1.00 37.64 59 ASP J C 1
ATOM 10147 O O . ASP D 1 58 ? 78.779 0.096 74.995 1.00 37.87 59 ASP J O 1
ATOM 10152 N N . ARG D 1 59 ? 79.214 -2.079 74.578 1.00 38.73 60 ARG J N 1
ATOM 10153 C CA . ARG D 1 59 ? 79.115 -2.496 75.978 1.00 39.76 60 ARG J CA 1
ATOM 10154 C C . ARG D 1 59 ? 80.364 -2.076 76.747 1.00 40.07 60 ARG J C 1
ATOM 10155 O O . ARG D 1 59 ? 80.277 -1.589 77.878 1.00 40.46 60 ARG J O 1
ATOM 10163 N N . LEU D 1 60 ? 81.522 -2.260 76.115 1.00 40.35 61 LEU J N 1
ATOM 10164 C CA . LEU D 1 60 ? 82.814 -1.974 76.734 1.00 40.54 61 LEU J CA 1
ATOM 10165 C C . LEU D 1 60 ? 83.009 -0.479 76.993 1.00 40.34 61 LEU J C 1
ATOM 10166 O O . LEU D 1 60 ? 83.331 -0.075 78.113 1.00 40.59 61 LEU J O 1
ATOM 10171 N N . GLN D 1 61 ? 82.801 0.334 75.959 1.00 39.85 62 GLN J N 1
ATOM 10172 C CA . GLN D 1 61 ? 82.980 1.785 76.055 1.00 39.39 62 GLN J CA 1
ATOM 10173 C C . GLN D 1 61 ? 81.790 2.498 76.701 1.00 38.59 62 GLN J C 1
ATOM 10174 O O . GLN D 1 61 ? 81.890 3.677 77.053 1.00 38.60 62 GLN J O 1
ATOM 10180 N N . ASP D 1 62 ? 80.680 1.773 76.855 1.00 37.64 63 ASP J N 1
ATOM 10181 C CA . ASP D 1 62 ? 79.429 2.305 77.409 1.00 36.70 63 ASP J CA 1
ATOM 10182 C C . ASP D 1 62 ? 78.910 3.534 76.643 1.00 35.86 63 ASP J C 1
ATOM 10183 O O . ASP D 1 62 ? 78.490 4.521 77.249 1.00 35.75 63 ASP J O 1
ATOM 10188 N N . LYS D 1 63 ? 78.943 3.461 75.309 1.00 34.52 64 LYS J N 1
ATOM 10189 C CA . LYS D 1 63 ? 78.488 4.558 74.444 1.00 33.20 64 LYS J CA 1
ATOM 10190 C C . LYS D 1 63 ? 77.929 4.039 73.114 1.00 31.67 64 LYS J C 1
ATOM 10191 O O . LYS D 1 63 ? 78.128 2.874 72.759 1.00 31.51 64 LYS J O 1
ATOM 10197 N N . ILE D 1 64 ? 77.215 4.904 72.397 1.00 29.73 65 ILE J N 1
ATOM 10198 C CA . ILE D 1 64 ? 76.857 4.646 70.999 1.00 27.96 65 ILE J CA 1
ATOM 10199 C C . ILE D 1 64 ? 78.060 5.021 70.140 1.00 26.61 65 ILE J C 1
ATOM 10200 O O . ILE D 1 64 ? 78.577 6.138 70.235 1.00 26.22 65 ILE J O 1
ATOM 10205 N N . ILE D 1 65 ? 78.508 4.075 69.317 1.00 24.79 66 ILE J N 1
ATOM 10206 C CA . ILE D 1 65 ? 79.654 4.293 68.439 1.00 23.45 66 ILE J CA 1
ATOM 10207 C C . ILE D 1 65 ? 79.219 4.336 66.979 1.00 22.19 66 ILE J C 1
ATOM 10208 O O . ILE D 1 65 ? 78.244 3.686 66.598 1.00 21.84 66 ILE J O 1
ATOM 10213 N N . HIS D 1 66 ? 79.947 5.117 66.188 1.00 20.88 67 HIS J N 1
ATOM 10214 C CA . HIS D 1 66 ? 79.673 5.278 64.761 1.00 19.91 67 HIS J CA 1
ATOM 10215 C C . HIS D 1 66 ? 80.953 5.007 63.997 1.00 19.10 67 HIS J C 1
ATOM 10216 O O . HIS D 1 66 ? 82.005 5.545 64.343 1.00 18.93 67 HIS J O 1
ATOM 10223 N N . PHE D 1 67 ? 80.868 4.172 62.962 1.00 17.88 68 PHE J N 1
ATOM 10224 C CA . PHE D 1 67 ? 82.029 3.896 62.122 1.00 17.09 68 PHE J CA 1
ATOM 10225 C C . PHE D 1 67 ? 81.595 3.599 60.698 1.00 16.44 68 PHE J C 1
ATOM 10226 O O . PHE D 1 67 ? 80.444 3.243 60.462 1.00 16.25 68 PHE J O 1
ATOM 10234 N N . SER D 1 68 ? 82.524 3.769 59.764 1.00 15.74 69 SER J N 1
ATOM 10235 C CA . SER D 1 68 ? 82.242 3.511 58.348 1.00 15.25 69 SER J CA 1
ATOM 10236 C C . SER D 1 68 ? 82.560 2.058 58.018 1.00 15.15 69 SER J C 1
ATOM 10237 O O . SER D 1 68 ? 83.402 1.431 58.666 1.00 15.12 69 SER J O 1
ATOM 10240 N N . ALA D 1 69 ? 81.875 1.523 57.008 1.00 14.33 70 ALA J N 1
ATOM 10241 C CA . ALA D 1 69 ? 82.076 0.148 56.580 1.00 13.89 70 ALA J CA 1
ATOM 10242 C C . ALA D 1 69 ? 81.808 0.039 55.089 1.00 13.38 70 ALA J C 1
ATOM 10243 O O . ALA D 1 69 ? 81.040 0.822 54.532 1.00 13.98 70 ALA J O 1
ATOM 10245 N N . ASN D 1 70 ? 82.459 -0.923 54.449 1.00 13.41 71 ASN J N 1
ATOM 10246 C CA . ASN D 1 70 ? 82.161 -1.233 53.057 1.00 12.62 71 ASN J CA 1
ATOM 10247 C C . ASN D 1 70 ? 80.955 -2.154 52.995 1.00 12.39 71 ASN J C 1
ATOM 10248 O O . ASN D 1 70 ? 81.026 -3.324 53.386 1.00 13.02 71 ASN J O 1
ATOM 10253 N N . ALA D 1 71 ? 79.839 -1.635 52.490 1.00 11.77 72 ALA J N 1
ATOM 10254 C CA . ALA D 1 71 ? 78.637 -2.464 52.343 1.00 11.50 72 ALA J CA 1
ATOM 10255 C C . ALA D 1 71 ? 78.832 -3.712 51.449 1.00 11.36 72 ALA J C 1
ATOM 10256 O O . ALA D 1 71 ? 78.120 -4.693 51.626 1.00 11.51 72 ALA J O 1
ATOM 10258 N N . CYS D 1 72 ? 79.786 -3.672 50.505 1.00 11.33 73 CYS J N 1
ATOM 10259 C CA . CYS D 1 72 ? 80.010 -4.806 49.587 1.00 11.33 73 CYS J CA 1
ATOM 10260 C C . CYS D 1 72 ? 80.556 -6.041 50.289 1.00 12.06 73 CYS J C 1
ATOM 10261 O O . CYS D 1 72 ? 80.448 -7.162 49.766 1.00 12.35 73 CYS J O 1
ATOM 10264 N N . LEU D 1 73 ? 81.150 -5.837 51.469 1.00 12.24 74 LEU J N 1
ATOM 10265 C CA . LEU D 1 73 ? 81.726 -6.951 52.234 1.00 12.88 74 LEU J CA 1
ATOM 10266 C C . LEU D 1 73 ? 81.036 -7.241 53.573 1.00 13.01 74 LEU J C 1
ATOM 10267 O O . LEU D 1 73 ? 81.362 -8.221 54.236 1.00 13.43 74 LEU J O 1
ATOM 10272 N N . ALA D 1 74 ? 80.090 -6.399 53.966 1.00 13.09 75 ALA J N 1
ATOM 10273 C CA . ALA D 1 74 ? 79.384 -6.585 55.229 1.00 13.00 75 ALA J CA 1
ATOM 10274 C C . ALA D 1 74 ? 78.269 -7.607 55.051 1.00 13.04 75 ALA J C 1
ATOM 10275 O O . ALA D 1 74 ? 77.293 -7.328 54.353 1.00 13.44 75 ALA J O 1
ATOM 10277 N N . PRO D 1 75 ? 78.394 -8.793 55.672 1.00 13.50 76 PRO J N 1
ATOM 10278 C CA . PRO D 1 75 ? 77.257 -9.711 55.629 1.00 13.37 76 PRO J CA 1
ATOM 10279 C C . PRO D 1 75 ? 76.103 -9.102 56.425 1.00 13.41 76 PRO J C 1
ATOM 10280 O O . PRO D 1 75 ? 76.330 -8.568 57.514 1.00 13.49 76 PRO J O 1
ATOM 10284 N N . ILE D 1 76 ? 74.879 -9.160 55.907 1.00 13.97 77 ILE J N 1
ATOM 10285 C CA . ILE D 1 76 ? 73.740 -8.651 56.684 1.00 13.79 77 ILE J CA 1
ATOM 10286 C C . ILE D 1 76 ? 73.591 -9.401 58.009 1.00 14.01 77 ILE J C 1
ATOM 10287 O O . ILE D 1 76 ? 73.106 -8.845 59.001 1.00 13.90 77 ILE J O 1
ATOM 10292 N N . CYS D 1 77 ? 74.036 -10.653 58.023 1.00 14.55 78 CYS J N 1
ATOM 10293 C CA . CYS D 1 77 ? 73.928 -11.481 59.225 1.00 15.04 78 CYS J CA 1
ATOM 10294 C C . CYS D 1 77 ? 74.818 -11.037 60.396 1.00 15.41 78 CYS J C 1
ATOM 10295 O O . CYS D 1 77 ? 74.654 -11.545 61.510 1.00 16.29 78 CYS J O 1
ATOM 10298 N N . THR D 1 78 ? 75.746 -10.108 60.149 1.00 15.48 79 THR J N 1
ATOM 10299 C CA . THR D 1 78 ? 76.546 -9.487 61.223 1.00 15.25 79 THR J CA 1
ATOM 10300 C C . THR D 1 78 ? 75.858 -8.266 61.828 1.00 15.41 79 THR J C 1
ATOM 10301 O O . THR D 1 78 ? 76.359 -7.693 62.805 1.00 14.99 79 THR J O 1
ATOM 10305 N N . LEU D 1 79 ? 74.731 -7.860 61.247 1.00 15.16 80 LEU J N 1
ATOM 10306 C CA . LEU D 1 79 ? 74.152 -6.561 61.558 1.00 15.75 80 LEU J CA 1
ATOM 10307 C C . LEU D 1 79 ? 72.964 -6.595 62.503 1.00 15.78 80 LEU J C 1
ATOM 10308 O O . LEU D 1 79 ? 72.280 -5.588 62.644 1.00 15.77 80 LEU J O 1
ATOM 10313 N N . HIS D 1 80 ? 72.717 -7.728 63.160 1.00 16.21 81 HIS J N 1
ATOM 10314 C CA . HIS D 1 80 ? 71.605 -7.794 64.108 1.00 16.67 81 HIS J CA 1
ATOM 10315 C C . HIS D 1 80 ? 71.765 -6.708 65.169 1.00 16.92 81 HIS J C 1
ATOM 10316 O O . HIS D 1 80 ? 72.810 -6.614 65.825 1.00 16.93 81 HIS J O 1
ATOM 10323 N N . HIS D 1 81 ? 70.733 -5.872 65.299 1.00 17.42 82 HIS J N 1
ATOM 10324 C CA . HIS D 1 81 ? 70.725 -4.750 66.251 1.00 17.91 82 HIS J CA 1
ATOM 10325 C C . HIS D 1 81 ? 71.771 -3.663 65.954 1.00 17.57 82 HIS J C 1
ATOM 10326 O O . HIS D 1 81 ? 72.267 -2.989 66.857 1.00 18.18 82 HIS J O 1
ATOM 10333 N N . VAL D 1 82 ? 72.075 -3.478 64.670 1.00 16.89 83 VAL J N 1
ATOM 10334 C CA . VAL D 1 82 ? 72.954 -2.403 64.222 1.00 16.10 83 VAL J CA 1
ATOM 10335 C C . VAL D 1 82 ? 72.115 -1.445 63.386 1.00 15.72 83 VAL J C 1
ATOM 10336 O O . VAL D 1 82 ? 71.161 -1.864 62.732 1.00 15.97 83 VAL J O 1
ATOM 10340 N N . ALA D 1 83 ? 72.465 -0.164 63.427 1.00 15.97 84 ALA J N 1
ATOM 10341 C CA . ALA D 1 83 ? 71.782 0.858 62.635 1.00 15.47 84 ALA J CA 1
ATOM 10342 C C . ALA D 1 83 ? 72.656 1.294 61.469 1.00 15.80 84 ALA J C 1
ATOM 10343 O O . ALA D 1 83 ? 73.810 1.693 61.655 1.00 15.93 84 ALA J O 1
ATOM 10345 N N . VAL D 1 84 ? 72.089 1.222 60.270 1.00 15.19 85 VAL J N 1
ATOM 10346 C CA . VAL D 1 84 ? 72.788 1.612 59.046 1.00 14.65 85 VAL J CA 1
ATOM 10347 C C . VAL D 1 84 ? 72.347 3.022 58.643 1.00 14.20 85 VAL J C 1
ATOM 10348 O O . VAL D 1 84 ? 71.165 3.358 58.721 1.00 14.19 85 VAL J O 1
ATOM 10352 N N . THR D 1 85 ? 73.303 3.851 58.235 1.00 13.98 86 THR J N 1
ATOM 10353 C CA . THR D 1 85 ? 72.992 5.143 57.614 1.00 14.16 86 THR J CA 1
ATOM 10354 C C . THR D 1 85 ? 73.624 5.168 56.231 1.00 14.12 86 THR J C 1
ATOM 10355 O O . THR D 1 85 ? 74.827 4.963 56.105 1.00 14.50 86 THR J O 1
ATOM 10359 N N . THR D 1 86 ? 72.799 5.368 55.209 1.00 13.75 87 THR J N 1
ATOM 10360 C CA . THR D 1 86 ? 73.280 5.513 53.840 1.00 13.59 87 THR J CA 1
ATOM 10361 C C . THR D 1 86 ? 73.213 6.982 53.453 1.00 13.90 87 THR J C 1
ATOM 10362 O O . THR D 1 86 ? 72.742 7.815 54.226 1.00 14.03 87 THR J O 1
ATOM 10366 N N . VAL D 1 87 ? 73.663 7.294 52.242 1.00 13.33 88 VAL J N 1
ATOM 10367 C CA . VAL D 1 87 ? 73.643 8.661 51.750 1.00 13.42 88 VAL J CA 1
ATOM 10368 C C . VAL D 1 87 ? 72.232 9.268 51.812 1.00 13.31 88 VAL J C 1
ATOM 10369 O O . VAL D 1 87 ? 72.082 10.444 52.143 1.00 13.43 88 VAL J O 1
ATOM 10373 N N . GLU D 1 88 ? 71.203 8.471 51.535 1.00 13.81 89 GLU J N 1
ATOM 10374 C CA . GLU D 1 88 ? 69.843 9.024 51.578 1.00 14.74 89 GLU J CA 1
ATOM 10375 C C . GLU D 1 88 ? 69.324 9.292 53.005 1.00 14.72 89 GLU J C 1
ATOM 10376 O O . GLU D 1 88 ? 68.334 10.001 53.196 1.00 14.48 89 GLU J O 1
ATOM 10382 N N . GLY D 1 89 ? 70.044 8.775 53.995 1.00 14.62 90 GLY J N 1
ATOM 10383 C CA . GLY D 1 89 ? 69.690 8.974 55.401 1.00 14.92 90 GLY J CA 1
ATOM 10384 C C . GLY D 1 89 ? 70.104 10.310 55.988 1.00 15.11 90 GLY J C 1
ATOM 10385 O O . GLY D 1 89 ? 69.660 10.663 57.096 1.00 16.26 90 GLY J O 1
ATOM 10386 N N . ILE D 1 90 ? 70.939 11.061 55.273 1.00 15.01 91 ILE J N 1
ATOM 10387 C CA . ILE D 1 90 ? 71.504 12.290 55.842 1.00 15.25 91 ILE J CA 1
ATOM 10388 C C . ILE D 1 90 ? 71.003 13.599 55.220 1.00 15.57 91 ILE J C 1
ATOM 10389 O O . ILE D 1 90 ? 71.204 14.674 55.784 1.00 15.70 91 ILE J O 1
ATOM 10394 N N . GLY D 1 91 ? 70.378 13.511 54.052 1.00 15.87 92 GLY J N 1
ATOM 10395 C CA . GLY D 1 91 ? 69.886 14.689 53.361 1.00 16.25 92 GLY J CA 1
ATOM 10396 C C . GLY D 1 91 ? 69.498 14.339 51.942 1.00 16.30 92 GLY J C 1
ATOM 10397 O O . GLY D 1 91 ? 69.844 13.263 51.441 1.00 16.05 92 GLY J O 1
ATOM 10398 N N . SER D 1 92 ? 68.769 15.252 51.306 1.00 17.07 93 SER J N 1
ATOM 10399 C CA . SER D 1 92 ? 68.226 15.041 49.959 1.00 17.65 93 SER J CA 1
ATOM 10400 C C . SER D 1 92 ? 67.943 16.396 49.332 1.00 17.99 93 SER J C 1
ATOM 10401 O O . SER D 1 92 ? 67.706 17.365 50.052 1.00 17.94 93 SER J O 1
ATOM 10404 N N . THR D 1 93 ? 67.967 16.457 48.001 1.00 18.18 94 THR J N 1
ATOM 10405 C CA . THR D 1 93 ? 67.608 17.681 47.279 1.00 18.90 94 THR J CA 1
ATOM 10406 C C . THR D 1 93 ? 66.108 17.944 47.365 1.00 19.47 94 THR J C 1
ATOM 10407 O O . THR D 1 93 ? 65.654 19.056 47.080 1.00 20.49 94 THR J O 1
ATOM 10411 N N . LYS D 1 94 ? 65.351 16.924 47.760 1.00 19.61 95 LYS J N 1
ATOM 10412 C CA . LYS D 1 94 ? 63.900 17.050 47.908 1.00 20.52 95 LYS J CA 1
ATOM 10413 C C . LYS D 1 94 ? 63.510 17.697 49.231 1.00 21.05 95 LYS J C 1
ATOM 10414 O O . LYS D 1 94 ? 62.393 18.216 49.375 1.00 21.56 95 LYS J O 1
ATOM 10420 N N . THR D 1 95 ? 64.428 17.650 50.191 1.00 21.65 96 THR J N 1
ATOM 10421 C CA . THR D 1 95 ? 64.209 18.200 51.526 1.00 21.50 96 THR J CA 1
ATOM 10422 C C . THR D 1 95 ? 65.279 19.249 51.809 1.00 21.54 96 THR J C 1
ATOM 10423 O O . THR D 1 95 ? 65.096 20.425 51.497 1.00 21.54 96 THR J O 1
ATOM 10427 N N . ARG D 1 96 ? 66.406 18.808 52.361 1.00 20.92 97 ARG J N 1
ATOM 10428 C CA . ARG D 1 96 ? 67.554 19.665 52.601 1.00 20.48 97 ARG J CA 1
ATOM 10429 C C . ARG D 1 96 ? 68.820 18.814 52.523 1.00 19.17 97 ARG J C 1
ATOM 10430 O O . ARG D 1 96 ? 68.864 17.713 53.071 1.00 19.18 97 ARG J O 1
ATOM 10438 N N . LEU D 1 97 ? 69.838 19.312 51.831 1.00 18.35 98 LEU J N 1
ATOM 10439 C CA . LEU D 1 97 ? 71.129 18.622 51.802 1.00 17.30 98 LEU J CA 1
ATOM 10440 C C . LEU D 1 97 ? 71.826 18.723 53.157 1.00 16.85 98 LEU J C 1
ATOM 10441 O O . LEU D 1 97 ? 71.703 19.738 53.846 1.00 17.04 98 LEU J O 1
ATOM 10446 N N . HIS D 1 98 ? 72.554 17.676 53.537 1.00 15.79 99 HIS J N 1
ATOM 10447 C CA . HIS D 1 98 ? 73.485 17.777 54.657 1.00 15.27 99 HIS J CA 1
ATOM 10448 C C . HIS D 1 98 ? 74.642 18.690 54.248 1.00 14.85 99 HIS J C 1
ATOM 10449 O O . HIS D 1 98 ? 75.032 18.711 53.072 1.00 14.89 99 HIS J O 1
ATOM 10456 N N . PRO D 1 99 ? 75.195 19.468 55.202 1.00 14.45 100 PRO J N 1
ATOM 10457 C CA . PRO D 1 99 ? 76.383 20.261 54.881 1.00 14.25 100 PRO J CA 1
ATOM 10458 C C . PRO D 1 99 ? 77.469 19.523 54.077 1.00 13.86 100 PRO J C 1
ATOM 10459 O O . PRO D 1 99 ? 78.035 20.109 53.154 1.00 14.45 100 PRO J O 1
ATOM 10463 N N . VAL D 1 100 ? 77.746 18.266 54.413 1.00 14.00 101 VAL J N 1
ATOM 10464 C CA . VAL D 1 100 ? 78.740 17.475 53.668 1.00 13.43 101 VAL J CA 1
ATOM 10465 C C . VAL D 1 100 ? 78.367 17.390 52.179 1.00 13.24 101 VAL J C 1
ATOM 10466 O O . VAL D 1 100 ? 79.213 17.580 51.305 1.00 12.91 101 VAL J O 1
ATOM 10470 N N . GLN D 1 101 ? 77.091 17.118 51.913 1.00 13.01 102 GLN J N 1
ATOM 10471 C CA . GLN D 1 101 ? 76.575 17.007 50.537 1.00 13.32 102 GLN J CA 1
ATOM 10472 C C . GLN D 1 101 ? 76.614 18.353 49.816 1.00 13.64 102 GLN J C 1
ATOM 10473 O O . GLN D 1 101 ? 77.029 18.442 48.661 1.00 13.28 102 GLN J O 1
ATOM 10479 N N . GLU D 1 102 ? 76.171 19.412 50.490 1.00 13.92 103 GLU J N 1
ATOM 10480 C CA . GLU D 1 102 ? 76.181 20.740 49.886 1.00 15.18 103 GLU J CA 1
ATOM 10481 C C . GLU D 1 102 ? 77.594 21.172 49.491 1.00 14.41 103 GLU J C 1
ATOM 10482 O O . GLU D 1 102 ? 77.814 21.669 48.385 1.00 14.67 103 GLU J O 1
ATOM 10488 N N . ARG D 1 103 ? 78.540 20.980 50.404 1.00 14.71 104 ARG J N 1
ATOM 10489 C CA . ARG D 1 103 ? 79.902 21.476 50.221 1.00 14.73 104 ARG J CA 1
ATOM 10490 C C . ARG D 1 103 ? 80.691 20.728 49.148 1.00 14.54 104 ARG J C 1
ATOM 10491 O O . ARG D 1 103 ? 81.407 21.357 48.360 1.00 14.90 104 ARG J O 1
ATOM 10499 N N . ILE D 1 104 ? 80.536 19.408 49.083 1.00 13.94 105 ILE J N 1
ATOM 10500 C CA . ILE D 1 104 ? 81.234 18.655 48.045 1.00 13.91 105 ILE J CA 1
ATOM 10501 C C . ILE D 1 104 ? 80.700 19.058 46.669 1.00 13.67 105 ILE J C 1
ATOM 10502 O O . ILE D 1 104 ? 81.470 19.184 45.709 1.00 14.24 105 ILE J O 1
ATOM 10507 N N . ALA D 1 105 ? 79.388 19.289 46.580 1.00 13.82 106 ALA J N 1
ATOM 10508 C CA . ALA D 1 105 ? 78.789 19.719 45.312 1.00 14.16 106 ALA J CA 1
ATOM 10509 C C . ALA D 1 105 ? 79.222 21.121 44.887 1.00 14.45 106 ALA J C 1
ATOM 10510 O O . ALA D 1 105 ? 79.639 21.323 43.742 1.00 15.03 106 ALA J O 1
ATOM 10512 N N . LYS D 1 106 ? 79.157 22.080 45.811 1.00 14.31 107 LYS J N 1
ATOM 10513 C CA . LYS D 1 106 ? 79.461 23.476 45.473 1.00 14.55 107 LYS J CA 1
ATOM 10514 C C . LYS D 1 106 ? 80.960 23.732 45.287 1.00 13.92 107 LYS J C 1
ATOM 10515 O O . LYS D 1 106 ? 81.358 24.733 44.675 1.00 14.90 107 LYS J O 1
ATOM 10521 N N . SER D 1 107 ? 81.784 22.820 45.807 1.00 13.68 108 SER J N 1
ATOM 10522 C CA . SER D 1 107 ? 83.243 22.942 45.717 1.00 13.83 108 SER J CA 1
ATOM 10523 C C . SER D 1 107 ? 83.834 22.267 44.480 1.00 13.09 108 SER J C 1
ATOM 10524 O O . SER D 1 107 ? 85.060 22.201 44.320 1.00 13.11 108 SER J O 1
ATOM 10527 N N . HIS D 1 108 ? 82.959 21.750 43.622 1.00 12.93 109 HIS J N 1
ATOM 10528 C CA . HIS D 1 108 ? 83.375 21.075 42.387 1.00 12.68 109 HIS J CA 1
ATOM 10529 C C . HIS D 1 108 ? 84.077 19.752 42.707 1.00 12.40 109 HIS J C 1
ATOM 10530 O O . HIS D 1 108 ? 84.972 19.303 41.976 1.00 13.49 109 HIS J O 1
ATOM 10537 N N . GLY D 1 109 ? 83.638 19.122 43.795 1.00 11.29 110 GLY J N 1
ATOM 10538 C CA . GLY D 1 109 ? 84.211 17.842 44.222 1.00 11.51 110 GLY J CA 1
ATOM 10539 C C . GLY D 1 109 ? 83.522 16.625 43.616 1.00 11.30 110 GLY J C 1
ATOM 10540 O O . GLY D 1 109 ? 83.875 15.483 43.933 1.00 11.59 110 GLY J O 1
ATOM 10541 N N . SER D 1 110 ? 82.535 16.869 42.748 1.00 11.03 111 SER J N 1
ATOM 10542 C CA . SER D 1 110 ? 81.795 15.786 42.107 1.00 10.22 111 SER J CA 1
ATOM 10543 C C . SER D 1 110 ? 81.762 16.022 40.606 1.00 10.49 111 SER J C 1
ATOM 10544 O O . SER D 1 110 ? 81.283 17.062 40.146 1.00 10.58 111 SER J O 1
ATOM 10547 N N . GLN D 1 111 ? 82.287 15.061 39.852 1.00 10.24 112 GLN J N 1
ATOM 10548 C CA . GLN D 1 111 ? 82.271 15.119 38.384 1.00 9.50 112 GLN J CA 1
ATOM 10549 C C . GLN D 1 111 ? 81.276 14.084 37.848 1.00 9.25 112 GLN J C 1
ATOM 10550 O O . GLN D 1 111 ? 80.109 14.406 37.684 1.00 9.40 112 GLN J O 1
ATOM 10556 N N . CYS D 1 112 ? 81.702 12.839 37.628 1.00 9.10 113 CYS J N 1
ATOM 10557 C CA . CYS D 1 112 ? 80.741 11.815 37.188 1.00 8.85 113 CYS J CA 1
ATOM 10558 C C . CYS D 1 112 ? 79.761 11.491 38.304 1.00 8.84 113 CYS J C 1
ATOM 10559 O O . CYS D 1 112 ? 78.610 11.120 38.043 1.00 9.18 113 CYS J O 1
ATOM 10562 N N . GLY D 1 113 ? 80.227 11.639 39.548 1.00 9.13 114 GLY J N 1
ATOM 10563 C CA . GLY D 1 113 ? 79.394 11.474 40.730 1.00 9.73 114 GLY J CA 1
ATOM 10564 C C . GLY D 1 113 ? 79.312 10.095 41.356 1.00 9.43 114 GLY J C 1
ATOM 10565 O O . GLY D 1 113 ? 78.701 9.925 42.411 1.00 9.42 114 GLY J O 1
ATOM 10566 N N . PHE D 1 114 ? 79.932 9.101 40.728 1.00 9.13 115 PHE J N 1
ATOM 10567 C CA . PHE D 1 114 ? 79.735 7.731 41.177 1.00 9.32 115 PHE J CA 1
ATOM 10568 C C . PHE D 1 114 ? 80.390 7.444 42.539 1.00 9.55 115 PHE J C 1
ATOM 10569 O O . PHE D 1 114 ? 79.888 6.635 43.315 1.00 9.93 115 PHE J O 1
ATOM 10577 N N . CYS D 1 115 ? 81.500 8.129 42.822 1.00 9.29 116 CYS J N 1
ATOM 10578 C CA . CYS D 1 115 ? 82.218 7.954 44.100 1.00 9.33 116 CYS J CA 1
ATOM 10579 C C . CYS D 1 115 ? 81.654 8.861 45.168 1.00 9.47 116 CYS J C 1
ATOM 10580 O O . CYS D 1 115 ? 82.000 8.729 46.349 1.00 9.61 116 CYS J O 1
ATOM 10583 N N . THR D 1 116 ? 80.796 9.797 44.760 1.00 9.37 117 THR J N 1
ATOM 10584 C CA . THR D 1 116 ? 80.394 10.878 45.669 1.00 9.73 117 THR J CA 1
ATOM 10585 C C . THR D 1 116 ? 79.654 10.419 46.937 1.00 9.85 117 THR J C 1
ATOM 10586 O O . THR D 1 116 ? 80.005 10.863 48.040 1.00 10.14 117 THR J O 1
ATOM 10590 N N . PRO D 1 117 ? 78.639 9.533 46.810 1.00 9.87 118 PRO J N 1
ATOM 10591 C CA . PRO D 1 117 ? 77.985 9.023 48.030 1.00 10.15 118 PRO J CA 1
ATOM 10592 C C . PRO D 1 117 ? 78.958 8.401 49.031 1.00 10.87 118 PRO J C 1
ATOM 10593 O O . PRO D 1 117 ? 78.857 8.673 50.232 1.00 10.57 118 PRO J O 1
ATOM 10597 N N . GLY D 1 118 ? 79.912 7.609 48.542 1.00 10.42 119 GLY J N 1
ATOM 10598 C CA . GLY D 1 118 ? 80.869 6.934 49.433 1.00 11.14 119 GLY J CA 1
ATOM 10599 C C . GLY D 1 118 ? 81.750 7.922 50.169 1.00 11.38 119 GLY J C 1
ATOM 10600 O O . GLY D 1 118 ? 81.974 7.792 51.375 1.00 12.00 119 GLY J O 1
ATOM 10601 N N . ILE D 1 119 ? 82.228 8.921 49.439 1.00 11.63 120 ILE J N 1
ATOM 10602 C CA . ILE D 1 119 ? 83.059 9.983 50.018 1.00 11.58 120 ILE J CA 1
ATOM 10603 C C . ILE D 1 119 ? 82.229 10.805 51.013 1.00 11.77 120 ILE J C 1
ATOM 10604 O O . ILE D 1 119 ? 82.684 11.092 52.123 1.00 12.25 120 ILE J O 1
ATOM 10609 N N . VAL D 1 120 ? 80.995 11.139 50.638 1.00 12.02 121 VAL J N 1
ATOM 10610 C CA . VAL D 1 120 ? 80.076 11.803 51.571 1.00 12.27 121 VAL J CA 1
ATOM 10611 C C . VAL D 1 120 ? 79.935 11.026 52.884 1.00 12.58 121 VAL J C 1
ATOM 10612 O O . VAL D 1 120 ? 80.032 11.610 53.971 1.00 12.96 121 VAL J O 1
ATOM 10616 N N . MET D 1 121 ? 79.720 9.714 52.786 1.00 12.50 122 MET J N 1
ATOM 10617 C CA . MET D 1 121 ? 79.576 8.894 53.979 1.00 12.34 122 MET J CA 1
ATOM 10618 C C . MET D 1 121 ? 80.866 8.799 54.809 1.00 12.90 122 MET J C 1
ATOM 10619 O O . MET D 1 121 ? 80.800 8.775 56.036 1.00 12.98 122 MET J O 1
ATOM 10624 N N . SER D 1 122 ? 82.022 8.740 54.153 1.00 13.03 123 SER J N 1
ATOM 10625 C CA . SER D 1 122 ? 83.292 8.786 54.887 1.00 13.50 123 SER J CA 1
ATOM 10626 C C . SER D 1 122 ? 83.469 10.094 55.658 1.00 14.19 123 SER J C 1
ATOM 10627 O O . SER D 1 122 ? 83.889 10.068 56.817 1.00 14.51 123 SER J O 1
ATOM 10630 N N . MET D 1 123 ? 83.133 11.219 55.029 1.00 14.63 124 MET J N 1
ATOM 10631 C CA . MET D 1 123 ? 83.239 12.520 55.696 1.00 15.05 124 MET J CA 1
ATOM 10632 C C . MET D 1 123 ? 82.184 12.655 56.791 1.00 15.71 124 MET J C 1
ATOM 10633 O O . MET D 1 123 ? 82.480 13.129 57.898 1.00 15.36 124 MET J O 1
ATOM 10638 N N . TYR D 1 124 ? 80.956 12.236 56.481 1.00 15.85 125 TYR J N 1
ATOM 10639 C CA . TYR D 1 124 ? 79.869 12.235 57.457 1.00 15.93 125 TYR J CA 1
ATOM 10640 C C . TYR D 1 124 ? 80.239 11.468 58.733 1.00 16.23 125 TYR J C 1
ATOM 10641 O O . TYR D 1 124 ? 80.015 11.951 59.846 1.00 15.87 125 TYR J O 1
ATOM 10650 N N . THR D 1 125 ? 80.812 10.279 58.560 1.00 15.83 126 THR J N 1
ATOM 10651 C CA . THR D 1 125 ? 81.216 9.425 59.676 1.00 16.48 126 THR J CA 1
ATOM 10652 C C . THR D 1 125 ? 82.266 10.124 60.538 1.00 16.72 126 THR J C 1
ATOM 10653 O O . THR D 1 125 ? 82.191 10.089 61.778 1.00 16.70 126 THR J O 1
ATOM 10657 N N . LEU D 1 126 ? 83.232 10.762 59.884 1.00 17.02 127 LEU J N 1
ATOM 10658 C CA . LEU D 1 126 ? 84.252 11.534 60.598 1.00 17.50 127 LEU J CA 1
ATOM 10659 C C . LEU D 1 126 ? 83.603 12.602 61.485 1.00 18.02 127 LEU J C 1
ATOM 10660 O O . LEU D 1 126 ? 83.911 12.693 62.682 1.00 18.16 127 LEU J O 1
ATOM 10665 N N . LEU D 1 127 ? 82.692 13.382 60.907 1.00 18.45 128 LEU J N 1
ATOM 10666 C CA . LEU D 1 127 ? 82.032 14.470 61.641 1.00 19.36 128 LEU J CA 1
ATOM 10667 C C . LEU D 1 127 ? 81.174 13.974 62.804 1.00 20.09 128 LEU J C 1
ATOM 10668 O O . LEU D 1 127 ? 81.044 14.656 63.834 1.00 20.41 128 LEU J O 1
ATOM 10673 N N . ARG D 1 128 ? 80.605 12.785 62.645 1.00 21.11 129 ARG J N 1
ATOM 10674 C CA . ARG D 1 128 ? 79.806 12.174 63.703 1.00 22.84 129 ARG J CA 1
ATOM 10675 C C . ARG D 1 128 ? 80.670 11.773 64.906 1.00 23.52 129 ARG J C 1
ATOM 10676 O O . ARG D 1 128 ? 80.197 11.777 66.048 1.00 23.94 129 ARG J O 1
ATOM 10684 N N . ASN D 1 129 ? 81.928 11.435 64.636 1.00 24.11 130 ASN J N 1
ATOM 10685 C CA . ASN D 1 129 ? 82.903 11.090 65.667 1.00 24.97 130 ASN J CA 1
ATOM 10686 C C . ASN D 1 129 ? 83.612 12.327 66.209 1.00 25.58 130 ASN J C 1
ATOM 10687 O O . ASN D 1 129 ? 83.973 12.382 67.390 1.00 25.80 130 ASN J O 1
ATOM 10692 N N . GLN D 1 130 ? 83.815 13.306 65.330 1.00 26.33 131 GLN J N 1
ATOM 10693 C CA . GLN D 1 130 ? 84.579 14.506 65.637 1.00 27.50 131 GLN J CA 1
ATOM 10694 C C . GLN D 1 130 ? 84.033 15.720 64.865 1.00 27.97 131 GLN J C 1
ATOM 10695 O O . GLN D 1 130 ? 84.417 15.949 63.717 1.00 27.37 131 GLN J O 1
ATOM 10701 N N . PRO D 1 131 ? 83.128 16.496 65.500 1.00 28.80 132 PRO J N 1
ATOM 10702 C CA . PRO D 1 131 ? 82.473 17.662 64.886 1.00 29.61 132 PRO J CA 1
ATOM 10703 C C . PRO D 1 131 ? 83.430 18.762 64.408 1.00 30.30 132 PRO J C 1
ATOM 10704 O O . PRO D 1 131 ? 83.111 19.474 63.451 1.00 30.62 132 PRO J O 1
ATOM 10708 N N . GLU D 1 132 ? 84.576 18.916 65.071 1.00 31.19 133 GLU J N 1
ATOM 10709 C CA . GLU D 1 132 ? 85.616 19.841 64.598 1.00 32.10 133 GLU J CA 1
ATOM 10710 C C . GLU D 1 132 ? 86.940 19.116 64.366 1.00 31.88 133 GLU J C 1
ATOM 10711 O O . GLU D 1 132 ? 87.843 19.173 65.211 1.00 32.04 133 GLU J O 1
ATOM 10717 N N . PRO D 1 133 ? 87.067 18.435 63.211 1.00 31.71 134 PRO J N 1
ATOM 10718 C CA . PRO D 1 133 ? 88.297 17.708 62.927 1.00 31.46 134 PRO J CA 1
ATOM 10719 C C . PRO D 1 133 ? 89.430 18.652 62.544 1.00 31.40 134 PRO J C 1
ATOM 10720 O O . PRO D 1 133 ? 89.181 19.802 62.183 1.00 31.51 134 PRO J O 1
ATOM 10724 N N . THR D 1 134 ? 90.665 18.172 62.629 1.00 31.23 135 THR J N 1
ATOM 10725 C CA . THR D 1 134 ? 91.797 18.919 62.087 1.00 31.17 135 THR J CA 1
ATOM 10726 C C . THR D 1 134 ? 91.873 18.662 60.586 1.00 31.06 135 THR J C 1
ATOM 10727 O O . THR D 1 134 ? 91.309 17.682 60.087 1.00 30.77 135 THR J O 1
ATOM 10731 N N . VAL D 1 135 ? 92.568 19.544 59.875 1.00 31.18 136 VAL J N 1
ATOM 10732 C CA . VAL D 1 135 ? 92.874 19.341 58.459 1.00 31.29 136 VAL J CA 1
ATOM 10733 C C . VAL D 1 135 ? 93.490 17.955 58.244 1.00 31.48 136 VAL J C 1
ATOM 10734 O O . VAL D 1 135 ? 93.173 17.268 57.269 1.00 31.37 136 VAL J O 1
ATOM 10738 N N . GLU D 1 136 ? 94.340 17.539 59.184 1.00 31.54 137 GLU J N 1
ATOM 10739 C CA . GLU D 1 136 ? 95.029 16.244 59.113 1.00 31.49 137 GLU J CA 1
ATOM 10740 C C . GLU D 1 136 ? 94.073 15.047 59.159 1.00 30.86 137 GLU J C 1
ATOM 10741 O O . GLU D 1 136 ? 94.223 14.103 58.382 1.00 30.65 137 GLU J O 1
ATOM 10747 N N . GLU D 1 137 ? 93.091 15.101 60.060 1.00 30.29 138 GLU J N 1
ATOM 10748 C CA . GLU D 1 137 ? 92.088 14.040 60.199 1.00 29.78 138 GLU J CA 1
ATOM 10749 C C . GLU D 1 137 ? 91.224 13.899 58.945 1.00 29.25 138 GLU J C 1
ATOM 10750 O O . GLU D 1 137 ? 90.879 12.784 58.545 1.00 28.87 138 GLU J O 1
ATOM 10756 N N . ILE D 1 138 ? 90.884 15.035 58.336 1.00 28.90 139 ILE J N 1
ATOM 10757 C CA . ILE D 1 138 ? 90.060 15.063 57.119 1.00 28.67 139 ILE J CA 1
ATOM 10758 C C . ILE D 1 138 ? 90.696 14.291 55.947 1.00 28.98 139 ILE J C 1
ATOM 10759 O O . ILE D 1 138 ? 90.043 13.445 55.342 1.00 28.81 139 ILE J O 1
ATOM 10764 N N . GLU D 1 139 ? 91.961 14.560 55.633 1.00 29.56 140 GLU J N 1
ATOM 10765 C CA . GLU D 1 139 ? 92.598 13.838 54.523 1.00 29.90 140 GLU J CA 1
ATOM 10766 C C . GLU D 1 139 ? 92.723 12.341 54.802 1.00 29.38 140 GLU J C 1
ATOM 10767 O O . GLU D 1 139 ? 92.454 11.507 53.925 1.00 29.80 140 GLU J O 1
ATOM 10773 N N . ASP D 1 140 ? 93.100 12.006 56.035 1.00 28.26 141 ASP J N 1
ATOM 10774 C CA . ASP D 1 140 ? 93.220 10.615 56.456 1.00 27.47 141 ASP J CA 1
ATOM 10775 C C . ASP D 1 140 ? 91.904 9.863 56.467 1.00 25.88 141 ASP J C 1
ATOM 10776 O O . ASP D 1 140 ? 91.886 8.651 56.644 1.00 26.71 141 ASP J O 1
ATOM 10781 N N . ALA D 1 141 ? 90.798 10.574 56.284 1.00 23.58 142 ALA J N 1
ATOM 10782 C CA . ALA D 1 141 ? 89.486 9.959 56.391 1.00 21.24 142 ALA J CA 1
ATOM 10783 C C . ALA D 1 141 ? 89.111 9.174 55.137 1.00 19.50 142 ALA J C 1
ATOM 10784 O O . ALA D 1 141 ? 88.152 8.401 55.157 1.00 18.67 142 ALA J O 1
ATOM 10786 N N . PHE D 1 142 ? 89.883 9.358 54.065 1.00 17.52 143 PHE J N 1
ATOM 10787 C CA . PHE D 1 142 ? 89.497 8.853 52.739 1.00 16.69 143 PHE J CA 1
ATOM 10788 C C . PHE D 1 142 ? 90.468 7.877 52.065 1.00 16.36 143 PHE J C 1
ATOM 10789 O O . PHE D 1 142 ? 90.463 7.769 50.835 1.00 15.69 143 PHE J O 1
ATOM 10797 N N . GLN D 1 143 ? 91.294 7.172 52.835 1.00 16.43 144 GLN J N 1
ATOM 10798 C CA . GLN D 1 143 ? 92.237 6.217 52.231 1.00 16.93 144 GLN J CA 1
ATOM 10799 C C . GLN D 1 143 ? 91.480 5.098 51.531 1.00 16.57 144 GLN J C 1
ATOM 10800 O O . GLN D 1 143 ? 92.013 4.425 50.630 1.00 17.33 144 GLN J O 1
ATOM 10806 N N . GLY D 1 144 ? 90.230 4.914 51.938 1.00 15.39 145 GLY J N 1
ATOM 10807 C CA . GLY D 1 144 ? 89.400 3.853 51.382 1.00 14.07 145 GLY J CA 1
ATOM 10808 C C . GLY D 1 144 ? 88.457 4.264 50.267 1.00 13.35 145 GLY J C 1
ATOM 10809 O O . GLY D 1 144 ? 87.626 3.461 49.850 1.00 13.94 145 GLY J O 1
ATOM 10810 N N . ASN D 1 145 ? 88.552 5.509 49.807 1.00 12.79 146 ASN J N 1
ATOM 10811 C CA . ASN D 1 145 ? 87.669 6.013 48.742 1.00 11.77 146 ASN J CA 1
ATOM 10812 C C . ASN D 1 145 ? 88.455 6.447 47.517 1.00 11.69 146 ASN J C 1
ATOM 10813 O O . ASN D 1 145 ? 89.348 7.294 47.612 1.00 11.99 146 ASN J O 1
ATOM 10818 N N . LEU D 1 146 ? 88.115 5.863 46.370 1.00 11.31 147 LEU J N 1
ATOM 10819 C CA . LEU D 1 146 ? 88.758 6.205 45.106 1.00 11.16 147 LEU J CA 1
ATOM 10820 C C . LEU D 1 146 ? 87.874 7.084 44.227 1.00 11.03 147 LEU J C 1
ATOM 10821 O O . LEU D 1 146 ? 86.662 6.893 44.151 1.00 10.58 147 LEU J O 1
ATOM 10826 N N . CYS D 1 147 ? 88.498 8.050 43.573 1.00 10.46 148 CYS J N 1
ATOM 10827 C CA . CYS D 1 147 ? 87.812 8.885 42.610 1.00 10.81 148 CYS J CA 1
ATOM 10828 C C . CYS D 1 147 ? 88.666 8.954 41.359 1.00 10.63 148 CYS J C 1
ATOM 10829 O O . CYS D 1 147 ? 89.853 9.271 41.446 1.00 10.62 148 CYS J O 1
ATOM 10832 N N . ARG D 1 148 ? 88.065 8.669 40.207 1.00 10.74 149 ARG J N 1
ATOM 10833 C CA . ARG D 1 148 ? 88.788 8.653 38.944 1.00 10.02 149 ARG J CA 1
ATOM 10834 C C . ARG D 1 148 ? 88.741 9.996 38.195 1.00 10.25 149 ARG J C 1
ATOM 10835 O O . ARG D 1 148 ? 89.573 10.249 37.308 1.00 9.78 149 ARG J O 1
ATOM 10843 N N . CYS D 1 149 ? 87.787 10.856 38.571 1.00 9.81 150 CYS J N 1
ATOM 10844 C CA . CYS D 1 149 ? 87.480 12.077 37.831 1.00 9.80 150 CYS J CA 1
ATOM 10845 C C . CYS D 1 149 ? 88.158 13.349 38.300 1.00 10.28 150 CYS J C 1
ATOM 10846 O O . CYS D 1 149 ? 88.572 14.140 37.480 1.00 9.63 150 CYS J O 1
ATOM 10849 N N . THR D 1 150 ? 88.208 13.563 39.616 1.00 9.96 151 THR J N 1
ATOM 10850 C CA . THR D 1 150 ? 88.436 14.934 40.136 1.00 11.03 151 THR J CA 1
ATOM 10851 C C . THR D 1 150 ? 89.894 15.281 40.401 1.00 11.10 151 THR J C 1
ATOM 10852 O O . THR D 1 150 ? 90.242 16.461 40.487 1.00 11.25 151 THR J O 1
ATOM 10856 N N . GLY D 1 151 ? 90.740 14.272 40.589 1.00 11.42 152 GLY J N 1
ATOM 10857 C CA . GLY D 1 151 ? 92.117 14.547 41.023 1.00 11.02 152 GLY J CA 1
ATOM 10858 C C . GLY D 1 151 ? 92.168 14.966 42.490 1.00 11.41 152 GLY J C 1
ATOM 10859 O O . GLY D 1 151 ? 93.203 15.463 42.959 1.00 11.55 152 GLY J O 1
ATOM 10860 N N . TYR D 1 152 ? 91.038 14.789 43.185 1.00 11.05 153 TYR J N 1
ATOM 10861 C CA . TYR D 1 152 ? 90.915 14.899 44.653 1.00 11.56 153 TYR J CA 1
ATOM 10862 C C . TYR D 1 152 ? 91.025 16.290 45.266 1.00 11.98 153 TYR J C 1
ATOM 10863 O O . TYR D 1 152 ? 90.372 16.543 46.283 1.00 12.39 153 TYR J O 1
ATOM 10872 N N . ARG D 1 153 ? 91.845 17.166 44.675 1.00 12.90 154 ARG J N 1
ATOM 10873 C CA . ARG D 1 153 ? 92.078 18.530 45.202 1.00 13.46 154 ARG J CA 1
ATOM 10874 C C . ARG D 1 153 ? 90.788 19.247 45.660 1.00 13.26 154 ARG J C 1
ATOM 10875 O O . ARG D 1 153 ? 90.715 19.676 46.816 1.00 13.37 154 ARG J O 1
ATOM 10883 N N . PRO D 1 154 ? 89.770 19.355 44.780 1.00 13.32 155 PRO J N 1
ATOM 10884 C CA . PRO D 1 154 ? 88.565 20.100 45.186 1.00 13.14 155 PRO J CA 1
ATOM 10885 C C . PRO D 1 154 ? 87.795 19.484 46.355 1.00 13.20 155 PRO J C 1
ATOM 10886 O O . PRO D 1 154 ? 87.157 20.215 47.098 1.00 14.19 155 PRO J O 1
ATOM 10890 N N . ILE D 1 155 ? 87.826 18.157 46.493 1.00 12.72 156 ILE J N 1
ATOM 10891 C CA . ILE D 1 155 ? 87.103 17.456 47.550 1.00 13.00 156 ILE J CA 1
ATOM 10892 C C . ILE D 1 155 ? 87.713 17.825 48.904 1.00 12.98 156 ILE J C 1
ATOM 10893 O O . ILE D 1 155 ? 87.001 18.213 49.849 1.00 13.22 156 ILE J O 1
ATOM 10898 N N . LEU D 1 156 ? 89.038 17.726 48.987 1.00 13.97 157 LEU J N 1
ATOM 10899 C CA . LEU D 1 156 ? 89.753 18.131 50.201 1.00 14.78 157 LEU J CA 1
ATOM 10900 C C . LEU D 1 156 ? 89.577 19.615 50.506 1.00 15.41 157 LEU J C 1
ATOM 10901 O O . LEU D 1 156 ? 89.379 19.996 51.670 1.00 15.69 157 LEU J O 1
ATOM 10906 N N . GLN D 1 157 ? 89.622 20.446 49.471 1.00 16.19 158 GLN J N 1
ATOM 10907 C CA . GLN D 1 157 ? 89.441 21.888 49.666 1.00 17.48 158 GLN J CA 1
ATOM 10908 C C . GLN D 1 157 ? 88.045 22.212 50.198 1.00 17.87 158 GLN J C 1
ATOM 10909 O O . GLN D 1 157 ? 87.897 23.025 51.116 1.00 17.77 158 GLN J O 1
ATOM 10915 N N . GLY D 1 158 ? 87.025 21.577 49.628 1.00 17.61 159 GLY J N 1
ATOM 10916 C CA . GLY D 1 158 ? 85.664 21.746 50.120 1.00 18.63 159 GLY J CA 1
ATOM 10917 C C . GLY D 1 158 ? 85.515 21.340 51.575 1.00 18.80 159 GLY J C 1
ATOM 10918 O O . GLY D 1 158 ? 84.936 22.081 52.379 1.00 19.84 159 GLY J O 1
ATOM 10919 N N . PHE D 1 159 ? 86.053 20.177 51.930 1.00 18.54 160 PHE J N 1
ATOM 10920 C CA . PHE D 1 159 ? 85.892 19.647 53.289 1.00 18.62 160 PHE J CA 1
ATOM 10921 C C . PHE D 1 159 ? 86.777 20.322 54.337 1.00 19.79 160 PHE J C 1
ATOM 10922 O O . PHE D 1 159 ? 86.483 20.239 55.528 1.00 19.81 160 PHE J O 1
ATOM 10930 N N . ARG D 1 160 ? 87.842 20.992 53.896 1.00 20.97 161 ARG J N 1
ATOM 10931 C CA . ARG D 1 160 ? 88.724 21.745 54.806 1.00 22.45 161 ARG J CA 1
ATOM 10932 C C . ARG D 1 160 ? 87.953 22.794 55.615 1.00 22.73 161 ARG J C 1
ATOM 10933 O O . ARG D 1 160 ? 88.366 23.164 56.726 1.00 22.85 161 ARG J O 1
ATOM 10941 N N . THR D 1 161 ? 86.830 23.251 55.060 1.00 22.88 162 THR J N 1
ATOM 10942 C CA . THR D 1 161 ? 85.969 24.249 55.701 1.00 23.19 162 THR J CA 1
ATOM 10943 C C . THR D 1 161 ? 85.380 23.751 57.026 1.00 23.53 162 THR J C 1
ATOM 10944 O O . THR D 1 161 ? 84.962 24.558 57.861 1.00 23.26 162 THR J O 1
ATOM 10948 N N . PHE D 1 162 ? 85.349 22.429 57.208 1.00 23.90 163 PHE J N 1
ATOM 10949 C CA . PHE D 1 162 ? 84.892 21.801 58.456 1.00 24.90 163 PHE J CA 1
ATOM 10950 C C . PHE D 1 162 ? 85.963 21.783 59.553 1.00 25.95 163 PHE J C 1
ATOM 10951 O O . PHE D 1 162 ? 85.663 21.486 60.709 1.00 25.90 163 PHE J O 1
ATOM 10959 N N . ALA D 1 163 ? 87.202 22.087 59.177 1.00 27.50 164 ALA J N 1
ATOM 10960 C CA . ALA D 1 163 ? 88.339 22.012 60.094 1.00 29.61 164 ALA J CA 1
ATOM 10961 C C . ALA D 1 163 ? 88.483 23.268 60.951 1.00 30.88 164 ALA J C 1
ATOM 10962 O O . ALA D 1 163 ? 87.667 24.191 60.862 1.00 31.43 164 ALA J O 1
ATOM 10964 N N . LYS D 1 164 ? 89.549 23.288 61.755 1.00 32.83 165 LYS J N 1
ATOM 10965 C CA . LYS D 1 164 ? 89.842 24.338 62.745 1.00 33.96 165 LYS J CA 1
ATOM 10966 C C . LYS D 1 164 ? 88.857 24.268 63.905 1.00 34.45 165 LYS J C 1
ATOM 10967 O O . LYS D 1 164 ? 88.616 23.188 64.451 1.00 35.02 165 LYS J O 1
ATOM 10973 N N . PRO E 2 30 ? 72.401 -11.068 74.973 1.00 28.88 224 PRO K N 1
ATOM 10974 C CA . PRO E 2 30 ? 72.333 -11.634 73.630 1.00 28.68 224 PRO K CA 1
ATOM 10975 C C . PRO E 2 30 ? 72.095 -13.141 73.657 1.00 28.40 224 PRO K C 1
ATOM 10976 O O . PRO E 2 30 ? 72.533 -13.828 74.587 1.00 28.31 224 PRO K O 1
ATOM 10980 N N . LYS E 2 31 ? 71.392 -13.639 72.646 1.00 27.80 225 LYS K N 1
ATOM 10981 C CA . LYS E 2 31 ? 71.175 -15.074 72.482 1.00 27.32 225 LYS K CA 1
ATOM 10982 C C . LYS E 2 31 ? 71.664 -15.533 71.109 1.00 26.53 225 LYS K C 1
ATOM 10983 O O . LYS E 2 31 ? 71.672 -14.751 70.152 1.00 26.08 225 LYS K O 1
ATOM 10989 N N . GLN E 2 32 ? 72.077 -16.796 71.032 1.00 25.57 226 GLN K N 1
ATOM 10990 C CA . GLN E 2 32 ? 72.560 -17.392 69.796 1.00 25.00 226 GLN K CA 1
ATOM 10991 C C . GLN E 2 32 ? 71.489 -17.326 68.712 1.00 24.49 226 GLN K C 1
ATOM 10992 O O . GLN E 2 32 ? 70.338 -17.690 68.950 1.00 24.75 226 GLN K O 1
ATOM 10998 N N . LEU E 2 33 ? 71.876 -16.854 67.529 1.00 23.90 227 LEU K N 1
ATOM 10999 C CA . LEU E 2 33 ? 70.961 -16.797 66.397 1.00 23.13 227 LEU K CA 1
ATOM 11000 C C . LEU E 2 33 ? 71.397 -17.747 65.292 1.00 22.49 227 LEU K C 1
ATOM 11001 O O . LEU E 2 33 ? 72.589 -17.986 65.093 1.00 21.80 227 LEU K O 1
ATOM 11006 N N . ARG E 2 34 ? 70.418 -18.296 64.587 1.00 22.24 228 ARG K N 1
ATOM 11007 C CA . ARG E 2 34 ? 70.689 -19.190 63.476 1.00 22.03 228 ARG K CA 1
ATOM 11008 C C . ARG E 2 34 ? 70.033 -18.647 62.215 1.00 21.60 228 ARG K C 1
ATOM 11009 O O . ARG E 2 34 ? 68.837 -18.351 62.208 1.00 21.52 228 ARG K O 1
ATOM 11017 N N . PHE E 2 35 ? 70.833 -18.507 61.159 1.00 21.37 229 PHE K N 1
ATOM 11018 C CA . PHE E 2 35 ? 70.321 -18.103 59.849 1.00 21.02 229 PHE K CA 1
ATOM 11019 C C . PHE E 2 35 ? 70.627 -19.190 58.814 1.00 21.31 229 PHE K C 1
ATOM 11020 O O . PHE E 2 35 ? 71.715 -19.768 58.810 1.00 21.05 229 PHE K O 1
ATOM 11028 N N . GLU E 2 36 ? 69.656 -19.472 57.948 1.00 21.89 230 GLU K N 1
ATOM 11029 C CA . GLU E 2 36 ? 69.776 -20.557 56.978 1.00 22.99 230 GLU K CA 1
ATOM 11030 C C . GLU E 2 36 ? 69.532 -20.026 55.572 1.00 22.57 230 GLU K C 1
ATOM 11031 O O . GLU E 2 36 ? 68.467 -19.467 55.285 1.00 22.46 230 GLU K O 1
ATOM 11037 N N . GLY E 2 37 ? 70.513 -20.217 54.700 1.00 22.33 231 GLY K N 1
ATOM 11038 C CA . GLY E 2 37 ? 70.388 -19.775 53.315 1.00 22.17 231 GLY K CA 1
ATOM 11039 C C . GLY E 2 37 ? 70.350 -20.932 52.345 1.00 22.29 231 GLY K C 1
ATOM 11040 O O . GLY E 2 37 ? 70.119 -22.081 52.736 1.00 21.90 231 GLY K O 1
ATOM 11041 N N . GLU E 2 38 ? 70.588 -20.620 51.075 1.00 22.11 232 GLU K N 1
ATOM 11042 C CA . GLU E 2 38 ? 70.607 -21.622 50.014 1.00 22.37 232 GLU K CA 1
ATOM 11043 C C . GLU E 2 38 ? 71.718 -22.653 50.165 1.00 22.33 232 GLU K C 1
ATOM 11044 O O . GLU E 2 38 ? 71.520 -23.824 49.844 1.00 22.61 232 GLU K O 1
ATOM 11050 N N . ARG E 2 39 ? 72.885 -22.214 50.633 1.00 21.91 233 ARG K N 1
ATOM 11051 C CA . ARG E 2 39 ? 74.068 -23.075 50.728 1.00 22.12 233 ARG K CA 1
ATOM 11052 C C . ARG E 2 39 ? 74.731 -23.061 52.108 1.00 21.93 233 ARG K C 1
ATOM 11053 O O . ARG E 2 39 ? 75.485 -23.976 52.453 1.00 22.19 233 ARG K O 1
ATOM 11061 N N . VAL E 2 40 ? 74.446 -22.018 52.884 1.00 21.76 234 VAL K N 1
ATOM 11062 C CA . VAL E 2 40 ? 75.194 -21.731 54.108 1.00 21.25 234 VAL K CA 1
ATOM 11063 C C . VAL E 2 40 ? 74.267 -21.636 55.316 1.00 21.09 234 VAL K C 1
ATOM 11064 O O . VAL E 2 40 ? 73.168 -21.086 55.225 1.00 20.54 234 VAL K O 1
ATOM 11068 N N . THR E 2 41 ? 74.719 -22.193 56.442 1.00 20.86 235 THR K N 1
ATOM 11069 C CA . THR E 2 41 ? 74.086 -21.959 57.739 1.00 20.62 235 THR K CA 1
ATOM 11070 C C . THR E 2 41 ? 75.031 -21.076 58.552 1.00 20.08 235 THR K C 1
ATOM 11071 O O . THR E 2 41 ? 76.228 -21.366 58.644 1.00 20.49 235 THR K O 1
ATOM 11075 N N . TRP E 2 42 ? 74.492 -19.990 59.104 1.00 19.25 236 TRP K N 1
ATOM 11076 C CA . TRP E 2 42 ? 75.248 -19.025 59.903 1.00 18.77 236 TRP K CA 1
ATOM 11077 C C . TRP E 2 42 ? 74.771 -19.129 61.338 1.00 18.74 236 TRP K C 1
ATOM 11078 O O . TRP E 2 42 ? 73.563 -19.073 61.605 1.00 18.97 236 TRP K O 1
ATOM 11089 N N . ILE E 2 43 ? 75.717 -19.285 62.257 1.00 18.74 237 ILE K N 1
ATOM 11090 C CA . ILE E 2 43 ? 75.405 -19.247 63.678 1.00 18.85 237 ILE K CA 1
ATOM 11091 C C . ILE E 2 43 ? 76.133 -18.088 64.326 1.00 18.60 237 ILE K C 1
ATOM 11092 O O . ILE E 2 43 ? 77.360 -18.024 64.285 1.00 17.96 237 ILE K O 1
ATOM 11097 N N . GLN E 2 44 ? 75.351 -17.170 64.890 1.00 18.57 238 GLN K N 1
ATOM 11098 C CA . GLN E 2 44 ? 75.862 -16.039 65.634 1.00 18.42 238 GLN K CA 1
ATOM 11099 C C . GLN E 2 44 ? 75.999 -16.496 67.076 1.00 18.76 238 GLN K C 1
ATOM 11100 O O . GLN E 2 44 ? 75.002 -16.611 67.789 1.00 18.62 238 GLN K O 1
ATOM 11106 N N . ALA E 2 45 ? 77.229 -16.781 67.492 1.00 18.74 239 ALA K N 1
ATOM 11107 C CA . ALA E 2 45 ? 77.480 -17.269 68.853 1.00 18.90 239 ALA K CA 1
ATOM 11108 C C . ALA E 2 45 ? 77.461 -16.128 69.865 1.00 19.02 239 ALA K C 1
ATOM 11109 O O . ALA E 2 45 ? 78.108 -15.094 69.668 1.00 19.12 239 ALA K O 1
ATOM 11111 N N . SER E 2 46 ? 76.719 -16.318 70.954 1.00 19.35 240 SER K N 1
ATOM 11112 C CA . SER E 2 46 ? 76.575 -15.269 71.968 1.00 19.62 240 SER K CA 1
ATOM 11113 C C . SER E 2 46 ? 77.607 -15.374 73.098 1.00 19.86 240 SER K C 1
ATOM 11114 O O . SER E 2 46 ? 77.936 -14.370 73.734 1.00 19.58 240 SER K O 1
ATOM 11117 N N . THR E 2 47 ? 78.105 -16.589 73.335 1.00 19.40 241 THR K N 1
ATOM 11118 C CA . THR E 2 47 ? 79.026 -16.847 74.444 1.00 19.92 241 THR K CA 1
ATOM 11119 C C . THR E 2 47 ? 80.234 -17.646 73.983 1.00 19.66 241 THR K C 1
ATOM 11120 O O . THR E 2 47 ? 80.178 -18.329 72.963 1.00 18.88 241 THR K O 1
ATOM 11124 N N . LEU E 2 48 ? 81.314 -17.565 74.759 1.00 19.80 242 LEU K N 1
ATOM 11125 C CA . LEU E 2 48 ? 82.523 -18.345 74.505 1.00 20.32 242 LEU K CA 1
ATOM 11126 C C . LEU E 2 48 ? 82.256 -19.850 74.480 1.00 20.70 242 LEU K C 1
ATOM 11127 O O . LEU E 2 48 ? 82.816 -20.555 73.637 1.00 20.76 242 LEU K O 1
ATOM 11132 N N . LYS E 2 49 ? 81.422 -20.339 75.400 1.00 21.45 243 LYS K N 1
ATOM 11133 C CA . LYS E 2 49 ? 81.054 -21.760 75.420 1.00 22.08 243 LYS K CA 1
ATOM 11134 C C . LYS E 2 49 ? 80.424 -22.198 74.099 1.00 22.11 243 LYS K C 1
ATOM 11135 O O . LYS E 2 49 ? 80.813 -23.218 73.535 1.00 22.37 243 LYS K O 1
ATOM 11141 N N . GLU E 2 50 ? 79.466 -21.412 73.610 1.00 22.07 244 GLU K N 1
ATOM 11142 C CA . GLU E 2 50 ? 78.770 -21.727 72.362 1.00 22.18 244 GLU K CA 1
ATOM 11143 C C . GLU E 2 50 ? 79.743 -21.863 71.201 1.00 21.84 244 GLU K C 1
ATOM 11144 O O . GLU E 2 50 ? 79.684 -22.839 70.454 1.00 21.94 244 GLU K O 1
ATOM 11150 N N . LEU E 2 51 ? 80.656 -20.899 71.081 1.00 21.53 245 LEU K N 1
ATOM 11151 C CA . LEU E 2 51 ? 81.702 -20.931 70.057 1.00 21.07 245 LEU K CA 1
ATOM 11152 C C . LEU E 2 51 ? 82.548 -22.206 70.127 1.00 21.33 245 LEU K C 1
ATOM 11153 O O . LEU E 2 51 ? 82.796 -22.847 69.103 1.00 20.69 245 LEU K O 1
ATOM 11158 N N . LEU E 2 52 ? 82.972 -22.579 71.333 1.00 21.60 246 LEU K N 1
ATOM 11159 C CA . LEU E 2 52 ? 83.851 -23.738 71.486 1.00 22.27 246 LEU K CA 1
ATOM 11160 C C . LEU E 2 52 ? 83.115 -25.042 71.240 1.00 22.66 246 LEU K C 1
ATOM 11161 O O . LEU E 2 52 ? 83.677 -25.973 70.655 1.00 22.87 246 LEU K O 1
ATOM 11166 N N . ASP E 2 53 ? 81.857 -25.094 71.676 1.00 23.70 247 ASP K N 1
ATOM 11167 C CA . ASP E 2 53 ? 80.970 -26.221 71.394 1.00 24.57 247 ASP K CA 1
ATOM 11168 C C . ASP E 2 53 ? 80.774 -26.379 69.884 1.00 25.10 247 ASP K C 1
ATOM 11169 O O . ASP E 2 53 ? 80.988 -27.462 69.332 1.00 25.13 247 ASP K O 1
ATOM 11174 N N . LEU E 2 54 ? 80.391 -25.288 69.222 1.00 25.63 248 LEU K N 1
ATOM 11175 C CA . LEU E 2 54 ? 80.140 -25.305 67.777 1.00 26.41 248 LEU K CA 1
ATOM 11176 C C . LEU E 2 54 ? 81.387 -25.715 66.989 1.00 26.97 248 LEU K C 1
ATOM 11177 O O . LEU E 2 54 ? 81.294 -26.471 66.026 1.00 27.34 248 LEU K O 1
ATOM 11182 N N . LYS E 2 55 ? 82.551 -25.227 67.414 1.00 27.89 249 LYS K N 1
ATOM 11183 C CA . LYS E 2 55 ? 83.812 -25.538 66.739 1.00 28.84 249 LYS K CA 1
ATOM 11184 C C . LYS E 2 55 ? 84.255 -26.991 66.949 1.00 29.45 249 LYS K C 1
ATOM 11185 O O . LYS E 2 55 ? 84.953 -27.553 66.109 1.00 29.54 249 LYS K O 1
ATOM 11191 N N . ALA E 2 56 ? 83.842 -27.592 68.062 1.00 29.88 250 ALA K N 1
ATOM 11192 C CA . ALA E 2 56 ? 84.129 -29.001 68.325 1.00 30.71 250 ALA K CA 1
ATOM 11193 C C . ALA E 2 56 ? 83.131 -29.917 67.615 1.00 31.08 250 ALA K C 1
ATOM 11194 O O . ALA E 2 56 ? 83.509 -30.959 67.073 1.00 31.33 250 ALA K O 1
ATOM 11196 N N . GLN E 2 57 ? 81.863 -29.512 67.617 1.00 31.65 251 GLN K N 1
ATOM 11197 C CA . GLN E 2 57 ? 80.793 -30.258 66.957 1.00 32.44 251 GLN K CA 1
ATOM 11198 C C . GLN E 2 57 ? 80.903 -30.169 65.438 1.00 32.51 251 GLN K C 1
ATOM 11199 O O . GLN E 2 57 ? 80.479 -31.082 64.726 1.00 32.75 251 GLN K O 1
ATOM 11205 N N . HIS E 2 58 ? 81.461 -29.059 64.957 1.00 32.55 252 HIS K N 1
ATOM 11206 C CA . HIS E 2 58 ? 81.659 -28.823 63.533 1.00 32.73 252 HIS K CA 1
ATOM 11207 C C . HIS E 2 58 ? 83.033 -28.184 63.282 1.00 32.65 252 HIS K C 1
ATOM 11208 O O . HIS E 2 58 ? 83.132 -26.963 63.135 1.00 32.53 252 HIS K O 1
ATOM 11215 N N . PRO E 2 59 ? 84.102 -29.008 63.224 1.00 32.69 253 PRO K N 1
ATOM 11216 C CA . PRO E 2 59 ? 85.464 -28.482 63.062 1.00 32.61 253 PRO K CA 1
ATOM 11217 C C . PRO E 2 59 ? 85.668 -27.770 61.725 1.00 32.54 253 PRO K C 1
ATOM 11218 O O . PRO E 2 59 ? 86.521 -26.884 61.624 1.00 32.51 253 PRO K O 1
ATOM 11222 N N . GLU E 2 60 ? 84.884 -28.167 60.722 1.00 32.40 254 GLU K N 1
ATOM 11223 C CA . GLU E 2 60 ? 84.942 -27.591 59.377 1.00 32.54 254 GLU K CA 1
ATOM 11224 C C . GLU E 2 60 ? 84.372 -26.170 59.320 1.00 31.66 254 GLU K C 1
ATOM 11225 O O . GLU E 2 60 ? 84.682 -25.412 58.396 1.00 31.97 254 GLU K O 1
ATOM 11231 N N . ALA E 2 61 ? 83.549 -25.815 60.308 1.00 30.50 255 ALA K N 1
ATOM 11232 C CA . ALA E 2 61 ? 82.965 -24.470 60.415 1.00 29.08 255 ALA K CA 1
ATOM 11233 C C . ALA E 2 61 ? 83.978 -23.353 60.223 1.00 28.03 255 ALA K C 1
ATOM 11234 O O . ALA E 2 61 ? 85.100 -23.420 60.725 1.00 28.13 255 ALA K O 1
ATOM 11236 N N . LYS E 2 62 ? 83.566 -22.316 59.505 1.00 26.65 256 LYS K N 1
ATOM 11237 C CA . LYS E 2 62 ? 84.409 -21.151 59.302 1.00 25.30 256 LYS K CA 1
ATOM 11238 C C . LYS E 2 62 ? 84.000 -20.008 60.206 1.00 23.94 256 LYS K C 1
ATOM 11239 O O . LYS E 2 62 ? 82.844 -19.582 60.197 1.00 23.58 256 LYS K O 1
ATOM 11245 N N . LEU E 2 63 ? 84.951 -19.511 60.987 1.00 22.54 257 LEU K N 1
ATOM 11246 C CA . LEU E 2 63 ? 84.727 -18.286 61.740 1.00 21.13 257 LEU K CA 1
ATOM 11247 C C . LEU E 2 63 ? 84.707 -17.106 60.776 1.00 20.51 257 LEU K C 1
ATOM 11248 O O . LEU E 2 63 ? 85.495 -17.059 59.827 1.00 20.35 257 LEU K O 1
ATOM 11253 N N . VAL E 2 64 ? 83.769 -16.189 60.997 1.00 18.93 258 VAL K N 1
ATOM 11254 C CA . VAL E 2 64 ? 83.729 -14.919 60.281 1.00 18.06 258 VAL K CA 1
ATOM 11255 C C . VAL E 2 64 ? 83.497 -13.809 61.302 1.00 17.42 258 VAL K C 1
ATOM 11256 O O . VAL E 2 64 ? 82.619 -13.919 62.164 1.00 17.33 258 VAL K O 1
ATOM 11260 N N . VAL E 2 65 ? 84.310 -12.759 61.221 1.00 16.71 259 VAL K N 1
ATOM 11261 C CA . VAL E 2 65 ? 84.113 -11.555 62.025 1.00 16.63 259 VAL K CA 1
ATOM 11262 C C . VAL E 2 65 ? 83.831 -10.399 61.061 1.00 16.32 259 VAL K C 1
ATOM 11263 O O . VAL E 2 65 ? 82.670 -10.031 60.852 1.00 16.61 259 VAL K O 1
ATOM 11267 N N . GLY E 2 66 ? 84.878 -9.852 60.456 1.00 16.12 260 GLY K N 1
ATOM 11268 C CA . GLY E 2 66 ? 84.728 -8.724 59.532 1.00 15.77 260 GLY K CA 1
ATOM 11269 C C . GLY E 2 66 ? 84.308 -9.134 58.135 1.00 15.63 260 GLY K C 1
ATOM 11270 O O . GLY E 2 66 ? 83.763 -8.316 57.386 1.00 15.51 260 GLY K O 1
ATOM 11271 N N . ASN E 2 67 ? 84.569 -10.394 57.791 1.00 14.60 261 ASN K N 1
ATOM 11272 C CA . ASN E 2 67 ? 84.315 -10.934 56.444 1.00 14.53 261 ASN K CA 1
ATOM 11273 C C . ASN E 2 67 ? 85.202 -10.334 55.352 1.00 15.00 261 ASN K C 1
ATOM 11274 O O . ASN E 2 67 ? 84.945 -10.545 54.159 1.00 14.84 261 ASN K O 1
ATOM 11279 N N . THR E 2 68 ? 86.241 -9.593 55.737 1.00 15.12 262 THR K N 1
ATOM 11280 C CA . THR E 2 68 ? 87.063 -8.887 54.738 1.00 15.73 262 THR K CA 1
ATOM 11281 C C . THR E 2 68 ? 88.024 -9.815 53.997 1.00 15.98 262 THR K C 1
ATOM 11282 O O . THR E 2 68 ? 88.579 -9.438 52.961 1.00 16.83 262 THR K O 1
ATOM 11286 N N . GLU E 2 69 ? 88.222 -11.015 54.535 1.00 16.29 263 GLU K N 1
ATOM 11287 C CA . GLU E 2 69 ? 88.927 -12.096 53.838 1.00 16.66 263 GLU K CA 1
ATOM 11288 C C . GLU E 2 69 ? 87.955 -13.161 53.289 1.00 16.16 263 GLU K C 1
ATOM 11289 O O . GLU E 2 69 ? 88.018 -13.514 52.105 1.00 15.76 263 GLU K O 1
ATOM 11295 N N . ILE E 2 70 ? 87.064 -13.667 54.142 1.00 15.71 264 ILE K N 1
ATOM 11296 C CA . ILE E 2 70 ? 86.093 -14.700 53.734 1.00 15.77 264 ILE K CA 1
ATOM 11297 C C . ILE E 2 70 ? 85.196 -14.238 52.571 1.00 15.87 264 ILE K C 1
ATOM 11298 O O . ILE E 2 70 ? 84.900 -15.022 51.674 1.00 15.92 264 ILE K O 1
ATOM 11303 N N . GLY E 2 71 ? 84.810 -12.963 52.571 1.00 15.71 265 GLY K N 1
ATOM 11304 C CA . GLY E 2 71 ? 83.993 -12.408 51.476 1.00 15.90 265 GLY K CA 1
ATOM 11305 C C . GLY E 2 71 ? 84.718 -12.454 50.146 1.00 16.21 265 GLY K C 1
ATOM 11306 O O . GLY E 2 71 ? 84.096 -12.635 49.095 1.00 15.71 265 GLY K O 1
ATOM 11307 N N . ILE E 2 72 ? 86.035 -12.258 50.199 1.00 16.10 266 ILE K N 1
ATOM 11308 C CA . ILE E 2 72 ? 86.900 -12.361 49.027 1.00 16.36 266 ILE K CA 1
ATOM 11309 C C . ILE E 2 72 ? 87.040 -13.824 48.624 1.00 16.99 266 ILE K C 1
ATOM 11310 O O . ILE E 2 72 ? 86.977 -14.148 47.441 1.00 16.72 266 ILE K O 1
ATOM 11315 N N . GLU E 2 73 ? 87.222 -14.707 49.607 1.00 17.63 267 GLU K N 1
ATOM 11316 C CA . GLU E 2 73 ? 87.349 -16.139 49.329 1.00 18.98 267 GLU K CA 1
ATOM 11317 C C . GLU E 2 73 ? 86.097 -16.698 48.649 1.00 19.23 267 GLU K C 1
ATOM 11318 O O . GLU E 2 73 ? 86.202 -17.449 47.675 1.00 19.10 267 GLU K O 1
ATOM 11324 N N . MET E 2 74 ? 84.923 -16.299 49.138 1.00 19.60 268 MET K N 1
ATOM 11325 C CA . MET E 2 74 ? 83.655 -16.810 48.613 1.00 21.33 268 MET K CA 1
ATOM 11326 C C . MET E 2 74 ? 83.330 -16.258 47.219 1.00 19.85 268 MET K C 1
ATOM 11327 O O . MET E 2 74 ? 82.875 -17.002 46.348 1.00 19.72 268 MET K O 1
ATOM 11332 N N . LYS E 2 75 ? 83.588 -14.968 47.010 1.00 18.85 269 LYS K N 1
ATOM 11333 C CA . LYS E 2 75 ? 83.252 -14.328 45.734 1.00 18.12 269 LYS K CA 1
ATOM 11334 C C . LYS E 2 75 ? 84.294 -14.605 44.646 1.00 18.51 269 LYS K C 1
ATOM 11335 O O . LYS E 2 75 ? 83.938 -14.965 43.522 1.00 18.26 269 LYS K O 1
ATOM 11341 N N . PHE E 2 76 ? 85.573 -14.433 44.978 1.00 18.77 270 PHE K N 1
ATOM 11342 C CA . PHE E 2 76 ? 86.631 -14.439 43.966 1.00 19.33 270 PHE K CA 1
ATOM 11343 C C . PHE E 2 76 ? 87.431 -15.734 43.875 1.00 20.82 270 PHE K C 1
ATOM 11344 O O . PHE E 2 76 ? 88.032 -16.010 42.841 1.00 20.52 270 PHE K O 1
ATOM 11352 N N . LYS E 2 77 ? 87.449 -16.518 44.948 1.00 22.63 271 LYS K N 1
ATOM 11353 C CA . LYS E 2 77 ? 88.132 -17.808 44.913 1.00 25.02 271 LYS K CA 1
ATOM 11354 C C . LYS E 2 77 ? 87.114 -18.941 44.874 1.00 26.09 271 LYS K C 1
ATOM 11355 O O . LYS E 2 77 ? 87.479 -20.117 44.886 1.00 26.98 271 LYS K O 1
ATOM 11361 N N . ASN E 2 78 ? 85.837 -18.563 44.826 1.00 27.50 272 ASN K N 1
ATOM 11362 C CA . ASN E 2 78 ? 84.714 -19.493 44.667 1.00 28.54 272 ASN K CA 1
ATOM 11363 C C . ASN E 2 78 ? 84.715 -20.610 45.712 1.00 28.61 272 ASN K C 1
ATOM 11364 O O . ASN E 2 78 ? 84.405 -21.773 45.424 1.00 28.99 272 ASN K O 1
ATOM 11369 N N . GLN E 2 79 ? 85.079 -20.227 46.932 1.00 28.33 273 GLN K N 1
ATOM 11370 C CA . GLN E 2 79 ? 85.094 -21.132 48.070 1.00 28.16 273 GLN K CA 1
ATOM 11371 C C . GLN E 2 79 ? 83.707 -21.182 48.680 1.00 27.69 273 GLN K C 1
ATOM 11372 O O . GLN E 2 79 ? 83.032 -20.154 48.792 1.00 27.93 273 GLN K O 1
ATOM 11378 N N . LEU E 2 80 ? 83.279 -22.377 49.076 1.00 27.02 274 LEU K N 1
ATOM 11379 C CA . LEU E 2 80 ? 82.021 -22.520 49.792 1.00 26.38 274 LEU K CA 1
ATOM 11380 C C . LEU E 2 80 ? 82.258 -23.057 51.196 1.00 25.76 274 LEU K C 1
ATOM 11381 O O . LEU E 2 80 ? 82.858 -24.116 51.376 1.00 25.33 274 LEU K O 1
ATOM 11386 N N . PHE E 2 81 ? 81.778 -22.301 52.176 1.00 25.13 275 PHE K N 1
ATOM 11387 C CA . PHE E 2 81 ? 81.833 -22.693 53.578 1.00 24.76 275 PHE K CA 1
ATOM 11388 C C . PHE E 2 81 ? 80.393 -22.884 54.054 1.00 24.28 275 PHE K C 1
ATOM 11389 O O . PHE E 2 81 ? 79.719 -21.916 54.409 1.00 24.30 275 PHE K O 1
ATOM 11397 N N . PRO E 2 82 ? 79.902 -24.141 54.022 1.00 24.07 276 PRO K N 1
ATOM 11398 C CA . PRO E 2 82 ? 78.497 -24.458 54.300 1.00 23.59 276 PRO K CA 1
ATOM 11399 C C . PRO E 2 82 ? 78.023 -24.100 55.710 1.00 23.25 276 PRO K C 1
ATOM 11400 O O . PRO E 2 82 ? 76.818 -23.987 55.946 1.00 22.86 276 PRO K O 1
ATOM 11404 N N . MET E 2 83 ? 78.956 -23.945 56.641 1.00 23.14 277 MET K N 1
ATOM 11405 C CA . MET E 2 83 ? 78.604 -23.476 57.977 1.00 23.47 277 MET K CA 1
ATOM 11406 C C . MET E 2 83 ? 79.594 -22.423 58.448 1.00 21.90 277 MET K C 1
ATOM 11407 O O . MET E 2 83 ? 80.814 -22.612 58.378 1.00 21.98 277 MET K O 1
ATOM 11412 N N . ILE E 2 84 ? 79.039 -21.302 58.898 1.00 20.52 278 ILE K N 1
ATOM 11413 C CA . ILE E 2 84 ? 79.812 -20.189 59.422 1.00 19.72 278 ILE K CA 1
ATOM 11414 C C . ILE E 2 84 ? 79.412 -19.954 60.876 1.00 18.71 278 ILE K C 1
ATOM 11415 O O . ILE E 2 84 ? 78.237 -20.068 61.217 1.00 18.50 278 ILE K O 1
ATOM 11420 N N . ILE E 2 85 ? 80.396 -19.643 61.719 1.00 18.24 279 ILE K N 1
ATOM 11421 C CA . ILE E 2 85 ? 80.132 -19.167 63.073 1.00 17.39 279 ILE K CA 1
ATOM 11422 C C . ILE E 2 85 ? 80.684 -17.752 63.193 1.00 16.71 279 ILE K C 1
ATOM 11423 O O . ILE E 2 85 ? 81.855 -17.521 62.908 1.00 16.25 279 ILE K O 1
ATOM 11428 N N . CYS E 2 86 ? 79.841 -16.810 63.606 1.00 16.26 280 CYS K N 1
ATOM 11429 C CA . CYS E 2 86 ? 80.302 -15.450 63.876 1.00 16.13 280 CYS K CA 1
ATOM 11430 C C . CYS E 2 86 ? 80.427 -15.198 65.383 1.00 15.92 280 CYS K C 1
ATOM 11431 O O . CYS E 2 86 ? 79.416 -15.137 66.081 1.00 16.13 280 CYS K O 1
ATOM 11434 N N . PRO E 2 87 ? 81.671 -15.064 65.886 1.00 15.90 281 PRO K N 1
ATOM 11435 C CA . PRO E 2 87 ? 81.892 -14.906 67.319 1.00 15.84 281 PRO K CA 1
ATOM 11436 C C . PRO E 2 87 ? 82.042 -13.445 67.763 1.00 16.52 281 PRO K C 1
ATOM 11437 O O . PRO E 2 87 ? 82.480 -13.182 68.890 1.00 16.69 281 PRO K O 1
ATOM 11441 N N . ALA E 2 88 ? 81.670 -12.501 66.893 1.00 16.48 282 ALA K N 1
ATOM 11442 C CA . ALA E 2 88 ? 81.892 -11.076 67.150 1.00 16.44 282 ALA K CA 1
ATOM 11443 C C . ALA E 2 88 ? 81.260 -10.508 68.437 1.00 16.77 282 ALA K C 1
ATOM 11444 O O . ALA E 2 88 ? 81.743 -9.508 68.980 1.00 16.91 282 ALA K O 1
ATOM 11446 N N . TRP E 2 89 ? 80.184 -11.139 68.905 1.00 17.11 283 TRP K N 1
ATOM 11447 C CA . TRP E 2 89 ? 79.457 -10.687 70.097 1.00 17.63 283 TRP K CA 1
ATOM 11448 C C . TRP E 2 89 ? 80.133 -11.086 71.405 1.00 18.18 283 TRP K C 1
ATOM 11449 O O . TRP E 2 89 ? 79.842 -10.510 72.450 1.00 18.61 283 TRP K O 1
ATOM 11460 N N . ILE E 2 90 ? 81.005 -12.085 71.344 1.00 18.12 284 ILE K N 1
ATOM 11461 C CA . ILE E 2 90 ? 81.565 -12.696 72.552 1.00 18.00 284 ILE K CA 1
ATOM 11462 C C . ILE E 2 90 ? 82.521 -11.747 73.295 1.00 18.02 284 ILE K C 1
ATOM 11463 O O . ILE E 2 90 ? 83.533 -11.325 72.736 1.00 17.96 284 ILE K O 1
ATOM 11468 N N . PRO E 2 91 ? 82.203 -11.408 74.564 1.00 18.28 285 PRO K N 1
ATOM 11469 C CA . PRO E 2 91 ? 83.007 -10.440 75.316 1.00 18.24 285 PRO K CA 1
ATOM 11470 C C . PRO E 2 91 ? 84.506 -10.751 75.347 1.00 18.05 285 PRO K C 1
ATOM 11471 O O . PRO E 2 91 ? 85.319 -9.838 75.215 1.00 18.66 285 PRO K O 1
ATOM 11475 N N . GLU E 2 92 ? 84.848 -12.029 75.515 1.00 18.33 286 GLU K N 1
ATOM 11476 C CA . GLU E 2 92 ? 86.243 -12.471 75.635 1.00 18.27 286 GLU K CA 1
ATOM 11477 C C . GLU E 2 92 ? 87.055 -12.173 74.375 1.00 18.16 286 GLU K C 1
ATOM 11478 O O . GLU E 2 92 ? 88.263 -11.911 74.447 1.00 18.56 286 GLU K O 1
ATOM 11484 N N . LEU E 2 93 ? 86.377 -12.193 73.230 1.00 17.96 287 LEU K N 1
ATOM 11485 C CA . LEU E 2 93 ? 87.026 -11.907 71.954 1.00 17.52 287 LEU K CA 1
ATOM 11486 C C . LEU E 2 93 ? 87.120 -10.407 71.675 1.00 17.27 287 LEU K C 1
ATOM 11487 O O . LEU E 2 93 ? 87.700 -9.993 70.667 1.00 16.64 287 LEU K O 1
ATOM 11492 N N . ASN E 2 94 ? 86.576 -9.589 72.575 1.00 17.02 288 ASN K N 1
ATOM 11493 C CA . ASN E 2 94 ? 86.581 -8.136 72.387 1.00 17.52 288 ASN K CA 1
ATOM 11494 C C . ASN E 2 94 ? 87.310 -7.356 73.489 1.00 17.79 288 ASN K C 1
ATOM 11495 O O . ASN E 2 94 ? 87.408 -6.123 73.434 1.00 17.26 288 ASN K O 1
ATOM 11500 N N . ALA E 2 95 ? 87.843 -8.091 74.462 1.00 17.99 289 ALA K N 1
ATOM 11501 C CA . ALA E 2 95 ? 88.431 -7.487 75.651 1.00 19.01 289 ALA K CA 1
ATOM 11502 C C . ALA E 2 95 ? 89.792 -6.850 75.380 1.00 19.31 289 ALA K C 1
ATOM 11503 O O . ALA E 2 95 ? 90.630 -7.411 74.660 1.00 19.35 289 ALA K O 1
ATOM 11505 N N . VAL E 2 96 ? 90.009 -5.675 75.970 1.00 20.04 290 VAL K N 1
ATOM 11506 C CA . VAL E 2 96 ? 91.310 -5.017 75.928 1.00 20.98 290 VAL K CA 1
ATOM 11507 C C . VAL E 2 96 ? 91.852 -4.944 77.355 1.00 21.80 290 VAL K C 1
ATOM 11508 O O . VAL E 2 96 ? 91.200 -4.398 78.247 1.00 21.73 290 VAL K O 1
ATOM 11512 N N . GLU E 2 97 ? 93.037 -5.511 77.560 1.00 22.70 291 GLU K N 1
ATOM 11513 C CA . GLU E 2 97 ? 93.617 -5.632 78.895 1.00 23.90 291 GLU K CA 1
ATOM 11514 C C . GLU E 2 97 ? 95.062 -5.157 78.936 1.00 23.91 291 GLU K C 1
ATOM 11515 O O . GLU E 2 97 ? 95.922 -5.650 78.197 1.00 23.91 291 GLU K O 1
ATOM 11521 N N . HIS E 2 98 ? 95.328 -4.203 79.818 1.00 23.78 292 HIS K N 1
ATOM 11522 C CA . HIS E 2 98 ? 96.667 -3.658 79.955 1.00 23.88 292 HIS K CA 1
ATOM 11523 C C . HIS E 2 98 ? 97.379 -4.407 81.070 1.00 24.39 292 HIS K C 1
ATOM 11524 O O . HIS E 2 98 ? 97.021 -4.285 82.244 1.00 24.76 292 HIS K O 1
ATOM 11531 N N . GLY E 2 99 ? 98.365 -5.213 80.689 1.00 24.44 293 GLY K N 1
ATOM 11532 C CA . GLY E 2 99 ? 99.060 -6.078 81.634 1.00 24.97 293 GLY K CA 1
ATOM 11533 C C . GLY E 2 99 ? 100.467 -5.596 81.929 1.00 25.19 293 GLY K C 1
ATOM 11534 O O . GLY E 2 99 ? 100.908 -4.584 81.370 1.00 25.17 293 GLY K O 1
ATOM 11535 N N . PRO E 2 100 ? 101.185 -6.309 82.820 1.00 25.59 294 PRO K N 1
ATOM 11536 C CA . PRO E 2 100 ? 102.563 -5.926 83.147 1.00 26.01 294 PRO K CA 1
ATOM 11537 C C . PRO E 2 100 ? 103.529 -6.068 81.974 1.00 26.09 294 PRO K C 1
ATOM 11538 O O . PRO E 2 100 ? 104.486 -5.293 81.871 1.00 26.39 294 PRO K O 1
ATOM 11542 N N . GLU E 2 101 ? 103.265 -7.034 81.094 1.00 26.19 295 GLU K N 1
ATOM 11543 C CA . GLU E 2 101 ? 104.195 -7.373 80.014 1.00 26.39 295 GLU K CA 1
ATOM 11544 C C . GLU E 2 101 ? 103.748 -6.908 78.621 1.00 25.30 295 GLU K C 1
ATOM 11545 O O . GLU E 2 101 ? 104.538 -6.931 77.672 1.00 24.88 295 GLU K O 1
ATOM 11551 N N . GLY E 2 102 ? 102.493 -6.478 78.505 1.00 24.35 296 GLY K N 1
ATOM 11552 C CA . GLY E 2 102 ? 101.976 -5.972 77.229 1.00 22.99 296 GLY K CA 1
ATOM 11553 C C . GLY E 2 102 ? 100.495 -5.653 77.263 1.00 22.24 296 GLY K C 1
ATOM 11554 O O . GLY E 2 102 ? 99.860 -5.718 78.320 1.00 21.78 296 GLY K O 1
ATOM 11555 N N . ILE E 2 103 ? 99.945 -5.295 76.103 1.00 21.19 297 ILE K N 1
ATOM 11556 C CA . ILE E 2 103 ? 98.510 -5.033 75.974 1.00 20.54 297 ILE K CA 1
ATOM 11557 C C . ILE E 2 103 ? 97.855 -6.183 75.222 1.00 20.25 297 ILE K C 1
ATOM 11558 O O . ILE E 2 103 ? 98.286 -6.538 74.116 1.00 20.11 297 ILE K O 1
ATOM 11563 N N . SER E 2 104 ? 96.830 -6.766 75.836 1.00 19.70 298 SER K N 1
ATOM 11564 C CA . SER E 2 104 ? 96.119 -7.902 75.266 1.00 19.46 298 SER K CA 1
ATOM 11565 C C . SER E 2 104 ? 94.861 -7.434 74.546 1.00 19.15 298 SER K C 1
ATOM 11566 O O . SER E 2 104 ? 94.078 -6.654 75.094 1.00 18.77 298 SER K O 1
ATOM 11569 N N . PHE E 2 105 ? 94.681 -7.916 73.317 1.00 18.02 299 PHE K N 1
ATOM 11570 C CA . PHE E 2 105 ? 93.475 -7.657 72.534 1.00 17.43 299 PHE K CA 1
ATOM 11571 C C . PHE E 2 105 ? 92.753 -8.953 72.238 1.00 17.14 299 PHE K C 1
ATOM 11572 O O . PHE E 2 105 ? 93.374 -9.924 71.798 1.00 16.91 299 PHE K O 1
ATOM 11580 N N . GLY E 2 106 ? 91.438 -8.959 72.458 1.00 16.88 300 GLY K N 1
ATOM 11581 C CA . GLY E 2 106 ? 90.592 -10.068 72.025 1.00 16.29 300 GLY K CA 1
ATOM 11582 C C . GLY E 2 106 ? 90.698 -10.207 70.513 1.00 16.19 300 GLY K C 1
ATOM 11583 O O . GLY E 2 106 ? 90.911 -9.219 69.814 1.00 16.90 300 GLY K O 1
ATOM 11584 N N . ALA E 2 107 ? 90.564 -11.435 70.020 1.00 15.76 301 ALA K N 1
ATOM 11585 C CA . ALA E 2 107 ? 90.808 -11.734 68.604 1.00 15.52 301 ALA K CA 1
ATOM 11586 C C . ALA E 2 107 ? 89.879 -11.025 67.619 1.00 15.63 301 ALA K C 1
ATOM 11587 O O . ALA E 2 107 ? 90.259 -10.809 66.463 1.00 15.34 301 ALA K O 1
ATOM 11589 N N . ALA E 2 108 ? 88.670 -10.693 68.071 1.00 15.53 302 ALA K N 1
ATOM 11590 C CA . ALA E 2 108 ? 87.669 -10.047 67.220 1.00 15.60 302 ALA K CA 1
ATOM 11591 C C . ALA E 2 108 ? 87.831 -8.525 67.193 1.00 15.64 302 ALA K C 1
ATOM 11592 O O . ALA E 2 108 ? 87.152 -7.842 66.419 1.00 15.58 302 ALA K O 1
ATOM 11594 N N . CYS E 2 109 ? 88.718 -7.990 68.036 1.00 15.31 303 CYS K N 1
ATOM 11595 C CA . CYS E 2 109 ? 88.961 -6.547 68.080 1.00 15.10 303 CYS K CA 1
ATOM 11596 C C . CYS E 2 109 ? 89.324 -6.023 66.701 1.00 15.08 303 CYS K C 1
ATOM 11597 O O . CYS E 2 109 ? 90.162 -6.598 66.007 1.00 14.90 303 CYS K O 1
ATOM 11600 N N . ALA E 2 110 ? 88.677 -4.927 66.316 1.00 15.13 304 ALA K N 1
ATOM 11601 C CA . ALA E 2 110 ? 88.903 -4.325 65.011 1.00 14.93 304 ALA K CA 1
ATOM 11602 C C . ALA E 2 110 ? 90.285 -3.705 64.967 1.00 15.29 304 ALA K C 1
ATOM 11603 O O . ALA E 2 110 ? 90.812 -3.270 65.990 1.00 14.88 304 ALA K O 1
ATOM 11605 N N . LEU E 2 111 ? 90.876 -3.643 63.780 1.00 14.90 305 LEU K N 1
ATOM 11606 C CA . LEU E 2 111 ? 92.189 -3.019 63.647 1.00 15.87 305 LEU K CA 1
ATOM 11607 C C . LEU E 2 111 ? 92.177 -1.543 64.045 1.00 16.30 305 LEU K C 1
ATOM 11608 O O . LEU E 2 111 ? 93.157 -1.035 64.585 1.00 16.65 305 LEU K O 1
ATOM 11613 N N . SER E 2 112 ? 91.057 -0.861 63.814 1.00 16.62 306 SER K N 1
ATOM 11614 C CA . SER E 2 112 ? 90.933 0.525 64.252 1.00 17.14 306 SER K CA 1
ATOM 11615 C C . SER E 2 112 ? 90.974 0.629 65.780 1.00 17.45 306 SER K C 1
ATOM 11616 O O . SER E 2 112 ? 91.479 1.618 66.304 1.00 17.39 306 SER K O 1
ATOM 11619 N N . SER E 2 113 ? 90.441 -0.378 66.474 1.00 17.09 307 SER K N 1
ATOM 11620 C CA . SER E 2 113 ? 90.454 -0.414 67.951 1.00 18.05 307 SER K CA 1
ATOM 11621 C C . SER E 2 113 ? 91.870 -0.653 68.453 1.00 17.96 307 SER K C 1
ATOM 11622 O O . SER E 2 113 ? 92.319 -0.035 69.426 1.00 18.03 307 SER K O 1
ATOM 11625 N N . VAL E 2 114 ? 92.570 -1.564 67.781 1.00 17.97 308 VAL K N 1
ATOM 11626 C CA . VAL E 2 114 ? 93.977 -1.818 68.078 1.00 17.84 308 VAL K CA 1
ATOM 11627 C C . VAL E 2 114 ? 94.791 -0.540 67.873 1.00 18.39 308 VAL K C 1
ATOM 11628 O O . VAL E 2 114 ? 95.599 -0.167 68.734 1.00 18.70 308 VAL K O 1
ATOM 11632 N N . GLU E 2 115 ? 94.564 0.138 66.750 1.00 18.41 309 GLU K N 1
ATOM 11633 C CA . GLU E 2 115 ? 95.302 1.350 66.417 1.00 19.47 309 GLU K CA 1
ATOM 11634 C C . GLU E 2 115 ? 95.062 2.431 67.467 1.00 19.54 309 GLU K C 1
ATOM 11635 O O . GLU E 2 115 ? 96.003 3.077 67.926 1.00 19.59 309 GLU K O 1
ATOM 11641 N N . LYS E 2 116 ? 93.800 2.612 67.840 1.00 20.27 310 LYS K N 1
ATOM 11642 C CA . LYS E 2 116 ? 93.426 3.622 68.824 1.00 20.86 310 LYS K CA 1
ATOM 11643 C C . LYS E 2 116 ? 94.073 3.359 70.191 1.00 20.84 310 LYS K C 1
ATOM 11644 O O . LYS E 2 116 ? 94.636 4.274 70.785 1.00 21.14 310 LYS K O 1
ATOM 11650 N N . THR E 2 117 ? 94.009 2.112 70.655 1.00 20.44 311 THR K N 1
ATOM 11651 C CA . THR E 2 117 ? 94.579 1.716 71.946 1.00 20.54 311 THR K CA 1
ATOM 11652 C C . THR E 2 117 ? 96.099 1.856 71.962 1.00 20.62 311 THR K C 1
ATOM 11653 O O . THR E 2 117 ? 96.674 2.328 72.945 1.00 20.59 311 THR K O 1
ATOM 11657 N N . LEU E 2 118 ? 96.743 1.433 70.877 1.00 20.37 312 LEU K N 1
ATOM 11658 C CA . LEU E 2 118 ? 98.193 1.537 70.776 1.00 20.54 312 LEU K CA 1
ATOM 11659 C C . LEU E 2 118 ? 98.677 2.995 70.661 1.00 20.95 312 LEU K C 1
ATOM 11660 O O . LEU E 2 118 ? 99.687 3.363 71.265 1.00 20.69 312 LEU K O 1
ATOM 11665 N N . LEU E 2 119 ? 97.953 3.824 69.908 1.00 21.08 313 LEU K N 1
ATOM 11666 C CA . LEU E 2 119 ? 98.246 5.261 69.849 1.00 21.85 313 LEU K CA 1
ATOM 11667 C C . LEU E 2 119 ? 98.176 5.911 71.234 1.00 22.28 313 LEU K C 1
ATOM 11668 O O . LEU E 2 119 ? 99.021 6.732 71.584 1.00 22.40 313 LEU K O 1
ATOM 11673 N N . GLU E 2 120 ? 97.169 5.530 72.013 1.00 22.80 314 GLU K N 1
ATOM 11674 C CA . GLU E 2 120 ? 97.023 6.023 73.376 1.00 23.81 314 GLU K CA 1
ATOM 11675 C C . GLU E 2 120 ? 98.204 5.601 74.251 1.00 24.00 314 GLU K C 1
ATOM 11676 O O . GLU E 2 120 ? 98.735 6.414 75.010 1.00 24.18 314 GLU K O 1
ATOM 11682 N N . ALA E 2 121 ? 98.626 4.343 74.123 1.00 24.03 315 ALA K N 1
ATOM 11683 C CA . ALA E 2 121 ? 99.804 3.840 74.837 1.00 24.39 315 ALA K CA 1
ATOM 11684 C C . ALA E 2 121 ? 101.080 4.606 74.484 1.00 24.79 315 ALA K C 1
ATOM 11685 O O . ALA E 2 121 ? 101.842 4.987 75.377 1.00 25.25 315 ALA K O 1
ATOM 11687 N N . VAL E 2 122 ? 101.305 4.832 73.189 1.00 24.92 316 VAL K N 1
ATOM 11688 C CA . VAL E 2 122 ? 102.481 5.563 72.702 1.00 25.25 316 VAL K CA 1
ATOM 11689 C C . VAL E 2 122 ? 102.515 6.992 73.260 1.00 25.97 316 VAL K C 1
ATOM 11690 O O . VAL E 2 122 ? 103.584 7.505 73.601 1.00 26.22 316 VAL K O 1
ATOM 11694 N N . ALA E 2 123 ? 101.346 7.617 73.375 1.00 26.33 317 ALA K N 1
ATOM 11695 C CA . ALA E 2 123 ? 101.267 8.996 73.856 1.00 27.01 317 ALA K CA 1
ATOM 11696 C C . ALA E 2 123 ? 101.556 9.119 75.350 1.00 27.24 317 ALA K C 1
ATOM 11697 O O . ALA E 2 123 ? 102.013 10.167 75.804 1.00 27.82 317 ALA K O 1
ATOM 11699 N N . LYS E 2 124 ? 101.297 8.052 76.102 1.00 27.84 318 LYS K N 1
ATOM 11700 C CA . LYS E 2 124 ? 101.429 8.070 77.566 1.00 28.37 318 LYS K CA 1
ATOM 11701 C C . LYS E 2 124 ? 102.743 7.489 78.077 1.00 28.34 318 LYS K C 1
ATOM 11702 O O . LYS E 2 124 ? 103.280 7.959 79.081 1.00 28.51 318 LYS K O 1
ATOM 11708 N N . LEU E 2 125 ? 103.249 6.469 77.389 1.00 28.18 319 LEU K N 1
ATOM 11709 C CA . LEU E 2 125 ? 104.395 5.693 77.871 1.00 28.06 319 LEU K CA 1
ATOM 11710 C C . LEU E 2 125 ? 105.735 6.205 77.340 1.00 27.95 319 LEU K C 1
ATOM 11711 O O . LEU E 2 125 ? 105.783 6.841 76.283 1.00 27.93 319 LEU K O 1
ATOM 11716 N N . PRO E 2 126 ? 106.829 5.946 78.087 1.00 27.96 320 PRO K N 1
ATOM 11717 C CA . PRO E 2 126 ? 108.168 6.271 77.590 1.00 27.85 320 PRO K CA 1
ATOM 11718 C C . PRO E 2 126 ? 108.446 5.581 76.254 1.00 27.69 320 PRO K C 1
ATOM 11719 O O . PRO E 2 126 ? 107.970 4.466 76.026 1.00 27.92 320 PRO K O 1
ATOM 11723 N N . THR E 2 127 ? 109.203 6.248 75.387 1.00 27.62 321 THR K N 1
ATOM 11724 C CA . THR E 2 127 ? 109.577 5.703 74.076 1.00 27.25 321 THR K CA 1
ATOM 11725 C C . THR E 2 127 ? 110.166 4.293 74.182 1.00 26.87 321 THR K C 1
ATOM 11726 O O . THR E 2 127 ? 109.848 3.421 73.373 1.00 26.48 321 THR K O 1
ATOM 11730 N N . GLN E 2 128 ? 111.001 4.068 75.199 1.00 26.16 322 GLN K N 1
ATOM 11731 C CA . GLN E 2 128 ? 111.698 2.791 75.360 1.00 25.63 322 GLN K CA 1
ATOM 11732 C C . GLN E 2 128 ? 110.761 1.597 75.577 1.00 24.84 322 GLN K C 1
ATOM 11733 O O . GLN E 2 128 ? 111.177 0.442 75.436 1.00 24.86 322 GLN K O 1
ATOM 11739 N N . LYS E 2 129 ? 109.502 1.881 75.909 1.00 24.01 323 LYS K N 1
ATOM 11740 C CA . LYS E 2 129 ? 108.500 0.836 76.153 1.00 23.26 323 LYS K CA 1
ATOM 11741 C C . LYS E 2 129 ? 107.584 0.577 74.950 1.00 22.41 323 LYS K C 1
ATOM 11742 O O . LYS E 2 129 ? 106.873 -0.420 74.924 1.00 22.20 323 LYS K O 1
ATOM 11748 N N . THR E 2 130 ? 107.620 1.468 73.964 1.00 21.74 324 THR K N 1
ATOM 11749 C CA . THR E 2 130 ? 106.639 1.441 72.870 1.00 21.27 324 THR K CA 1
ATOM 11750 C C . THR E 2 130 ? 107.223 1.118 71.488 1.00 21.06 324 THR K C 1
ATOM 11751 O O . THR E 2 130 ? 106.595 1.414 70.465 1.00 20.93 324 THR K O 1
ATOM 11755 N N . GLU E 2 131 ? 108.409 0.506 71.463 1.00 20.52 325 GLU K N 1
ATOM 11756 C CA . GLU E 2 131 ? 109.066 0.134 70.204 1.00 20.23 325 GLU K CA 1
ATOM 11757 C C . GLU E 2 131 ? 108.218 -0.806 69.345 1.00 19.92 325 GLU K C 1
ATOM 11758 O O . GLU E 2 131 ? 108.086 -0.588 68.139 1.00 19.73 325 GLU K O 1
ATOM 11764 N N . VAL E 2 132 ? 107.656 -1.845 69.957 1.00 19.00 326 VAL K N 1
ATOM 11765 C CA . VAL E 2 132 ? 106.862 -2.819 69.199 1.00 19.13 326 VAL K CA 1
ATOM 11766 C C . VAL E 2 132 ? 105.534 -2.191 68.764 1.00 19.16 326 VAL K C 1
ATOM 11767 O O . VAL E 2 132 ? 105.123 -2.335 67.603 1.00 18.70 326 VAL K O 1
ATOM 11771 N N . PHE E 2 133 ? 104.887 -1.474 69.684 1.00 19.18 327 PHE K N 1
ATOM 11772 C CA . PHE E 2 133 ? 103.628 -0.776 69.385 1.00 19.14 327 PHE K CA 1
ATOM 11773 C C . PHE E 2 133 ? 103.768 0.151 68.191 1.00 19.10 327 PHE K C 1
ATOM 11774 O O . PHE E 2 133 ? 102.874 0.225 67.352 1.00 19.27 327 PHE K O 1
ATOM 11782 N N . ARG E 2 134 ? 104.886 0.875 68.151 1.00 19.16 328 ARG K N 1
ATOM 11783 C CA . ARG E 2 134 ? 105.204 1.834 67.104 1.00 19.76 328 ARG K CA 1
ATOM 11784 C C . ARG E 2 134 ? 105.334 1.111 65.769 1.00 19.47 328 ARG K C 1
ATOM 11785 O O . ARG E 2 134 ? 104.910 1.634 64.736 1.00 19.57 328 ARG K O 1
ATOM 11793 N N . GLY E 2 135 ? 105.930 -0.086 65.797 1.00 18.97 329 GLY K N 1
ATOM 11794 C CA . GLY E 2 135 ? 106.071 -0.908 64.591 1.00 18.70 329 GLY K CA 1
ATOM 11795 C C . GLY E 2 135 ? 104.721 -1.349 64.052 1.00 18.40 329 GLY K C 1
ATOM 11796 O O . GLY E 2 135 ? 104.452 -1.239 62.849 1.00 18.00 329 GLY K O 1
ATOM 11797 N N . VAL E 2 136 ? 103.871 -1.851 64.945 1.00 18.07 330 VAL K N 1
ATOM 11798 C CA . VAL E 2 136 ? 102.492 -2.195 64.586 1.00 18.20 330 VAL K CA 1
ATOM 11799 C C . VAL E 2 136 ? 101.813 -0.984 63.937 1.00 18.56 330 VAL K C 1
ATOM 11800 O O . VAL E 2 136 ? 101.290 -1.078 62.821 1.00 18.14 330 VAL K O 1
ATOM 11804 N N . LEU E 2 137 ? 101.872 0.167 64.609 1.00 18.48 331 LEU K N 1
ATOM 11805 C CA . LEU E 2 137 ? 101.238 1.387 64.094 1.00 18.79 331 LEU K CA 1
ATOM 11806 C C . LEU E 2 137 ? 101.748 1.800 62.715 1.00 19.25 331 LEU K C 1
ATOM 11807 O O . LEU E 2 137 ? 100.974 2.269 61.874 1.00 19.34 331 LEU K O 1
ATOM 11812 N N . GLU E 2 138 ? 103.044 1.611 62.479 1.00 19.84 332 GLU K N 1
ATOM 11813 C CA . GLU E 2 138 ? 103.634 1.938 61.181 1.00 20.47 332 GLU K CA 1
ATOM 11814 C C . GLU E 2 138 ? 103.058 1.064 60.076 1.00 20.43 332 GLU K C 1
ATOM 11815 O O . GLU E 2 138 ? 102.766 1.551 58.983 1.00 20.24 332 GLU K O 1
ATOM 11821 N N . GLN E 2 139 ? 102.887 -0.220 60.379 1.00 20.48 333 GLN K N 1
ATOM 11822 C CA . GLN E 2 139 ? 102.290 -1.157 59.430 1.00 20.77 333 GLN K CA 1
ATOM 11823 C C . GLN E 2 139 ? 100.822 -0.820 59.174 1.00 21.51 333 GLN K C 1
ATOM 11824 O O . GLN E 2 139 ? 100.317 -1.037 58.075 1.00 21.13 333 GLN K O 1
ATOM 11830 N N . LEU E 2 140 ? 100.154 -0.271 60.187 1.00 22.31 334 LEU K N 1
ATOM 11831 C CA . LEU E 2 140 ? 98.739 0.091 60.076 1.00 23.92 334 LEU K CA 1
ATOM 11832 C C . LEU E 2 140 ? 98.486 1.428 59.370 1.00 25.01 334 LEU K C 1
ATOM 11833 O O . LEU E 2 140 ? 97.344 1.720 58.999 1.00 25.53 334 LEU K O 1
ATOM 11838 N N . ARG E 2 141 ? 99.541 2.218 59.169 1.00 26.81 335 ARG K N 1
ATOM 11839 C CA . ARG E 2 141 ? 99.422 3.598 58.656 1.00 28.59 335 ARG K CA 1
ATOM 11840 C C . ARG E 2 141 ? 98.710 3.720 57.297 1.00 29.18 335 ARG K C 1
ATOM 11841 O O . ARG E 2 141 ? 97.594 4.245 57.230 1.00 29.94 335 ARG K O 1
ATOM 11849 N N . TRP E 2 142 ? 99.363 3.260 56.229 1.00 29.43 336 TRP K N 1
ATOM 11850 C CA . TRP E 2 142 ? 98.763 3.219 54.891 1.00 29.12 336 TRP K CA 1
ATOM 11851 C C . TRP E 2 142 ? 98.379 1.777 54.573 1.00 28.46 336 TRP K C 1
ATOM 11852 O O . TRP E 2 142 ? 98.972 1.119 53.705 1.00 28.50 336 TRP K O 1
ATOM 11863 N N . PHE E 2 143 ? 97.371 1.316 55.301 1.00 27.25 337 PHE K N 1
ATOM 11864 C CA . PHE E 2 143 ? 96.906 -0.057 55.337 1.00 26.60 337 PHE K CA 1
ATOM 11865 C C . PHE E 2 143 ? 95.407 0.065 55.112 1.00 26.74 337 PHE K C 1
ATOM 11866 O O . PHE E 2 143 ? 94.670 0.427 56.036 1.00 27.56 337 PHE K O 1
ATOM 11874 N N . ALA E 2 144 ? 94.955 -0.199 53.891 1.00 26.95 338 ALA K N 1
ATOM 11875 C CA . ALA E 2 144 ? 93.533 -0.034 53.545 1.00 26.16 338 ALA K CA 1
ATOM 11876 C C . ALA E 2 144 ? 92.990 1.367 53.884 1.00 25.72 338 ALA K C 1
ATOM 11877 O O . ALA E 2 144 ? 93.750 2.345 53.883 1.00 27.04 338 ALA K O 1
ATOM 11879 N N . GLY E 2 145 ? 91.685 1.458 54.154 1.00 24.09 339 GLY K N 1
ATOM 11880 C CA . GLY E 2 145 ? 91.033 2.701 54.582 1.00 22.34 339 GLY K CA 1
ATOM 11881 C C . GLY E 2 145 ? 90.311 2.506 55.908 1.00 20.74 339 GLY K C 1
ATOM 11882 O O . GLY E 2 145 ? 90.367 1.420 56.492 1.00 20.54 339 GLY K O 1
ATOM 11883 N N . LYS E 2 146 ? 89.626 3.547 56.378 1.00 19.31 340 LYS K N 1
ATOM 11884 C CA . LYS E 2 146 ? 88.908 3.493 57.661 1.00 18.39 340 LYS K CA 1
ATOM 11885 C C . LYS E 2 146 ? 87.790 2.446 57.644 1.00 17.81 340 LYS K C 1
ATOM 11886 O O . LYS E 2 146 ? 87.508 1.820 58.664 1.00 17.45 340 LYS K O 1
ATOM 11892 N N . GLN E 2 147 ? 87.157 2.270 56.479 1.00 17.07 341 GLN K N 1
ATOM 11893 C CA . GLN E 2 147 ? 86.072 1.296 56.303 1.00 16.90 341 GLN K CA 1
ATOM 11894 C C . GLN E 2 147 ? 86.540 -0.120 56.588 1.00 16.78 341 GLN K C 1
ATOM 11895 O O . GLN E 2 147 ? 85.854 -0.879 57.269 1.00 17.32 341 GLN K O 1
ATOM 11901 N N . VAL E 2 148 ? 87.706 -0.473 56.060 1.00 16.20 342 VAL K N 1
ATOM 11902 C CA . VAL E 2 148 ? 88.244 -1.808 56.254 1.00 15.86 342 VAL K CA 1
ATOM 11903 C C . VAL E 2 148 ? 88.701 -1.979 57.698 1.00 15.65 342 VAL K C 1
ATOM 11904 O O . VAL E 2 148 ? 88.345 -2.961 58.336 1.00 15.37 342 VAL K O 1
ATOM 11908 N N . LYS E 2 149 ? 89.449 -1.004 58.216 1.00 15.42 343 LYS K N 1
ATOM 11909 C CA . LYS E 2 149 ? 90.031 -1.129 59.562 1.00 15.48 343 LYS K CA 1
ATOM 11910 C C . LYS E 2 149 ? 88.989 -1.121 60.671 1.00 15.34 343 LYS K C 1
ATOM 11911 O O . LYS E 2 149 ? 89.241 -1.631 61.766 1.00 15.46 343 LYS K O 1
ATOM 11917 N N . SER E 2 150 ? 87.811 -0.571 60.392 1.00 14.91 344 SER K N 1
ATOM 11918 C CA . SER E 2 150 ? 86.742 -0.577 61.391 1.00 15.38 344 SER K CA 1
ATOM 11919 C C . SER E 2 150 ? 86.043 -1.924 61.564 1.00 15.26 344 SER K C 1
ATOM 11920 O O . SER E 2 150 ? 85.388 -2.155 62.587 1.00 15.49 344 SER K O 1
ATOM 11923 N N . VAL E 2 151 ? 86.203 -2.826 60.592 1.00 14.98 345 VAL K N 1
ATOM 11924 C CA . VAL E 2 151 ? 85.557 -4.144 60.675 1.00 15.06 345 VAL K CA 1
ATOM 11925 C C . VAL E 2 151 ? 86.534 -5.330 60.636 1.00 14.60 345 VAL K C 1
ATOM 11926 O O . VAL E 2 151 ? 86.196 -6.424 61.079 1.00 14.27 345 VAL K O 1
ATOM 11930 N N . ALA E 2 152 ? 87.725 -5.109 60.093 1.00 14.30 346 ALA K N 1
ATOM 11931 C CA . ALA E 2 152 ? 88.732 -6.156 59.977 1.00 13.95 346 ALA K CA 1
ATOM 11932 C C . ALA E 2 152 ? 89.276 -6.504 61.353 1.00 14.13 346 ALA K C 1
ATOM 11933 O O . ALA E 2 152 ? 89.817 -5.644 62.028 1.00 14.61 346 ALA K O 1
ATOM 11935 N N . SER E 2 153 ? 89.142 -7.759 61.767 1.00 14.37 347 SER K N 1
ATOM 11936 C CA . SER E 2 153 ? 89.625 -8.136 63.100 1.00 14.70 347 SER K CA 1
ATOM 11937 C C . SER E 2 153 ? 91.124 -8.414 63.145 1.00 15.07 347 SER K C 1
ATOM 11938 O O . SER E 2 153 ? 91.755 -8.721 62.131 1.00 15.15 347 SER K O 1
ATOM 11941 N N . LEU E 2 154 ? 91.687 -8.302 64.344 1.00 15.51 348 LEU K N 1
ATOM 11942 C CA . LEU E 2 154 ? 93.102 -8.566 64.543 1.00 15.99 348 LEU K CA 1
ATOM 11943 C C . LEU E 2 154 ? 93.374 -10.062 64.337 1.00 15.89 348 LEU K C 1
ATOM 11944 O O . LEU E 2 154 ? 94.302 -10.440 63.602 1.00 16.48 348 LEU K O 1
ATOM 11949 N N . GLY E 2 155 ? 92.546 -10.903 64.954 1.00 16.27 349 GLY K N 1
ATOM 11950 C CA . GLY E 2 155 ? 92.623 -12.359 64.789 1.00 15.99 349 GLY K CA 1
ATOM 11951 C C . GLY E 2 155 ? 92.470 -12.811 63.344 1.00 16.73 349 GLY K C 1
ATOM 11952 O O . GLY E 2 155 ? 93.181 -13.711 62.892 1.00 16.56 349 GLY K O 1
ATOM 11953 N N . GLY E 2 156 ? 91.538 -12.184 62.622 1.00 16.20 350 GLY K N 1
ATOM 11954 C CA . GLY E 2 156 ? 91.315 -12.482 61.208 1.00 16.90 350 GLY K CA 1
ATOM 11955 C C . GLY E 2 156 ? 92.564 -12.321 60.361 1.00 16.96 350 GLY K C 1
ATOM 11956 O O . GLY E 2 156 ? 92.859 -13.168 59.515 1.00 17.26 350 GLY K O 1
ATOM 11957 N N . ASN E 2 157 ? 93.298 -11.233 60.575 1.00 16.63 351 ASN K N 1
ATOM 11958 C CA . ASN E 2 157 ? 94.532 -11.011 59.826 1.00 16.38 351 ASN K CA 1
ATOM 11959 C C . ASN E 2 157 ? 95.546 -12.110 60.138 1.00 15.99 351 ASN K C 1
ATOM 11960 O O . ASN E 2 157 ? 96.160 -12.671 59.224 1.00 15.69 351 ASN K O 1
ATOM 11965 N N . ILE E 2 158 ? 95.698 -12.430 61.425 1.00 15.46 352 ILE K N 1
ATOM 11966 C CA . ILE E 2 158 ? 96.676 -13.429 61.856 1.00 15.67 352 ILE K CA 1
ATOM 11967 C C . ILE E 2 158 ? 96.354 -14.814 61.274 1.00 16.30 352 ILE K C 1
ATOM 11968 O O . ILE E 2 158 ? 97.212 -15.440 60.641 1.00 16.84 352 ILE K O 1
ATOM 11973 N N . ILE E 2 159 ? 95.124 -15.277 61.481 1.00 16.65 353 ILE K N 1
ATOM 11974 C CA . ILE E 2 159 ? 94.724 -16.614 61.030 1.00 16.75 353 ILE K CA 1
ATOM 11975 C C . ILE E 2 159 ? 94.575 -16.714 59.503 1.00 16.96 353 ILE K C 1
ATOM 11976 O O . ILE E 2 159 ? 94.766 -17.787 58.933 1.00 17.16 353 ILE K O 1
ATOM 11981 N N . THR E 2 160 ? 94.238 -15.608 58.842 1.00 17.12 354 THR K N 1
ATOM 11982 C CA . THR E 2 160 ? 94.223 -15.604 57.375 1.00 17.42 354 THR K CA 1
ATOM 11983 C C . THR E 2 160 ? 95.590 -16.084 56.887 1.00 17.87 354 THR K C 1
ATOM 11984 O O . THR E 2 160 ? 95.685 -16.869 55.937 1.00 18.26 354 THR K O 1
ATOM 11988 N N . ALA E 2 161 ? 96.641 -15.630 57.571 1.00 17.73 355 ALA K N 1
ATOM 11989 C CA . ALA E 2 161 ? 98.007 -16.073 57.303 1.00 18.01 355 ALA K CA 1
ATOM 11990 C C . ALA E 2 161 ? 98.412 -15.870 55.839 1.00 17.71 355 ALA K C 1
ATOM 11991 O O . ALA E 2 161 ? 99.015 -16.754 55.232 1.00 18.55 355 ALA K O 1
ATOM 11993 N N . SER E 2 162 ? 98.071 -14.713 55.277 1.00 17.57 356 SER K N 1
ATOM 11994 C CA . SER E 2 162 ? 98.537 -14.358 53.937 1.00 17.00 356 SER K CA 1
ATOM 11995 C C . SER E 2 162 ? 100.050 -14.212 53.956 1.00 16.80 356 SER K C 1
ATOM 11996 O O . SER E 2 162 ? 100.601 -13.647 54.908 1.00 16.72 356 SER K O 1
ATOM 11999 N N . PRO E 2 163 ? 100.735 -14.721 52.905 1.00 16.38 357 PRO K N 1
ATOM 12000 C CA . PRO E 2 163 ? 102.181 -14.513 52.804 1.00 16.23 357 PRO K CA 1
ATOM 12001 C C . PRO E 2 163 ? 102.561 -13.039 52.894 1.00 15.93 357 PRO K C 1
ATOM 12002 O O . PRO E 2 163 ? 103.682 -12.719 53.277 1.00 15.78 357 PRO K O 1
ATOM 12006 N N . ILE E 2 164 ? 101.628 -12.147 52.560 1.00 15.82 358 ILE K N 1
ATOM 12007 C CA . ILE E 2 164 ? 101.926 -10.714 52.556 1.00 15.87 358 ILE K CA 1
ATOM 12008 C C . ILE E 2 164 ? 101.226 -9.925 53.676 1.00 15.99 358 ILE K C 1
ATOM 12009 O O . ILE E 2 164 ? 101.124 -8.692 53.603 1.00 16.24 358 ILE K O 1
ATOM 12014 N N . SER E 2 165 ? 100.763 -10.636 54.705 1.00 15.75 359 SER K N 1
ATOM 12015 C CA . SER E 2 165 ? 100.282 -9.971 55.927 1.00 15.86 359 SER K CA 1
ATOM 12016 C C . SER E 2 165 ? 101.341 -9.001 56.422 1.00 16.35 359 SER K C 1
ATOM 12017 O O . SER E 2 165 ? 102.516 -9.364 56.542 1.00 15.79 359 SER K O 1
ATOM 12020 N N . ASP E 2 166 ? 100.930 -7.766 56.700 1.00 16.18 360 ASP K N 1
ATOM 12021 C CA . ASP E 2 166 ? 101.856 -6.745 57.194 1.00 16.58 360 ASP K CA 1
ATOM 12022 C C . ASP E 2 166 ? 102.042 -6.864 58.710 1.00 16.48 360 ASP K C 1
ATOM 12023 O O . ASP E 2 166 ? 103.017 -6.333 59.261 1.00 16.37 360 ASP K O 1
ATOM 12028 N N . LEU E 2 167 ? 101.108 -7.558 59.359 1.00 16.44 361 LEU K N 1
ATOM 12029 C CA . LEU E 2 167 ? 101.096 -7.689 60.823 1.00 16.74 361 LEU K CA 1
ATOM 12030 C C . LEU E 2 167 ? 101.852 -8.907 61.314 1.00 16.79 361 LEU K C 1
ATOM 12031 O O . LEU E 2 167 ? 102.577 -8.822 62.304 1.00 16.61 361 LEU K O 1
ATOM 12036 N N . ASN E 2 168 ? 101.685 -10.045 60.643 1.00 16.31 362 ASN K N 1
ATOM 12037 C CA . ASN E 2 168 ? 102.345 -11.272 61.105 1.00 16.26 362 ASN K CA 1
ATOM 12038 C C . ASN E 2 168 ? 103.882 -11.189 61.230 1.00 16.29 362 ASN K C 1
ATOM 12039 O O . ASN E 2 168 ? 104.424 -11.773 62.164 1.00 16.76 362 ASN K O 1
ATOM 12044 N N . PRO E 2 169 ? 104.586 -10.471 60.310 1.00 16.17 363 PRO K N 1
ATOM 12045 C CA . PRO E 2 169 ? 106.038 -10.306 60.522 1.00 16.02 363 PRO K CA 1
ATOM 12046 C C . PRO E 2 169 ? 106.391 -9.541 61.792 1.00 16.24 363 PRO K C 1
ATOM 12047 O O . PRO E 2 169 ? 107.416 -9.817 62.412 1.00 16.67 363 PRO K O 1
ATOM 12051 N N . VAL E 2 170 ? 105.556 -8.577 62.166 1.00 16.00 364 VAL K N 1
ATOM 12052 C CA . VAL E 2 170 ? 105.797 -7.767 63.350 1.00 16.45 364 VAL K CA 1
ATOM 12053 C C . VAL E 2 170 ? 105.514 -8.590 64.600 1.00 16.65 364 VAL K C 1
ATOM 12054 O O . VAL E 2 170 ? 106.277 -8.539 65.567 1.00 17.04 364 VAL K O 1
ATOM 12058 N N . PHE E 2 171 ? 104.422 -9.349 64.568 1.00 16.67 365 PHE K N 1
ATOM 12059 C CA . PHE E 2 171 ? 104.058 -10.231 65.672 1.00 17.16 365 PHE K CA 1
ATOM 12060 C C . PHE E 2 171 ? 105.089 -11.341 65.872 1.00 18.15 365 PHE K C 1
ATOM 12061 O O . PHE E 2 171 ? 105.417 -11.678 67.008 1.00 18.43 365 PHE K O 1
ATOM 12069 N N . MET E 2 172 ? 105.603 -11.892 64.771 1.00 18.37 366 MET K N 1
ATOM 12070 C CA . MET E 2 172 ? 106.632 -12.936 64.842 1.00 19.22 366 MET K CA 1
ATOM 12071 C C . MET E 2 172 ? 107.952 -12.393 65.393 1.00 19.35 366 MET K C 1
ATOM 12072 O O . MET E 2 172 ? 108.563 -13.011 66.271 1.00 19.42 366 MET K O 1
ATOM 12077 N N . ALA E 2 173 ? 108.384 -11.245 64.882 1.00 19.36 367 ALA K N 1
ATOM 12078 C CA . ALA E 2 173 ? 109.646 -10.632 65.310 1.00 19.83 367 ALA K CA 1
ATOM 12079 C C . ALA E 2 173 ? 109.624 -10.230 66.782 1.00 20.14 367 ALA K C 1
ATOM 12080 O O . ALA E 2 173 ? 110.664 -10.232 67.445 1.00 20.58 367 ALA K O 1
ATOM 12082 N N . SER E 2 174 ? 108.438 -9.905 67.286 1.00 20.08 368 SER K N 1
ATOM 12083 C CA . SER E 2 174 ? 108.286 -9.445 68.663 1.00 20.04 368 SER K CA 1
ATOM 12084 C C . SER E 2 174 ? 107.895 -10.545 69.654 1.00 20.24 368 SER K C 1
ATOM 12085 O O . SER E 2 174 ? 107.858 -10.308 70.865 1.00 20.54 368 SER K O 1
ATOM 12088 N N . GLY E 2 175 ? 107.610 -11.744 69.151 1.00 19.97 369 GLY K N 1
ATOM 12089 C CA . GLY E 2 175 ? 107.175 -12.858 69.995 1.00 20.27 369 GLY K CA 1
ATOM 12090 C C . GLY E 2 175 ? 105.847 -12.567 70.670 1.00 20.43 369 GLY K C 1
ATOM 12091 O O . GLY E 2 175 ? 105.593 -13.009 71.794 1.00 20.49 369 GLY K O 1
ATOM 12092 N N . THR E 2 176 ? 105.013 -11.797 69.971 1.00 20.26 370 THR K N 1
ATOM 12093 C CA . THR E 2 176 ? 103.648 -11.497 70.388 1.00 19.90 370 THR K CA 1
ATOM 12094 C C . THR E 2 176 ? 102.949 -12.797 70.803 1.00 20.35 370 THR K C 1
ATOM 12095 O O . THR E 2 176 ? 103.041 -13.814 70.104 1.00 20.24 370 THR K O 1
ATOM 12099 N N . LYS E 2 177 ? 102.292 -12.770 71.963 1.00 20.55 371 LYS K N 1
ATOM 12100 C CA . LYS E 2 177 ? 101.744 -13.981 72.567 1.00 21.03 371 LYS K CA 1
ATOM 12101 C C . LYS E 2 177 ? 100.306 -14.245 72.146 1.00 21.07 371 LYS K C 1
ATOM 12102 O O . LYS E 2 177 ? 99.440 -13.373 72.249 1.00 20.78 371 LYS K O 1
ATOM 12108 N N . LEU E 2 178 ? 100.063 -15.466 71.685 1.00 20.97 372 LEU K N 1
ATOM 12109 C CA . LEU E 2 178 ? 98.743 -15.873 71.238 1.00 21.02 372 LEU K CA 1
ATOM 12110 C C . LEU E 2 178 ? 98.127 -16.829 72.236 1.00 21.59 372 LEU K C 1
ATOM 12111 O O . LEU E 2 178 ? 98.724 -17.860 72.567 1.00 21.48 372 LEU K O 1
ATOM 12116 N N . THR E 2 179 ? 96.936 -16.483 72.718 1.00 22.04 373 THR K N 1
ATOM 12117 C CA . THR E 2 179 ? 96.174 -17.379 73.575 1.00 22.62 373 THR K CA 1
ATOM 12118 C C . THR E 2 179 ? 95.141 -18.112 72.726 1.00 23.10 373 THR K C 1
ATOM 12119 O O . THR E 2 179 ? 94.287 -17.492 72.088 1.00 22.58 373 THR K O 1
ATOM 12123 N N . ILE E 2 180 ? 95.253 -19.437 72.722 1.00 23.65 374 ILE K N 1
ATOM 12124 C CA . ILE E 2 180 ? 94.478 -20.316 71.850 1.00 24.46 374 ILE K CA 1
ATOM 12125 C C . ILE E 2 180 ? 93.691 -21.289 72.718 1.00 25.22 374 ILE K C 1
ATOM 12126 O O . ILE E 2 180 ? 94.239 -21.882 73.650 1.00 25.47 374 ILE K O 1
ATOM 12131 N N . VAL E 2 181 ? 92.404 -21.436 72.416 1.00 26.00 375 VAL K N 1
ATOM 12132 C CA . VAL E 2 181 ? 91.501 -22.225 73.243 1.00 26.81 375 VAL K CA 1
ATOM 12133 C C . VAL E 2 181 ? 90.620 -23.134 72.386 1.00 27.42 375 VAL K C 1
ATOM 12134 O O . VAL E 2 181 ? 90.270 -22.800 71.253 1.00 27.29 375 VAL K O 1
ATOM 12138 N N . SER E 2 182 ? 90.299 -24.303 72.929 1.00 28.22 376 SER K N 1
ATOM 12139 C CA . SER E 2 182 ? 89.234 -25.141 72.399 1.00 29.09 376 SER K CA 1
ATOM 12140 C C . SER E 2 182 ? 88.365 -25.557 73.576 1.00 29.84 376 SER K C 1
ATOM 12141 O O . SER E 2 182 ? 88.635 -25.170 74.715 1.00 29.63 376 SER K O 1
ATOM 12144 N N . ARG E 2 183 ? 87.321 -26.332 73.304 1.00 30.90 377 ARG K N 1
ATOM 12145 C CA . ARG E 2 183 ? 86.499 -26.882 74.369 1.00 32.09 377 ARG K CA 1
ATOM 12146 C C . ARG E 2 183 ? 87.410 -27.674 75.307 1.00 32.63 377 ARG K C 1
ATOM 12147 O O . ARG E 2 183 ? 87.980 -28.695 74.918 1.00 33.35 377 ARG K O 1
ATOM 12155 N N . GLY E 2 184 ? 87.582 -27.171 76.523 1.00 32.98 378 GLY K N 1
ATOM 12156 C CA . GLY E 2 184 ? 88.480 -27.810 77.485 1.00 33.23 378 GLY K CA 1
ATOM 12157 C C . GLY E 2 184 ? 89.882 -27.217 77.549 1.00 33.47 378 GLY K C 1
ATOM 12158 O O . GLY E 2 184 ? 90.349 -26.840 78.635 1.00 33.85 378 GLY K O 1
ATOM 12159 N N . THR E 2 185 ? 90.546 -27.117 76.393 1.00 32.91 379 THR K N 1
ATOM 12160 C CA . THR E 2 185 ? 91.973 -26.757 76.336 1.00 32.71 379 THR K CA 1
ATOM 12161 C C . THR E 2 185 ? 92.248 -25.251 76.277 1.00 32.19 379 THR K C 1
ATOM 12162 O O . THR E 2 185 ? 91.452 -24.485 75.732 1.00 32.21 379 THR K O 1
ATOM 12166 N N . ARG E 2 186 ? 93.389 -24.848 76.835 1.00 31.45 380 ARG K N 1
ATOM 12167 C CA . ARG E 2 186 ? 93.843 -23.456 76.813 1.00 30.73 380 ARG K CA 1
ATOM 12168 C C . ARG E 2 186 ? 95.368 -23.407 76.815 1.00 30.27 380 ARG K C 1
ATOM 12169 O O . ARG E 2 186 ? 96.023 -24.085 77.617 1.00 30.18 380 ARG K O 1
ATOM 12177 N N . ARG E 2 187 ? 95.928 -22.604 75.919 1.00 29.60 381 ARG K N 1
ATOM 12178 C CA . ARG E 2 187 ? 97.378 -22.471 75.806 1.00 29.17 381 ARG K CA 1
ATOM 12179 C C . ARG E 2 187 ? 97.783 -21.086 75.292 1.00 29.04 381 ARG K C 1
ATOM 12180 O O . ARG E 2 187 ? 97.056 -20.460 74.519 1.00 28.74 381 ARG K O 1
ATOM 12188 N N . THR E 2 188 ? 98.938 -20.611 75.749 1.00 28.65 382 THR K N 1
ATOM 12189 C CA . THR E 2 188 ? 99.511 -19.364 75.267 1.00 28.64 382 THR K CA 1
ATOM 12190 C C . THR E 2 188 ? 100.890 -19.643 74.686 1.00 28.59 382 THR K C 1
ATOM 12191 O O . THR E 2 188 ? 101.745 -20.218 75.362 1.00 29.08 382 THR K O 1
ATOM 12195 N N . VAL E 2 189 ? 101.092 -19.257 73.426 1.00 28.08 383 VAL K N 1
ATOM 12196 C CA . VAL E 2 189 ? 102.389 -19.419 72.759 1.00 27.62 383 VAL K CA 1
ATOM 12197 C C . VAL E 2 189 ? 102.859 -18.093 72.153 1.00 27.21 383 VAL K C 1
ATOM 12198 O O . VAL E 2 189 ? 102.055 -17.365 71.565 1.00 26.94 383 VAL K O 1
ATOM 12202 N N . PRO E 2 190 ? 104.155 -17.761 72.315 1.00 26.67 384 PRO K N 1
ATOM 12203 C CA . PRO E 2 190 ? 104.706 -16.661 71.532 1.00 26.22 384 PRO K CA 1
ATOM 12204 C C . PRO E 2 190 ? 104.762 -17.039 70.052 1.00 25.74 384 PRO K C 1
ATOM 12205 O O . PRO E 2 190 ? 105.154 -18.158 69.712 1.00 25.26 384 PRO K O 1
ATOM 12209 N N . MET E 2 191 ? 104.358 -16.120 69.180 1.00 25.24 385 MET K N 1
ATOM 12210 C CA . MET E 2 191 ? 104.445 -16.376 67.748 1.00 24.72 385 MET K CA 1
ATOM 12211 C C . MET E 2 191 ? 105.907 -16.472 67.337 1.00 25.03 385 MET K C 1
ATOM 12212 O O . MET E 2 191 ? 106.714 -15.596 67.655 1.00 24.92 385 MET K O 1
ATOM 12217 N N . ASP E 2 192 ? 106.241 -17.561 66.656 1.00 25.35 386 ASP K N 1
ATOM 12218 C CA . ASP E 2 192 ? 107.560 -17.704 66.054 1.00 25.67 386 ASP K CA 1
ATOM 12219 C C . ASP E 2 192 ? 107.431 -18.331 64.668 1.00 25.93 386 ASP K C 1
ATOM 12220 O O . ASP E 2 192 ? 106.321 -18.455 64.147 1.00 25.75 386 ASP K O 1
ATOM 12225 N N . HIS E 2 193 ? 108.555 -18.750 64.091 1.00 26.05 387 HIS K N 1
ATOM 12226 C CA . HIS E 2 193 ? 108.570 -19.284 62.727 1.00 26.45 387 HIS K CA 1
ATOM 12227 C C . HIS E 2 193 ? 107.672 -20.510 62.538 1.00 26.22 387 HIS K C 1
ATOM 12228 O O . HIS E 2 193 ? 107.116 -20.717 61.453 1.00 26.44 387 HIS K O 1
ATOM 12235 N N . THR E 2 194 ? 107.516 -21.303 63.599 1.00 26.00 388 THR K N 1
ATOM 12236 C CA . THR E 2 194 ? 106.770 -22.561 63.529 1.00 25.69 388 THR K CA 1
ATOM 12237 C C . THR E 2 194 ? 105.254 -22.375 63.458 1.00 25.21 388 THR K C 1
ATOM 12238 O O . THR E 2 194 ? 104.532 -23.310 63.117 1.00 25.25 388 THR K O 1
ATOM 12242 N N . PHE E 2 195 ? 104.772 -21.176 63.781 1.00 24.62 389 PHE K N 1
ATOM 12243 C CA . PHE E 2 195 ? 103.332 -20.929 63.804 1.00 24.39 389 PHE K CA 1
ATOM 12244 C C . PHE E 2 195 ? 102.684 -21.005 62.415 1.00 24.18 389 PHE K C 1
ATOM 12245 O O . PHE E 2 195 ? 101.480 -21.240 62.306 1.00 24.45 389 PHE K O 1
ATOM 12253 N N . PHE E 2 196 ? 103.489 -20.816 61.369 1.00 24.07 390 PHE K N 1
ATOM 12254 C CA . PHE E 2 196 ? 103.007 -20.856 59.989 1.00 23.84 390 PHE K CA 1
ATOM 12255 C C . PHE E 2 196 ? 103.686 -21.990 59.215 1.00 24.42 390 PHE K C 1
ATOM 12256 O O . PHE E 2 196 ? 104.693 -21.760 58.546 1.00 24.73 390 PHE K O 1
ATOM 12264 N N . PRO E 2 197 ? 103.138 -23.220 59.308 1.00 24.84 391 PRO K N 1
ATOM 12265 C CA . PRO E 2 197 ? 103.825 -24.379 58.724 1.00 24.95 391 PRO K CA 1
ATOM 12266 C C . PRO E 2 197 ? 103.880 -24.363 57.194 1.00 25.25 391 PRO K C 1
ATOM 12267 O O . PRO E 2 197 ? 104.912 -24.717 56.611 1.00 25.60 391 PRO K O 1
ATOM 12271 N N . SER E 2 198 ? 102.791 -23.934 56.561 1.00 25.33 392 SER K N 1
ATOM 12272 C CA . SER E 2 198 ? 102.670 -23.936 55.105 1.00 25.65 392 SER K CA 1
ATOM 12273 C C . SER E 2 198 ? 101.703 -22.841 54.644 1.00 25.57 392 SER K C 1
ATOM 12274 O O . SER E 2 198 ? 101.108 -22.140 55.467 1.00 25.68 392 SER K O 1
ATOM 12277 N N . TYR E 2 199 ? 101.546 -22.714 53.329 1.00 25.59 393 TYR K N 1
ATOM 12278 C CA . TYR E 2 199 ? 100.684 -21.701 52.723 1.00 25.63 393 TYR K CA 1
ATOM 12279 C C . TYR E 2 199 ? 99.292 -21.634 53.361 1.00 25.82 393 TYR K C 1
ATOM 12280 O O . TYR E 2 199 ? 98.555 -22.626 53.376 1.00 25.66 393 TYR K O 1
ATOM 12289 N N . ARG E 2 200 ? 98.965 -20.454 53.893 1.00 26.24 394 ARG K N 1
ATOM 12290 C CA . ARG E 2 200 ? 97.656 -20.136 54.501 1.00 26.87 394 ARG K CA 1
ATOM 12291 C C . ARG E 2 200 ? 97.273 -20.985 55.726 1.00 27.12 394 ARG K C 1
ATOM 12292 O O . ARG E 2 200 ? 96.118 -20.968 56.169 1.00 27.32 394 ARG K O 1
ATOM 12300 N N . LYS E 2 201 ? 98.246 -21.709 56.278 1.00 27.36 395 LYS K N 1
ATOM 12301 C CA . LYS E 2 201 ? 98.017 -22.572 57.435 1.00 27.93 395 LYS K CA 1
ATOM 12302 C C . LYS E 2 201 ? 98.703 -22.018 58.689 1.00 27.43 395 LYS K C 1
ATOM 12303 O O . LYS E 2 201 ? 99.769 -21.408 58.609 1.00 26.83 395 LYS K O 1
ATOM 12309 N N . THR E 2 202 ? 98.066 -22.225 59.841 1.00 27.62 396 THR K N 1
ATOM 12310 C CA . THR E 2 202 ? 98.660 -21.898 61.137 1.00 27.85 396 THR K CA 1
ATOM 12311 C C . THR E 2 202 ? 98.636 -23.146 62.008 1.00 28.03 396 THR K C 1
ATOM 12312 O O . THR E 2 202 ? 97.928 -24.108 61.701 1.00 27.92 396 THR K O 1
ATOM 12316 N N . LEU E 2 203 ? 99.391 -23.115 63.103 1.00 28.17 397 LEU K N 1
ATOM 12317 C CA . LEU E 2 203 ? 99.453 -24.236 64.034 1.00 28.84 397 LEU K CA 1
ATOM 12318 C C . LEU E 2 203 ? 98.290 -24.188 65.037 1.00 28.86 397 LEU K C 1
ATOM 12319 O O . LEU E 2 203 ? 98.500 -24.086 66.249 1.00 29.09 397 LEU K O 1
ATOM 12324 N N . LEU E 2 204 ? 97.063 -24.230 64.521 1.00 28.91 398 LEU K N 1
ATOM 12325 C CA . LEU E 2 204 ? 95.874 -24.404 65.355 1.00 29.23 398 LEU K CA 1
ATOM 12326 C C . LEU E 2 204 ? 95.248 -25.756 65.061 1.00 29.17 398 LEU K C 1
ATOM 12327 O O . LEU E 2 204 ? 95.219 -26.191 63.909 1.00 29.26 398 LEU K O 1
ATOM 12332 N N . GLY E 2 205 ? 94.748 -26.412 66.102 1.00 29.13 399 GLY K N 1
ATOM 12333 C CA . GLY E 2 205 ? 93.986 -27.646 65.945 1.00 29.06 399 GLY K CA 1
ATOM 12334 C C . GLY E 2 205 ? 92.622 -27.379 65.334 1.00 29.18 399 GLY K C 1
ATOM 12335 O O . GLY E 2 205 ? 92.135 -26.245 65.382 1.00 28.85 399 GLY K O 1
ATOM 12336 N N . PRO E 2 206 ? 91.995 -28.419 64.746 1.00 29.07 400 PRO K N 1
ATOM 12337 C CA . PRO E 2 206 ? 90.664 -28.278 64.141 1.00 28.95 400 PRO K CA 1
ATOM 12338 C C . PRO E 2 206 ? 89.583 -27.712 65.078 1.00 28.67 400 PRO K C 1
ATOM 12339 O O . PRO E 2 206 ? 88.629 -27.094 64.605 1.00 28.72 400 PRO K O 1
ATOM 12343 N N . GLU E 2 207 ? 89.732 -27.920 66.384 1.00 28.16 401 GLU K N 1
ATOM 12344 C CA . GLU E 2 207 ? 88.729 -27.467 67.355 1.00 27.94 401 GLU K CA 1
ATOM 12345 C C . GLU E 2 207 ? 89.074 -26.129 67.999 1.00 27.00 401 GLU K C 1
ATOM 12346 O O . GLU E 2 207 ? 88.272 -25.579 68.762 1.00 27.02 401 GLU K O 1
ATOM 12352 N N . GLU E 2 208 ? 90.257 -25.609 67.686 1.00 25.97 402 GLU K N 1
ATOM 12353 C CA . GLU E 2 208 ? 90.802 -24.438 68.367 1.00 25.27 402 GLU K CA 1
ATOM 12354 C C . GLU E 2 208 ? 90.452 -23.115 67.689 1.00 24.32 402 GLU K C 1
ATOM 12355 O O . GLU E 2 208 ? 90.321 -23.034 66.467 1.00 24.35 402 GLU K O 1
ATOM 12361 N N . ILE E 2 209 ? 90.295 -22.081 68.504 1.00 23.23 403 ILE K N 1
ATOM 12362 C CA . ILE E 2 209 ? 90.149 -20.718 68.005 1.00 22.25 403 ILE K CA 1
ATOM 12363 C C . ILE E 2 209 ? 91.176 -19.824 68.696 1.00 21.64 403 ILE K C 1
ATOM 12364 O O . ILE E 2 209 ? 91.632 -20.132 69.806 1.00 21.38 403 ILE K O 1
ATOM 12369 N N . LEU E 2 210 ? 91.555 -18.742 68.025 1.00 20.42 404 LEU K N 1
ATOM 12370 C CA . LEU E 2 210 ? 92.425 -17.735 68.617 1.00 19.76 404 LEU K CA 1
ATOM 12371 C C . LEU E 2 210 ? 91.586 -16.837 69.518 1.00 19.63 404 LEU K C 1
ATOM 12372 O O . LEU E 2 210 ? 90.602 -16.249 69.067 1.00 18.78 404 LEU K O 1
ATOM 12377 N N . LEU E 2 211 ? 91.959 -16.753 70.794 1.00 19.40 405 LEU K N 1
ATOM 12378 C CA . LEU E 2 211 ? 91.165 -16.007 71.772 1.00 19.31 405 LEU K CA 1
ATOM 12379 C C . LEU E 2 211 ? 91.631 -14.568 71.943 1.00 18.90 405 LEU K C 1
ATOM 12380 O O . LEU E 2 211 ? 90.826 -13.644 71.868 1.00 18.41 405 LEU K O 1
ATOM 12385 N N . SER E 2 212 ? 92.925 -14.382 72.190 1.00 18.65 406 SER K N 1
ATOM 12386 C CA . SER E 2 212 ? 93.481 -13.052 72.432 1.00 18.89 406 SER K CA 1
ATOM 12387 C C . SER E 2 212 ? 94.945 -13.002 72.034 1.00 18.73 406 SER K C 1
ATOM 12388 O O . SER E 2 212 ? 95.588 -14.041 71.871 1.00 18.60 406 SER K O 1
ATOM 12391 N N . ILE E 2 213 ? 95.449 -11.782 71.877 1.00 18.64 407 ILE K N 1
ATOM 12392 C CA . ILE E 2 213 ? 96.781 -11.522 71.345 1.00 19.06 407 ILE K CA 1
ATOM 12393 C C . ILE E 2 213 ? 97.440 -10.447 72.204 1.00 19.53 407 ILE K C 1
ATOM 12394 O O . ILE E 2 213 ? 96.912 -9.348 72.318 1.00 19.30 407 ILE K O 1
ATOM 12399 N N . GLU E 2 214 ? 98.577 -10.765 72.823 1.00 20.06 408 GLU K N 1
ATOM 12400 C CA . GLU E 2 214 ? 99.266 -9.777 73.658 1.00 21.34 408 GLU K CA 1
ATOM 12401 C C . GLU E 2 214 ? 100.498 -9.228 72.956 1.00 21.07 408 GLU K C 1
ATOM 12402 O O . GLU E 2 214 ? 101.472 -9.957 72.715 1.00 21.35 408 GLU K O 1
ATOM 12408 N N . ILE E 2 215 ? 100.432 -7.942 72.625 1.00 21.01 409 ILE K N 1
ATOM 12409 C CA . ILE E 2 215 ? 101.527 -7.223 71.990 1.00 20.99 409 ILE K CA 1
ATOM 12410 C C . ILE E 2 215 ? 102.414 -6.625 73.090 1.00 21.46 409 ILE K C 1
ATOM 12411 O O . ILE E 2 215 ? 101.942 -5.811 73.896 1.00 21.42 409 ILE K O 1
ATOM 12416 N N . PRO E 2 216 ? 103.700 -7.024 73.126 1.00 21.58 410 PRO K N 1
ATOM 12417 C CA . PRO E 2 216 ? 104.563 -6.703 74.270 1.00 21.67 410 PRO K CA 1
ATOM 12418 C C . PRO E 2 216 ? 105.076 -5.267 74.334 1.00 21.70 410 PRO K C 1
ATOM 12419 O O . PRO E 2 216 ? 105.270 -4.613 73.305 1.00 21.21 410 PRO K O 1
ATOM 12423 N N . TYR E 2 217 ? 105.295 -4.783 75.554 1.00 21.73 411 TYR K N 1
ATOM 12424 C CA . TYR E 2 217 ? 106.130 -3.608 75.753 1.00 22.32 411 TYR K CA 1
ATOM 12425 C C . TYR E 2 217 ? 107.560 -3.978 75.378 1.00 22.24 411 TYR K C 1
ATOM 12426 O O . TYR E 2 217 ? 107.988 -5.123 75.596 1.00 22.02 411 TYR K O 1
ATOM 12435 N N . SER E 2 218 ? 108.287 -3.022 74.809 1.00 22.51 412 SER K N 1
ATOM 12436 C CA . SER E 2 218 ? 109.720 -3.190 74.579 1.00 22.94 412 SER K CA 1
ATOM 12437 C C . SER E 2 218 ? 110.509 -2.929 75.863 1.00 23.37 412 SER K C 1
ATOM 12438 O O . SER E 2 218 ? 110.076 -2.172 76.737 1.00 23.68 412 SER K O 1
ATOM 12441 N N . ARG E 2 219 ? 111.666 -3.568 75.965 1.00 23.64 413 ARG K N 1
ATOM 12442 C CA . ARG E 2 219 ? 112.480 -3.507 77.177 1.00 24.30 413 ARG K CA 1
ATOM 12443 C C . ARG E 2 219 ? 113.620 -2.519 76.985 1.00 24.50 413 ARG K C 1
ATOM 12444 O O . ARG E 2 219 ? 113.820 -1.998 75.885 1.00 24.27 413 ARG K O 1
ATOM 12452 N N . GLU E 2 220 ? 114.362 -2.246 78.057 1.00 24.94 414 GLU K N 1
ATOM 12453 C CA . GLU E 2 220 ? 115.602 -1.491 77.944 1.00 25.43 414 GLU K CA 1
ATOM 12454 C C . GLU E 2 220 ? 116.538 -2.221 76.980 1.00 24.97 414 GLU K C 1
ATOM 12455 O O . GLU E 2 220 ? 116.548 -3.456 76.932 1.00 25.03 414 GLU K O 1
ATOM 12461 N N . ASP E 2 221 ? 117.290 -1.445 76.199 1.00 25.18 415 ASP K N 1
ATOM 12462 C CA . ASP E 2 221 ? 118.223 -1.964 75.181 1.00 25.13 415 ASP K CA 1
ATOM 12463 C C . ASP E 2 221 ? 117.545 -2.799 74.087 1.00 24.80 415 ASP K C 1
ATOM 12464 O O . ASP E 2 221 ? 118.206 -3.598 73.408 1.00 24.79 415 ASP K O 1
ATOM 12469 N N . GLU E 2 222 ? 116.236 -2.613 73.917 1.00 24.27 416 GLU K N 1
ATOM 12470 C CA . GLU E 2 222 ? 115.478 -3.344 72.904 1.00 23.82 416 GLU K CA 1
ATOM 12471 C C . GLU E 2 222 ? 114.868 -2.369 71.917 1.00 23.25 416 GLU K C 1
ATOM 12472 O O . GLU E 2 222 ? 114.185 -1.423 72.311 1.00 23.68 416 GLU K O 1
ATOM 12478 N N . PHE E 2 223 ? 115.104 -2.616 70.631 1.00 22.57 417 PHE K N 1
ATOM 12479 C CA . PHE E 2 223 ? 114.671 -1.700 69.581 1.00 21.67 417 PHE K CA 1
ATOM 12480 C C . PHE E 2 223 ? 113.955 -2.447 68.465 1.00 21.00 417 PHE K C 1
ATOM 12481 O O . PHE E 2 223 ? 114.257 -3.610 68.196 1.00 20.58 417 PHE K O 1
ATOM 12489 N N . PHE E 2 224 ? 113.009 -1.766 67.826 1.00 19.87 418 PHE K N 1
ATOM 12490 C CA . PHE E 2 224 ? 112.122 -2.404 66.861 1.00 18.97 418 PHE K CA 1
ATOM 12491 C C . PHE E 2 224 ? 111.837 -1.475 65.688 1.00 18.57 418 PHE K C 1
ATOM 12492 O O . PHE E 2 224 ? 111.705 -0.256 65.861 1.00 18.12 418 PHE K O 1
ATOM 12500 N N . SER E 2 225 ? 111.753 -2.064 64.495 1.00 18.22 419 SER K N 1
ATOM 12501 C CA . SER E 2 225 ? 111.301 -1.359 63.298 1.00 18.23 419 SER K CA 1
ATOM 12502 C C . SER E 2 225 ? 110.389 -2.235 62.444 1.00 18.07 419 SER K C 1
ATOM 12503 O O . SER E 2 225 ? 110.467 -3.468 62.479 1.00 18.41 419 SER K O 1
ATOM 12506 N N . ALA E 2 226 ? 109.522 -1.584 61.676 1.00 17.97 420 ALA K N 1
ATOM 12507 C CA . ALA E 2 226 ? 108.702 -2.277 60.689 1.00 17.79 420 ALA K CA 1
ATOM 12508 C C . ALA E 2 226 ? 108.748 -1.513 59.380 1.00 17.99 420 ALA K C 1
ATOM 12509 O O . ALA E 2 226 ? 108.770 -0.283 59.377 1.00 17.74 420 ALA K O 1
ATOM 12511 N N . PHE E 2 227 ? 108.766 -2.249 58.271 1.00 18.34 421 PHE K N 1
ATOM 12512 C CA . PHE E 2 227 ? 108.804 -1.660 56.927 1.00 18.89 421 PHE K CA 1
ATOM 12513 C C . PHE E 2 227 ? 107.915 -2.466 55.983 1.00 19.03 421 PHE K C 1
ATOM 12514 O O . PHE E 2 227 ? 107.614 -3.639 56.232 1.00 18.56 421 PHE K O 1
ATOM 12522 N N . LYS E 2 228 ? 107.496 -1.834 54.893 1.00 19.15 422 LYS K N 1
ATOM 12523 C CA . LYS E 2 228 ? 106.761 -2.555 53.858 1.00 19.88 422 LYS K CA 1
ATOM 12524 C C . LYS E 2 228 ? 106.906 -1.905 52.489 1.00 20.31 422 LYS K C 1
ATOM 12525 O O . LYS E 2 228 ? 107.023 -0.684 52.372 1.00 19.94 422 LYS K O 1
ATOM 12531 N N . GLN E 2 229 ? 106.916 -2.763 51.477 1.00 21.28 423 GLN K N 1
ATOM 12532 C CA . GLN E 2 229 ? 106.919 -2.393 50.072 1.00 23.08 423 GLN K CA 1
ATOM 12533 C C . GLN E 2 229 ? 105.713 -1.518 49.764 1.00 24.55 423 GLN K C 1
ATOM 12534 O O . GLN E 2 229 ? 104.633 -1.751 50.298 1.00 24.89 423 GLN K O 1
ATOM 12540 N N . ALA E 2 230 ? 105.910 -0.515 48.909 1.00 26.57 424 ALA K N 1
ATOM 12541 C CA . ALA E 2 230 ? 104.852 0.447 48.577 1.00 28.23 424 ALA K CA 1
ATOM 12542 C C . ALA E 2 230 ? 104.203 0.164 47.219 1.00 29.46 424 ALA K C 1
ATOM 12543 O O . ALA E 2 230 ? 103.736 1.081 46.534 1.00 30.03 424 ALA K O 1
ATOM 12545 N N . SER E 2 231 ? 104.189 -1.106 46.831 1.00 30.47 425 SER K N 1
ATOM 12546 C CA . SER E 2 231 ? 103.470 -1.552 45.642 1.00 31.17 425 SER K CA 1
ATOM 12547 C C . SER E 2 231 ? 102.947 -2.963 45.875 1.00 31.64 425 SER K C 1
ATOM 12548 O O . SER E 2 231 ? 103.542 -3.735 46.621 1.00 31.77 425 SER K O 1
ATOM 12551 N N . ARG E 2 232 ? 101.826 -3.288 45.241 1.00 32.29 426 ARG K N 1
ATOM 12552 C CA . ARG E 2 232 ? 101.292 -4.642 45.275 1.00 32.77 426 ARG K CA 1
ATOM 12553 C C . ARG E 2 232 ? 100.843 -5.014 43.875 1.00 32.70 426 ARG K C 1
ATOM 12554 O O . ARG E 2 232 ? 100.100 -4.268 43.232 1.00 33.17 426 ARG K O 1
ATOM 12562 N N . ARG E 2 233 ? 101.307 -6.167 43.403 1.00 32.28 427 ARG K N 1
ATOM 12563 C CA . ARG E 2 233 ? 101.055 -6.590 42.029 1.00 31.93 427 ARG K CA 1
ATOM 12564 C C . ARG E 2 233 ? 100.257 -7.896 41.963 1.00 31.54 427 ARG K C 1
ATOM 12565 O O . ARG E 2 233 ? 99.466 -8.098 41.041 1.00 31.80 427 ARG K O 1
ATOM 12573 N N . GLU E 2 234 ? 100.470 -8.776 42.939 1.00 31.08 428 GLU K N 1
ATOM 12574 C CA . GLU E 2 234 ? 99.751 -10.052 43.026 1.00 30.55 428 GLU K CA 1
ATOM 12575 C C . GLU E 2 234 ? 98.788 -10.020 44.206 1.00 29.80 428 GLU K C 1
ATOM 12576 O O . GLU E 2 234 ? 98.937 -9.192 45.112 1.00 29.82 428 GLU K O 1
ATOM 12582 N N . ASP E 2 235 ? 97.814 -10.931 44.198 1.00 28.97 429 ASP K N 1
ATOM 12583 C CA . ASP E 2 235 ? 96.783 -10.992 45.241 1.00 28.39 429 ASP K CA 1
ATOM 12584 C C . ASP E 2 235 ? 97.355 -11.220 46.652 1.00 27.28 429 ASP K C 1
ATOM 12585 O O . ASP E 2 235 ? 97.010 -10.494 47.587 1.00 27.20 429 ASP K O 1
ATOM 12590 N N . ASP E 2 236 ? 98.226 -12.215 46.813 1.00 25.77 430 ASP K N 1
ATOM 12591 C CA . ASP E 2 236 ? 98.702 -12.548 48.157 1.00 24.64 430 ASP K CA 1
ATOM 12592 C C . ASP E 2 236 ? 100.164 -12.987 48.255 1.00 23.40 430 ASP K C 1
ATOM 12593 O O . ASP E 2 236 ? 100.545 -13.681 49.193 1.00 22.74 430 ASP K O 1
ATOM 12598 N N . ILE E 2 237 ? 100.980 -12.562 47.298 1.00 22.12 431 ILE K N 1
ATOM 12599 C CA . ILE E 2 237 ? 102.402 -12.919 47.294 1.00 21.41 431 ILE K CA 1
ATOM 12600 C C . ILE E 2 237 ? 103.276 -11.739 46.869 1.00 20.50 431 ILE K C 1
ATOM 12601 O O . ILE E 2 237 ? 102.789 -10.784 46.263 1.00 20.07 431 ILE K O 1
ATOM 12606 N N . ALA E 2 238 ? 104.563 -11.801 47.222 1.00 19.86 432 ALA K N 1
ATOM 12607 C CA . ALA E 2 238 ? 105.588 -10.943 46.606 1.00 19.44 432 ALA K CA 1
ATOM 12608 C C . ALA E 2 238 ? 105.457 -9.444 46.898 1.00 19.27 432 ALA K C 1
ATOM 12609 O O . ALA E 2 238 ? 105.750 -8.599 46.049 1.00 19.18 432 ALA K O 1
ATOM 12611 N N . LYS E 2 239 ? 105.020 -9.125 48.111 1.00 18.66 433 LYS K N 1
ATOM 12612 C CA . LYS E 2 239 ? 105.103 -7.767 48.622 1.00 18.87 433 LYS K CA 1
ATOM 12613 C C . LYS E 2 239 ? 105.924 -7.857 49.892 1.00 17.94 433 LYS K C 1
ATOM 12614 O O . LYS E 2 239 ? 105.461 -8.427 50.873 1.00 18.20 433 LYS K O 1
ATOM 12620 N N . VAL E 2 240 ? 107.140 -7.308 49.863 1.00 17.68 434 VAL K N 1
ATOM 12621 C CA . VAL E 2 240 ? 108.055 -7.413 51.008 1.00 17.25 434 VAL K CA 1
ATOM 12622 C C . VAL E 2 240 ? 107.538 -6.586 52.177 1.00 17.14 434 VAL K C 1
ATOM 12623 O O . VAL E 2 240 ? 107.232 -5.406 52.029 1.00 17.17 434 VAL K O 1
ATOM 12627 N N . THR E 2 241 ? 107.440 -7.224 53.334 1.00 16.93 435 THR K N 1
ATOM 12628 C CA . THR E 2 241 ? 106.982 -6.551 54.545 1.00 17.10 435 THR K CA 1
ATOM 12629 C C . THR E 2 241 ? 107.678 -7.215 55.728 1.00 17.44 435 THR K C 1
ATOM 12630 O O . THR E 2 241 ? 107.851 -8.432 55.745 1.00 16.92 435 THR K O 1
ATOM 12634 N N . CYS E 2 242 ? 108.100 -6.425 56.708 1.00 17.67 436 CYS K N 1
ATOM 12635 C CA . CYS E 2 242 ? 108.973 -6.990 57.728 1.00 18.45 436 CYS K CA 1
ATOM 12636 C C . CYS E 2 242 ? 108.797 -6.396 59.112 1.00 18.56 436 CYS K C 1
ATOM 12637 O O . CYS E 2 242 ? 108.332 -5.268 59.255 1.00 18.62 436 CYS K O 1
ATOM 12640 N N . GLY E 2 243 ? 109.152 -7.199 60.113 1.00 18.29 437 GLY K N 1
ATOM 12641 C CA . GLY E 2 243 ? 109.349 -6.739 61.482 1.00 18.12 437 GLY K CA 1
ATOM 12642 C C . GLY E 2 243 ? 110.778 -7.093 61.854 1.00 18.21 437 GLY K C 1
ATOM 12643 O O . GLY E 2 243 ? 111.291 -8.144 61.451 1.00 18.07 437 GLY K O 1
ATOM 12644 N N . MET E 2 244 ? 111.424 -6.213 62.610 1.00 18.18 438 MET K N 1
ATOM 12645 C CA . MET E 2 244 ? 112.837 -6.372 62.956 1.00 18.67 438 MET K CA 1
ATOM 12646 C C . MET E 2 244 ? 113.064 -5.948 64.392 1.00 18.81 438 MET K C 1
ATOM 12647 O O . MET E 2 244 ? 112.673 -4.849 64.779 1.00 19.14 438 MET K O 1
ATOM 12652 N N . ARG E 2 245 ? 113.686 -6.829 65.174 1.00 19.18 439 ARG K N 1
ATOM 12653 C CA . ARG E 2 245 ? 113.908 -6.580 66.590 1.00 19.51 439 ARG K CA 1
ATOM 12654 C C . ARG E 2 245 ? 115.336 -6.917 66.994 1.00 19.64 439 ARG K C 1
ATOM 12655 O O . ARG E 2 245 ? 115.882 -7.935 66.569 1.00 19.43 439 ARG K O 1
ATOM 12663 N N . VAL E 2 246 ? 115.925 -6.064 67.828 1.00 20.15 440 VAL K N 1
ATOM 12664 C CA . VAL E 2 246 ? 117.231 -6.354 68.417 1.00 20.42 440 VAL K CA 1
ATOM 12665 C C . VAL E 2 246 ? 117.162 -6.085 69.916 1.00 21.38 440 VAL K C 1
ATOM 12666 O O . VAL E 2 246 ? 116.584 -5.092 70.342 1.00 20.98 440 VAL K O 1
ATOM 12670 N N . LEU E 2 247 ? 117.709 -7.009 70.699 1.00 22.33 441 LEU K N 1
ATOM 12671 C CA . LEU E 2 247 ? 117.909 -6.798 72.128 1.00 23.31 441 LEU K CA 1
ATOM 12672 C C . LEU E 2 247 ? 119.407 -6.852 72.363 1.00 24.15 441 LEU K C 1
ATOM 12673 O O . LEU E 2 247 ? 120.078 -7.779 71.906 1.00 24.19 441 LEU K O 1
ATOM 12678 N N . PHE E 2 248 ? 119.927 -5.837 73.040 1.00 25.49 442 PHE K N 1
ATOM 12679 C CA . PHE E 2 248 ? 121.343 -5.781 73.376 1.00 26.49 442 PHE K CA 1
ATOM 12680 C C . PHE E 2 248 ? 121.576 -6.197 74.826 1.00 27.42 442 PHE K C 1
ATOM 12681 O O . PHE E 2 248 ? 120.648 -6.192 75.646 1.00 27.52 442 PHE K O 1
ATOM 12689 N N . GLN E 2 249 ? 122.818 -6.567 75.136 1.00 28.51 443 GLN K N 1
ATOM 12690 C CA . GLN E 2 249 ? 123.242 -6.711 76.524 1.00 29.49 443 GLN K CA 1
ATOM 12691 C C . GLN E 2 249 ? 123.147 -5.328 77.180 1.00 30.27 443 GLN K C 1
ATOM 12692 O O . GLN E 2 249 ? 123.408 -4.315 76.522 1.00 30.52 443 GLN K O 1
ATOM 12698 N N . PRO E 2 250 ? 122.759 -5.276 78.473 1.00 31.08 444 PRO K N 1
ATOM 12699 C CA . PRO E 2 250 ? 122.453 -3.999 79.131 1.00 31.54 444 PRO K CA 1
ATOM 12700 C C . PRO E 2 250 ? 123.538 -2.940 78.943 1.00 32.08 444 PRO K C 1
ATOM 12701 O O . PRO E 2 250 ? 124.710 -3.198 79.218 1.00 32.36 444 PRO K O 1
ATOM 12705 N N . GLY E 2 251 ? 123.136 -1.772 78.444 1.00 32.56 445 GLY K N 1
ATOM 12706 C CA . GLY E 2 251 ? 124.038 -0.642 78.211 1.00 33.34 445 GLY K CA 1
ATOM 12707 C C . GLY E 2 251 ? 125.126 -0.857 77.170 1.00 33.82 445 GLY K C 1
ATOM 12708 O O . GLY E 2 251 ? 126.147 -0.165 77.188 1.00 34.09 445 GLY K O 1
ATOM 12709 N N . SER E 2 252 ? 124.913 -1.807 76.259 1.00 34.10 446 SER K N 1
ATOM 12710 C CA . SER E 2 252 ? 125.918 -2.146 75.248 1.00 34.42 446 SER K CA 1
ATOM 12711 C C . SER E 2 252 ? 125.367 -2.117 73.823 1.00 34.47 446 SER K C 1
ATOM 12712 O O . SER E 2 252 ? 124.192 -1.816 73.606 1.00 34.59 446 SER K O 1
ATOM 12715 N N . MET E 2 253 ? 126.242 -2.432 72.868 1.00 34.50 447 MET K N 1
ATOM 12716 C CA . MET E 2 253 ? 125.883 -2.612 71.462 1.00 34.78 447 MET K CA 1
ATOM 12717 C C . MET E 2 253 ? 126.153 -4.055 71.038 1.00 33.89 447 MET K C 1
ATOM 12718 O O . MET E 2 253 ? 126.305 -4.347 69.850 1.00 33.80 447 MET K O 1
ATOM 12723 N N . GLN E 2 254 ? 126.219 -4.946 72.024 1.00 33.14 448 GLN K N 1
ATOM 12724 C CA . GLN E 2 254 ? 126.438 -6.365 71.790 1.00 32.49 448 GLN K CA 1
ATOM 12725 C C . GLN E 2 254 ? 125.097 -7.084 71.715 1.00 31.73 448 GLN K C 1
ATOM 12726 O O . GLN E 2 254 ? 124.317 -7.055 72.669 1.00 31.31 448 GLN K O 1
ATOM 12732 N N . VAL E 2 255 ? 124.846 -7.735 70.580 1.00 30.91 449 VAL K N 1
ATOM 12733 C CA . VAL E 2 255 ? 123.568 -8.399 70.313 1.00 30.10 449 VAL K CA 1
ATOM 12734 C C . VAL E 2 255 ? 123.303 -9.584 71.242 1.00 29.49 449 VAL K C 1
ATOM 12735 O O . VAL E 2 255 ? 124.088 -10.532 71.298 1.00 29.74 449 VAL K O 1
ATOM 12739 N N . LYS E 2 256 ? 122.192 -9.519 71.971 1.00 28.49 450 LYS K N 1
ATOM 12740 C CA . LYS E 2 256 ? 121.728 -10.653 72.765 1.00 27.42 450 LYS K CA 1
ATOM 12741 C C . LYS E 2 256 ? 120.667 -11.440 71.999 1.00 26.71 450 LYS K C 1
ATOM 12742 O O . LYS E 2 256 ? 120.658 -12.672 72.012 1.00 26.30 450 LYS K O 1
ATOM 12748 N N . GLU E 2 257 ? 119.770 -10.708 71.342 1.00 25.90 451 GLU K N 1
ATOM 12749 C CA . GLU E 2 257 ? 118.713 -11.294 70.519 1.00 25.43 451 GLU K CA 1
ATOM 12750 C C . GLU E 2 257 ? 118.562 -10.480 69.236 1.00 23.92 451 GLU K C 1
ATOM 12751 O O . GLU E 2 257 ? 118.729 -9.263 69.242 1.00 23.89 451 GLU K O 1
ATOM 12757 N N . LEU E 2 258 ? 118.262 -11.167 68.136 1.00 23.04 452 LEU K N 1
ATOM 12758 C CA . LEU E 2 258 ? 117.985 -10.510 66.857 1.00 22.27 452 LEU K CA 1
ATOM 12759 C C . LEU E 2 258 ? 116.948 -11.313 66.077 1.00 21.88 452 LEU K C 1
ATOM 12760 O O . LEU E 2 258 ? 117.077 -12.528 65.907 1.00 21.50 452 LEU K O 1
ATOM 12765 N N . ALA E 2 259 ? 115.912 -10.619 65.615 1.00 21.22 453 ALA K N 1
ATOM 12766 C CA . ALA E 2 259 ? 114.822 -11.246 64.888 1.00 20.83 453 ALA K CA 1
ATOM 12767 C C . ALA E 2 259 ? 114.522 -10.414 63.657 1.00 20.30 453 ALA K C 1
ATOM 12768 O O . ALA E 2 259 ? 114.272 -9.215 63.754 1.00 20.26 453 ALA K O 1
ATOM 12770 N N . LEU E 2 260 ? 114.607 -11.054 62.499 1.00 20.06 454 LEU K N 1
ATOM 12771 C CA . LEU E 2 260 ? 114.272 -10.415 61.230 1.00 19.85 454 LEU K CA 1
ATOM 12772 C C . LEU E 2 260 ? 113.230 -11.298 60.549 1.00 19.71 454 LEU K C 1
ATOM 12773 O O . LEU E 2 260 ? 113.535 -12.409 60.111 1.00 20.02 454 LEU K O 1
ATOM 12778 N N . CYS E 2 261 ? 111.987 -10.817 60.498 1.00 19.15 455 CYS K N 1
ATOM 12779 C CA . CYS E 2 261 ? 110.886 -11.612 59.958 1.00 18.67 455 CYS K CA 1
ATOM 12780 C C . CYS E 2 261 ? 110.263 -10.914 58.757 1.00 18.43 455 CYS K C 1
ATOM 12781 O O . CYS E 2 261 ? 110.025 -9.708 58.790 1.00 17.78 455 CYS K O 1
ATOM 12784 N N . TYR E 2 262 ? 110.022 -11.685 57.698 1.00 17.77 456 TYR K N 1
ATOM 12785 C CA . TYR E 2 262 ? 109.616 -11.134 56.418 1.00 17.81 456 TYR K CA 1
ATOM 12786 C C . TYR E 2 262 ? 108.373 -11.819 55.871 1.00 17.56 456 TYR K C 1
ATOM 12787 O O . TYR E 2 262 ? 108.245 -13.039 55.943 1.00 17.43 456 TYR K O 1
ATOM 12796 N N . GLY E 2 263 ? 107.465 -11.016 55.322 1.00 17.13 457 GLY K N 1
ATOM 12797 C CA . GLY E 2 263 ? 106.407 -11.515 54.456 1.00 16.52 457 GLY K CA 1
ATOM 12798 C C . GLY E 2 263 ? 106.808 -11.234 53.017 1.00 16.25 457 GLY K C 1
ATOM 12799 O O . GLY E 2 263 ? 107.750 -10.475 52.771 1.00 15.94 457 GLY K O 1
ATOM 12800 N N . GLY E 2 264 ? 106.111 -11.859 52.070 1.00 16.99 458 GLY K N 1
ATOM 12801 C CA . GLY E 2 264 ? 106.328 -11.606 50.644 1.00 17.66 458 GLY K CA 1
ATOM 12802 C C . GLY E 2 264 ? 107.614 -12.167 50.057 1.00 18.32 458 GLY K C 1
ATOM 12803 O O . GLY E 2 264 ? 108.014 -11.781 48.955 1.00 18.41 458 GLY K O 1
ATOM 12804 N N . MET E 2 265 ? 108.253 -13.081 50.790 1.00 18.61 459 MET K N 1
ATOM 12805 C CA . MET E 2 265 ? 109.524 -13.690 50.365 1.00 19.30 459 MET K CA 1
ATOM 12806 C C . MET E 2 265 ? 109.395 -15.206 50.192 1.00 19.61 459 MET K C 1
ATOM 12807 O O . MET E 2 265 ? 110.336 -15.881 49.751 1.00 20.16 459 MET K O 1
ATOM 12812 N N . ALA E 2 266 ? 108.222 -15.721 50.542 1.00 19.84 460 ALA K N 1
ATOM 12813 C CA . ALA E 2 266 ? 107.882 -17.132 50.436 1.00 20.00 460 ALA K CA 1
ATOM 12814 C C . ALA E 2 266 ? 106.359 -17.221 50.471 1.00 20.15 460 ALA K C 1
ATOM 12815 O O . ALA E 2 266 ? 105.683 -16.186 50.498 1.00 20.35 460 ALA K O 1
ATOM 12817 N N . ASP E 2 267 ? 105.823 -18.437 50.485 1.00 20.29 461 ASP K N 1
ATOM 12818 C CA . ASP E 2 267 ? 104.376 -18.632 50.575 1.00 20.43 461 ASP K CA 1
ATOM 12819 C C . ASP E 2 267 ? 103.857 -18.539 52.016 1.00 19.85 461 ASP K C 1
ATOM 12820 O O . ASP E 2 267 ? 102.750 -18.975 52.315 1.00 19.23 461 ASP K O 1
ATOM 12825 N N . ARG E 2 268 ? 104.675 -17.950 52.888 1.00 19.86 462 ARG K N 1
ATOM 12826 C CA . ARG E 2 268 ? 104.355 -17.757 54.304 1.00 20.03 462 ARG K CA 1
ATOM 12827 C C . ARG E 2 268 ? 105.299 -16.724 54.924 1.00 19.67 462 ARG K C 1
ATOM 12828 O O . ARG E 2 268 ? 106.343 -16.409 54.350 1.00 19.09 462 ARG K O 1
ATOM 12836 N N . THR E 2 269 ? 104.918 -16.194 56.088 1.00 19.03 463 THR K N 1
ATOM 12837 C CA . THR E 2 269 ? 105.807 -15.346 56.874 1.00 18.82 463 THR K CA 1
ATOM 12838 C C . THR E 2 269 ? 106.952 -16.209 57.381 1.00 19.11 463 THR K C 1
ATOM 12839 O O . THR E 2 269 ? 106.718 -17.282 57.948 1.00 18.75 463 THR K O 1
ATOM 12843 N N . ILE E 2 270 ? 108.175 -15.727 57.174 1.00 19.18 464 ILE K N 1
ATOM 12844 C CA . ILE E 2 270 ? 109.380 -16.471 57.540 1.00 19.97 464 ILE K CA 1
ATOM 12845 C C . ILE E 2 270 ? 110.344 -15.626 58.358 1.00 20.13 464 ILE K C 1
ATOM 12846 O O . ILE E 2 270 ? 110.303 -14.393 58.327 1.00 19.63 464 ILE K O 1
ATOM 12851 N N . SER E 2 271 ? 111.213 -16.311 59.094 1.00 20.77 465 SER K N 1
ATOM 12852 C CA . SER E 2 271 ? 112.215 -15.667 59.920 1.00 21.46 465 SER K CA 1
ATOM 12853 C C . SER E 2 271 ? 113.588 -16.020 59.374 1.00 21.82 465 SER K C 1
ATOM 12854 O O . SER E 2 271 ? 113.830 -17.173 59.016 1.00 22.16 465 SER K O 1
ATOM 12857 N N . ALA E 2 272 ? 114.476 -15.033 59.303 1.00 22.52 466 ALA K N 1
ATOM 12858 C CA . ALA E 2 272 ? 115.831 -15.256 58.790 1.00 23.41 466 ALA K CA 1
ATOM 12859 C C . ALA E 2 272 ? 116.711 -15.808 59.920 1.00 24.02 466 ALA K C 1
ATOM 12860 O O . ALA E 2 272 ? 117.646 -15.149 60.387 1.00 24.09 466 ALA K O 1
ATOM 12862 N N . LEU E 2 273 ? 116.389 -17.034 60.333 1.00 25.08 467 LEU K N 1
ATOM 12863 C CA . LEU E 2 273 ? 116.915 -17.643 61.561 1.00 26.44 467 LEU K CA 1
ATOM 12864 C C . LEU E 2 273 ? 118.406 -17.949 61.500 1.00 26.74 467 LEU K C 1
ATOM 12865 O O . LEU E 2 273 ? 119.126 -17.750 62.489 1.00 26.96 467 LEU K O 1
ATOM 12870 N N . LYS E 2 274 ? 118.855 -18.442 60.347 1.00 27.15 468 LYS K N 1
ATOM 12871 C CA . LYS E 2 274 ? 120.270 -18.732 60.117 1.00 27.69 468 LYS K CA 1
ATOM 12872 C C . LYS E 2 274 ? 121.098 -17.450 60.224 1.00 27.41 468 LYS K C 1
ATOM 12873 O O . LYS E 2 274 ? 122.111 -17.415 60.931 1.00 27.46 468 LYS K O 1
ATOM 12879 N N . THR E 2 275 ? 120.649 -16.400 59.535 1.00 27.05 469 THR K N 1
ATOM 12880 C CA . THR E 2 275 ? 121.328 -15.103 59.515 1.00 26.91 469 THR K CA 1
ATOM 12881 C C . THR E 2 275 ? 121.440 -14.449 60.897 1.00 27.09 469 THR K C 1
ATOM 12882 O O . THR E 2 275 ? 122.503 -13.948 61.271 1.00 26.81 469 THR K O 1
ATOM 12886 N N . THR E 2 276 ? 120.341 -14.444 61.644 1.00 27.17 470 THR K N 1
ATOM 12887 C CA . THR E 2 276 ? 120.310 -13.758 62.932 1.00 27.66 470 THR K CA 1
ATOM 12888 C C . THR E 2 276 ? 121.068 -14.527 64.008 1.00 28.28 470 THR K C 1
ATOM 12889 O O . THR E 2 276 ? 121.692 -13.919 64.882 1.00 28.60 470 THR K O 1
ATOM 12893 N N . GLN E 2 277 ? 121.029 -15.858 63.921 1.00 29.40 471 GLN K N 1
ATOM 12894 C CA . GLN E 2 277 ? 121.738 -16.733 64.861 1.00 30.47 471 GLN K CA 1
ATOM 12895 C C . GLN E 2 277 ? 123.237 -16.454 64.847 1.00 30.74 471 GLN K C 1
ATOM 12896 O O . GLN E 2 277 ? 123.893 -16.511 65.891 1.00 30.73 471 GLN K O 1
ATOM 12902 N N . LYS E 2 278 ? 123.764 -16.144 63.664 1.00 31.10 472 LYS K N 1
ATOM 12903 C CA . LYS E 2 278 ? 125.189 -15.849 63.486 1.00 31.45 472 LYS K CA 1
ATOM 12904 C C . LYS E 2 278 ? 125.637 -14.534 64.126 1.00 31.43 472 LYS K C 1
ATOM 12905 O O . LYS E 2 278 ? 126.827 -14.355 64.397 1.00 31.33 472 LYS K O 1
ATOM 12911 N N . GLN E 2 279 ? 124.694 -13.626 64.375 1.00 31.22 473 GLN K N 1
ATOM 12912 C CA . GLN E 2 279 ? 125.026 -12.303 64.906 1.00 31.36 473 GLN K CA 1
ATOM 12913 C C . GLN E 2 279 ? 124.966 -12.197 66.430 1.00 31.47 473 GLN K C 1
ATOM 12914 O O . GLN E 2 279 ? 125.319 -11.162 66.995 1.00 31.34 473 GLN K O 1
ATOM 12920 N N . LEU E 2 280 ? 124.522 -13.259 67.093 1.00 31.81 474 LEU K N 1
ATOM 12921 C CA . LEU E 2 280 ? 124.399 -13.231 68.548 1.00 32.40 474 LEU K CA 1
ATOM 12922 C C . LEU E 2 280 ? 125.773 -13.056 69.198 1.00 32.66 474 LEU K C 1
ATOM 12923 O O . LEU E 2 280 ? 126.748 -13.682 68.775 1.00 32.88 474 LEU K O 1
ATOM 12928 N N . SER E 2 281 ? 125.831 -12.170 70.194 1.00 32.96 475 SER K N 1
ATOM 12929 C CA . SER E 2 281 ? 127.069 -11.752 70.885 1.00 33.15 475 SER K CA 1
ATOM 12930 C C . SER E 2 281 ? 128.046 -10.932 70.032 1.00 33.19 475 SER K C 1
ATOM 12931 O O . SER E 2 281 ? 129.150 -10.618 70.482 1.00 33.20 475 SER K O 1
ATOM 12934 N N . LYS E 2 282 ? 127.643 -10.572 68.815 1.00 33.03 476 LYS K N 1
ATOM 12935 C CA . LYS E 2 282 ? 128.436 -9.662 67.983 1.00 33.01 476 LYS K CA 1
ATOM 12936 C C . LYS E 2 282 ? 128.045 -8.207 68.256 1.00 32.44 476 LYS K C 1
ATOM 12937 O O . LYS E 2 282 ? 127.005 -7.942 68.868 1.00 32.54 476 LYS K O 1
ATOM 12943 N N . PHE E 2 283 ? 128.878 -7.268 67.810 1.00 31.73 477 PHE K N 1
ATOM 12944 C CA . PHE E 2 283 ? 128.625 -5.850 68.061 1.00 31.22 477 PHE K CA 1
ATOM 12945 C C . PHE E 2 283 ? 127.989 -5.158 66.856 1.00 30.76 477 PHE K C 1
ATOM 12946 O O . PHE E 2 283 ? 128.220 -5.547 65.705 1.00 30.49 477 PHE K O 1
ATOM 12954 N N . TRP E 2 284 ? 127.181 -4.141 67.142 1.00 30.19 478 TRP K N 1
ATOM 12955 C CA . TRP E 2 284 ? 126.423 -3.411 66.126 1.00 29.50 478 TRP K CA 1
ATOM 12956 C C . TRP E 2 284 ? 127.322 -2.432 65.373 1.00 29.64 478 TRP K C 1
ATOM 12957 O O . TRP E 2 284 ? 127.439 -1.259 65.735 1.00 29.45 478 TRP K O 1
ATOM 12968 N N . ASN E 2 285 ? 127.959 -2.934 64.321 1.00 29.66 479 ASN K N 1
ATOM 12969 C CA . ASN E 2 285 ? 128.870 -2.135 63.509 1.00 29.97 479 ASN K CA 1
ATOM 12970 C C . ASN E 2 285 ? 128.771 -2.504 62.030 1.00 30.13 479 ASN K C 1
ATOM 12971 O O . ASN E 2 285 ? 127.968 -3.361 61.658 1.00 29.95 479 ASN K O 1
ATOM 12976 N N . GLU E 2 286 ? 129.591 -1.854 61.204 1.00 30.35 480 GLU K N 1
ATOM 12977 C CA . GLU E 2 286 ? 129.593 -2.053 59.750 1.00 30.78 480 GLU K CA 1
ATOM 12978 C C . GLU E 2 286 ? 129.835 -3.502 59.334 1.00 30.41 480 GLU K C 1
ATOM 12979 O O . GLU E 2 286 ? 129.309 -3.951 58.313 1.00 30.46 480 GLU K O 1
ATOM 12985 N N . LYS E 2 287 ? 130.633 -4.220 60.123 1.00 30.06 481 LYS K N 1
ATOM 12986 C CA . LYS E 2 287 ? 130.895 -5.637 59.891 1.00 29.74 481 LYS K CA 1
ATOM 12987 C C . LYS E 2 287 ? 129.626 -6.470 60.066 1.00 29.16 481 LYS K C 1
ATOM 12988 O O . LYS E 2 287 ? 129.396 -7.415 59.312 1.00 29.02 481 LYS K O 1
ATOM 12994 N N . LEU E 2 288 ? 128.811 -6.114 61.061 1.00 28.66 482 LEU K N 1
ATOM 12995 C CA . LEU E 2 288 ? 127.520 -6.769 61.277 1.00 28.00 482 LEU K CA 1
ATOM 12996 C C . LEU E 2 288 ? 126.587 -6.509 60.091 1.00 27.53 482 LEU K C 1
ATOM 12997 O O . LEU E 2 288 ? 125.947 -7.435 59.589 1.00 27.54 482 LEU K O 1
ATOM 13002 N N . LEU E 2 289 ? 126.524 -5.256 59.648 1.00 27.11 483 LEU K N 1
ATOM 13003 C CA . LEU E 2 289 ? 125.736 -4.888 58.466 1.00 27.04 483 LEU K CA 1
ATOM 13004 C C . LEU E 2 289 ? 126.087 -5.749 57.250 1.00 27.20 483 LEU K C 1
ATOM 13005 O O . LEU E 2 289 ? 125.197 -6.279 56.578 1.00 27.19 483 LEU K O 1
ATOM 13010 N N . GLN E 2 290 ? 127.385 -5.880 56.977 1.00 27.24 484 GLN K N 1
ATOM 13011 C CA . GLN E 2 290 ? 127.868 -6.696 55.864 1.00 27.42 484 GLN K CA 1
ATOM 13012 C C . GLN E 2 290 ? 127.425 -8.147 55.988 1.00 27.01 484 GLN K C 1
ATOM 13013 O O . GLN E 2 290 ? 126.879 -8.716 55.041 1.00 27.19 484 GLN K O 1
ATOM 13019 N N . ASP E 2 291 ? 127.658 -8.732 57.162 1.00 26.55 485 ASP K N 1
ATOM 13020 C CA . ASP E 2 291 ? 127.357 -10.137 57.406 1.00 26.11 485 ASP K CA 1
ATOM 13021 C C . ASP E 2 291 ? 125.858 -10.421 57.351 1.00 25.39 485 ASP K C 1
ATOM 13022 O O . ASP E 2 291 ? 125.443 -11.461 56.843 1.00 25.22 485 ASP K O 1
ATOM 13027 N N . VAL E 2 292 ? 125.047 -9.500 57.869 1.00 24.85 486 VAL K N 1
ATOM 13028 C CA . VAL E 2 292 ? 123.594 -9.677 57.804 1.00 24.32 486 VAL K CA 1
ATOM 13029 C C . VAL E 2 292 ? 123.104 -9.607 56.353 1.00 23.83 486 VAL K C 1
ATOM 13030 O O . VAL E 2 292 ? 122.346 -10.470 55.925 1.00 24.07 486 VAL K O 1
ATOM 13034 N N . CYS E 2 293 ? 123.551 -8.596 55.608 1.00 23.76 487 CYS K N 1
ATOM 13035 C CA . CYS E 2 293 ? 123.194 -8.465 54.189 1.00 23.37 487 CYS K CA 1
ATOM 13036 C C . CYS E 2 293 ? 123.594 -9.701 53.377 1.00 23.39 487 CYS K C 1
ATOM 13037 O O . CYS E 2 293 ? 122.800 -10.217 52.586 1.00 23.15 487 CYS K O 1
ATOM 13040 N N . ALA E 2 294 ? 124.815 -10.187 53.599 1.00 23.55 488 ALA K N 1
ATOM 13041 C CA . ALA E 2 294 ? 125.268 -11.435 52.991 1.00 23.68 488 ALA K CA 1
ATOM 13042 C C . ALA E 2 294 ? 124.401 -12.623 53.419 1.00 23.58 488 ALA K C 1
ATOM 13043 O O . ALA E 2 294 ? 124.085 -13.497 52.607 1.00 23.92 488 ALA K O 1
ATOM 13045 N N . GLY E 2 295 ? 124.011 -12.647 54.692 1.00 23.42 489 GLY K N 1
ATOM 13046 C CA . GLY E 2 295 ? 123.151 -13.700 55.221 1.00 22.97 489 GLY K CA 1
ATOM 13047 C C . GLY E 2 295 ? 121.751 -13.662 54.630 1.00 22.81 489 GLY K C 1
ATOM 13048 O O . GLY E 2 295 ? 121.191 -14.701 54.290 1.00 22.57 489 GLY K O 1
ATOM 13049 N N . LEU E 2 296 ? 121.187 -12.461 54.515 1.00 22.70 490 LEU K N 1
ATOM 13050 C CA . LEU E 2 296 ? 119.848 -12.281 53.954 1.00 22.52 490 LEU K CA 1
ATOM 13051 C C . LEU E 2 296 ? 119.795 -12.648 52.473 1.00 22.88 490 LEU K C 1
ATOM 13052 O O . LEU E 2 296 ? 118.842 -13.283 52.019 1.00 22.63 490 LEU K O 1
ATOM 13057 N N . ALA E 2 297 ? 120.824 -12.247 51.730 1.00 23.25 491 ALA K N 1
ATOM 13058 C CA . ALA E 2 297 ? 120.906 -12.529 50.296 1.00 23.78 491 ALA K CA 1
ATOM 13059 C C . ALA E 2 297 ? 120.994 -14.015 49.981 1.00 24.42 491 ALA K C 1
ATOM 13060 O O . ALA E 2 297 ? 120.577 -14.442 48.904 1.00 24.50 491 ALA K O 1
ATOM 13062 N N . GLU E 2 298 ? 121.536 -14.801 50.911 1.00 24.96 492 GLU K N 1
ATOM 13063 C CA . GLU E 2 298 ? 121.626 -16.249 50.722 1.00 25.92 492 GLU K CA 1
ATOM 13064 C C . GLU E 2 298 ? 120.418 -16.986 51.305 1.00 25.40 492 GLU K C 1
ATOM 13065 O O . GLU E 2 298 ? 119.774 -17.776 50.609 1.00 25.68 492 GLU K O 1
ATOM 13071 N N . GLU E 2 299 ? 120.119 -16.730 52.580 1.00 25.16 493 GLU K N 1
ATOM 13072 C CA . GLU E 2 299 ? 119.037 -17.428 53.275 1.00 24.73 493 GLU K CA 1
ATOM 13073 C C . GLU E 2 299 ? 117.668 -17.207 52.622 1.00 24.77 493 GLU K C 1
ATOM 13074 O O . GLU E 2 299 ? 116.840 -18.124 52.571 1.00 24.77 493 GLU K O 1
ATOM 13080 N N . LEU E 2 300 ? 117.437 -15.994 52.127 1.00 24.47 494 LEU K N 1
ATOM 13081 C CA . LEU E 2 300 ? 116.143 -15.649 51.539 1.00 24.46 494 LEU K CA 1
ATOM 13082 C C . LEU E 2 300 ? 116.213 -15.590 50.017 1.00 24.76 494 LEU K C 1
ATOM 13083 O O . LEU E 2 300 ? 115.368 -14.960 49.374 1.00 24.63 494 LEU K O 1
ATOM 13088 N N . SER E 2 301 ? 117.214 -16.264 49.451 1.00 24.93 495 SER K N 1
ATOM 13089 C CA . SER E 2 301 ? 117.426 -16.282 48.009 1.00 25.43 495 SER K CA 1
ATOM 13090 C C . SER E 2 301 ? 116.177 -16.718 47.258 1.00 25.52 495 SER K C 1
ATOM 13091 O O . SER E 2 301 ? 115.505 -17.678 47.653 1.00 25.86 495 SER K O 1
ATOM 13094 N N . LEU E 2 302 ? 115.875 -16.002 46.178 1.00 25.81 496 LEU K N 1
ATOM 13095 C CA . LEU E 2 302 ? 114.719 -16.298 45.338 1.00 26.04 496 LEU K CA 1
ATOM 13096 C C . LEU E 2 302 ? 115.167 -16.916 44.023 1.00 26.49 496 LEU K C 1
ATOM 13097 O O . LEU E 2 302 ? 116.101 -16.427 43.395 1.00 26.29 496 LEU K O 1
ATOM 13102 N N . SER E 2 303 ? 114.493 -17.989 43.612 1.00 27.47 497 SER K N 1
ATOM 13103 C CA . SER E 2 303 ? 114.742 -18.597 42.307 1.00 28.29 497 SER K CA 1
ATOM 13104 C C . SER E 2 303 ? 114.197 -17.673 41.217 1.00 28.67 497 SER K C 1
ATOM 13105 O O . SER E 2 303 ? 113.246 -16.927 41.465 1.00 28.41 497 SER K O 1
ATOM 13108 N N . PRO E 2 304 ? 114.809 -17.694 40.015 1.00 29.10 498 PRO K N 1
ATOM 13109 C CA . PRO E 2 304 ? 114.357 -16.816 38.929 1.00 29.45 498 PRO K CA 1
ATOM 13110 C C . PRO E 2 304 ? 112.870 -16.989 38.624 1.00 29.70 498 PRO K C 1
ATOM 13111 O O . PRO E 2 304 ? 112.235 -16.067 38.122 1.00 29.87 498 PRO K O 1
ATOM 13115 N N . ASP E 2 305 ? 112.335 -18.162 38.952 1.00 29.88 499 ASP K N 1
ATOM 13116 C CA . ASP E 2 305 ? 110.938 -18.495 38.705 1.00 30.40 499 ASP K CA 1
ATOM 13117 C C . ASP E 2 305 ? 110.069 -18.399 39.961 1.00 29.56 499 ASP K C 1
ATOM 13118 O O . ASP E 2 305 ? 108.979 -18.974 40.011 1.00 29.96 499 ASP K O 1
ATOM 13123 N N . ALA E 2 306 ? 110.544 -17.674 40.974 1.00 28.70 500 ALA K N 1
ATOM 13124 C CA . ALA E 2 306 ? 109.773 -17.513 42.203 1.00 27.45 500 ALA K CA 1
ATOM 13125 C C . ALA E 2 306 ? 108.463 -16.811 41.878 1.00 26.62 500 ALA K C 1
ATOM 13126 O O . ALA E 2 306 ? 108.472 -15.805 41.169 1.00 26.54 500 ALA K O 1
ATOM 13128 N N . PRO E 2 307 ? 107.334 -17.354 42.376 1.00 25.79 501 PRO K N 1
ATOM 13129 C CA . PRO E 2 307 ? 106.018 -16.749 42.157 1.00 24.91 501 PRO K CA 1
ATOM 13130 C C . PRO E 2 307 ? 106.019 -15.267 42.522 1.00 24.06 501 PRO K C 1
ATOM 13131 O O . PRO E 2 307 ? 106.574 -14.881 43.555 1.00 23.77 501 PRO K O 1
ATOM 13135 N N . GLY E 2 308 ? 105.421 -14.446 41.665 1.00 23.27 502 GLY K N 1
ATOM 13136 C CA . GLY E 2 308 ? 105.340 -13.009 41.910 1.00 22.23 502 GLY K CA 1
ATOM 13137 C C . GLY E 2 308 ? 106.399 -12.146 41.252 1.00 22.00 502 GLY K C 1
ATOM 13138 O O . GLY E 2 308 ? 106.258 -10.926 41.197 1.00 21.74 502 GLY K O 1
ATOM 13139 N N . GLY E 2 309 ? 107.473 -12.763 40.768 1.00 21.43 503 GLY K N 1
ATOM 13140 C CA . GLY E 2 309 ? 108.530 -12.023 40.090 1.00 21.40 503 GLY K CA 1
ATOM 13141 C C . GLY E 2 309 ? 109.148 -10.937 40.949 1.00 21.68 503 GLY K C 1
ATOM 13142 O O . GLY E 2 309 ? 109.282 -11.103 42.166 1.00 20.76 503 GLY K O 1
ATOM 13143 N N . MET E 2 310 ? 109.508 -9.823 40.308 1.00 21.91 504 MET K N 1
ATOM 13144 C CA . MET E 2 310 ? 110.179 -8.689 40.966 1.00 23.32 504 MET K CA 1
ATOM 13145 C C . MET E 2 310 ? 111.345 -9.168 41.838 1.00 22.82 504 MET K C 1
ATOM 13146 O O . MET E 2 310 ? 111.591 -8.631 42.919 1.00 22.70 504 MET K O 1
ATOM 13151 N N . ILE E 2 311 ? 112.049 -10.189 41.351 1.00 22.89 505 ILE K N 1
ATOM 13152 C CA . ILE E 2 311 ? 113.071 -10.899 42.126 1.00 23.00 505 ILE K CA 1
ATOM 13153 C C . ILE E 2 311 ? 114.185 -9.983 42.636 1.00 22.47 505 ILE K C 1
ATOM 13154 O O . ILE E 2 311 ? 114.563 -10.051 43.812 1.00 22.34 505 ILE K O 1
ATOM 13159 N N . GLU E 2 312 ? 114.695 -9.125 41.756 1.00 22.08 506 GLU K N 1
ATOM 13160 C CA . GLU E 2 312 ? 115.778 -8.204 42.104 1.00 22.05 506 GLU K CA 1
ATOM 13161 C C . GLU E 2 312 ? 115.297 -7.195 43.149 1.00 20.98 506 GLU K C 1
ATOM 13162 O O . GLU E 2 312 ? 115.974 -6.956 44.147 1.00 20.85 506 GLU K O 1
ATOM 13168 N N . PHE E 2 313 ? 114.117 -6.626 42.908 1.00 19.87 507 PHE K N 1
ATOM 13169 C CA . PHE E 2 313 ? 113.529 -5.615 43.791 1.00 18.96 507 PHE K CA 1
ATOM 13170 C C . PHE E 2 313 ? 113.304 -6.172 45.194 1.00 18.46 507 PHE K C 1
ATOM 13171 O O . PHE E 2 313 ? 113.666 -5.530 46.189 1.00 18.49 507 PHE K O 1
ATOM 13179 N N . ARG E 2 314 ? 112.736 -7.374 45.276 1.00 17.75 508 ARG K N 1
ATOM 13180 C CA . ARG E 2 314 ? 112.451 -7.977 46.576 1.00 17.77 508 ARG K CA 1
ATOM 13181 C C . ARG E 2 314 ? 113.720 -8.246 47.380 1.00 18.07 508 ARG K C 1
ATOM 13182 O O . ARG E 2 314 ? 113.777 -7.950 48.585 1.00 17.24 508 ARG K O 1
ATOM 13190 N N . ARG E 2 315 ? 114.742 -8.785 46.715 1.00 18.15 509 ARG K N 1
ATOM 13191 C CA . ARG E 2 315 ? 116.019 -9.051 47.382 1.00 18.15 509 ARG K CA 1
ATOM 13192 C C . ARG E 2 315 ? 116.608 -7.742 47.914 1.00 17.73 509 ARG K C 1
ATOM 13193 O O . ARG E 2 315 ? 117.007 -7.657 49.071 1.00 17.50 509 ARG K O 1
ATOM 13201 N N . THR E 2 316 ? 116.605 -6.722 47.064 1.00 17.23 510 THR K N 1
ATOM 13202 C CA . THR E 2 316 ? 117.119 -5.394 47.389 1.00 17.05 510 THR K CA 1
ATOM 13203 C C . THR E 2 316 ? 116.387 -4.772 48.583 1.00 16.81 510 THR K C 1
ATOM 13204 O O . THR E 2 316 ? 117.009 -4.163 49.451 1.00 16.20 510 THR K O 1
ATOM 13208 N N . LEU E 2 317 ? 115.067 -4.936 48.629 1.00 16.81 511 LEU K N 1
ATOM 13209 C CA . LEU E 2 317 ? 114.303 -4.443 49.777 1.00 16.77 511 LEU K CA 1
ATOM 13210 C C . LEU E 2 317 ? 114.658 -5.141 51.080 1.00 17.40 511 LEU K C 1
ATOM 13211 O O . LEU E 2 317 ? 114.716 -4.485 52.124 1.00 17.17 511 LEU K O 1
ATOM 13216 N N . THR E 2 318 ? 114.886 -6.456 51.038 1.00 17.80 512 THR K N 1
ATOM 13217 C CA . THR E 2 318 ? 115.229 -7.177 52.271 1.00 18.53 512 THR K CA 1
ATOM 13218 C C . THR E 2 318 ? 116.508 -6.614 52.882 1.00 18.47 512 THR K C 1
ATOM 13219 O O . THR E 2 318 ? 116.596 -6.434 54.101 1.00 18.47 512 THR K O 1
ATOM 13223 N N . LEU E 2 319 ? 117.475 -6.290 52.024 1.00 18.64 513 LEU K N 1
ATOM 13224 C CA . LEU E 2 319 ? 118.730 -5.682 52.481 1.00 18.98 513 LEU K CA 1
ATOM 13225 C C . LEU E 2 319 ? 118.552 -4.207 52.860 1.00 18.83 513 LEU K C 1
ATOM 13226 O O . LEU E 2 319 ? 119.083 -3.755 53.873 1.00 19.06 513 LEU K O 1
ATOM 13231 N N . SER E 2 320 ? 117.809 -3.464 52.041 1.00 18.82 514 SER K N 1
ATOM 13232 C CA . SER E 2 320 ? 117.591 -2.028 52.265 1.00 18.32 514 SER K CA 1
ATOM 13233 C C . SER E 2 320 ? 116.808 -1.747 53.548 1.00 18.26 514 SER K C 1
ATOM 13234 O O . SER E 2 320 ? 117.133 -0.804 54.283 1.00 18.10 514 SER K O 1
ATOM 13237 N N . PHE E 2 321 ? 115.785 -2.565 53.807 1.00 18.18 515 PHE K N 1
ATOM 13238 C CA . PHE E 2 321 ? 115.021 -2.479 55.046 1.00 18.43 515 PHE K CA 1
ATOM 13239 C C . PHE E 2 321 ? 115.929 -2.756 56.236 1.00 18.72 515 PHE K C 1
ATOM 13240 O O . PHE E 2 321 ? 115.888 -2.024 57.223 1.00 18.93 515 PHE K O 1
ATOM 13248 N N . PHE E 2 322 ? 116.765 -3.792 56.143 1.00 18.87 516 PHE K N 1
ATOM 13249 C CA . PHE E 2 322 ? 117.674 -4.050 57.255 1.00 19.29 516 PHE K CA 1
ATOM 13250 C C . PHE E 2 322 ? 118.625 -2.884 57.476 1.00 19.32 516 PHE K C 1
ATOM 13251 O O . PHE E 2 322 ? 118.889 -2.505 58.619 1.00 19.92 516 PHE K O 1
ATOM 13259 N N . PHE E 2 323 ? 119.128 -2.314 56.384 1.00 19.59 517 PHE K N 1
ATOM 13260 C CA . PHE E 2 323 ? 120.001 -1.150 56.458 1.00 19.94 517 PHE K CA 1
ATOM 13261 C C . PHE E 2 323 ? 119.338 0.026 57.171 1.00 20.23 517 PHE K C 1
ATOM 13262 O O . PHE E 2 323 ? 119.980 0.705 57.975 1.00 20.17 517 PHE K O 1
ATOM 13270 N N . LYS E 2 324 ? 118.059 0.268 56.874 1.00 20.52 518 LYS K N 1
ATOM 13271 C CA . LYS E 2 324 ? 117.318 1.319 57.561 1.00 20.46 518 LYS K CA 1
ATOM 13272 C C . LYS E 2 324 ? 117.223 1.025 59.054 1.00 20.60 518 LYS K C 1
ATOM 13273 O O . LYS E 2 324 ? 117.367 1.932 59.869 1.00 20.65 518 LYS K O 1
ATOM 13279 N N . PHE E 2 325 ? 116.986 -0.242 59.384 1.00 20.85 519 PHE K N 1
ATOM 13280 C CA . PHE E 2 325 ? 116.907 -0.722 60.762 1.00 21.42 519 PHE K CA 1
ATOM 13281 C C . PHE E 2 325 ? 118.246 -0.518 61.459 1.00 22.21 519 PHE K C 1
ATOM 13282 O O . PHE E 2 325 ? 118.308 0.046 62.553 1.00 22.29 519 PHE K O 1
ATOM 13290 N N . TYR E 2 326 ? 119.310 -0.981 60.808 1.00 22.85 520 TYR K N 1
ATOM 13291 C CA . TYR E 2 326 ? 120.678 -0.789 61.290 1.00 23.93 520 TYR K CA 1
ATOM 13292 C C . TYR E 2 326 ? 120.951 0.673 61.675 1.00 24.18 520 TYR K C 1
ATOM 13293 O O . TYR E 2 326 ? 121.376 0.959 62.799 1.00 24.51 520 TYR K O 1
ATOM 13302 N N . LEU E 2 327 ? 120.683 1.591 60.748 1.00 24.86 521 LEU K N 1
ATOM 13303 C CA . LEU E 2 327 ? 120.908 3.022 60.969 1.00 25.31 521 LEU K CA 1
ATOM 13304 C C . LEU E 2 327 ? 120.029 3.604 62.070 1.00 25.75 521 LEU K C 1
ATOM 13305 O O . LEU E 2 327 ? 120.492 4.411 62.885 1.00 25.57 521 LEU K O 1
ATOM 13310 N N . THR E 2 328 ? 118.765 3.188 62.091 1.00 25.91 522 THR K N 1
ATOM 13311 C CA . THR E 2 328 ? 117.815 3.646 63.103 1.00 26.16 522 THR K CA 1
ATOM 13312 C C . THR E 2 328 ? 118.232 3.199 64.505 1.00 26.51 522 THR K C 1
ATOM 13313 O O . THR E 2 328 ? 118.128 3.975 65.453 1.00 26.67 522 THR K O 1
ATOM 13317 N N . VAL E 2 329 ? 118.717 1.962 64.618 1.00 26.80 523 VAL K N 1
ATOM 13318 C CA . VAL E 2 329 ? 119.217 1.430 65.889 1.00 27.33 523 VAL K CA 1
ATOM 13319 C C . VAL E 2 329 ? 120.448 2.207 66.385 1.00 28.08 523 VAL K C 1
ATOM 13320 O O . VAL E 2 329 ? 120.539 2.521 67.570 1.00 28.39 523 VAL K O 1
ATOM 13324 N N . LEU E 2 330 ? 121.370 2.535 65.479 1.00 28.97 524 LEU K N 1
ATOM 13325 C CA . LEU E 2 330 ? 122.538 3.360 65.828 1.00 29.80 524 LEU K CA 1
ATOM 13326 C C . LEU E 2 330 ? 122.125 4.716 66.400 1.00 30.64 524 LEU K C 1
ATOM 13327 O O . LEU E 2 330 ? 122.687 5.173 67.401 1.00 30.77 524 LEU K O 1
ATOM 13332 N N . LYS E 2 331 ? 121.132 5.341 65.765 1.00 31.61 525 LYS K N 1
ATOM 13333 C CA . LYS E 2 331 ? 120.570 6.617 66.214 1.00 32.53 525 LYS K CA 1
ATOM 13334 C C . LYS E 2 331 ? 119.898 6.478 67.587 1.00 32.92 525 LYS K C 1
ATOM 13335 O O . LYS E 2 331 ? 120.020 7.369 68.441 1.00 32.89 525 LYS K O 1
ATOM 13341 N N . LYS E 2 332 ? 119.202 5.359 67.793 1.00 32.99 526 LYS K N 1
ATOM 13342 C CA . LYS E 2 332 ? 118.549 5.061 69.068 1.00 33.46 526 LYS K CA 1
ATOM 13343 C C . LYS E 2 332 ? 119.561 4.701 70.159 1.00 33.90 526 LYS K C 1
ATOM 13344 O O . LYS E 2 332 ? 119.292 4.883 71.350 1.00 34.01 526 LYS K O 1
ATOM 13350 N N . LEU E 2 333 ? 120.712 4.177 69.744 1.00 34.30 527 LEU K N 1
ATOM 13351 C CA . LEU E 2 333 ? 121.833 3.931 70.653 1.00 34.74 527 LEU K CA 1
ATOM 13352 C C . LEU E 2 333 ? 122.628 5.213 70.883 1.00 35.30 527 LEU K C 1
ATOM 13353 O O . LEU E 2 333 ? 123.335 5.336 71.886 1.00 35.39 527 LEU K O 1
ATOM 13358 N N . GLY E 2 334 ? 122.497 6.156 69.949 1.00 35.85 528 GLY K N 1
ATOM 13359 C CA . GLY E 2 334 ? 123.272 7.398 69.941 1.00 36.45 528 GLY K CA 1
ATOM 13360 C C . GLY E 2 334 ? 123.152 8.205 71.216 1.00 36.88 528 GLY K C 1
ATOM 13361 O O . GLY E 2 334 ? 124.081 8.236 72.024 1.00 37.46 528 GLY K O 1
ATOM 13362 N N . ASP F 3 1 ? 73.414 35.469 31.637 1.00 19.95 571 ASP L N 1
ATOM 13363 C CA . ASP F 3 1 ? 74.580 34.870 30.918 1.00 19.44 571 ASP L CA 1
ATOM 13364 C C . ASP F 3 1 ? 75.643 34.355 31.907 1.00 18.79 571 ASP L C 1
ATOM 13365 O O . ASP F 3 1 ? 76.327 35.137 32.578 1.00 19.01 571 ASP L O 1
ATOM 13370 N N . THR F 3 2 ? 75.774 33.029 31.983 1.00 17.25 572 THR L N 1
ATOM 13371 C CA . THR F 3 2 ? 76.697 32.378 32.914 1.00 16.76 572 THR L CA 1
ATOM 13372 C C . THR F 3 2 ? 77.959 31.881 32.201 1.00 15.81 572 THR L C 1
ATOM 13373 O O . THR F 3 2 ? 78.826 31.284 32.835 1.00 15.63 572 THR L O 1
ATOM 13377 N N . VAL F 3 3 ? 78.054 32.102 30.889 1.00 15.71 573 VAL L N 1
ATOM 13378 C CA . VAL F 3 3 ? 79.234 31.648 30.147 1.00 15.42 573 VAL L CA 1
ATOM 13379 C C . VAL F 3 3 ? 80.470 32.358 30.697 1.00 15.98 573 VAL L C 1
ATOM 13380 O O . VAL F 3 3 ? 80.504 33.591 30.781 1.00 16.27 573 VAL L O 1
ATOM 13384 N N . GLY F 3 4 ? 81.459 31.564 31.103 1.00 15.73 574 GLY L N 1
ATOM 13385 C CA . GLY F 3 4 ? 82.655 32.088 31.760 1.00 15.64 574 GLY L CA 1
ATOM 13386 C C . GLY F 3 4 ? 82.584 32.113 33.280 1.00 15.67 574 GLY L C 1
ATOM 13387 O O . GLY F 3 4 ? 83.562 32.500 33.932 1.00 15.61 574 GLY L O 1
ATOM 13388 N N . ARG F 3 5 ? 81.435 31.721 33.847 1.00 15.31 575 ARG L N 1
ATOM 13389 C CA . ARG F 3 5 ? 81.266 31.636 35.306 1.00 15.79 575 ARG L CA 1
ATOM 13390 C C . ARG F 3 5 ? 81.475 30.197 35.795 1.00 15.19 575 ARG L C 1
ATOM 13391 O O . ARG F 3 5 ? 81.169 29.238 35.064 1.00 14.50 575 ARG L O 1
ATOM 13399 N N . PRO F 3 6 ? 81.998 30.039 37.031 1.00 14.86 576 PRO L N 1
ATOM 13400 C CA . PRO F 3 6 ? 82.246 28.729 37.643 1.00 14.44 576 PRO L CA 1
ATOM 13401 C C . PRO F 3 6 ? 80.970 28.062 38.185 1.00 13.59 576 PRO L C 1
ATOM 13402 O O . PRO F 3 6 ? 80.865 27.763 39.372 1.00 14.17 576 PRO L O 1
ATOM 13406 N N . LEU F 3 7 ? 80.008 27.817 37.307 1.00 13.66 577 LEU L N 1
ATOM 13407 C CA . LEU F 3 7 ? 78.771 27.160 37.711 1.00 13.76 577 LEU L CA 1
ATOM 13408 C C . LEU F 3 7 ? 79.042 25.688 38.040 1.00 13.84 577 LEU L C 1
ATOM 13409 O O . LEU F 3 7 ? 79.620 24.974 37.211 1.00 14.19 577 LEU L O 1
ATOM 13414 N N . PRO F 3 8 ? 78.641 25.227 39.244 1.00 13.45 578 PRO L N 1
ATOM 13415 C CA . PRO F 3 8 ? 78.803 23.810 39.538 1.00 12.88 578 PRO L CA 1
ATOM 13416 C C . PRO F 3 8 ? 78.050 22.912 38.557 1.00 12.17 578 PRO L C 1
ATOM 13417 O O . PRO F 3 8 ? 76.981 23.290 38.035 1.00 11.94 578 PRO L O 1
ATOM 13421 N N . HIS F 3 9 ? 78.625 21.735 38.307 1.00 11.29 579 HIS L N 1
ATOM 13422 C CA . HIS F 3 9 ? 77.977 20.671 37.546 1.00 10.98 579 HIS L CA 1
ATOM 13423 C C . HIS F 3 9 ? 76.506 20.563 37.943 1.00 10.81 579 HIS L C 1
ATOM 13424 O O . HIS F 3 9 ? 76.165 20.480 39.137 1.00 10.50 579 HIS L O 1
ATOM 13431 N N . LEU F 3 10 ? 75.632 20.578 36.940 1.00 10.55 580 LEU L N 1
ATOM 13432 C CA . LEU F 3 10 ? 74.195 20.652 37.190 1.00 11.24 580 LEU L CA 1
ATOM 13433 C C . LEU F 3 10 ? 73.674 19.521 38.055 1.00 11.13 580 LEU L C 1
ATOM 13434 O O . LEU F 3 10 ? 72.687 19.692 38.779 1.00 11.15 580 LEU L O 1
ATOM 13439 N N . ALA F 3 11 ? 74.310 18.354 37.946 1.00 11.23 581 ALA L N 1
ATOM 13440 C CA . ALA F 3 11 ? 73.861 17.175 38.681 1.00 11.15 581 ALA L CA 1
ATOM 13441 C C . ALA F 3 11 ? 74.593 16.953 40.003 1.00 10.97 581 ALA L C 1
ATOM 13442 O O . ALA F 3 11 ? 74.320 15.975 40.694 1.00 10.48 581 ALA L O 1
ATOM 13444 N N . ALA F 3 12 ? 75.527 17.842 40.359 1.00 11.09 582 ALA L N 1
ATOM 13445 C CA . ALA F 3 12 ? 76.412 17.575 41.499 1.00 11.10 582 ALA L CA 1
ATOM 13446 C C . ALA F 3 12 ? 75.654 17.365 42.805 1.00 10.73 582 ALA L C 1
ATOM 13447 O O . ALA F 3 12 ? 76.006 16.491 43.597 1.00 10.50 582 ALA L O 1
ATOM 13449 N N . ALA F 3 13 ? 74.609 18.162 43.038 1.00 11.31 583 ALA L N 1
ATOM 13450 C CA . ALA F 3 13 ? 73.865 18.050 44.291 1.00 11.54 583 ALA L CA 1
ATOM 13451 C C . ALA F 3 13 ? 73.153 16.699 44.383 1.00 11.65 583 ALA L C 1
ATOM 13452 O O . ALA F 3 13 ? 73.135 16.067 45.453 1.00 11.87 583 ALA L O 1
ATOM 13454 N N . MET F 3 14 ? 72.603 16.241 43.262 1.00 11.82 584 MET L N 1
ATOM 13455 C CA . MET F 3 14 ? 71.941 14.936 43.234 1.00 12.45 584 MET L CA 1
ATOM 13456 C C . MET F 3 14 ? 72.933 13.780 43.275 1.00 11.91 584 MET L C 1
ATOM 13457 O O . MET F 3 14 ? 72.596 12.685 43.711 1.00 11.75 584 MET L O 1
ATOM 13462 N N . GLN F 3 15 ? 74.149 14.027 42.806 1.00 11.43 585 GLN L N 1
ATOM 13463 C CA . GLN F 3 15 ? 75.219 13.036 42.916 1.00 11.20 585 GLN L CA 1
ATOM 13464 C C . GLN F 3 15 ? 75.657 12.893 44.368 1.00 11.36 585 GLN L C 1
ATOM 13465 O O . GLN F 3 15 ? 75.861 11.772 44.852 1.00 11.45 585 GLN L O 1
ATOM 13471 N N . ALA F 3 16 ? 75.765 14.029 45.060 1.00 11.61 586 ALA L N 1
ATOM 13472 C CA . ALA F 3 16 ? 76.080 14.045 46.491 1.00 12.02 586 ALA L CA 1
ATOM 13473 C C . ALA F 3 16 ? 75.001 13.408 47.358 1.00 12.27 586 ALA L C 1
ATOM 13474 O O . ALA F 3 16 ? 75.302 12.877 48.420 1.00 12.22 586 ALA L O 1
ATOM 13476 N N . SER F 3 17 ? 73.746 13.465 46.912 1.00 11.98 587 SER L N 1
ATOM 13477 C CA . SER F 3 17 ? 72.633 12.932 47.693 1.00 12.20 587 SER L CA 1
ATOM 13478 C C . SER F 3 17 ? 72.261 11.491 47.347 1.00 11.79 587 SER L C 1
ATOM 13479 O O . SER F 3 17 ? 71.391 10.903 47.991 1.00 12.05 587 SER L O 1
ATOM 13482 N N . GLY F 3 18 ? 72.912 10.930 46.323 1.00 11.62 588 GLY L N 1
ATOM 13483 C CA . GLY F 3 18 ? 72.566 9.592 45.835 1.00 11.21 588 GLY L CA 1
ATOM 13484 C C . GLY F 3 18 ? 71.245 9.520 45.085 1.00 11.09 588 GLY L C 1
ATOM 13485 O O . GLY F 3 18 ? 70.703 8.428 44.887 1.00 11.16 588 GLY L O 1
ATOM 13486 N N . GLU F 3 19 ? 70.716 10.678 44.682 1.00 10.68 589 GLU L N 1
ATOM 13487 C CA . GLU F 3 19 ? 69.472 10.747 43.895 1.00 10.70 589 GLU L CA 1
ATOM 13488 C C . GLU F 3 19 ? 69.718 10.629 42.380 1.00 10.49 589 GLU L C 1
ATOM 13489 O O . GLU F 3 19 ? 68.795 10.260 41.632 1.00 11.27 589 GLU L O 1
ATOM 13495 N N . ALA F 3 20 ? 70.926 10.986 41.925 1.00 9.85 590 ALA L N 1
ATOM 13496 C CA . ALA F 3 20 ? 71.282 10.830 40.506 1.00 9.82 590 ALA L CA 1
ATOM 13497 C C . ALA F 3 20 ? 71.217 9.360 40.125 1.00 10.08 590 ALA L C 1
ATOM 13498 O O . ALA F 3 20 ? 71.794 8.503 40.801 1.00 9.95 590 ALA L O 1
ATOM 13500 N N . VAL F 3 21 ? 70.516 9.076 39.030 1.00 9.94 591 VAL L N 1
ATOM 13501 C CA . VAL F 3 21 ? 70.308 7.702 38.613 1.00 10.64 591 VAL L CA 1
ATOM 13502 C C . VAL F 3 21 ? 71.352 7.318 37.583 1.00 10.16 591 VAL L C 1
ATOM 13503 O O . VAL F 3 21 ? 71.492 7.994 36.565 1.00 10.47 591 VAL L O 1
ATOM 13507 N N . TYR F 3 22 ? 72.091 6.247 37.875 1.00 9.34 592 TYR L N 1
ATOM 13508 C CA . TYR F 3 22 ? 72.976 5.586 36.902 1.00 9.51 592 TYR L CA 1
ATOM 13509 C C . TYR F 3 22 ? 72.289 4.305 36.458 1.00 9.75 592 TYR L C 1
ATOM 13510 O O . TYR F 3 22 ? 71.318 3.862 37.070 1.00 9.77 592 TYR L O 1
ATOM 13519 N N . CYS F 3 23 ? 72.793 3.711 35.382 1.00 10.05 593 CYS L N 1
ATOM 13520 C CA . CYS F 3 23 ? 72.098 2.602 34.743 1.00 10.64 593 CYS L CA 1
ATOM 13521 C C . CYS F 3 23 ? 71.565 1.547 35.717 1.00 9.70 593 CYS L C 1
ATOM 13522 O O . CYS F 3 23 ? 70.375 1.243 35.697 1.00 9.38 593 CYS L O 1
ATOM 13525 N N . ASP F 3 24 ? 72.425 0.996 36.569 1.00 9.19 594 ASP L N 1
ATOM 13526 C CA . ASP F 3 24 ? 71.952 -0.071 37.463 1.00 9.35 594 ASP L CA 1
ATOM 13527 C C . ASP F 3 24 ? 71.002 0.405 38.563 1.00 9.69 594 ASP L C 1
ATOM 13528 O O . ASP F 3 24 ? 70.352 -0.426 39.216 1.00 9.29 594 ASP L O 1
ATOM 13533 N N . ASP F 3 25 ? 70.931 1.720 38.776 1.00 9.42 595 ASP L N 1
ATOM 13534 C CA . ASP F 3 25 ? 69.992 2.295 39.766 1.00 9.52 595 ASP L CA 1
ATOM 13535 C C . ASP F 3 25 ? 68.550 2.321 39.264 1.00 10.28 595 ASP L C 1
ATOM 13536 O O . ASP F 3 25 ? 67.618 2.553 40.030 1.00 10.29 595 ASP L O 1
ATOM 13541 N N . ILE F 3 26 ? 68.374 2.133 37.963 1.00 10.32 596 ILE L N 1
ATOM 13542 C CA . ILE F 3 26 ? 67.025 2.079 37.400 1.00 10.44 596 ILE L CA 1
ATOM 13543 C C . ILE F 3 26 ? 66.281 0.891 38.030 1.00 10.98 596 ILE L C 1
ATOM 13544 O O . ILE F 3 26 ? 66.845 -0.200 38.167 1.00 10.86 596 ILE L O 1
ATOM 13549 N N . PRO F 3 27 ? 65.030 1.109 38.473 1.00 12.24 597 PRO L N 1
ATOM 13550 C CA . PRO F 3 27 ? 64.265 -0.008 39.050 1.00 12.29 597 PRO L CA 1
ATOM 13551 C C . PRO F 3 27 ? 64.145 -1.198 38.086 1.00 11.93 597 PRO L C 1
ATOM 13552 O O . PRO F 3 27 ? 64.185 -1.031 36.858 1.00 11.53 597 PRO L O 1
ATOM 13556 N N . ARG F 3 28 ? 64.037 -2.384 38.667 1.00 12.23 598 ARG L N 1
ATOM 13557 C CA . ARG F 3 28 ? 63.949 -3.628 37.916 1.00 12.61 598 ARG L CA 1
ATOM 13558 C C . ARG F 3 28 ? 62.478 -3.896 37.593 1.00 11.71 598 ARG L C 1
ATOM 13559 O O . ARG F 3 28 ? 61.600 -3.691 38.439 1.00 11.03 598 ARG L O 1
ATOM 13567 N N . TYR F 3 29 ? 62.191 -4.346 36.373 1.00 11.58 599 TYR L N 1
ATOM 13568 C CA . TYR F 3 29 ? 60.851 -4.863 36.106 1.00 11.67 599 TYR L CA 1
ATOM 13569 C C . TYR F 3 29 ? 60.627 -6.141 36.906 1.00 11.91 599 TYR L C 1
ATOM 13570 O O . TYR F 3 29 ? 61.583 -6.835 37.269 1.00 11.19 599 TYR L O 1
ATOM 13579 N N . GLU F 3 30 ? 59.361 -6.452 37.166 1.00 12.02 600 GLU L N 1
ATOM 13580 C CA . GLU F 3 30 ? 58.983 -7.639 37.946 1.00 14.03 600 GLU L CA 1
ATOM 13581 C C . GLU F 3 30 ? 59.585 -8.913 37.344 1.00 13.50 600 GLU L C 1
ATOM 13582 O O . GLU F 3 30 ? 59.944 -9.850 38.075 1.00 14.65 600 GLU L O 1
ATOM 13588 N N . ASN F 3 31 ? 59.689 -8.932 36.018 1.00 13.12 601 ASN L N 1
ATOM 13589 C CA . ASN F 3 31 ? 60.105 -10.120 35.270 1.00 13.32 601 ASN L CA 1
ATOM 13590 C C . ASN F 3 31 ? 61.524 -9.980 34.718 1.00 12.86 601 ASN L C 1
ATOM 13591 O O . ASN F 3 31 ? 61.952 -10.763 33.879 1.00 12.96 601 ASN L O 1
ATOM 13596 N N . GLU F 3 32 ? 62.251 -8.985 35.207 1.00 12.10 602 GLU L N 1
ATOM 13597 C CA . GLU F 3 32 ? 63.579 -8.682 34.675 1.00 11.29 602 GLU L CA 1
ATOM 13598 C C . GLU F 3 32 ? 64.621 -9.692 35.139 1.00 10.92 602 GLU L C 1
ATOM 13599 O O . GLU F 3 32 ? 64.670 -10.054 36.319 1.00 10.28 602 GLU L O 1
ATOM 13605 N N . LEU F 3 33 ? 65.436 -10.157 34.190 1.00 9.54 603 LEU L N 1
ATOM 13606 C CA . LEU F 3 33 ? 66.459 -11.178 34.458 1.00 9.57 603 LEU L CA 1
ATOM 13607 C C . LEU F 3 33 ? 67.863 -10.575 34.422 1.00 9.39 603 LEU L C 1
ATOM 13608 O O . LEU F 3 33 ? 68.029 -9.417 34.058 1.00 9.51 603 LEU L O 1
ATOM 13613 N N . PHE F 3 34 ? 68.862 -11.387 34.770 1.00 9.76 604 PHE L N 1
ATOM 13614 C CA . PHE F 3 34 ? 70.250 -10.929 34.872 1.00 9.95 604 PHE L CA 1
ATOM 13615 C C . PHE F 3 34 ? 71.165 -11.824 34.079 1.00 9.94 604 PHE L C 1
ATOM 13616 O O . PHE F 3 34 ? 70.995 -13.046 34.100 1.00 10.58 604 PHE L O 1
ATOM 13624 N N . LEU F 3 35 ? 72.109 -11.195 33.375 1.00 9.57 605 LEU L N 1
ATOM 13625 C CA . LEU F 3 35 ? 73.079 -11.880 32.535 1.00 9.74 605 LEU L CA 1
ATOM 13626 C C . LEU F 3 35 ? 74.473 -11.823 33.145 1.00 9.91 605 LEU L C 1
ATOM 13627 O O . LEU F 3 35 ? 74.902 -10.786 33.669 1.00 9.93 605 LEU L O 1
ATOM 13632 N N . ARG F 3 36 ? 75.192 -12.936 33.037 1.00 9.73 606 ARG L N 1
ATOM 13633 C CA . ARG F 3 36 ? 76.615 -12.964 33.371 1.00 10.37 606 ARG L CA 1
ATOM 13634 C C . ARG F 3 36 ? 77.347 -13.604 32.204 1.00 10.67 606 ARG L C 1
ATOM 13635 O O . ARG F 3 36 ? 76.956 -14.675 31.739 1.00 10.11 606 ARG L O 1
ATOM 13643 N N . LEU F 3 37 ? 78.378 -12.919 31.717 1.00 9.84 607 LEU L N 1
ATOM 13644 C CA . LEU F 3 37 ? 79.193 -13.407 30.605 1.00 10.29 607 LEU L CA 1
ATOM 13645 C C . LEU F 3 37 ? 80.024 -14.619 31.014 1.00 10.89 607 LEU L C 1
ATOM 13646 O O . LEU F 3 37 ? 80.492 -14.707 32.157 1.00 11.09 607 LEU L O 1
ATOM 13651 N N . VAL F 3 38 ? 80.178 -15.546 30.076 1.00 10.66 608 VAL L N 1
ATOM 13652 C CA . VAL F 3 38 ? 81.061 -16.703 30.249 1.00 11.41 608 VAL L CA 1
ATOM 13653 C C . VAL F 3 38 ? 82.226 -16.467 29.293 1.00 11.38 608 VAL L C 1
ATOM 13654 O O . VAL F 3 38 ? 82.022 -16.342 28.085 1.00 11.70 608 VAL L O 1
ATOM 13658 N N . THR F 3 39 ? 83.444 -16.401 29.835 1.00 11.97 609 THR L N 1
ATOM 13659 C CA . THR F 3 39 ? 84.607 -15.978 29.054 1.00 12.40 609 THR L CA 1
ATOM 13660 C C . THR F 3 39 ? 85.738 -16.995 29.061 1.00 12.46 609 THR L C 1
ATOM 13661 O O . THR F 3 39 ? 85.826 -17.853 29.947 1.00 12.69 609 THR L O 1
ATOM 13665 N N . SER F 3 40 ? 86.596 -16.872 28.058 1.00 12.39 610 SER L N 1
ATOM 13666 C CA . SER F 3 40 ? 87.753 -17.748 27.894 1.00 12.68 610 SER L CA 1
ATOM 13667 C C . SER F 3 40 ? 88.771 -17.620 29.013 1.00 12.81 610 SER L C 1
ATOM 13668 O O . SER F 3 40 ? 89.131 -16.516 29.425 1.00 12.50 610 SER L O 1
ATOM 13671 N N . THR F 3 41 ? 89.265 -18.765 29.473 1.00 12.87 611 THR L N 1
ATOM 13672 C CA . THR F 3 41 ? 90.381 -18.793 30.422 1.00 13.92 611 THR L CA 1
ATOM 13673 C C . THR F 3 41 ? 91.693 -19.101 29.700 1.00 14.02 611 THR L C 1
ATOM 13674 O O . THR F 3 41 ? 92.739 -19.243 30.338 1.00 14.71 611 THR L O 1
ATOM 13678 N N . ARG F 3 42 ? 91.631 -19.199 28.374 1.00 13.47 612 ARG L N 1
ATOM 13679 C CA . ARG F 3 42 ? 92.821 -19.443 27.554 1.00 13.31 612 ARG L CA 1
ATOM 13680 C C . ARG F 3 42 ? 93.112 -18.313 26.565 1.00 12.99 612 ARG L C 1
ATOM 13681 O O . ARG F 3 42 ? 92.195 -17.761 25.950 1.00 12.98 612 ARG L O 1
ATOM 13689 N N . ALA F 3 43 ? 94.397 -17.995 26.392 1.00 12.61 613 ALA L N 1
ATOM 13690 C CA . ALA F 3 43 ? 94.814 -16.981 25.421 1.00 12.57 613 ALA L CA 1
ATOM 13691 C C . ALA F 3 43 ? 94.491 -17.330 23.972 1.00 12.74 613 ALA L C 1
ATOM 13692 O O . ALA F 3 43 ? 94.128 -16.453 23.194 1.00 12.60 613 ALA L O 1
ATOM 13694 N N . HIS F 3 44 ? 94.652 -18.598 23.593 1.00 12.91 614 HIS L N 1
ATOM 13695 C CA . HIS F 3 44 ? 94.364 -19.020 22.222 1.00 13.63 614 HIS L CA 1
ATOM 13696 C C . HIS F 3 44 ? 94.121 -20.517 22.233 1.00 14.39 614 HIS L C 1
ATOM 13697 O O . HIS F 3 44 ? 94.992 -21.278 22.640 1.00 14.13 614 HIS L O 1
ATOM 13704 N N . ALA F 3 45 ? 92.916 -20.930 21.842 1.00 14.30 615 ALA L N 1
ATOM 13705 C CA . ALA F 3 45 ? 92.525 -22.340 21.930 1.00 14.92 615 ALA L CA 1
ATOM 13706 C C . ALA F 3 45 ? 91.293 -22.655 21.090 1.00 15.88 615 ALA L C 1
ATOM 13707 O O . ALA F 3 45 ? 90.471 -21.776 20.813 1.00 15.60 615 ALA L O 1
ATOM 13709 N N . LYS F 3 46 ? 91.168 -23.919 20.694 1.00 16.42 616 LYS L N 1
ATOM 13710 C CA . LYS F 3 46 ? 89.928 -24.407 20.119 1.00 17.78 616 LYS L CA 1
ATOM 13711 C C . LYS F 3 46 ? 88.975 -24.679 21.261 1.00 17.92 616 LYS L C 1
ATOM 13712 O O . LYS F 3 46 ? 89.390 -25.177 22.307 1.00 17.58 616 LYS L O 1
ATOM 13718 N N . ILE F 3 47 ? 87.703 -24.341 21.069 1.00 18.57 617 ILE L N 1
ATOM 13719 C CA . ILE F 3 47 ? 86.657 -24.731 22.011 1.00 19.01 617 ILE L CA 1
ATOM 13720 C C . ILE F 3 47 ? 86.212 -26.154 21.646 1.00 19.78 617 ILE L C 1
ATOM 13721 O O . ILE F 3 47 ? 85.636 -26.371 20.576 1.00 20.39 617 ILE L O 1
ATOM 13726 N N . LYS F 3 48 ? 86.513 -27.114 22.517 1.00 20.17 618 LYS L N 1
ATOM 13727 C CA . LYS F 3 48 ? 86.185 -28.522 22.277 1.00 21.46 618 LYS L CA 1
ATOM 13728 C C . LYS F 3 48 ? 84.747 -28.849 22.684 1.00 21.53 618 LYS L C 1
ATOM 13729 O O . LYS F 3 48 ? 84.035 -29.568 21.971 1.00 21.89 618 LYS L O 1
ATOM 13735 N N . SER F 3 49 ? 84.326 -28.322 23.831 1.00 21.24 619 SER L N 1
ATOM 13736 C CA . SER F 3 49 ? 82.984 -28.570 24.341 1.00 21.44 619 SER L CA 1
ATOM 13737 C C . SER F 3 49 ? 82.601 -27.535 25.394 1.00 20.90 619 SER L C 1
ATOM 13738 O O . SER F 3 49 ? 83.466 -26.927 26.024 1.00 20.57 619 SER L O 1
ATOM 13741 N N . ILE F 3 50 ? 81.294 -27.342 25.556 1.00 20.42 620 ILE L N 1
ATOM 13742 C CA . ILE F 3 50 ? 80.740 -26.529 26.627 1.00 19.97 620 ILE L CA 1
ATOM 13743 C C . ILE F 3 50 ? 79.709 -27.385 27.359 1.00 19.85 620 ILE L C 1
ATOM 13744 O O . ILE F 3 50 ? 78.789 -27.938 26.737 1.00 19.66 620 ILE L O 1
ATOM 13749 N N . ASP F 3 51 ? 79.879 -27.507 28.672 1.00 19.93 621 ASP L N 1
ATOM 13750 C CA . ASP F 3 51 ? 78.997 -28.321 29.505 1.00 20.35 621 ASP L CA 1
ATOM 13751 C C . ASP F 3 51 ? 78.251 -27.401 30.459 1.00 20.18 621 ASP L C 1
ATOM 13752 O O . ASP F 3 51 ? 78.868 -26.745 31.291 1.00 20.00 621 ASP L O 1
ATOM 13757 N N . VAL F 3 52 ? 76.926 -27.362 30.338 1.00 20.15 622 VAL L N 1
ATOM 13758 C CA . VAL F 3 52 ? 76.117 -26.483 31.186 1.00 20.39 622 VAL L CA 1
ATOM 13759 C C . VAL F 3 52 ? 75.314 -27.218 32.274 1.00 20.67 622 VAL L C 1
ATOM 13760 O O . VAL F 3 52 ? 74.590 -26.590 33.056 1.00 20.43 622 VAL L O 1
ATOM 13764 N N . SER F 3 53 ? 75.487 -28.536 32.345 1.00 21.06 623 SER L N 1
ATOM 13765 C CA . SER F 3 53 ? 74.705 -29.389 33.240 1.00 21.70 623 SER L CA 1
ATOM 13766 C C . SER F 3 53 ? 74.764 -28.973 34.711 1.00 21.69 623 SER L C 1
ATOM 13767 O O . SER F 3 53 ? 73.774 -29.108 35.427 1.00 22.39 623 SER L O 1
ATOM 13770 N N . GLU F 3 54 ? 75.905 -28.453 35.156 1.00 21.66 624 GLU L N 1
ATOM 13771 C CA . GLU F 3 54 ? 76.029 -27.966 36.535 1.00 21.84 624 GLU L CA 1
ATOM 13772 C C . GLU F 3 54 ? 75.361 -26.603 36.732 1.00 21.57 624 GLU L C 1
ATOM 13773 O O . GLU F 3 54 ? 74.740 -26.356 37.769 1.00 21.26 624 GLU L O 1
ATOM 13779 N N . ALA F 3 55 ? 75.496 -25.731 35.734 1.00 21.10 625 ALA L N 1
ATOM 13780 C CA . ALA F 3 55 ? 74.809 -24.434 35.730 1.00 20.93 625 ALA L CA 1
ATOM 13781 C C . ALA F 3 55 ? 73.293 -24.591 35.834 1.00 21.10 625 ALA L C 1
ATOM 13782 O O . ALA F 3 55 ? 72.622 -23.827 36.533 1.00 20.71 625 ALA L O 1
ATOM 13784 N N . GLN F 3 56 ? 72.763 -25.599 35.144 1.00 21.42 626 GLN L N 1
ATOM 13785 C CA . GLN F 3 56 ? 71.323 -25.885 35.130 1.00 22.22 626 GLN L CA 1
ATOM 13786 C C . GLN F 3 56 ? 70.758 -26.258 36.500 1.00 22.04 626 GLN L C 1
ATOM 13787 O O . GLN F 3 56 ? 69.545 -26.173 36.718 1.00 22.49 626 GLN L O 1
ATOM 13793 N N . LYS F 3 57 ? 71.636 -26.663 37.413 1.00 22.00 627 LYS L N 1
ATOM 13794 C CA . LYS F 3 57 ? 71.235 -27.046 38.769 1.00 22.12 627 LYS L CA 1
ATOM 13795 C C . LYS F 3 57 ? 71.129 -25.843 39.702 1.00 21.47 627 LYS L C 1
ATOM 13796 O O . LYS F 3 57 ? 70.596 -25.960 40.814 1.00 21.89 627 LYS L O 1
ATOM 13802 N N . VAL F 3 58 ? 71.663 -24.696 39.273 1.00 20.07 628 VAL L N 1
ATOM 13803 C CA . VAL F 3 58 ? 71.666 -23.504 40.117 1.00 18.95 628 VAL L CA 1
ATOM 13804 C C . VAL F 3 58 ? 70.251 -22.937 40.201 1.00 18.62 628 VAL L C 1
ATOM 13805 O O . VAL F 3 58 ? 69.618 -22.705 39.171 1.00 18.06 628 VAL L O 1
ATOM 13809 N N . PRO F 3 59 ? 69.745 -22.718 41.428 1.00 18.19 629 PRO L N 1
ATOM 13810 C CA . PRO F 3 59 ? 68.443 -22.082 41.586 1.00 17.81 629 PRO L CA 1
ATOM 13811 C C . PRO F 3 59 ? 68.347 -20.819 40.739 1.00 17.35 629 PRO L C 1
ATOM 13812 O O . PRO F 3 59 ? 69.294 -20.031 40.687 1.00 17.70 629 PRO L O 1
ATOM 13816 N N . GLY F 3 60 ? 67.234 -20.667 40.035 1.00 17.11 630 GLY L N 1
ATOM 13817 C CA . GLY F 3 60 ? 66.988 -19.457 39.248 1.00 16.21 630 GLY L CA 1
ATOM 13818 C C . GLY F 3 60 ? 67.632 -19.420 37.869 1.00 15.81 630 GLY L C 1
ATOM 13819 O O . GLY F 3 60 ? 67.474 -18.437 37.133 1.00 15.22 630 GLY L O 1
ATOM 13820 N N . PHE F 3 61 ? 68.350 -20.481 37.506 1.00 15.36 631 PHE L N 1
ATOM 13821 C CA . PHE F 3 61 ? 68.920 -20.585 36.166 1.00 15.25 631 PHE L CA 1
ATOM 13822 C C . PHE F 3 61 ? 67.810 -20.540 35.134 1.00 15.22 631 PHE L C 1
ATOM 13823 O O . PHE F 3 61 ? 66.773 -21.198 35.289 1.00 15.59 631 PHE L O 1
ATOM 13831 N N . VAL F 3 62 ? 68.030 -19.732 34.100 1.00 14.90 632 VAL L N 1
ATOM 13832 C CA . VAL F 3 62 ? 67.093 -19.602 32.990 1.00 14.64 632 VAL L CA 1
ATOM 13833 C C . VAL F 3 62 ? 67.630 -20.282 31.733 1.00 14.70 632 VAL L C 1
ATOM 13834 O O . VAL F 3 62 ? 66.989 -21.190 31.209 1.00 14.70 632 VAL L O 1
ATOM 13838 N N . CYS F 3 63 ? 68.794 -19.845 31.253 1.00 14.89 633 CYS L N 1
ATOM 13839 C CA . CYS F 3 63 ? 69.373 -20.410 30.031 1.00 14.94 633 CYS L CA 1
ATOM 13840 C C . CYS F 3 63 ? 70.837 -20.049 29.869 1.00 14.87 633 CYS L C 1
ATOM 13841 O O . CYS F 3 63 ? 71.329 -19.122 30.518 1.00 14.47 633 CYS L O 1
ATOM 13844 N N . PHE F 3 64 ? 71.524 -20.811 29.018 1.00 14.59 634 PHE L N 1
ATOM 13845 C CA . PHE F 3 64 ? 72.855 -20.452 28.547 1.00 14.78 634 PHE L CA 1
ATOM 13846 C C . PHE F 3 64 ? 72.740 -20.060 27.083 1.00 14.73 634 PHE L C 1
ATOM 13847 O O . PHE F 3 64 ? 72.115 -20.775 26.296 1.00 15.01 634 PHE L O 1
ATOM 13855 N N . LEU F 3 65 ? 73.351 -18.931 26.732 1.00 14.02 635 LEU L N 1
ATOM 13856 C CA . LEU F 3 65 ? 73.366 -18.418 25.367 1.00 14.11 635 LEU L CA 1
ATOM 13857 C C . LEU F 3 65 ? 74.750 -18.540 24.772 1.00 14.22 635 LEU L C 1
ATOM 13858 O O . LEU F 3 65 ? 75.747 -18.263 25.439 1.00 12.87 635 LEU L O 1
ATOM 13863 N N . SER F 3 66 ? 74.793 -18.945 23.508 1.00 14.56 636 SER L N 1
ATOM 13864 C CA . SER F 3 66 ? 76.031 -19.037 22.744 1.00 14.73 636 SER L CA 1
ATOM 13865 C C . SER F 3 66 ? 75.791 -18.551 21.309 1.00 15.39 636 SER L C 1
ATOM 13866 O O . SER F 3 66 ? 74.696 -18.086 20.986 1.00 14.82 636 SER L O 1
ATOM 13869 N N . ALA F 3 67 ? 76.821 -18.656 20.470 1.00 15.49 637 ALA L N 1
ATOM 13870 C CA . ALA F 3 67 ? 76.760 -18.220 19.071 1.00 16.49 637 ALA L CA 1
ATOM 13871 C C . ALA F 3 67 ? 75.507 -18.706 18.339 1.00 16.85 637 ALA L C 1
ATOM 13872 O O . ALA F 3 67 ? 74.925 -17.972 17.525 1.00 17.44 637 ALA L O 1
ATOM 13874 N N . ASP F 3 68 ? 75.102 -19.940 18.632 1.00 17.41 638 ASP L N 1
ATOM 13875 C CA . ASP F 3 68 ? 73.981 -20.592 17.951 1.00 18.12 638 ASP L CA 1
ATOM 13876 C C . ASP F 3 68 ? 72.608 -19.946 18.188 1.00 17.28 638 ASP L C 1
ATOM 13877 O O . ASP F 3 68 ? 71.669 -20.157 17.412 1.00 17.38 638 ASP L O 1
ATOM 13882 N N . ASP F 3 69 ? 72.491 -19.176 19.265 1.00 15.65 639 ASP L N 1
ATOM 13883 C CA . ASP F 3 69 ? 71.232 -18.521 19.615 1.00 15.01 639 ASP L CA 1
ATOM 13884 C C . ASP F 3 69 ? 71.012 -17.194 18.887 1.00 14.11 639 ASP L C 1
ATOM 13885 O O . ASP F 3 69 ? 69.924 -16.621 18.949 1.00 13.81 639 ASP L O 1
ATOM 13890 N N . ILE F 3 70 ? 72.050 -16.692 18.221 1.00 13.63 640 ILE L N 1
ATOM 13891 C CA . ILE F 3 70 ? 71.986 -15.386 17.561 1.00 13.22 640 ILE L CA 1
ATOM 13892 C C . ILE F 3 70 ? 71.142 -15.456 16.286 1.00 13.27 640 ILE L C 1
ATOM 13893 O O . ILE F 3 70 ? 71.440 -16.266 15.406 1.00 13.17 640 ILE L O 1
ATOM 13898 N N . PRO F 3 71 ? 70.065 -14.642 16.202 1.00 13.55 641 PRO L N 1
ATOM 13899 C CA . PRO F 3 71 ? 69.189 -14.709 15.022 1.00 13.62 641 PRO L CA 1
ATOM 13900 C C . PRO F 3 71 ? 69.711 -13.997 13.787 1.00 13.84 641 PRO L C 1
ATOM 13901 O O . PRO F 3 71 ? 69.371 -14.389 12.665 1.00 15.26 641 PRO L O 1
ATOM 13905 N N . GLY F 3 72 ? 70.538 -12.971 13.978 1.00 13.16 642 GLY L N 1
ATOM 13906 C CA . GLY F 3 72 ? 71.016 -12.164 12.867 1.00 13.28 642 GLY L CA 1
ATOM 13907 C C . GLY F 3 72 ? 72.439 -12.494 12.472 1.00 14.04 642 GLY L C 1
ATOM 13908 O O . GLY F 3 72 ? 72.668 -13.328 11.596 1.00 15.71 642 GLY L O 1
ATOM 13909 N N . SER F 3 73 ? 73.395 -11.815 13.096 1.00 12.50 643 SER L N 1
ATOM 13910 C CA . SER F 3 73 ? 74.796 -11.977 12.744 1.00 11.87 643 SER L CA 1
ATOM 13911 C C . SER F 3 73 ? 75.676 -12.086 13.975 1.00 12.05 643 SER L C 1
ATOM 13912 O O . SER F 3 73 ? 75.471 -11.360 14.952 1.00 11.48 643 SER L O 1
ATOM 13915 N N . ASN F 3 74 ? 76.660 -12.988 13.904 1.00 12.13 644 ASN L N 1
ATOM 13916 C CA . ASN F 3 74 ? 77.697 -13.109 14.936 1.00 12.50 644 ASN L CA 1
ATOM 13917 C C . ASN F 3 74 ? 78.945 -12.274 14.633 1.00 13.06 644 ASN L C 1
ATOM 13918 O O . ASN F 3 74 ? 79.939 -12.336 15.357 1.00 14.13 644 ASN L O 1
ATOM 13923 N N . GLU F 3 75 ? 78.887 -11.481 13.573 1.00 12.58 645 GLU L N 1
ATOM 13924 C CA . GLU F 3 75 ? 80.013 -10.647 13.148 1.00 13.52 645 GLU L CA 1
ATOM 13925 C C . GLU F 3 75 ? 79.795 -9.245 13.689 1.00 12.63 645 GLU L C 1
ATOM 13926 O O . GLU F 3 75 ? 78.787 -8.618 13.370 1.00 12.68 645 GLU L O 1
ATOM 13932 N N . THR F 3 76 ? 80.735 -8.751 14.498 1.00 12.38 646 THR L N 1
ATOM 13933 C CA . THR F 3 76 ? 80.556 -7.461 15.162 1.00 11.97 646 THR L CA 1
ATOM 13934 C C . THR F 3 76 ? 81.884 -6.687 15.254 1.00 11.94 646 THR L C 1
ATOM 13935 O O . THR F 3 76 ? 82.904 -7.108 14.703 1.00 11.87 646 THR L O 1
ATOM 13939 N N . GLY F 3 77 ? 81.857 -5.554 15.938 1.00 11.28 647 GLY L N 1
ATOM 13940 C CA . GLY F 3 77 ? 83.062 -4.772 16.135 1.00 12.50 647 GLY L CA 1
ATOM 13941 C C . GLY F 3 77 ? 83.178 -3.694 15.093 1.00 11.95 647 GLY L C 1
ATOM 13942 O O . GLY F 3 77 ? 82.620 -3.813 13.996 1.00 12.87 647 GLY L O 1
ATOM 13943 N N . LEU F 3 78 ? 83.930 -2.647 15.419 1.00 12.13 648 LEU L N 1
ATOM 13944 C CA . LEU F 3 78 ? 84.055 -1.519 14.513 1.00 12.87 648 LEU L CA 1
ATOM 13945 C C . LEU F 3 78 ? 84.451 -1.956 13.103 1.00 12.85 648 LEU L C 1
ATOM 13946 O O . LEU F 3 78 ? 83.932 -1.435 12.123 1.00 13.95 648 LEU L O 1
ATOM 13951 N N . PHE F 3 79 ? 85.372 -2.915 13.004 1.00 12.84 649 PHE L N 1
ATOM 13952 C CA . PHE F 3 79 ? 85.837 -3.356 11.693 1.00 12.64 649 PHE L CA 1
ATOM 13953 C C . PHE F 3 79 ? 85.367 -4.756 11.327 1.00 12.94 649 PHE L C 1
ATOM 13954 O O . PHE F 3 79 ? 85.954 -5.426 10.470 1.00 13.09 649 PHE L O 1
ATOM 13962 N N . ASN F 3 80 ? 84.279 -5.181 11.971 1.00 12.67 650 ASN L N 1
ATOM 13963 C CA . ASN F 3 80 ? 83.623 -6.446 11.639 1.00 13.63 650 ASN L CA 1
ATOM 13964 C C . ASN F 3 80 ? 84.527 -7.671 11.769 1.00 13.47 650 ASN L C 1
ATOM 13965 O O . ASN F 3 80 ? 84.375 -8.659 11.038 1.00 13.90 650 ASN L O 1
ATOM 13970 N N . ASP F 3 81 ? 85.472 -7.591 12.702 1.00 13.02 651 ASP L N 1
ATOM 13971 C CA . ASP F 3 81 ? 86.476 -8.636 12.874 1.00 12.88 651 ASP L CA 1
ATOM 13972 C C . ASP F 3 81 ? 86.346 -9.313 14.246 1.00 13.37 651 ASP L C 1
ATOM 13973 O O . ASP F 3 81 ? 87.271 -9.992 14.700 1.00 13.60 651 ASP L O 1
ATOM 13978 N N . GLU F 3 82 ? 85.189 -9.138 14.885 1.00 13.11 652 GLU L N 1
ATOM 13979 C CA . GLU F 3 82 ? 84.920 -9.774 16.166 1.00 13.25 652 GLU L CA 1
ATOM 13980 C C . GLU F 3 82 ? 83.685 -10.653 16.097 1.00 13.11 652 GLU L C 1
ATOM 13981 O O . GLU F 3 82 ? 82.814 -10.458 15.249 1.00 12.57 652 GLU L O 1
ATOM 13987 N N . THR F 3 83 ? 83.631 -11.624 17.001 1.00 13.24 653 THR L N 1
ATOM 13988 C CA . THR F 3 83 ? 82.407 -12.369 17.250 1.00 13.26 653 THR L CA 1
ATOM 13989 C C . THR F 3 83 ? 81.657 -11.721 18.401 1.00 13.14 653 THR L C 1
ATOM 13990 O O . THR F 3 83 ? 82.262 -11.116 19.286 1.00 13.59 653 THR L O 1
ATOM 13994 N N . VAL F 3 84 ? 80.334 -11.844 18.393 1.00 12.62 654 VAL L N 1
ATOM 13995 C CA . VAL F 3 84 ? 79.552 -11.521 19.568 1.00 12.42 654 VAL L CA 1
ATOM 13996 C C . VAL F 3 84 ? 79.852 -12.599 20.610 1.00 13.03 654 VAL L C 1
ATOM 13997 O O . VAL F 3 84 ? 80.143 -12.297 21.761 1.00 13.56 654 VAL L O 1
ATOM 14001 N N . PHE F 3 85 ? 79.763 -13.858 20.187 1.00 13.85 655 PHE L N 1
ATOM 14002 C CA . PHE F 3 85 ? 80.077 -15.006 21.029 1.00 14.29 655 PHE L CA 1
ATOM 14003 C C . PHE F 3 85 ? 81.034 -15.886 20.246 1.00 15.09 655 PHE L C 1
ATOM 14004 O O . PHE F 3 85 ? 80.746 -16.227 19.091 1.00 15.11 655 PHE L O 1
ATOM 14012 N N . ALA F 3 86 ? 82.167 -16.239 20.854 1.00 16.04 656 ALA L N 1
ATOM 14013 C CA . ALA F 3 86 ? 83.178 -17.058 20.178 1.00 16.78 656 ALA L CA 1
ATOM 14014 C C . ALA F 3 86 ? 82.599 -18.409 19.769 1.00 18.15 656 ALA L C 1
ATOM 14015 O O . ALA F 3 86 ? 81.820 -19.003 20.500 1.00 18.00 656 ALA L O 1
ATOM 14017 N N . LYS F 3 87 ? 82.983 -18.899 18.596 1.00 19.70 657 LYS L N 1
ATOM 14018 C CA . LYS F 3 87 ? 82.349 -20.113 18.084 1.00 21.91 657 LYS L CA 1
ATOM 14019 C C . LYS F 3 87 ? 83.239 -21.361 18.120 1.00 22.48 657 LYS L C 1
ATOM 14020 O O . LYS F 3 87 ? 82.943 -22.336 18.829 1.00 23.81 657 LYS L O 1
ATOM 14026 N N . ASP F 3 88 ? 84.321 -21.323 17.359 1.00 22.32 658 ASP L N 1
ATOM 14027 C CA . ASP F 3 88 ? 85.206 -22.478 17.236 1.00 21.83 658 ASP L CA 1
ATOM 14028 C C . ASP F 3 88 ? 86.489 -22.278 18.034 1.00 20.92 658 ASP L C 1
ATOM 14029 O O . ASP F 3 88 ? 87.122 -23.244 18.465 1.00 20.75 658 ASP L O 1
ATOM 14034 N N . THR F 3 89 ? 86.865 -21.013 18.215 1.00 19.77 659 THR L N 1
ATOM 14035 C CA . THR F 3 89 ? 88.189 -20.642 18.722 1.00 18.80 659 THR L CA 1
ATOM 14036 C C . THR F 3 89 ? 88.081 -19.420 19.627 1.00 17.33 659 THR L C 1
ATOM 14037 O O . THR F 3 89 ? 87.317 -18.496 19.345 1.00 16.88 659 THR L O 1
ATOM 14041 N N . VAL F 3 90 ? 88.834 -19.440 20.724 1.00 15.21 660 VAL L N 1
ATOM 14042 C CA . VAL F 3 90 ? 88.980 -18.263 21.583 1.00 13.89 660 VAL L CA 1
ATOM 14043 C C . VAL F 3 90 ? 90.349 -17.667 21.306 1.00 13.13 660 VAL L C 1
ATOM 14044 O O . VAL F 3 90 ? 91.307 -18.412 21.059 1.00 12.61 660 VAL L O 1
ATOM 14048 N N . THR F 3 91 ? 90.448 -16.338 21.341 1.00 11.99 661 THR L N 1
ATOM 14049 C CA . THR F 3 91 ? 91.669 -15.641 20.943 1.00 11.93 661 THR L CA 1
ATOM 14050 C C . THR F 3 91 ? 92.210 -14.660 21.983 1.00 11.59 661 THR L C 1
ATOM 14051 O O . THR F 3 91 ? 93.118 -13.878 21.694 1.00 10.91 661 THR L O 1
ATOM 14055 N N . CYS F 3 92 ? 91.663 -14.731 23.198 1.00 11.12 662 CYS L N 1
ATOM 14056 C CA . CYS F 3 92 ? 92.269 -14.097 24.362 1.00 11.16 662 CYS L CA 1
ATOM 14057 C C . CYS F 3 92 ? 91.623 -14.617 25.626 1.00 10.86 662 CYS L C 1
ATOM 14058 O O . CYS F 3 92 ? 90.491 -15.131 25.594 1.00 11.41 662 CYS L O 1
ATOM 14061 N N . VAL F 3 93 ? 92.336 -14.476 26.740 1.00 10.20 663 VAL L N 1
ATOM 14062 C CA . VAL F 3 93 ? 91.733 -14.697 28.050 1.00 10.47 663 VAL L CA 1
ATOM 14063 C C . VAL F 3 93 ? 90.702 -13.573 28.198 1.00 10.84 663 VAL L C 1
ATOM 14064 O O . VAL F 3 93 ? 91.021 -12.403 27.948 1.00 11.40 663 VAL L O 1
ATOM 14068 N N . GLY F 3 94 ? 89.472 -13.925 28.562 1.00 11.83 664 GLY L N 1
ATOM 14069 C CA . GLY F 3 94 ? 88.393 -12.927 28.635 1.00 11.97 664 GLY L CA 1
ATOM 14070 C C . GLY F 3 94 ? 87.553 -12.820 27.368 1.00 12.38 664 GLY L C 1
ATOM 14071 O O . GLY F 3 94 ? 86.582 -12.065 27.326 1.00 13.03 664 GLY L O 1
ATOM 14072 N N . HIS F 3 95 ? 87.921 -13.569 26.327 1.00 11.82 665 HIS L N 1
ATOM 14073 C CA . HIS F 3 95 ? 87.109 -13.649 25.106 1.00 11.60 665 HIS L CA 1
ATOM 14074 C C . HIS F 3 95 ? 85.722 -14.190 25.438 1.00 10.98 665 HIS L C 1
ATOM 14075 O O . HIS F 3 95 ? 85.594 -15.256 26.024 1.00 10.01 665 HIS L O 1
ATOM 14082 N N . ILE F 3 96 ? 84.680 -13.441 25.079 1.00 10.99 666 ILE L N 1
ATOM 14083 C CA . ILE F 3 96 ? 83.311 -13.858 25.391 1.00 10.99 666 ILE L CA 1
ATOM 14084 C C . ILE F 3 96 ? 82.871 -15.082 24.581 1.00 11.40 666 ILE L C 1
ATOM 14085 O O . ILE F 3 96 ? 82.833 -15.042 23.350 1.00 12.03 666 ILE L O 1
ATOM 14090 N N . ILE F 3 97 ? 82.548 -16.159 25.299 1.00 11.07 667 ILE L N 1
ATOM 14091 C CA . ILE F 3 97 ? 82.088 -17.413 24.697 1.00 11.64 667 ILE L CA 1
ATOM 14092 C C . ILE F 3 97 ? 80.566 -17.500 24.684 1.00 11.98 667 ILE L C 1
ATOM 14093 O O . ILE F 3 97 ? 79.974 -18.011 23.744 1.00 12.15 667 ILE L O 1
ATOM 14098 N N . GLY F 3 98 ? 79.939 -16.999 25.744 1.00 11.87 668 GLY L N 1
ATOM 14099 C CA . GLY F 3 98 ? 78.488 -17.075 25.870 1.00 12.22 668 GLY L CA 1
ATOM 14100 C C . GLY F 3 98 ? 78.046 -16.331 27.113 1.00 12.30 668 GLY L C 1
ATOM 14101 O O . GLY F 3 98 ? 78.780 -15.507 27.649 1.00 12.28 668 GLY L O 1
ATOM 14102 N N . ALA F 3 99 ? 76.851 -16.641 27.586 1.00 12.96 669 ALA L N 1
ATOM 14103 C CA . ALA F 3 99 ? 76.307 -15.959 28.745 1.00 13.06 669 ALA L CA 1
ATOM 14104 C C . ALA F 3 99 ? 75.249 -16.794 29.422 1.00 13.18 669 ALA L C 1
ATOM 14105 O O . ALA F 3 99 ? 74.481 -17.492 28.768 1.00 13.46 669 ALA L O 1
ATOM 14107 N N . VAL F 3 100 ? 75.210 -16.702 30.746 1.00 12.57 670 VAL L N 1
ATOM 14108 C CA . VAL F 3 100 ? 74.138 -17.306 31.521 1.00 12.67 670 VAL L CA 1
ATOM 14109 C C . VAL F 3 100 ? 73.124 -16.219 31.843 1.00 12.08 670 VAL L C 1
ATOM 14110 O O . VAL F 3 100 ? 73.487 -15.062 32.078 1.00 12.28 670 VAL L O 1
ATOM 14114 N N . VAL F 3 101 ? 71.855 -16.610 31.824 1.00 11.23 671 VAL L N 1
ATOM 14115 C CA . VAL F 3 101 ? 70.756 -15.760 32.255 1.00 11.13 671 VAL L CA 1
ATOM 14116 C C . VAL F 3 101 ? 70.122 -16.428 33.480 1.00 11.37 671 VAL L C 1
ATOM 14117 O O . VAL F 3 101 ? 69.908 -17.645 33.496 1.00 11.04 671 VAL L O 1
ATOM 14121 N N . ALA F 3 102 ? 69.841 -15.632 34.506 1.00 11.12 672 ALA L N 1
ATOM 14122 C CA . ALA F 3 102 ? 69.243 -16.135 35.748 1.00 11.37 672 ALA L CA 1
ATOM 14123 C C . ALA F 3 102 ? 68.360 -15.080 36.395 1.00 11.58 672 ALA L C 1
ATOM 14124 O O . ALA F 3 102 ? 68.324 -13.929 35.950 1.00 11.93 672 ALA L O 1
ATOM 14126 N N . ASP F 3 103 ? 67.665 -15.462 37.464 1.00 11.95 673 ASP L N 1
ATOM 14127 C CA . ASP F 3 103 ? 66.657 -14.578 38.054 1.00 12.35 673 ASP L CA 1
ATOM 14128 C C . ASP F 3 103 ? 67.244 -13.515 38.984 1.00 12.32 673 ASP L C 1
ATOM 14129 O O . ASP F 3 103 ? 66.556 -12.552 39.315 1.00 12.62 673 ASP L O 1
ATOM 14134 N N . THR F 3 104 ? 68.495 -13.701 39.410 1.00 12.27 674 THR L N 1
ATOM 14135 C CA . THR F 3 104 ? 69.214 -12.700 40.213 1.00 12.18 674 THR L CA 1
ATOM 14136 C C . THR F 3 104 ? 70.677 -12.618 39.762 1.00 12.13 674 THR L C 1
ATOM 14137 O O . THR F 3 104 ? 71.197 -13.579 39.181 1.00 11.75 674 THR L O 1
ATOM 14141 N N . PRO F 3 105 ? 71.349 -11.480 40.017 1.00 11.83 675 PRO L N 1
ATOM 14142 C CA . PRO F 3 105 ? 72.745 -11.412 39.603 1.00 12.26 675 PRO L CA 1
ATOM 14143 C C . PRO F 3 105 ? 73.626 -12.412 40.365 1.00 12.74 675 PRO L C 1
ATOM 14144 O O . PRO F 3 105 ? 74.602 -12.917 39.811 1.00 12.80 675 PRO L O 1
ATOM 14148 N N . GLU F 3 106 ? 73.235 -12.723 41.604 1.00 13.13 676 GLU L N 1
ATOM 14149 C CA . GLU F 3 106 ? 73.941 -13.712 42.413 1.00 14.13 676 GLU L CA 1
ATOM 14150 C C . GLU F 3 106 ? 73.834 -15.109 41.794 1.00 13.43 676 GLU L C 1
ATOM 14151 O O . GLU F 3 106 ? 74.818 -15.867 41.758 1.00 13.56 676 GLU L O 1
ATOM 14157 N N . HIS F 3 107 ? 72.638 -15.451 41.315 1.00 13.11 677 HIS L N 1
ATOM 14158 C CA . HIS F 3 107 ? 72.442 -16.750 40.671 1.00 13.13 677 HIS L CA 1
ATOM 14159 C C . HIS F 3 107 ? 73.172 -16.814 39.324 1.00 13.27 677 HIS L C 1
ATOM 14160 O O . HIS F 3 107 ? 73.735 -17.856 38.970 1.00 13.24 677 HIS L O 1
ATOM 14167 N N . ALA F 3 108 ? 73.177 -15.701 38.587 1.00 13.29 678 ALA L N 1
ATOM 14168 C CA . ALA F 3 108 ? 73.897 -15.653 37.307 1.00 12.93 678 ALA L CA 1
ATOM 14169 C C . ALA F 3 108 ? 75.390 -15.833 37.551 1.00 13.01 678 ALA L C 1
ATOM 14170 O O . ALA F 3 108 ? 76.070 -16.548 36.813 1.00 12.96 678 ALA L O 1
ATOM 14172 N N . GLU F 3 109 ? 75.891 -15.189 38.604 1.00 12.86 679 GLU L N 1
ATOM 14173 C CA . GLU F 3 109 ? 77.289 -15.331 39.010 1.00 13.69 679 GLU L CA 1
ATOM 14174 C C . GLU F 3 109 ? 77.628 -16.783 39.320 1.00 13.88 679 GLU L C 1
ATOM 14175 O O . GLU F 3 109 ? 78.608 -17.316 38.798 1.00 14.15 679 GLU L O 1
ATOM 14181 N N . ARG F 3 110 ? 76.832 -17.403 40.188 1.00 15.15 680 ARG L N 1
ATOM 14182 C CA . ARG F 3 110 ? 77.027 -18.813 40.561 1.00 16.04 680 ARG L CA 1
ATOM 14183 C C . ARG F 3 110 ? 76.996 -19.762 39.369 1.00 16.35 680 ARG L C 1
ATOM 14184 O O . ARG F 3 110 ? 77.833 -20.671 39.278 1.00 16.88 680 ARG L O 1
ATOM 14192 N N . ALA F 3 111 ? 76.030 -19.567 38.473 1.00 15.87 681 ALA L N 1
ATOM 14193 C CA . ALA F 3 111 ? 75.864 -20.461 37.330 1.00 15.80 681 ALA L CA 1
ATOM 14194 C C . ALA F 3 111 ? 77.017 -20.300 36.349 1.00 15.71 681 ALA L C 1
ATOM 14195 O O . ALA F 3 111 ? 77.535 -21.293 35.828 1.00 16.03 681 ALA L O 1
ATOM 14197 N N . ALA F 3 112 ? 77.426 -19.057 36.103 1.00 15.87 682 ALA L N 1
ATOM 14198 C CA . ALA F 3 112 ? 78.512 -18.794 35.161 1.00 16.48 682 ALA L CA 1
ATOM 14199 C C . ALA F 3 112 ? 79.773 -19.543 35.586 1.00 16.90 682 ALA L C 1
ATOM 14200 O O . ALA F 3 112 ? 80.462 -20.126 34.755 1.00 16.61 682 ALA L O 1
ATOM 14202 N N . HIS F 3 113 ? 80.041 -19.550 36.892 1.00 17.51 683 HIS L N 1
ATOM 14203 C CA . HIS F 3 113 ? 81.273 -20.136 37.408 1.00 18.93 683 HIS L CA 1
ATOM 14204 C C . HIS F 3 113 ? 81.387 -21.634 37.124 1.00 19.07 683 HIS L C 1
ATOM 14205 O O . HIS F 3 113 ? 82.493 -22.143 36.895 1.00 19.99 683 HIS L O 1
ATOM 14212 N N . VAL F 3 114 ? 80.252 -22.330 37.137 1.00 18.77 684 VAL L N 1
ATOM 14213 C CA . VAL F 3 114 ? 80.241 -23.787 36.932 1.00 19.03 684 VAL L CA 1
ATOM 14214 C C . VAL F 3 114 ? 79.992 -24.238 35.483 1.00 18.84 684 VAL L C 1
ATOM 14215 O O . VAL F 3 114 ? 79.870 -25.434 35.232 1.00 18.87 684 VAL L O 1
ATOM 14219 N N . VAL F 3 115 ? 79.913 -23.298 34.538 1.00 18.69 685 VAL L N 1
ATOM 14220 C CA . VAL F 3 115 ? 79.902 -23.665 33.120 1.00 18.49 685 VAL L CA 1
ATOM 14221 C C . VAL F 3 115 ? 81.301 -24.168 32.772 1.00 19.19 685 VAL L C 1
ATOM 14222 O O . VAL F 3 115 ? 82.279 -23.446 32.964 1.00 19.65 685 VAL L O 1
ATOM 14226 N N . LYS F 3 116 ? 81.389 -25.409 32.286 1.00 19.66 686 LYS L N 1
ATOM 14227 C CA . LYS F 3 116 ? 82.678 -26.052 32.038 1.00 20.41 686 LYS L CA 1
ATOM 14228 C C . LYS F 3 116 ? 83.017 -26.050 30.563 1.00 19.57 686 LYS L C 1
ATOM 14229 O O . LYS F 3 116 ? 82.310 -26.649 29.760 1.00 20.00 686 LYS L O 1
ATOM 14235 N N . VAL F 3 117 ? 84.108 -25.374 30.222 1.00 18.96 687 VAL L N 1
ATOM 14236 C CA . VAL F 3 117 ? 84.593 -25.324 28.848 1.00 18.71 687 VAL L CA 1
ATOM 14237 C C . VAL F 3 117 ? 85.845 -26.190 28.731 1.00 18.82 687 VAL L C 1
ATOM 14238 O O . VAL F 3 117 ? 86.719 -26.144 29.597 1.00 18.81 687 VAL L O 1
ATOM 14242 N N . THR F 3 118 ? 85.912 -26.987 27.666 1.00 19.28 688 THR L N 1
ATOM 14243 C CA . THR F 3 118 ? 87.101 -27.773 27.366 1.00 19.87 688 THR L CA 1
ATOM 14244 C C . THR F 3 118 ? 87.787 -27.158 26.161 1.00 19.41 688 THR L C 1
ATOM 14245 O O . THR F 3 118 ? 87.132 -26.769 25.197 1.00 19.23 688 THR L O 1
ATOM 14249 N N . TYR F 3 119 ? 89.112 -27.084 26.228 1.00 19.28 689 TYR L N 1
ATOM 14250 C CA . TYR F 3 119 ? 89.907 -26.384 25.235 1.00 19.34 689 TYR L CA 1
ATOM 14251 C C . TYR F 3 119 ? 91.004 -27.273 24.677 1.00 20.00 689 TYR L C 1
ATOM 14252 O O . TYR F 3 119 ? 91.413 -28.244 25.316 1.00 20.26 689 TYR L O 1
ATOM 14261 N N . GLU F 3 120 ? 91.493 -26.906 23.497 1.00 20.65 690 GLU L N 1
ATOM 14262 C CA . GLU F 3 120 ? 92.774 -27.385 22.990 1.00 21.76 690 GLU L CA 1
ATOM 14263 C C . GLU F 3 120 ? 93.626 -26.171 22.641 1.00 21.08 690 GLU L C 1
ATOM 14264 O O . GLU F 3 120 ? 93.313 -25.438 21.698 1.00 20.98 690 GLU L O 1
ATOM 14270 N N . ASP F 3 121 ? 94.696 -25.962 23.404 1.00 21.01 691 ASP L N 1
ATOM 14271 C CA . ASP F 3 121 ? 95.561 -24.793 23.232 1.00 21.14 691 ASP L CA 1
ATOM 14272 C C . ASP F 3 121 ? 96.190 -24.709 21.851 1.00 20.98 691 ASP L C 1
ATOM 14273 O O . ASP F 3 121 ? 96.571 -25.727 21.265 1.00 20.90 691 ASP L O 1
ATOM 14278 N N . LEU F 3 122 ? 96.280 -23.482 21.345 1.00 20.70 692 LEU L N 1
ATOM 14279 C CA . LEU F 3 122 ? 96.973 -23.171 20.101 1.00 20.71 692 LEU L CA 1
ATOM 14280 C C . LEU F 3 122 ? 98.089 -22.181 20.438 1.00 20.71 692 LEU L C 1
ATOM 14281 O O . LEU F 3 122 ? 98.005 -21.505 21.464 1.00 20.95 692 LEU L O 1
ATOM 14286 N N . PRO F 3 123 ? 99.145 -22.101 19.592 1.00 20.40 693 PRO L N 1
ATOM 14287 C CA . PRO F 3 123 ? 100.249 -21.187 19.896 1.00 20.25 693 PRO L CA 1
ATOM 14288 C C . PRO F 3 123 ? 99.753 -19.748 20.009 1.00 19.69 693 PRO L C 1
ATOM 14289 O O . PRO F 3 123 ? 98.961 -19.311 19.173 1.00 19.98 693 PRO L O 1
ATOM 14293 N N . ALA F 3 124 ? 100.218 -19.033 21.030 1.00 18.97 694 ALA L N 1
ATOM 14294 C CA . ALA F 3 124 ? 99.739 -17.680 21.311 1.00 18.03 694 ALA L CA 1
ATOM 14295 C C . ALA F 3 124 ? 100.801 -16.606 21.109 1.00 17.81 694 ALA L C 1
ATOM 14296 O O . ALA F 3 124 ? 101.999 -16.881 21.156 1.00 17.72 694 ALA L O 1
ATOM 14298 N N . ILE F 3 125 ? 100.348 -15.380 20.864 1.00 16.59 695 ILE L N 1
ATOM 14299 C CA . ILE F 3 125 ? 101.234 -14.232 20.704 1.00 16.48 695 ILE L CA 1
ATOM 14300 C C . ILE F 3 125 ? 100.746 -13.183 21.691 1.00 15.93 695 ILE L C 1
ATOM 14301 O O . ILE F 3 125 ? 99.603 -12.728 21.596 1.00 16.15 695 ILE L O 1
ATOM 14306 N N . ILE F 3 126 ? 101.592 -12.827 22.649 1.00 15.64 696 ILE L N 1
ATOM 14307 C CA . ILE F 3 126 ? 101.163 -11.950 23.746 1.00 15.85 696 ILE L CA 1
ATOM 14308 C C . ILE F 3 126 ? 101.889 -10.616 23.713 1.00 15.39 696 ILE L C 1
ATOM 14309 O O . ILE F 3 126 ? 101.255 -9.553 23.743 1.00 15.33 696 ILE L O 1
ATOM 14314 N N . THR F 3 127 ? 103.216 -10.668 23.650 1.00 14.52 697 THR L N 1
ATOM 14315 C CA . THR F 3 127 ? 104.009 -9.449 23.695 1.00 14.04 697 THR L CA 1
ATOM 14316 C C . THR F 3 127 ? 104.128 -8.782 22.330 1.00 13.66 697 THR L C 1
ATOM 14317 O O . THR F 3 127 ? 103.925 -9.408 21.291 1.00 14.03 697 THR L O 1
ATOM 14321 N N . ILE F 3 128 ? 104.463 -7.495 22.349 1.00 13.54 698 ILE L N 1
ATOM 14322 C CA . ILE F 3 128 ? 104.801 -6.762 21.146 1.00 12.93 698 ILE L CA 1
ATOM 14323 C C . ILE F 3 128 ? 106.006 -7.436 20.455 1.00 13.84 698 ILE L C 1
ATOM 14324 O O . ILE F 3 128 ? 106.034 -7.587 19.235 1.00 12.86 698 ILE L O 1
ATOM 14329 N N . GLU F 3 129 ? 106.977 -7.864 21.255 1.00 14.80 699 GLU L N 1
ATOM 14330 C CA . GLU F 3 129 ? 108.116 -8.642 20.752 1.00 16.19 699 GLU L CA 1
ATOM 14331 C C . GLU F 3 129 ? 107.673 -9.917 19.992 1.00 16.01 699 GLU L C 1
ATOM 14332 O O . GLU F 3 129 ? 108.146 -10.160 18.875 1.00 16.37 699 GLU L O 1
ATOM 14338 N N . ASP F 3 130 ? 106.769 -10.703 20.595 1.00 16.48 700 ASP L N 1
ATOM 14339 C CA . ASP F 3 130 ? 106.137 -11.876 19.954 1.00 16.69 700 ASP L CA 1
ATOM 14340 C C . ASP F 3 130 ? 105.537 -11.479 18.594 1.00 16.25 700 ASP L C 1
ATOM 14341 O O . ASP F 3 130 ? 105.752 -12.154 17.579 1.00 16.43 700 ASP L O 1
ATOM 14346 N N . ALA F 3 131 ? 104.759 -10.392 18.590 1.00 15.26 701 ALA L N 1
ATOM 14347 C CA . ALA F 3 131 ? 104.056 -9.958 17.383 1.00 14.56 701 ALA L CA 1
ATOM 14348 C C . ALA F 3 131 ? 105.032 -9.598 16.280 1.00 14.65 701 ALA L C 1
ATOM 14349 O O . ALA F 3 131 ? 104.837 -9.982 15.121 1.00 14.75 701 ALA L O 1
ATOM 14351 N N . ILE F 3 132 ? 106.080 -8.861 16.638 1.00 14.93 702 ILE L N 1
ATOM 14352 C CA . ILE F 3 132 ? 107.081 -8.424 15.668 1.00 15.33 702 ILE L CA 1
ATOM 14353 C C . ILE F 3 132 ? 107.797 -9.639 15.064 1.00 15.81 702 ILE L C 1
ATOM 14354 O O . ILE F 3 132 ? 107.958 -9.716 13.840 1.00 16.00 702 ILE L O 1
ATOM 14359 N N . LYS F 3 133 ? 108.201 -10.576 15.925 1.00 16.70 703 LYS L N 1
ATOM 14360 C CA . LYS F 3 133 ? 108.902 -11.800 15.493 1.00 17.91 703 LYS L CA 1
ATOM 14361 C C . LYS F 3 133 ? 108.049 -12.653 14.547 1.00 17.93 703 LYS L C 1
ATOM 14362 O O . LYS F 3 133 ? 108.585 -13.355 13.670 1.00 17.80 703 LYS L O 1
ATOM 14368 N N . ASN F 3 134 ? 106.730 -12.585 14.726 1.00 17.39 704 ASN L N 1
ATOM 14369 C CA . ASN F 3 134 ? 105.778 -13.357 13.929 1.00 17.62 704 ASN L CA 1
ATOM 14370 C C . ASN F 3 134 ? 105.067 -12.566 12.831 1.00 17.01 704 ASN L C 1
ATOM 14371 O O . ASN F 3 134 ? 104.162 -13.087 12.171 1.00 16.75 704 ASN L O 1
ATOM 14376 N N . ASN F 3 135 ? 105.472 -11.313 12.637 1.00 15.96 705 ASN L N 1
ATOM 14377 C CA . ASN F 3 135 ? 104.813 -10.425 11.680 1.00 15.88 705 ASN L CA 1
ATOM 14378 C C . ASN F 3 135 ? 103.298 -10.384 11.886 1.00 15.33 705 ASN L C 1
ATOM 14379 O O . ASN F 3 135 ? 102.521 -10.351 10.929 1.00 15.79 705 ASN L O 1
ATOM 14384 N N . SER F 3 136 ? 102.894 -10.394 13.156 1.00 14.35 706 SER L N 1
ATOM 14385 C CA . SER F 3 136 ? 101.475 -10.430 13.513 1.00 13.61 706 SER L CA 1
ATOM 14386 C C . SER F 3 136 ? 100.972 -8.996 13.670 1.00 13.30 706 SER L C 1
ATOM 14387 O O . SER F 3 136 ? 101.008 -8.427 14.770 1.00 12.72 706 SER L O 1
ATOM 14390 N N . PHE F 3 137 ? 100.533 -8.410 12.553 1.00 12.93 707 PHE L N 1
ATOM 14391 C CA . PHE F 3 137 ? 100.048 -7.032 12.536 1.00 12.44 707 PHE L CA 1
ATOM 14392 C C . PHE F 3 137 ? 98.680 -6.924 11.893 1.00 12.77 707 PHE L C 1
ATOM 14393 O O . PHE F 3 137 ? 98.323 -7.757 11.048 1.00 13.69 707 PHE L O 1
ATOM 14401 N N . TYR F 3 138 ? 97.930 -5.893 12.292 1.00 12.39 708 TYR L N 1
ATOM 14402 C CA . TYR F 3 138 ? 96.739 -5.456 11.571 1.00 12.30 708 TYR L CA 1
ATOM 14403 C C . TYR F 3 138 ? 97.124 -4.408 10.549 1.00 12.95 708 TYR L C 1
ATOM 14404 O O . TYR F 3 138 ? 97.687 -3.363 10.891 1.00 13.29 708 TYR L O 1
ATOM 14413 N N . GLY F 3 139 ? 96.809 -4.680 9.294 1.00 13.90 709 GLY L N 1
ATOM 14414 C CA . GLY F 3 139 ? 97.022 -3.712 8.235 1.00 14.58 709 GLY L CA 1
ATOM 14415 C C . GLY F 3 139 ? 98.482 -3.452 7.932 1.00 15.43 709 GLY L C 1
ATOM 14416 O O . GLY F 3 139 ? 99.362 -4.243 8.296 1.00 15.13 709 GLY L O 1
ATOM 14417 N N . SER F 3 140 ? 98.728 -2.323 7.276 1.00 15.99 710 SER L N 1
ATOM 14418 C CA . SER F 3 140 ? 100.055 -1.957 6.833 1.00 17.54 710 SER L CA 1
ATOM 14419 C C . SER F 3 140 ? 100.658 -0.845 7.682 1.00 17.52 710 SER L C 1
ATOM 14420 O O . SER F 3 140 ? 99.981 -0.218 8.515 1.00 18.08 710 SER L O 1
ATOM 14423 N N . GLU F 3 141 ? 101.945 -0.614 7.461 1.00 17.52 711 GLU L N 1
ATOM 14424 C CA . GLU F 3 141 ? 102.677 0.421 8.158 1.00 17.68 711 GLU L CA 1
ATOM 14425 C C . GLU F 3 141 ? 102.058 1.789 7.915 1.00 17.46 711 GLU L C 1
ATOM 14426 O O . GLU F 3 141 ? 101.767 2.161 6.773 1.00 17.48 711 GLU L O 1
ATOM 14432 N N . LEU F 3 142 ? 101.854 2.525 9.002 1.00 17.19 712 LEU L N 1
ATOM 14433 C CA . LEU F 3 142 ? 101.517 3.931 8.930 1.00 17.20 712 LEU L CA 1
ATOM 14434 C C . LEU F 3 142 ? 102.807 4.725 9.000 1.00 16.66 712 LEU L C 1
ATOM 14435 O O . LEU F 3 142 ? 103.723 4.343 9.715 1.00 16.44 712 LEU L O 1
ATOM 14440 N N . LYS F 3 143 ? 102.867 5.836 8.277 1.00 16.71 713 LYS L N 1
ATOM 14441 C CA . LYS F 3 143 ? 104.093 6.619 8.195 1.00 17.27 713 LYS L CA 1
ATOM 14442 C C . LYS F 3 143 ? 103.807 8.096 7.944 1.00 17.38 713 LYS L C 1
ATOM 14443 O O . LYS F 3 143 ? 102.941 8.447 7.128 1.00 17.50 713 LYS L O 1
ATOM 14449 N N . ILE F 3 144 ? 104.526 8.952 8.671 1.00 17.04 714 ILE L N 1
ATOM 14450 C CA . ILE F 3 144 ? 104.613 10.365 8.353 1.00 16.82 714 ILE L CA 1
ATOM 14451 C C . ILE F 3 144 ? 106.101 10.695 8.215 1.00 17.38 714 ILE L C 1
ATOM 14452 O O . ILE F 3 144 ? 106.881 10.441 9.137 1.00 17.15 714 ILE L O 1
ATOM 14457 N N . GLU F 3 145 ? 106.475 11.244 7.064 1.00 17.74 715 GLU L N 1
ATOM 14458 C CA . GLU F 3 145 ? 107.862 11.641 6.801 1.00 18.64 715 GLU L CA 1
ATOM 14459 C C . GLU F 3 145 ? 107.931 13.047 6.198 1.00 18.29 715 GLU L C 1
ATOM 14460 O O . GLU F 3 145 ? 107.179 13.384 5.271 1.00 18.14 715 GLU L O 1
ATOM 14466 N N . LYS F 3 146 ? 108.848 13.856 6.723 1.00 17.57 716 LYS L N 1
ATOM 14467 C CA . LYS F 3 146 ? 109.061 15.219 6.234 1.00 17.52 716 LYS L CA 1
ATOM 14468 C C . LYS F 3 146 ? 110.552 15.536 6.212 1.00 17.85 716 LYS L C 1
ATOM 14469 O O . LYS F 3 146 ? 111.284 15.162 7.129 1.00 17.80 716 LYS L O 1
ATOM 14475 N N . GLY F 3 147 ? 110.988 16.230 5.164 1.00 17.96 717 GLY L N 1
ATOM 14476 C CA . GLY F 3 147 ? 112.383 16.643 5.050 1.00 18.99 717 GLY L CA 1
ATOM 14477 C C . GLY F 3 147 ? 113.249 15.548 4.471 1.00 19.38 717 GLY L C 1
ATOM 14478 O O . GLY F 3 147 ? 112.769 14.708 3.711 1.00 19.67 717 GLY L O 1
ATOM 14479 N N . ASP F 3 148 ? 114.531 15.567 4.841 1.00 19.83 718 ASP L N 1
ATOM 14480 C CA . ASP F 3 148 ? 115.533 14.627 4.336 1.00 20.40 718 ASP L CA 1
ATOM 14481 C C . ASP F 3 148 ? 116.305 14.027 5.514 1.00 20.18 718 ASP L C 1
ATOM 14482 O O . ASP F 3 148 ? 117.202 14.671 6.075 1.00 20.04 718 ASP L O 1
ATOM 14487 N N . LEU F 3 149 ? 115.943 12.801 5.891 1.00 20.57 719 LEU L N 1
ATOM 14488 C CA . LEU F 3 149 ? 116.530 12.135 7.052 1.00 20.93 719 LEU L CA 1
ATOM 14489 C C . LEU F 3 149 ? 118.012 11.876 6.848 1.00 21.34 719 LEU L C 1
ATOM 14490 O O . LEU F 3 149 ? 118.822 12.125 7.743 1.00 21.15 719 LEU L O 1
ATOM 14495 N N . LYS F 3 150 ? 118.353 11.371 5.666 1.00 21.69 720 LYS L N 1
ATOM 14496 C CA . LYS F 3 150 ? 119.743 11.060 5.340 1.00 22.54 720 LYS L CA 1
ATOM 14497 C C . LYS F 3 150 ? 120.607 12.311 5.495 1.00 22.11 720 LYS L C 1
ATOM 14498 O O . LYS F 3 150 ? 121.660 12.274 6.135 1.00 21.71 720 LYS L O 1
ATOM 14504 N N . LYS F 3 151 ? 120.146 13.420 4.925 1.00 21.88 721 LYS L N 1
ATOM 14505 C CA . LYS F 3 151 ? 120.866 14.686 5.023 1.00 22.05 721 LYS L CA 1
ATOM 14506 C C . LYS F 3 151 ? 120.961 15.152 6.479 1.00 21.52 721 LYS L C 1
ATOM 14507 O O . LYS F 3 151 ? 122.034 15.542 6.948 1.00 20.98 721 LYS L O 1
ATOM 14513 N N . GLY F 3 152 ? 119.839 15.097 7.191 1.00 20.68 722 GLY L N 1
ATOM 14514 C CA . GLY F 3 152 ? 119.808 15.454 8.604 1.00 20.21 722 GLY L CA 1
ATOM 14515 C C . GLY F 3 152 ? 120.830 14.696 9.429 1.00 19.89 722 GLY L C 1
ATOM 14516 O O . GLY F 3 152 ? 121.593 15.306 10.176 1.00 20.03 722 GLY L O 1
ATOM 14517 N N . PHE F 3 153 ? 120.855 13.372 9.277 1.00 19.44 723 PHE L N 1
ATOM 14518 C CA . PHE F 3 153 ? 121.780 12.523 10.043 1.00 19.61 723 PHE L CA 1
ATOM 14519 C C . PHE F 3 153 ? 123.247 12.722 9.634 1.00 20.05 723 PHE L C 1
ATOM 14520 O O . PHE F 3 153 ? 124.148 12.606 10.465 1.00 20.10 723 PHE L O 1
ATOM 14528 N N . SER F 3 154 ? 123.478 13.040 8.365 1.00 20.51 724 SER L N 1
ATOM 14529 C CA . SER F 3 154 ? 124.840 13.306 7.880 1.00 21.09 724 SER L CA 1
ATOM 14530 C C . SER F 3 154 ? 125.421 14.599 8.466 1.00 21.92 724 SER L C 1
ATOM 14531 O O . SER F 3 154 ? 126.640 14.797 8.469 1.00 21.98 724 SER L O 1
ATOM 14534 N N . GLU F 3 155 ? 124.539 15.457 8.975 1.00 22.59 725 GLU L N 1
ATOM 14535 C CA . GLU F 3 155 ? 124.897 16.782 9.476 1.00 23.95 725 GLU L CA 1
ATOM 14536 C C . GLU F 3 155 ? 124.988 16.811 11.006 1.00 23.11 725 GLU L C 1
ATOM 14537 O O . GLU F 3 155 ? 125.611 17.707 11.582 1.00 22.88 725 GLU L O 1
ATOM 14543 N N . ALA F 3 156 ? 124.370 15.828 11.656 1.00 22.60 726 ALA L N 1
ATOM 14544 C CA . ALA F 3 156 ? 124.264 15.799 13.118 1.00 22.65 726 ALA L CA 1
ATOM 14545 C C . ALA F 3 156 ? 125.607 15.595 13.819 1.00 22.54 726 ALA L C 1
ATOM 14546 O O . ALA F 3 156 ? 126.393 14.741 13.415 1.00 22.39 726 ALA L O 1
ATOM 14548 N N . ASP F 3 157 ? 125.850 16.377 14.870 1.00 22.64 727 ASP L N 1
ATOM 14549 C CA . ASP F 3 157 ? 127.030 16.192 15.723 1.00 22.73 727 ASP L CA 1
ATOM 14550 C C . ASP F 3 157 ? 126.966 14.875 16.481 1.00 22.81 727 ASP L C 1
ATOM 14551 O O . ASP F 3 157 ? 127.974 14.184 16.638 1.00 22.81 727 ASP L O 1
ATOM 14556 N N . ASN F 3 158 ? 125.768 14.539 16.954 1.00 22.61 728 ASN L N 1
ATOM 14557 C CA . ASN F 3 158 ? 125.560 13.391 17.820 1.00 22.83 728 ASN L CA 1
ATOM 14558 C C . ASN F 3 158 ? 124.290 12.633 17.459 1.00 22.21 728 ASN L C 1
ATOM 14559 O O . ASN F 3 158 ? 123.410 13.159 16.775 1.00 21.69 728 ASN L O 1
ATOM 14564 N N . VAL F 3 159 ? 124.207 11.398 17.937 1.00 21.71 729 VAL L N 1
ATOM 14565 C CA . VAL F 3 159 ? 122.990 10.604 17.850 1.00 21.36 729 VAL L CA 1
ATOM 14566 C C . VAL F 3 159 ? 122.680 10.028 19.242 1.00 20.91 729 VAL L C 1
ATOM 14567 O O . VAL F 3 159 ? 123.577 9.852 20.064 1.00 20.58 729 VAL L O 1
ATOM 14571 N N . VAL F 3 160 ? 121.403 9.798 19.529 1.00 19.66 730 VAL L N 1
ATOM 14572 C CA . VAL F 3 160 ? 121.007 8.938 20.640 1.00 19.38 730 VAL L CA 1
ATOM 14573 C C . VAL F 3 160 ? 120.052 7.911 20.038 1.00 18.58 730 VAL L C 1
ATOM 14574 O O . VAL F 3 160 ? 119.133 8.279 19.301 1.00 18.67 730 VAL L O 1
ATOM 14578 N N . SER F 3 161 ? 120.297 6.637 20.318 1.00 17.62 731 SER L N 1
ATOM 14579 C CA . SER F 3 161 ? 119.417 5.558 19.886 1.00 17.44 731 SER L CA 1
ATOM 14580 C C . SER F 3 161 ? 118.948 4.785 21.097 1.00 16.37 731 SER L C 1
ATOM 14581 O O . SER F 3 161 ? 119.665 4.679 22.092 1.00 15.93 731 SER L O 1
ATOM 14584 N N . GLY F 3 162 ? 117.744 4.234 21.033 1.00 15.28 732 GLY L N 1
ATOM 14585 C CA . GLY F 3 162 ? 117.284 3.414 22.141 1.00 14.30 732 GLY L CA 1
ATOM 14586 C C . GLY F 3 162 ? 115.947 2.771 21.872 1.00 14.19 732 GLY L C 1
ATOM 14587 O O . GLY F 3 162 ? 115.424 2.854 20.764 1.00 13.88 732 GLY L O 1
ATOM 14588 N N . GLU F 3 163 ? 115.432 2.101 22.895 1.00 14.06 733 GLU L N 1
ATOM 14589 C CA . GLU F 3 163 ? 114.114 1.484 22.861 1.00 14.16 733 GLU L CA 1
ATOM 14590 C C . GLU F 3 163 ? 113.389 1.931 24.119 1.00 13.53 733 GLU L C 1
ATOM 14591 O O . GLU F 3 163 ? 114.010 2.149 25.151 1.00 13.65 733 GLU L O 1
ATOM 14597 N N . LEU F 3 164 ? 112.067 2.071 24.034 1.00 13.23 734 LEU L N 1
ATOM 14598 C CA . LEU F 3 164 ? 111.285 2.514 25.178 1.00 12.90 734 LEU L CA 1
ATOM 14599 C C . LEU F 3 164 ? 109.959 1.778 25.158 1.00 12.38 734 LEU L C 1
ATOM 14600 O O . LEU F 3 164 ? 109.404 1.542 24.088 1.00 12.45 734 LEU L O 1
ATOM 14605 N N . TYR F 3 165 ? 109.484 1.393 26.337 1.00 12.05 735 TYR L N 1
ATOM 14606 C CA . TYR F 3 165 ? 108.157 0.797 26.469 1.00 12.08 735 TYR L CA 1
ATOM 14607 C C . TYR F 3 165 ? 107.291 1.620 27.417 1.00 11.72 735 TYR L C 1
ATOM 14608 O O . TYR F 3 165 ? 107.770 2.139 28.430 1.00 12.56 735 TYR L O 1
ATOM 14617 N N . ILE F 3 166 ? 106.007 1.741 27.075 1.00 11.86 736 ILE L N 1
ATOM 14618 C CA . ILE F 3 166 ? 105.027 2.341 27.975 1.00 11.62 736 ILE L CA 1
ATOM 14619 C C . ILE F 3 166 ? 103.873 1.366 28.178 1.00 10.82 736 ILE L C 1
ATOM 14620 O O . ILE F 3 166 ? 103.235 0.943 27.209 1.00 11.11 736 ILE L O 1
ATOM 14625 N N . GLY F 3 167 ? 103.636 0.985 29.434 1.00 10.21 737 GLY L N 1
ATOM 14626 C CA . GLY F 3 167 ? 102.574 0.041 29.766 1.00 10.07 737 GLY L CA 1
ATOM 14627 C C . GLY F 3 167 ? 101.203 0.633 29.516 1.00 9.68 737 GLY L C 1
ATOM 14628 O O . GLY F 3 167 ? 101.062 1.857 29.459 1.00 10.17 737 GLY L O 1
ATOM 14629 N N . GLY F 3 168 ? 100.206 -0.237 29.392 1.00 9.87 738 GLY L N 1
ATOM 14630 C CA . GLY F 3 168 ? 98.813 0.192 29.178 1.00 9.67 738 GLY L CA 1
ATOM 14631 C C . GLY F 3 168 ? 98.163 0.748 30.435 1.00 10.32 738 GLY L C 1
ATOM 14632 O O . GLY F 3 168 ? 98.846 1.166 31.387 1.00 10.70 738 GLY L O 1
ATOM 14633 N N . GLN F 3 169 ? 96.833 0.747 30.457 1.00 9.85 739 GLN L N 1
ATOM 14634 C CA . GLN F 3 169 ? 96.124 1.378 31.570 1.00 9.37 739 GLN L CA 1
ATOM 14635 C C . GLN F 3 169 ? 94.689 0.894 31.563 1.00 9.27 739 GLN L C 1
ATOM 14636 O O . GLN F 3 169 ? 94.091 0.764 30.499 1.00 10.52 739 GLN L O 1
ATOM 14642 N N . ASP F 3 170 ? 94.147 0.620 32.741 1.00 9.45 740 ASP L N 1
ATOM 14643 C CA . ASP F 3 170 ? 92.735 0.285 32.840 1.00 9.53 740 ASP L CA 1
ATOM 14644 C C . ASP F 3 170 ? 91.966 1.558 33.131 1.00 9.74 740 ASP L C 1
ATOM 14645 O O . ASP F 3 170 ? 92.404 2.366 33.939 1.00 10.29 740 ASP L O 1
ATOM 14650 N N . HIS F 3 171 ? 90.814 1.731 32.489 1.00 9.23 741 HIS L N 1
ATOM 14651 C CA . HIS F 3 171 ? 90.068 2.979 32.647 1.00 8.53 741 HIS L CA 1
ATOM 14652 C C . HIS F 3 171 ? 89.688 3.245 34.090 1.00 8.38 741 HIS L C 1
ATOM 14653 O O . HIS F 3 171 ? 89.759 4.379 34.550 1.00 8.39 741 HIS L O 1
ATOM 14660 N N . PHE F 3 172 ? 89.282 2.188 34.786 1.00 7.94 742 PHE L N 1
ATOM 14661 C CA . PHE F 3 172 ? 88.818 2.286 36.165 1.00 9.36 742 PHE L CA 1
ATOM 14662 C C . PHE F 3 172 ? 87.809 3.425 36.362 1.00 9.04 742 PHE L C 1
ATOM 14663 O O . PHE F 3 172 ? 87.836 4.126 37.378 1.00 9.63 742 PHE L O 1
ATOM 14671 N N . TYR F 3 173 ? 86.914 3.600 35.392 1.00 8.84 743 TYR L N 1
ATOM 14672 C CA . TYR F 3 173 ? 85.681 4.380 35.633 1.00 8.42 743 TYR L CA 1
ATOM 14673 C C . TYR F 3 173 ? 85.049 3.784 36.893 1.00 8.45 743 TYR L C 1
ATOM 14674 O O . TYR F 3 173 ? 85.017 2.555 37.058 1.00 8.10 743 TYR L O 1
ATOM 14683 N N . LEU F 3 174 ? 84.568 4.621 37.810 1.00 8.72 744 LEU L N 1
ATOM 14684 C CA . LEU F 3 174 ? 84.058 4.050 39.044 1.00 8.92 744 LEU L CA 1
ATOM 14685 C C . LEU F 3 174 ? 82.811 3.201 38.789 1.00 8.65 744 LEU L C 1
ATOM 14686 O O . LEU F 3 174 ? 82.616 2.201 39.471 1.00 9.26 744 LEU L O 1
ATOM 14691 N N . GLU F 3 175 ? 82.002 3.584 37.794 1.00 8.75 745 GLU L N 1
ATOM 14692 C CA . GLU F 3 175 ? 80.903 2.723 37.327 1.00 8.49 745 GLU L CA 1
ATOM 14693 C C . GLU F 3 175 ? 81.353 1.854 36.149 1.00 8.55 745 GLU L C 1
ATOM 14694 O O . GLU F 3 175 ? 81.672 2.368 35.073 1.00 9.09 745 GLU L O 1
ATOM 14700 N N . THR F 3 176 ? 81.342 0.538 36.349 1.00 8.87 746 THR L N 1
ATOM 14701 C CA . THR F 3 176 ? 81.701 -0.409 35.296 1.00 9.14 746 THR L CA 1
ATOM 14702 C C . THR F 3 176 ? 80.646 -0.446 34.192 1.00 9.40 746 THR L C 1
ATOM 14703 O O . THR F 3 176 ? 79.622 0.236 34.260 1.00 9.40 746 THR L O 1
ATOM 14707 N N . HIS F 3 177 ? 80.901 -1.249 33.166 1.00 8.97 747 HIS L N 1
ATOM 14708 C CA . HIS F 3 177 ? 79.967 -1.368 32.050 1.00 9.15 747 HIS L CA 1
ATOM 14709 C C . HIS F 3 177 ? 78.622 -1.925 32.478 1.00 9.50 747 HIS L C 1
ATOM 14710 O O . HIS F 3 177 ? 78.558 -2.841 33.298 1.00 9.31 747 HIS L O 1
ATOM 14717 N N . CYS F 3 178 ? 77.546 -1.373 31.916 1.00 10.31 748 CYS L N 1
ATOM 14718 C CA . CYS F 3 178 ? 76.224 -1.927 32.178 1.00 11.91 748 CYS L CA 1
ATOM 14719 C C . CYS F 3 178 ? 75.210 -1.558 31.131 1.00 10.31 748 CYS L C 1
ATOM 14720 O O . CYS F 3 178 ? 75.274 -0.480 30.545 1.00 9.77 748 CYS L O 1
ATOM 14723 N N . THR F 3 179 ? 74.275 -2.482 30.932 1.00 9.60 749 THR L N 1
ATOM 14724 C CA . THR F 3 179 ? 73.178 -2.318 30.003 1.00 8.49 749 THR L CA 1
ATOM 14725 C C . THR F 3 179 ? 71.937 -2.996 30.569 1.00 8.09 749 THR L C 1
ATOM 14726 O O . THR F 3 179 ? 72.014 -4.094 31.131 1.00 8.14 749 THR L O 1
ATOM 14730 N N . ILE F 3 180 ? 70.804 -2.321 30.399 1.00 7.04 750 ILE L N 1
ATOM 14731 C CA . ILE F 3 180 ? 69.472 -2.919 30.539 1.00 7.45 750 ILE L CA 1
ATOM 14732 C C . ILE F 3 180 ? 68.834 -2.947 29.137 1.00 7.70 750 ILE L C 1
ATOM 14733 O O . ILE F 3 180 ? 68.833 -1.925 28.433 1.00 7.67 750 ILE L O 1
ATOM 14738 N N . ALA F 3 181 ? 68.285 -4.096 28.741 1.00 7.84 751 ALA L N 1
ATOM 14739 C CA . ALA F 3 181 ? 67.588 -4.221 27.458 1.00 8.62 751 ALA L CA 1
ATOM 14740 C C . ALA F 3 181 ? 66.151 -4.623 27.710 1.00 8.90 751 ALA L C 1
ATOM 14741 O O . ALA F 3 181 ? 65.899 -5.628 28.383 1.00 8.72 751 ALA L O 1
ATOM 14743 N N . ILE F 3 182 ? 65.232 -3.826 27.163 1.00 8.94 752 ILE L N 1
ATOM 14744 C CA . ILE F 3 182 ? 63.799 -4.040 27.290 1.00 9.67 752 ILE L CA 1
ATOM 14745 C C . ILE F 3 182 ? 63.216 -4.434 25.935 1.00 9.97 752 ILE L C 1
ATOM 14746 O O . ILE F 3 182 ? 63.116 -3.601 25.023 1.00 9.94 752 ILE L O 1
ATOM 14751 N N . PRO F 3 183 ? 62.836 -5.711 25.787 1.00 10.30 753 PRO L N 1
ATOM 14752 C CA . PRO F 3 183 ? 62.251 -6.122 24.526 1.00 10.11 753 PRO L CA 1
ATOM 14753 C C . PRO F 3 183 ? 60.780 -5.693 24.558 1.00 11.25 753 PRO L C 1
ATOM 14754 O O . PRO F 3 183 ? 60.130 -5.841 25.596 1.00 11.47 753 PRO L O 1
ATOM 14758 N N . LYS F 3 184 ? 60.277 -5.134 23.462 1.00 11.60 754 LYS L N 1
ATOM 14759 C CA . LYS F 3 184 ? 58.916 -4.598 23.450 1.00 13.11 754 LYS L CA 1
ATOM 14760 C C . LYS F 3 184 ? 57.886 -5.586 22.919 1.00 13.50 754 LYS L C 1
ATOM 14761 O O . LYS F 3 184 ? 56.682 -5.375 23.082 1.00 15.49 754 LYS L O 1
ATOM 14767 N N . GLY F 3 185 ? 58.346 -6.661 22.286 1.00 13.35 755 GLY L N 1
ATOM 14768 C CA . GLY F 3 185 ? 57.435 -7.717 21.829 1.00 13.32 755 GLY L CA 1
ATOM 14769 C C . GLY F 3 185 ? 56.777 -7.449 20.482 1.00 13.70 755 GLY L C 1
ATOM 14770 O O . GLY F 3 185 ? 56.056 -8.307 19.959 1.00 14.60 755 GLY L O 1
ATOM 14771 N N . GLU F 3 186 ? 57.040 -6.278 19.915 1.00 12.89 756 GLU L N 1
ATOM 14772 C CA . GLU F 3 186 ? 56.498 -5.894 18.616 1.00 12.88 756 GLU L CA 1
ATOM 14773 C C . GLU F 3 186 ? 57.601 -5.619 17.624 1.00 12.79 756 GLU L C 1
ATOM 14774 O O . GLU F 3 186 ? 58.455 -4.771 17.875 1.00 12.89 756 GLU L O 1
ATOM 14780 N N . GLU F 3 187 ? 57.562 -6.297 16.478 1.00 12.07 757 GLU L N 1
ATOM 14781 C CA . GLU F 3 187 ? 58.357 -5.899 15.322 1.00 12.37 757 GLU L CA 1
ATOM 14782 C C . GLU F 3 187 ? 59.863 -5.802 15.616 1.00 11.33 757 GLU L C 1
ATOM 14783 O O . GLU F 3 187 ? 60.590 -5.074 14.952 1.00 11.74 757 GLU L O 1
ATOM 14789 N N . GLY F 3 188 ? 60.316 -6.542 16.624 1.00 10.95 758 GLY L N 1
ATOM 14790 C CA . GLY F 3 188 ? 61.731 -6.542 16.984 1.00 10.77 758 GLY L CA 1
ATOM 14791 C C . GLY F 3 188 ? 62.171 -5.351 17.817 1.00 10.60 758 GLY L C 1
ATOM 14792 O O . GLY F 3 188 ? 63.360 -5.197 18.095 1.00 10.16 758 GLY L O 1
ATOM 14793 N N . GLU F 3 189 ? 61.219 -4.506 18.223 1.00 10.82 759 GLU L N 1
ATOM 14794 C CA . GLU F 3 189 ? 61.553 -3.279 18.950 1.00 11.32 759 GLU L CA 1
ATOM 14795 C C . GLU F 3 189 ? 62.210 -3.571 20.281 1.00 10.58 759 GLU L C 1
ATOM 14796 O O . GLU F 3 189 ? 61.773 -4.450 21.028 1.00 10.58 759 GLU L O 1
ATOM 14802 N N . MET F 3 190 ? 63.238 -2.793 20.595 1.00 9.48 760 MET L N 1
ATOM 14803 C CA . MET F 3 190 ? 63.940 -2.955 21.855 1.00 9.61 760 MET L CA 1
ATOM 14804 C C . MET F 3 190 ? 64.424 -1.585 22.304 1.00 9.06 760 MET L C 1
ATOM 14805 O O . MET F 3 190 ? 64.881 -0.791 21.488 1.00 9.78 760 MET L O 1
ATOM 14810 N N . GLU F 3 191 ? 64.297 -1.335 23.607 1.00 8.54 761 GLU L N 1
ATOM 14811 C CA . GLU F 3 191 ? 64.740 -0.092 24.229 1.00 9.04 761 GLU L CA 1
ATOM 14812 C C . GLU F 3 191 ? 65.833 -0.431 25.233 1.00 9.03 761 GLU L C 1
ATOM 14813 O O . GLU F 3 191 ? 65.629 -1.268 26.122 1.00 9.34 761 GLU L O 1
ATOM 14819 N N . LEU F 3 192 ? 66.984 0.216 25.082 1.00 8.68 762 LEU L N 1
ATOM 14820 C CA . LEU F 3 192 ? 68.141 -0.073 25.935 1.00 8.57 762 LEU L CA 1
ATOM 14821 C C . LEU F 3 192 ? 68.588 1.152 26.713 1.00 8.52 762 LEU L C 1
ATOM 14822 O O . LEU F 3 192 ? 68.584 2.264 26.189 1.00 8.67 762 LEU L O 1
ATOM 14827 N N . PHE F 3 193 ? 68.917 0.933 27.982 1.00 7.92 763 PHE L N 1
ATOM 14828 C CA . PHE F 3 193 ? 69.512 1.957 28.828 1.00 8.41 763 PHE L CA 1
ATOM 14829 C C . PHE F 3 193 ? 70.954 1.525 29.013 1.00 8.18 763 PHE L C 1
ATOM 14830 O O . PHE F 3 193 ? 71.215 0.412 29.454 1.00 8.32 763 PHE L O 1
ATOM 14838 N N . VAL F 3 194 ? 71.902 2.377 28.649 1.00 8.22 764 VAL L N 1
ATOM 14839 C CA . VAL F 3 194 ? 73.287 1.900 28.540 1.00 8.66 764 VAL L CA 1
ATOM 14840 C C . VAL F 3 194 ? 74.275 2.924 29.090 1.00 8.83 764 VAL L C 1
ATOM 14841 O O . VAL F 3 194 ? 74.138 4.124 28.858 1.00 8.86 764 VAL L O 1
ATOM 14845 N N . SER F 3 195 ? 75.287 2.435 29.796 1.00 8.52 765 SER L N 1
ATOM 14846 C CA . SER F 3 195 ? 76.397 3.282 30.177 1.00 8.83 765 SER L CA 1
ATOM 14847 C C . SER F 3 195 ? 77.405 3.279 29.020 1.00 8.65 765 SER L C 1
ATOM 14848 O O . SER F 3 195 ? 78.361 2.500 29.020 1.00 8.94 765 SER L O 1
ATOM 14851 N N . THR F 3 196 ? 77.160 4.120 28.006 1.00 8.92 766 THR L N 1
ATOM 14852 C CA . THR F 3 196 ? 78.021 4.217 26.821 1.00 8.64 766 THR L CA 1
ATOM 14853 C C . THR F 3 196 ? 78.205 5.648 26.336 1.00 7.98 766 THR L C 1
ATOM 14854 O O . THR F 3 196 ? 77.308 6.502 26.494 1.00 7.34 766 THR L O 1
ATOM 14858 N N . GLN F 3 197 ? 79.380 5.883 25.740 1.00 7.96 767 GLN L N 1
ATOM 14859 C CA . GLN F 3 197 ? 79.702 7.130 25.043 1.00 7.64 767 GLN L CA 1
ATOM 14860 C C . GLN F 3 197 ? 79.206 7.086 23.606 1.00 7.32 767 GLN L C 1
ATOM 14861 O O . GLN F 3 197 ? 79.333 8.080 22.878 1.00 8.39 767 GLN L O 1
ATOM 14867 N N . ASN F 3 198 ? 78.656 5.946 23.192 1.00 7.38 768 ASN L N 1
ATOM 14868 C CA . ASN F 3 198 ? 78.396 5.722 21.769 1.00 7.83 768 ASN L CA 1
ATOM 14869 C C . ASN F 3 198 ? 77.039 5.056 21.574 1.00 8.28 768 ASN L C 1
ATOM 14870 O O . ASN F 3 198 ? 76.937 3.856 21.325 1.00 8.18 768 ASN L O 1
ATOM 14875 N N . ALA F 3 199 ? 75.981 5.842 21.718 1.00 8.35 769 ALA L N 1
ATOM 14876 C CA . ALA F 3 199 ? 74.638 5.288 21.555 1.00 8.76 769 ALA L CA 1
ATOM 14877 C C . ALA F 3 199 ? 74.418 4.795 20.127 1.00 9.02 769 ALA L C 1
ATOM 14878 O O . ALA F 3 199 ? 73.684 3.837 19.908 1.00 9.08 769 ALA L O 1
ATOM 14880 N N . MET F 3 200 ? 75.054 5.454 19.162 1.00 9.41 770 MET L N 1
ATOM 14881 C CA . MET F 3 200 ? 74.833 5.141 17.768 1.00 10.30 770 MET L CA 1
ATOM 14882 C C . MET F 3 200 ? 75.358 3.738 17.434 1.00 9.96 770 MET L C 1
ATOM 14883 O O . MET F 3 200 ? 74.653 2.936 16.833 1.00 9.50 770 MET L O 1
ATOM 14888 N N . LYS F 3 201 ? 76.607 3.448 17.800 1.00 9.04 771 LYS L N 1
ATOM 14889 C CA . LYS F 3 201 ? 77.162 2.118 17.533 1.00 9.49 771 LYS L CA 1
ATOM 14890 C C . LYS F 3 201 ? 76.482 1.044 18.380 1.00 9.59 771 LYS L C 1
ATOM 14891 O O . LYS F 3 201 ? 76.327 -0.101 17.931 1.00 9.44 771 LYS L O 1
ATOM 14897 N N . THR F 3 202 ? 76.085 1.399 19.603 1.00 8.99 772 THR L N 1
ATOM 14898 C CA . THR F 3 202 ? 75.279 0.483 20.408 1.00 8.98 772 THR L CA 1
ATOM 14899 C C . THR F 3 202 ? 74.021 0.071 19.625 1.00 8.46 772 THR L C 1
ATOM 14900 O O . THR F 3 202 ? 73.709 -1.116 19.474 1.00 8.32 772 THR L O 1
ATOM 14904 N N . GLN F 3 203 ? 73.310 1.070 19.122 1.00 8.09 773 GLN L N 1
ATOM 14905 C CA . GLN F 3 203 ? 72.101 0.851 18.355 1.00 8.85 773 GLN L CA 1
ATOM 14906 C C . GLN F 3 203 ? 72.363 -0.003 17.117 1.00 8.78 773 GLN L C 1
ATOM 14907 O O . GLN F 3 203 ? 71.645 -0.980 16.871 1.00 8.78 773 GLN L O 1
ATOM 14913 N N . SER F 3 204 ? 73.384 0.358 16.340 1.00 9.63 774 SER L N 1
ATOM 14914 C CA . SER F 3 204 ? 73.722 -0.374 15.116 1.00 10.16 774 SER L CA 1
ATOM 14915 C C . SER F 3 204 ? 74.161 -1.821 15.368 1.00 10.14 774 SER L C 1
ATOM 14916 O O . SER F 3 204 ? 73.726 -2.734 14.660 1.00 10.17 774 SER L O 1
ATOM 14919 N N . PHE F 3 205 ? 75.006 -2.025 16.377 1.00 9.48 775 PHE L N 1
ATOM 14920 C CA . PHE F 3 205 ? 75.519 -3.360 16.674 1.00 9.42 775 PHE L CA 1
ATOM 14921 C C . PHE F 3 205 ? 74.412 -4.270 17.219 1.00 9.21 775 PHE L C 1
ATOM 14922 O O . PHE F 3 205 ? 74.350 -5.453 16.892 1.00 9.56 775 PHE L O 1
ATOM 14930 N N . VAL F 3 206 ? 73.530 -3.718 18.051 1.00 8.99 776 VAL L N 1
ATOM 14931 C CA . VAL F 3 206 ? 72.383 -4.495 18.547 1.00 8.93 776 VAL L CA 1
ATOM 14932 C C . VAL F 3 206 ? 71.487 -4.905 17.354 1.00 9.05 776 VAL L C 1
ATOM 14933 O O . VAL F 3 206 ? 71.133 -6.084 17.214 1.00 8.95 776 VAL L O 1
ATOM 14937 N N . ALA F 3 207 ? 71.148 -3.942 16.493 1.00 8.94 777 ALA L N 1
ATOM 14938 C CA . ALA F 3 207 ? 70.313 -4.203 15.297 1.00 8.94 777 ALA L CA 1
ATOM 14939 C C . ALA F 3 207 ? 70.931 -5.281 14.401 1.00 9.40 777 ALA L C 1
ATOM 14940 O O . ALA F 3 207 ? 70.238 -6.180 13.911 1.00 9.95 777 ALA L O 1
ATOM 14942 N N . LYS F 3 208 ? 72.245 -5.194 14.206 1.00 9.20 778 LYS L N 1
ATOM 14943 C CA . LYS F 3 208 ? 72.957 -6.119 13.328 1.00 9.90 778 LYS L CA 1
ATOM 14944 C C . LYS F 3 208 ? 72.950 -7.537 13.895 1.00 9.51 778 LYS L C 1
ATOM 14945 O O . LYS F 3 208 ? 72.702 -8.502 13.160 1.00 10.91 778 LYS L O 1
ATOM 14951 N N . MET F 3 209 ? 73.190 -7.655 15.202 1.00 9.33 779 MET L N 1
ATOM 14952 C CA . MET F 3 209 ? 73.149 -8.956 15.866 1.00 9.14 779 MET L CA 1
ATOM 14953 C C . MET F 3 209 ? 71.753 -9.588 15.740 1.00 9.39 779 MET L C 1
ATOM 14954 O O . MET F 3 209 ? 71.626 -10.787 15.470 1.00 10.00 779 MET L O 1
ATOM 14959 N N . LEU F 3 210 ? 70.717 -8.768 15.918 1.00 8.85 780 LEU L N 1
ATOM 14960 C CA . LEU F 3 210 ? 69.333 -9.240 15.898 1.00 9.39 780 LEU L CA 1
ATOM 14961 C C . LEU F 3 210 ? 68.825 -9.479 14.475 1.00 10.14 780 LEU L C 1
ATOM 14962 O O . LEU F 3 210 ? 67.862 -10.223 14.267 1.00 10.36 780 LEU L O 1
ATOM 14967 N N . GLY F 3 211 ? 69.445 -8.826 13.499 1.00 10.41 781 GLY L N 1
ATOM 14968 C CA . GLY F 3 211 ? 68.971 -8.902 12.115 1.00 11.14 781 GLY L CA 1
ATOM 14969 C C . GLY F 3 211 ? 67.703 -8.086 11.888 1.00 11.20 781 GLY L C 1
ATOM 14970 O O . GLY F 3 211 ? 66.846 -8.475 11.085 1.00 12.55 781 GLY L O 1
ATOM 14971 N N . VAL F 3 212 ? 67.589 -6.959 12.598 1.00 10.02 782 VAL L N 1
ATOM 14972 C CA . VAL F 3 212 ? 66.457 -6.039 12.441 1.00 9.61 782 VAL L CA 1
ATOM 14973 C C . VAL F 3 212 ? 66.948 -4.649 12.003 1.00 9.32 782 VAL L C 1
ATOM 14974 O O . VAL F 3 212 ? 68.137 -4.318 12.195 1.00 9.30 782 VAL L O 1
ATOM 14978 N N . PRO F 3 213 ? 66.063 -3.838 11.379 1.00 8.82 783 PRO L N 1
ATOM 14979 C CA . PRO F 3 213 ? 66.464 -2.502 10.989 1.00 8.76 783 PRO L CA 1
ATOM 14980 C C . PRO F 3 213 ? 66.837 -1.650 12.192 1.00 8.30 783 PRO L C 1
ATOM 14981 O O . PRO F 3 213 ? 66.305 -1.844 13.296 1.00 9.08 783 PRO L O 1
ATOM 14985 N N . VAL F 3 214 ? 67.756 -0.717 11.979 1.00 8.83 784 VAL L N 1
ATOM 14986 C CA . VAL F 3 214 ? 68.226 0.141 13.067 1.00 8.81 784 VAL L CA 1
ATOM 14987 C C . VAL F 3 214 ? 67.075 0.925 13.699 1.00 8.82 784 VAL L C 1
ATOM 14988 O O . VAL F 3 214 ? 67.080 1.172 14.909 1.00 8.36 784 VAL L O 1
ATOM 14992 N N . ASN F 3 215 ? 66.064 1.266 12.905 1.00 8.89 785 ASN L N 1
ATOM 14993 C CA . ASN F 3 215 ? 64.946 2.066 13.424 1.00 9.49 785 ASN L CA 1
ATOM 14994 C C . ASN F 3 215 ? 64.129 1.369 14.528 1.00 9.14 785 ASN L C 1
ATOM 14995 O O . ASN F 3 215 ? 63.283 2.004 15.179 1.00 10.07 785 ASN L O 1
ATOM 15000 N N . ARG F 3 216 ? 64.386 0.077 14.741 1.00 8.96 786 ARG L N 1
ATOM 15001 C CA . ARG F 3 216 ? 63.674 -0.710 15.774 1.00 8.86 786 ARG L CA 1
ATOM 15002 C C . ARG F 3 216 ? 64.305 -0.548 17.146 1.00 9.04 786 ARG L C 1
ATOM 15003 O O . ARG F 3 216 ? 63.686 -0.870 18.161 1.00 9.49 786 ARG L O 1
ATOM 15011 N N . ILE F 3 217 ? 65.550 -0.066 17.171 1.00 8.88 787 ILE L N 1
ATOM 15012 C CA . ILE F 3 217 ? 66.337 -0.073 18.402 1.00 8.62 787 ILE L CA 1
ATOM 15013 C C . ILE F 3 217 ? 66.465 1.340 18.957 1.00 9.00 787 ILE L C 1
ATOM 15014 O O . ILE F 3 217 ? 66.888 2.262 18.256 1.00 9.14 787 ILE L O 1
ATOM 15019 N N . LEU F 3 218 ? 66.091 1.500 20.223 1.00 8.70 788 LEU L N 1
ATOM 15020 C CA . LEU F 3 218 ? 66.202 2.789 20.905 1.00 9.17 788 LEU L CA 1
ATOM 15021 C C . LEU F 3 218 ? 67.227 2.669 22.013 1.00 9.26 788 LEU L C 1
ATOM 15022 O O . LEU F 3 218 ? 67.091 1.818 22.889 1.00 9.18 788 LEU L O 1
ATOM 15027 N N . VAL F 3 219 ? 68.258 3.509 21.949 1.00 9.16 789 VAL L N 1
ATOM 15028 C CA . VAL F 3 219 ? 69.293 3.526 22.996 1.00 9.10 789 VAL L CA 1
ATOM 15029 C C . VAL F 3 219 ? 69.235 4.863 23.717 1.00 8.95 789 VAL L C 1
ATOM 15030 O O . VAL F 3 219 ? 69.223 5.919 23.086 1.00 8.81 789 VAL L O 1
ATOM 15034 N N . ARG F 3 220 ? 69.175 4.780 25.041 1.00 8.57 790 ARG L N 1
ATOM 15035 C CA . ARG F 3 220 ? 69.059 5.943 25.913 1.00 8.69 790 ARG L CA 1
ATOM 15036 C C . ARG F 3 220 ? 70.203 5.956 26.897 1.00 8.75 790 ARG L C 1
ATOM 15037 O O . ARG F 3 220 ? 70.505 4.929 27.515 1.00 8.90 790 ARG L O 1
ATOM 15045 N N . VAL F 3 221 ? 70.844 7.115 27.030 1.00 8.31 791 VAL L N 1
ATOM 15046 C CA . VAL F 3 221 ? 71.952 7.301 27.973 1.00 9.37 791 VAL L CA 1
ATOM 15047 C C . VAL F 3 221 ? 71.700 8.542 28.812 1.00 9.52 791 VAL L C 1
ATOM 15048 O O . VAL F 3 221 ? 71.777 9.664 28.304 1.00 8.95 791 VAL L O 1
ATOM 15052 N N . LYS F 3 222 ? 71.403 8.343 30.091 1.00 9.51 792 LYS L N 1
ATOM 15053 C CA . LYS F 3 222 ? 71.263 9.490 30.996 1.00 10.59 792 LYS L CA 1
ATOM 15054 C C . LYS F 3 222 ? 72.626 10.021 31.413 1.00 10.10 792 LYS L C 1
ATOM 15055 O O . LYS F 3 222 ? 72.909 11.210 31.267 1.00 10.17 792 LYS L O 1
ATOM 15061 N N . ARG F 3 223 ? 73.453 9.125 31.952 1.00 9.58 793 ARG L N 1
ATOM 15062 C CA . ARG F 3 223 ? 74.805 9.479 32.357 1.00 9.15 793 ARG L CA 1
ATOM 15063 C C . ARG F 3 223 ? 75.634 8.220 32.545 1.00 9.59 793 ARG L C 1
ATOM 15064 O O . ARG F 3 223 ? 75.086 7.121 32.716 1.00 10.24 793 ARG L O 1
ATOM 15072 N N . MET F 3 224 ? 76.946 8.423 32.532 1.00 9.25 794 MET L N 1
ATOM 15073 C CA . MET F 3 224 ? 77.933 7.416 32.903 1.00 9.39 794 MET L CA 1
ATOM 15074 C C . MET F 3 224 ? 78.671 7.853 34.157 1.00 9.11 794 MET L C 1
ATOM 15075 O O . MET F 3 224 ? 79.014 9.041 34.313 1.00 8.82 794 MET L O 1
ATOM 15080 N N . GLY F 3 225 ? 78.964 6.881 35.024 1.00 9.25 795 GLY L N 1
ATOM 15081 C CA . GLY F 3 225 ? 79.906 7.081 36.132 1.00 8.90 795 GLY L CA 1
ATOM 15082 C C . GLY F 3 225 ? 81.341 6.934 35.636 1.00 9.08 795 GLY L C 1
ATOM 15083 O O . GLY F 3 225 ? 82.095 6.070 36.094 1.00 8.55 795 GLY L O 1
ATOM 15084 N N . GLY F 3 226 ? 81.706 7.777 34.674 1.00 8.65 796 GLY L N 1
ATOM 15085 C CA . GLY F 3 226 ? 83.015 7.718 34.028 1.00 8.94 796 GLY L CA 1
ATOM 15086 C C . GLY F 3 226 ? 82.973 6.895 32.748 1.00 9.08 796 GLY L C 1
ATOM 15087 O O . GLY F 3 226 ? 82.232 5.911 32.652 1.00 9.22 796 GLY L O 1
ATOM 15088 N N . GLY F 3 227 ? 83.783 7.297 31.774 1.00 8.30 797 GLY L N 1
ATOM 15089 C CA . GLY F 3 227 ? 83.890 6.610 30.486 1.00 8.18 797 GLY L CA 1
ATOM 15090 C C . GLY F 3 227 ? 85.342 6.566 30.046 1.00 8.16 797 GLY L C 1
ATOM 15091 O O . GLY F 3 227 ? 85.891 5.486 29.811 1.00 8.85 797 GLY L O 1
ATOM 15092 N N . PHE F 3 228 ? 85.957 7.745 29.943 1.00 7.98 798 PHE L N 1
ATOM 15093 C CA . PHE F 3 228 ? 87.400 7.889 29.684 1.00 8.39 798 PHE L CA 1
ATOM 15094 C C . PHE F 3 228 ? 87.856 7.196 28.400 1.00 8.77 798 PHE L C 1
ATOM 15095 O O . PHE F 3 228 ? 89.026 6.860 28.260 1.00 9.52 798 PHE L O 1
ATOM 15103 N N . GLY F 3 229 ? 86.920 6.997 27.475 1.00 9.01 799 GLY L N 1
ATOM 15104 C CA . GLY F 3 229 ? 87.233 6.340 26.202 1.00 8.46 799 GLY L CA 1
ATOM 15105 C C . GLY F 3 229 ? 86.908 4.864 26.215 1.00 8.24 799 GLY L C 1
ATOM 15106 O O . GLY F 3 229 ? 86.682 4.262 25.158 1.00 8.75 799 GLY L O 1
ATOM 15107 N N . GLY F 3 230 ? 86.873 4.275 27.403 1.00 8.24 800 GLY L N 1
ATOM 15108 C CA . GLY F 3 230 ? 86.584 2.846 27.545 1.00 8.44 800 GLY L CA 1
ATOM 15109 C C . GLY F 3 230 ? 85.144 2.490 27.254 1.00 8.52 800 GLY L C 1
ATOM 15110 O O . GLY F 3 230 ? 84.804 1.304 27.167 1.00 8.69 800 GLY L O 1
ATOM 15111 N N . LYS F 3 231 ? 84.299 3.516 27.142 1.00 8.28 801 LYS L N 1
ATOM 15112 C CA . LYS F 3 231 ? 82.897 3.300 26.756 1.00 8.90 801 LYS L CA 1
ATOM 15113 C C . LYS F 3 231 ? 82.582 3.892 25.375 1.00 9.04 801 LYS L C 1
ATOM 15114 O O . LYS F 3 231 ? 81.426 4.080 25.020 1.00 9.75 801 LYS L O 1
ATOM 15120 N N . GLU F 3 232 ? 83.626 4.157 24.594 1.00 9.41 802 GLU L N 1
ATOM 15121 C CA . GLU F 3 232 ? 83.467 4.649 23.222 1.00 9.46 802 GLU L CA 1
ATOM 15122 C C . GLU F 3 232 ? 82.997 3.542 22.283 1.00 9.77 802 GLU L C 1
ATOM 15123 O O . GLU F 3 232 ? 82.207 3.791 21.370 1.00 10.18 802 GLU L O 1
ATOM 15129 N N . THR F 3 233 ? 83.540 2.339 22.466 1.00 9.52 803 THR L N 1
ATOM 15130 C CA . THR F 3 233 ? 83.130 1.182 21.666 1.00 10.31 803 THR L CA 1
ATOM 15131 C C . THR F 3 233 ? 82.904 -0.087 22.482 1.00 9.84 803 THR L C 1
ATOM 15132 O O . THR F 3 233 ? 82.001 -0.886 22.170 1.00 10.40 803 THR L O 1
ATOM 15136 N N . ARG F 3 234 ? 83.722 -0.304 23.512 1.00 9.25 804 ARG L N 1
ATOM 15137 C CA . ARG F 3 234 ? 83.760 -1.630 24.156 1.00 9.55 804 ARG L CA 1
ATOM 15138 C C . ARG F 3 234 ? 82.531 -1.958 24.998 1.00 9.37 804 ARG L C 1
ATOM 15139 O O . ARG F 3 234 ? 82.347 -3.106 25.416 1.00 10.23 804 ARG L O 1
ATOM 15147 N N . SER F 3 235 ? 81.695 -0.943 25.236 1.00 8.55 805 SER L N 1
ATOM 15148 C CA . SER F 3 235 ? 80.424 -1.123 25.927 1.00 9.02 805 SER L CA 1
ATOM 15149 C C . SER F 3 235 ? 79.507 -2.070 25.155 1.00 8.27 805 SER L C 1
ATOM 15150 O O . SER F 3 235 ? 78.603 -2.682 25.735 1.00 8.76 805 SER L O 1
ATOM 15153 N N . THR F 3 236 ? 79.740 -2.207 23.849 1.00 8.97 806 THR L N 1
ATOM 15154 C CA . THR F 3 236 ? 78.855 -3.046 23.022 1.00 9.36 806 THR L CA 1
ATOM 15155 C C . THR F 3 236 ? 79.041 -4.526 23.331 1.00 9.34 806 THR L C 1
ATOM 15156 O O . THR F 3 236 ? 78.146 -5.333 23.049 1.00 9.38 806 THR L O 1
ATOM 15160 N N . LEU F 3 237 ? 80.193 -4.885 23.910 1.00 9.83 807 LEU L N 1
ATOM 15161 C CA . LEU F 3 237 ? 80.405 -6.269 24.369 1.00 10.33 807 LEU L CA 1
ATOM 15162 C C . LEU F 3 237 ? 79.305 -6.718 25.326 1.00 10.56 807 LEU L C 1
ATOM 15163 O O . LEU F 3 237 ? 78.803 -7.842 25.230 1.00 12.14 807 LEU L O 1
ATOM 15168 N N . VAL F 3 238 ? 78.912 -5.833 26.240 1.00 9.90 808 VAL L N 1
ATOM 15169 C CA . VAL F 3 238 ? 77.865 -6.166 27.199 1.00 10.14 808 VAL L CA 1
ATOM 15170 C C . VAL F 3 238 ? 76.498 -5.918 26.570 1.00 8.82 808 VAL L C 1
ATOM 15171 O O . VAL F 3 238 ? 75.593 -6.747 26.709 1.00 9.77 808 VAL L O 1
ATOM 15175 N N . SER F 3 239 ? 76.353 -4.796 25.856 1.00 8.78 809 SER L N 1
ATOM 15176 C CA . SER F 3 239 ? 75.040 -4.399 25.324 1.00 8.30 809 SER L CA 1
ATOM 15177 C C . SER F 3 239 ? 74.470 -5.433 24.360 1.00 8.68 809 SER L C 1
ATOM 15178 O O . SER F 3 239 ? 73.267 -5.731 24.401 1.00 8.98 809 SER L O 1
ATOM 15181 N N . VAL F 3 240 ? 75.329 -5.972 23.496 1.00 8.96 810 VAL L N 1
ATOM 15182 C CA . VAL F 3 240 ? 74.866 -6.928 22.497 1.00 8.83 810 VAL L CA 1
ATOM 15183 C C . VAL F 3 240 ? 74.473 -8.256 23.147 1.00 9.25 810 VAL L C 1
ATOM 15184 O O . VAL F 3 240 ? 73.443 -8.838 22.797 1.00 8.93 810 VAL L O 1
ATOM 15188 N N . ALA F 3 241 ? 75.249 -8.702 24.132 1.00 8.90 811 ALA L N 1
ATOM 15189 C CA . ALA F 3 241 ? 74.895 -9.917 24.862 1.00 8.96 811 ALA L CA 1
ATOM 15190 C C . ALA F 3 241 ? 73.562 -9.773 25.602 1.00 9.11 811 ALA L C 1
ATOM 15191 O O . ALA F 3 241 ? 72.722 -10.669 25.563 1.00 8.98 811 ALA L O 1
ATOM 15193 N N . VAL F 3 242 ? 73.358 -8.625 26.239 1.00 8.76 812 VAL L N 1
ATOM 15194 C CA . VAL F 3 242 ? 72.146 -8.390 27.018 1.00 8.87 812 VAL L CA 1
ATOM 15195 C C . VAL F 3 242 ? 70.956 -8.294 26.065 1.00 8.42 812 VAL L C 1
ATOM 15196 O O . VAL F 3 242 ? 69.903 -8.873 26.331 1.00 8.86 812 VAL L O 1
ATOM 15200 N N . ALA F 3 243 ? 71.142 -7.609 24.931 1.00 8.85 813 ALA L N 1
ATOM 15201 C CA . ALA F 3 243 ? 70.107 -7.567 23.894 1.00 8.80 813 ALA L CA 1
ATOM 15202 C C . ALA F 3 243 ? 69.713 -8.975 23.425 1.00 9.11 813 ALA L C 1
ATOM 15203 O O . ALA F 3 243 ? 68.525 -9.272 23.243 1.00 9.77 813 ALA L O 1
ATOM 15205 N N . LEU F 3 244 ? 70.696 -9.858 23.263 1.00 8.65 814 LEU L N 1
ATOM 15206 C CA . LEU F 3 244 ? 70.364 -11.218 22.807 1.00 9.43 814 LEU L CA 1
ATOM 15207 C C . LEU F 3 244 ? 69.510 -11.908 23.850 1.00 9.28 814 LEU L C 1
ATOM 15208 O O . LEU F 3 244 ? 68.552 -12.625 23.519 1.00 10.03 814 LEU L O 1
ATOM 15213 N N . ALA F 3 245 ? 69.848 -11.679 25.117 1.00 9.18 815 ALA L N 1
ATOM 15214 C CA . ALA F 3 245 ? 69.124 -12.308 26.219 1.00 9.31 815 ALA L CA 1
ATOM 15215 C C . ALA F 3 245 ? 67.679 -11.815 26.246 1.00 9.32 815 ALA L C 1
ATOM 15216 O O . ALA F 3 245 ? 66.741 -12.599 26.415 1.00 9.43 815 ALA L O 1
ATOM 15218 N N . ALA F 3 246 ? 67.506 -10.514 26.052 1.00 8.85 816 ALA L N 1
ATOM 15219 C CA . ALA F 3 246 ? 66.181 -9.917 26.043 1.00 9.03 816 ALA L CA 1
ATOM 15220 C C . ALA F 3 246 ? 65.370 -10.501 24.890 1.00 9.43 816 ALA L C 1
ATOM 15221 O O . ALA F 3 246 ? 64.197 -10.877 25.066 1.00 9.86 816 ALA L O 1
ATOM 15223 N N . TYR F 3 247 ? 65.999 -10.582 23.717 1.00 9.63 817 TYR L N 1
ATOM 15224 C CA . TYR F 3 247 ? 65.355 -11.153 22.535 1.00 10.90 817 TYR L CA 1
ATOM 15225 C C . TYR F 3 247 ? 64.939 -12.612 22.749 1.00 10.76 817 TYR L C 1
ATOM 15226 O O . TYR F 3 247 ? 63.792 -12.978 22.475 1.00 10.81 817 TYR L O 1
ATOM 15235 N N . LYS F 3 248 ? 65.863 -13.436 23.236 1.00 11.68 818 LYS L N 1
ATOM 15236 C CA . LYS F 3 248 ? 65.598 -14.875 23.389 1.00 12.78 818 LYS L CA 1
ATOM 15237 C C . LYS F 3 248 ? 64.531 -15.172 24.444 1.00 12.61 818 LYS L C 1
ATOM 15238 O O . LYS F 3 248 ? 63.678 -16.040 24.234 1.00 13.27 818 LYS L O 1
ATOM 15244 N N . THR F 3 249 ? 64.594 -14.475 25.579 1.00 12.64 819 THR L N 1
ATOM 15245 C CA . THR F 3 249 ? 63.671 -14.742 26.690 1.00 12.18 819 THR L CA 1
ATOM 15246 C C . THR F 3 249 ? 62.338 -14.008 26.570 1.00 12.29 819 THR L C 1
ATOM 15247 O O . THR F 3 249 ? 61.329 -14.455 27.121 1.00 12.72 819 THR L O 1
ATOM 15251 N N . GLY F 3 250 ? 62.350 -12.864 25.889 1.00 11.31 820 GLY L N 1
ATOM 15252 C CA . GLY F 3 250 ? 61.195 -11.976 25.825 1.00 10.86 820 GLY L CA 1
ATOM 15253 C C . GLY F 3 250 ? 61.058 -11.159 27.101 1.00 10.74 820 GLY L C 1
ATOM 15254 O O . GLY F 3 250 ? 60.099 -10.395 27.242 1.00 10.11 820 GLY L O 1
ATOM 15255 N N . HIS F 3 251 ? 62.017 -11.315 28.024 1.00 10.01 821 HIS L N 1
ATOM 15256 C CA . HIS F 3 251 ? 62.031 -10.560 29.289 1.00 10.19 821 HIS L CA 1
ATOM 15257 C C . HIS F 3 251 ? 63.022 -9.401 29.225 1.00 9.89 821 HIS L C 1
ATOM 15258 O O . HIS F 3 251 ? 64.007 -9.485 28.490 1.00 9.95 821 HIS L O 1
ATOM 15265 N N . PRO F 3 252 ? 62.790 -8.344 30.030 1.00 9.62 822 PRO L N 1
ATOM 15266 C CA . PRO F 3 252 ? 63.866 -7.371 30.292 1.00 9.58 822 PRO L CA 1
ATOM 15267 C C . PRO F 3 252 ? 65.066 -8.103 30.907 1.00 9.47 822 PRO L C 1
ATOM 15268 O O . PRO F 3 252 ? 64.879 -9.048 31.687 1.00 9.14 822 PRO L O 1
ATOM 15272 N N . VAL F 3 253 ? 66.281 -7.684 30.544 1.00 8.45 823 VAL L N 1
ATOM 15273 C CA . VAL F 3 253 ? 67.501 -8.313 31.062 1.00 8.38 823 VAL L CA 1
ATOM 15274 C C . VAL F 3 253 ? 68.493 -7.200 31.331 1.00 8.66 823 VAL L C 1
ATOM 15275 O O . VAL F 3 253 ? 68.528 -6.213 30.603 1.00 9.35 823 VAL L O 1
ATOM 15279 N N . ARG F 3 254 ? 69.300 -7.360 32.374 1.00 8.63 824 ARG L N 1
ATOM 15280 C CA . ARG F 3 254 ? 70.385 -6.406 32.615 1.00 8.92 824 ARG L CA 1
ATOM 15281 C C . ARG F 3 254 ? 71.675 -7.102 33.015 1.00 9.43 824 ARG L C 1
ATOM 15282 O O . ARG F 3 254 ? 71.675 -8.263 33.441 1.00 8.91 824 ARG L O 1
ATOM 15290 N N . CYS F 3 255 ? 72.772 -6.372 32.873 1.00 9.14 825 CYS L N 1
ATOM 15291 C CA . CYS F 3 255 ? 74.071 -6.844 33.324 1.00 9.66 825 CYS L CA 1
ATOM 15292 C C . CYS F 3 255 ? 74.875 -5.629 33.708 1.00 9.91 825 CYS L C 1
ATOM 15293 O O . CYS F 3 255 ? 75.000 -4.706 32.903 1.00 10.56 825 CYS L O 1
ATOM 15296 N N . MET F 3 256 ? 75.400 -5.624 34.935 1.00 9.50 826 MET L N 1
ATOM 15297 C CA . MET F 3 256 ? 76.472 -4.698 35.300 1.00 9.37 826 MET L CA 1
ATOM 15298 C C . MET F 3 256 ? 77.695 -5.546 35.628 1.00 9.42 826 MET L C 1
ATOM 15299 O O . MET F 3 256 ? 77.589 -6.500 36.396 1.00 9.39 826 MET L O 1
ATOM 15304 N N . LEU F 3 257 ? 78.848 -5.197 35.065 1.00 9.37 827 LEU L N 1
ATOM 15305 C CA . LEU F 3 257 ? 80.055 -6.016 35.284 1.00 9.58 827 LEU L CA 1
ATOM 15306 C C . LEU F 3 257 ? 80.631 -5.802 36.676 1.00 9.46 827 LEU L C 1
ATOM 15307 O O . LEU F 3 257 ? 80.636 -4.669 37.187 1.00 9.48 827 LEU L O 1
ATOM 15312 N N . ASP F 3 258 ? 81.144 -6.877 37.278 1.00 9.39 828 ASP L N 1
ATOM 15313 C CA . ASP F 3 258 ? 82.015 -6.722 38.437 1.00 10.38 828 ASP L CA 1
ATOM 15314 C C . ASP F 3 258 ? 83.352 -6.161 37.934 1.00 10.24 828 ASP L C 1
ATOM 15315 O O . ASP F 3 258 ? 83.674 -6.275 36.746 1.00 10.14 828 ASP L O 1
ATOM 15320 N N . ARG F 3 259 ? 84.104 -5.526 38.826 1.00 10.26 829 ARG L N 1
ATOM 15321 C CA . ARG F 3 259 ? 85.366 -4.895 38.453 1.00 10.12 829 ARG L CA 1
ATOM 15322 C C . ARG F 3 259 ? 86.308 -5.882 37.771 1.00 10.46 829 ARG L C 1
ATOM 15323 O O . ARG F 3 259 ? 86.910 -5.558 36.745 1.00 9.97 829 ARG L O 1
ATOM 15331 N N . ASN F 3 260 ? 86.404 -7.094 38.317 1.00 10.94 830 ASN L N 1
ATOM 15332 C CA . ASN F 3 260 ? 87.347 -8.077 37.768 1.00 11.49 830 ASN L CA 1
ATOM 15333 C C . ASN F 3 260 ? 86.983 -8.489 36.348 1.00 11.23 830 ASN L C 1
ATOM 15334 O O . ASN F 3 260 ? 87.867 -8.661 35.501 1.00 11.73 830 ASN L O 1
ATOM 15339 N N . GLU F 3 261 ? 85.681 -8.607 36.084 1.00 10.61 831 GLU L N 1
ATOM 15340 C CA . GLU F 3 261 ? 85.197 -8.871 34.726 1.00 10.21 831 GLU L CA 1
ATOM 15341 C C . GLU F 3 261 ? 85.552 -7.714 33.815 1.00 9.86 831 GLU L C 1
ATOM 15342 O O . GLU F 3 261 ? 86.017 -7.899 32.696 1.00 10.09 831 GLU L O 1
ATOM 15348 N N . ASP F 3 262 ? 85.300 -6.507 34.300 1.00 9.76 832 ASP L N 1
ATOM 15349 C CA . ASP F 3 262 ? 85.522 -5.312 33.517 1.00 10.02 832 ASP L CA 1
ATOM 15350 C C . ASP F 3 262 ? 86.986 -5.182 33.087 1.00 9.99 832 ASP L C 1
ATOM 15351 O O . ASP F 3 262 ? 87.280 -5.008 31.903 1.00 9.69 832 ASP L O 1
ATOM 15356 N N . MET F 3 263 ? 87.893 -5.305 34.051 1.00 10.00 833 MET L N 1
ATOM 15357 C CA . MET F 3 263 ? 89.323 -5.178 33.778 1.00 10.33 833 MET L CA 1
ATOM 15358 C C . MET F 3 263 ? 89.832 -6.238 32.803 1.00 10.43 833 MET L C 1
ATOM 15359 O O . MET F 3 263 ? 90.708 -5.959 31.983 1.00 10.47 833 MET L O 1
ATOM 15364 N N . LEU F 3 264 ? 89.287 -7.448 32.901 1.00 10.35 834 LEU L N 1
ATOM 15365 C CA . LEU F 3 264 ? 89.726 -8.537 32.025 1.00 10.54 834 LEU L CA 1
ATOM 15366 C C . LEU F 3 264 ? 89.227 -8.365 30.587 1.00 11.08 834 LEU L C 1
ATOM 15367 O O . LEU F 3 264 ? 89.989 -8.504 29.630 1.00 10.94 834 LEU L O 1
ATOM 15372 N N . ILE F 3 265 ? 87.942 -8.050 30.452 1.00 10.77 835 ILE L N 1
ATOM 15373 C CA . ILE F 3 265 ? 87.229 -8.182 29.173 1.00 10.08 835 ILE L CA 1
ATOM 15374 C C . ILE F 3 265 ? 87.273 -6.949 28.271 1.00 9.73 835 ILE L C 1
ATOM 15375 O O . ILE F 3 265 ? 87.373 -7.076 27.038 1.00 10.38 835 ILE L O 1
ATOM 15380 N N . THR F 3 266 ? 87.185 -5.760 28.865 1.00 9.33 836 THR L N 1
ATOM 15381 C CA . THR F 3 266 ? 86.764 -4.598 28.090 1.00 9.67 836 THR L CA 1
ATOM 15382 C C . THR F 3 266 ? 87.882 -3.791 27.428 1.00 9.45 836 THR L C 1
ATOM 15383 O O . THR F 3 266 ? 87.587 -2.813 26.747 1.00 10.03 836 THR L O 1
ATOM 15387 N N . GLY F 3 267 ? 89.143 -4.178 27.631 1.00 9.84 837 GLY L N 1
ATOM 15388 C CA . GLY F 3 267 ? 90.263 -3.494 26.971 1.00 9.40 837 GLY L CA 1
ATOM 15389 C C . GLY F 3 267 ? 90.703 -2.246 27.705 1.00 10.07 837 GLY L C 1
ATOM 15390 O O . GLY F 3 267 ? 89.952 -1.687 28.507 1.00 9.81 837 GLY L O 1
ATOM 15391 N N . GLY F 3 268 ? 91.926 -1.810 27.448 1.00 9.29 838 GLY L N 1
ATOM 15392 C CA . GLY F 3 268 ? 92.432 -0.594 28.084 1.00 10.01 838 GLY L CA 1
ATOM 15393 C C . GLY F 3 268 ? 93.229 0.250 27.116 1.00 10.25 838 GLY L C 1
ATOM 15394 O O . GLY F 3 268 ? 93.071 0.134 25.893 1.00 9.98 838 GLY L O 1
ATOM 15395 N N . ARG F 3 269 ? 94.097 1.102 27.653 1.00 10.50 839 ARG L N 1
ATOM 15396 C CA . ARG F 3 269 ? 94.993 1.896 26.814 1.00 11.47 839 ARG L CA 1
ATOM 15397 C C . ARG F 3 269 ? 95.997 0.963 26.140 1.00 10.82 839 ARG L C 1
ATOM 15398 O O . ARG F 3 269 ? 96.357 -0.079 26.702 1.00 11.72 839 ARG L O 1
ATOM 15406 N N . HIS F 3 270 ? 96.428 1.326 24.935 1.00 10.53 840 HIS L N 1
ATOM 15407 C CA . HIS F 3 270 ? 97.472 0.560 24.240 1.00 9.83 840 HIS L CA 1
ATOM 15408 C C . HIS F 3 270 ? 98.862 0.725 24.839 1.00 9.50 840 HIS L C 1
ATOM 15409 O O . HIS F 3 270 ? 99.380 1.839 24.881 1.00 10.09 840 HIS L O 1
ATOM 15416 N N . PRO F 3 271 ? 99.484 -0.392 25.259 1.00 9.72 841 PRO L N 1
ATOM 15417 C CA . PRO F 3 271 ? 100.933 -0.369 25.486 1.00 9.76 841 PRO L CA 1
ATOM 15418 C C . PRO F 3 271 ? 101.618 -0.008 24.175 1.00 10.34 841 PRO L C 1
ATOM 15419 O O . PRO F 3 271 ? 101.121 -0.375 23.107 1.00 9.98 841 PRO L O 1
ATOM 15423 N N . PHE F 3 272 ? 102.727 0.728 24.253 1.00 10.41 842 PHE L N 1
ATOM 15424 C CA . PHE F 3 272 ? 103.502 1.089 23.067 1.00 11.16 842 PHE L CA 1
ATOM 15425 C C . PHE F 3 272 ? 104.949 0.668 23.276 1.00 11.47 842 PHE L C 1
ATOM 15426 O O . PHE F 3 272 ? 105.476 0.781 24.385 1.00 10.90 842 PHE L O 1
ATOM 15434 N N . LEU F 3 273 ? 105.572 0.181 22.206 1.00 11.55 843 LEU L N 1
ATOM 15435 C CA . LEU F 3 273 ? 107.030 0.029 22.161 1.00 12.39 843 LEU L CA 1
ATOM 15436 C C . LEU F 3 273 ? 107.543 1.001 21.109 1.00 12.30 843 LEU L C 1
ATOM 15437 O O . LEU F 3 273 ? 106.929 1.155 20.062 1.00 12.91 843 LEU L O 1
ATOM 15442 N N . ALA F 3 274 ? 108.653 1.674 21.398 1.00 12.20 844 ALA L N 1
ATOM 15443 C CA . ALA F 3 274 ? 109.277 2.567 20.424 1.00 12.33 844 ALA L CA 1
ATOM 15444 C C . ALA F 3 274 ? 110.754 2.246 20.262 1.00 12.70 844 ALA L C 1
ATOM 15445 O O . ALA F 3 274 ? 111.437 1.990 21.238 1.00 12.40 844 ALA L O 1
ATOM 15447 N N . ARG F 3 275 ? 111.220 2.266 19.019 1.00 12.67 845 ARG L N 1
ATOM 15448 C CA . ARG F 3 275 ? 112.652 2.229 18.721 1.00 13.30 845 ARG L CA 1
ATOM 15449 C C . ARG F 3 275 ? 112.945 3.532 18.021 1.00 13.64 845 ARG L C 1
ATOM 15450 O O . ARG F 3 275 ? 112.280 3.881 17.029 1.00 13.60 845 ARG L O 1
ATOM 15458 N N . TYR F 3 276 ? 113.924 4.266 18.539 1.00 13.57 846 TYR L N 1
ATOM 15459 C CA . TYR F 3 276 ? 114.151 5.625 18.090 1.00 14.08 846 TYR L CA 1
ATOM 15460 C C . TYR F 3 276 ? 115.626 5.940 17.852 1.00 14.24 846 TYR L C 1
ATOM 15461 O O . TYR F 3 276 ? 116.518 5.303 18.407 1.00 14.99 846 TYR L O 1
ATOM 15470 N N . LYS F 3 277 ? 115.848 6.942 17.012 1.00 14.14 847 LYS L N 1
ATOM 15471 C CA . LYS F 3 277 ? 117.176 7.417 16.669 1.00 14.19 847 LYS L CA 1
ATOM 15472 C C . LYS F 3 277 ? 117.023 8.920 16.451 1.00 14.45 847 LYS L C 1
ATOM 15473 O O . LYS F 3 277 ? 116.261 9.350 15.584 1.00 14.40 847 LYS L O 1
ATOM 15479 N N . VAL F 3 278 ? 117.717 9.716 17.256 1.00 14.68 848 VAL L N 1
ATOM 15480 C CA . VAL F 3 278 ? 117.616 11.168 17.152 1.00 14.83 848 VAL L CA 1
ATOM 15481 C C . VAL F 3 278 ? 118.997 11.773 16.897 1.00 15.22 848 VAL L C 1
ATOM 15482 O O . VAL F 3 278 ? 119.977 11.397 17.544 1.00 15.89 848 VAL L O 1
ATOM 15486 N N . GLY F 3 279 ? 119.061 12.683 15.931 1.00 15.62 849 GLY L N 1
ATOM 15487 C CA . GLY F 3 279 ? 120.301 13.380 15.601 1.00 15.87 849 GLY L CA 1
ATOM 15488 C C . GLY F 3 279 ? 120.207 14.835 16.001 1.00 16.60 849 GLY L C 1
ATOM 15489 O O . GLY F 3 279 ? 119.194 15.499 15.768 1.00 16.80 849 GLY L O 1
ATOM 15490 N N . PHE F 3 280 ? 121.275 15.343 16.603 1.00 16.52 850 PHE L N 1
ATOM 15491 C CA . PHE F 3 280 ? 121.251 16.688 17.138 1.00 17.59 850 PHE L CA 1
ATOM 15492 C C . PHE F 3 280 ? 122.625 17.328 17.096 1.00 18.67 850 PHE L C 1
ATOM 15493 O O . PHE F 3 280 ? 123.634 16.635 16.976 1.00 18.40 850 PHE L O 1
ATOM 15501 N N . MET F 3 281 ? 122.647 18.653 17.188 1.00 19.98 851 MET L N 1
ATOM 15502 C CA . MET F 3 281 ? 123.901 19.405 17.314 1.00 21.28 851 MET L CA 1
ATOM 15503 C C . MET F 3 281 ? 124.357 19.480 18.780 1.00 22.08 851 MET L C 1
ATOM 15504 O O . MET F 3 281 ? 123.589 19.180 19.701 1.00 22.07 851 MET L O 1
ATOM 15509 N N . LYS F 3 282 ? 125.610 19.880 18.997 1.00 22.69 852 LYS L N 1
ATOM 15510 C CA . LYS F 3 282 ? 126.152 20.028 20.355 1.00 23.66 852 LYS L CA 1
ATOM 15511 C C . LYS F 3 282 ? 125.376 21.036 21.197 1.00 23.37 852 LYS L C 1
ATOM 15512 O O . LYS F 3 282 ? 125.460 21.032 22.428 1.00 23.72 852 LYS L O 1
ATOM 15518 N N . THR F 3 283 ? 124.619 21.893 20.520 1.00 22.97 853 THR L N 1
ATOM 15519 C CA . THR F 3 283 ? 123.765 22.885 21.162 1.00 23.04 853 THR L CA 1
ATOM 15520 C C . THR F 3 283 ? 122.475 22.250 21.672 1.00 22.47 853 THR L C 1
ATOM 15521 O O . THR F 3 283 ? 121.722 22.880 22.406 1.00 22.18 853 THR L O 1
ATOM 15525 N N . GLY F 3 284 ? 122.222 21.011 21.259 1.00 22.29 854 GLY L N 1
ATOM 15526 C CA . GLY F 3 284 ? 120.991 20.314 21.624 1.00 21.94 854 GLY L CA 1
ATOM 15527 C C . GLY F 3 284 ? 119.856 20.552 20.641 1.00 21.76 854 GLY L C 1
ATOM 15528 O O . GLY F 3 284 ? 118.735 20.077 20.859 1.00 21.32 854 GLY L O 1
ATOM 15529 N N . THR F 3 285 ? 120.139 21.303 19.575 1.00 20.89 855 THR L N 1
ATOM 15530 C CA . THR F 3 285 ? 119.178 21.518 18.482 1.00 20.53 855 THR L CA 1
ATOM 15531 C C . THR F 3 285 ? 118.975 20.208 17.718 1.00 19.52 855 THR L C 1
ATOM 15532 O O . THR F 3 285 ? 119.941 19.550 17.333 1.00 18.98 855 THR L O 1
ATOM 15536 N N . ILE F 3 286 ? 117.712 19.817 17.531 1.00 18.27 856 ILE L N 1
ATOM 15537 C CA . ILE F 3 286 ? 117.380 18.575 16.828 1.00 17.46 856 ILE L CA 1
ATOM 15538 C C . ILE F 3 286 ? 117.403 18.762 15.310 1.00 17.50 856 ILE L C 1
ATOM 15539 O O . ILE F 3 286 ? 116.755 19.667 14.777 1.00 17.58 856 ILE L O 1
ATOM 15544 N N . VAL F 3 287 ? 118.125 17.884 14.621 1.00 17.08 857 VAL L N 1
ATOM 15545 C CA . VAL F 3 287 ? 118.215 17.936 13.155 1.00 16.79 857 VAL L CA 1
ATOM 15546 C C . VAL F 3 287 ? 117.606 16.724 12.431 1.00 16.56 857 VAL L C 1
ATOM 15547 O O . VAL F 3 287 ? 117.332 16.792 11.229 1.00 17.30 857 VAL L O 1
ATOM 15551 N N . ALA F 3 288 ? 117.412 15.615 13.144 1.00 15.70 858 ALA L N 1
ATOM 15552 C CA . ALA F 3 288 ? 116.837 14.409 12.534 1.00 14.72 858 ALA L CA 1
ATOM 15553 C C . ALA F 3 288 ? 116.203 13.500 13.567 1.00 14.54 858 ALA L C 1
ATOM 15554 O O . ALA F 3 288 ? 116.717 13.349 14.677 1.00 13.58 858 ALA L O 1
ATOM 15556 N N . LEU F 3 289 ? 115.075 12.902 13.207 1.00 14.03 859 LEU L N 1
ATOM 15557 C CA . LEU F 3 289 ? 114.388 12.005 14.120 1.00 14.18 859 LEU L CA 1
ATOM 15558 C C . LEU F 3 289 ? 113.733 10.870 13.362 1.00 14.63 859 LEU L C 1
ATOM 15559 O O . LEU F 3 289 ? 113.009 11.101 12.395 1.00 14.71 859 LEU L O 1
ATOM 15564 N N . GLU F 3 290 ? 114.017 9.646 13.797 1.00 14.63 860 GLU L N 1
ATOM 15565 C CA . GLU F 3 290 ? 113.368 8.465 13.275 1.00 15.31 860 GLU L CA 1
ATOM 15566 C C . GLU F 3 290 ? 112.796 7.676 14.450 1.00 14.78 860 GLU L C 1
ATOM 15567 O O . GLU F 3 290 ? 113.535 7.300 15.358 1.00 14.60 860 GLU L O 1
ATOM 15573 N N . VAL F 3 291 ? 111.479 7.452 14.447 1.00 14.18 861 VAL L N 1
ATOM 15574 C CA . VAL F 3 291 ? 110.832 6.668 15.508 1.00 13.85 861 VAL L CA 1
ATOM 15575 C C . VAL F 3 291 ? 109.900 5.623 14.911 1.00 13.88 861 VAL L C 1
ATOM 15576 O O . VAL F 3 291 ? 108.993 5.969 14.147 1.00 14.47 861 VAL L O 1
ATOM 15580 N N . ASP F 3 292 ? 110.124 4.357 15.262 1.00 12.86 862 ASP L N 1
ATOM 15581 C CA . ASP F 3 292 ? 109.212 3.278 14.907 1.00 12.74 862 ASP L CA 1
ATOM 15582 C C . ASP F 3 292 ? 108.369 2.928 16.127 1.00 12.25 862 ASP L C 1
ATOM 15583 O O . ASP F 3 292 ? 108.911 2.497 17.146 1.00 12.00 862 ASP L O 1
ATOM 15588 N N . HIS F 3 293 ? 107.052 3.125 16.013 1.00 11.31 863 HIS L N 1
ATOM 15589 C CA . HIS F 3 293 ? 106.100 2.840 17.089 1.00 11.20 863 HIS L CA 1
ATOM 15590 C C . HIS F 3 293 ? 105.414 1.485 16.840 1.00 10.67 863 HIS L C 1
ATOM 15591 O O . HIS F 3 293 ? 105.125 1.120 15.693 1.00 11.45 863 HIS L O 1
ATOM 15598 N N . TYR F 3 294 ? 105.124 0.766 17.916 1.00 10.53 864 TYR L N 1
ATOM 15599 C CA . TYR F 3 294 ? 104.370 -0.491 17.852 1.00 10.93 864 TYR L CA 1
ATOM 15600 C C . TYR F 3 294 ? 103.392 -0.480 19.012 1.00 11.09 864 TYR L C 1
ATOM 15601 O O . TYR F 3 294 ? 103.809 -0.353 20.154 1.00 11.74 864 TYR L O 1
ATOM 15610 N N . SER F 3 295 ? 102.096 -0.601 18.726 1.00 10.98 865 SER L N 1
ATOM 15611 C CA . SER F 3 295 ? 101.103 -0.699 19.799 1.00 10.84 865 SER L CA 1
ATOM 15612 C C . SER F 3 295 ? 100.666 -2.143 19.998 1.00 10.36 865 SER L C 1
ATOM 15613 O O . SER F 3 295 ? 100.615 -2.915 19.038 1.00 11.01 865 SER L O 1
ATOM 15616 N N . ASN F 3 296 ? 100.357 -2.511 21.237 1.00 10.02 866 ASN L N 1
ATOM 15617 C CA . ASN F 3 296 ? 99.756 -3.808 21.482 1.00 10.09 866 ASN L CA 1
ATOM 15618 C C . ASN F 3 296 ? 98.253 -3.654 21.336 1.00 9.97 866 ASN L C 1
ATOM 15619 O O . ASN F 3 296 ? 97.589 -3.155 22.239 1.00 10.39 866 ASN L O 1
ATOM 15624 N N . ALA F 3 297 ? 97.733 -4.073 20.189 1.00 9.80 867 ALA L N 1
ATOM 15625 C CA . ALA F 3 297 ? 96.320 -3.848 19.863 1.00 9.12 867 ALA L CA 1
ATOM 15626 C C . ALA F 3 297 ? 95.352 -4.892 20.431 1.00 9.17 867 ALA L C 1
ATOM 15627 O O . ALA F 3 297 ? 94.142 -4.622 20.539 1.00 8.91 867 ALA L O 1
ATOM 15629 N N . GLY F 3 298 ? 95.850 -6.084 20.771 1.00 9.29 868 GLY L N 1
ATOM 15630 C CA . GLY F 3 298 ? 94.972 -7.173 21.232 1.00 9.82 868 GLY L CA 1
ATOM 15631 C C . GLY F 3 298 ? 94.242 -7.858 20.090 1.00 9.86 868 GLY L C 1
ATOM 15632 O O . GLY F 3 298 ? 94.698 -7.830 18.945 1.00 11.08 868 GLY L O 1
ATOM 15633 N N . ASN F 3 299 ? 93.096 -8.462 20.390 1.00 10.33 869 ASN L N 1
ATOM 15634 C CA . ASN F 3 299 ? 92.520 -9.450 19.478 1.00 10.57 869 ASN L CA 1
ATOM 15635 C C . ASN F 3 299 ? 91.465 -8.947 18.485 1.00 10.38 869 ASN L C 1
ATOM 15636 O O . ASN F 3 299 ? 90.764 -9.749 17.862 1.00 10.42 869 ASN L O 1
ATOM 15641 N N . SER F 3 300 ? 91.340 -7.630 18.344 1.00 10.03 870 SER L N 1
ATOM 15642 C CA . SER F 3 300 ? 90.592 -7.063 17.223 1.00 10.04 870 SER L CA 1
ATOM 15643 C C . SER F 3 300 ? 91.133 -5.675 16.934 1.00 9.94 870 SER L C 1
ATOM 15644 O O . SER F 3 300 ? 91.923 -5.129 17.716 1.00 9.58 870 SER L O 1
ATOM 15647 N N . ARG F 3 301 ? 90.737 -5.112 15.799 1.00 9.77 871 ARG L N 1
ATOM 15648 C CA . ARG F 3 301 ? 91.207 -3.803 15.392 1.00 9.63 871 ARG L CA 1
ATOM 15649 C C . ARG F 3 301 ? 90.647 -2.715 16.286 1.00 9.66 871 ARG L C 1
ATOM 15650 O O . ARG F 3 301 ? 91.405 -1.949 16.887 1.00 8.69 871 ARG L O 1
ATOM 15658 N N . ASP F 3 302 ? 89.322 -2.674 16.412 1.00 9.43 872 ASP L N 1
ATOM 15659 C CA . ASP F 3 302 ? 88.670 -1.623 17.211 1.00 9.48 872 ASP L CA 1
ATOM 15660 C C . ASP F 3 302 ? 89.249 -0.264 16.771 1.00 8.94 872 ASP L C 1
ATOM 15661 O O . ASP F 3 302 ? 89.358 -0.018 15.571 1.00 9.81 872 ASP L O 1
ATOM 15666 N N . LEU F 3 303 ? 89.656 0.586 17.712 1.00 9.46 873 LEU L N 1
ATOM 15667 C CA . LEU F 3 303 ? 90.127 1.940 17.387 1.00 9.02 873 LEU L CA 1
ATOM 15668 C C . LEU F 3 303 ? 91.649 2.044 17.199 1.00 8.97 873 LEU L C 1
ATOM 15669 O O . LEU F 3 303 ? 92.206 3.149 17.101 1.00 8.86 873 LEU L O 1
ATOM 15674 N N . SER F 3 304 ? 92.318 0.894 17.124 1.00 8.67 874 SER L N 1
ATOM 15675 C CA . SER F 3 304 ? 93.777 0.852 17.111 1.00 9.16 874 SER L CA 1
ATOM 15676 C C . SER F 3 304 ? 94.442 1.665 16.006 1.00 9.26 874 SER L C 1
ATOM 15677 O O . SER F 3 304 ? 95.483 2.300 16.232 1.00 9.30 874 SER L O 1
ATOM 15680 N N . HIS F 3 305 ? 93.861 1.636 14.811 1.00 10.25 875 HIS L N 1
ATOM 15681 C CA . HIS F 3 305 ? 94.432 2.385 13.697 1.00 10.82 875 HIS L CA 1
ATOM 15682 C C . HIS F 3 305 ? 94.416 3.896 13.935 1.00 10.96 875 HIS L C 1
ATOM 15683 O O . HIS F 3 305 ? 95.449 4.568 13.806 1.00 11.19 875 HIS L O 1
ATOM 15690 N N . SER F 3 306 ? 93.255 4.439 14.291 1.00 11.28 876 SER L N 1
ATOM 15691 C CA . SER F 3 306 ? 93.149 5.875 14.551 1.00 11.73 876 SER L CA 1
ATOM 15692 C C . SER F 3 306 ? 93.983 6.322 15.749 1.00 11.62 876 SER L C 1
ATOM 15693 O O . SER F 3 306 ? 94.482 7.444 15.772 1.00 11.45 876 SER L O 1
ATOM 15696 N N . ILE F 3 307 ? 94.136 5.435 16.731 1.00 10.76 877 ILE L N 1
ATOM 15697 C CA . ILE F 3 307 ? 95.018 5.684 17.877 1.00 10.07 877 ILE L CA 1
ATOM 15698 C C . ILE F 3 307 ? 96.473 5.849 17.402 1.00 10.34 877 ILE L C 1
ATOM 15699 O O . ILE F 3 307 ? 97.173 6.776 17.817 1.00 10.26 877 ILE L O 1
ATOM 15704 N N . MET F 3 308 ? 96.913 4.959 16.514 1.00 10.56 878 MET L N 1
ATOM 15705 C CA . MET F 3 308 ? 98.268 5.075 15.947 1.00 10.99 878 MET L CA 1
ATOM 15706 C C . MET F 3 308 ? 98.426 6.336 15.083 1.00 11.04 878 MET L C 1
ATOM 15707 O O . MET F 3 308 ? 99.496 6.960 15.074 1.00 11.42 878 MET L O 1
ATOM 15712 N N . GLU F 3 309 ? 97.369 6.714 14.359 1.00 11.17 879 GLU L N 1
ATOM 15713 C CA . GLU F 3 309 ? 97.386 7.960 13.590 1.00 11.66 879 GLU L CA 1
ATOM 15714 C C . GLU F 3 309 ? 97.647 9.123 14.544 1.00 11.56 879 GLU L C 1
ATOM 15715 O O . GLU F 3 309 ? 98.558 9.943 14.315 1.00 10.99 879 GLU L O 1
ATOM 15721 N N . ARG F 3 310 ? 96.886 9.169 15.636 1.00 11.03 880 ARG L N 1
ATOM 15722 C CA . ARG F 3 310 ? 97.055 10.242 16.609 1.00 11.12 880 ARG L CA 1
ATOM 15723 C C . ARG F 3 310 ? 98.443 10.211 17.259 1.00 11.17 880 ARG L C 1
ATOM 15724 O O . ARG F 3 310 ? 99.052 11.265 17.461 1.00 11.20 880 ARG L O 1
ATOM 15732 N N . ALA F 3 311 ? 98.950 9.015 17.554 1.00 10.67 881 ALA L N 1
ATOM 15733 C CA . ALA F 3 311 ? 100.323 8.901 18.049 1.00 11.08 881 ALA L CA 1
ATOM 15734 C C . ALA F 3 311 ? 101.283 9.561 17.066 1.00 11.22 881 ALA L C 1
ATOM 15735 O O . ALA F 3 311 ? 102.079 10.422 17.444 1.00 11.41 881 ALA L O 1
ATOM 15737 N N . LEU F 3 312 ? 101.189 9.190 15.792 1.00 11.79 882 LEU L N 1
ATOM 15738 C CA . LEU F 3 312 ? 102.102 9.767 14.808 1.00 12.02 882 LEU L CA 1
ATOM 15739 C C . LEU F 3 312 ? 101.947 11.282 14.708 1.00 11.97 882 LEU L C 1
ATOM 15740 O O . LEU F 3 312 ? 102.937 12.005 14.582 1.00 12.76 882 LEU L O 1
ATOM 15745 N N . PHE F 3 313 ? 100.710 11.771 14.793 1.00 11.96 883 PHE L N 1
ATOM 15746 C CA . PHE F 3 313 ? 100.471 13.216 14.749 1.00 12.29 883 PHE L CA 1
ATOM 15747 C C . PHE F 3 313 ? 101.069 13.972 15.928 1.00 12.07 883 PHE L C 1
ATOM 15748 O O . PHE F 3 313 ? 101.142 15.203 15.888 1.00 11.96 883 PHE L O 1
ATOM 15756 N N . HIS F 3 314 ? 101.465 13.255 16.983 1.00 11.78 884 HIS L N 1
ATOM 15757 C CA . HIS F 3 314 ? 101.958 13.913 18.199 1.00 12.05 884 HIS L CA 1
ATOM 15758 C C . HIS F 3 314 ? 103.408 13.585 18.560 1.00 12.11 884 HIS L C 1
ATOM 15759 O O . HIS F 3 314 ? 103.881 13.947 19.634 1.00 11.86 884 HIS L O 1
ATOM 15766 N N . MET F 3 315 ? 104.108 12.915 17.653 1.00 11.89 885 MET L N 1
ATOM 15767 C CA . MET F 3 315 ? 105.481 12.481 17.912 1.00 12.45 885 MET L CA 1
ATOM 15768 C C . MET F 3 315 ? 106.452 13.663 17.999 1.00 12.20 885 MET L C 1
ATOM 15769 O O . MET F 3 315 ? 107.618 13.482 18.353 1.00 12.19 885 MET L O 1
ATOM 15774 N N . ASP F 3 316 ? 105.968 14.852 17.650 1.00 11.77 886 ASP L N 1
ATOM 15775 C CA . ASP F 3 316 ? 106.738 16.095 17.716 1.00 12.17 886 ASP L CA 1
ATOM 15776 C C . ASP F 3 316 ? 106.626 16.827 19.052 1.00 12.49 886 ASP L C 1
ATOM 15777 O O . ASP F 3 316 ? 107.438 17.705 19.345 1.00 12.19 886 ASP L O 1
ATOM 15782 N N . ASN F 3 317 ? 105.628 16.465 19.858 1.00 12.63 887 ASN L N 1
ATOM 15783 C CA . ASN F 3 317 ? 105.169 17.324 20.948 1.00 13.19 887 ASN L CA 1
ATOM 15784 C C . ASN F 3 317 ? 105.162 18.799 20.506 1.00 13.69 887 ASN L C 1
ATOM 15785 O O . ASN F 3 317 ? 104.439 19.136 19.572 1.00 14.80 887 ASN L O 1
ATOM 15790 N N . CYS F 3 318 ? 105.990 19.647 21.118 1.00 14.09 888 CYS L N 1
ATOM 15791 C CA . CYS F 3 318 ? 106.017 21.081 20.794 1.00 14.29 888 CYS L CA 1
ATOM 15792 C C . CYS F 3 318 ? 107.296 21.502 20.091 1.00 14.17 888 CYS L C 1
ATOM 15793 O O . CYS F 3 318 ? 107.648 22.692 20.102 1.00 14.30 888 CYS L O 1
ATOM 15796 N N . TYR F 3 319 ? 107.981 20.536 19.486 1.00 14.35 889 TYR L N 1
ATOM 15797 C CA . TYR F 3 319 ? 109.323 20.773 18.963 1.00 14.94 889 TYR L CA 1
ATOM 15798 C C . TYR F 3 319 ? 109.409 20.707 17.443 1.00 15.42 889 TYR L C 1
ATOM 15799 O O . TYR F 3 319 ? 108.849 19.804 16.814 1.00 15.63 889 TYR L O 1
ATOM 15808 N N . LYS F 3 320 ? 110.111 21.688 16.877 1.00 16.13 890 LYS L N 1
ATOM 15809 C CA . LYS F 3 320 ? 110.334 21.812 15.440 1.00 16.62 890 LYS L CA 1
ATOM 15810 C C . LYS F 3 320 ? 111.488 20.907 15.032 1.00 16.82 890 LYS L C 1
ATOM 15811 O O . LYS F 3 320 ? 112.613 21.093 15.495 1.00 17.56 890 LYS L O 1
ATOM 15817 N N . ILE F 3 321 ? 111.194 19.922 14.185 1.00 16.84 891 ILE L N 1
ATOM 15818 C CA . ILE F 3 321 ? 112.180 18.929 13.734 1.00 16.69 891 ILE L CA 1
ATOM 15819 C C . ILE F 3 321 ? 112.153 18.874 12.207 1.00 17.02 891 ILE L C 1
ATOM 15820 O O . ILE F 3 321 ? 111.211 18.327 11.622 1.00 17.39 891 ILE L O 1
ATOM 15825 N N . PRO F 3 322 ? 113.189 19.440 11.555 1.00 17.04 892 PRO L N 1
ATOM 15826 C CA . PRO F 3 322 ? 113.190 19.637 10.098 1.00 16.91 892 PRO L CA 1
ATOM 15827 C C . PRO F 3 322 ? 113.155 18.348 9.282 1.00 16.31 892 PRO L C 1
ATOM 15828 O O . PRO F 3 322 ? 112.593 18.338 8.184 1.00 17.31 892 PRO L O 1
ATOM 15832 N N . ASN F 3 323 ? 113.759 17.284 9.805 1.00 15.44 893 ASN L N 1
ATOM 15833 C CA . ASN F 3 323 ? 113.852 16.015 9.096 1.00 15.23 893 ASN L CA 1
ATOM 15834 C C . ASN F 3 323 ? 113.357 14.911 10.007 1.00 15.12 893 ASN L C 1
ATOM 15835 O O . ASN F 3 323 ? 113.956 14.633 11.050 1.00 15.06 893 ASN L O 1
ATOM 15840 N N . ILE F 3 324 ? 112.239 14.299 9.639 1.00 14.74 894 ILE L N 1
ATOM 15841 C CA . ILE F 3 324 ? 111.515 13.468 10.591 1.00 14.80 894 ILE L CA 1
ATOM 15842 C C . ILE F 3 324 ? 110.786 12.321 9.903 1.00 14.83 894 ILE L C 1
ATOM 15843 O O . ILE F 3 324 ? 110.210 12.488 8.829 1.00 14.33 894 ILE L O 1
ATOM 15848 N N . ARG F 3 325 ? 110.845 11.143 10.514 1.00 14.43 895 ARG L N 1
ATOM 15849 C CA . ARG F 3 325 ? 110.142 9.974 10.007 1.00 15.69 895 ARG L CA 1
ATOM 15850 C C . ARG F 3 325 ? 109.566 9.212 11.181 1.00 14.97 895 ARG L C 1
ATOM 15851 O O . ARG F 3 325 ? 110.297 8.770 12.062 1.00 15.00 895 ARG L O 1
ATOM 15859 N N . GLY F 3 326 ? 108.246 9.079 11.212 1.00 14.72 896 GLY L N 1
ATOM 15860 C CA . GLY F 3 326 ? 107.608 8.249 12.217 1.00 13.90 896 GLY L CA 1
ATOM 15861 C C . GLY F 3 326 ? 106.813 7.155 11.536 1.00 13.93 896 GLY L C 1
ATOM 15862 O O . GLY F 3 326 ? 106.127 7.405 10.539 1.00 13.88 896 GLY L O 1
ATOM 15863 N N . THR F 3 327 ? 106.937 5.933 12.037 1.00 13.13 897 THR L N 1
ATOM 15864 C CA . THR F 3 327 ? 106.126 4.830 11.546 1.00 13.03 897 THR L CA 1
ATOM 15865 C C . THR F 3 327 ? 105.351 4.200 12.688 1.00 12.84 897 THR L C 1
ATOM 15866 O O . THR F 3 327 ? 105.710 4.350 13.859 1.00 12.29 897 THR L O 1
ATOM 15870 N N . GLY F 3 328 ? 104.284 3.484 12.343 1.00 12.51 898 GLY L N 1
ATOM 15871 C CA . GLY F 3 328 ? 103.523 2.757 13.355 1.00 12.78 898 GLY L CA 1
ATOM 15872 C C . GLY F 3 328 ? 103.005 1.424 12.855 1.00 12.47 898 GLY L C 1
ATOM 15873 O O . GLY F 3 328 ? 102.534 1.333 11.722 1.00 13.37 898 GLY L O 1
ATOM 15874 N N . ARG F 3 329 ? 103.097 0.399 13.694 1.00 12.19 899 ARG L N 1
ATOM 15875 C CA . ARG F 3 329 ? 102.456 -0.887 13.437 1.00 12.47 899 ARG L CA 1
ATOM 15876 C C . ARG F 3 329 ? 101.509 -1.233 14.568 1.00 12.37 899 ARG L C 1
ATOM 15877 O O . ARG F 3 329 ? 101.792 -0.950 15.733 1.00 11.89 899 ARG L O 1
ATOM 15885 N N . LEU F 3 330 ? 100.396 -1.869 14.213 1.00 12.15 900 LEU L N 1
ATOM 15886 C CA . LEU F 3 330 ? 99.410 -2.347 15.183 1.00 12.01 900 LEU L CA 1
ATOM 15887 C C . LEU F 3 330 ? 99.656 -3.828 15.375 1.00 12.12 900 LEU L C 1
ATOM 15888 O O . LEU F 3 330 ? 99.513 -4.611 14.433 1.00 12.58 900 LEU L O 1
ATOM 15893 N N . CYS F 3 331 ? 100.053 -4.211 16.584 1.00 11.61 901 CYS L N 1
ATOM 15894 C CA . CYS F 3 331 ? 100.374 -5.600 16.885 1.00 12.11 901 CYS L CA 1
ATOM 15895 C C . CYS F 3 331 ? 99.124 -6.404 17.209 1.00 12.26 901 CYS L C 1
ATOM 15896 O O . CYS F 3 331 ? 98.394 -6.099 18.162 1.00 12.22 901 CYS L O 1
ATOM 15899 N N . LYS F 3 332 ? 98.903 -7.439 16.395 1.00 11.36 902 LYS L N 1
ATOM 15900 C CA . LYS F 3 332 ? 97.796 -8.375 16.552 1.00 11.25 902 LYS L CA 1
ATOM 15901 C C . LYS F 3 332 ? 98.182 -9.468 17.550 1.00 11.63 902 LYS L C 1
ATOM 15902 O O . LYS F 3 332 ? 99.040 -10.307 17.269 1.00 11.62 902 LYS L O 1
ATOM 15908 N N . THR F 3 333 ? 97.544 -9.451 18.722 1.00 11.04 903 THR L N 1
ATOM 15909 C CA . THR F 3 333 ? 97.913 -10.340 19.829 1.00 10.99 903 THR L CA 1
ATOM 15910 C C . THR F 3 333 ? 96.720 -11.015 20.512 1.00 11.24 903 THR L C 1
ATOM 15911 O O . THR F 3 333 ? 95.560 -10.581 20.368 1.00 10.98 903 THR L O 1
ATOM 15915 N N . ASN F 3 334 ? 97.020 -12.066 21.276 1.00 10.81 904 ASN L N 1
ATOM 15916 C CA . ASN F 3 334 ? 96.002 -12.823 21.995 1.00 11.02 904 ASN L CA 1
ATOM 15917 C C . ASN F 3 334 ? 95.721 -12.236 23.367 1.00 10.98 904 ASN L C 1
ATOM 15918 O O . ASN F 3 334 ? 95.879 -12.892 24.387 1.00 12.18 904 ASN L O 1
ATOM 15923 N N . LEU F 3 335 ? 95.285 -10.980 23.355 1.00 10.71 905 LEU L N 1
ATOM 15924 C CA . LEU F 3 335 ? 94.931 -10.235 24.555 1.00 10.93 905 LEU L CA 1
ATOM 15925 C C . LEU F 3 335 ? 93.622 -9.527 24.245 1.00 10.74 905 LEU L C 1
ATOM 15926 O O . LEU F 3 335 ? 93.299 -9.290 23.080 1.00 10.31 905 LEU L O 1
ATOM 15931 N N . SER F 3 336 ? 92.873 -9.173 25.276 1.00 11.02 906 SER L N 1
ATOM 15932 C CA . SER F 3 336 ? 91.672 -8.382 25.072 1.00 11.65 906 SER L CA 1
ATOM 15933 C C . SER F 3 336 ? 91.977 -7.174 24.211 1.00 11.01 906 SER L C 1
ATOM 15934 O O . SER F 3 336 ? 93.037 -6.545 24.340 1.00 10.94 906 SER L O 1
ATOM 15937 N N . SER F 3 337 ? 91.044 -6.857 23.323 1.00 10.78 907 SER L N 1
ATOM 15938 C CA . SER F 3 337 ? 91.258 -5.784 22.355 1.00 10.11 907 SER L CA 1
ATOM 15939 C C . SER F 3 337 ? 91.382 -4.449 23.072 1.00 9.97 907 SER L C 1
ATOM 15940 O O . SER F 3 337 ? 90.493 -4.073 23.830 1.00 9.68 907 SER L O 1
ATOM 15943 N N . ASN F 3 338 ? 92.491 -3.746 22.844 1.00 9.40 908 ASN L N 1
ATOM 15944 C CA . ASN F 3 338 ? 92.670 -2.415 23.419 1.00 9.59 908 ASN L CA 1
ATOM 15945 C C . ASN F 3 338 ? 91.924 -1.334 22.628 1.00 9.59 908 ASN L C 1
ATOM 15946 O O . ASN F 3 338 ? 91.589 -1.535 21.462 1.00 10.22 908 ASN L O 1
ATOM 15951 N N . THR F 3 339 ? 91.678 -0.197 23.274 1.00 9.13 909 THR L N 1
ATOM 15952 C CA . THR F 3 339 ? 90.674 0.750 22.781 1.00 9.25 909 THR L CA 1
ATOM 15953 C C . THR F 3 339 ? 91.085 2.176 23.121 1.00 9.13 909 THR L C 1
ATOM 15954 O O . THR F 3 339 ? 92.244 2.413 23.477 1.00 9.61 909 THR L O 1
ATOM 15958 N N . ALA F 3 340 ? 90.149 3.119 22.967 1.00 9.20 910 ALA L N 1
ATOM 15959 C CA . ALA F 3 340 ? 90.359 4.517 23.324 1.00 9.20 910 ALA L CA 1
ATOM 15960 C C . ALA F 3 340 ? 90.564 4.658 24.816 1.00 9.57 910 ALA L C 1
ATOM 15961 O O . ALA F 3 340 ? 89.877 4.016 25.615 1.00 9.53 910 ALA L O 1
ATOM 15963 N N . PHE F 3 341 ? 91.520 5.505 25.175 1.00 9.52 911 PHE L N 1
ATOM 15964 C CA . PHE F 3 341 ? 91.685 5.912 26.576 1.00 9.13 911 PHE L CA 1
ATOM 15965 C C . PHE F 3 341 ? 92.206 7.334 26.519 1.00 9.60 911 PHE L C 1
ATOM 15966 O O . PHE F 3 341 ? 93.188 7.601 25.861 1.00 9.46 911 PHE L O 1
ATOM 15974 N N . ARG F 3 342 ? 91.508 8.228 27.213 1.00 8.70 912 ARG L N 1
ATOM 15975 C CA . ARG F 3 342 ? 91.830 9.657 27.322 1.00 9.19 912 ARG L CA 1
ATOM 15976 C C . ARG F 3 342 ? 93.222 10.009 26.817 1.00 9.42 912 ARG L C 1
ATOM 15977 O O . ARG F 3 342 ? 94.202 9.772 27.502 1.00 10.45 912 ARG L O 1
ATOM 15985 N N . GLY F 3 343 ? 93.298 10.595 25.622 1.00 9.50 913 GLY L N 1
ATOM 15986 C CA . GLY F 3 343 ? 94.582 10.922 24.993 1.00 9.97 913 GLY L CA 1
ATOM 15987 C C . GLY F 3 343 ? 94.755 10.191 23.664 1.00 9.29 913 GLY L C 1
ATOM 15988 O O . GLY F 3 343 ? 95.376 10.713 22.718 1.00 9.66 913 GLY L O 1
ATOM 15989 N N . PHE F 3 344 ? 94.256 8.954 23.601 1.00 9.76 914 PHE L N 1
ATOM 15990 C CA . PHE F 3 344 ? 94.019 8.263 22.323 1.00 10.03 914 PHE L CA 1
ATOM 15991 C C . PHE F 3 344 ? 95.299 8.144 21.477 1.00 9.93 914 PHE L C 1
ATOM 15992 O O . PHE F 3 344 ? 95.329 8.516 20.301 1.00 9.96 914 PHE L O 1
ATOM 16000 N N . GLY F 3 345 ? 96.356 7.605 22.085 1.00 10.00 915 GLY L N 1
ATOM 16001 C CA . GLY F 3 345 ? 97.656 7.449 21.405 1.00 9.77 915 GLY L CA 1
ATOM 16002 C C . GLY F 3 345 ? 98.572 8.644 21.587 1.00 10.49 915 GLY L C 1
ATOM 16003 O O . GLY F 3 345 ? 99.791 8.524 21.444 1.00 10.28 915 GLY L O 1
ATOM 16004 N N . GLY F 3 346 ? 97.985 9.799 21.896 1.00 10.13 916 GLY L N 1
ATOM 16005 C CA . GLY F 3 346 ? 98.754 11.014 22.121 1.00 10.80 916 GLY L CA 1
ATOM 16006 C C . GLY F 3 346 ? 99.750 10.886 23.266 1.00 10.81 916 GLY L C 1
ATOM 16007 O O . GLY F 3 346 ? 100.944 11.131 23.072 1.00 11.23 916 GLY L O 1
ATOM 16008 N N . PRO F 3 347 ? 99.281 10.527 24.477 1.00 10.82 917 PRO L N 1
ATOM 16009 C CA . PRO F 3 347 ? 100.224 10.449 25.598 1.00 11.03 917 PRO L CA 1
ATOM 16010 C C . PRO F 3 347 ? 101.422 9.512 25.353 1.00 10.91 917 PRO L C 1
ATOM 16011 O O . PRO F 3 347 ? 102.547 9.839 25.730 1.00 11.17 917 PRO L O 1
ATOM 16015 N N . GLN F 3 348 ? 101.187 8.372 24.710 1.00 10.49 918 GLN L N 1
ATOM 16016 C CA . GLN F 3 348 ? 102.278 7.442 24.408 1.00 10.82 918 GLN L CA 1
ATOM 16017 C C . GLN F 3 348 ? 103.330 8.084 23.494 1.00 11.00 918 GLN L C 1
ATOM 16018 O O . GLN F 3 348 ? 104.533 8.031 23.793 1.00 11.04 918 GLN L O 1
ATOM 16024 N N . ALA F 3 349 ? 102.884 8.702 22.397 1.00 10.81 919 ALA L N 1
ATOM 16025 C CA . ALA F 3 349 ? 103.803 9.361 21.460 1.00 11.23 919 ALA L CA 1
ATOM 16026 C C . ALA F 3 349 ? 104.527 10.558 22.095 1.00 11.40 919 ALA L C 1
ATOM 16027 O O . ALA F 3 349 ? 105.721 10.777 21.853 1.00 11.24 919 ALA L O 1
ATOM 16029 N N . LEU F 3 350 ? 103.793 11.339 22.889 1.00 11.32 920 LEU L N 1
ATOM 16030 C CA . LEU F 3 350 ? 104.360 12.490 23.579 1.00 11.61 920 LEU L CA 1
ATOM 16031 C C . LEU F 3 350 ? 105.426 12.053 24.604 1.00 12.12 920 LEU L C 1
ATOM 16032 O O . LEU F 3 350 ? 106.478 12.698 24.738 1.00 12.29 920 LEU L O 1
ATOM 16037 N N . PHE F 3 351 ? 105.143 10.961 25.315 1.00 12.02 921 PHE L N 1
ATOM 16038 C CA . PHE F 3 351 ? 106.088 10.369 26.260 1.00 12.57 921 PHE L CA 1
ATOM 16039 C C . PHE F 3 351 ? 107.378 9.926 25.561 1.00 12.86 921 PHE L C 1
ATOM 16040 O O . PHE F 3 351 ? 108.481 10.187 26.056 1.00 13.71 921 PHE L O 1
ATOM 16048 N N . ILE F 3 352 ? 107.234 9.284 24.400 1.00 12.38 922 ILE L N 1
ATOM 16049 C CA . ILE F 3 352 ? 108.389 8.856 23.609 1.00 12.76 922 ILE L CA 1
ATOM 16050 C C . ILE F 3 352 ? 109.228 10.073 23.214 1.00 12.69 922 ILE L C 1
ATOM 16051 O O . ILE F 3 352 ? 110.456 10.039 23.328 1.00 12.76 922 ILE L O 1
ATOM 16056 N N . ALA F 3 353 ? 108.561 11.150 22.785 1.00 12.69 923 ALA L N 1
ATOM 16057 C CA . ALA F 3 353 ? 109.237 12.394 22.405 1.00 12.78 923 ALA L CA 1
ATOM 16058 C C . ALA F 3 353 ? 110.004 12.980 23.586 1.00 13.24 923 ALA L C 1
ATOM 16059 O O . ALA F 3 353 ? 111.186 13.303 23.462 1.00 13.63 923 ALA L O 1
ATOM 16061 N N . GLU F 3 354 ? 109.344 13.095 24.736 1.00 13.21 924 GLU L N 1
ATOM 16062 C CA . GLU F 3 354 ? 109.999 13.681 25.901 1.00 13.86 924 GLU L CA 1
ATOM 16063 C C . GLU F 3 354 ? 111.147 12.836 26.431 1.00 13.82 924 GLU L C 1
ATOM 16064 O O . GLU F 3 354 ? 112.111 13.377 26.993 1.00 14.02 924 GLU L O 1
ATOM 16070 N N . ASN F 3 355 ? 111.059 11.519 26.230 1.00 13.34 925 ASN L N 1
ATOM 16071 C CA . ASN F 3 355 ? 112.136 10.633 26.628 1.00 13.78 925 ASN L CA 1
ATOM 16072 C C . ASN F 3 355 ? 113.414 10.915 25.835 1.00 13.88 925 ASN L C 1
ATOM 16073 O O . ASN F 3 355 ? 114.463 11.168 26.434 1.00 13.81 925 ASN L O 1
ATOM 16078 N N . TRP F 3 356 ? 113.336 10.897 24.504 1.00 13.82 926 TRP L N 1
ATOM 16079 C CA . TRP F 3 356 ? 114.541 11.216 23.724 1.00 13.27 926 TRP L CA 1
ATOM 16080 C C . TRP F 3 356 ? 114.992 12.660 23.920 1.00 13.62 926 TRP L C 1
ATOM 16081 O O . TRP F 3 356 ? 116.193 12.940 23.881 1.00 13.03 926 TRP L O 1
ATOM 16092 N N . MET F 3 357 ? 114.051 13.573 24.158 1.00 14.03 927 MET L N 1
ATOM 16093 C CA . MET F 3 357 ? 114.437 14.950 24.450 1.00 14.60 927 MET L CA 1
ATOM 16094 C C . MET F 3 357 ? 115.235 15.002 25.751 1.00 14.79 927 MET L C 1
ATOM 16095 O O . MET F 3 357 ? 116.256 15.693 25.837 1.00 14.81 927 MET L O 1
ATOM 16100 N N . SER F 3 358 ? 114.800 14.235 26.747 1.00 15.06 928 SER L N 1
ATOM 16101 C CA . SER F 3 358 ? 115.528 14.175 28.016 1.00 15.80 928 SER L CA 1
ATOM 16102 C C . SER F 3 358 ? 116.960 13.658 27.816 1.00 15.90 928 SER L C 1
ATOM 16103 O O . SER F 3 358 ? 117.887 14.126 28.470 1.00 16.26 928 SER L O 1
ATOM 16106 N N . GLU F 3 359 ? 117.124 12.728 26.880 1.00 16.28 929 GLU L N 1
ATOM 16107 C CA . GLU F 3 359 ? 118.419 12.100 26.610 1.00 16.30 929 GLU L CA 1
ATOM 16108 C C . GLU F 3 359 ? 119.346 13.011 25.803 1.00 16.55 929 GLU L C 1
ATOM 16109 O O . GLU F 3 359 ? 120.580 12.974 25.969 1.00 16.29 929 GLU L O 1
ATOM 16115 N N . VAL F 3 360 ? 118.751 13.842 24.944 1.00 16.27 930 VAL L N 1
ATOM 16116 C CA . VAL F 3 360 ? 119.504 14.848 24.193 1.00 16.56 930 VAL L CA 1
ATOM 16117 C C . VAL F 3 360 ? 120.158 15.834 25.160 1.00 17.12 930 VAL L C 1
ATOM 16118 O O . VAL F 3 360 ? 121.369 16.077 25.081 1.00 17.33 930 VAL L O 1
ATOM 16122 N N . ALA F 3 361 ? 119.362 16.387 26.076 1.00 17.05 931 ALA L N 1
ATOM 16123 C CA . ALA F 3 361 ? 119.860 17.359 27.064 1.00 17.69 931 ALA L CA 1
ATOM 16124 C C . ALA F 3 361 ? 121.043 16.804 27.857 1.00 17.93 931 ALA L C 1
ATOM 16125 O O . ALA F 3 361 ? 122.082 17.469 28.002 1.00 18.44 931 ALA L O 1
ATOM 16127 N N . VAL F 3 362 ? 120.876 15.581 28.351 1.00 18.20 932 VAL L N 1
ATOM 16128 C CA . VAL F 3 362 ? 121.897 14.904 29.147 1.00 18.90 932 VAL L CA 1
ATOM 16129 C C . VAL F 3 362 ? 123.166 14.675 28.321 1.00 18.96 932 VAL L C 1
ATOM 16130 O O . VAL F 3 362 ? 124.281 14.941 28.798 1.00 18.65 932 VAL L O 1
ATOM 16134 N N . THR F 3 363 ? 122.992 14.215 27.083 1.00 18.91 933 THR L N 1
ATOM 16135 C CA . THR F 3 363 ? 124.129 13.989 26.176 1.00 18.95 933 THR L CA 1
ATOM 16136 C C . THR F 3 363 ? 124.934 15.268 25.956 1.00 19.29 933 THR L C 1
ATOM 16137 O O . THR F 3 363 ? 126.171 15.250 25.989 1.00 19.49 933 THR L O 1
ATOM 16141 N N . CYS F 3 364 ? 124.224 16.371 25.740 1.00 19.35 934 CYS L N 1
ATOM 16142 C CA . CYS F 3 364 ? 124.833 17.674 25.494 1.00 19.97 934 CYS L CA 1
ATOM 16143 C C . CYS F 3 364 ? 125.347 18.364 26.759 1.00 20.23 934 CYS L C 1
ATOM 16144 O O . CYS F 3 364 ? 126.056 19.366 26.659 1.00 20.67 934 CYS L O 1
ATOM 16147 N N . GLY F 3 365 ? 124.984 17.831 27.929 1.00 20.48 935 GLY L N 1
ATOM 16148 C CA . GLY F 3 365 ? 125.361 18.409 29.225 1.00 20.58 935 GLY L CA 1
ATOM 16149 C C . GLY F 3 365 ? 124.719 19.763 29.447 1.00 20.79 935 GLY L C 1
ATOM 16150 O O . GLY F 3 365 ? 125.303 20.647 30.079 1.00 20.95 935 GLY L O 1
ATOM 16151 N N . LEU F 3 366 ? 123.509 19.929 28.922 1.00 20.65 936 LEU L N 1
ATOM 16152 C CA . LEU F 3 366 ? 122.821 21.211 28.981 1.00 20.77 936 LEU L CA 1
ATOM 16153 C C . LEU F 3 366 ? 121.563 21.146 29.842 1.00 20.56 936 LEU L C 1
ATOM 16154 O O . LEU F 3 366 ? 121.001 20.066 30.024 1.00 20.82 936 LEU L O 1
ATOM 16159 N N . PRO F 3 367 ? 121.130 22.302 30.382 1.00 20.37 937 PRO L N 1
ATOM 16160 C CA . PRO F 3 367 ? 119.871 22.384 31.126 1.00 20.24 937 PRO L CA 1
ATOM 16161 C C . PRO F 3 367 ? 118.700 21.928 30.265 1.00 19.70 937 PRO L C 1
ATOM 16162 O O . PRO F 3 367 ? 118.528 22.429 29.155 1.00 19.55 937 PRO L O 1
ATOM 16166 N N . ALA F 3 368 ? 117.914 20.984 30.778 1.00 19.84 938 ALA L N 1
ATOM 16167 C CA . ALA F 3 368 ? 116.781 20.421 30.031 1.00 20.03 938 ALA L CA 1
ATOM 16168 C C . ALA F 3 368 ? 115.801 21.486 29.532 1.00 20.03 938 ALA L C 1
ATOM 16169 O O . ALA F 3 368 ? 115.371 21.434 28.375 1.00 19.88 938 ALA L O 1
ATOM 16171 N N . GLU F 3 369 ? 115.480 22.469 30.377 1.00 20.35 939 GLU L N 1
ATOM 16172 C CA . GLU F 3 369 ? 114.559 23.549 29.967 1.00 21.00 939 GLU L CA 1
ATOM 16173 C C . GLU F 3 369 ? 115.114 24.371 28.816 1.00 20.61 939 GLU L C 1
ATOM 16174 O O . GLU F 3 369 ? 114.353 24.884 27.995 1.00 20.46 939 GLU L O 1
ATOM 16180 N N . GLU F 3 370 ? 116.440 24.515 28.771 1.00 20.14 940 GLU L N 1
ATOM 16181 C CA . GLU F 3 370 ? 117.103 25.238 27.681 1.00 20.18 940 GLU L CA 1
ATOM 16182 C C . GLU F 3 370 ? 116.980 24.482 26.359 1.00 18.81 940 GLU L C 1
ATOM 16183 O O . GLU F 3 370 ? 116.708 25.077 25.320 1.00 18.97 940 GLU L O 1
ATOM 16189 N N . VAL F 3 371 ? 117.188 23.171 26.409 1.00 17.99 941 VAL L N 1
ATOM 16190 C CA . VAL F 3 371 ? 117.148 22.332 25.213 1.00 17.08 941 VAL L CA 1
ATOM 16191 C C . VAL F 3 371 ? 115.715 22.253 24.671 1.00 16.81 941 VAL L C 1
ATOM 16192 O O . VAL F 3 371 ? 115.503 22.296 23.456 1.00 17.10 941 VAL L O 1
ATOM 16196 N N . ARG F 3 372 ? 114.743 22.141 25.574 1.00 16.81 942 ARG L N 1
ATOM 16197 C CA . ARG F 3 372 ? 113.332 22.143 25.164 1.00 16.35 942 ARG L CA 1
ATOM 16198 C C . ARG F 3 372 ? 112.945 23.483 24.527 1.00 16.99 942 ARG L C 1
ATOM 16199 O O . ARG F 3 372 ? 112.379 23.511 23.429 1.00 16.33 942 ARG L O 1
ATOM 16207 N N . TRP F 3 373 ? 113.283 24.587 25.197 1.00 17.33 943 TRP L N 1
ATOM 16208 C CA . TRP F 3 373 ? 112.990 25.922 24.673 1.00 18.62 943 TRP L CA 1
ATOM 16209 C C . TRP F 3 373 ? 113.605 26.180 23.285 1.00 18.67 943 TRP L C 1
ATOM 16210 O O . TRP F 3 373 ? 112.916 26.661 22.387 1.00 17.80 943 TRP L O 1
ATOM 16221 N N . LYS F 3 374 ? 114.898 25.868 23.124 1.00 18.76 944 LYS L N 1
ATOM 16222 C CA . LYS F 3 374 ? 115.621 26.032 21.857 1.00 19.67 944 LYS L CA 1
ATOM 16223 C C . LYS F 3 374 ? 114.916 25.374 20.684 1.00 19.16 944 LYS L C 1
ATOM 16224 O O . LYS F 3 374 ? 114.992 25.855 19.550 1.00 19.46 944 LYS L O 1
ATOM 16230 N N . ASN F 3 375 ? 114.280 24.239 20.964 1.00 18.22 945 ASN L N 1
ATOM 16231 C CA . ASN F 3 375 ? 113.700 23.387 19.943 1.00 17.85 945 ASN L CA 1
ATOM 16232 C C . ASN F 3 375 ? 112.207 23.624 19.748 1.00 18.09 945 ASN L C 1
ATOM 16233 O O . ASN F 3 375 ? 111.589 22.989 18.913 1.00 17.47 945 ASN L O 1
ATOM 16238 N N . MET F 3 376 ? 111.638 24.539 20.523 1.00 18.39 946 MET L N 1
ATOM 16239 C CA . MET F 3 376 ? 110.195 24.795 20.486 1.00 19.89 946 MET L CA 1
ATOM 16240 C C . MET F 3 376 ? 109.766 25.407 19.150 1.00 18.69 946 MET L C 1
ATOM 16241 O O . MET F 3 376 ? 110.488 26.215 18.550 1.00 18.17 946 MET L O 1
ATOM 16246 N N . TYR F 3 377 ? 108.592 25.003 18.673 1.00 17.90 947 TYR L N 1
ATOM 16247 C CA . TYR F 3 377 ? 107.980 25.648 17.526 1.00 17.55 947 TYR L CA 1
ATOM 16248 C C . TYR F 3 377 ? 107.805 27.129 17.819 1.00 17.95 947 TYR L C 1
ATOM 16249 O O . TYR F 3 377 ? 107.786 27.544 18.981 1.00 17.50 947 TYR L O 1
ATOM 16258 N N . LYS F 3 378 ? 107.635 27.913 16.763 1.00 18.92 948 LYS L N 1
ATOM 16259 C CA . LYS F 3 378 ? 107.268 29.316 16.890 1.00 20.30 948 LYS L CA 1
ATOM 16260 C C . LYS F 3 378 ? 105.933 29.534 16.192 1.00 19.77 948 LYS L C 1
ATOM 16261 O O . LYS F 3 378 ? 105.537 28.738 15.337 1.00 19.56 948 LYS L O 1
ATOM 16267 N N . GLU F 3 379 ? 105.246 30.612 16.558 1.00 19.80 949 GLU L N 1
ATOM 16268 C CA . GLU F 3 379 ? 103.993 30.989 15.911 1.00 19.46 949 GLU L CA 1
ATOM 16269 C C . GLU F 3 379 ? 104.121 30.909 14.389 1.00 19.15 949 GLU L C 1
ATOM 16270 O O . GLU F 3 379 ? 105.067 31.438 13.803 1.00 18.48 949 GLU L O 1
ATOM 16276 N N . GLY F 3 380 ? 103.175 30.223 13.758 1.00 18.50 950 GLY L N 1
ATOM 16277 C CA . GLY F 3 380 ? 103.152 30.126 12.308 1.00 18.56 950 GLY L CA 1
ATOM 16278 C C . GLY F 3 380 ? 103.955 28.977 11.721 1.00 18.55 950 GLY L C 1
ATOM 16279 O O . GLY F 3 380 ? 103.877 28.725 10.515 1.00 18.48 950 GLY L O 1
ATOM 16280 N N . ASP F 3 381 ? 104.732 28.282 12.553 1.00 18.28 951 ASP L N 1
ATOM 16281 C CA . ASP F 3 381 ? 105.482 27.101 12.101 1.00 18.11 951 ASP L CA 1
ATOM 16282 C C . ASP F 3 381 ? 104.526 26.018 11.634 1.00 18.03 951 ASP L C 1
ATOM 16283 O O . ASP F 3 381 ? 103.384 25.962 12.112 1.00 18.01 951 ASP L O 1
ATOM 16288 N N . LEU F 3 382 ? 104.996 25.168 10.717 1.00 17.12 952 LEU L N 1
ATOM 16289 C CA . LEU F 3 382 ? 104.251 23.980 10.288 1.00 16.47 952 LEU L CA 1
ATOM 16290 C C . LEU F 3 382 ? 104.735 22.757 11.057 1.00 15.89 952 LEU L C 1
ATOM 16291 O O . LEU F 3 382 ? 105.933 22.584 11.282 1.00 16.41 952 LEU L O 1
ATOM 16296 N N . THR F 3 383 ? 103.804 21.889 11.429 1.00 15.51 953 THR L N 1
ATOM 16297 C CA . THR F 3 383 ? 104.149 20.631 12.085 1.00 14.99 953 THR L CA 1
ATOM 16298 C C . THR F 3 383 ? 104.744 19.672 11.056 1.00 14.67 953 THR L C 1
ATOM 16299 O O . THR F 3 383 ? 104.804 19.991 9.857 1.00 14.39 953 THR L O 1
ATOM 16303 N N . HIS F 3 384 ? 105.185 18.500 11.519 1.00 14.38 954 HIS L N 1
ATOM 16304 C CA . HIS F 3 384 ? 105.694 17.449 10.626 1.00 14.63 954 HIS L CA 1
ATOM 16305 C C . HIS F 3 384 ? 104.641 16.959 9.626 1.00 14.47 954 HIS L C 1
ATOM 16306 O O . HIS F 3 384 ? 104.980 16.366 8.597 1.00 14.66 954 HIS L O 1
ATOM 16313 N N . PHE F 3 385 ? 103.364 17.207 9.927 1.00 14.75 955 PHE L N 1
ATOM 16314 C CA . PHE F 3 385 ? 102.281 16.870 8.986 1.00 15.01 955 PHE L CA 1
ATOM 16315 C C . PHE F 3 385 ? 101.751 18.118 8.264 1.00 15.17 955 PHE L C 1
ATOM 16316 O O . PHE F 3 385 ? 100.650 18.129 7.701 1.00 15.11 955 PHE L O 1
ATOM 16324 N N . ASN F 3 386 ? 102.567 19.172 8.293 1.00 15.21 956 ASN L N 1
ATOM 16325 C CA . ASN F 3 386 ? 102.373 20.363 7.484 1.00 15.25 956 ASN L CA 1
ATOM 16326 C C . ASN F 3 386 ? 101.170 21.222 7.856 1.00 15.05 956 ASN L C 1
ATOM 16327 O O . ASN F 3 386 ? 100.643 21.957 7.023 1.00 15.34 956 ASN L O 1
ATOM 16332 N N . GLN F 3 387 ? 100.762 21.149 9.118 1.00 14.61 957 GLN L N 1
ATOM 16333 C CA . GLN F 3 387 ? 99.702 22.027 9.597 1.00 15.46 957 GLN L CA 1
ATOM 16334 C C . GLN F 3 387 ? 100.269 23.232 10.331 1.00 16.16 957 GLN L C 1
ATOM 16335 O O . GLN F 3 387 ? 101.117 23.083 11.211 1.00 16.19 957 GLN L O 1
ATOM 16341 N N . ARG F 3 388 ? 99.767 24.416 9.974 1.00 17.15 958 ARG L N 1
ATOM 16342 C CA . ARG F 3 388 ? 100.222 25.679 10.546 1.00 18.12 958 ARG L CA 1
ATOM 16343 C C . ARG F 3 388 ? 99.799 25.775 11.997 1.00 18.27 958 ARG L C 1
ATOM 16344 O O . ARG F 3 388 ? 98.647 25.457 12.350 1.00 18.01 958 ARG L O 1
ATOM 16352 N N . LEU F 3 389 ? 100.728 26.220 12.836 1.00 18.32 959 LEU L N 1
ATOM 16353 C CA . LEU F 3 389 ? 100.417 26.459 14.233 1.00 18.76 959 LEU L CA 1
ATOM 16354 C C . LEU F 3 389 ? 100.044 27.917 14.428 1.00 19.57 959 LEU L C 1
ATOM 16355 O O . LEU F 3 389 ? 100.910 28.789 14.531 1.00 19.91 959 LEU L O 1
ATOM 16360 N N . GLU F 3 390 ? 98.736 28.168 14.442 1.00 20.19 960 GLU L N 1
ATOM 16361 C CA . GLU F 3 390 ? 98.180 29.506 14.616 1.00 21.33 960 GLU L CA 1
ATOM 16362 C C . GLU F 3 390 ? 97.679 29.674 16.044 1.00 20.70 960 GLU L C 1
ATOM 16363 O O . GLU F 3 390 ? 96.976 28.803 16.576 1.00 21.05 960 GLU L O 1
ATOM 16369 N N . GLY F 3 391 ? 98.034 30.794 16.668 1.00 19.90 961 GLY L N 1
ATOM 16370 C CA . GLY F 3 391 ? 97.752 31.001 18.086 1.00 19.33 961 GLY L CA 1
ATOM 16371 C C . GLY F 3 391 ? 98.497 30.006 18.964 1.00 19.07 961 GLY L C 1
ATOM 16372 O O . GLY F 3 391 ? 97.911 29.386 19.864 1.00 19.07 961 GLY L O 1
ATOM 16373 N N . PHE F 3 392 ? 99.792 29.860 18.695 1.00 18.23 962 PHE L N 1
ATOM 16374 C CA . PHE F 3 392 ? 100.649 28.921 19.418 1.00 17.76 962 PHE L CA 1
ATOM 16375 C C . PHE F 3 392 ? 101.054 29.522 20.768 1.00 17.80 962 PHE L C 1
ATOM 16376 O O . PHE F 3 392 ? 101.920 30.410 20.836 1.00 17.60 962 PHE L O 1
ATOM 16384 N N . SER F 3 393 ? 100.433 29.036 21.841 1.00 17.43 963 SER L N 1
ATOM 16385 C CA . SER F 3 393 ? 100.549 29.690 23.148 1.00 17.44 963 SER L CA 1
ATOM 16386 C C . SER F 3 393 ? 101.498 29.013 24.125 1.00 16.93 963 SER L C 1
ATOM 16387 O O . SER F 3 393 ? 101.577 29.412 25.286 1.00 16.86 963 SER L O 1
ATOM 16390 N N . VAL F 3 394 ? 102.206 27.980 23.673 1.00 16.75 964 VAL L N 1
ATOM 16391 C CA . VAL F 3 394 ? 103.167 27.316 24.556 1.00 16.60 964 VAL L CA 1
ATOM 16392 C C . VAL F 3 394 ? 104.220 28.296 25.114 1.00 16.47 964 VAL L C 1
ATOM 16393 O O . VAL F 3 394 ? 104.501 28.249 26.305 1.00 15.53 964 VAL L O 1
ATOM 16397 N N . PRO F 3 395 ? 104.788 29.191 24.271 1.00 16.71 965 PRO L N 1
ATOM 16398 C CA . PRO F 3 395 ? 105.768 30.146 24.838 1.00 17.16 965 PRO L CA 1
ATOM 16399 C C . PRO F 3 395 ? 105.227 30.968 26.013 1.00 17.43 965 PRO L C 1
ATOM 16400 O O . PRO F 3 395 ? 105.941 31.175 27.000 1.00 17.67 965 PRO L O 1
ATOM 16404 N N . ARG F 3 396 ? 103.976 31.421 25.911 1.00 17.49 966 ARG L N 1
ATOM 16405 C CA . ARG F 3 396 ? 103.321 32.128 27.014 1.00 17.54 966 ARG L CA 1
ATOM 16406 C C . ARG F 3 396 ? 103.107 31.209 28.213 1.00 17.22 966 ARG L C 1
ATOM 16407 O O . ARG F 3 396 ? 103.370 31.595 29.354 1.00 16.86 966 ARG L O 1
ATOM 16415 N N . CYS F 3 397 ? 102.614 29.993 27.953 1.00 17.10 967 CYS L N 1
ATOM 16416 C CA . CYS F 3 397 ? 102.373 29.010 29.009 1.00 16.91 967 CYS L CA 1
ATOM 16417 C C . CYS F 3 397 ? 103.667 28.651 29.744 1.00 16.95 967 CYS L C 1
ATOM 16418 O O . CYS F 3 397 ? 103.676 28.507 30.963 1.00 16.88 967 CYS L O 1
ATOM 16421 N N . TRP F 3 398 ? 104.743 28.518 28.973 1.00 17.51 968 TRP L N 1
ATOM 16422 C CA . TRP F 3 398 ? 106.073 28.164 29.463 1.00 17.93 968 TRP L CA 1
ATOM 16423 C C . TRP F 3 398 ? 106.604 29.265 30.374 1.00 18.27 968 TRP L C 1
ATOM 16424 O O . TRP F 3 398 ? 106.932 29.014 31.537 1.00 18.17 968 TRP L O 1
ATOM 16435 N N . ASP F 3 399 ? 106.640 30.489 29.850 1.00 18.63 969 ASP L N 1
ATOM 16436 C CA . ASP F 3 399 ? 107.109 31.647 30.607 1.00 19.52 969 ASP L CA 1
ATOM 16437 C C . ASP F 3 399 ? 106.327 31.842 31.911 1.00 19.42 969 ASP L C 1
ATOM 16438 O O . ASP F 3 399 ? 106.916 32.008 32.980 1.00 19.51 969 ASP L O 1
ATOM 16443 N N . GLU F 3 400 ? 105.002 31.798 31.828 1.00 19.26 970 GLU L N 1
ATOM 16444 C CA . GLU F 3 400 ? 104.175 32.016 33.014 1.00 19.72 970 GLU L CA 1
ATOM 16445 C C . GLU F 3 400 ? 104.330 30.892 34.043 1.00 19.43 970 GLU L C 1
ATOM 16446 O O . GLU F 3 400 ? 104.352 31.149 35.258 1.00 19.96 970 GLU L O 1
ATOM 16452 N N . CYS F 3 401 ? 104.469 29.654 33.565 1.00 19.08 971 CYS L N 1
ATOM 16453 C CA . CYS F 3 401 ? 104.688 28.518 34.459 1.00 19.23 971 CYS L CA 1
ATOM 16454 C C . CYS F 3 401 ? 106.062 28.607 35.130 1.00 19.42 971 CYS L C 1
ATOM 16455 O O . CYS F 3 401 ? 106.170 28.385 36.335 1.00 19.51 971 CYS L O 1
ATOM 16458 N N . LEU F 3 402 ? 107.097 28.945 34.359 1.00 19.72 972 LEU L N 1
ATOM 16459 C CA . LEU F 3 402 ? 108.434 29.165 34.931 1.00 20.37 972 LEU L CA 1
ATOM 16460 C C . LEU F 3 402 ? 108.385 30.185 36.069 1.00 20.92 972 LEU L C 1
ATOM 16461 O O . LEU F 3 402 ? 108.948 29.959 37.150 1.00 20.82 972 LEU L O 1
ATOM 16466 N N . LYS F 3 403 ? 107.684 31.288 35.820 1.00 21.56 973 LYS L N 1
ATOM 16467 C CA . LYS F 3 403 ? 107.588 32.387 36.779 1.00 22.58 973 LYS L CA 1
ATOM 16468 C C . LYS F 3 403 ? 106.736 32.047 38.009 1.00 22.56 973 LYS L C 1
ATOM 16469 O O . LYS F 3 403 ? 107.167 32.286 39.138 1.00 22.84 973 LYS L O 1
ATOM 16475 N N . SER F 3 404 ? 105.553 31.465 37.798 1.00 22.34 974 SER L N 1
ATOM 16476 C CA . SER F 3 404 ? 104.642 31.184 38.915 1.00 22.26 974 SER L CA 1
ATOM 16477 C C . SER F 3 404 ? 105.085 29.992 39.758 1.00 22.04 974 SER L C 1
ATOM 16478 O O . SER F 3 404 ? 104.789 29.932 40.958 1.00 22.16 974 SER L O 1
ATOM 16481 N N . SER F 3 405 ? 105.795 29.051 39.138 1.00 21.75 975 SER L N 1
ATOM 16482 C CA . SER F 3 405 ? 106.312 27.884 39.848 1.00 22.00 975 SER L CA 1
ATOM 16483 C C . SER F 3 405 ? 107.634 28.193 40.545 1.00 22.38 975 SER L C 1
ATOM 16484 O O . SER F 3 405 ? 108.131 27.376 41.325 1.00 22.07 975 SER L O 1
ATOM 16487 N N . GLN F 3 406 ? 108.191 29.367 40.246 1.00 22.67 976 GLN L N 1
ATOM 16488 C CA . GLN F 3 406 ? 109.519 29.769 40.723 1.00 23.38 976 GLN L CA 1
ATOM 16489 C C . GLN F 3 406 ? 110.537 28.677 40.418 1.00 23.40 976 GLN L C 1
ATOM 16490 O O . GLN F 3 406 ? 111.308 28.258 41.291 1.00 23.99 976 GLN L O 1
ATOM 16496 N N . TYR F 3 407 ? 110.516 28.231 39.164 1.00 23.31 977 TYR L N 1
ATOM 16497 C CA . TYR F 3 407 ? 111.291 27.092 38.698 1.00 23.48 977 TYR L CA 1
ATOM 16498 C C . TYR F 3 407 ? 112.789 27.213 38.988 1.00 23.79 977 TYR L C 1
ATOM 16499 O O . TYR F 3 407 ? 113.382 26.291 39.543 1.00 23.76 977 TYR L O 1
ATOM 16508 N N . TYR F 3 408 ? 113.390 28.340 38.613 1.00 24.30 978 TYR L N 1
ATOM 16509 C CA . TYR F 3 408 ? 114.843 28.505 38.754 1.00 24.73 978 TYR L CA 1
ATOM 16510 C C . TYR F 3 408 ? 115.315 28.527 40.213 1.00 24.88 978 TYR L C 1
ATOM 16511 O O . TYR F 3 408 ? 116.347 27.931 40.540 1.00 24.99 978 TYR L O 1
ATOM 16520 N N . ALA F 3 409 ? 114.556 29.190 41.084 1.00 25.11 979 ALA L N 1
ATOM 16521 C CA . ALA F 3 409 ? 114.869 29.203 42.518 1.00 25.63 979 ALA L CA 1
ATOM 16522 C C . ALA F 3 409 ? 114.750 27.818 43.143 1.00 25.92 979 ALA L C 1
ATOM 16523 O O . ALA F 3 409 ? 115.614 27.405 43.913 1.00 26.38 979 ALA L O 1
ATOM 16525 N N . ARG F 3 410 ? 113.684 27.096 42.805 1.00 25.98 980 ARG L N 1
ATOM 16526 C CA . ARG F 3 410 ? 113.492 25.750 43.327 1.00 26.18 980 ARG L CA 1
ATOM 16527 C C . ARG F 3 410 ? 114.499 24.740 42.776 1.00 26.25 980 ARG L C 1
ATOM 16528 O O . ARG F 3 410 ? 114.858 23.788 43.468 1.00 26.27 980 ARG L O 1
ATOM 16536 N N . LYS F 3 411 ? 114.952 24.951 41.542 1.00 26.34 981 LYS L N 1
ATOM 16537 C CA . LYS F 3 411 ? 115.992 24.114 40.944 1.00 26.89 981 LYS L CA 1
ATOM 16538 C C . LYS F 3 411 ? 117.273 24.167 41.781 1.00 27.03 981 LYS L C 1
ATOM 16539 O O . LYS F 3 411 ? 117.931 23.149 41.981 1.00 26.69 981 LYS L O 1
ATOM 16545 N N . SER F 3 412 ? 117.597 25.357 42.281 1.00 27.30 982 SER L N 1
ATOM 16546 C CA . SER F 3 412 ? 118.738 25.552 43.174 1.00 27.69 982 SER L CA 1
ATOM 16547 C C . SER F 3 412 ? 118.529 24.829 44.503 1.00 27.82 982 SER L C 1
ATOM 16548 O O . SER F 3 412 ? 119.464 24.240 45.055 1.00 27.74 982 SER L O 1
ATOM 16551 N N . GLU F 3 413 ? 117.297 24.874 45.005 1.00 27.71 983 GLU L N 1
ATOM 16552 C CA . GLU F 3 413 ? 116.935 24.214 46.253 1.00 28.07 983 GLU L CA 1
ATOM 16553 C C . GLU F 3 413 ? 116.987 22.692 46.110 1.00 27.61 983 GLU L C 1
ATOM 16554 O O . GLU F 3 413 ? 117.373 21.984 47.047 1.00 27.55 983 GLU L O 1
ATOM 16560 N N . VAL F 3 414 ? 116.606 22.195 44.932 1.00 27.29 984 VAL L N 1
ATOM 16561 C CA . VAL F 3 414 ? 116.685 20.766 44.637 1.00 26.96 984 VAL L CA 1
ATOM 16562 C C . VAL F 3 414 ? 118.145 20.315 44.677 1.00 27.21 984 VAL L C 1
ATOM 16563 O O . VAL F 3 414 ? 118.481 19.323 45.330 1.00 26.99 984 VAL L O 1
ATOM 16567 N N . ASP F 3 415 ? 119.000 21.072 43.995 1.00 27.67 985 ASP L N 1
ATOM 16568 C CA . ASP F 3 415 ? 120.433 20.798 43.945 1.00 28.35 985 ASP L CA 1
ATOM 16569 C C . ASP F 3 415 ? 121.032 20.781 45.356 1.00 28.14 985 ASP L C 1
ATOM 16570 O O . ASP F 3 415 ? 121.805 19.878 45.702 1.00 27.99 985 ASP L O 1
ATOM 16575 N N . LYS F 3 416 ? 120.653 21.772 46.162 1.00 27.64 986 LYS L N 1
ATOM 16576 C CA . LYS F 3 416 ? 121.059 21.848 47.562 1.00 27.42 986 LYS L CA 1
ATOM 16577 C C . LYS F 3 416 ? 120.643 20.597 48.330 1.00 26.88 986 LYS L C 1
ATOM 16578 O O . LYS F 3 416 ? 121.450 20.007 49.052 1.00 26.92 986 LYS L O 1
ATOM 16584 N N . PHE F 3 417 ? 119.386 20.189 48.162 1.00 25.87 987 PHE L N 1
ATOM 16585 C CA . PHE F 3 417 ? 118.879 19.001 48.840 1.00 24.89 987 PHE L CA 1
ATOM 16586 C C . PHE F 3 417 ? 119.716 17.777 48.473 1.00 24.54 987 PHE L C 1
ATOM 16587 O O . PHE F 3 417 ? 120.073 16.988 49.341 1.00 24.19 987 PHE L O 1
ATOM 16595 N N . ASN F 3 418 ? 120.025 17.639 47.186 1.00 24.48 988 ASN L N 1
ATOM 16596 C CA . ASN F 3 418 ? 120.756 16.480 46.682 1.00 24.51 988 ASN L CA 1
ATOM 16597 C C . ASN F 3 418 ? 122.206 16.428 47.172 1.00 25.41 988 ASN L C 1
ATOM 16598 O O . ASN F 3 418 ? 122.763 15.351 47.367 1.00 25.12 988 ASN L O 1
ATOM 16603 N N . LYS F 3 419 ? 122.794 17.597 47.405 1.00 26.55 989 LYS L N 1
ATOM 16604 C CA . LYS F 3 419 ? 124.132 17.670 47.991 1.00 27.82 989 LYS L CA 1
ATOM 16605 C C . LYS F 3 419 ? 124.133 17.305 49.479 1.00 28.32 989 LYS L C 1
ATOM 16606 O O . LYS F 3 419 ? 125.162 16.887 50.017 1.00 28.61 989 LYS L O 1
ATOM 16612 N N . GLU F 3 420 ? 122.977 17.446 50.127 1.00 28.58 990 GLU L N 1
ATOM 16613 C CA . GLU F 3 420 ? 122.849 17.276 51.578 1.00 29.16 990 GLU L CA 1
ATOM 16614 C C . GLU F 3 420 ? 122.240 15.950 52.022 1.00 28.65 990 GLU L C 1
ATOM 16615 O O . GLU F 3 420 ? 122.230 15.643 53.217 1.00 28.91 990 GLU L O 1
ATOM 16621 N N . ASN F 3 421 ? 121.735 15.169 51.067 1.00 28.28 991 ASN L N 1
ATOM 16622 C CA . ASN F 3 421 ? 121.092 13.887 51.368 1.00 27.90 991 ASN L CA 1
ATOM 16623 C C . ASN F 3 421 ? 121.661 12.730 50.541 1.00 27.62 991 ASN L C 1
ATOM 16624 O O . ASN F 3 421 ? 121.824 12.850 49.324 1.00 27.62 991 ASN L O 1
ATOM 16629 N N . CYS F 3 422 ? 121.949 11.614 51.205 1.00 27.23 992 CYS L N 1
ATOM 16630 C CA . CYS F 3 422 ? 122.541 10.451 50.540 1.00 27.23 992 CYS L CA 1
ATOM 16631 C C . CYS F 3 422 ? 121.506 9.464 50.009 1.00 26.01 992 CYS L C 1
ATOM 16632 O O . CYS F 3 422 ? 121.657 8.944 48.902 1.00 25.71 992 CYS L O 1
ATOM 16635 N N . TRP F 3 423 ? 120.460 9.218 50.796 1.00 24.65 993 TRP L N 1
ATOM 16636 C CA . TRP F 3 423 ? 119.502 8.148 50.509 1.00 23.78 993 TRP L CA 1
ATOM 16637 C C . TRP F 3 423 ? 118.104 8.648 50.139 1.00 22.97 993 TRP L C 1
ATOM 16638 O O . TRP F 3 423 ? 117.162 7.854 50.002 1.00 22.33 993 TRP L O 1
ATOM 16649 N N . LYS F 3 424 ? 117.988 9.967 50.003 1.00 22.02 994 LYS L N 1
ATOM 16650 C CA . LYS F 3 424 ? 116.822 10.615 49.412 1.00 21.75 994 LYS L CA 1
ATOM 16651 C C . LYS F 3 424 ? 117.306 11.633 48.397 1.00 20.72 994 LYS L C 1
ATOM 16652 O O . LYS F 3 424 ? 118.348 12.267 48.588 1.00 20.29 994 LYS L O 1
ATOM 16658 N N . LYS F 3 425 ? 116.565 11.764 47.301 1.00 19.47 995 LYS L N 1
ATOM 16659 C CA . LYS F 3 425 ? 116.910 12.726 46.262 1.00 18.68 995 LYS L CA 1
ATOM 16660 C C . LYS F 3 425 ? 115.655 13.419 45.754 1.00 18.59 995 LYS L C 1
ATOM 16661 O O . LYS F 3 425 ? 114.576 12.817 45.747 1.00 17.78 995 LYS L O 1
ATOM 16667 N N . ARG F 3 426 ? 115.819 14.660 45.307 1.00 18.14 996 ARG L N 1
ATOM 16668 C CA . ARG F 3 426 ? 114.731 15.416 44.693 1.00 18.29 996 ARG L CA 1
ATOM 16669 C C . ARG F 3 426 ? 114.948 15.617 43.198 1.00 18.28 996 ARG L C 1
ATOM 16670 O O . ARG F 3 426 ? 116.080 15.597 42.709 1.00 18.50 996 ARG L O 1
ATOM 16678 N N . GLY F 3 427 ? 113.849 15.789 42.470 1.00 17.60 997 GLY L N 1
ATOM 16679 C CA . GLY F 3 427 ? 113.899 16.029 41.031 1.00 17.33 997 GLY L CA 1
ATOM 16680 C C . GLY F 3 427 ? 112.849 17.061 40.677 1.00 17.31 997 GLY L C 1
ATOM 16681 O O . GLY F 3 427 ? 111.824 17.160 41.355 1.00 17.24 997 GLY L O 1
ATOM 16682 N N . LEU F 3 428 ? 113.122 17.835 39.633 1.00 17.72 998 LEU L N 1
ATOM 16683 C CA . LEU F 3 428 ? 112.248 18.918 39.195 1.00 18.26 998 LEU L CA 1
ATOM 16684 C C . LEU F 3 428 ? 112.287 18.984 37.683 1.00 18.40 998 LEU L C 1
ATOM 16685 O O . LEU F 3 428 ? 113.366 19.030 37.099 1.00 18.81 998 LEU L O 1
ATOM 16690 N N . CYS F 3 429 ? 111.115 18.990 37.049 1.00 18.18 999 CYS L N 1
ATOM 16691 C CA . CYS F 3 429 ? 111.055 19.022 35.593 1.00 17.71 999 CYS L CA 1
ATOM 16692 C C . CYS F 3 429 ? 109.839 19.795 35.098 1.00 17.13 999 CYS L C 1
ATOM 16693 O O . CYS F 3 429 ? 108.758 19.736 35.706 1.00 17.61 999 CYS L O 1
ATOM 16696 N N . ILE F 3 430 ? 110.039 20.512 33.993 1.00 16.57 1000 ILE L N 1
ATOM 16697 C CA . ILE F 3 430 ? 108.987 21.287 33.332 1.00 16.26 1000 ILE L CA 1
ATOM 16698 C C . ILE F 3 430 ? 108.821 20.819 31.882 1.00 16.01 1000 ILE L C 1
ATOM 16699 O O . ILE F 3 430 ? 109.787 20.757 31.122 1.00 14.66 1000 ILE L O 1
ATOM 16704 N N . ILE F 3 431 ? 107.580 20.494 31.521 1.00 15.78 1001 ILE L N 1
ATOM 16705 C CA . ILE F 3 431 ? 107.263 19.832 30.260 1.00 16.10 1001 ILE L CA 1
ATOM 16706 C C . ILE F 3 431 ? 106.103 20.563 29.577 1.00 15.01 1001 ILE L C 1
ATOM 16707 O O . ILE F 3 431 ? 105.141 20.931 30.254 1.00 14.76 1001 ILE L O 1
ATOM 16712 N N . PRO F 3 432 ? 106.202 20.793 28.251 1.00 14.04 1002 PRO L N 1
ATOM 16713 C CA . PRO F 3 432 ? 105.084 21.366 27.512 1.00 13.51 1002 PRO L CA 1
ATOM 16714 C C . PRO F 3 432 ? 104.226 20.276 26.863 1.00 13.26 1002 PRO L C 1
ATOM 16715 O O . PRO F 3 432 ? 104.654 19.121 26.755 1.00 12.25 1002 PRO L O 1
ATOM 16719 N N . THR F 3 433 ? 103.029 20.650 26.428 1.00 13.24 1003 THR L N 1
ATOM 16720 C CA . THR F 3 433 ? 102.246 19.785 25.551 1.00 13.02 1003 THR L CA 1
ATOM 16721 C C . THR F 3 433 ? 101.385 20.571 24.564 1.00 13.19 1003 THR L C 1
ATOM 16722 O O . THR F 3 433 ? 100.979 21.716 24.828 1.00 12.67 1003 THR L O 1
ATOM 16726 N N . LYS F 3 434 ? 101.167 19.958 23.404 1.00 13.21 1004 LYS L N 1
ATOM 16727 C CA . LYS F 3 434 ? 100.110 20.372 22.491 1.00 12.89 1004 LYS L CA 1
ATOM 16728 C C . LYS F 3 434 ? 99.275 19.143 22.138 1.00 12.44 1004 LYS L C 1
ATOM 16729 O O . LYS F 3 434 ? 99.787 18.019 22.102 1.00 12.24 1004 LYS L O 1
ATOM 16735 N N . PHE F 3 435 ? 97.985 19.356 21.905 1.00 11.85 1005 PHE L N 1
ATOM 16736 C CA . PHE F 3 435 ? 97.076 18.249 21.584 1.00 11.54 1005 PHE L CA 1
ATOM 16737 C C . PHE F 3 435 ? 96.103 18.703 20.517 1.00 11.68 1005 PHE L C 1
ATOM 16738 O O . PHE F 3 435 ? 95.396 19.697 20.699 1.00 12.09 1005 PHE L O 1
ATOM 16746 N N . GLY F 3 436 ? 96.106 18.002 19.386 1.00 10.84 1006 GLY L N 1
ATOM 16747 C CA . GLY F 3 436 ? 95.291 18.388 18.235 1.00 11.13 1006 GLY L CA 1
ATOM 16748 C C . GLY F 3 436 ? 93.822 18.119 18.476 1.00 11.06 1006 GLY L C 1
ATOM 16749 O O . GLY F 3 436 ? 93.457 17.043 18.960 1.00 11.44 1006 GLY L O 1
ATOM 16750 N N . ILE F 3 437 ? 92.982 19.093 18.123 1.00 10.52 1007 ILE L N 1
ATOM 16751 C CA . ILE F 3 437 ? 91.548 19.013 18.416 1.00 11.20 1007 ILE L CA 1
ATOM 16752 C C . ILE F 3 437 ? 90.709 18.709 17.173 1.00 11.94 1007 ILE L C 1
ATOM 16753 O O . ILE F 3 437 ? 90.555 19.563 16.306 1.00 12.58 1007 ILE L O 1
ATOM 16758 N N . SER F 3 438 ? 90.169 17.483 17.142 1.00 11.85 1008 SER L N 1
ATOM 16759 C CA . SER F 3 438 ? 89.242 16.963 16.127 1.00 13.02 1008 SER L CA 1
ATOM 16760 C C . SER F 3 438 ? 89.338 15.445 16.130 1.00 12.42 1008 SER L C 1
ATOM 16761 O O . SER F 3 438 ? 90.380 14.890 16.483 1.00 13.43 1008 SER L O 1
ATOM 16764 N N . PHE F 3 439 ? 88.283 14.766 15.682 1.00 11.91 1009 PHE L N 1
ATOM 16765 C CA . PHE F 3 439 ? 88.426 13.349 15.357 1.00 11.97 1009 PHE L CA 1
ATOM 16766 C C . PHE F 3 439 ? 89.367 13.216 14.166 1.00 12.25 1009 PHE L C 1
ATOM 16767 O O . PHE F 3 439 ? 89.240 13.961 13.184 1.00 12.68 1009 PHE L O 1
ATOM 16775 N N . THR F 3 440 ? 90.279 12.246 14.241 1.00 13.23 1010 THR L N 1
ATOM 16776 C CA . THR F 3 440 ? 91.183 11.949 13.124 1.00 13.90 1010 THR L CA 1
ATOM 16777 C C . THR F 3 440 ? 90.446 11.542 11.849 1.00 13.82 1010 THR L C 1
ATOM 16778 O O . THR F 3 440 ? 90.962 11.726 10.743 1.00 14.44 1010 THR L O 1
ATOM 16782 N N . VAL F 3 441 ? 89.247 10.979 12.015 1.00 13.44 1011 VAL L N 1
ATOM 16783 C CA . VAL F 3 441 ? 88.387 10.620 10.897 1.00 13.29 1011 VAL L CA 1
ATOM 16784 C C . VAL F 3 441 ? 87.490 11.825 10.597 1.00 12.70 1011 VAL L C 1
ATOM 16785 O O . VAL F 3 441 ? 86.654 12.186 11.419 1.00 12.77 1011 VAL L O 1
ATOM 16789 N N . PRO F 3 442 ? 87.674 12.474 9.433 1.00 12.23 1012 PRO L N 1
ATOM 16790 C CA . PRO F 3 442 ? 86.846 13.670 9.182 1.00 12.03 1012 PRO L CA 1
ATOM 16791 C C . PRO F 3 442 ? 85.341 13.503 9.409 1.00 11.56 1012 PRO L C 1
ATOM 16792 O O . PRO F 3 442 ? 84.749 14.390 10.019 1.00 11.56 1012 PRO L O 1
ATOM 16796 N N . PHE F 3 443 ? 84.740 12.391 8.970 1.00 11.58 1013 PHE L N 1
ATOM 16797 C CA . PHE F 3 443 ? 83.269 12.275 9.037 1.00 11.73 1013 PHE L CA 1
ATOM 16798 C C . PHE F 3 443 ? 82.684 12.244 10.454 1.00 11.35 1013 PHE L C 1
ATOM 16799 O O . PHE F 3 443 ? 81.491 12.470 10.630 1.00 11.24 1013 PHE L O 1
ATOM 16807 N N . LEU F 3 444 ? 83.518 11.998 11.456 1.00 10.51 1014 LEU L N 1
ATOM 16808 C CA . LEU F 3 444 ? 83.031 11.996 12.833 1.00 10.20 1014 LEU L CA 1
ATOM 16809 C C . LEU F 3 444 ? 82.813 13.412 13.373 1.00 10.15 1014 LEU L C 1
ATOM 16810 O O . LEU F 3 444 ? 82.164 13.600 14.405 1.00 9.79 1014 LEU L O 1
ATOM 16815 N N . ASN F 3 445 ? 83.357 14.404 12.667 1.00 9.29 1015 ASN L N 1
ATOM 16816 C CA . ASN F 3 445 ? 83.299 15.798 13.106 1.00 9.73 1015 ASN L CA 1
ATOM 16817 C C . ASN F 3 445 ? 81.993 16.468 12.689 1.00 9.77 1015 ASN L C 1
ATOM 16818 O O . ASN F 3 445 ? 81.973 17.441 11.939 1.00 9.69 1015 ASN L O 1
ATOM 16823 N N . GLN F 3 446 ? 80.908 15.884 13.179 1.00 9.99 1016 GLN L N 1
ATOM 16824 C CA . GLN F 3 446 ? 79.547 16.341 12.927 1.00 9.68 1016 GLN L CA 1
ATOM 16825 C C . GLN F 3 446 ? 78.754 16.200 14.211 1.00 9.31 1016 GLN L C 1
ATOM 16826 O O . GLN F 3 446 ? 79.028 15.316 15.025 1.00 7.89 1016 GLN L O 1
ATOM 16832 N N . ALA F 3 447 ? 77.769 17.075 14.384 1.00 8.51 1017 ALA L N 1
ATOM 16833 C CA . ALA F 3 447 ? 77.023 17.114 15.639 1.00 8.02 1017 ALA L CA 1
ATOM 16834 C C . ALA F 3 447 ? 75.625 17.669 15.430 1.00 8.13 1017 ALA L C 1
ATOM 16835 O O . ALA F 3 447 ? 75.449 18.677 14.743 1.00 8.30 1017 ALA L O 1
ATOM 16837 N N . GLY F 3 448 ? 74.638 16.998 16.019 1.00 8.13 1018 GLY L N 1
ATOM 16838 C CA . GLY F 3 448 ? 73.263 17.507 15.994 1.00 7.87 1018 GLY L CA 1
ATOM 16839 C C . GLY F 3 448 ? 72.675 17.853 17.354 1.00 8.34 1018 GLY L C 1
ATOM 16840 O O . GLY F 3 448 ? 73.120 17.371 18.397 1.00 7.58 1018 GLY L O 1
ATOM 16841 N N . ALA F 3 449 ? 71.686 18.740 17.316 1.00 8.22 1019 ALA L N 1
ATOM 16842 C CA . ALA F 3 449 ? 70.861 19.065 18.466 1.00 8.36 1019 ALA L CA 1
ATOM 16843 C C . ALA F 3 449 ? 69.384 19.111 18.062 1.00 7.98 1019 ALA L C 1
ATOM 16844 O O . ALA F 3 449 ? 69.050 19.268 16.878 1.00 8.51 1019 ALA L O 1
ATOM 16846 N N . LEU F 3 450 ? 68.521 18.946 19.057 1.00 7.62 1020 LEU L N 1
ATOM 16847 C CA . LEU F 3 450 ? 67.081 19.096 18.901 1.00 7.51 1020 LEU L CA 1
ATOM 16848 C C . LEU F 3 450 ? 66.587 19.886 20.100 1.00 7.71 1020 LEU L C 1
ATOM 16849 O O . LEU F 3 450 ? 66.816 19.481 21.243 1.00 7.85 1020 LEU L O 1
ATOM 16854 N N . ILE F 3 451 ? 65.917 21.014 19.854 1.00 7.80 1021 ILE L N 1
ATOM 16855 C CA . ILE F 3 451 ? 65.456 21.849 20.964 1.00 8.50 1021 ILE L CA 1
ATOM 16856 C C . ILE F 3 451 ? 63.961 22.075 20.842 1.00 8.02 1021 ILE L C 1
ATOM 16857 O O . ILE F 3 451 ? 63.469 22.382 19.761 1.00 8.73 1021 ILE L O 1
ATOM 16862 N N . HIS F 3 452 ? 63.252 21.891 21.958 1.00 7.96 1022 HIS L N 1
ATOM 16863 C CA . HIS F 3 452 ? 61.820 22.206 22.027 1.00 8.35 1022 HIS L CA 1
ATOM 16864 C C . HIS F 3 452 ? 61.608 23.280 23.077 1.00 8.91 1022 HIS L C 1
ATOM 16865 O O . HIS F 3 452 ? 62.198 23.218 24.161 1.00 9.48 1022 HIS L O 1
ATOM 16872 N N . VAL F 3 453 ? 60.748 24.255 22.769 1.00 8.20 1023 VAL L N 1
ATOM 16873 C CA . VAL F 3 453 ? 60.252 25.167 23.792 1.00 8.84 1023 VAL L CA 1
ATOM 16874 C C . VAL F 3 453 ? 58.782 24.787 24.034 1.00 8.56 1023 VAL L C 1
ATOM 16875 O O . VAL F 3 453 ? 57.988 24.804 23.095 1.00 8.91 1023 VAL L O 1
ATOM 16879 N N . TYR F 3 454 ? 58.444 24.405 25.266 1.00 8.54 1024 TYR L N 1
ATOM 16880 C CA . TYR F 3 454 ? 57.055 24.087 25.621 1.00 8.62 1024 TYR L CA 1
ATOM 16881 C C . TYR F 3 454 ? 56.298 25.370 25.929 1.00 8.61 1024 TYR L C 1
ATOM 16882 O O . TYR F 3 454 ? 56.910 26.432 26.057 1.00 8.83 1024 TYR L O 1
ATOM 16891 N N . THR F 3 455 ? 54.973 25.274 26.044 1.00 9.28 1025 THR L N 1
ATOM 16892 C CA . THR F 3 455 ? 54.133 26.477 26.082 1.00 9.60 1025 THR L CA 1
ATOM 16893 C C . THR F 3 455 ? 54.188 27.237 27.408 1.00 10.30 1025 THR L C 1
ATOM 16894 O O . THR F 3 455 ? 53.605 28.331 27.512 1.00 11.46 1025 THR L O 1
ATOM 16898 N N . ASP F 3 456 ? 54.883 26.672 28.400 1.00 10.40 1026 ASP L N 1
ATOM 16899 C CA . ASP F 3 456 ? 55.198 27.379 29.655 1.00 10.78 1026 ASP L CA 1
ATOM 16900 C C . ASP F 3 456 ? 56.520 28.144 29.557 1.00 10.87 1026 ASP L C 1
ATOM 16901 O O . ASP F 3 456 ? 56.931 28.801 30.517 1.00 11.93 1026 ASP L O 1
ATOM 16906 N N . GLY F 3 457 ? 57.170 28.056 28.393 1.00 10.37 1027 GLY L N 1
ATOM 16907 C CA . GLY F 3 457 ? 58.445 28.713 28.176 1.00 10.40 1027 GLY L CA 1
ATOM 16908 C C . GLY F 3 457 ? 59.628 27.862 28.579 1.00 10.20 1027 GLY L C 1
ATOM 16909 O O . GLY F 3 457 ? 60.776 28.251 28.369 1.00 10.58 1027 GLY L O 1
ATOM 16910 N N . SER F 3 458 ? 59.366 26.699 29.170 1.00 10.10 1028 SER L N 1
ATOM 16911 C CA . SER F 3 458 ? 60.471 25.838 29.556 1.00 9.88 1028 SER L CA 1
ATOM 16912 C C . SER F 3 458 ? 61.060 25.166 28.318 1.00 9.54 1028 SER L C 1
ATOM 16913 O O . SER F 3 458 ? 60.358 24.893 27.352 1.00 9.94 1028 SER L O 1
ATOM 16916 N N . VAL F 3 459 ? 62.366 24.926 28.350 1.00 9.10 1029 VAL L N 1
ATOM 16917 C CA . VAL F 3 459 ? 63.087 24.500 27.160 1.00 8.52 1029 VAL L CA 1
ATOM 16918 C C . VAL F 3 459 ? 63.731 23.144 27.415 1.00 8.61 1029 VAL L C 1
ATOM 16919 O O . VAL F 3 459 ? 64.372 22.961 28.450 1.00 8.28 1029 VAL L O 1
ATOM 16923 N N . LEU F 3 460 ? 63.549 22.209 26.482 1.00 7.79 1030 LEU L N 1
ATOM 16924 C CA . LEU F 3 460 ? 64.195 20.904 26.599 1.00 7.90 1030 LEU L CA 1
ATOM 16925 C C . LEU F 3 460 ? 65.220 20.793 25.484 1.00 8.10 1030 LEU L C 1
ATOM 16926 O O . LEU F 3 460 ? 64.892 20.873 24.280 1.00 8.03 1030 LEU L O 1
ATOM 16931 N N . VAL F 3 461 ? 66.476 20.633 25.891 1.00 8.21 1031 VAL L N 1
ATOM 16932 C CA . VAL F 3 461 ? 67.579 20.515 24.941 1.00 8.22 1031 VAL L CA 1
ATOM 16933 C C . VAL F 3 461 ? 68.016 19.061 24.857 1.00 7.96 1031 VAL L C 1
ATOM 16934 O O . VAL F 3 461 ? 68.147 18.389 25.875 1.00 7.94 1031 VAL L O 1
ATOM 16938 N N . SER F 3 462 ? 68.154 18.572 23.628 1.00 8.20 1032 SER L N 1
ATOM 16939 C CA . SER F 3 462 ? 68.748 17.261 23.368 1.00 9.53 1032 SER L CA 1
ATOM 16940 C C . SER F 3 462 ? 69.897 17.459 22.384 1.00 9.16 1032 SER L C 1
ATOM 16941 O O . SER F 3 462 ? 69.788 18.236 21.435 1.00 9.70 1032 SER L O 1
ATOM 16944 N N . HIS F 3 463 ? 71.005 16.755 22.598 1.00 8.59 1033 HIS L N 1
ATOM 16945 C CA . HIS F 3 463 ? 72.106 16.818 21.646 1.00 8.45 1033 HIS L CA 1
ATOM 16946 C C . HIS F 3 463 ? 72.773 15.450 21.606 1.00 8.82 1033 HIS L C 1
ATOM 16947 O O . HIS F 3 463 ? 72.422 14.554 22.388 1.00 8.91 1033 HIS L O 1
ATOM 16954 N N . GLY F 3 464 ? 73.722 15.271 20.696 1.00 8.89 1034 GLY L N 1
ATOM 16955 C CA . GLY F 3 464 ? 74.291 13.938 20.484 1.00 8.64 1034 GLY L CA 1
ATOM 16956 C C . GLY F 3 464 ? 75.289 13.489 21.526 1.00 8.66 1034 GLY L C 1
ATOM 16957 O O . GLY F 3 464 ? 75.637 12.297 21.584 1.00 9.04 1034 GLY L O 1
ATOM 16958 N N . GLY F 3 465 ? 75.715 14.422 22.380 1.00 8.94 1035 GLY L N 1
ATOM 16959 C CA . GLY F 3 465 ? 76.743 14.131 23.381 1.00 8.94 1035 GLY L CA 1
ATOM 16960 C C . GLY F 3 465 ? 76.171 13.526 24.644 1.00 9.20 1035 GLY L C 1
ATOM 16961 O O . GLY F 3 465 ? 75.013 13.762 24.971 1.00 9.13 1035 GLY L O 1
ATOM 16962 N N . THR F 3 466 ? 77.006 12.751 25.338 1.00 8.66 1036 THR L N 1
ATOM 16963 C CA . THR F 3 466 ? 76.654 12.074 26.585 1.00 8.99 1036 THR L CA 1
ATOM 16964 C C . THR F 3 466 ? 77.417 12.687 27.757 1.00 8.78 1036 THR L C 1
ATOM 16965 O O . THR F 3 466 ? 78.518 13.216 27.581 1.00 9.26 1036 THR L O 1
ATOM 16969 N N . GLU F 3 467 ? 76.837 12.586 28.948 1.00 8.80 1037 GLU L N 1
ATOM 16970 C CA . GLU F 3 467 ? 77.462 13.084 30.165 1.00 8.85 1037 GLU L CA 1
ATOM 16971 C C . GLU F 3 467 ? 78.151 11.939 30.894 1.00 8.44 1037 GLU L C 1
ATOM 16972 O O . GLU F 3 467 ? 77.508 10.941 31.228 1.00 8.23 1037 GLU L O 1
ATOM 16978 N N . MET F 3 468 ? 79.459 12.090 31.125 1.00 8.45 1038 MET L N 1
ATOM 16979 C CA . MET F 3 468 ? 80.252 11.073 31.823 1.00 9.18 1038 MET L CA 1
ATOM 16980 C C . MET F 3 468 ? 81.018 11.666 33.011 1.00 9.39 1038 MET L C 1
ATOM 16981 O O . MET F 3 468 ? 81.930 11.035 33.570 1.00 9.00 1038 MET L O 1
ATOM 16986 N N . GLY F 3 469 ? 80.620 12.883 33.386 1.00 9.26 1039 GLY L N 1
ATOM 16987 C CA . GLY F 3 469 ? 81.229 13.589 34.494 1.00 9.12 1039 GLY L CA 1
ATOM 16988 C C . GLY F 3 469 ? 81.948 14.848 34.085 1.00 9.24 1039 GLY L C 1
ATOM 16989 O O . GLY F 3 469 ? 82.334 15.648 34.943 1.00 9.87 1039 GLY L O 1
ATOM 16990 N N . GLN F 3 470 ? 82.118 15.033 32.775 1.00 8.91 1040 GLN L N 1
ATOM 16991 C CA . GLN F 3 470 ? 82.916 16.145 32.243 1.00 9.27 1040 GLN L CA 1
ATOM 16992 C C . GLN F 3 470 ? 82.132 17.463 32.188 1.00 9.62 1040 GLN L C 1
ATOM 16993 O O . GLN F 3 470 ? 82.669 18.504 31.804 1.00 10.34 1040 GLN L O 1
ATOM 16999 N N . GLY F 3 471 ? 80.858 17.415 32.560 1.00 9.92 1041 GLY L N 1
ATOM 17000 C CA . GLY F 3 471 ? 80.041 18.638 32.607 1.00 9.39 1041 GLY L CA 1
ATOM 17001 C C . GLY F 3 471 ? 79.629 19.149 31.242 1.00 9.21 1041 GLY L C 1
ATOM 17002 O O . GLY F 3 471 ? 79.475 20.367 31.035 1.00 9.85 1041 GLY L O 1
ATOM 17003 N N . LEU F 3 472 ? 79.414 18.224 30.314 1.00 9.29 1042 LEU L N 1
ATOM 17004 C CA . LEU F 3 472 ? 79.004 18.592 28.961 1.00 9.00 1042 LEU L CA 1
ATOM 17005 C C . LEU F 3 472 ? 77.591 19.168 28.979 1.00 8.64 1042 LEU L C 1
ATOM 17006 O O . LEU F 3 472 ? 77.343 20.206 28.379 1.00 8.66 1042 LEU L O 1
ATOM 17011 N N . HIS F 3 473 ? 76.663 18.504 29.664 1.00 8.87 1043 HIS L N 1
ATOM 17012 C CA . HIS F 3 473 ? 75.297 19.063 29.726 1.00 8.42 1043 HIS L CA 1
ATOM 17013 C C . HIS F 3 473 ? 75.279 20.427 30.419 1.00 9.50 1043 HIS L C 1
ATOM 17014 O O . HIS F 3 473 ? 74.566 21.340 29.988 1.00 8.85 1043 HIS L O 1
ATOM 17021 N N . THR F 3 474 ? 76.068 20.572 31.483 1.00 9.30 1044 THR L N 1
ATOM 17022 C CA . THR F 3 474 ? 76.191 21.876 32.146 1.00 9.74 1044 THR L CA 1
ATOM 17023 C C . THR F 3 474 ? 76.601 22.951 31.141 1.00 9.65 1044 THR L C 1
ATOM 17024 O O . THR F 3 474 ? 75.949 23.996 31.032 1.00 9.54 1044 THR L O 1
ATOM 17028 N N . LYS F 3 475 ? 77.681 22.690 30.399 1.00 9.11 1045 LYS L N 1
ATOM 17029 C CA . LYS F 3 475 ? 78.153 23.616 29.375 1.00 9.21 1045 LYS L CA 1
ATOM 17030 C C . LYS F 3 475 ? 77.107 23.902 28.283 1.00 9.69 1045 LYS L C 1
ATOM 17031 O O . LYS F 3 475 ? 76.935 25.050 27.858 1.00 9.19 1045 LYS L O 1
ATOM 17037 N N . MET F 3 476 ? 76.380 22.873 27.850 1.00 9.52 1046 MET L N 1
ATOM 17038 C CA . MET F 3 476 ? 75.351 23.083 26.836 1.00 9.59 1046 MET L CA 1
ATOM 17039 C C . MET F 3 476 ? 74.193 23.943 27.351 1.00 9.27 1046 MET L C 1
ATOM 17040 O O . MET F 3 476 ? 73.659 24.752 26.606 1.00 10.63 1046 MET L O 1
ATOM 17045 N N . VAL F 3 477 ? 73.840 23.772 28.622 1.00 8.93 1047 VAL L N 1
ATOM 17046 C CA . VAL F 3 477 ? 72.818 24.618 29.266 1.00 9.35 1047 VAL L CA 1
ATOM 17047 C C . VAL F 3 477 ? 73.316 26.062 29.386 1.00 9.45 1047 VAL L C 1
ATOM 17048 O O . VAL F 3 477 ? 72.569 27.012 29.108 1.00 10.09 1047 VAL L O 1
ATOM 17052 N N . GLN F 3 478 ? 74.583 26.233 29.742 1.00 9.25 1048 GLN L N 1
ATOM 17053 C CA . GLN F 3 478 ? 75.162 27.579 29.761 1.00 9.60 1048 GLN L CA 1
ATOM 17054 C C . GLN F 3 478 ? 75.130 28.236 28.381 1.00 9.96 1048 GLN L C 1
ATOM 17055 O O . GLN F 3 478 ? 74.800 29.427 28.267 1.00 10.68 1048 GLN L O 1
ATOM 17061 N N . VAL F 3 479 ? 75.462 27.467 27.341 1.00 9.31 1049 VAL L N 1
ATOM 17062 C CA . VAL F 3 479 ? 75.442 27.963 25.960 1.00 9.80 1049 VAL L CA 1
ATOM 17063 C C . VAL F 3 479 ? 74.022 28.342 25.540 1.00 10.52 1049 VAL L C 1
ATOM 17064 O O . VAL F 3 479 ? 73.785 29.439 25.033 1.00 11.19 1049 VAL L O 1
ATOM 17068 N N . ALA F 3 480 ? 73.076 27.436 25.769 1.00 10.60 1050 ALA L N 1
ATOM 17069 C CA . ALA F 3 480 ? 71.694 27.671 25.380 1.00 11.24 1050 ALA L CA 1
ATOM 17070 C C . ALA F 3 480 ? 71.122 28.897 26.092 1.00 11.29 1050 ALA L C 1
ATOM 17071 O O . ALA F 3 480 ? 70.445 29.719 25.473 1.00 12.63 1050 ALA L O 1
ATOM 17073 N N . SER F 3 481 ? 71.408 29.025 27.387 1.00 11.75 1051 SER L N 1
ATOM 17074 C CA . SER F 3 481 ? 70.968 30.178 28.173 1.00 12.06 1051 SER L CA 1
ATOM 17075 C C . SER F 3 481 ? 71.524 31.493 27.627 1.00 12.60 1051 SER L C 1
ATOM 17076 O O . SER F 3 481 ? 70.803 32.494 27.553 1.00 12.06 1051 SER L O 1
ATOM 17079 N N . LYS F 3 482 ? 72.798 31.488 27.236 1.00 12.74 1052 LYS L N 1
ATOM 17080 C CA . LYS F 3 482 ? 73.418 32.700 26.711 1.00 13.13 1052 LYS L CA 1
ATOM 17081 C C . LYS F 3 482 ? 72.801 33.039 25.355 1.00 13.43 1052 LYS L C 1
ATOM 17082 O O . LYS F 3 482 ? 72.427 34.194 25.108 1.00 14.20 1052 LYS L O 1
ATOM 17088 N N . ALA F 3 483 ? 72.661 32.019 24.506 1.00 13.67 1053 ALA L N 1
ATOM 17089 C CA . ALA F 3 483 ? 72.168 32.206 23.140 1.00 13.94 1053 ALA L CA 1
ATOM 17090 C C . ALA F 3 483 ? 70.723 32.677 23.147 1.00 14.27 1053 ALA L C 1
ATOM 17091 O O . ALA F 3 483 ? 70.383 33.590 22.406 1.00 15.49 1053 ALA L O 1
ATOM 17093 N N . LEU F 3 484 ? 69.892 32.064 23.993 1.00 13.69 1054 LEU L N 1
ATOM 17094 C CA . LEU F 3 484 ? 68.469 32.415 24.070 1.00 14.02 1054 LEU L CA 1
ATOM 17095 C C . LEU F 3 484 ? 68.201 33.662 24.900 1.00 14.73 1054 LEU L C 1
ATOM 17096 O O . LEU F 3 484 ? 67.102 34.228 24.823 1.00 15.01 1054 LEU L O 1
ATOM 17101 N N . LYS F 3 485 ? 69.189 34.072 25.696 1.00 15.06 1055 LYS L N 1
ATOM 17102 C CA . LYS F 3 485 ? 69.051 35.203 26.626 1.00 16.20 1055 LYS L CA 1
ATOM 17103 C C . LYS F 3 485 ? 67.953 34.949 27.667 1.00 15.51 1055 LYS L C 1
ATOM 17104 O O . LYS F 3 485 ? 67.129 35.822 27.964 1.00 15.98 1055 LYS L O 1
ATOM 17110 N N . ILE F 3 486 ? 67.953 33.741 28.223 1.00 14.43 1056 ILE L N 1
ATOM 17111 C CA . ILE F 3 486 ? 67.048 33.359 29.310 1.00 14.00 1056 ILE L CA 1
ATOM 17112 C C . ILE F 3 486 ? 67.837 32.656 30.424 1.00 13.68 1056 ILE L C 1
ATOM 17113 O O . ILE F 3 486 ? 68.929 32.134 30.158 1.00 13.60 1056 ILE L O 1
ATOM 17118 N N . PRO F 3 487 ? 67.299 32.638 31.663 1.00 13.70 1057 PRO L N 1
ATOM 17119 C CA . PRO F 3 487 ? 68.042 32.015 32.775 1.00 13.80 1057 PRO L CA 1
ATOM 17120 C C . PRO F 3 487 ? 68.256 30.517 32.572 1.00 13.80 1057 PRO L C 1
ATOM 17121 O O . PRO F 3 487 ? 67.414 29.850 31.972 1.00 13.43 1057 PRO L O 1
ATOM 17125 N N . ILE F 3 488 ? 69.367 29.992 33.088 1.00 13.56 1058 ILE L N 1
ATOM 17126 C CA . ILE F 3 488 ? 69.630 28.559 33.004 1.00 14.20 1058 ILE L CA 1
ATOM 17127 C C . ILE F 3 488 ? 68.502 27.730 33.621 1.00 13.66 1058 ILE L C 1
ATOM 17128 O O . ILE F 3 488 ? 68.281 26.589 33.230 1.00 14.61 1058 ILE L O 1
ATOM 17133 N N . SER F 3 489 ? 67.783 28.307 34.580 1.00 13.60 1059 SER L N 1
ATOM 17134 C CA . SER F 3 489 ? 66.708 27.586 35.253 1.00 13.39 1059 SER L CA 1
ATOM 17135 C C . SER F 3 489 ? 65.559 27.191 34.327 1.00 13.16 1059 SER L C 1
ATOM 17136 O O . SER F 3 489 ? 64.776 26.289 34.664 1.00 13.62 1059 SER L O 1
ATOM 17139 N N . LYS F 3 490 ? 65.462 27.839 33.168 1.00 12.46 1060 LYS L N 1
ATOM 17140 C CA . LYS F 3 490 ? 64.364 27.561 32.232 1.00 13.10 1060 LYS L CA 1
ATOM 17141 C C . LYS F 3 490 ? 64.737 26.476 31.222 1.00 11.99 1060 LYS L C 1
ATOM 17142 O O . LYS F 3 490 ? 63.913 26.084 30.404 1.00 11.97 1060 LYS L O 1
ATOM 17148 N N . ILE F 3 491 ? 65.973 25.987 31.294 1.00 10.95 1061 ILE L N 1
ATOM 17149 C CA . ILE F 3 491 ? 66.480 25.005 30.319 1.00 11.29 1061 ILE L CA 1
ATOM 17150 C C . ILE F 3 491 ? 66.798 23.691 31.033 1.00 11.18 1061 ILE L C 1
ATOM 17151 O O . ILE F 3 491 ? 67.240 23.688 32.194 1.00 11.12 1061 ILE L O 1
ATOM 17156 N N . TYR F 3 492 ? 66.533 22.571 30.359 1.00 10.61 1062 TYR L N 1
ATOM 17157 C CA . TYR F 3 492 ? 66.802 21.256 30.930 1.00 10.55 1062 TYR L CA 1
ATOM 17158 C C . TYR F 3 492 ? 67.315 20.304 29.861 1.00 10.32 1062 TYR L C 1
ATOM 17159 O O . TYR F 3 492 ? 66.842 20.316 28.726 1.00 10.33 1062 TYR L O 1
ATOM 17168 N N . ILE F 3 493 ? 68.298 19.494 30.244 1.00 10.35 1063 ILE L N 1
ATOM 17169 C CA . ILE F 3 493 ? 68.710 18.339 29.453 1.00 10.40 1063 ILE L CA 1
ATOM 17170 C C . ILE F 3 493 ? 68.449 17.088 30.282 1.00 10.65 1063 ILE L C 1
ATOM 17171 O O . ILE F 3 493 ? 68.947 16.966 31.402 1.00 11.16 1063 ILE L O 1
ATOM 17176 N N . SER F 3 494 ? 67.671 16.158 29.731 1.00 10.70 1064 SER L N 1
ATOM 17177 C CA . SER F 3 494 ? 67.308 14.953 30.457 1.00 11.00 1064 SER L CA 1
ATOM 17178 C C . SER F 3 494 ? 68.235 13.776 30.162 1.00 11.41 1064 SER L C 1
ATOM 17179 O O . SER F 3 494 ? 68.657 13.065 31.074 1.00 11.86 1064 SER L O 1
ATOM 17182 N N . GLU F 3 495 ? 68.526 13.562 28.884 1.00 11.28 1065 GLU L N 1
ATOM 17183 C CA . GLU F 3 495 ? 69.273 12.381 28.459 1.00 11.27 1065 GLU L CA 1
ATOM 17184 C C . GLU F 3 495 ? 69.745 12.531 27.025 1.00 10.40 1065 GLU L C 1
ATOM 17185 O O . GLU F 3 495 ? 69.414 13.505 26.348 1.00 10.16 1065 GLU L O 1
ATOM 17191 N N . THR F 3 496 ? 70.532 11.548 26.592 1.00 9.98 1066 THR L N 1
ATOM 17192 C CA . THR F 3 496 ? 70.969 11.415 25.203 1.00 9.53 1066 THR L CA 1
ATOM 17193 C C . THR F 3 496 ? 70.227 10.210 24.636 1.00 9.86 1066 THR L C 1
ATOM 17194 O O . THR F 3 496 ? 70.143 9.174 25.299 1.00 9.87 1066 THR L O 1
ATOM 17198 N N . SER F 3 497 ? 69.661 10.341 23.435 1.00 9.34 1067 SER L N 1
ATOM 17199 C CA . SER F 3 497 ? 68.838 9.244 22.915 1.00 9.47 1067 SER L CA 1
ATOM 17200 C C . SER F 3 497 ? 68.835 9.198 21.401 1.00 8.97 1067 SER L C 1
ATOM 17201 O O . SER F 3 497 ? 68.856 10.233 20.752 1.00 9.42 1067 SER L O 1
ATOM 17204 N N . THR F 3 498 ? 68.807 7.985 20.859 1.00 8.31 1068 THR L N 1
ATOM 17205 C CA . THR F 3 498 ? 68.916 7.809 19.417 1.00 8.08 1068 THR L CA 1
ATOM 17206 C C . THR F 3 498 ? 67.663 8.235 18.661 1.00 8.75 1068 THR L C 1
ATOM 17207 O O . THR F 3 498 ? 67.714 8.403 17.450 1.00 8.18 1068 THR L O 1
ATOM 17211 N N . ASN F 3 499 ? 66.540 8.399 19.360 1.00 8.64 1069 ASN L N 1
ATOM 17212 C CA . ASN F 3 499 ? 65.320 8.846 18.698 1.00 9.62 1069 ASN L CA 1
ATOM 17213 C C . ASN F 3 499 ? 65.105 10.353 18.769 1.00 9.71 1069 ASN L C 1
ATOM 17214 O O . ASN F 3 499 ? 64.083 10.861 18.303 1.00 9.37 1069 ASN L O 1
ATOM 17219 N N . THR F 3 500 ? 66.063 11.066 19.356 1.00 9.13 1070 THR L N 1
ATOM 17220 C CA . THR F 3 500 ? 66.018 12.531 19.332 1.00 9.66 1070 THR L CA 1
ATOM 17221 C C . THR F 3 500 ? 67.111 13.078 18.422 1.00 9.49 1070 THR L C 1
ATOM 17222 O O . THR F 3 500 ? 66.853 13.949 17.582 1.00 9.71 1070 THR L O 1
ATOM 17226 N N . VAL F 3 501 ? 68.332 12.562 18.569 1.00 9.30 1071 VAL L N 1
ATOM 17227 C CA . VAL F 3 501 ? 69.415 12.943 17.656 1.00 8.93 1071 VAL L CA 1
ATOM 17228 C C . VAL F 3 501 ? 70.062 11.666 17.114 1.00 8.88 1071 VAL L C 1
ATOM 17229 O O . VAL F 3 501 ? 70.688 10.924 17.858 1.00 8.93 1071 VAL L O 1
ATOM 17233 N N . PRO F 3 502 ? 69.881 11.397 15.814 1.00 8.43 1072 PRO L N 1
ATOM 17234 C CA . PRO F 3 502 ? 70.365 10.144 15.230 1.00 8.86 1072 PRO L CA 1
ATOM 17235 C C . PRO F 3 502 ? 71.799 10.272 14.702 1.00 8.52 1072 PRO L C 1
ATOM 17236 O O . PRO F 3 502 ? 72.279 11.388 14.486 1.00 8.85 1072 PRO L O 1
ATOM 17240 N N . ASN F 3 503 ? 72.444 9.125 14.474 1.00 8.41 1073 ASN L N 1
ATOM 17241 C CA . ASN F 3 503 ? 73.740 9.079 13.791 1.00 8.23 1073 ASN L CA 1
ATOM 17242 C C . ASN F 3 503 ? 74.830 9.903 14.461 1.00 8.07 1073 ASN L C 1
ATOM 17243 O O . ASN F 3 503 ? 75.675 10.512 13.792 1.00 9.00 1073 ASN L O 1
ATOM 17248 N N . SER F 3 504 ? 74.795 9.935 15.785 1.00 8.13 1074 SER L N 1
ATOM 17249 C CA . SER F 3 504 ? 75.773 10.712 16.525 1.00 8.25 1074 SER L CA 1
ATOM 17250 C C . SER F 3 504 ? 77.133 10.032 16.554 1.00 8.17 1074 SER L C 1
ATOM 17251 O O . SER F 3 504 ? 77.239 8.814 16.616 1.00 9.08 1074 SER L O 1
ATOM 17254 N N . SER F 3 505 ? 78.178 10.845 16.549 1.00 8.21 1075 SER L N 1
ATOM 17255 C CA . SER F 3 505 ? 79.528 10.354 16.775 1.00 8.22 1075 SER L CA 1
ATOM 17256 C C . SER F 3 505 ? 79.633 10.022 18.256 1.00 8.70 1075 SER L C 1
ATOM 17257 O O . SER F 3 505 ? 78.855 10.557 19.034 1.00 8.69 1075 SER L O 1
ATOM 17260 N N . PRO F 3 506 ? 80.602 9.172 18.650 1.00 9.33 1076 PRO L N 1
ATOM 17261 C CA . PRO F 3 506 ? 80.737 8.920 20.097 1.00 9.32 1076 PRO L CA 1
ATOM 17262 C C . PRO F 3 506 ? 81.139 10.209 20.796 1.00 9.16 1076 PRO L C 1
ATOM 17263 O O . PRO F 3 506 ? 81.719 11.071 20.165 1.00 8.65 1076 PRO L O 1
ATOM 17267 N N . THR F 3 507 ? 80.830 10.331 22.085 1.00 9.29 1077 THR L N 1
ATOM 17268 C CA . THR F 3 507 ? 81.278 11.477 22.866 1.00 9.61 1077 THR L CA 1
ATOM 17269 C C . THR F 3 507 ? 82.750 11.287 23.184 1.00 9.27 1077 THR L C 1
ATOM 17270 O O . THR F 3 507 ? 83.098 10.615 24.147 1.00 10.13 1077 THR L O 1
ATOM 17274 N N . ALA F 3 508 ? 83.602 11.896 22.363 1.00 8.83 1078 ALA L N 1
ATOM 17275 C CA . ALA F 3 508 ? 85.025 11.584 22.397 1.00 8.96 1078 ALA L CA 1
ATOM 17276 C C . ALA F 3 508 ? 85.853 12.657 21.687 1.00 8.82 1078 ALA L C 1
ATOM 17277 O O . ALA F 3 508 ? 85.314 13.647 21.177 1.00 8.85 1078 ALA L O 1
ATOM 17279 N N . ALA F 3 509 ? 87.171 12.460 21.680 1.00 8.57 1079 ALA L N 1
ATOM 17280 C CA . ALA F 3 509 ? 88.115 13.374 21.037 1.00 9.52 1079 ALA L CA 1
ATOM 17281 C C . ALA F 3 509 ? 88.148 14.774 21.647 1.00 10.09 1079 ALA L C 1
ATOM 17282 O O . ALA F 3 509 ? 88.703 15.688 21.043 1.00 10.40 1079 ALA L O 1
ATOM 17284 N N . SER F 3 510 ? 87.581 14.934 22.855 1.00 9.73 1080 SER L N 1
ATOM 17285 C CA . SER F 3 510 ? 87.547 16.240 23.548 1.00 10.45 1080 SER L CA 1
ATOM 17286 C C . SER F 3 510 ? 86.766 17.331 22.798 1.00 10.55 1080 SER L C 1
ATOM 17287 O O . SER F 3 510 ? 86.790 18.490 23.207 1.00 11.02 1080 SER L O 1
ATOM 17290 N N . VAL F 3 511 ? 86.058 16.963 21.727 1.00 10.16 1081 VAL L N 1
ATOM 17291 C CA . VAL F 3 511 ? 85.454 17.975 20.825 1.00 10.31 1081 VAL L CA 1
ATOM 17292 C C . VAL F 3 511 ? 83.969 18.228 21.090 1.00 10.28 1081 VAL L C 1
ATOM 17293 O O . VAL F 3 511 ? 83.329 19.037 20.403 1.00 9.51 1081 VAL L O 1
ATOM 17297 N N . SER F 3 512 ? 83.422 17.538 22.084 1.00 10.17 1082 SER L N 1
ATOM 17298 C CA . SER F 3 512 ? 81.971 17.557 22.311 1.00 10.41 1082 SER L CA 1
ATOM 17299 C C . SER F 3 512 ? 81.433 18.964 22.590 1.00 10.53 1082 SER L C 1
ATOM 17300 O O . SER F 3 512 ? 80.414 19.365 22.016 1.00 10.82 1082 SER L O 1
ATOM 17303 N N . THR F 3 513 ? 82.107 19.717 23.462 1.00 10.38 1083 THR L N 1
ATOM 17304 C CA . THR F 3 513 ? 81.694 21.091 23.736 1.00 10.42 1083 THR L CA 1
ATOM 17305 C C . THR F 3 513 ? 81.703 21.928 22.460 1.00 9.96 1083 THR L C 1
ATOM 17306 O O . THR F 3 513 ? 80.756 22.668 22.179 1.00 9.97 1083 THR L O 1
ATOM 17310 N N . ASP F 3 514 ? 82.783 21.812 21.697 1.00 10.08 1084 ASP L N 1
ATOM 17311 C CA . ASP F 3 514 ? 82.924 22.545 20.431 1.00 10.15 1084 ASP L CA 1
ATOM 17312 C C . ASP F 3 514 ? 81.759 22.271 19.483 1.00 10.03 1084 ASP L C 1
ATOM 17313 O O . ASP F 3 514 ? 81.153 23.205 18.970 1.00 10.24 1084 ASP L O 1
ATOM 17318 N N . ILE F 3 515 ? 81.460 20.993 19.264 1.00 9.98 1085 ILE L N 1
ATOM 17319 C CA . ILE F 3 515 ? 80.564 20.626 18.168 1.00 9.56 1085 ILE L CA 1
ATOM 17320 C C . ILE F 3 515 ? 79.082 20.650 18.580 1.00 9.48 1085 ILE L C 1
ATOM 17321 O O . ILE F 3 515 ? 78.248 21.204 17.856 1.00 9.41 1085 ILE L O 1
ATOM 17326 N N . TYR F 3 516 ? 78.762 20.107 19.757 1.00 9.58 1086 TYR L N 1
ATOM 17327 C CA . TYR F 3 516 ? 77.388 20.186 20.240 1.00 9.75 1086 TYR L CA 1
ATOM 17328 C C . TYR F 3 516 ? 77.067 21.610 20.662 1.00 9.59 1086 TYR L C 1
ATOM 17329 O O . TYR F 3 516 ? 75.942 22.047 20.525 1.00 9.46 1086 TYR L O 1
ATOM 17338 N N . GLY F 3 517 ? 78.072 22.351 21.127 1.00 9.82 1087 GLY L N 1
ATOM 17339 C CA . GLY F 3 517 ? 77.872 23.772 21.453 1.00 10.46 1087 GLY L CA 1
ATOM 17340 C C . GLY F 3 517 ? 77.410 24.548 20.241 1.00 10.63 1087 GLY L C 1
ATOM 17341 O O . GLY F 3 517 ? 76.480 25.347 20.332 1.00 11.23 1087 GLY L O 1
ATOM 17342 N N . GLN F 3 518 ? 78.030 24.287 19.089 1.00 10.70 1088 GLN L N 1
ATOM 17343 C CA . GLN F 3 518 ? 77.628 24.926 17.850 1.00 12.00 1088 GLN L CA 1
ATOM 17344 C C . GLN F 3 518 ? 76.236 24.485 17.416 1.00 10.97 1088 GLN L C 1
ATOM 17345 O O . GLN F 3 518 ? 75.423 25.323 17.035 1.00 11.61 1088 GLN L O 1
ATOM 17351 N N . ALA F 3 519 ? 75.967 23.176 17.450 1.00 10.61 1089 ALA L N 1
ATOM 17352 C CA . ALA F 3 519 ? 74.628 22.669 17.114 1.00 10.52 1089 ALA L CA 1
ATOM 17353 C C . ALA F 3 519 ? 73.522 23.272 17.996 1.00 10.36 1089 ALA L C 1
ATOM 17354 O O . ALA F 3 519 ? 72.481 23.702 17.481 1.00 11.13 1089 ALA L O 1
ATOM 17356 N N . VAL F 3 520 ? 73.746 23.299 19.309 1.00 10.82 1090 VAL L N 1
ATOM 17357 C CA . VAL F 3 520 ? 72.817 23.932 20.252 1.00 10.29 1090 VAL L CA 1
ATOM 17358 C C . VAL F 3 520 ? 72.646 25.422 19.931 1.00 11.10 1090 VAL L C 1
ATOM 17359 O O . VAL F 3 520 ? 71.519 25.932 19.827 1.00 11.21 1090 VAL L O 1
ATOM 17363 N N . TYR F 3 521 ? 73.767 26.108 19.717 1.00 11.25 1091 TYR L N 1
ATOM 17364 C CA . TYR F 3 521 ? 73.732 27.526 19.340 1.00 12.16 1091 TYR L CA 1
ATOM 17365 C C . TYR F 3 521 ? 72.837 27.777 18.123 1.00 12.03 1091 TYR L C 1
ATOM 17366 O O . TYR F 3 521 ? 71.990 28.681 18.138 1.00 12.10 1091 TYR L O 1
ATOM 17375 N N . GLU F 3 522 ? 73.030 26.983 17.072 1.00 12.06 1092 GLU L N 1
ATOM 17376 C CA . GLU F 3 522 ? 72.283 27.154 15.824 1.00 12.28 1092 GLU L CA 1
ATOM 17377 C C . GLU F 3 522 ? 70.792 26.949 16.038 1.00 11.82 1092 GLU L C 1
ATOM 17378 O O . GLU F 3 522 ? 69.967 27.729 15.545 1.00 12.16 1092 GLU L O 1
ATOM 17384 N N . ALA F 3 523 ? 70.454 25.926 16.819 1.00 10.75 1093 ALA L N 1
ATOM 17385 C CA . ALA F 3 523 ? 69.050 25.643 17.103 1.00 10.49 1093 ALA L CA 1
ATOM 17386 C C . ALA F 3 523 ? 68.424 26.801 17.866 1.00 10.37 1093 ALA L C 1
ATOM 17387 O O . ALA F 3 523 ? 67.263 27.141 17.644 1.00 10.04 1093 ALA L O 1
ATOM 17389 N N . CYS F 3 524 ? 69.204 27.414 18.750 1.00 10.37 1094 CYS L N 1
ATOM 17390 C CA . CYS F 3 524 ? 68.729 28.545 19.546 1.00 11.75 1094 CYS L CA 1
ATOM 17391 C C . CYS F 3 524 ? 68.490 29.750 18.654 1.00 12.09 1094 CYS L C 1
ATOM 17392 O O . CYS F 3 524 ? 67.489 30.461 18.820 1.00 11.89 1094 CYS L O 1
ATOM 17395 N N . GLN F 3 525 ? 69.385 29.967 17.691 1.00 12.63 1095 GLN L N 1
ATOM 17396 C CA . GLN F 3 525 ? 69.217 31.073 16.743 1.00 13.39 1095 GLN L CA 1
ATOM 17397 C C . GLN F 3 525 ? 67.923 30.960 15.932 1.00 13.23 1095 GLN L C 1
ATOM 17398 O O . GLN F 3 525 ? 67.244 31.965 15.683 1.00 13.61 1095 GLN L O 1
ATOM 17404 N N . THR F 3 526 ? 67.596 29.733 15.528 1.00 13.05 1096 THR L N 1
ATOM 17405 C CA . THR F 3 526 ? 66.346 29.441 14.842 1.00 13.37 1096 THR L CA 1
ATOM 17406 C C . THR F 3 526 ? 65.134 29.788 15.720 1.00 13.25 1096 THR L C 1
ATOM 17407 O O . THR F 3 526 ? 64.204 30.458 15.266 1.00 12.99 1096 THR L O 1
ATOM 17411 N N . ILE F 3 527 ? 65.157 29.362 16.982 1.00 13.10 1097 ILE L N 1
ATOM 17412 C CA . ILE F 3 527 ? 64.105 29.735 17.934 1.00 13.38 1097 ILE L CA 1
ATOM 17413 C C . ILE F 3 527 ? 63.973 31.255 18.062 1.00 13.00 1097 ILE L C 1
ATOM 17414 O O . ILE F 3 527 ? 62.868 31.800 17.967 1.00 13.01 1097 ILE L O 1
ATOM 17419 N N . LEU F 3 528 ? 65.097 31.942 18.245 1.00 13.16 1098 LEU L N 1
ATOM 17420 C CA . LEU F 3 528 ? 65.069 33.406 18.358 1.00 13.91 1098 LEU L CA 1
ATOM 17421 C C . LEU F 3 528 ? 64.455 34.089 17.136 1.00 14.35 1098 LEU L C 1
ATOM 17422 O O . LEU F 3 528 ? 63.669 35.026 17.282 1.00 14.06 1098 LEU L O 1
ATOM 17427 N N . LYS F 3 529 ? 64.806 33.605 15.947 1.00 14.92 1099 LYS L N 1
ATOM 17428 C CA . LYS F 3 529 ? 64.271 34.162 14.706 1.00 16.20 1099 LYS L CA 1
ATOM 17429 C C . LYS F 3 529 ? 62.748 34.019 14.673 1.00 14.93 1099 LYS L C 1
ATOM 17430 O O . LYS F 3 529 ? 62.036 34.970 14.335 1.00 14.92 1099 LYS L O 1
ATOM 17436 N N . ARG F 3 530 ? 62.257 32.847 15.070 1.00 13.72 1100 ARG L N 1
ATOM 17437 C CA . ARG F 3 530 ? 60.823 32.575 15.069 1.00 13.25 1100 ARG L CA 1
ATOM 17438 C C . ARG F 3 530 ? 60.060 33.378 16.121 1.00 12.97 1100 ARG L C 1
ATOM 17439 O O . ARG F 3 530 ? 58.886 33.719 15.921 1.00 13.13 1100 ARG L O 1
ATOM 17447 N N . LEU F 3 531 ? 60.711 33.656 17.249 1.00 13.14 1101 LEU L N 1
ATOM 17448 C CA . LEU F 3 531 ? 60.080 34.419 18.326 1.00 13.44 1101 LEU L CA 1
ATOM 17449 C C . LEU F 3 531 ? 60.097 35.932 18.106 1.00 14.02 1101 LEU L C 1
ATOM 17450 O O . LEU F 3 531 ? 59.301 36.647 18.701 1.00 14.72 1101 LEU L O 1
ATOM 17455 N N . GLU F 3 532 ? 61.011 36.410 17.267 1.00 14.48 1102 GLU L N 1
ATOM 17456 C CA . GLU F 3 532 ? 61.235 37.856 17.099 1.00 15.02 1102 GLU L CA 1
ATOM 17457 C C . GLU F 3 532 ? 59.975 38.695 16.800 1.00 14.72 1102 GLU L C 1
ATOM 17458 O O . GLU F 3 532 ? 59.793 39.750 17.424 1.00 15.40 1102 GLU L O 1
ATOM 17464 N N . PRO F 3 533 ? 59.096 38.234 15.877 1.00 14.45 1103 PRO L N 1
ATOM 17465 C CA . PRO F 3 533 ? 57.879 39.023 15.604 1.00 14.77 1103 PRO L CA 1
ATOM 17466 C C . PRO F 3 533 ? 57.040 39.258 16.860 1.00 14.97 1103 PRO L C 1
ATOM 17467 O O . PRO F 3 533 ? 56.425 40.314 17.026 1.00 14.59 1103 PRO L O 1
ATOM 17471 N N . PHE F 3 534 ? 57.027 38.273 17.746 1.00 15.03 1104 PHE L N 1
ATOM 17472 C CA . PHE F 3 534 ? 56.214 38.319 18.949 1.00 15.61 1104 PHE L CA 1
ATOM 17473 C C . PHE F 3 534 ? 56.841 39.191 20.006 1.00 16.42 1104 PHE L C 1
ATOM 17474 O O . PHE F 3 534 ? 56.134 39.868 20.740 1.00 17.23 1104 PHE L O 1
ATOM 17482 N N . LYS F 3 535 ? 58.172 39.206 20.046 1.00 17.42 1105 LYS L N 1
ATOM 17483 C CA . LYS F 3 535 ? 58.912 40.172 20.850 1.00 19.39 1105 LYS L CA 1
ATOM 17484 C C . LYS F 3 535 ? 58.560 41.601 20.441 1.00 19.87 1105 LYS L C 1
ATOM 17485 O O . LYS F 3 535 ? 58.313 42.447 21.298 1.00 20.46 1105 LYS L O 1
ATOM 17491 N N . LYS F 3 536 ? 58.532 41.862 19.135 1.00 20.73 1106 LYS L N 1
ATOM 17492 C CA . LYS F 3 536 ? 58.218 43.206 18.629 1.00 21.63 1106 LYS L CA 1
ATOM 17493 C C . LYS F 3 536 ? 56.770 43.634 18.888 1.00 22.27 1106 LYS L C 1
ATOM 17494 O O . LYS F 3 536 ? 56.491 44.830 19.031 1.00 22.49 1106 LYS L O 1
ATOM 17500 N N . LYS F 3 537 ? 55.854 42.664 18.956 1.00 22.51 1107 LYS L N 1
ATOM 17501 C CA . LYS F 3 537 ? 54.445 42.943 19.259 1.00 23.62 1107 LYS L CA 1
ATOM 17502 C C . LYS F 3 537 ? 54.192 43.194 20.745 1.00 23.85 1107 LYS L C 1
ATOM 17503 O O . LYS F 3 537 ? 53.197 43.829 21.110 1.00 24.21 1107 LYS L O 1
ATOM 17509 N N . ASN F 3 538 ? 55.076 42.670 21.591 1.00 24.31 1108 ASN L N 1
ATOM 17510 C CA . ASN F 3 538 ? 54.933 42.747 23.038 1.00 24.58 1108 ASN L CA 1
ATOM 17511 C C . ASN F 3 538 ? 56.291 43.023 23.690 1.00 25.00 1108 ASN L C 1
ATOM 17512 O O . ASN F 3 538 ? 56.791 42.194 24.461 1.00 24.81 1108 ASN L O 1
ATOM 17517 N N . PRO F 3 539 ? 56.890 44.201 23.390 1.00 25.20 1109 PRO L N 1
ATOM 17518 C CA . PRO F 3 539 ? 58.274 44.502 23.770 1.00 25.37 1109 PRO L CA 1
ATOM 17519 C C . PRO F 3 539 ? 58.533 44.545 25.276 1.00 25.51 1109 PRO L C 1
ATOM 17520 O O . PRO F 3 539 ? 59.655 44.278 25.700 1.00 25.87 1109 PRO L O 1
ATOM 17524 N N . ASP F 3 540 ? 57.515 44.874 26.066 1.00 26.03 1110 ASP L N 1
ATOM 17525 C CA . ASP F 3 540 ? 57.664 44.906 27.522 1.00 26.43 1110 ASP L CA 1
ATOM 17526 C C . ASP F 3 540 ? 57.179 43.605 28.166 1.00 25.72 1110 ASP L C 1
ATOM 17527 O O . ASP F 3 540 ? 57.098 43.488 29.399 1.00 26.10 1110 ASP L O 1
ATOM 17532 N N . GLY F 3 541 ? 56.874 42.626 27.317 1.00 24.73 1111 GLY L N 1
ATOM 17533 C CA . GLY F 3 541 ? 56.416 41.314 27.763 1.00 23.11 1111 GLY L CA 1
ATOM 17534 C C . GLY F 3 541 ? 57.533 40.392 28.221 1.00 21.92 1111 GLY L C 1
ATOM 17535 O O . GLY F 3 541 ? 58.705 40.766 28.267 1.00 22.29 1111 GLY L O 1
ATOM 17536 N N . SER F 3 542 ? 57.152 39.173 28.577 1.00 20.09 1112 SER L N 1
ATOM 17537 C CA . SER F 3 542 ? 58.096 38.189 29.070 1.00 18.65 1112 SER L CA 1
ATOM 17538 C C . SER F 3 542 ? 58.351 37.108 28.023 1.00 17.53 1112 SER L C 1
ATOM 17539 O O . SER F 3 542 ? 57.571 36.939 27.081 1.00 17.42 1112 SER L O 1
ATOM 17542 N N . TRP F 3 543 ? 59.456 36.389 28.200 1.00 16.13 1113 TRP L N 1
ATOM 17543 C CA . TRP F 3 543 ? 59.736 35.182 27.433 1.00 14.42 1113 TRP L CA 1
ATOM 17544 C C . TRP F 3 543 ? 58.490 34.292 27.317 1.00 13.76 1113 TRP L C 1
ATOM 17545 O O . TRP F 3 543 ? 58.112 33.879 26.223 1.00 12.73 1113 TRP L O 1
ATOM 17556 N N . GLU F 3 544 ? 57.850 34.016 28.450 1.00 13.77 1114 GLU L N 1
ATOM 17557 C CA . GLU F 3 544 ? 56.672 33.147 28.504 1.00 14.53 1114 GLU L CA 1
ATOM 17558 C C . GLU F 3 544 ? 55.531 33.657 27.623 1.00 14.22 1114 GLU L C 1
ATOM 17559 O O . GLU F 3 544 ? 54.867 32.863 26.942 1.00 14.57 1114 GLU L O 1
ATOM 17565 N N . ASP F 3 545 ? 55.328 34.979 27.638 1.00 14.20 1115 ASP L N 1
ATOM 17566 C CA . ASP F 3 545 ? 54.305 35.648 26.828 1.00 14.40 1115 ASP L CA 1
ATOM 17567 C C . ASP F 3 545 ? 54.618 35.472 25.351 1.00 13.00 1115 ASP L C 1
ATOM 17568 O O . ASP F 3 545 ? 53.736 35.188 24.552 1.00 12.76 1115 ASP L O 1
ATOM 17573 N N . TRP F 3 546 ? 55.884 35.651 24.992 1.00 12.38 1116 TRP L N 1
ATOM 17574 C CA . TRP F 3 546 ? 56.277 35.552 23.579 1.00 11.91 1116 TRP L CA 1
ATOM 17575 C C . TRP F 3 546 ? 56.111 34.130 23.050 1.00 11.80 1116 TRP L C 1
ATOM 17576 O O . TRP F 3 546 ? 55.651 33.933 21.932 1.00 11.87 1116 TRP L O 1
ATOM 17587 N N . VAL F 3 547 ? 56.492 33.150 23.866 1.00 10.98 1117 VAL L N 1
ATOM 17588 C CA . VAL F 3 547 ? 56.386 31.737 23.501 1.00 10.67 1117 VAL L CA 1
ATOM 17589 C C . VAL F 3 547 ? 54.924 31.349 23.279 1.00 10.74 1117 VAL L C 1
ATOM 17590 O O . VAL F 3 547 ? 54.592 30.720 22.266 1.00 10.58 1117 VAL L O 1
ATOM 17594 N N . MET F 3 548 ? 54.054 31.742 24.214 1.00 11.38 1118 MET L N 1
ATOM 17595 C CA . MET F 3 548 ? 52.630 31.431 24.066 1.00 11.74 1118 MET L CA 1
ATOM 17596 C C . MET F 3 548 ? 52.014 32.106 22.824 1.00 11.38 1118 MET L C 1
ATOM 17597 O O . MET F 3 548 ? 51.191 31.496 22.125 1.00 10.44 1118 MET L O 1
ATOM 17602 N N . ALA F 3 549 ? 52.397 33.356 22.560 1.00 10.80 1119 ALA L N 1
ATOM 17603 C CA . ALA F 3 549 ? 51.915 34.062 21.378 1.00 11.05 1119 ALA L CA 1
ATOM 17604 C C . ALA F 3 549 ? 52.344 33.350 20.098 1.00 10.53 1119 ALA L C 1
ATOM 17605 O O . ALA F 3 549 ? 51.561 33.225 19.163 1.00 10.98 1119 ALA L O 1
ATOM 17607 N N . ALA F 3 550 ? 53.587 32.883 20.076 1.00 10.33 1120 ALA L N 1
ATOM 17608 C CA . ALA F 3 550 ? 54.101 32.130 18.942 1.00 9.87 1120 ALA L CA 1
ATOM 17609 C C . ALA F 3 550 ? 53.313 30.846 18.757 1.00 9.60 1120 ALA L C 1
ATOM 17610 O O . ALA F 3 550 ? 52.917 30.517 17.637 1.00 9.60 1120 ALA L O 1
ATOM 17612 N N . TYR F 3 551 ? 53.102 30.122 19.856 1.00 9.22 1121 TYR L N 1
ATOM 17613 C CA . TYR F 3 551 ? 52.320 28.885 19.813 1.00 9.50 1121 TYR L CA 1
ATOM 17614 C C . TYR F 3 551 ? 50.918 29.151 19.237 1.00 9.90 1121 TYR L C 1
ATOM 17615 O O . TYR F 3 551 ? 50.437 28.417 18.365 1.00 10.94 1121 TYR L O 1
ATOM 17624 N N . GLN F 3 552 ? 50.269 30.205 19.723 1.00 11.06 1122 GLN L N 1
ATOM 17625 C CA . GLN F 3 552 ? 48.899 30.493 19.300 1.00 12.37 1122 GLN L CA 1
ATOM 17626 C C . GLN F 3 552 ? 48.811 31.029 17.869 1.00 12.18 1122 GLN L C 1
ATOM 17627 O O . GLN F 3 552 ? 47.735 31.020 17.261 1.00 11.89 1122 GLN L O 1
ATOM 17633 N N . ASP F 3 553 ? 49.943 31.505 17.345 1.00 11.51 1123 ASP L N 1
ATOM 17634 C CA . ASP F 3 553 ? 50.045 31.881 15.927 1.00 11.45 1123 ASP L CA 1
ATOM 17635 C C . ASP F 3 553 ? 50.533 30.722 15.052 1.00 10.86 1123 ASP L C 1
ATOM 17636 O O . ASP F 3 553 ? 50.789 30.893 13.851 1.00 10.56 1123 ASP L O 1
ATOM 17641 N N . ARG F 3 554 ? 50.639 29.537 15.656 1.00 9.81 1124 ARG L N 1
ATOM 17642 C CA . ARG F 3 554 ? 51.032 28.312 14.940 1.00 9.77 1124 ARG L CA 1
ATOM 17643 C C . ARG F 3 554 ? 52.416 28.444 14.291 1.00 9.58 1124 ARG L C 1
ATOM 17644 O O . ARG F 3 554 ? 52.621 28.128 13.107 1.00 9.47 1124 ARG L O 1
ATOM 17652 N N . VAL F 3 555 ? 53.341 28.970 15.081 1.00 10.04 1125 VAL L N 1
ATOM 17653 C CA . VAL F 3 555 ? 54.760 28.987 14.759 1.00 10.45 1125 VAL L CA 1
ATOM 17654 C C . VAL F 3 555 ? 55.396 27.846 15.548 1.00 10.23 1125 VAL L C 1
ATOM 17655 O O . VAL F 3 555 ? 55.163 27.702 16.751 1.00 10.36 1125 VAL L O 1
ATOM 17659 N N . SER F 3 556 ? 56.177 27.024 14.855 1.00 10.62 1126 SER L N 1
ATOM 17660 C CA . SER F 3 556 ? 56.797 25.851 15.465 1.00 10.72 1126 SER L CA 1
ATOM 17661 C C . SER F 3 556 ? 57.864 26.260 16.458 1.00 11.05 1126 SER L C 1
ATOM 17662 O O . SER F 3 556 ? 58.700 27.108 16.151 1.00 11.44 1126 SER L O 1
ATOM 17665 N N . LEU F 3 557 ? 57.827 25.641 17.638 1.00 10.81 1127 LEU L N 1
ATOM 17666 C CA . LEU F 3 557 ? 58.791 25.899 18.693 1.00 10.80 1127 LEU L CA 1
ATOM 17667 C C . LEU F 3 557 ? 59.724 24.696 18.846 1.00 10.29 1127 LEU L C 1
ATOM 17668 O O . LEU F 3 557 ? 60.235 24.435 19.921 1.00 10.57 1127 LEU L O 1
ATOM 17673 N N . SER F 3 558 ? 59.926 23.961 17.761 1.00 9.89 1128 SER L N 1
ATOM 17674 C CA . SER F 3 558 ? 60.850 22.825 17.776 1.00 10.30 1128 SER L CA 1
ATOM 17675 C C . SER F 3 558 ? 61.794 22.958 16.604 1.00 10.79 1128 SER L C 1
ATOM 17676 O O . SER F 3 558 ? 61.373 23.245 15.485 1.00 11.12 1128 SER L O 1
ATOM 17679 N N . THR F 3 559 ? 63.080 22.745 16.861 1.00 12.11 1129 THR L N 1
ATOM 17680 C CA . THR F 3 559 ? 64.055 22.822 15.787 1.00 12.70 1129 THR L CA 1
ATOM 17681 C C . THR F 3 559 ? 65.267 21.940 16.034 1.00 12.24 1129 THR L C 1
ATOM 17682 O O . THR F 3 559 ? 65.616 21.648 17.182 1.00 11.52 1129 THR L O 1
ATOM 17686 N N . THR F 3 560 ? 65.890 21.538 14.932 1.00 12.74 1130 THR L N 1
ATOM 17687 C CA . THR F 3 560 ? 67.200 20.907 14.969 1.00 12.33 1130 THR L CA 1
ATOM 17688 C C . THR F 3 560 ? 68.284 21.966 14.843 1.00 12.19 1130 THR L C 1
ATOM 17689 O O . THR F 3 560 ? 68.024 23.094 14.418 1.00 13.29 1130 THR L O 1
ATOM 17693 N N . GLY F 3 561 ? 69.503 21.590 15.217 1.00 10.90 1131 GLY L N 1
ATOM 17694 C CA . GLY F 3 561 ? 70.703 22.392 14.961 1.00 10.96 1131 GLY L CA 1
ATOM 17695 C C . GLY F 3 561 ? 71.734 21.378 14.514 1.00 10.82 1131 GLY L C 1
ATOM 17696 O O . GLY F 3 561 ? 71.658 20.212 14.905 1.00 11.13 1131 GLY L O 1
ATOM 17697 N N . PHE F 3 562 ? 72.696 21.808 13.700 1.00 10.56 1132 PHE L N 1
ATOM 17698 C CA . PHE F 3 562 ? 73.711 20.892 13.183 1.00 10.81 1132 PHE L CA 1
ATOM 17699 C C . PHE F 3 562 ? 75.007 21.658 12.968 1.00 11.26 1132 PHE L C 1
ATOM 17700 O O . PHE F 3 562 ? 74.976 22.859 12.688 1.00 12.47 1132 PHE L O 1
ATOM 17708 N N . TYR F 3 563 ? 76.133 20.972 13.157 1.00 11.20 1133 TYR L N 1
ATOM 17709 C CA . TYR F 3 563 ? 77.454 21.560 12.921 1.00 11.07 1133 TYR L CA 1
ATOM 17710 C C . TYR F 3 563 ? 78.375 20.535 12.291 1.00 11.09 1133 TYR L C 1
ATOM 17711 O O . TYR F 3 563 ? 78.403 19.375 12.711 1.00 11.35 1133 TYR L O 1
ATOM 17720 N N . ARG F 3 564 ? 79.127 20.985 11.284 1.00 11.24 1134 ARG L N 1
ATOM 17721 C CA . ARG F 3 564 ? 80.115 20.178 10.571 1.00 11.58 1134 ARG L CA 1
ATOM 17722 C C . ARG F 3 564 ? 81.421 20.982 10.629 1.00 11.63 1134 ARG L C 1
ATOM 17723 O O . ARG F 3 564 ? 81.482 22.093 10.102 1.00 12.19 1134 ARG L O 1
ATOM 17731 N N . THR F 3 565 ? 82.446 20.442 11.288 1.00 11.28 1135 THR L N 1
ATOM 17732 C CA . THR F 3 565 ? 83.706 21.184 11.474 1.00 11.85 1135 THR L CA 1
ATOM 17733 C C . THR F 3 565 ? 84.325 21.407 10.095 1.00 11.91 1135 THR L C 1
ATOM 17734 O O . THR F 3 565 ? 84.527 20.449 9.352 1.00 11.38 1135 THR L O 1
ATOM 17738 N N . PRO F 3 566 ? 84.611 22.677 9.743 1.00 12.69 1136 PRO L N 1
ATOM 17739 C CA . PRO F 3 566 ? 85.096 22.940 8.397 1.00 13.43 1136 PRO L CA 1
ATOM 17740 C C . PRO F 3 566 ? 86.583 22.626 8.183 1.00 14.07 1136 PRO L C 1
ATOM 17741 O O . PRO F 3 566 ? 87.369 22.596 9.146 1.00 13.90 1136 PRO L O 1
ATOM 17745 N N . ASN F 3 567 ? 86.926 22.402 6.914 1.00 14.46 1137 ASN L N 1
ATOM 17746 C CA . ASN F 3 567 ? 88.309 22.321 6.437 1.00 15.03 1137 ASN L CA 1
ATOM 17747 C C . ASN F 3 567 ? 89.179 21.292 7.144 1.00 15.05 1137 ASN L C 1
ATOM 1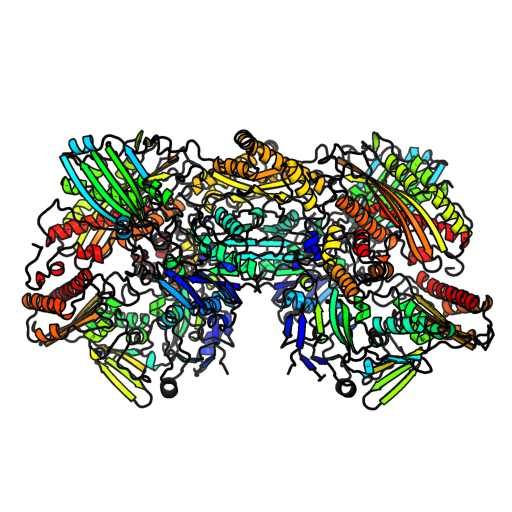7748 O O . ASN F 3 567 ? 90.338 21.560 7.476 1.00 15.97 1137 ASN L O 1
ATOM 17753 N N . LEU F 3 568 ? 88.611 20.111 7.354 1.00 14.43 1138 LEU L N 1
ATOM 17754 C CA . LEU F 3 568 ? 89.355 18.966 7.860 1.00 14.73 1138 LEU L CA 1
ATOM 17755 C C . LEU F 3 568 ? 89.525 17.931 6.765 1.00 14.98 1138 LEU L C 1
ATOM 17756 O O . LEU F 3 568 ? 88.581 17.634 6.021 1.00 15.75 1138 LEU L O 1
ATOM 17761 N N . GLY F 3 569 ? 90.723 17.363 6.663 1.00 15.28 1139 GLY L N 1
ATOM 17762 C CA . GLY F 3 569 ? 90.952 16.270 5.730 1.00 15.92 1139 GLY L CA 1
ATOM 17763 C C . GLY F 3 569 ? 92.416 16.070 5.411 1.00 16.87 1139 GLY L C 1
ATOM 17764 O O . GLY F 3 569 ? 92.880 16.445 4.325 1.00 17.35 1139 GLY L O 1
ATOM 17765 N N . TYR F 3 570 ? 93.134 15.491 6.369 1.00 17.05 1140 TYR L N 1
ATOM 17766 C CA . TYR F 3 570 ? 94.550 15.177 6.195 1.00 17.78 1140 TYR L CA 1
ATOM 17767 C C . TYR F 3 570 ? 94.704 13.953 5.325 1.00 18.81 1140 TYR L C 1
ATOM 17768 O O . TYR F 3 570 ? 93.955 12.982 5.462 1.00 18.90 1140 TYR L O 1
ATOM 17777 N N . SER F 3 571 ? 95.685 14.003 4.432 1.00 20.68 1141 SER L N 1
ATOM 17778 C CA . SER F 3 571 ? 96.005 12.861 3.590 1.00 22.52 1141 SER L CA 1
ATOM 17779 C C . SER F 3 571 ? 97.405 12.345 3.891 1.00 23.59 1141 SER L C 1
ATOM 17780 O O . SER F 3 571 ? 98.371 13.102 3.826 1.00 23.98 1141 SER L O 1
ATOM 17783 N N . PHE F 3 572 ? 97.500 11.057 4.212 1.00 25.11 1142 PHE L N 1
ATOM 17784 C CA . PHE F 3 572 ? 98.793 10.403 4.446 1.00 26.41 1142 PHE L CA 1
ATOM 17785 C C . PHE F 3 572 ? 99.606 10.242 3.165 1.00 27.38 1142 PHE L C 1
ATOM 17786 O O . PHE F 3 572 ? 100.838 10.137 3.216 1.00 27.91 1142 PHE L O 1
ATOM 17794 N N . GLU F 3 573 ? 98.923 10.238 2.022 1.00 28.36 1143 GLU L N 1
ATOM 17795 C CA . GLU F 3 573 ? 99.599 10.080 0.733 1.00 29.17 1143 GLU L CA 1
ATOM 17796 C C . GLU F 3 573 ? 100.022 11.400 0.061 1.00 28.49 1143 GLU L C 1
ATOM 17797 O O . GLU F 3 573 ? 100.605 11.386 -1.025 1.00 29.16 1143 GLU L O 1
ATOM 17803 N N . THR F 3 574 ? 99.749 12.529 0.712 1.00 27.68 1144 THR L N 1
ATOM 17804 C CA . THR F 3 574 ? 100.249 13.832 0.258 1.00 26.48 1144 THR L CA 1
ATOM 17805 C C . THR F 3 574 ? 100.908 14.625 1.400 1.00 25.22 1144 THR L C 1
ATOM 17806 O O . THR F 3 574 ? 101.516 15.673 1.161 1.00 25.43 1144 THR L O 1
ATOM 17810 N N . ASN F 3 575 ? 100.770 14.123 2.630 1.00 23.40 1145 ASN L N 1
ATOM 17811 C CA . ASN F 3 575 ? 101.169 14.842 3.851 1.00 21.74 1145 ASN L CA 1
ATOM 17812 C C . ASN F 3 575 ? 100.697 16.298 3.861 1.00 21.03 1145 ASN L C 1
ATOM 17813 O O . ASN F 3 575 ? 101.487 17.222 4.049 1.00 20.67 1145 ASN L O 1
ATOM 17818 N N . SER F 3 576 ? 99.397 16.490 3.632 1.00 19.96 1146 SER L N 1
ATOM 17819 C CA . SER F 3 576 ? 98.796 17.820 3.606 1.00 19.81 1146 SER L CA 1
ATOM 17820 C C . SER F 3 576 ? 97.309 17.724 3.934 1.00 18.58 1146 SER L C 1
ATOM 17821 O O . SER F 3 576 ? 96.738 16.627 3.938 1.00 18.46 1146 SER L O 1
ATOM 17824 N N . GLY F 3 577 ? 96.694 18.880 4.176 1.00 18.35 1147 GLY L N 1
ATOM 17825 C CA . GLY F 3 577 ? 95.306 18.943 4.619 1.00 17.40 1147 GLY L CA 1
ATOM 17826 C C . GLY F 3 577 ? 95.267 18.971 6.133 1.00 17.03 1147 GLY L C 1
ATOM 17827 O O . GLY F 3 577 ? 96.022 18.250 6.793 1.00 17.18 1147 GLY L O 1
ATOM 17828 N N . ASN F 3 578 ? 94.407 19.819 6.688 1.00 15.85 1148 ASN L N 1
ATOM 17829 C CA . ASN F 3 578 ? 94.291 19.934 8.145 1.00 15.33 1148 ASN L CA 1
ATOM 17830 C C . ASN F 3 578 ? 93.852 18.625 8.786 1.00 14.57 1148 ASN L C 1
ATOM 17831 O O . ASN F 3 578 ? 92.798 18.091 8.442 1.00 14.23 1148 ASN L O 1
ATOM 17836 N N . ALA F 3 579 ? 94.649 18.127 9.728 1.00 13.52 1149 ALA L N 1
ATOM 17837 C CA . ALA F 3 579 ? 94.243 16.993 10.551 1.00 13.66 1149 ALA L CA 1
ATOM 17838 C C . ALA F 3 579 ? 93.375 17.443 11.724 1.00 13.16 1149 ALA L C 1
ATOM 17839 O O . ALA F 3 579 ? 92.509 16.697 12.171 1.00 13.93 1149 ALA L O 1
ATOM 17841 N N . PHE F 3 580 ? 93.611 18.662 12.207 1.00 13.00 1150 PHE L N 1
ATOM 17842 C CA . PHE F 3 580 ? 92.935 19.183 13.393 1.00 12.67 1150 PHE L CA 1
ATOM 17843 C C . PHE F 3 580 ? 92.386 20.572 13.133 1.00 12.72 1150 PHE L C 1
ATOM 17844 O O . PHE F 3 580 ? 92.813 21.241 12.191 1.00 12.82 1150 PHE L O 1
ATOM 17852 N N . HIS F 3 581 ? 91.421 20.997 13.944 1.00 12.29 1151 HIS L N 1
ATOM 17853 C CA . HIS F 3 581 ? 90.842 22.331 13.800 1.00 12.52 1151 HIS L CA 1
ATOM 17854 C C . HIS F 3 581 ? 91.738 23.391 14.453 1.00 12.67 1151 HIS L C 1
ATOM 17855 O O . HIS F 3 581 ? 91.877 24.517 13.951 1.00 12.72 1151 HIS L O 1
ATOM 17862 N N . TYR F 3 582 ? 92.323 23.021 15.591 1.00 11.73 1152 TYR L N 1
ATOM 17863 C CA . TYR F 3 582 ? 93.284 23.832 16.330 1.00 11.73 1152 TYR L CA 1
ATOM 17864 C C . TYR F 3 582 ? 93.929 22.904 17.363 1.00 11.57 1152 TYR L C 1
ATOM 17865 O O . TYR F 3 582 ? 93.631 21.706 17.402 1.00 10.73 1152 TYR L O 1
ATOM 17874 N N . PHE F 3 583 ? 94.792 23.463 18.207 1.00 11.56 1153 PHE L N 1
ATOM 17875 C CA . PHE F 3 583 ? 95.464 22.696 19.239 1.00 11.43 1153 PHE L CA 1
ATOM 17876 C C . PHE F 3 583 ? 95.228 23.350 20.586 1.00 11.39 1153 PHE L C 1
ATOM 17877 O O . PHE F 3 583 ? 95.113 24.579 20.674 1.00 11.42 1153 PHE L O 1
ATOM 17885 N N . THR F 3 584 ? 95.123 22.521 21.621 1.00 11.36 1154 THR L N 1
ATOM 17886 C CA . THR F 3 584 ? 95.083 22.986 23.006 1.00 12.07 1154 THR L CA 1
ATOM 17887 C C . THR F 3 584 ? 96.494 22.802 23.589 1.00 12.65 1154 THR L C 1
ATOM 17888 O O . THR F 3 584 ? 97.154 21.801 23.299 1.00 12.93 1154 THR L O 1
ATOM 17892 N N . TYR F 3 585 ? 96.929 23.749 24.421 1.00 12.87 1155 TYR L N 1
ATOM 17893 C CA . TYR F 3 585 ? 98.330 23.815 24.865 1.00 12.82 1155 TYR L CA 1
ATOM 17894 C C . TYR F 3 585 ? 98.406 23.917 26.365 1.00 12.82 1155 TYR L C 1
ATOM 17895 O O . TYR F 3 585 ? 97.479 24.400 26.996 1.00 13.27 1155 TYR L O 1
ATOM 17904 N N . GLY F 3 586 ? 99.526 23.485 26.939 1.00 12.21 1156 GLY L N 1
ATOM 17905 C CA . GLY F 3 586 ? 99.733 23.614 28.377 1.00 11.92 1156 GLY L CA 1
ATOM 17906 C C . GLY F 3 586 ? 101.153 23.292 28.789 1.00 12.15 1156 GLY L C 1
ATOM 17907 O O . GLY F 3 586 ? 101.908 22.697 28.027 1.00 12.00 1156 GLY L O 1
ATOM 17908 N N . VAL F 3 587 ? 101.499 23.667 30.019 1.00 12.19 1157 VAL L N 1
ATOM 17909 C CA . VAL F 3 587 ? 102.831 23.407 30.571 1.00 12.39 1157 VAL L CA 1
ATOM 17910 C C . VAL F 3 587 ? 102.670 23.008 32.038 1.00 12.35 1157 VAL L C 1
ATOM 17911 O O . VAL F 3 587 ? 101.842 23.576 32.748 1.00 13.02 1157 VAL L O 1
ATOM 17915 N N . ALA F 3 588 ? 103.437 22.008 32.465 1.00 12.81 1158 ALA L N 1
ATOM 17916 C CA . ALA F 3 588 ? 103.426 21.557 33.857 1.00 13.84 1158 ALA L CA 1
ATOM 17917 C C . ALA F 3 588 ? 104.838 21.415 34.390 1.00 14.67 1158 ALA L C 1
ATOM 17918 O O . ALA F 3 588 ? 105.721 20.922 33.698 1.00 15.25 1158 ALA L O 1
ATOM 17920 N N . CYS F 3 589 ? 105.023 21.859 35.626 1.00 16.13 1159 CYS L N 1
ATOM 17921 C CA . CYS F 3 589 ? 106.275 21.700 36.338 1.00 16.42 1159 CYS L CA 1
ATOM 17922 C C . CYS F 3 589 ? 105.972 20.927 37.610 1.00 16.12 1159 CYS L C 1
ATOM 17923 O O . CYS F 3 589 ? 105.132 21.350 38.398 1.00 15.93 1159 CYS L O 1
ATOM 17926 N N . SER F 3 590 ? 106.643 19.792 37.799 1.00 15.88 1160 SER L N 1
ATOM 17927 C CA . SER F 3 590 ? 106.472 18.977 38.997 1.00 15.61 1160 SER L CA 1
ATOM 17928 C C . SER F 3 590 ? 107.793 18.699 39.710 1.00 15.66 1160 SER L C 1
ATOM 17929 O O . SER F 3 590 ? 108.850 18.560 39.082 1.00 15.26 1160 SER L O 1
ATOM 17932 N N . GLU F 3 591 ? 107.699 18.621 41.031 1.00 15.78 1161 GLU L N 1
ATOM 17933 C CA . GLU F 3 591 ? 108.836 18.344 41.891 1.00 16.37 1161 GLU L CA 1
ATOM 17934 C C . GLU F 3 591 ? 108.520 17.098 42.697 1.00 16.03 1161 GLU L C 1
ATOM 17935 O O . GLU F 3 591 ? 107.416 16.966 43.226 1.00 16.07 1161 GLU L O 1
ATOM 17941 N N . VAL F 3 592 ? 109.490 16.192 42.788 1.00 15.58 1162 VAL L N 1
ATOM 17942 C CA . VAL F 3 592 ? 109.343 14.965 43.561 1.00 15.93 1162 VAL L CA 1
ATOM 17943 C C . VAL F 3 592 ? 110.518 14.760 44.514 1.00 16.22 1162 VAL L C 1
ATOM 17944 O O . VAL F 3 592 ? 111.582 15.360 44.335 1.00 16.34 1162 VAL L O 1
ATOM 17948 N N . GLU F 3 593 ? 110.304 13.904 45.507 1.00 16.36 1163 GLU L N 1
ATOM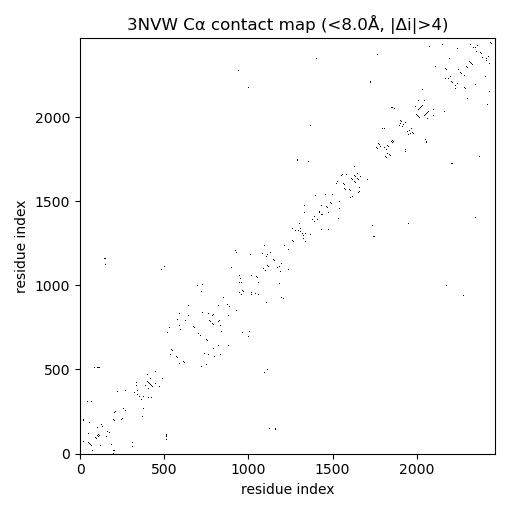 17949 C CA . GLU F 3 593 ? 111.376 13.393 46.360 1.00 17.42 1163 GLU L CA 1
ATOM 17950 C C . GLU F 3 593 ? 111.297 11.882 46.351 1.00 17.05 1163 GLU L C 1
ATOM 17951 O O . GLU F 3 593 ? 110.256 11.323 46.690 1.00 17.17 1163 GLU L O 1
ATOM 17957 N N . ILE F 3 594 ? 112.385 11.216 45.968 1.00 16.82 1164 ILE L N 1
ATOM 17958 C CA . ILE F 3 594 ? 112.412 9.754 45.999 1.00 16.80 1164 ILE L CA 1
ATOM 17959 C C . ILE F 3 594 ? 113.144 9.226 47.229 1.00 17.12 1164 ILE L C 1
ATOM 17960 O O . ILE F 3 594 ? 114.060 9.878 47.750 1.00 17.34 1164 ILE L O 1
ATOM 17965 N N . ASP F 3 595 ? 112.712 8.057 47.698 1.00 17.47 1165 ASP L N 1
ATOM 17966 C CA . ASP F 3 595 ? 113.445 7.308 48.701 1.00 17.54 1165 ASP L CA 1
ATOM 17967 C C . ASP F 3 595 ? 114.283 6.296 47.934 1.00 17.38 1165 ASP L C 1
ATOM 17968 O O . ASP F 3 595 ? 113.753 5.312 47.424 1.00 17.44 1165 ASP L O 1
ATOM 17973 N N . CYS F 3 596 ? 115.588 6.552 47.858 1.00 17.33 1166 CYS L N 1
ATOM 17974 C CA . CYS F 3 596 ? 116.490 5.720 47.067 1.00 17.67 1166 CYS L CA 1
ATOM 17975 C C . CYS F 3 596 ? 116.621 4.304 47.616 1.00 17.32 1166 CYS L C 1
ATOM 17976 O O . CYS F 3 596 ? 117.099 3.413 46.910 1.00 17.88 1166 CYS L O 1
ATOM 17979 N N . LEU F 3 597 ? 116.220 4.106 48.873 1.00 16.68 1167 LEU L N 1
ATOM 17980 C CA . LEU F 3 597 ? 116.311 2.795 49.516 1.00 16.19 1167 LEU L CA 1
ATOM 17981 C C . LEU F 3 597 ? 115.065 1.927 49.338 1.00 16.06 1167 LEU L C 1
ATOM 17982 O O . LEU F 3 597 ? 115.126 0.703 49.487 1.00 15.95 1167 LEU L O 1
ATOM 17987 N N . THR F 3 598 ? 113.933 2.551 49.008 1.00 16.01 1168 THR L N 1
ATOM 17988 C CA . THR F 3 598 ? 112.669 1.806 48.885 1.00 16.23 1168 THR L CA 1
ATOM 17989 C C . THR F 3 598 ? 112.001 1.945 47.510 1.00 15.94 1168 THR L C 1
ATOM 17990 O O . THR F 3 598 ? 111.185 1.104 47.119 1.00 16.12 1168 THR L O 1
ATOM 17994 N N . GLY F 3 599 ? 112.315 3.019 46.798 1.00 16.02 1169 GLY L N 1
ATOM 17995 C CA . GLY F 3 599 ? 111.664 3.293 45.517 1.00 16.26 1169 GLY L CA 1
ATOM 17996 C C . GLY F 3 599 ? 110.359 4.062 45.639 1.00 16.73 1169 GLY L C 1
ATOM 17997 O O . GLY F 3 599 ? 109.775 4.463 44.624 1.00 16.95 1169 GLY L O 1
ATOM 17998 N N . ASP F 3 600 ? 109.900 4.286 46.872 1.00 16.53 1170 ASP L N 1
ATOM 17999 C CA . ASP F 3 600 ? 108.721 5.133 47.104 1.00 17.00 1170 ASP L CA 1
ATOM 18000 C C . ASP F 3 600 ? 109.089 6.586 46.822 1.00 16.80 1170 ASP L C 1
ATOM 18001 O O . ASP F 3 600 ? 110.273 6.938 46.738 1.00 16.02 1170 ASP L O 1
ATOM 18006 N N . HIS F 3 601 ? 108.082 7.437 46.651 1.00 16.76 1171 HIS L N 1
ATOM 18007 C CA . HIS F 3 601 ? 108.344 8.847 46.413 1.00 16.80 1171 HIS L CA 1
ATOM 18008 C C . HIS F 3 601 ? 107.182 9.724 46.852 1.00 16.99 1171 HIS L C 1
ATOM 18009 O O . HIS F 3 601 ? 106.046 9.254 46.991 1.00 17.96 1171 HIS L O 1
ATOM 18016 N N . LYS F 3 602 ? 107.498 10.995 47.064 1.00 17.08 1172 LYS L N 1
ATOM 18017 C CA . LYS F 3 602 ? 106.528 12.035 47.393 1.00 17.00 1172 LYS L CA 1
ATOM 18018 C C . LYS F 3 602 ? 106.383 12.953 46.202 1.00 16.33 1172 LYS L C 1
ATOM 18019 O O . LYS F 3 602 ? 107.381 13.394 45.627 1.00 15.76 1172 LYS L O 1
ATOM 18025 N N . ASN F 3 603 ? 105.136 13.238 45.835 1.00 15.86 1173 ASN L N 1
ATOM 18026 C CA . ASN F 3 603 ? 104.840 14.291 44.885 1.00 15.66 1173 ASN L CA 1
ATOM 18027 C C . ASN F 3 603 ? 104.730 15.596 45.668 1.00 15.82 1173 ASN L C 1
ATOM 18028 O O . ASN F 3 603 ? 103.744 15.825 46.374 1.00 15.96 1173 ASN L O 1
ATOM 18033 N N . LEU F 3 604 ? 105.764 16.430 45.571 1.00 15.54 1174 LEU L N 1
ATOM 18034 C CA . LEU F 3 604 ? 105.876 17.605 46.438 1.00 15.74 1174 LEU L CA 1
ATOM 18035 C C . LEU F 3 604 ? 105.042 18.787 45.971 1.00 15.57 1174 LEU L C 1
ATOM 18036 O O . LEU F 3 604 ? 104.342 19.419 46.767 1.00 16.04 1174 LEU L O 1
ATOM 18041 N N . ARG F 3 605 ? 105.142 19.106 44.687 1.00 15.18 1175 ARG L N 1
ATOM 18042 C CA . ARG F 3 605 ? 104.467 20.267 44.139 1.00 14.85 1175 ARG L CA 1
ATOM 18043 C C . ARG F 3 605 ? 104.347 20.120 42.641 1.00 14.81 1175 ARG L C 1
ATOM 18044 O O . ARG F 3 605 ? 105.248 19.590 41.993 1.00 14.80 1175 ARG L O 1
ATOM 18052 N N . THR F 3 606 ? 103.220 20.590 42.111 1.00 14.42 1176 THR L N 1
ATOM 18053 C CA . THR F 3 606 ? 102.968 20.642 40.684 1.00 14.08 1176 THR L CA 1
ATOM 18054 C C . THR F 3 606 ? 102.299 21.967 40.347 1.00 14.35 1176 THR L C 1
ATOM 18055 O O . THR F 3 606 ? 101.322 22.352 40.993 1.00 14.13 1176 THR L O 1
ATOM 18059 N N . ASP F 3 607 ? 102.836 22.655 39.342 1.00 14.61 1177 ASP L N 1
ATOM 18060 C CA . ASP F 3 607 ? 102.241 23.884 38.804 1.00 14.75 1177 ASP L CA 1
ATOM 18061 C C . ASP F 3 607 ? 101.872 23.674 37.333 1.00 14.55 1177 ASP L C 1
ATOM 18062 O O . ASP F 3 607 ? 102.705 23.244 36.535 1.00 14.85 1177 ASP L O 1
ATOM 18067 N N . ILE F 3 608 ? 100.621 23.977 36.983 1.00 13.29 1178 ILE L N 1
ATOM 18068 C CA . ILE F 3 608 ? 100.152 23.842 35.600 1.00 13.64 1178 ILE L CA 1
ATOM 18069 C C . ILE F 3 608 ? 99.630 25.174 35.073 1.00 13.48 1178 ILE L C 1
ATOM 18070 O O . ILE F 3 608 ? 98.928 25.898 35.776 1.00 14.33 1178 ILE L O 1
ATOM 18075 N N . VAL F 3 609 ? 99.967 25.482 33.825 1.00 13.59 1179 VAL L N 1
ATOM 18076 C CA . VAL F 3 609 ? 99.364 26.598 33.118 1.00 14.23 1179 VAL L CA 1
ATOM 18077 C C . VAL F 3 609 ? 98.814 26.040 31.818 1.00 14.21 1179 VAL L C 1
ATOM 18078 O O . VAL F 3 609 ? 99.569 25.512 31.006 1.00 14.19 1179 VAL L O 1
ATOM 18082 N N . MET F 3 610 ? 97.496 26.140 31.651 1.00 14.16 1180 MET L N 1
ATOM 18083 C CA . MET F 3 610 ? 96.799 25.507 30.528 1.00 13.98 1180 MET L CA 1
ATOM 18084 C C . MET F 3 610 ? 96.079 26.557 29.694 1.00 13.79 1180 MET L C 1
ATOM 18085 O O . MET F 3 610 ? 95.377 27.417 30.234 1.00 14.40 1180 MET L O 1
ATOM 18090 N N . ASP F 3 611 ? 96.244 26.477 28.380 1.00 13.71 1181 ASP L N 1
ATOM 18091 C CA . ASP F 3 611 ? 95.531 27.351 27.475 1.00 14.33 1181 ASP L CA 1
ATOM 18092 C C . ASP F 3 611 ? 94.257 26.632 27.082 1.00 14.14 1181 ASP L C 1
ATOM 18093 O O . ASP F 3 611 ? 94.290 25.680 26.308 1.00 14.63 1181 ASP L O 1
ATOM 18098 N N . VAL F 3 612 ? 93.140 27.077 27.637 1.00 13.32 1182 VAL L N 1
ATOM 18099 C CA . VAL F 3 612 ? 91.831 26.555 27.230 1.00 13.62 1182 VAL L CA 1
ATOM 18100 C C . VAL F 3 612 ? 90.988 27.652 26.552 1.00 13.45 1182 VAL L C 1
ATOM 18101 O O . VAL F 3 612 ? 89.761 27.616 26.600 1.00 13.22 1182 VAL L O 1
ATOM 18105 N N . GLY F 3 613 ? 91.651 28.612 25.907 1.00 13.68 1183 GLY L N 1
ATOM 18106 C CA . GLY F 3 613 ? 90.951 29.755 25.302 1.00 13.50 1183 GLY L CA 1
ATOM 18107 C C . GLY F 3 613 ? 90.166 30.507 26.368 1.00 13.42 1183 GLY L C 1
ATOM 18108 O O . GLY F 3 613 ? 90.586 30.573 27.520 1.00 14.24 1183 GLY L O 1
ATOM 18109 N N . SER F 3 614 ? 89.024 31.067 25.993 1.00 12.86 1184 SER L N 1
ATOM 18110 C CA . SER F 3 614 ? 88.146 31.703 26.967 1.00 13.05 1184 SER L CA 1
ATOM 18111 C C . SER F 3 614 ? 87.190 30.645 27.478 1.00 12.68 1184 SER L C 1
ATOM 18112 O O . SER F 3 614 ? 86.261 30.247 26.766 1.00 12.93 1184 SER L O 1
ATOM 18115 N N . SER F 3 615 ? 87.431 30.193 28.705 1.00 12.65 1185 SER L N 1
ATOM 18116 C CA . SER F 3 615 ? 86.684 29.068 29.278 1.00 13.01 1185 SER L CA 1
ATOM 18117 C C . SER F 3 615 ? 85.182 29.334 29.393 1.00 12.78 1185 SER L C 1
ATOM 18118 O O . SER F 3 615 ? 84.771 30.415 29.823 1.00 13.74 1185 SER L O 1
ATOM 18121 N N . LEU F 3 616 ? 84.361 28.343 29.039 1.00 12.57 1186 LEU L N 1
ATOM 18122 C CA . LEU F 3 616 ? 82.908 28.466 29.236 1.00 12.22 1186 LEU L CA 1
ATOM 18123 C C . LEU F 3 616 ? 82.573 28.351 30.719 1.00 11.86 1186 LEU L C 1
ATOM 18124 O O . LEU F 3 616 ? 81.550 28.851 31.193 1.00 11.47 1186 LEU L O 1
ATOM 18129 N N . ASN F 3 617 ? 83.432 27.654 31.443 1.00 11.58 1187 ASN L N 1
ATOM 18130 C CA . ASN F 3 617 ? 83.214 27.405 32.850 1.00 11.42 1187 ASN L CA 1
ATOM 18131 C C . ASN F 3 617 ? 84.561 27.074 33.478 1.00 12.02 1187 ASN L C 1
ATOM 18132 O O . ASN F 3 617 ? 85.021 25.936 33.384 1.00 10.83 1187 ASN L O 1
ATOM 18137 N N . PRO F 3 618 ? 85.218 28.072 34.097 1.00 12.20 1188 PRO L N 1
ATOM 18138 C CA . PRO F 3 618 ? 86.559 27.811 34.663 1.00 12.39 1188 PRO L CA 1
ATOM 18139 C C . PRO F 3 618 ? 86.619 26.715 35.727 1.00 12.02 1188 PRO L C 1
ATOM 18140 O O . PRO F 3 618 ? 87.656 26.055 35.852 1.00 12.08 1188 PRO L O 1
ATOM 18144 N N . ALA F 3 619 ? 85.532 26.500 36.468 1.00 11.88 1189 ALA L N 1
ATOM 18145 C CA . ALA F 3 619 ? 85.515 25.458 37.496 1.00 12.05 1189 ALA L CA 1
ATOM 18146 C C . ALA F 3 619 ? 85.578 24.088 36.826 1.00 12.57 1189 ALA L C 1
ATOM 18147 O O . ALA F 3 619 ? 86.429 23.256 37.167 1.00 12.41 1189 ALA L O 1
ATOM 18149 N N . ILE F 3 620 ? 84.689 23.859 35.868 1.00 12.78 1190 ILE L N 1
ATOM 18150 C CA . ILE F 3 620 ? 84.687 22.585 35.150 1.00 13.14 1190 ILE L CA 1
ATOM 18151 C C . ILE F 3 620 ? 86.022 22.363 34.427 1.00 13.02 1190 ILE L C 1
ATOM 18152 O O . ILE F 3 620 ? 86.568 21.257 34.459 1.00 12.73 1190 ILE L O 1
ATOM 18157 N N . ASP F 3 621 ? 86.562 23.414 33.809 1.00 12.50 1191 ASP L N 1
ATOM 18158 C CA . ASP F 3 621 ? 87.819 23.291 33.059 1.00 12.49 1191 ASP L CA 1
ATOM 18159 C C . ASP F 3 621 ? 89.041 23.037 33.940 1.00 12.28 1191 ASP L C 1
ATOM 18160 O O . ASP F 3 621 ? 89.883 22.200 33.603 1.00 11.72 1191 ASP L O 1
ATOM 18165 N N . ILE F 3 622 ? 89.130 23.726 35.077 1.00 12.20 1192 ILE L N 1
ATOM 18166 C CA . ILE F 3 622 ? 90.198 23.421 36.036 1.00 12.44 1192 ILE L CA 1
ATOM 18167 C C . ILE F 3 622 ? 90.033 21.975 36.528 1.00 11.75 1192 ILE L C 1
ATOM 18168 O O . ILE F 3 622 ? 91.013 21.232 36.649 1.00 12.24 1192 ILE L O 1
ATOM 18173 N N . GLY F 3 623 ? 88.784 21.563 36.758 1.00 11.36 1193 GLY L N 1
ATOM 18174 C CA . GLY F 3 623 ? 88.486 20.186 37.144 1.00 10.90 1193 GLY L CA 1
ATOM 18175 C C . GLY F 3 623 ? 88.953 19.179 36.112 1.00 10.49 1193 GLY L C 1
ATOM 18176 O O . GLY F 3 623 ? 89.417 18.091 36.466 1.00 11.22 1193 GLY L O 1
ATOM 18177 N N . GLN F 3 624 ? 88.823 19.532 34.833 1.00 10.28 1194 GLN L N 1
ATOM 18178 C CA . GLN F 3 624 ? 89.252 18.641 33.753 1.00 10.00 1194 GLN L CA 1
ATOM 18179 C C . GLN F 3 624 ? 90.768 18.550 33.722 1.00 10.10 1194 GLN L C 1
ATOM 18180 O O . GLN F 3 624 ? 91.328 17.457 33.566 1.00 10.57 1194 GLN L O 1
ATOM 18186 N N . VAL F 3 625 ? 91.421 19.702 33.882 1.00 9.93 1195 VAL L N 1
ATOM 18187 C CA . VAL F 3 625 ? 92.883 19.753 33.985 1.00 10.54 1195 VAL L CA 1
ATOM 18188 C C . VAL F 3 625 ? 93.415 18.915 35.162 1.00 10.59 1195 VAL L C 1
ATOM 18189 O O . VAL F 3 625 ? 94.328 18.093 34.979 1.00 11.53 1195 VAL L O 1
ATOM 18193 N N . GLU F 3 626 ? 92.853 19.111 36.354 1.00 11.09 1196 GLU L N 1
ATOM 18194 C CA . GLU F 3 626 ? 93.268 18.336 37.533 1.00 11.98 1196 GLU L CA 1
ATOM 18195 C C . GLU F 3 626 ? 93.025 16.839 37.348 1.00 12.00 1196 GLU L C 1
ATOM 18196 O O . GLU F 3 626 ? 93.912 16.018 37.614 1.00 12.24 1196 GLU L O 1
ATOM 18202 N N . GLY F 3 627 ? 91.831 16.478 36.877 1.00 11.29 1197 GLY L N 1
ATOM 18203 C CA . GLY F 3 627 ? 91.496 15.063 36.707 1.00 10.78 1197 GLY L CA 1
ATOM 18204 C C . GLY F 3 627 ? 92.345 14.390 35.643 1.00 10.69 1197 GLY L C 1
ATOM 18205 O O . GLY F 3 627 ? 92.821 13.262 35.822 1.00 10.84 1197 GLY L O 1
ATOM 18206 N N . ALA F 3 628 ? 92.533 15.084 34.528 1.00 10.24 1198 ALA L N 1
ATOM 18207 C CA . ALA F 3 628 ? 93.359 14.555 33.453 1.00 10.37 1198 ALA L CA 1
ATOM 18208 C C . ALA F 3 628 ? 94.802 14.369 33.931 1.00 10.97 1198 ALA L C 1
ATOM 18209 O O . ALA F 3 628 ? 95.399 13.300 33.755 1.00 11.01 1198 ALA L O 1
ATOM 18211 N N . PHE F 3 629 ? 95.363 15.410 34.546 1.00 11.26 1199 PHE L N 1
ATOM 18212 C CA . PHE F 3 629 ? 96.728 15.324 35.078 1.00 11.31 1199 PHE L CA 1
ATOM 18213 C C . PHE F 3 629 ? 96.913 14.135 36.025 1.00 11.65 1199 PHE L C 1
ATOM 18214 O O . PHE F 3 629 ? 97.900 13.396 35.938 1.00 11.47 1199 PHE L O 1
ATOM 18222 N N . VAL F 3 630 ? 95.956 13.933 36.927 1.00 10.69 1200 VAL L N 1
ATOM 18223 C CA . VAL F 3 630 ? 96.067 12.837 37.896 1.00 11.13 1200 VAL L CA 1
ATOM 18224 C C . VAL F 3 630 ? 95.976 11.469 37.195 1.00 11.19 1200 VAL L C 1
ATOM 18225 O O . VAL F 3 630 ? 96.701 10.546 37.568 1.00 11.04 1200 VAL L O 1
ATOM 18229 N N . GLN F 3 631 ? 95.134 11.334 36.161 1.00 11.63 1201 GLN L N 1
ATOM 18230 C CA . GLN F 3 631 ? 95.135 10.082 35.393 1.00 11.34 1201 GLN L CA 1
ATOM 18231 C C . GLN F 3 631 ? 96.469 9.834 34.701 1.00 11.11 1201 GLN L C 1
ATOM 18232 O O . GLN F 3 631 ? 96.889 8.686 34.563 1.00 10.26 1201 GLN L O 1
ATOM 18238 N N . GLY F 3 632 ? 97.109 10.914 34.248 1.00 10.97 1202 GLY L N 1
ATOM 18239 C CA . GLY F 3 632 ? 98.441 10.839 33.624 1.00 11.62 1202 GLY L CA 1
ATOM 18240 C C . GLY F 3 632 ? 99.497 10.456 34.647 1.00 11.95 1202 GLY L C 1
ATOM 18241 O O . GLY F 3 632 ? 100.328 9.585 34.404 1.00 11.78 1202 GLY L O 1
ATOM 18242 N N . LEU F 3 633 ? 99.455 11.097 35.805 1.00 12.48 1203 LEU L N 1
ATOM 18243 C CA . LEU F 3 633 ? 100.324 10.685 36.908 1.00 13.59 1203 LEU L CA 1
ATOM 18244 C C . LEU F 3 633 ? 100.164 9.192 37.239 1.00 12.87 1203 LEU L C 1
ATOM 18245 O O . LEU F 3 633 ? 101.160 8.473 37.462 1.00 12.41 1203 LEU L O 1
ATOM 18250 N N . GLY F 3 634 ? 98.929 8.697 37.204 1.00 12.10 1204 GLY L N 1
ATOM 18251 C CA . GLY F 3 634 ? 98.706 7.274 37.421 1.00 11.78 1204 GLY L CA 1
ATOM 18252 C C . GLY F 3 634 ? 99.348 6.430 36.334 1.00 11.74 1204 GLY L C 1
ATOM 18253 O O . GLY F 3 634 ? 100.052 5.448 36.629 1.00 11.88 1204 GLY L O 1
ATOM 18254 N N . LEU F 3 635 ? 99.122 6.820 35.079 1.00 11.36 1205 LEU L N 1
ATOM 18255 C CA . LEU F 3 635 ? 99.656 6.099 33.920 1.00 11.46 1205 LEU L CA 1
ATOM 18256 C C . LEU F 3 635 ? 101.171 5.951 33.988 1.00 11.21 1205 LEU L C 1
ATOM 18257 O O . LEU F 3 635 ? 101.713 4.867 33.746 1.00 11.36 1205 LEU L O 1
ATOM 18262 N N . PHE F 3 636 ? 101.839 7.041 34.332 1.00 11.46 1206 PHE L N 1
ATOM 18263 C CA . PHE F 3 636 ? 103.305 7.089 34.264 1.00 11.91 1206 PHE L CA 1
ATOM 18264 C C . PHE F 3 636 ? 104.028 6.654 35.534 1.00 12.59 1206 PHE L C 1
ATOM 18265 O O . PHE F 3 636 ? 105.240 6.421 35.479 1.00 12.19 1206 PHE L O 1
ATOM 18273 N N . THR F 3 637 ? 103.320 6.578 36.668 1.00 12.74 1207 THR L N 1
ATOM 18274 C CA . THR F 3 637 ? 103.997 6.312 3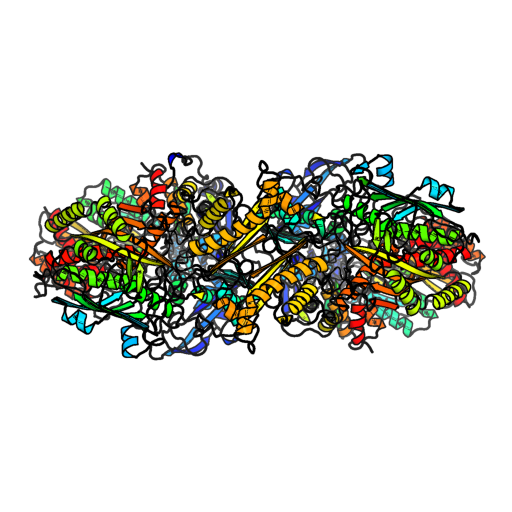7.963 1.00 13.91 1207 THR L CA 1
ATOM 18275 C C . THR F 3 637 ? 103.392 5.274 38.915 1.00 14.55 1207 THR L C 1
ATOM 18276 O O . THR F 3 637 ? 104.054 4.874 39.891 1.00 15.68 1207 THR L O 1
ATOM 18280 N N . LEU F 3 638 ? 102.149 4.853 38.683 1.00 14.28 1208 LEU L N 1
ATOM 18281 C CA . LEU F 3 638 ? 101.448 4.028 39.662 1.00 14.75 1208 LEU L CA 1
ATOM 18282 C C . LEU F 3 638 ? 100.807 2.790 39.086 1.00 13.75 1208 LEU L C 1
ATOM 18283 O O . LEU F 3 638 ? 100.838 1.721 39.711 1.00 13.70 1208 LEU L O 1
ATOM 18288 N N . GLU F 3 639 ? 100.200 2.946 37.911 1.00 12.66 1209 GLU L N 1
ATOM 18289 C CA . GLU F 3 639 ? 99.295 1.926 37.387 1.00 12.49 1209 GLU L CA 1
ATOM 18290 C C . GLU F 3 639 ? 100.032 0.931 36.523 1.00 12.55 1209 GLU L C 1
ATOM 18291 O O . GLU F 3 639 ? 100.617 1.295 35.508 1.00 12.62 1209 GLU L O 1
ATOM 18297 N N . GLU F 3 640 ? 99.974 -0.330 36.927 1.00 12.80 1210 GLU L N 1
ATOM 18298 C CA . GLU F 3 640 ? 100.720 -1.392 36.271 1.00 13.79 1210 GLU L CA 1
ATOM 18299 C C . GLU F 3 640 ? 99.810 -2.606 36.117 1.00 13.57 1210 GLU L C 1
ATOM 18300 O O . GLU F 3 640 ? 99.347 -3.181 37.106 1.00 13.32 1210 GLU L O 1
ATOM 18306 N N . LEU F 3 641 ? 99.515 -2.962 34.872 1.00 13.60 1211 LEU L N 1
ATOM 18307 C CA . LEU F 3 641 ? 98.802 -4.189 34.594 1.00 13.65 1211 LEU L CA 1
ATOM 18308 C C . LEU F 3 641 ? 99.834 -5.285 34.401 1.00 14.36 1211 LEU L C 1
ATOM 18309 O O . LEU F 3 641 ? 100.873 -5.069 33.758 1.00 15.32 1211 LEU L O 1
ATOM 18314 N N . HIS F 3 642 ? 99.556 -6.451 34.959 1.00 14.49 1212 HIS L N 1
ATOM 18315 C CA . HIS F 3 642 ? 100.501 -7.547 34.888 1.00 15.13 1212 HIS L CA 1
ATOM 18316 C C . HIS F 3 642 ? 99.807 -8.841 34.487 1.00 15.01 1212 HIS L C 1
ATOM 18317 O O . HIS F 3 642 ? 98.690 -9.131 34.933 1.00 14.22 1212 HIS L O 1
ATOM 18324 N N . TYR F 3 643 ? 100.482 -9.602 33.625 1.00 14.78 1213 TYR L N 1
ATOM 18325 C CA . TYR F 3 643 ? 99.917 -10.800 33.031 1.00 15.01 1213 TYR L CA 1
ATOM 18326 C C . TYR F 3 643 ? 100.767 -12.020 33.341 1.00 15.62 1213 TYR L C 1
ATOM 18327 O O . TYR F 3 643 ? 101.976 -11.906 33.534 1.00 15.98 1213 TYR L O 1
ATOM 18336 N N . SER F 3 644 ? 100.127 -13.180 33.380 1.00 16.62 1214 SER L N 1
ATOM 18337 C CA . SER F 3 644 ? 100.843 -14.449 33.458 1.00 18.45 1214 SER L CA 1
ATOM 18338 C C . SER F 3 644 ? 101.598 -14.680 32.144 1.00 19.70 1214 SER L C 1
ATOM 18339 O O . SER F 3 644 ? 101.289 -14.041 31.130 1.00 19.71 1214 SER L O 1
ATOM 18342 N N . PRO F 3 645 ? 102.602 -15.589 32.145 1.00 21.33 1215 PRO L N 1
ATOM 18343 C CA . PRO F 3 645 ? 103.271 -15.913 30.885 1.00 22.09 1215 PRO L CA 1
ATOM 18344 C C . PRO F 3 645 ? 102.278 -16.465 29.858 1.00 22.57 1215 PRO L C 1
ATOM 18345 O O . PRO F 3 645 ? 102.465 -16.279 28.652 1.00 23.47 1215 PRO L O 1
ATOM 18349 N N . GLU F 3 646 ? 101.214 -17.100 30.347 1.00 22.87 1216 GLU L N 1
ATOM 18350 C CA . GLU F 3 646 ? 100.152 -17.636 29.496 1.00 23.01 1216 GLU L CA 1
ATOM 18351 C C . GLU F 3 646 ? 99.195 -16.547 28.979 1.00 21.99 1216 GLU L C 1
ATOM 18352 O O . GLU F 3 646 ? 98.278 -16.842 28.219 1.00 21.68 1216 GLU L O 1
ATOM 18358 N N . GLY F 3 647 ? 99.414 -15.298 29.395 1.00 20.68 1217 GLY L N 1
ATOM 18359 C CA . GLY F 3 647 ? 98.614 -14.167 28.929 1.00 19.58 1217 GLY L CA 1
ATOM 18360 C C . GLY F 3 647 ? 97.346 -13.882 29.721 1.00 18.68 1217 GLY L C 1
ATOM 18361 O O . GLY F 3 647 ? 96.419 -13.244 29.205 1.00 18.49 1217 GLY L O 1
ATOM 18362 N N . SER F 3 648 ? 97.302 -14.333 30.973 1.00 17.64 1218 SER L N 1
ATOM 18363 C CA . SER F 3 648 ? 96.143 -14.106 31.833 1.00 17.02 1218 SER L CA 1
ATOM 18364 C C . SER F 3 648 ? 96.383 -12.944 32.791 1.00 16.66 1218 SER L C 1
ATOM 18365 O O . SER F 3 648 ? 97.323 -12.966 33.584 1.00 16.14 1218 SER L O 1
ATOM 18368 N N . LEU F 3 649 ? 95.528 -11.931 32.714 1.00 15.93 1219 LEU L N 1
ATOM 18369 C CA . LEU F 3 649 ? 95.672 -10.744 33.545 1.00 15.71 1219 LEU L CA 1
ATOM 18370 C C . LEU F 3 649 ? 95.598 -11.106 35.032 1.00 16.14 1219 LEU L C 1
ATOM 18371 O O . LEU F 3 649 ? 94.656 -11.778 35.468 1.00 16.13 1219 LEU L O 1
ATOM 18376 N N . HIS F 3 650 ? 96.607 -10.676 35.794 1.00 16.48 1220 HIS L N 1
ATOM 18377 C CA . HIS F 3 650 ? 96.678 -10.917 37.245 1.00 17.21 1220 HIS L CA 1
ATOM 18378 C C . HIS F 3 650 ? 96.042 -9.782 38.043 1.00 16.50 1220 HIS L C 1
ATOM 18379 O O . HIS F 3 650 ? 95.448 -10.007 39.099 1.00 17.22 1220 HIS L O 1
ATOM 18386 N N . THR F 3 651 ? 96.195 -8.562 37.540 1.00 15.21 1221 THR L N 1
ATOM 18387 C CA . THR F 3 651 ? 95.807 -7.360 38.271 1.00 14.27 1221 THR L CA 1
ATOM 18388 C C . THR F 3 651 ? 94.370 -7.003 37.892 1.00 13.95 1221 THR L C 1
ATOM 18389 O O . THR F 3 651 ? 94.135 -6.358 36.873 1.00 14.40 1221 THR L O 1
ATOM 18393 N N . ARG F 3 652 ? 93.418 -7.453 38.703 1.00 13.37 1222 ARG L N 1
ATOM 18394 C CA . ARG F 3 652 ? 91.998 -7.380 38.350 1.00 12.73 1222 ARG L CA 1
ATOM 18395 C C . ARG F 3 652 ? 91.130 -6.644 39.376 1.00 12.79 1222 ARG L C 1
ATOM 18396 O O . ARG F 3 652 ? 89.918 -6.826 39.404 1.00 12.26 1222 ARG L O 1
ATOM 18404 N N . GLY F 3 653 ? 91.747 -5.817 40.210 1.00 12.04 1223 GLY L N 1
ATOM 18405 C CA . GLY F 3 653 ? 90.996 -5.037 41.185 1.00 12.06 1223 GLY L CA 1
ATOM 18406 C C . GLY F 3 653 ? 91.876 -4.013 41.869 1.00 12.51 1223 GLY L C 1
ATOM 18407 O O . GLY F 3 653 ? 93.088 -3.981 41.646 1.00 11.81 1223 GLY L O 1
ATOM 18408 N N . PRO F 3 654 ? 91.269 -3.157 42.707 1.00 12.75 1224 PRO L N 1
ATOM 18409 C CA . PRO F 3 654 ? 92.020 -2.079 43.348 1.00 13.36 1224 PRO L CA 1
ATOM 18410 C C . PRO F 3 654 ? 93.083 -2.540 44.347 1.00 14.30 1224 PRO L C 1
ATOM 18411 O O . PRO F 3 654 ? 93.951 -1.739 44.703 1.00 15.19 1224 PRO L O 1
ATOM 18415 N N . SER F 3 655 ? 93.031 -3.804 44.771 1.00 14.13 1225 SER L N 1
ATOM 18416 C CA . SER F 3 655 ? 94.078 -4.347 45.650 1.00 15.50 1225 SER L CA 1
ATOM 18417 C C . SER F 3 655 ? 95.381 -4.598 44.903 1.00 14.93 1225 SER L C 1
ATOM 18418 O O . SER F 3 655 ? 96.460 -4.547 45.499 1.00 15.59 1225 SER L O 1
ATOM 18421 N N . THR F 3 656 ? 95.282 -4.872 43.603 1.00 14.24 1226 THR L N 1
ATOM 18422 C CA . THR F 3 656 ? 96.467 -5.213 42.798 1.00 14.60 1226 THR L CA 1
ATOM 18423 C C . THR F 3 656 ? 96.758 -4.209 41.681 1.00 14.18 1226 THR L C 1
ATOM 18424 O O . THR F 3 656 ? 97.806 -4.269 41.029 1.00 14.36 1226 THR L O 1
ATOM 18428 N N . TYR F 3 657 ? 95.814 -3.303 41.456 1.00 13.24 1227 TYR L N 1
ATOM 18429 C CA . TYR F 3 657 ? 95.961 -2.253 40.460 1.00 12.87 1227 TYR L CA 1
ATOM 18430 C C . TYR F 3 657 ? 95.729 -0.926 41.149 1.00 12.97 1227 TYR L C 1
ATOM 18431 O O . TYR F 3 657 ? 94.630 -0.658 41.642 1.00 14.24 1227 TYR L O 1
ATOM 18440 N N . LYS F 3 658 ? 96.770 -0.106 41.206 1.00 12.90 1228 LYS L N 1
ATOM 18441 C CA . LYS F 3 658 ? 96.732 1.101 42.027 1.00 13.41 1228 LYS L CA 1
ATOM 18442 C C . LYS F 3 658 ? 96.539 2.374 41.228 1.00 12.84 1228 LYS L C 1
ATOM 18443 O O . LYS F 3 658 ? 97.479 2.913 40.653 1.00 13.68 1228 LYS L O 1
ATOM 18449 N N . ILE F 3 659 ? 95.306 2.869 41.208 1.00 12.12 1229 ILE L N 1
ATOM 18450 C CA . ILE F 3 659 ? 95.058 4.196 40.645 1.00 11.67 1229 ILE L CA 1
ATOM 18451 C C . ILE F 3 659 ? 95.378 5.252 41.702 1.00 11.37 1229 ILE L C 1
ATOM 18452 O O . ILE F 3 659 ? 95.450 4.931 42.877 1.00 12.36 1229 ILE L O 1
ATOM 18457 N N . PRO F 3 660 ? 95.616 6.504 41.285 1.00 11.68 1230 PRO L N 1
ATOM 18458 C CA . PRO F 3 660 ? 95.903 7.519 42.313 1.00 11.64 1230 PRO L CA 1
ATOM 18459 C C . PRO F 3 660 ? 94.841 7.620 43.407 1.00 12.16 1230 PRO L C 1
ATOM 18460 O O . PRO F 3 660 ? 93.637 7.512 43.125 1.00 11.77 1230 PRO L O 1
ATOM 18464 N N . ALA F 3 661 ? 95.307 7.763 44.653 1.00 12.04 1231 ALA L N 1
ATOM 18465 C CA . ALA F 3 661 ? 94.454 7.920 45.833 1.00 12.67 1231 ALA L CA 1
ATOM 18466 C C . ALA F 3 661 ? 94.513 9.359 46.355 1.00 12.93 1231 ALA L C 1
ATOM 18467 O O . ALA F 3 661 ? 95.308 10.152 45.868 1.00 13.18 1231 ALA L O 1
ATOM 18469 N N . PHE F 3 662 ? 93.683 9.687 47.351 1.00 13.32 1232 PHE L N 1
ATOM 18470 C CA . PHE F 3 662 ? 93.709 11.026 47.942 1.00 13.80 1232 PHE L CA 1
ATOM 18471 C C . PHE F 3 662 ? 95.146 11.419 48.268 1.00 14.48 1232 PHE L C 1
ATOM 18472 O O . PHE F 3 662 ? 95.556 12.545 48.001 1.00 15.19 1232 PHE L O 1
ATOM 18480 N N . GLY F 3 663 ? 95.894 10.472 48.830 1.00 14.89 1233 GLY L N 1
ATOM 18481 C CA . GLY F 3 663 ? 97.268 10.719 49.272 1.00 15.28 1233 GLY L CA 1
ATOM 18482 C C . GLY F 3 663 ? 98.331 10.789 48.188 1.00 15.57 1233 GLY L C 1
ATOM 18483 O O . GLY F 3 663 ? 99.493 11.111 48.478 1.00 16.34 1233 GLY L O 1
ATOM 18484 N N . SER F 3 664 ? 97.941 10.490 46.947 1.00 14.84 1234 SER L N 1
ATOM 18485 C CA . SER F 3 664 ? 98.867 10.414 45.818 1.00 14.86 1234 SER L CA 1
ATOM 18486 C C . SER F 3 664 ? 99.143 11.756 45.161 1.00 14.73 1234 SER L C 1
ATOM 18487 O O . SER F 3 664 ? 100.163 11.933 44.497 1.00 15.23 1234 SER L O 1
ATOM 18490 N N . ILE F 3 665 ? 98.223 12.699 45.320 1.00 14.39 1235 ILE L N 1
ATOM 18491 C CA . ILE F 3 665 ? 98.311 13.957 44.581 1.00 14.45 1235 ILE L CA 1
ATOM 18492 C C . ILE F 3 665 ? 99.429 14.860 45.127 1.00 14.68 1235 ILE L C 1
ATOM 18493 O O . ILE F 3 665 ? 99.819 14.715 46.292 1.00 14.43 1235 ILE L O 1
ATOM 18498 N N . PRO F 3 666 ? 99.964 15.768 44.286 1.00 15.06 1236 PRO L N 1
ATOM 18499 C CA . PRO F 3 666 ? 100.994 16.700 44.774 1.00 15.57 1236 PRO L CA 1
ATOM 18500 C C . PRO F 3 666 ? 100.517 17.485 45.995 1.00 16.08 1236 PRO L C 1
ATOM 18501 O O . PRO F 3 666 ? 99.371 17.942 46.020 1.00 16.26 1236 PRO L O 1
ATOM 18505 N N . THR F 3 667 ? 101.376 17.603 47.007 1.00 16.31 1237 THR L N 1
ATOM 18506 C CA . THR F 3 667 ? 101.031 18.310 48.245 1.00 16.93 1237 THR L CA 1
ATOM 18507 C C . THR F 3 667 ? 100.615 19.749 47.946 1.00 16.83 1237 THR L C 1
ATOM 18508 O O . THR F 3 667 ? 99.641 20.252 48.513 1.00 16.37 1237 THR L O 1
ATOM 18512 N N . GLU F 3 668 ? 101.362 20.401 47.061 1.00 17.11 1238 GLU L N 1
ATOM 18513 C CA . GLU F 3 668 ? 100.960 21.701 46.527 1.00 18.07 1238 GLU L CA 1
ATOM 18514 C C . GLU F 3 668 ? 100.642 21.521 45.048 1.00 17.71 1238 GLU L C 1
ATOM 18515 O O . GLU F 3 668 ? 101.493 21.110 44.270 1.00 17.45 1238 GLU L O 1
ATOM 18521 N N . PHE F 3 669 ? 99.402 21.825 44.683 1.00 17.05 1239 PHE L N 1
ATOM 18522 C CA . PHE F 3 669 ? 98.848 21.451 43.386 1.00 16.86 1239 PHE L CA 1
ATOM 18523 C C . PHE F 3 669 ? 98.154 22.687 42.816 1.00 17.06 1239 PHE L C 1
ATOM 18524 O O . PHE F 3 669 ? 97.027 23.015 43.200 1.00 17.17 1239 PHE L O 1
ATOM 18532 N N . ARG F 3 670 ? 98.846 23.379 41.915 1.00 17.17 1240 ARG L N 1
ATOM 18533 C CA . ARG F 3 670 ? 98.378 24.653 41.408 1.00 17.70 1240 ARG L CA 1
ATOM 18534 C C . ARG F 3 670 ? 98.040 24.576 39.929 1.00 17.67 1240 ARG L C 1
ATOM 18535 O O . ARG F 3 670 ? 98.856 24.150 39.112 1.00 17.64 1240 ARG L O 1
ATOM 18543 N N . VAL F 3 671 ? 96.823 24.980 39.587 1.00 16.82 1241 VAL L N 1
ATOM 18544 C CA . VAL F 3 671 ? 96.410 25.022 38.188 1.00 16.44 1241 VAL L CA 1
ATOM 18545 C C . VAL F 3 671 ? 95.914 26.416 37.844 1.00 16.74 1241 VAL L C 1
ATOM 18546 O O . VAL F 3 671 ? 95.055 26.958 38.540 1.00 16.63 1241 VAL L O 1
ATOM 18550 N N . SER F 3 672 ? 96.444 26.971 36.755 1.00 16.43 1242 SER L N 1
ATOM 18551 C CA . SER F 3 672 ? 96.011 28.265 36.236 1.00 16.77 1242 SER L CA 1
ATOM 18552 C C . SER F 3 672 ? 95.588 28.138 34.782 1.00 16.50 1242 SER L C 1
ATOM 18553 O O . SER F 3 672 ? 96.248 27.453 33.992 1.00 16.56 1242 SER L O 1
ATOM 18556 N N . LEU F 3 673 ? 94.494 28.813 34.425 1.00 16.18 1243 LEU L N 1
ATOM 18557 C CA . LEU F 3 673 ? 94.086 28.920 33.029 1.00 15.96 1243 LEU L CA 1
ATOM 18558 C C . LEU F 3 673 ? 94.679 30.183 32.406 1.00 16.56 1243 LEU L C 1
ATOM 18559 O O . LEU F 3 673 ? 94.580 31.277 32.984 1.00 16.62 1243 LEU L O 1
ATOM 18564 N N . LEU F 3 674 ? 95.281 30.027 31.227 1.00 16.39 1244 LEU L N 1
ATOM 18565 C CA . LEU F 3 674 ? 95.935 31.144 30.534 1.00 17.00 1244 LEU L CA 1
ATOM 18566 C C . LEU F 3 674 ? 94.917 32.251 30.262 1.00 18.06 1244 LEU L C 1
ATOM 18567 O O . LEU F 3 674 ? 93.790 31.980 29.858 1.00 17.66 1244 LEU L O 1
ATOM 18572 N N . ARG F 3 675 ? 95.311 33.494 30.522 1.00 19.27 1245 ARG L N 1
ATOM 18573 C CA . ARG F 3 675 ? 94.410 34.638 30.353 1.00 21.11 1245 ARG L CA 1
ATOM 18574 C C . ARG F 3 675 ? 94.616 35.294 28.994 1.00 21.46 1245 ARG L C 1
ATOM 18575 O O . ARG F 3 675 ? 95.687 35.185 28.396 1.00 21.90 1245 ARG L O 1
ATOM 18583 N N . ASP F 3 676 ? 93.569 35.956 28.507 1.00 22.23 1246 ASP L N 1
ATOM 18584 C CA . ASP F 3 676 ? 93.622 36.732 27.265 1.00 22.90 1246 ASP L CA 1
ATOM 18585 C C . ASP F 3 676 ? 94.106 35.928 26.050 1.00 22.35 1246 ASP L C 1
ATOM 18586 O O . ASP F 3 676 ? 95.026 36.337 25.341 1.00 22.37 1246 ASP L O 1
ATOM 18591 N N . CYS F 3 677 ? 93.470 34.782 25.812 1.00 21.39 1247 CYS L N 1
ATOM 18592 C CA . CYS F 3 677 ? 93.822 33.932 24.673 1.00 21.04 1247 CYS L CA 1
ATOM 18593 C C . CYS F 3 677 ? 92.576 33.368 23.981 1.00 20.66 1247 CYS L C 1
ATOM 18594 O O . CYS F 3 677 ? 92.448 32.149 23.833 1.00 20.54 1247 CYS L O 1
ATOM 18597 N N . PRO F 3 678 ? 91.663 34.247 23.524 1.00 20.07 1248 PRO L N 1
ATOM 18598 C CA . PRO F 3 678 ? 90.421 33.701 22.968 1.00 19.80 1248 PRO L CA 1
ATOM 18599 C C . PRO F 3 678 ? 90.697 32.873 21.716 1.00 19.57 1248 PRO L C 1
ATOM 18600 O O . PRO F 3 678 ? 91.589 33.217 20.929 1.00 20.02 1248 PRO L O 1
ATOM 18604 N N . ASN F 3 679 ? 89.951 31.782 21.555 1.00 18.96 1249 ASN L N 1
ATOM 18605 C CA . ASN F 3 679 ? 90.085 30.903 20.395 1.00 18.49 1249 ASN L CA 1
ATOM 18606 C C . ASN F 3 679 ? 88.978 31.138 19.369 1.00 18.98 1249 ASN L C 1
ATOM 18607 O O . ASN F 3 679 ? 87.844 30.698 19.552 1.00 18.58 1249 ASN L O 1
ATOM 18612 N N . LYS F 3 680 ? 89.322 31.821 18.281 1.00 19.51 1250 LYS L N 1
ATOM 18613 C CA . LYS F 3 680 ? 88.365 32.144 17.220 1.00 20.76 1250 LYS L CA 1
ATOM 18614 C C . LYS F 3 680 ? 87.712 30.901 16.599 1.00 19.75 1250 LYS L C 1
ATOM 18615 O O . LYS F 3 680 ? 86.643 30.998 15.995 1.00 19.84 1250 LYS L O 1
ATOM 18621 N N . LYS F 3 681 ? 88.349 29.743 16.771 1.00 18.64 1251 LYS L N 1
ATOM 18622 C CA . LYS F 3 681 ? 87.935 28.518 16.096 1.00 18.39 1251 LYS L CA 1
ATOM 18623 C C . LYS F 3 681 ? 86.814 27.742 16.787 1.00 17.93 1251 LYS L C 1
ATOM 18624 O O . LYS F 3 681 ? 86.289 26.789 16.207 1.00 18.21 1251 LYS L O 1
ATOM 18630 N N . ALA F 3 682 ? 86.454 28.119 18.012 1.00 16.87 1252 ALA L N 1
ATOM 18631 C CA . ALA F 3 682 ? 85.418 27.366 18.730 1.00 16.62 1252 ALA L CA 1
ATOM 18632 C C . ALA F 3 682 ? 84.396 28.237 19.442 1.00 16.39 1252 ALA L C 1
ATOM 18633 O O . ALA F 3 682 ? 84.591 29.448 19.603 1.00 16.20 1252 ALA L O 1
ATOM 18635 N N . ILE F 3 683 ? 83.320 27.583 19.884 1.00 15.77 1253 ILE L N 1
ATOM 18636 C CA . ILE F 3 683 ? 82.159 28.232 20.499 1.00 16.10 1253 ILE L CA 1
ATOM 18637 C C . ILE F 3 683 ? 82.545 29.192 21.620 1.00 15.47 1253 ILE L C 1
ATOM 18638 O O . ILE F 3 683 ? 83.222 28.812 22.582 1.00 15.22 1253 ILE L O 1
ATOM 18643 N N . TYR F 3 684 ? 82.117 30.446 21.487 1.00 15.30 1254 TYR L N 1
ATOM 18644 C CA . TYR F 3 684 ? 82.394 31.479 22.492 1.00 15.27 1254 TYR L CA 1
ATOM 18645 C C . TYR F 3 684 ? 83.881 31.612 22.881 1.00 15.05 1254 TYR L C 1
ATOM 18646 O O . TYR F 3 684 ? 84.215 31.980 24.007 1.00 15.27 1254 TYR L O 1
ATOM 18655 N N . ALA F 3 685 ? 84.758 31.324 21.926 1.00 15.35 1255 ALA L N 1
ATOM 18656 C CA . ALA F 3 685 ? 86.209 31.510 22.080 1.00 14.78 1255 ALA L CA 1
ATOM 18657 C C . ALA F 3 685 ? 86.899 30.496 22.991 1.00 14.62 1255 ALA L C 1
ATOM 18658 O O . ALA F 3 685 ? 88.071 30.673 23.340 1.00 14.24 1255 ALA L O 1
ATOM 18660 N N . SER F 3 686 ? 86.186 29.422 23.323 1.00 13.88 1256 SER L N 1
ATOM 18661 C CA . SER F 3 686 ? 86.678 28.388 24.234 1.00 13.76 1256 SER L CA 1
ATOM 18662 C C . SER F 3 686 ? 87.565 27.369 23.523 1.00 13.52 1256 SER L C 1
ATOM 18663 O O . SER F 3 686 ? 87.726 27.425 22.303 1.00 13.07 1256 SER L O 1
ATOM 18666 N N . LYS F 3 687 ? 88.153 26.462 24.298 1.00 13.00 1257 LYS L N 1
ATOM 18667 C CA . LYS F 3 687 ? 88.943 25.359 23.747 1.00 13.13 1257 LYS L CA 1
ATOM 18668 C C . LYS F 3 687 ? 88.605 24.024 24.410 1.00 12.87 1257 LYS L C 1
ATOM 18669 O O . LYS F 3 687 ? 88.277 23.968 25.603 1.00 13.57 1257 LYS L O 1
ATOM 18675 N N . ALA F 3 688 ? 88.743 22.948 23.640 1.00 12.34 1258 ALA L N 1
ATOM 18676 C CA . ALA F 3 688 ? 88.676 21.588 24.173 1.00 12.00 1258 ALA L CA 1
ATOM 18677 C C . ALA F 3 688 ? 89.663 21.384 25.320 1.00 11.83 1258 ALA L C 1
ATOM 18678 O O . ALA F 3 688 ? 90.812 21.844 25.243 1.00 11.77 1258 ALA L O 1
ATOM 18680 N N . VAL F 3 689 ? 89.232 20.675 26.363 1.00 11.51 1259 VAL L N 1
ATOM 18681 C CA . VAL F 3 689 ? 90.053 20.492 27.561 1.00 11.43 1259 VAL L CA 1
ATOM 18682 C C . VAL F 3 689 ? 90.145 19.034 28.061 1.00 11.08 1259 VAL L C 1
ATOM 18683 O O . VAL F 3 689 ? 90.964 18.722 28.913 1.00 11.07 1259 VAL L O 1
ATOM 18687 N N . GLY F 3 690 ? 89.289 18.145 27.554 1.00 10.91 1260 GLY L N 1
ATOM 18688 C CA . GLY F 3 690 ? 89.149 16.820 28.173 1.00 10.56 1260 GLY L CA 1
ATOM 18689 C C . GLY F 3 690 ? 90.425 15.994 28.266 1.00 10.35 1260 GLY L C 1
ATOM 18690 O O . GLY F 3 690 ? 90.828 15.591 29.360 1.00 10.28 1260 GLY L O 1
ATOM 18691 N N . GLU F 3 691 ? 91.058 15.774 27.120 1.00 10.33 1261 GLU L N 1
ATOM 18692 C CA . GLU F 3 691 ? 92.277 14.949 27.009 1.00 10.93 1261 GLU L CA 1
ATOM 18693 C C . GLU F 3 691 ? 93.621 15.709 27.046 1.00 11.49 1261 GLU L C 1
ATOM 18694 O O . GLU F 3 691 ? 94.611 15.158 27.557 1.00 11.80 1261 GLU L O 1
ATOM 18700 N N . PRO F 3 692 ? 93.687 16.936 26.461 1.00 11.15 1262 PRO L N 1
ATOM 18701 C CA . PRO F 3 692 ? 94.992 17.628 26.405 1.00 11.44 1262 PRO L CA 1
ATOM 18702 C C . PRO F 3 692 ? 95.861 17.673 27.688 1.00 11.28 1262 PRO L C 1
ATOM 18703 O O . PRO F 3 692 ? 97.097 17.591 27.571 1.00 11.61 1262 PRO L O 1
ATOM 18707 N N . PRO F 3 693 ? 95.262 17.836 28.888 1.00 11.12 1263 PRO L N 1
ATOM 18708 C CA . PRO F 3 693 ? 96.140 17.927 30.062 1.00 11.13 1263 PRO L CA 1
ATOM 18709 C C . PRO F 3 693 ? 96.744 16.611 30.553 1.00 11.25 1263 PRO L C 1
ATOM 18710 O O . PRO F 3 693 ? 97.693 16.646 31.329 1.00 11.81 1263 PRO L O 1
ATOM 18714 N N . LEU F 3 694 ? 96.224 15.465 30.112 1.00 11.32 1264 LEU L N 1
ATOM 18715 C CA . LEU F 3 694 ? 96.652 14.196 30.697 1.00 10.90 1264 LEU L CA 1
ATOM 18716 C C . LEU F 3 694 ? 98.165 13.990 30.598 1.00 10.78 1264 LEU L C 1
ATOM 18717 O O . LEU F 3 694 ? 98.805 13.595 31.571 1.00 10.18 1264 LEU L O 1
ATOM 18722 N N . PHE F 3 695 ? 98.724 14.243 29.424 1.00 10.39 1265 PHE L N 1
ATOM 18723 C CA . PHE F 3 695 ? 100.158 14.041 29.236 1.00 10.32 1265 PHE L CA 1
ATOM 18724 C C . PHE F 3 695 ? 100.992 14.861 30.216 1.00 10.64 1265 PHE L C 1
ATOM 18725 O O . PHE F 3 695 ? 102.119 14.475 30.549 1.00 10.91 1265 PHE L O 1
ATOM 18733 N N . LEU F 3 696 ? 100.457 15.979 30.705 1.00 11.20 1266 LEU L N 1
ATOM 18734 C CA . LEU F 3 696 ? 101.222 16.792 31.662 1.00 11.64 1266 LEU L CA 1
ATOM 18735 C C . LEU F 3 696 ? 101.614 16.043 32.947 1.00 11.70 1266 LEU L C 1
ATOM 18736 O O . LEU F 3 696 ? 102.570 16.427 33.620 1.00 12.64 1266 LEU L O 1
ATOM 18741 N N . GLY F 3 697 ? 100.912 14.950 33.251 1.00 11.25 1267 GLY L N 1
ATOM 18742 C CA . GLY F 3 697 ? 101.298 14.052 34.343 1.00 11.27 1267 GLY L CA 1
ATOM 18743 C C . GLY F 3 697 ? 102.709 13.488 34.185 1.00 11.32 1267 GLY L C 1
ATOM 18744 O O . GLY F 3 697 ? 103.335 13.072 35.158 1.00 11.48 1267 GLY L O 1
ATOM 18745 N N . ALA F 3 698 ? 103.211 13.470 32.954 1.00 11.14 1268 ALA L N 1
ATOM 18746 C CA . ALA F 3 698 ? 104.570 12.988 32.689 1.00 12.13 1268 ALA L CA 1
ATOM 18747 C C . ALA F 3 698 ? 105.629 13.880 33.334 1.00 12.59 1268 ALA L C 1
ATOM 18748 O O . ALA F 3 698 ? 106.790 13.461 33.485 1.00 13.44 1268 ALA L O 1
ATOM 18750 N N . SER F 3 699 ? 105.246 15.101 33.711 1.00 12.96 1269 SER L N 1
ATOM 18751 C CA . SER F 3 699 ? 106.161 15.975 34.463 1.00 13.17 1269 SER L CA 1
ATOM 18752 C C . SER F 3 699 ? 106.617 15.311 35.763 1.00 13.61 1269 SER L C 1
ATOM 18753 O O . SER F 3 699 ? 107.754 15.501 36.191 1.00 14.17 1269 SER L O 1
ATOM 18756 N N . VAL F 3 700 ? 105.740 14.512 36.372 1.00 13.92 1270 VAL L N 1
ATOM 18757 C CA . VAL F 3 700 ? 106.095 13.745 37.567 1.00 14.05 1270 VAL L CA 1
ATOM 18758 C C . VAL F 3 700 ? 107.108 12.656 37.199 1.00 14.10 1270 VAL L C 1
ATOM 18759 O O . VAL F 3 700 ? 108.066 12.414 37.940 1.00 13.64 1270 VAL L O 1
ATOM 18763 N N . PHE F 3 701 ? 106.888 11.995 36.061 1.00 13.51 1271 PHE L N 1
ATOM 18764 C CA . PHE F 3 701 ? 107.772 10.918 35.608 1.00 13.48 1271 PHE L CA 1
ATOM 18765 C C . PHE F 3 701 ? 109.189 11.440 35.397 1.00 13.70 1271 PHE L C 1
ATOM 18766 O O . PHE F 3 701 ? 110.155 10.852 35.890 1.00 13.75 1271 PHE L O 1
ATOM 18774 N N . PHE F 3 702 ? 109.300 12.549 34.672 1.00 13.79 1272 PHE L N 1
ATOM 18775 C CA . PHE F 3 702 ? 110.614 13.087 34.336 1.00 14.44 1272 PHE L CA 1
ATOM 18776 C C . PHE F 3 702 ? 111.297 13.750 35.528 1.00 14.88 1272 PHE L C 1
ATOM 18777 O O . PHE F 3 702 ? 112.529 13.815 35.577 1.00 14.95 1272 PHE L O 1
ATOM 18785 N N . ALA F 3 703 ? 110.501 14.192 36.504 1.00 14.84 1273 ALA L N 1
ATOM 18786 C CA . ALA F 3 703 ? 111.043 14.664 37.780 1.00 14.59 1273 ALA L CA 1
ATOM 18787 C C . ALA F 3 703 ? 111.663 13.495 38.538 1.00 14.97 1273 ALA L C 1
ATOM 18788 O O . ALA F 3 703 ? 112.769 13.613 39.075 1.00 15.30 1273 ALA L O 1
ATOM 18790 N N . ILE F 3 704 ? 110.966 12.356 38.545 1.00 14.87 1274 ILE L N 1
ATOM 18791 C CA . ILE F 3 704 ? 111.490 11.122 39.140 1.00 15.33 1274 ILE L CA 1
ATOM 18792 C C . ILE F 3 704 ? 112.799 10.703 38.471 1.00 15.88 1274 ILE L C 1
ATOM 18793 O O . ILE F 3 704 ? 113.759 10.333 39.157 1.00 16.11 1274 ILE L O 1
ATOM 18798 N N . LYS F 3 705 ? 112.836 10.790 37.139 1.00 16.17 1275 LYS L N 1
ATOM 18799 C CA . LYS F 3 705 ? 114.010 10.396 36.354 1.00 16.87 1275 LYS L CA 1
ATOM 18800 C C . LYS F 3 705 ? 115.228 11.242 36.717 1.00 17.68 1275 LYS L C 1
ATOM 18801 O O . LYS F 3 705 ? 116.339 10.715 36.828 1.00 17.78 1275 LYS L O 1
ATOM 18807 N N . ASP F 3 706 ? 114.999 12.541 36.899 1.00 18.19 1276 ASP L N 1
ATOM 18808 C CA . ASP F 3 706 ? 116.021 13.491 37.361 1.00 19.35 1276 ASP L CA 1
ATOM 18809 C C . ASP F 3 706 ? 116.538 13.132 38.740 1.00 19.13 1276 ASP L C 1
ATOM 18810 O O . ASP F 3 706 ? 117.742 13.198 38.982 1.00 19.39 1276 ASP L O 1
ATOM 18815 N N . ALA F 3 707 ? 115.631 12.750 39.640 1.00 18.87 1277 ALA L N 1
ATOM 18816 C CA . ALA F 3 707 ? 116.010 12.357 40.996 1.00 19.00 1277 ALA L CA 1
ATOM 18817 C C . ALA F 3 707 ? 116.807 11.061 40.973 1.00 19.11 1277 ALA L C 1
ATOM 18818 O O . ALA F 3 707 ? 117.757 10.903 41.742 1.00 19.21 1277 ALA L O 1
ATOM 18820 N N . ILE F 3 708 ? 116.438 10.151 40.072 1.00 18.46 1278 ILE L N 1
ATOM 18821 C CA . ILE F 3 708 ? 117.171 8.896 39.907 1.00 18.80 1278 ILE L CA 1
ATOM 18822 C C . ILE F 3 708 ? 118.586 9.183 39.409 1.00 19.49 1278 ILE L C 1
ATOM 18823 O O . ILE F 3 708 ? 119.548 8.568 39.889 1.00 19.62 1278 ILE L O 1
ATOM 18828 N N . ARG F 3 709 ? 118.704 10.123 38.468 1.00 20.30 1279 ARG L N 1
ATOM 18829 C CA . ARG F 3 709 ? 120.005 10.530 37.930 1.00 21.63 1279 ARG L CA 1
ATOM 18830 C C . ARG F 3 709 ? 120.908 11.016 39.072 1.00 21.45 1279 ARG L C 1
ATOM 18831 O O . ARG F 3 709 ? 122.087 10.655 39.138 1.00 21.16 1279 ARG L O 1
ATOM 18839 N N . ALA F 3 710 ? 120.334 11.803 39.980 1.00 21.40 1280 ALA L N 1
ATOM 18840 C CA . ALA F 3 710 ? 121.048 12.284 41.167 1.00 21.73 1280 ALA L CA 1
ATOM 18841 C C . ALA F 3 710 ? 121.485 11.148 42.095 1.00 22.16 1280 ALA L C 1
ATOM 18842 O O . ALA F 3 710 ? 122.600 11.178 42.625 1.00 22.08 1280 ALA L O 1
ATOM 18844 N N . ALA F 3 711 ? 120.611 10.161 42.294 1.00 22.30 1281 ALA L N 1
ATOM 18845 C CA . ALA F 3 711 ? 120.933 8.990 43.115 1.00 22.60 1281 ALA L CA 1
ATOM 18846 C C . ALA F 3 711 ? 122.076 8.197 42.489 1.00 23.05 1281 ALA L C 1
ATOM 18847 O O . ALA F 3 711 ? 122.987 7.756 43.189 1.00 23.30 1281 ALA L O 1
ATOM 18849 N N . ARG F 3 712 ? 122.035 8.028 41.171 1.00 23.20 1282 ARG L N 1
ATOM 18850 C CA . ARG F 3 712 ? 123.087 7.296 40.470 1.00 23.62 1282 ARG L CA 1
ATOM 18851 C C . ARG F 3 712 ? 124.424 8.035 40.512 1.00 24.47 1282 ARG L C 1
ATOM 18852 O O . ARG F 3 712 ? 125.475 7.406 40.640 1.00 24.62 1282 ARG L O 1
ATOM 18860 N N . ALA F 3 713 ? 124.377 9.364 40.432 1.00 25.50 1283 ALA L N 1
ATOM 18861 C CA . ALA F 3 713 ? 125.572 10.202 40.594 1.00 26.76 1283 ALA L CA 1
ATOM 18862 C C . ALA F 3 713 ? 126.221 9.973 41.961 1.00 27.79 1283 ALA L C 1
ATOM 18863 O O . ALA F 3 713 ? 127.449 9.967 42.085 1.00 28.37 1283 ALA L O 1
ATOM 18865 N N . GLN F 3 714 ? 125.378 9.770 42.971 1.00 29.00 1284 GLN L N 1
ATOM 18866 C CA . GLN F 3 714 ? 125.803 9.511 44.347 1.00 30.25 1284 GLN L CA 1
ATOM 18867 C C . GLN F 3 714 ? 126.444 8.126 44.547 1.00 31.28 1284 GLN L C 1
ATOM 18868 O O . GLN F 3 714 ? 127.510 8.021 45.165 1.00 31.52 1284 GLN L O 1
ATOM 18874 N N . HIS F 3 715 ? 125.795 7.075 44.039 1.00 32.38 1285 HIS L N 1
ATOM 18875 C CA . HIS F 3 715 ? 126.170 5.693 44.393 1.00 33.93 1285 HIS L CA 1
ATOM 18876 C C . HIS F 3 715 ? 126.715 4.799 43.272 1.00 35.10 1285 HIS L C 1
ATOM 18877 O O . HIS F 3 715 ? 127.204 3.701 43.548 1.00 35.28 1285 HIS L O 1
ATOM 18884 N N . THR F 3 716 ? 126.621 5.247 42.021 1.00 36.79 1286 THR L N 1
ATOM 18885 C CA . THR F 3 716 ? 127.136 4.463 40.890 1.00 38.47 1286 THR L CA 1
ATOM 18886 C C . THR F 3 716 ? 128.319 5.167 40.213 1.00 39.54 1286 THR L C 1
ATOM 18887 O O . THR F 3 716 ? 129.041 5.942 40.848 1.00 39.69 1286 THR L O 1
ATOM 18891 N N . ASN F 3 717 ? 128.498 4.873 38.925 1.00 41.00 1287 ASN L N 1
ATOM 18892 C CA . ASN F 3 717 ? 129.426 5.573 38.033 1.00 42.26 1287 ASN L CA 1
ATOM 18893 C C . ASN F 3 717 ? 129.271 7.100 38.047 1.00 42.99 1287 ASN L C 1
ATOM 18894 O O . ASN F 3 717 ? 128.148 7.623 38.063 1.00 43.13 1287 ASN L O 1
ATOM 18899 N N . ASN F 3 718 ? 130.404 7.803 38.025 1.00 43.82 1288 ASN L N 1
ATOM 18900 C CA . ASN F 3 718 ? 130.428 9.271 38.042 1.00 44.42 1288 ASN L CA 1
ATOM 18901 C C . ASN F 3 718 ? 130.204 9.912 36.665 1.00 44.63 1288 ASN L C 1
ATOM 18902 O O . ASN F 3 718 ? 130.590 11.065 36.433 1.00 44.83 1288 ASN L O 1
ATOM 18907 N N . ASN F 3 719 ? 129.581 9.153 35.762 1.00 44.70 1289 ASN L N 1
ATOM 18908 C CA . ASN F 3 719 ? 129.238 9.633 34.428 1.00 44.54 1289 ASN L CA 1
ATOM 18909 C C . ASN F 3 719 ? 128.130 10.681 34.483 1.00 44.14 1289 ASN L C 1
ATOM 18910 O O . ASN F 3 719 ? 126.958 10.348 34.692 1.00 44.22 1289 ASN L O 1
ATOM 18915 N N . THR F 3 720 ? 128.515 11.945 34.309 1.00 43.46 1290 THR L N 1
ATOM 18916 C CA . THR F 3 720 ? 127.567 13.062 34.262 1.00 42.69 1290 THR L CA 1
ATOM 18917 C C . THR F 3 720 ? 126.583 12.882 33.104 1.00 41.73 1290 THR L C 1
ATOM 18918 O O . THR F 3 720 ? 125.401 13.214 33.222 1.00 41.86 1290 THR L O 1
ATOM 18922 N N . LYS F 3 721 ? 127.088 12.345 31.995 1.00 40.34 1291 LYS L N 1
ATOM 18923 C CA . LYS F 3 721 ? 126.316 12.199 30.764 1.00 38.92 1291 LYS L CA 1
ATOM 18924 C C . LYS F 3 721 ? 125.867 10.752 30.555 1.00 37.65 1291 LYS L C 1
ATOM 18925 O O . LYS F 3 721 ? 125.766 10.272 29.419 1.00 37.65 1291 LYS L O 1
ATOM 18931 N N . GLU F 3 722 ? 125.593 10.072 31.668 1.00 35.76 1292 GLU L N 1
ATOM 18932 C CA . GLU F 3 722 ? 125.120 8.690 31.658 1.00 33.69 1292 GLU L CA 1
ATOM 1893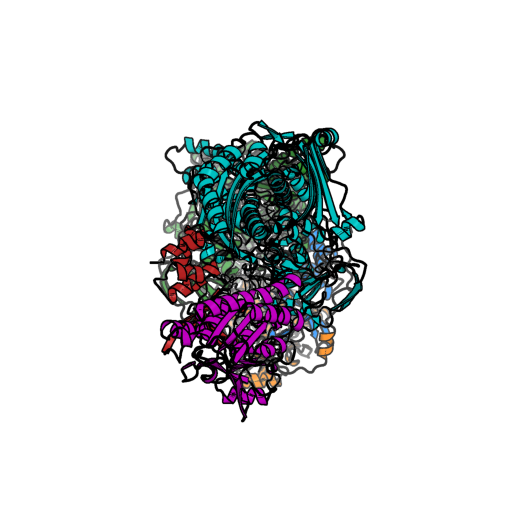3 C C . GLU F 3 722 ? 123.661 8.598 31.222 1.00 31.76 1292 GLU L C 1
ATOM 18934 O O . GLU F 3 722 ? 122.832 9.426 31.610 1.00 31.75 1292 GLU L O 1
ATOM 18940 N N . LEU F 3 723 ? 123.357 7.579 30.421 1.00 29.34 1293 LEU L N 1
ATOM 18941 C CA . LEU F 3 723 ? 121.979 7.283 30.041 1.00 26.67 1293 LEU L CA 1
ATOM 18942 C C . LEU F 3 723 ? 121.579 5.893 30.513 1.00 25.44 1293 LEU L C 1
ATOM 18943 O O . LEU F 3 723 ? 122.367 4.945 30.460 1.00 25.13 1293 LEU L O 1
ATOM 18948 N N . PHE F 3 724 ? 120.345 5.784 30.990 1.00 23.32 1294 PHE L N 1
ATOM 18949 C CA . PHE F 3 724 ? 119.789 4.514 31.425 1.00 21.54 1294 PHE L CA 1
ATOM 18950 C C . PHE F 3 724 ? 118.346 4.448 30.943 1.00 20.09 1294 PHE L C 1
ATOM 18951 O O . PHE F 3 724 ? 117.694 5.483 30.799 1.00 19.58 1294 PHE L O 1
ATOM 18959 N N . ARG F 3 725 ? 117.859 3.242 30.679 1.00 19.04 1295 ARG L N 1
ATOM 18960 C CA . ARG F 3 725 ? 116.495 3.075 30.187 1.00 18.35 1295 ARG L CA 1
ATOM 18961 C C . ARG F 3 725 ? 115.523 3.029 31.356 1.00 17.50 1295 ARG L C 1
ATOM 18962 O O . ARG F 3 725 ? 115.679 2.219 32.267 1.00 17.63 1295 ARG L O 1
ATOM 18970 N N . LEU F 3 726 ? 114.525 3.910 31.320 1.00 16.93 1296 LEU L N 1
ATOM 18971 C CA . LEU F 3 726 ? 113.455 3.890 32.303 1.00 15.56 1296 LEU L CA 1
ATOM 18972 C C . LEU F 3 726 ? 112.111 3.858 31.568 1.00 14.58 1296 LEU L C 1
ATOM 18973 O O . LEU F 3 726 ? 111.673 4.871 31.015 1.00 13.88 1296 LEU L O 1
ATOM 18978 N N . ASP F 3 727 ? 111.492 2.681 31.541 1.00 13.88 1297 ASP L N 1
ATOM 18979 C CA . ASP F 3 727 ? 110.166 2.523 30.947 1.00 13.76 1297 ASP L CA 1
ATOM 18980 C C . ASP F 3 727 ? 109.086 3.153 31.822 1.00 13.33 1297 ASP L C 1
ATOM 18981 O O . ASP F 3 727 ? 109.325 3.486 32.986 1.00 13.91 1297 ASP L O 1
ATOM 18986 N N . SER F 3 728 ? 107.889 3.289 31.254 1.00 12.87 1298 SER L N 1
ATOM 18987 C CA . SER F 3 728 ? 106.699 3.653 32.023 1.00 12.04 1298 SER L CA 1
ATOM 18988 C C . SER F 3 728 ? 105.815 2.421 32.261 1.00 11.66 1298 SER L C 1
ATOM 18989 O O . SER F 3 728 ? 105.687 1.568 31.373 1.00 11.65 1298 SER L O 1
ATOM 18992 N N . PRO F 3 729 ? 105.201 2.308 33.457 1.00 11.50 1299 PRO L N 1
ATOM 18993 C CA . PRO F 3 729 ? 105.222 3.206 34.628 1.00 11.79 1299 PRO L CA 1
ATOM 18994 C C . PRO F 3 729 ? 106.498 3.094 35.466 1.00 12.47 1299 PRO L C 1
ATOM 18995 O O . PRO F 3 729 ? 107.032 1.999 35.625 1.00 12.34 1299 PRO L O 1
ATOM 18999 N N . ALA F 3 730 ? 106.977 4.233 35.963 1.00 12.74 1300 ALA L N 1
ATOM 19000 C CA . ALA F 3 730 ? 108.065 4.256 36.940 1.00 13.37 1300 ALA L CA 1
ATOM 19001 C C . ALA F 3 730 ? 107.513 3.922 38.324 1.00 13.66 1300 ALA L C 1
ATOM 19002 O O . ALA F 3 730 ? 107.310 4.808 39.155 1.00 14.29 1300 ALA L O 1
ATOM 19004 N N . THR F 3 731 ? 107.246 2.637 38.544 1.00 14.33 1301 THR L N 1
ATOM 19005 C CA . THR F 3 731 ? 106.757 2.125 39.824 1.00 14.96 1301 THR L CA 1
ATOM 19006 C C . THR F 3 731 ? 107.902 2.075 40.846 1.00 15.18 1301 THR L C 1
ATOM 19007 O O . THR F 3 731 ? 109.063 2.260 40.473 1.00 15.19 1301 THR L O 1
ATOM 19011 N N . PRO F 3 732 ? 107.580 1.860 42.140 1.00 15.42 1302 PRO L N 1
ATOM 19012 C CA . PRO F 3 732 ? 108.626 1.622 43.140 1.00 15.54 1302 PRO L CA 1
ATOM 19013 C C . PRO F 3 732 ? 109.679 0.600 42.711 1.00 15.73 1302 PRO L C 1
ATOM 19014 O O . PRO F 3 732 ? 110.862 0.845 42.925 1.00 15.83 1302 PRO L O 1
ATOM 19018 N N . GLU F 3 733 ? 109.266 -0.506 42.090 1.00 15.72 1303 GLU L N 1
ATOM 19019 C CA . GLU F 3 733 ? 110.220 -1.522 41.627 1.00 16.53 1303 GLU L CA 1
ATOM 19020 C C . GLU F 3 733 ? 111.235 -0.911 40.669 1.00 16.84 1303 GLU L C 1
ATOM 19021 O O . GLU F 3 733 ? 112.452 -1.093 40.832 1.00 17.17 1303 GLU L O 1
ATOM 19027 N N . LYS F 3 734 ? 110.731 -0.189 39.671 1.00 17.13 1304 LYS L N 1
ATOM 19028 C CA . LYS F 3 734 ? 111.575 0.385 38.630 1.00 17.48 1304 LYS L CA 1
ATOM 19029 C C . LYS F 3 734 ? 112.480 1.474 39.192 1.00 17.29 1304 LYS L C 1
ATOM 19030 O O . LYS F 3 734 ? 113.659 1.545 38.848 1.00 17.52 1304 LYS L O 1
ATOM 19036 N N . ILE F 3 735 ? 111.921 2.310 40.064 1.00 16.64 1305 ILE L N 1
ATOM 19037 C CA . ILE F 3 735 ? 112.676 3.394 40.691 1.00 16.51 1305 ILE L CA 1
ATOM 19038 C C . ILE F 3 735 ? 113.802 2.815 41.552 1.00 16.55 1305 ILE L C 1
ATOM 19039 O O . ILE F 3 735 ? 114.958 3.193 41.387 1.00 16.78 1305 ILE L O 1
ATOM 19044 N N . ARG F 3 736 ? 113.455 1.881 42.438 1.00 16.58 1306 ARG L N 1
ATOM 19045 C CA . ARG F 3 736 ? 114.446 1.253 43.319 1.00 16.69 1306 ARG L CA 1
ATOM 19046 C C . ARG F 3 736 ? 115.566 0.567 42.547 1.00 17.10 1306 ARG L C 1
ATOM 19047 O O . ARG F 3 736 ? 116.745 0.788 42.845 1.00 17.11 1306 ARG L O 1
ATOM 19055 N N . ASN F 3 737 ? 115.192 -0.267 41.573 1.00 16.85 1307 ASN L N 1
ATOM 19056 C CA . ASN F 3 737 ? 116.167 -1.005 40.760 1.00 17.34 1307 ASN L CA 1
ATOM 19057 C C . ASN F 3 737 ? 117.102 -0.070 39.994 1.00 17.20 1307 ASN L C 1
ATOM 19058 O O . ASN F 3 737 ? 118.262 -0.416 39.755 1.00 17.22 1307 ASN L O 1
ATOM 19063 N N . ALA F 3 738 ? 116.601 1.106 39.611 1.00 17.57 1308 ALA L N 1
ATOM 19064 C CA . ALA F 3 738 ? 117.411 2.096 38.888 1.00 17.78 1308 ALA L CA 1
ATOM 19065 C C . ALA F 3 738 ? 118.350 2.898 39.798 1.00 18.27 1308 ALA L C 1
ATOM 19066 O O . ALA F 3 738 ? 119.291 3.529 39.320 1.00 18.33 1308 ALA L O 1
ATOM 19068 N N . CYS F 3 739 ? 118.070 2.883 41.103 1.00 18.12 1309 CYS L N 1
ATOM 19069 C CA . CYS F 3 739 ? 118.960 3.475 42.101 1.00 18.45 1309 CYS L CA 1
ATOM 19070 C C . CYS F 3 739 ? 120.024 2.451 42.478 1.00 18.55 1309 CYS L C 1
ATOM 19071 O O . CYS F 3 739 ? 120.038 1.917 43.591 1.00 17.86 1309 CYS L O 1
ATOM 19074 N N . VAL F 3 740 ? 120.909 2.178 41.521 1.00 18.57 1310 VAL L N 1
ATOM 19075 C CA . VAL F 3 740 ? 121.974 1.181 41.681 1.00 19.05 1310 VAL L CA 1
ATOM 19076 C C . VAL F 3 740 ? 122.927 1.614 42.800 1.00 19.60 1310 VAL L C 1
ATOM 19077 O O . VAL F 3 740 ? 123.377 2.758 42.827 1.00 19.46 1310 VAL L O 1
ATOM 19081 N N . ASP F 3 741 ? 123.202 0.706 43.732 1.00 19.80 1311 ASP L N 1
ATOM 19082 C CA . ASP F 3 741 ? 124.023 1.027 44.906 1.00 20.87 1311 ASP L CA 1
ATOM 19083 C C . ASP F 3 741 ? 124.667 -0.240 45.448 1.00 21.23 1311 ASP L C 1
ATOM 19084 O O . ASP F 3 741 ? 124.681 -1.269 44.767 1.00 21.35 1311 ASP L O 1
ATOM 19089 N N . LYS F 3 742 ? 125.170 -0.173 46.681 1.00 21.70 1312 LYS L N 1
ATOM 19090 C CA . LYS F 3 742 ? 125.833 -1.318 47.308 1.00 22.39 1312 LYS L CA 1
ATOM 19091 C C . LYS F 3 742 ? 124.876 -2.458 47.671 1.00 21.82 1312 LYS L C 1
ATOM 19092 O O . LYS F 3 742 ? 125.304 -3.589 47.894 1.00 21.89 1312 LYS L O 1
ATOM 19098 N N . PHE F 3 743 ? 123.578 -2.158 47.710 1.00 21.21 1313 PHE L N 1
ATOM 19099 C CA . PHE F 3 743 ? 122.573 -3.168 48.021 1.00 21.21 1313 PHE L CA 1
ATOM 19100 C C . PHE F 3 743 ? 122.083 -3.878 46.769 1.00 20.90 1313 PHE L C 1
ATOM 19101 O O . PHE F 3 743 ? 122.011 -5.105 46.749 1.00 20.96 1313 PHE L O 1
ATOM 19109 N N . THR F 3 744 ? 121.771 -3.119 45.719 1.00 20.97 1314 THR L N 1
ATOM 19110 C CA . THR F 3 744 ? 121.261 -3.715 44.480 1.00 21.32 1314 THR L CA 1
ATOM 19111 C C . THR F 3 744 ? 122.309 -4.636 43.855 1.00 21.65 1314 THR L C 1
ATOM 19112 O O . THR F 3 744 ? 121.972 -5.691 43.319 1.00 21.09 1314 THR L O 1
ATOM 19116 N N . THR F 3 745 ? 123.573 -4.224 43.954 1.00 22.28 1315 THR L N 1
ATOM 19117 C CA . THR F 3 745 ? 124.704 -4.967 43.395 1.00 22.97 1315 THR L CA 1
ATOM 19118 C C . THR F 3 745 ? 125.160 -6.095 44.316 1.00 23.46 1315 THR L C 1
ATOM 19119 O O . THR F 3 745 ? 125.991 -6.921 43.924 1.00 24.09 1315 THR L O 1
#

Solvent-accessible surface area: 83028 Å² total; per-residue (Å²): 155,37,39,81,0,18,0,3,2,51,48,107,91,8,63,23,129,114,2,32,3,42,38,40,0,8,11,13,0,8,93,132,45,38,37,34,0,3,2,42,3,3,4,36,8,26,3,1,2,3,3,0,2,6,5,71,54,32,124,97,108,110,103,62,41,30,33,5,0,6,0,12,10,10,7,2,0,30,5,26,47,8,5,1,16,0,1,55,20,14,12,20,62,142,115,150,28,13,12,0,0,13,17,0,5,75,0,14,0,4,15,6,2,6,10,0,3,1,0,0,1,6,0,0,10,29,8,56,91,64,58,135,0,62,18,118,81,0,67,54,7,1,42,3,2,14,6,11,7,1,2,0,37,1,0,10,74,0,0,87,56,17,19,191,80,29,91,55,159,94,19,72,107,41,74,69,116,126,26,58,134,28,9,78,52,6,53,171,46,73,101,81,94,72,127,70,6,100,0,67,30,81,81,2,32,2,4,2,0,10,61,29,155,49,0,26,48,15,14,21,114,71,46,120,4,73,50,3,34,13,11,37,41,15,9,35,25,36,54,58,85,67,80,77,27,79,24,1,0,0,2,33,71,0,63,83,3,43,27,60,104,104,27,133,102,0,0,17,0,0,9,9,7,16,2,42,48,0,21,128,18,0,76,101,1,41,93,144,47,81,92,43,104,1,2,2,0,61,3,0,1,92,1,0,92,170,54,27,3,82,0,21,6,22,37,10,7,0,4,35,32,0,59,29,4,15,0,11,8,16,0,0,0,0,0,10,1,12,24,0,71,0,18,0,4,9,134,82,69,165,84,75,43,79,2,60,78,66,6,2,66,53,99,52,127,22,92,37,30,109,51,27,3,9,7,21,0,37,0,25,45,5,125,128,34,6,12,7,12,10,37,46,8,54,21,85,26,17,81,16,35,2,18,0,0,0,0,0,32,0,13,2,66,110,77,32,80,51,1,99,64,14,14,0,2,0,0,0,9,40,74,73,2,30,19,0,76,120,6,3,119,150,2,64,69,107,108,1,58,135,125,1,10,62,35,0,0,40,15,1,17,116,55,9,80,31,65,130,130,14,102,9,24,14,38,108,0,5,68,1,0,1,0,0,2,0,10,47,0,10,74,47,0,55,177,71,55,96,107,25,29,35,143,54,35,46,13,75,8,3,34,13,3,0,0,14,27,2,34,4,9,27,10,29,34,47,16,59,42,3,18,14,7,32,9,10,30,1,88,98,8,40,0,80,21,115,52,56,57,34,46,72,0,104,137,20,68,28,41,66,17,34,0,24,18,144,46,22,59,40,27,30,108,10,6,45,115,80,51,26,42,10,0,3,138,87,49,0,38,3,8,2,32,8,0,0,0,0,0,0,60,45,40,66,24,1,28,36,0,14,80,44,15,109,32,73,34,84,100,49,122,47,35,20,69,7,106,50,0,46,179,80,109,14,35,10,56,86,90,14,85,3,66,45,55,68,21,177,118,0,36,93,80,19,82,36,78,14,80,29,50,2,76,1,9,8,0,6,1,0,2,3,1,2,0,4,1,3,0,8,22,64,22,2,78,34,15,7,7,0,24,4,1,0,6,4,4,13,60,0,2,24,20,0,2,76,2,11,56,37,48,12,6,30,5,24,0,17,0,47,20,1,0,0,0,23,8,0,0,8,6,12,2,8,23,0,0,4,0,0,0,0,0,0,109,98,32,40,64,2,0,10,7,34,0,8,2,37,17,1,11,18,7,1,8,7,4,2,18,0,8,0,89,14,78,0,0,0,55,151,59,0,51,2,15,0,0,54,1,39,1,37,1,7,0,0,31,1,92,1,17,1,76,17,2,0,25,3,0,0,3,0,3,1,0,0,0,75,9,58,15,1,74,0,6,0,60,5,0,102,4,14,18,17,0,16,1,3,2,22,0,26,1,0,2,1,0,1,0,3,1,0,3,0,1,16,11,0,4,23,27,17,52,55,50,35,9,87,0,4,119,91,5,13,4,147,111,30,36,75,1,6,0,52,14,143,0,99,46,11,14,0,39,95,0,7,76,65,0,19,153,58,0,110,5,130,61,31,59,71,101,5,67,101,34,22,168,118,43,64,52,88,6,63,0,13,10,2,0,0,0,0,4,0,1,3,14,24,44,54,64,30,0,8,4,11,3,1,0,3,0,3,23,58,0,7,0,20,1,11,1,3,0,2,8,25,2,39,0,1,20,0,10,0,2,0,0,0,3,62,8,4,181,11,71,42,81,57,8,23,17,29,23,5,5,4,21,5,11,13,11,14,2,12,3,16,14,20,3,11,21,11,5,2,0,35,0,0,64,76,0,0,38,47,2,47,126,71,4,70,66,10,90,150,151,65,90,144,19,47,15,59,68,37,0,75,43,0,13,93,61,12,36,16,7,8,7,34,7,62,41,102,4,57,120,24,35,34,33,66,158,93,24,49,39,57,9,1,30,14,5,0,1,0,0,0,0,0,15,0,18,0,20,2,7,20,0,65,31,125,17,36,24,1,3,2,5,0,2,0,5,45,17,1,0,31,2,12,2,22,7,11,0,3,0,0,0,8,2,0,0,0,0,0,1,47,1,32,38,42,78,14,119,124,2,30,9,62,0,67,2,5,33,4,1,90,7,3,28,7,53,26,24,2,115,84,22,123,23,55,34,7,191,132,23,94,12,202,95,11,7,53,26,5,18,3,7,18,17,2,0,0,3,0,0,0,0,0,0,7,0,0,13,51,0,0,75,21,3,28,65,58,42,9,45,124,93,108,110,37,69,24,115,4,26,1,7,0,3,12,28,52,0,0,44,11,4,31,3,70,0,22,29,40,33,14,25,52,43,128,36,133,32,130,150,32,38,82,0,23,0,77,5,52,69,157,123,12,60,21,126,114,3,29,6,44,38,38,0,7,13,14,0,9,68,138,64,35,43,33,0,3,2,41,3,2,4,34,8,27,4,1,2,4,3,0,4,6,14,86,177,39,165,115,105,123,144,89,52,27,33,4,0,8,0,12,10,10,8,1,0,30,5,26,132,14,37,1,22,0,1,53,37,22,12,22,59,137,116,203,38,44,59,0,0,62,79,0,5,131,32,47,0,4,20,6,2,5,9,1,3,0,0,0,1,6,0,31,10,28,23,128,92,63,90,114,0,71,44,125,74,4,75,65,6,0,35,6,2,14,7,10,8,0,1,0,60,0,0,27,108,2,0,139,88,28,13,174,116,141,69,6,100,0,79,29,89,91,2,30,2,8,2,0,9,44,24,119,47,0,16,51,15,21,14,107,82,60,164,6,75,50,4,35,11,20,37,43,16,11,37,24,33,61,50,82,68,81,80,26,84,28,4,0,0,1,34,57,0,64,73,3,46,42,48,116,116,20,134,108,0,0,20,0,0,8,9,6,18,2,38,48,0,29,114,16,0,95,71,8,44,79,147,55,78,90,41,97,1,3,2,0,64,3,1,20,69,2,0,131,147,31,49,2,86,0,23,6,22,35,9,7,0,5,34,30,0,63,28,5,17,0,12,8,15,1,0,0,0,0,10,1,14,25,0,80,0,19,0,8,6,127,84,75,164,82,74,46,77,2,58,70,69,7,3,49,52,103,57,113,12,87,39,29,98,67,24,3,9,7,18,0,40,0,30,43,4,128,131,30,7,11,6,12,12,38,47,9,55,26,83,27,20,86,20,37,2,20,0,0,0,0,0,31,0,14,3,67,113,79,30,94,51,0,104,61,15,15,0,2,0,0,0,11,40,73,79,3,29,18,0,76,89,3,6,122,142,2,62,74,83,103,6,67,135,134,2,10,124,39,0,16,67,8,1,37,126,54,12,78,28,66,122,134,14,99,10,26,14,39,102,0,6,79,1,0,1,15,0,2,0,11,50,0,9,73,44,0,64,170,71,50,99,96,16,32,38,135,75,36,44,17,74,8,2,33,12,2,0,1,14,28,3,28,5,9,28,11,32,34,39,18,69,43,10,18,12,7,40,9,10,31,1,97,88,8,40,0,94,27,123,56,59,65,37,48,92,0,106,146,21,73,30,42,66,15,36,0,24,13,123,51,22,59,39,31,35,84,11,6,49,113,72,47,24,48,12,0,5,117,99,43,0,40,4,9,2,29,9,0,0,0,0,0,0,64,38,37,64,19,0,41,43,0,15,103,59,15,139,24,54,24,65,91,49,124,42,34,28,62,3,85,50,0,38,170,81,118,15,39,8,58,94,85,16,83,3,68,43,56,70,22,174,143,0,36,95,107,21,77,52,70,9,80,30,54,2,73,1,10,8,0,5,1,0,1,3,1,1,1,4,1,3,0,10,25,55,27,2,85,37,14,6,8,0,29,5,0,0,6,4,4,13,61,0,4,25,17,0,2,67,3,13,56,39,46,10,6,29,5,29,0,16,1,51,19,1,0,0,0,24,9,0,0,8,6,12,3,8,25,0,0,4,1,0,0,0,0,0,112,101,31,42,64,3,0,7,7,36,0,9,2,36,20,1,12,17,9,0,6,6,4,1,18,0,1,0,94,14,80,0,0,0,39,151,74,0,55,2,12,0,0,49,1,39,1,28,0,8,0,0,30,1,86,1,16,1,74,18,2,0,23,3,0,0,3,0,2,0,0,0,0,77,7,56,21,0,60,0,3,1,51,8,0,102,4,17,19,19,1,16,1,3,2,21,0,28,1,0,2,1,0,1,0,2,1,0,1,0,1,16,12,0,3,21,30,22,50,51,53,31,13,66,0,3,123,85,5,14,5,154,108,11,37,72,0,6,0,54,14,139,0,116,48,13,12,0,39,94,0,8,58,65,0,19,147,57,0,111,7,130,50,20,79,73,96,14,67,125,33,22,163,116,46,65,52,79,4,66,1,10,7,2,0,0,0,0,3,0,2,2,14,22,42,51,64,31,1,8,4,11,2,1,0,3,0,4,19,57,1,6,0,20,1,11,1,3,0,2,7,26,4,38,0,1,20,1,10,0,1,0,0,0,3,66,7,4,183,11,72,40,82,56,9,23,17,24,22,4,4,4,23,6,11,14,14,12,2,10,3,16,15,21,5,10,22,12,4,2,0,37,0,0,63,72,0,0,58,46,2,43,165,69,0,58,63,10,73,155,149,62,97,145,22,45,18,60,69,39,0,72,42,0,11,91,58,13,37,19,7,9,8,34,6,62,40,102,7,55,118,22,38,36,34,64,169,92,23,51,40,60,8,1,28,15,6,0,1,0,0,0,0,1,13,0,14,0,19,1,5,21,0,64,33,113,16,37,25,1,3,2,5,0,2,0,5,48,20,2,0,35,14,16,2,44,6,10,0,3,1,0,0,8,1,0,0,0,0,0,1,47,0,36,38,50,79,14,119,123,2,29,10,67,0,69,1,5,34,5,2,87,8,3,29,3,40,27,21,2,116,90,23,129,24,54,31,7,188,126,22,95,11,208,96,13,8,62,26,4,19,2,8,18,20,1,0,0,3,0,0,0,0,0,0,4,0,0,16,42,0,0,88,23,2,29,65,73,58,28,62,137,99,118,118,27,78,28,116,6,28,1,7,0,4,12,28,54,0,0,50,14,4,46,5,134,9,21,128

Organism: Bos taurus (NCBI:txid9913)